Protein 7KQ4 (pdb70)

InterPro domains:
  IPR001150 Glycine radical domain [PF01228] (706-811)
  IPR001150 Glycine radical domain [PS51149] (707-830)
  IPR004184 Pyruvate formate lyase domain [PF02901] (33-689)
  IPR004184 Pyruvate formate lyase domain [PS51554] (31-700)
  IPR019777 Formate C-acetyltransferase glycine radical, conserved site [PS00850] (800-808)
  IPR051215 Glycyl Radical Enzyme [PTHR43641] (20-828)

Solvent-accessible surface area: 52410 Å² total; per-residue (Å²): 160,64,82,1,45,20,9,88,29,8,90,23,64,78,74,62,133,133,24,118,50,45,154,59,11,118,44,2,9,86,9,16,69,130,12,92,84,61,88,0,15,3,3,6,30,0,0,19,44,0,3,73,14,5,48,150,11,92,74,66,61,41,16,22,28,0,0,73,0,0,25,36,0,0,114,66,0,52,27,38,31,37,104,35,12,4,8,2,11,15,0,0,27,51,105,12,31,2,0,2,5,10,0,3,0,6,1,26,5,3,54,33,6,36,160,69,5,40,115,28,101,35,5,30,0,42,30,44,120,109,19,19,115,30,1,56,98,92,0,3,68,32,11,105,62,109,1,0,1,43,32,0,10,171,46,12,48,78,114,6,30,68,2,1,7,68,30,115,88,3,47,82,10,24,27,0,0,3,7,1,1,8,3,8,0,1,10,7,5,2,3,23,2,56,18,0,1,132,88,0,0,65,19,0,53,108,42,0,80,108,58,43,91,85,23,72,118,86,25,100,84,22,47,104,88,58,78,13,4,0,56,0,0,24,45,0,1,47,0,0,42,50,0,1,96,62,0,0,69,24,0,94,163,31,3,140,83,32,99,68,100,102,30,73,65,38,5,57,80,0,0,83,1,4,68,38,1,0,8,47,55,11,137,23,0,13,8,0,0,0,0,1,7,0,0,0,1,0,0,5,0,0,4,5,4,0,3,4,2,0,0,2,14,0,0,42,15,0,56,76,25,10,91,112,6,65,125,66,64,119,14,80,61,113,69,0,10,38,20,0,1,0,0,1,4,8,0,4,12,5,2,8,6,9,10,5,46,14,0,0,6,0,4,1,2,16,1,4,0,2,0,0,0,0,0,0,25,16,48,44,7,122,49,5,30,25,79,0,0,29,13,3,0,76,0,8,42,14,1,38,17,7,9,3,2,0,0,0,0,1,8,17,96,4,42,102,156,1,0,69,20,0,0,64,4,0,34,36,2,18,0,3,0,0,0,0,0,2,18,3,0,13,19,1,5,4,18,19,51,5,73,22,103,35,1,10,56,0,2,0,0,0,2,0,5,1,2,4,29,52,57,0,2,8,6,6,1,7,0,1,0,0,0,0,0,0,1,2,0,0,4,24,30,0,50,0,87,109,26,38,135,55,63,0,8,55,129,21,28,76,0,62,154,22,167,45,38,108,80,0,54,81,1,0,36,73,0,0,52,26,0,0,107,7,0,11,87,1,2,100,29,2,10,88,10,2,20,154,35,2,2,1,0,0,1,0,0,2,1,37,14,0,17,121,41,10,44,10,0,4,62,51,90,7,66,92,16,32,14,3,0,12,0,1,0,2,0,0,0,2,0,0,2,0,0,0,0,0,48,51,4,9,30,96,59,157,113,8,76,6,64,81,0,2,50,0,6,87,32,64,4,138,62,70,96,108,20,26,132,48,3,132,96,9,16,18,0,0,19,67,51,135,45,0,2,88,9,0,52,58,0,4,97,13,0,2,42,21,4,56,120,76,2,157,131,16,36,12,38,1,4,1,17,2,0,0,11,0,0,0,7,10,0,0,101,7,0,9,3,1,0,19,0,17,58,13,97,48,2,0,2,2,2,0,3,11,10,38,35,12,10,138,102,25,3,54,8,3,0,43,0,1,35,53,0,7,11,20,12,49,99,6,17,7,0,11,0,2,12,4,11,0,20,3,100,8,2,91,40,101,67,2,1,98,110,0,2,98,8,0,61,36,0,5,42,5,40,3,9,0,0,0,1,6,1,4,13,61,65,11,2,102,92,0,68,187,56,56,126,105,24,141,61,0,5,1,0,0,0,0,2,1,0,42,0,44,47,9,16,97,33,0,17,56,0,1,54,40,19,40,37,13,69,146,72,202,42,74,2,42,22,6,84,34,10,87,38,66,64,67,67,134,103,35,114,49,55,122,67,12,106,45,2,10,77,8,20,83,129,16,93,78,58,84,0,17,6,2,5,30,0,0,19,43,0,3,75,14,4,48,146,11,85,77,66,62,42,17,21,29,1,0,72,0,0,25,36,0,0,113,70,0,50,28,38,33,41,103,32,6,11,8,3,11,11,0,0,27,49,109,12,33,0,0,3,5,10,0,3,0,7,6,43,6,2,63,36,5,32,163,71,4,41,117,29,98,34,6,30,0,40,28,40,118,124,13,16,120,33,1,62,98,91,0,8,59,32,11,145,65,107,1,0,1,49,33,0,10,171,45,12,56,82,122,6,32,63,2,1,8,65,32,115,83,3,47,81,10,24,27,0,0,2,6,0,0,7,3,11,0,2,7,5,6,2,3,22,3,60,18,1,1,132,88,0,1,66,22,0,51,91,43,0,70,104,55,42,92,85,21,71,116,90,25,98,82,20,50,107,87,64,74,10,5,0,52,0,0,22,44,0,1,49,0,0,43,56,0,1,96,65,0,0,66,22,0,93,155,34,1,154,93,28,103,73,99,101,33,72,63,40,7,56,79,0,0,79,0,5,66,38,1,1,10,45,52,11,140,24,0,15,6,0,0,0,0,2,7,0,0,0,2,0,0,5,0,0,2,5,4,0,4,4,3,0,0,3,14,0,0,40,16,0,56,67,23,9,94,121,7,68,126,66,64,110,13,66,61,124,79,0,12,48,18,0,1,0,0,1,2,4,0,3,5,5,3,9,7,10,10,4,47,14,0,0,8,0,3,1,2,18,1,5,0,1,0,0,0,0,0,1,25,15,47,50,4,116,50,5,30,25,76,0,0,32,11,3,0,79,0,6,42,13,2,36,16,13,11,3,2,1,0,0,0,1,10,19,91,2,44,120,161,1,0,74,29,0,0,62,3,0,34,33,2,17,0,4,0,0,0,0,0,1,19,4,0,14,22,2,7,3,18,20,49,4,72,17,99,36,0,9,52,0,2,0,0,0,2,0,4,0,1,3,30,54,56,1,2,9,5,6,2,8,0,4,0,0,0,0,0,0,1,3,0,0,2,26,32,0,47,1,88,110,28,42,135,58,56,2,8,57,131,21,29,66,0,61,157,19,190,45,46,106,65,0,54,77,2,0,36,68,0,0,52,28,0,0,105,7,0,11,87,1,2,101,28,3,12,84,7,1,19,150,36,2,2,1,0,0,1,0,0,2,0,37,12,0,18,122,45,12,45,10,0,4,63,48,94,7,69,86,17,30,11,3,0,14,0,1,1,3,0,0,0,2,0,0,2,0,0,0,0,0,51,40,4,10,33,94,64,164,115,5,76,6,65,81,0,2,55,0,5,87,33,49,5,121,65,76,100,109,24,23,116,47,3,115,98,8,20,16,0,0,18,70,47,135,46,0,3,102,10,0,66,55,0,2,95,16,0,2,39,19,4,53,120,76,2,151,130,18,35,12,39,1,6,0,14,2,0,0,12,0,0,0,5,9,0,0,96,6,0,8,2,1,0,21,0,17,57,15,96,45,0,0,1,2,2,0,2,12,8,40,34,11,10,136,99,22,5,53,7,3,0,44,0,1,39,53,0,4,14,25,17,54,109,5,17,6,0,10,0,1,10,5,13,0,20,6,115,7,1,94,39,103,67,0,1,101,105,0,3,104,8,0,63,35,0,5,42,4,42,2,6,0,0,0,1,6,1,5,33,57,90,5,2,108,85,1,68,186,57,67,129,95,27,100,42,0,6,1,0,0,0,0,2,1,0,46,0,43,44,8,15,94,35,0,19,53,0,2,48,38,20,40,34,12,71,142,63

B-factor: mean 26.76, std 6.44, range [15.59, 76.17]

Structure (mmCIF, N/CA/C/O backbone):
data_7KQ4
#
_entry.id   7KQ4
#
_cell.length_a   120.064
_cell.length_b   132.962
_cell.length_c   107.934
_cell.angle_alpha   90.000
_cell.angle_beta   90.000
_cell.angle_gamma   90.000
#
_symmetry.space_group_name_H-M   'P 21 21 2'
#
loop_
_entity.id
_entity.type
_entity.pdbx_description
1 polymer 'Isethionate sulfite-lyase'
2 non-polymer GLYCEROL
3 water water
#
loop_
_atom_site.group_PDB
_atom_site.id
_atom_site.type_symbol
_atom_site.label_atom_id
_atom_site.label_alt_id
_atom_site.label_comp_id
_atom_site.label_asym_id
_atom_site.label_entity_id
_atom_site.label_seq_id
_atom_site.pdbx_PDB_ins_code
_atom_site.Cartn_x
_atom_site.Cartn_y
_atom_site.Cartn_z
_atom_site.occupancy
_atom_site.B_iso_or_equiv
_atom_site.auth_seq_id
_atom_site.auth_comp_id
_atom_site.auth_asym_id
_atom_site.auth_atom_id
_atom_site.pdbx_PDB_model_num
ATOM 1 N N . GLU A 1 6 ? -44.923 44.621 -40.076 1.00 47.51 6 GLU A N 1
ATOM 2 C CA . GLU A 1 6 ? -44.347 43.309 -39.791 1.00 47.29 6 GLU A CA 1
ATOM 3 C C . GLU A 1 6 ? -45.421 42.231 -39.674 1.00 44.27 6 GLU A C 1
ATOM 4 O O . GLU A 1 6 ? -46.281 42.284 -38.789 1.00 46.96 6 GLU A O 1
ATOM 10 N N . ILE A 1 7 ? -45.370 41.255 -40.574 1.00 40.17 7 ILE A N 1
ATOM 11 C CA . ILE A 1 7 ? -46.199 40.071 -40.470 1.00 36.67 7 ILE A CA 1
ATOM 12 C C . ILE A 1 7 ? -45.354 38.955 -39.869 1.00 37.14 7 ILE A C 1
ATOM 13 O O . ILE A 1 7 ? -44.119 38.998 -39.869 1.00 34.21 7 ILE A O 1
ATOM 18 N N . LYS A 1 8 ? -46.027 37.946 -39.327 1.00 35.47 8 LYS A N 1
ATOM 19 C CA . LYS A 1 8 ? -45.371 36.851 -38.627 1.00 32.00 8 LYS A CA 1
ATOM 20 C C . LYS A 1 8 ? -45.376 35.594 -39.486 1.00 31.69 8 LYS A C 1
ATOM 21 O O . LYS A 1 8 ? -46.367 35.292 -40.159 1.00 29.37 8 LYS A O 1
ATOM 27 N N . SER A 1 9 ? -44.267 34.858 -39.449 1.00 27.20 9 SER A N 1
ATOM 28 C CA . SER A 1 9 ? -44.227 33.551 -40.081 1.00 28.91 9 SER A CA 1
ATOM 29 C C . SER A 1 9 ? -45.134 32.582 -39.326 1.00 26.64 9 SER A C 1
ATOM 30 O O . SER A 1 9 ? -45.464 32.809 -38.159 1.00 26.50 9 SER A O 1
ATOM 33 N N . PRO A 1 10 ? -45.567 31.502 -39.980 1.00 27.67 10 PRO A N 1
ATOM 34 C CA . PRO A 1 10 ? -46.296 30.448 -39.249 1.00 27.74 10 PRO A CA 1
ATOM 35 C C . PRO A 1 10 ? -45.589 29.979 -37.986 1.00 29.32 10 PRO A C 1
ATOM 36 O O . PRO A 1 10 ? -46.246 29.753 -36.962 1.00 29.12 10 PRO A O 1
ATOM 40 N N . HIS A 1 11 ? -44.261 29.843 -38.025 1.00 24.39 11 HIS A N 1
ATOM 41 C CA . HIS A 1 11 ? -43.528 29.454 -36.827 1.00 27.52 11 HIS A CA 1
ATOM 42 C C . HIS A 1 11 ? -43.677 30.491 -35.718 1.00 29.54 11 HIS A C 1
ATOM 43 O O . HIS A 1 11 ? -43.885 30.135 -34.551 1.00 29.03 11 HIS A O 1
ATOM 50 N N . GLU A 1 12 ? -43.556 31.780 -36.056 1.00 26.03 12 GLU A N 1
ATOM 51 C CA . GLU A 1 12 ? -43.733 32.817 -35.045 1.00 27.81 12 GLU A CA 1
ATOM 52 C C . GLU A 1 12 ? -45.157 32.832 -34.504 1.00 27.60 12 GLU A C 1
ATOM 53 O O . GLU A 1 12 ? -45.367 33.133 -33.324 1.00 28.07 12 GLU A O 1
ATOM 59 N N . GLN A 1 13 ? -46.144 32.507 -35.342 1.00 27.58 13 GLN A N 1
ATOM 60 C CA . GLN A 1 13 ? -47.519 32.445 -34.861 1.00 30.07 13 GLN A CA 1
ATOM 61 C C . GLN A 1 13 ? -47.716 31.257 -33.932 1.00 30.27 13 GLN A C 1
ATOM 62 O O . GLN A 1 13 ? -48.423 31.364 -32.924 1.00 31.07 13 GLN A O 1
ATOM 68 N N . ARG A 1 14 ? -47.096 30.117 -34.253 1.00 29.59 14 ARG A N 1
ATOM 69 C CA . ARG A 1 14 ? -47.160 28.963 -33.362 1.00 30.43 14 ARG A CA 1
ATOM 70 C C . ARG A 1 14 ? -46.509 29.265 -32.018 1.00 30.36 14 ARG A C 1
ATOM 71 O O . ARG A 1 14 ? -46.974 28.781 -30.979 1.00 29.20 14 ARG A O 1
ATOM 79 N N . LEU A 1 15 ? -45.436 30.060 -32.017 1.00 28.69 15 LEU A N 1
ATOM 80 C CA . LEU A 1 15 ? -44.832 30.476 -30.756 1.00 29.98 15 LEU A CA 1
ATOM 81 C C . LEU A 1 15 ? -45.798 31.321 -29.938 1.00 29.04 15 LEU A C 1
ATOM 82 O O . LEU A 1 15 ? -45.912 31.141 -28.720 1.00 29.03 15 LEU A O 1
ATOM 87 N N . GLU A 1 16 ? -46.499 32.254 -30.590 1.00 27.92 16 GLU A N 1
ATOM 88 C CA . GLU A 1 16 ? -47.498 33.048 -29.884 1.00 30.66 16 GLU A CA 1
ATOM 89 C C . GLU A 1 16 ? -48.577 32.154 -29.283 1.00 30.43 16 GLU A C 1
ATOM 90 O O . GLU A 1 16 ? -48.977 32.344 -28.129 1.00 28.78 16 GLU A O 1
ATOM 96 N N . ASP A 1 17 ? -49.040 31.157 -30.045 1.00 30.26 17 ASP A N 1
ATOM 97 C CA . ASP A 1 17 ? -50.019 30.206 -29.523 1.00 31.17 17 ASP A CA 1
ATOM 98 C C . ASP A 1 17 ? -49.462 29.429 -28.335 1.00 28.60 17 ASP A C 1
ATOM 99 O O . ASP A 1 17 ? -50.193 29.141 -27.380 1.00 29.48 17 ASP A O 1
ATOM 104 N N . ASN A 1 18 ? -48.174 29.070 -28.380 1.00 29.12 18 ASN A N 1
ATOM 105 C CA . ASN A 1 18 ? -47.532 28.441 -27.228 1.00 30.99 18 ASN A CA 1
ATOM 106 C C . ASN A 1 18 ? -47.631 29.329 -25.997 1.00 28.33 18 ASN A C 1
ATOM 107 O O . ASN A 1 18 ? -47.990 28.866 -24.910 1.00 29.18 18 ASN A O 1
ATOM 112 N N . ILE A 1 19 ? -47.299 30.614 -26.154 1.00 29.07 19 ILE A N 1
ATOM 113 C CA . ILE A 1 19 ? -47.295 31.541 -25.026 1.00 29.29 19 ILE A CA 1
ATOM 114 C C . ILE A 1 19 ? -48.707 31.733 -24.485 1.00 27.76 19 ILE A C 1
ATOM 115 O O . ILE A 1 19 ? -48.914 31.834 -23.268 1.00 24.79 19 ILE A O 1
ATOM 120 N N . ALA A 1 20 ? -49.700 31.783 -25.376 1.00 26.84 20 ALA A N 1
ATOM 121 C CA . ALA A 1 20 ? -51.088 31.901 -24.941 1.00 26.49 20 ALA A CA 1
ATOM 122 C C . ALA A 1 20 ? -51.596 30.638 -24.257 1.00 27.12 20 ALA A C 1
ATOM 123 O O . ALA A 1 20 ? -52.541 30.716 -23.465 1.00 23.96 20 ALA A O 1
ATOM 125 N N . GLY A 1 21 ? -50.996 29.484 -24.542 1.00 29.14 21 GLY A N 1
ATOM 126 C CA . GLY A 1 21 ? -51.508 28.219 -24.064 1.00 25.80 21 GLY A CA 1
ATOM 127 C C . GLY A 1 21 ? -52.451 27.508 -25.009 1.00 27.62 21 GLY A C 1
ATOM 128 O O . GLY A 1 21 ? -53.086 26.529 -24.599 1.00 29.52 21 GLY A O 1
ATOM 129 N N . LYS A 1 22 ? -52.578 27.970 -26.252 1.00 26.08 22 LYS A N 1
ATOM 130 C CA . LYS A 1 22 ? -53.380 27.254 -27.235 1.00 28.51 22 LYS A CA 1
ATOM 131 C C . LYS A 1 22 ? -52.724 25.928 -27.594 1.00 31.85 22 LYS A C 1
ATOM 132 O O . LYS A 1 22 ? -51.498 25.832 -27.698 1.00 30.65 22 LYS A O 1
ATOM 138 N N . GLU A 1 23 ? -53.547 24.902 -27.801 1.00 35.51 23 GLU A N 1
ATOM 139 C CA . GLU A 1 23 ? -53.048 23.687 -28.428 1.00 32.86 23 GLU A CA 1
ATOM 140 C C . GLU A 1 23 ? -52.576 23.999 -29.842 1.00 32.88 23 GLU A C 1
ATOM 141 O O . GLU A 1 23 ? -53.195 24.792 -30.558 1.00 32.46 23 GLU A O 1
ATOM 147 N N . ASP A 1 24 ? -51.465 23.380 -30.234 1.00 33.43 24 ASP A N 1
ATOM 148 C CA . ASP A 1 24 ? -50.968 23.503 -31.597 1.00 32.52 24 ASP A CA 1
ATOM 149 C C . ASP A 1 24 ? -52.056 23.118 -32.588 1.00 31.53 24 ASP A C 1
ATOM 150 O O . ASP A 1 24 ? -52.763 22.126 -32.400 1.00 32.72 24 ASP A O 1
ATOM 155 N N . ILE A 1 25 ? -52.184 23.916 -33.653 1.00 30.99 25 ILE A N 1
ATOM 156 C CA . ILE A 1 25 ? -53.276 23.728 -34.605 1.00 32.90 25 ILE A CA 1
ATOM 157 C C . ILE A 1 25 ? -53.167 22.392 -35.331 1.00 32.65 25 ILE A C 1
ATOM 158 O O . ILE A 1 25 ? -54.177 21.847 -35.790 1.00 33.74 25 ILE A O 1
ATOM 163 N N . TYR A 1 26 ? -51.958 21.848 -35.459 1.00 31.55 26 TYR A N 1
ATOM 164 C CA . TYR A 1 26 ? -51.765 20.565 -36.125 1.00 34.04 26 TYR A CA 1
ATOM 165 C C . TYR A 1 26 ? -51.741 19.390 -35.157 1.00 33.10 26 TYR A C 1
ATOM 166 O O . TYR A 1 26 ? -51.570 18.250 -35.599 1.00 31.49 26 TYR A O 1
ATOM 175 N N . ARG A 1 27 ? -51.913 19.637 -33.855 1.00 34.32 27 ARG A N 1
ATOM 176 C CA . ARG A 1 27 ? -51.805 18.557 -32.881 1.00 33.48 27 ARG A CA 1
ATOM 177 C C . ARG A 1 27 ? -52.883 17.504 -33.097 1.00 35.13 27 ARG A C 1
ATOM 178 O O . ARG A 1 27 ? -52.643 16.310 -32.886 1.00 37.90 27 ARG A O 1
ATOM 186 N N . GLU A 1 28 ? -54.078 17.923 -33.522 1.00 36.25 28 GLU A N 1
ATOM 187 C CA . GLU A 1 28 ? -55.188 16.981 -33.596 1.00 37.27 28 GLU A CA 1
ATOM 188 C C . GLU A 1 28 ? -55.018 16.000 -34.751 1.00 37.28 28 GLU A C 1
ATOM 189 O O . GLU A 1 28 ? -55.548 14.884 -34.700 1.00 41.20 28 GLU A O 1
ATOM 195 N N . SER A 1 29 ? -54.288 16.386 -35.798 1.00 34.67 29 SER A N 1
ATOM 196 C CA . SER A 1 29 ? -54.033 15.492 -36.919 1.00 33.76 29 SER A CA 1
ATOM 197 C C . SER A 1 29 ? -52.716 14.733 -36.784 1.00 32.40 29 SER A C 1
ATOM 198 O O . SER A 1 29 ? -52.423 13.875 -37.621 1.00 32.99 29 SER A O 1
ATOM 201 N N . HIS A 1 30 ? -51.925 15.025 -35.753 1.00 32.30 30 HIS A N 1
ATOM 202 C CA . HIS A 1 30 ? -50.686 14.318 -35.433 1.00 31.17 30 HIS A CA 1
ATOM 203 C C . HIS A 1 30 ? -50.670 13.951 -33.954 1.00 30.48 30 HIS A C 1
ATOM 204 O O . HIS A 1 30 ? -49.709 14.218 -33.229 1.00 30.53 30 HIS A O 1
ATOM 211 N N . LYS A 1 31 ? -51.750 13.320 -33.487 1.00 31.35 31 LYS A N 1
ATOM 212 C CA . LYS A 1 31 ? -51.982 13.224 -32.049 1.00 33.05 31 LYS A CA 1
ATOM 213 C C . LYS A 1 31 ? -50.998 12.270 -31.380 1.00 31.17 31 LYS A C 1
ATOM 214 O O . LYS A 1 31 ? -50.428 12.594 -30.332 1.00 32.64 31 LYS A O 1
ATOM 220 N N . ARG A 1 32 ? -50.789 11.088 -31.965 1.00 29.71 32 ARG A N 1
ATOM 221 C CA . ARG A 1 32 ? -49.869 10.124 -31.367 1.00 28.74 32 ARG A CA 1
ATOM 222 C C . ARG A 1 32 ? -48.478 10.722 -31.199 1.00 28.33 32 ARG A C 1
ATOM 223 O O . ARG A 1 32 ? -47.901 10.680 -30.105 1.00 27.97 32 ARG A O 1
ATOM 231 N N . VAL A 1 33 ? -47.923 11.296 -32.271 1.00 27.37 33 VAL A N 1
ATOM 232 C CA . VAL A 1 33 ? -46.558 11.802 -32.191 1.00 27.60 33 VAL A CA 1
ATOM 233 C C . VAL A 1 33 ? -46.473 13.075 -31.359 1.00 28.03 33 VAL A C 1
ATOM 234 O O . VAL A 1 33 ? -45.406 13.378 -30.818 1.00 28.56 33 VAL A O 1
ATOM 238 N N . PHE A 1 34 ? -47.563 13.836 -31.242 1.00 28.68 34 PHE A N 1
ATOM 239 C CA . PHE A 1 34 ? -47.555 14.969 -30.319 1.00 33.19 34 PHE A CA 1
ATOM 240 C C . PHE A 1 34 ? -47.510 14.491 -28.872 1.00 33.17 34 PHE A C 1
ATOM 241 O O . PHE A 1 34 ? -46.763 15.040 -28.055 1.00 34.10 34 PHE A O 1
ATOM 249 N N . LYS A 1 35 ? -48.293 13.462 -28.537 1.00 30.67 35 LYS A N 1
ATOM 250 C CA . LYS A 1 35 ? -48.175 12.861 -27.212 1.00 33.95 35 LYS A CA 1
ATOM 251 C C . LYS A 1 35 ? -46.763 12.341 -26.971 1.00 33.51 35 LYS A C 1
ATOM 252 O O . LYS A 1 35 ? -46.222 12.481 -25.869 1.00 34.52 35 LYS A O 1
ATOM 258 N N . LEU A 1 36 ? -46.139 11.763 -28.002 1.00 32.92 36 LEU A N 1
ATOM 259 C CA . LEU A 1 36 ? -44.784 11.241 -27.856 1.00 30.90 36 LEU A CA 1
ATOM 260 C C . LEU A 1 36 ? -43.792 12.355 -27.540 1.00 34.55 36 LEU A C 1
ATOM 261 O O . LEU A 1 36 ? -43.012 12.255 -26.585 1.00 33.98 36 LEU A O 1
ATOM 266 N N . LEU A 1 37 ? -43.806 13.428 -28.336 1.00 34.25 37 LEU A N 1
ATOM 267 C CA . LEU A 1 37 ? -42.773 14.449 -28.195 1.00 36.27 37 LEU A CA 1
ATOM 268 C C . LEU A 1 37 ? -42.987 15.304 -26.950 1.00 38.10 37 LEU A C 1
ATOM 269 O O . LEU A 1 37 ? -42.021 15.856 -26.410 1.00 41.31 37 LEU A O 1
ATOM 274 N N . GLU A 1 38 ? -44.227 15.408 -26.467 1.00 38.13 38 GLU A N 1
ATOM 275 C CA . GLU A 1 38 ? -44.502 16.150 -25.242 1.00 41.31 38 GLU A CA 1
ATOM 276 C C . GLU A 1 38 ? -43.892 15.505 -24.003 1.00 42.96 38 GLU A C 1
ATOM 277 O O . GLU A 1 38 ? -43.860 16.144 -22.948 1.00 42.86 38 GLU A O 1
ATOM 283 N N . ARG A 1 39 ? -43.404 14.269 -24.101 1.00 39.94 39 ARG A N 1
ATOM 284 C CA . ARG A 1 39 ? -42.863 13.605 -22.921 1.00 41.52 39 ARG A CA 1
ATOM 285 C C . ARG A 1 39 ? -41.418 13.995 -22.642 1.00 42.27 39 ARG A C 1
ATOM 286 O O . ARG A 1 39 ? -40.992 13.964 -21.483 1.00 46.43 39 ARG A O 1
ATOM 294 N N . PHE A 1 40 ? -40.648 14.367 -23.665 1.00 42.34 40 PHE A N 1
ATOM 295 C CA . PHE A 1 40 ? -39.248 14.722 -23.465 1.00 47.92 40 PHE A CA 1
ATOM 296 C C . PHE A 1 40 ? -38.965 16.187 -23.777 1.00 49.09 40 PHE A C 1
ATOM 297 O O . PHE A 1 40 ? -37.806 16.559 -23.994 1.00 49.37 40 PHE A O 1
ATOM 305 N N . ASP A 1 41 ? -39.993 17.029 -23.797 1.00 47.93 41 ASP A N 1
ATOM 306 C CA . ASP A 1 41 ? -39.780 18.429 -24.134 1.00 52.56 41 ASP A CA 1
ATOM 307 C C . ASP A 1 41 ? -39.087 19.151 -22.984 1.00 54.13 41 ASP A C 1
ATOM 308 O O . ASP A 1 41 ? -39.520 19.074 -21.829 1.00 55.92 41 ASP A O 1
ATOM 313 N N . GLY A 1 42 ? -37.981 19.826 -23.301 1.00 50.45 42 GLY A N 1
ATOM 314 C CA . GLY A 1 42 ? -37.324 20.720 -22.370 1.00 49.93 42 GLY A CA 1
ATOM 315 C C . GLY A 1 42 ? -36.280 20.099 -21.465 1.00 52.81 42 GLY A C 1
ATOM 316 O O . GLY A 1 42 ? -35.720 20.810 -20.619 1.00 60.24 42 GLY A O 1
ATOM 317 N N . GLN A 1 43 ? -35.989 18.811 -21.612 1.00 49.20 43 GLN A N 1
ATOM 318 C CA . GLN A 1 43 ? -35.046 18.130 -20.736 1.00 47.70 43 GLN A CA 1
ATOM 319 C C . GLN A 1 43 ? -33.652 18.092 -21.357 1.00 41.81 43 GLN A C 1
ATOM 320 O O . GLN A 1 43 ? -33.493 17.834 -22.555 1.00 40.93 43 GLN A O 1
ATOM 326 N N . LYS A 1 44 ? -32.648 18.351 -20.531 1.00 38.72 44 LYS A N 1
ATOM 327 C CA . LYS A 1 44 ? -31.266 18.200 -20.962 1.00 36.83 44 LYS A CA 1
ATOM 328 C C . LYS A 1 44 ? -30.949 16.721 -21.160 1.00 33.50 44 LYS A C 1
ATOM 329 O O . LYS A 1 44 ? -31.304 15.899 -20.310 1.00 33.86 44 LYS A O 1
ATOM 335 N N . PRO A 1 45 ? -30.299 16.343 -22.257 1.00 32.66 45 PRO A N 1
ATOM 336 C CA . PRO A 1 45 ? -30.073 14.919 -22.526 1.00 30.44 45 PRO A CA 1
ATOM 337 C C . PRO A 1 45 ? -29.122 14.288 -21.521 1.00 30.88 45 PRO A C 1
ATOM 338 O O . PRO A 1 45 ? -28.287 14.952 -20.903 1.00 30.49 45 PRO A O 1
ATOM 342 N N . ALA A 1 46 ? -29.265 12.974 -21.371 1.00 29.58 46 ALA A N 1
ATOM 343 C CA . ALA A 1 46 ? -28.469 12.183 -20.447 1.00 29.32 46 ALA A CA 1
ATOM 344 C C . ALA A 1 46 ? -27.463 11.328 -21.206 1.00 29.82 46 ALA A C 1
ATOM 345 O O . ALA A 1 46 ? -27.737 10.848 -22.310 1.00 27.72 46 ALA A O 1
ATOM 347 N N . ILE A 1 47 ? -26.292 11.140 -20.603 1.00 27.57 47 ILE A N 1
ATOM 348 C CA . ILE A 1 47 ? -25.278 10.257 -21.167 1.00 26.17 47 ILE A CA 1
ATOM 349 C C . ILE A 1 47 ? -25.600 8.820 -20.782 1.00 27.15 47 ILE A C 1
ATOM 350 O O . ILE A 1 47 ? -25.786 8.506 -19.600 1.00 28.64 47 ILE A O 1
ATOM 355 N N . ASP A 1 48 ? -25.662 7.945 -21.781 1.00 26.47 48 ASP A N 1
ATOM 356 C CA . ASP A 1 48 ? -25.868 6.519 -21.588 1.00 24.96 48 ASP A CA 1
ATOM 357 C C . ASP A 1 48 ? -24.562 5.781 -21.862 1.00 25.21 48 ASP A C 1
ATOM 358 O O . ASP A 1 48 ? -23.868 6.073 -22.842 1.00 24.07 48 ASP A O 1
ATOM 363 N N . VAL A 1 49 ? -24.228 4.819 -21.002 1.00 25.18 49 VAL A N 1
ATOM 364 C CA . VAL A 1 49 ? -22.923 4.164 -21.041 1.00 24.13 49 VAL A CA 1
ATOM 365 C C . VAL A 1 49 ? -22.989 2.747 -21.576 1.00 23.44 49 VAL A C 1
ATOM 366 O O . VAL A 1 49 ? -21.942 2.092 -21.686 1.00 25.64 49 VAL A O 1
ATOM 370 N N . GLU A 1 50 ? -24.177 2.250 -21.928 1.00 24.22 50 GLU A N 1
ATOM 371 C CA . GLU A 1 50 ? -24.328 0.822 -22.200 1.00 24.25 50 GLU A CA 1
ATOM 372 C C . GLU A 1 50 ? -23.569 0.402 -23.455 1.00 23.26 50 GLU A C 1
ATOM 373 O O . GLU A 1 50 ? -22.831 -0.590 -23.436 1.00 24.49 50 GLU A O 1
ATOM 379 N N . ARG A 1 51 ? -23.733 1.140 -24.557 1.00 24.22 51 ARG A N 1
ATOM 380 C CA . ARG A 1 51 ? -22.996 0.809 -25.776 1.00 23.55 51 ARG A CA 1
ATOM 381 C C . ARG A 1 51 ? -21.493 0.816 -25.524 1.00 23.60 51 ARG A C 1
ATOM 382 O O . ARG A 1 51 ? -20.776 -0.090 -25.960 1.00 24.18 51 ARG A O 1
ATOM 390 N N . ALA A 1 52 ? -20.996 1.837 -24.823 1.00 22.05 52 ALA A N 1
ATOM 391 C CA . ALA A 1 52 ? -19.563 1.918 -24.556 1.00 24.15 52 ALA A CA 1
ATOM 392 C C . ALA A 1 52 ? -19.094 0.762 -23.677 1.00 24.55 52 ALA A C 1
ATOM 393 O O . ALA A 1 52 ? -18.027 0.183 -23.915 1.00 22.74 52 ALA A O 1
ATOM 395 N N . LEU A 1 53 ? -19.887 0.407 -22.664 1.00 23.73 53 LEU A N 1
ATOM 396 C CA . LEU A 1 53 ? -19.495 -0.651 -21.739 1.00 23.77 53 LEU A CA 1
ATOM 397 C C . LEU A 1 53 ? -19.307 -1.981 -22.463 1.00 24.29 53 LEU A C 1
ATOM 398 O O . LEU A 1 53 ? -18.243 -2.603 -22.384 1.00 24.61 53 LEU A O 1
ATOM 403 N N . TYR A 1 54 ? -20.337 -2.437 -23.179 1.00 23.62 54 TYR A N 1
ATOM 404 C CA . TYR A 1 54 ? -20.259 -3.753 -23.804 1.00 23.76 54 TYR A CA 1
ATOM 405 C C . TYR A 1 54 ? -19.361 -3.757 -25.032 1.00 23.40 54 TYR A C 1
ATOM 406 O O . TYR A 1 54 ? -18.840 -4.816 -25.395 1.00 24.51 54 TYR A O 1
ATOM 415 N N . PHE A 1 55 ? -19.170 -2.604 -25.678 1.00 21.91 55 PHE A N 1
ATOM 416 C CA . PHE A 1 55 ? -18.157 -2.490 -26.722 1.00 22.16 55 PHE A CA 1
ATOM 417 C C . PHE A 1 55 ? -16.764 -2.700 -26.140 1.00 23.73 55 PHE A C 1
ATOM 418 O O . PHE A 1 55 ? -15.983 -3.516 -26.645 1.00 22.70 55 PHE A O 1
ATOM 426 N N . THR A 1 56 ? -16.450 -1.988 -25.051 1.00 24.38 56 THR A N 1
ATOM 427 C CA . THR A 1 56 ? -15.136 -2.093 -24.422 1.00 24.09 56 THR A CA 1
ATOM 428 C C . THR A 1 56 ? -14.870 -3.502 -23.907 1.00 27.00 56 THR A C 1
ATOM 429 O O . THR A 1 56 ? -13.767 -4.037 -24.080 1.00 27.12 56 THR A O 1
ATOM 433 N N . GLN A 1 57 ? -15.868 -4.119 -23.267 1.00 23.63 57 GLN A N 1
ATOM 434 C CA . GLN A 1 57 ? -15.665 -5.437 -22.675 1.00 25.96 57 GLN A CA 1
ATOM 435 C C . GLN A 1 57 ? -15.263 -6.469 -23.722 1.00 27.91 57 GLN A C 1
ATOM 436 O O . GLN A 1 57 ? -14.450 -7.356 -23.440 1.00 28.46 57 GLN A O 1
ATOM 442 N N . SER A 1 58 ? -15.807 -6.365 -24.934 1.00 27.88 58 SER A N 1
ATOM 443 C CA . SER A 1 58 ? -15.425 -7.294 -25.991 1.00 26.80 58 SER A CA 1
ATOM 444 C C . SER A 1 58 ? -14.074 -6.933 -26.599 1.00 26.38 58 SER A C 1
ATOM 445 O O . SER A 1 58 ? -13.246 -7.819 -26.838 1.00 26.57 58 SER A O 1
ATOM 448 N N . MET A 1 59 ? -13.839 -5.642 -26.858 1.00 25.03 59 MET A N 1
ATOM 449 C CA . MET A 1 59 ? -12.569 -5.216 -27.438 1.00 26.61 59 MET A CA 1
ATOM 450 C C . MET A 1 59 ? -11.395 -5.560 -26.528 1.00 27.99 59 MET A C 1
ATOM 451 O O . MET A 1 59 ? -10.294 -5.847 -27.015 1.00 26.87 59 MET A O 1
ATOM 456 N N . ALA A 1 60 ? -11.611 -5.540 -25.209 1.00 28.04 60 ALA A N 1
ATOM 457 C CA . ALA A 1 60 ? -10.539 -5.853 -24.269 1.00 28.89 60 ALA A CA 1
ATOM 458 C C . ALA A 1 60 ? -10.117 -7.312 -24.362 1.00 28.68 60 ALA A C 1
ATOM 459 O O . ALA A 1 60 ? -8.982 -7.648 -24.010 1.00 29.54 60 ALA A O 1
ATOM 461 N N . GLU A 1 61 ? -11.005 -8.184 -24.837 1.00 29.90 61 GLU A N 1
ATOM 462 C CA . GLU A 1 61 ? -10.710 -9.604 -24.951 1.00 28.94 61 GLU A CA 1
ATOM 463 C C . GLU A 1 61 ? -10.148 -9.999 -26.310 1.00 28.32 61 GLU A C 1
ATOM 464 O O . GLU A 1 61 ? -9.709 -11.142 -26.466 1.00 30.24 61 GLU A O 1
ATOM 470 N N . THR A 1 62 ? -10.145 -9.099 -27.297 1.00 26.85 62 THR A N 1
ATOM 471 C CA . THR A 1 62 ? -9.837 -9.485 -28.671 1.00 27.75 62 THR A CA 1
ATOM 472 C C . THR A 1 62 ? -8.619 -8.759 -29.234 1.00 27.96 62 THR A C 1
ATOM 473 O O . THR A 1 62 ? -8.445 -8.721 -30.458 1.00 25.26 62 THR A O 1
ATOM 477 N N . VAL A 1 63 ? -7.765 -8.193 -28.373 1.00 29.37 63 VAL A N 1
ATOM 478 C CA . VAL A 1 63 ? -6.576 -7.489 -28.852 1.00 29.22 63 VAL A CA 1
ATOM 479 C C . VAL A 1 63 ? -5.708 -8.439 -29.663 1.00 29.00 63 VAL A C 1
ATOM 480 O O . VAL A 1 63 ? -5.432 -9.571 -29.245 1.00 32.67 63 VAL A O 1
ATOM 484 N N . GLY A 1 64 ? -5.277 -7.980 -30.839 1.00 27.84 64 GLY A N 1
ATOM 485 C CA . GLY A 1 64 ? -4.485 -8.764 -31.761 1.00 26.59 64 GLY A CA 1
ATOM 486 C C . GLY A 1 64 ? -5.259 -9.222 -32.982 1.00 28.35 64 GLY A C 1
ATOM 487 O O . GLY A 1 64 ? -4.668 -9.377 -34.058 1.00 29.42 64 GLY A O 1
ATOM 488 N N . GLN A 1 65 ? -6.564 -9.438 -32.838 1.00 26.41 65 GLN A N 1
ATOM 489 C CA . GLN A 1 65 ? -7.379 -9.902 -33.941 1.00 25.97 65 GLN A CA 1
ATOM 490 C C . GLN A 1 65 ? -7.618 -8.766 -34.933 1.00 25.17 65 GLN A C 1
ATOM 491 O O . GLN A 1 65 ? -7.478 -7.591 -34.586 1.00 25.01 65 GLN A O 1
ATOM 497 N N . PRO A 1 66 ? -7.961 -9.092 -36.182 1.00 24.77 66 PRO A N 1
ATOM 498 C CA . PRO A 1 66 ? -8.227 -8.036 -37.167 1.00 22.29 66 PRO A CA 1
ATOM 499 C C . PRO A 1 66 ? -9.334 -7.106 -36.695 1.00 23.94 66 PRO A C 1
ATOM 500 O O . PRO A 1 66 ? -10.350 -7.544 -36.152 1.00 25.11 66 PRO A O 1
ATOM 504 N N . LEU A 1 67 ? -9.120 -5.805 -36.913 1.00 23.81 67 LEU A N 1
ATOM 505 C CA . LEU A 1 67 ? -9.963 -4.792 -36.285 1.00 24.31 67 LEU A CA 1
ATOM 506 C C . LEU A 1 67 ? -11.416 -4.912 -36.726 1.00 22.16 67 LEU A C 1
ATOM 507 O O . LEU A 1 67 ? -12.331 -4.752 -35.911 1.00 20.70 67 LEU A O 1
ATOM 512 N N . VAL A 1 68 ? -11.653 -5.196 -38.009 1.00 22.08 68 VAL A N 1
ATOM 513 C CA . VAL A 1 68 ? -13.031 -5.290 -38.487 1.00 23.64 68 VAL A CA 1
ATOM 514 C C . VAL A 1 68 ? -13.756 -6.445 -37.809 1.00 22.96 68 VAL A C 1
ATOM 515 O O . VAL A 1 68 ? -14.951 -6.344 -37.510 1.00 21.62 68 VAL A O 1
ATOM 519 N N . LEU A 1 69 ? -13.045 -7.540 -37.520 1.00 22.47 69 LEU A N 1
ATOM 520 C CA . LEU A 1 69 ? -13.657 -8.671 -36.834 1.00 21.90 69 LEU A CA 1
ATOM 521 C C . LEU A 1 69 ? -13.833 -8.395 -35.343 1.00 24.60 69 LEU A C 1
ATOM 522 O O . LEU A 1 69 ? -14.832 -8.814 -34.748 1.00 22.93 69 LEU A O 1
ATOM 527 N N . ARG A 1 70 ? -12.877 -7.699 -34.723 1.00 23.67 70 ARG A N 1
ATOM 528 C CA . ARG A 1 70 ? -13.075 -7.255 -33.346 1.00 24.64 70 ARG A CA 1
ATOM 529 C C . ARG A 1 70 ? -14.317 -6.381 -33.234 1.00 22.60 70 ARG A C 1
ATOM 530 O O . ARG A 1 70 ? -15.067 -6.471 -32.256 1.00 22.99 70 ARG A O 1
ATOM 538 N N . TRP A 1 71 ? -14.548 -5.531 -34.235 1.00 21.96 71 TRP A N 1
ATOM 539 C CA . TRP A 1 71 ? -15.694 -4.630 -34.207 1.00 23.24 71 TRP A CA 1
ATOM 540 C C . TRP A 1 71 ? -17.003 -5.407 -34.259 1.00 22.45 71 TRP A C 1
ATOM 541 O O . TRP A 1 71 ? -17.924 -5.151 -33.474 1.00 22.32 71 TRP A O 1
ATOM 552 N N . ALA A 1 72 ? -17.103 -6.359 -35.189 1.00 21.13 72 ALA A N 1
ATOM 553 C CA . ALA A 1 72 ? -18.317 -7.159 -35.301 1.00 22.91 72 ALA A CA 1
ATOM 554 C C . ALA A 1 72 ? -18.571 -7.970 -34.036 1.00 23.19 72 ALA A C 1
ATOM 555 O O . ALA A 1 72 ? -19.729 -8.148 -33.635 1.00 21.39 72 ALA A O 1
ATOM 557 N N . LYS A 1 73 ? -17.508 -8.462 -33.393 1.00 21.22 73 LYS A N 1
ATOM 558 C CA . LYS A 1 73 ? -17.673 -9.177 -32.132 1.00 23.48 73 LYS A CA 1
ATOM 559 C C . LYS A 1 73 ? -18.147 -8.243 -31.029 1.00 23.11 73 LYS A C 1
ATOM 560 O O . LYS A 1 73 ? -18.958 -8.634 -30.181 1.00 24.36 73 LYS A O 1
ATOM 566 N N . ALA A 1 74 ? -17.652 -7.004 -31.023 1.00 22.90 74 ALA A N 1
ATOM 567 C CA . ALA A 1 74 ? -18.089 -6.042 -30.019 1.00 23.94 74 ALA A CA 1
ATOM 568 C C . ALA A 1 74 ? -19.545 -5.645 -30.232 1.00 22.06 74 ALA A C 1
ATOM 569 O O . ALA A 1 74 ? -20.281 -5.434 -29.262 1.00 22.83 74 ALA A O 1
ATOM 571 N N . LEU A 1 75 ? -19.977 -5.540 -31.491 1.00 19.94 75 LEU A N 1
ATOM 572 C CA . LEU A 1 75 ? -21.372 -5.207 -31.759 1.00 22.14 75 LEU A CA 1
ATOM 573 C C . LEU A 1 75 ? -22.302 -6.361 -31.403 1.00 24.04 75 LEU A C 1
ATOM 574 O O . LEU A 1 75 ? -23.439 -6.127 -30.974 1.00 21.91 75 LEU A O 1
ATOM 579 N N . MET A 1 76 ? -21.844 -7.607 -31.558 1.00 22.49 76 MET A N 1
ATOM 580 C CA . MET A 1 76 ? -22.638 -8.734 -31.079 1.00 24.14 76 MET A CA 1
ATOM 581 C C . MET A 1 76 ? -22.784 -8.691 -29.562 1.00 23.70 76 MET A C 1
ATOM 582 O O . MET A 1 76 ? -23.851 -9.011 -29.023 1.00 24.72 76 MET A O 1
ATOM 587 N N . ASN A 1 77 ? -21.726 -8.285 -28.855 1.00 26.01 77 ASN A N 1
ATOM 588 C CA . ASN A 1 77 ? -21.813 -8.178 -27.402 1.00 25.15 77 ASN A CA 1
ATOM 589 C C . ASN A 1 77 ? -22.759 -7.058 -26.989 1.00 23.74 77 ASN A C 1
ATOM 590 O O . ASN A 1 77 ? -23.468 -7.183 -25.982 1.00 24.20 77 ASN A O 1
ATOM 595 N N . VAL A 1 78 ? -22.782 -5.960 -27.748 1.00 23.71 78 VAL A N 1
ATOM 596 C CA . VAL A 1 78 ? -23.762 -4.905 -27.508 1.00 22.58 78 VAL A CA 1
ATOM 597 C C . VAL A 1 78 ? -25.171 -5.427 -27.764 1.00 22.92 78 VAL A C 1
ATOM 598 O O . VAL A 1 78 ? -26.076 -5.252 -26.938 1.00 23.11 78 VAL A O 1
ATOM 602 N N . ALA A 1 79 ? -25.370 -6.093 -28.907 1.00 20.73 79 ALA A N 1
ATOM 603 C CA . ALA A 1 79 ? -26.698 -6.577 -29.270 1.00 21.56 79 ALA A CA 1
ATOM 604 C C . ALA A 1 79 ? -27.260 -7.518 -28.212 1.00 22.28 79 ALA A C 1
ATOM 605 O O . ALA A 1 79 ? -28.463 -7.500 -27.936 1.00 24.61 79 ALA A O 1
ATOM 607 N N . LYS A 1 80 ? -26.401 -8.337 -27.598 1.00 22.89 80 LYS A N 1
ATOM 608 C CA . LYS A 1 80 ? -26.854 -9.327 -26.625 1.00 24.67 80 LYS A CA 1
ATOM 609 C C . LYS A 1 80 ? -27.156 -8.720 -25.264 1.00 23.22 80 LYS A C 1
ATOM 610 O O . LYS A 1 80 ? -27.953 -9.284 -24.508 1.00 24.58 80 LYS A O 1
ATOM 616 N N . ASN A 1 81 ? -26.524 -7.599 -24.917 1.00 23.03 81 ASN A N 1
ATOM 617 C CA . ASN A 1 81 ? -26.564 -7.105 -23.549 1.00 23.65 81 ASN A CA 1
ATOM 618 C C . ASN A 1 81 ? -27.177 -5.728 -23.380 1.00 23.01 81 ASN A C 1
ATOM 619 O O . ASN A 1 81 ? -27.532 -5.375 -22.252 1.00 24.24 81 ASN A O 1
ATOM 624 N N . ILE A 1 82 ? -27.305 -4.940 -24.445 1.00 22.91 82 ILE A N 1
ATOM 625 C CA . ILE A 1 82 ? -27.841 -3.596 -24.292 1.00 23.32 82 ILE A CA 1
ATOM 626 C C . ILE A 1 82 ? -29.306 -3.670 -23.871 1.00 24.73 82 ILE A C 1
ATOM 627 O O . ILE A 1 82 ? -30.040 -4.604 -24.227 1.00 24.36 82 ILE A O 1
ATOM 632 N N . THR A 1 83 ? -29.728 -2.691 -23.076 1.00 23.14 83 THR A N 1
ATOM 633 C CA . THR A 1 83 ? -31.123 -2.602 -22.674 1.00 24.71 83 THR A CA 1
ATOM 634 C C . THR A 1 83 ? -32.020 -2.467 -23.896 1.00 25.14 83 THR A C 1
ATOM 635 O O . THR A 1 83 ? -31.736 -1.690 -24.812 1.00 24.63 83 THR A O 1
ATOM 639 N N . VAL A 1 84 ? -33.099 -3.241 -23.910 1.00 25.01 84 VAL A N 1
ATOM 640 C CA . VAL A 1 84 ? -34.120 -3.176 -24.946 1.00 25.42 84 VAL A CA 1
ATOM 641 C C . VAL A 1 84 ? -35.436 -2.796 -24.281 1.00 26.44 84 VAL A C 1
ATOM 642 O O . VAL A 1 84 ? -35.768 -3.317 -23.211 1.00 27.23 84 VAL A O 1
ATOM 646 N N . MET A 1 85 ? -36.174 -1.874 -24.900 1.00 26.85 85 MET A N 1
ATOM 647 C CA . MET A 1 85 ? -37.410 -1.381 -24.308 1.00 29.89 85 MET A CA 1
ATOM 648 C C . MET A 1 85 ? -38.416 -1.042 -25.401 1.00 29.24 85 MET A C 1
ATOM 649 O O . MET A 1 85 ? -38.072 -0.919 -26.581 1.00 29.27 85 MET A O 1
ATOM 654 N N . VAL A 1 86 ? -39.671 -0.894 -24.985 1.00 26.54 86 VAL A N 1
ATOM 655 C CA . VAL A 1 86 ? -40.757 -0.432 -25.842 1.00 29.91 86 VAL A CA 1
ATOM 656 C C . VAL A 1 86 ? -41.302 0.857 -25.242 1.00 28.77 86 VAL A C 1
ATOM 657 O O . VAL A 1 86 ? -41.710 0.876 -24.075 1.00 26.12 86 VAL A O 1
ATOM 661 N N . GLN A 1 87 ? -41.313 1.926 -26.035 1.00 28.23 87 GLN A N 1
ATOM 662 C CA . GLN A 1 87 ? -41.794 3.220 -25.569 1.00 30.13 87 GLN A CA 1
ATOM 663 C C . GLN A 1 87 ? -43.310 3.304 -25.682 1.00 30.34 87 GLN A C 1
ATOM 664 O O . GLN A 1 87 ? -43.892 2.895 -26.691 1.00 31.11 87 GLN A O 1
ATOM 670 N N . ASP A 1 88 ? -43.950 3.842 -24.643 1.00 31.83 88 ASP A N 1
ATOM 671 C CA . ASP A 1 88 ? -45.398 4.024 -24.659 1.00 30.38 88 ASP A CA 1
ATOM 672 C C . ASP A 1 88 ? -45.829 4.780 -25.907 1.00 31.69 88 ASP A C 1
ATOM 673 O O . ASP A 1 88 ? -45.220 5.787 -26.276 1.00 30.31 88 ASP A O 1
ATOM 678 N N . ASP A 1 89 ? -46.867 4.267 -26.569 1.00 28.77 89 ASP A N 1
ATOM 679 C CA . ASP A 1 89 ? -47.515 4.844 -27.747 1.00 29.22 89 ASP A CA 1
ATOM 680 C C . ASP A 1 89 ? -46.649 4.830 -29.000 1.00 27.27 89 ASP A C 1
ATOM 681 O O . ASP A 1 89 ? -47.129 5.238 -30.066 1.00 27.73 89 ASP A O 1
ATOM 686 N N . GLN A 1 90 ? -45.396 4.397 -28.916 1.00 25.26 90 GLN A N 1
ATOM 687 C CA . GLN A 1 90 ? -44.583 4.291 -30.116 1.00 25.43 90 GLN A CA 1
ATOM 688 C C . GLN A 1 90 ? -45.122 3.188 -31.015 1.00 25.50 90 GLN A C 1
ATOM 689 O O . GLN A 1 90 ? -45.698 2.200 -30.551 1.00 23.13 90 GLN A O 1
ATOM 695 N N . LEU A 1 91 ? -44.953 3.384 -32.319 1.00 24.62 91 LEU A N 1
ATOM 696 C CA . LEU A 1 91 ? -45.204 2.350 -33.309 1.00 22.96 91 LEU A CA 1
ATOM 697 C C . LEU A 1 91 ? -43.919 1.710 -33.815 1.00 23.40 91 LEU A C 1
ATOM 698 O O . LEU A 1 91 ? -43.981 0.761 -34.602 1.00 21.74 91 LEU A O 1
ATOM 703 N N . LEU A 1 92 ? -42.762 2.198 -33.377 1.00 23.64 92 LEU A N 1
ATOM 704 C CA . LEU A 1 92 ? -41.475 1.716 -33.849 1.00 23.69 92 LEU A CA 1
ATOM 705 C C . LEU A 1 92 ? -40.634 1.220 -32.681 1.00 23.10 92 LEU A C 1
ATOM 706 O O . LEU A 1 92 ? -40.794 1.665 -31.538 1.00 23.15 92 LEU A O 1
ATOM 711 N N . LEU A 1 93 ? -39.741 0.285 -32.985 1.00 22.77 93 LEU A N 1
ATOM 712 C CA . LEU A 1 93 ? -38.824 -0.298 -32.020 1.00 22.13 93 LEU A CA 1
ATOM 713 C C . LEU A 1 93 ? -37.396 0.074 -32.389 1.00 21.44 93 LEU A C 1
ATOM 714 O O . LEU A 1 93 ? -37.062 0.220 -33.567 1.00 20.74 93 LEU A O 1
ATOM 719 N N . GLY A 1 94 ? -36.550 0.230 -31.374 1.00 23.09 94 GLY A N 1
ATOM 720 C CA . GLY A 1 94 ? -35.149 0.484 -31.637 1.00 22.88 94 GLY A CA 1
ATOM 721 C C . GLY A 1 94 ? -34.600 1.708 -30.939 1.00 25.81 94 GLY A C 1
ATOM 722 O O . GLY A 1 94 ? -35.058 2.830 -31.170 1.00 27.93 94 GLY A O 1
ATOM 723 N N . ARG A 1 95 ? -33.593 1.495 -30.096 1.00 25.25 95 ARG A N 1
ATOM 724 C CA . ARG A 1 95 ? -33.030 2.542 -29.264 1.00 26.90 95 ARG A CA 1
ATOM 725 C C . ARG A 1 95 ? -31.596 2.155 -28.930 1.00 26.16 95 ARG A C 1
ATOM 726 O O . ARG A 1 95 ? -31.252 0.969 -28.898 1.00 24.82 95 ARG A O 1
ATOM 734 N N . CYS A 1 96 ? -30.756 3.163 -28.688 1.00 24.20 96 CYS A N 1
ATOM 735 C CA . CYS A 1 96 ? -29.330 2.947 -28.484 1.00 22.87 96 CYS A CA 1
ATOM 736 C C . CYS A 1 96 ? -28.914 3.122 -27.029 1.00 26.61 96 CYS A C 1
ATOM 737 O O . CYS A 1 96 ? -27.735 3.354 -26.747 1.00 26.70 96 CYS A O 1
ATOM 740 N N . GLY A 1 97 ? -29.854 3.013 -26.099 1.00 27.62 97 GLY A N 1
ATOM 741 C CA . GLY A 1 97 ? -29.502 3.141 -24.699 1.00 29.11 97 GLY A CA 1
ATOM 742 C C . GLY A 1 97 ? -30.634 2.651 -23.827 1.00 32.05 97 GLY A C 1
ATOM 743 O O . GLY A 1 97 ? -31.697 2.251 -24.310 1.00 31.10 97 GLY A O 1
ATOM 744 N N . GLY A 1 98 ? -30.383 2.683 -22.522 1.00 31.35 98 GLY A N 1
ATOM 745 C CA . GLY A 1 98 ? -31.375 2.338 -21.531 1.00 29.74 98 GLY A CA 1
ATOM 746 C C . GLY A 1 98 ? -32.116 3.514 -20.946 1.00 32.16 98 GLY A C 1
ATOM 747 O O . GLY A 1 98 ? -32.977 3.321 -20.083 1.00 35.77 98 GLY A O 1
ATOM 748 N N . HIS A 1 99 ? -31.820 4.728 -21.392 1.00 32.77 99 HIS A N 1
ATOM 749 C CA . HIS A 1 99 ? -32.421 5.923 -20.822 1.00 31.90 99 HIS A CA 1
ATOM 750 C C . HIS A 1 99 ? -33.738 6.247 -21.510 1.00 37.42 99 HIS A C 1
ATOM 751 O O . HIS A 1 99 ? -33.885 6.066 -22.723 1.00 36.49 99 HIS A O 1
ATOM 758 N N . ASP A 1 100 ? -34.698 6.715 -20.717 1.00 40.07 100 ASP A N 1
ATOM 759 C CA . ASP A 1 100 ? -35.897 7.343 -21.244 1.00 39.41 100 ASP A CA 1
ATOM 760 C C . ASP A 1 100 ? -35.587 8.768 -21.674 1.00 36.65 100 ASP A C 1
ATOM 761 O O . ASP A 1 100 ? -34.653 9.400 -21.173 1.00 37.69 100 ASP A O 1
ATOM 766 N N . GLY A 1 101 ? -36.390 9.276 -22.604 1.00 34.05 101 GLY A N 1
ATOM 767 C CA . GLY A 1 101 ? -36.154 10.616 -23.092 1.00 34.81 101 GLY A CA 1
ATOM 768 C C . GLY A 1 101 ? -34.872 10.738 -23.907 1.00 32.46 101 GLY A C 1
ATOM 769 O O . GLY A 1 101 ? -34.363 9.775 -24.490 1.00 31.89 101 GLY A O 1
ATOM 770 N N . ARG A 1 102 ? -34.349 11.961 -23.933 1.00 30.94 102 ARG A N 1
ATOM 771 C CA . ARG A 1 102 ? -33.198 12.282 -24.763 1.00 30.43 102 ARG A CA 1
ATOM 772 C C . ARG A 1 102 ? -31.919 11.753 -24.135 1.00 29.14 102 ARG A C 1
ATOM 773 O O . ARG A 1 102 ? -31.714 11.855 -22.922 1.00 28.23 102 ARG A O 1
ATOM 781 N N . TYR A 1 103 ? -31.050 11.195 -24.977 1.00 26.86 103 TYR A N 1
ATOM 782 C CA . TYR A 1 103 ? -29.850 10.519 -24.508 1.00 28.22 103 TYR A CA 1
ATOM 783 C C . TYR A 1 103 ? -28.792 10.544 -25.598 1.00 25.24 103 TYR A C 1
ATOM 784 O O . TYR A 1 103 ? -29.106 10.589 -26.789 1.00 25.82 103 TYR A O 1
ATOM 793 N N . GLY A 1 104 ? -27.532 10.496 -25.171 1.00 23.89 104 GLY A N 1
ATOM 794 C CA . GLY A 1 104 ? -26.432 10.273 -26.077 1.00 23.47 104 GLY A CA 1
ATOM 795 C C . GLY A 1 104 ? -25.619 9.085 -25.603 1.00 25.49 104 GLY A C 1
ATOM 796 O O . GLY A 1 104 ? -25.743 8.635 -24.462 1.00 24.69 104 GLY A O 1
ATOM 797 N N . ILE A 1 105 ? -24.781 8.572 -26.503 1.00 23.51 105 ILE A N 1
ATOM 798 C CA . ILE A 1 105 ? -23.947 7.424 -26.163 1.00 22.02 105 ILE A CA 1
ATOM 799 C C . ILE A 1 105 ? -22.476 7.785 -26.328 1.00 25.44 105 ILE A C 1
ATOM 800 O O . ILE A 1 105 ? -22.140 8.899 -26.749 1.00 23.44 105 ILE A O 1
ATOM 805 N N . LEU A 1 106 ? -21.591 6.847 -25.992 1.00 23.86 106 LEU A N 1
ATOM 806 C CA . LEU A 1 106 ? -20.167 7.120 -25.870 1.00 23.85 106 LEU A CA 1
ATOM 807 C C . LEU A 1 106 ? -19.364 6.218 -26.796 1.00 23.52 106 LEU A C 1
ATOM 808 O O . LEU A 1 106 ? -19.720 5.057 -27.032 1.00 21.09 106 LEU A O 1
ATOM 813 N N . TYR A 1 107 ? -18.256 6.762 -27.298 1.00 22.45 107 TYR A N 1
ATOM 814 C CA . TYR A 1 107 ? -17.395 6.086 -28.268 1.00 21.39 107 TYR A CA 1
ATOM 815 C C . TYR A 1 107 ? -15.955 6.169 -27.780 1.00 24.30 107 TYR A C 1
ATOM 816 O O . TYR A 1 107 ? -15.153 6.962 -28.298 1.00 23.21 107 TYR A O 1
ATOM 825 N N . PRO A 1 108 ? -15.587 5.349 -26.793 1.00 22.00 108 PRO A N 1
ATOM 826 C CA . PRO A 1 108 ? -14.230 5.439 -26.229 1.00 22.33 108 PRO A CA 1
ATOM 827 C C . PRO A 1 108 ? -13.130 5.146 -27.230 1.00 23.44 108 PRO A C 1
ATOM 828 O O . PRO A 1 108 ? -11.996 5.596 -27.027 1.00 24.18 108 PRO A O 1
ATOM 832 N N . GLU A 1 109 ? -13.417 4.395 -28.295 1.00 22.51 109 GLU A N 1
ATOM 833 C CA . GLU A 1 109 ? -12.409 4.145 -29.315 1.00 23.30 109 GLU A CA 1
ATOM 834 C C . GLU A 1 109 ? -11.990 5.426 -30.024 1.00 23.98 109 GLU A C 1
ATOM 835 O O . GLU A 1 109 ? -10.884 5.487 -30.574 1.00 23.95 109 GLU A O 1
ATOM 841 N N . LEU A 1 110 ? -12.845 6.445 -30.009 1.00 22.54 110 LEU A N 1
ATOM 842 C CA . LEU A 1 110 ? -12.577 7.715 -30.672 1.00 22.42 110 LEU A CA 1
ATOM 843 C C . LEU A 1 110 ? -11.883 8.702 -29.736 1.00 24.59 110 LEU A C 1
ATOM 844 O O . LEU A 1 110 ? -10.787 9.186 -30.037 1.00 23.54 110 LEU A O 1
ATOM 849 N N . ASP A 1 111 ? -12.508 8.996 -28.594 1.00 25.08 111 ASP A N 1
ATOM 850 C CA . ASP A 1 111 ? -12.058 10.058 -27.698 1.00 25.48 111 ASP A CA 1
ATOM 851 C C . ASP A 1 111 ? -12.151 9.616 -26.240 1.00 26.56 111 ASP A C 1
ATOM 852 O O . ASP A 1 111 ? -12.528 10.397 -25.359 1.00 24.95 111 ASP A O 1
ATOM 857 N N . GLY A 1 112 ? -11.801 8.356 -25.965 1.00 25.85 112 GLY A N 1
ATOM 858 C CA . GLY A 1 112 ? -11.849 7.851 -24.603 1.00 26.49 112 GLY A CA 1
ATOM 859 C C . GLY A 1 112 ? -10.949 8.595 -23.632 1.00 29.54 112 GLY A C 1
ATOM 860 O O . GLY A 1 112 ? -11.171 8.526 -22.418 1.00 29.39 112 GLY A O 1
ATOM 861 N N . ASP A 1 113 ? -9.937 9.305 -24.134 1.00 26.98 113 ASP A N 1
ATOM 862 C CA . ASP A 1 113 ? -9.083 10.093 -23.256 1.00 29.35 113 ASP A CA 1
ATOM 863 C C . ASP A 1 113 ? -9.763 11.362 -22.759 1.00 28.44 113 ASP A C 1
ATOM 864 O O . ASP A 1 113 ? -9.181 12.071 -21.934 1.00 28.93 113 ASP A O 1
ATOM 869 N N . PHE A 1 114 ? -10.973 11.661 -23.230 1.00 27.87 114 PHE A N 1
ATOM 870 C CA . PHE A 1 114 ? -11.748 12.793 -22.740 1.00 28.94 114 PHE A CA 1
ATOM 871 C C . PHE A 1 114 ? -12.787 12.396 -21.697 1.00 29.30 114 PHE A C 1
ATOM 872 O O . PHE A 1 114 ? -13.538 13.261 -21.235 1.00 29.49 114 PHE A O 1
ATOM 880 N N . LEU A 1 115 ? -12.846 11.117 -21.311 1.00 27.53 115 LEU A N 1
ATOM 881 C CA . LEU A 1 115 ? -13.948 10.647 -20.476 1.00 28.43 115 LEU A CA 1
ATOM 882 C C . LEU A 1 115 ? -13.918 11.254 -19.077 1.00 32.17 115 LEU A C 1
ATOM 883 O O . LEU A 1 115 ? -14.980 11.495 -18.492 1.00 31.88 115 LEU A O 1
ATOM 888 N N . ASP A 1 116 ? -12.728 11.504 -18.522 1.00 34.01 116 ASP A N 1
ATOM 889 C CA . ASP A 1 116 ? -12.651 12.141 -17.210 1.00 35.63 116 ASP A CA 1
ATOM 890 C C . ASP A 1 116 ? -13.082 13.598 -17.279 1.00 37.12 116 ASP A C 1
ATOM 891 O O . ASP A 1 116 ? -13.808 14.078 -16.401 1.00 40.43 116 ASP A O 1
ATOM 896 N N . ILE A 1 117 ? -12.643 14.317 -18.314 1.00 33.84 117 ILE A N 1
ATOM 897 C CA . ILE A 1 117 ? -13.118 15.681 -18.524 1.00 34.94 117 ILE A CA 1
ATOM 898 C C . ILE A 1 117 ? -14.632 15.690 -18.673 1.00 34.52 117 ILE A C 1
ATOM 899 O O . ILE A 1 117 ? -15.330 16.499 -18.053 1.00 37.25 117 ILE A O 1
ATOM 904 N N . ALA A 1 118 ? -15.160 14.784 -19.501 1.00 32.90 118 ALA A N 1
ATOM 905 C CA . ALA A 1 118 ? -16.592 14.770 -19.780 1.00 32.99 118 ALA A CA 1
ATOM 906 C C . ALA A 1 118 ? -17.399 14.489 -18.521 1.00 35.84 118 ALA A C 1
ATOM 907 O O . ALA A 1 118 ? -18.440 15.114 -18.290 1.00 34.77 118 ALA A O 1
ATOM 909 N N . VAL A 1 119 ? -16.930 13.552 -17.693 1.00 33.25 119 VAL A N 1
ATOM 910 C CA . VAL A 1 119 ? -17.631 13.211 -16.460 1.00 34.53 119 VAL A CA 1
ATOM 911 C C . VAL A 1 119 ? -17.747 14.425 -15.543 1.00 36.91 119 VAL A C 1
ATOM 912 O O . VAL A 1 119 ? -18.758 14.594 -14.850 1.00 37.99 119 VAL A O 1
ATOM 916 N N . ARG A 1 120 ? -16.740 15.302 -15.542 1.00 33.91 120 ARG A N 1
ATOM 917 C CA . ARG A 1 120 ? -16.764 16.496 -14.703 1.00 37.84 120 ARG A CA 1
ATOM 918 C C . ARG A 1 120 ? -17.448 17.684 -15.373 1.00 36.87 120 ARG A C 1
ATOM 919 O O . ARG A 1 120 ? -18.229 18.389 -14.725 1.00 38.44 120 ARG A O 1
ATOM 927 N N . ASP A 1 121 ? -17.175 17.926 -16.657 1.00 33.58 121 ASP A N 1
ATOM 928 C CA . ASP A 1 121 ? -17.472 19.218 -17.262 1.00 33.59 121 ASP A CA 1
ATOM 929 C C . ASP A 1 121 ? -18.693 19.227 -18.177 1.00 33.97 121 ASP A C 1
ATOM 930 O O . ASP A 1 121 ? -19.217 20.311 -18.462 1.00 32.53 121 ASP A O 1
ATOM 935 N N . LEU A 1 122 ? -19.166 18.069 -18.637 1.00 32.69 122 LEU A N 1
ATOM 936 C CA . LEU A 1 122 ? -20.281 18.057 -19.585 1.00 30.84 122 LEU A CA 1
ATOM 937 C C . LEU A 1 122 ? -21.560 18.686 -19.044 1.00 30.15 122 LEU A C 1
ATOM 938 O O . LEU A 1 122 ? -22.195 19.456 -19.785 1.00 31.42 122 LEU A O 1
ATOM 943 N N . PRO A 1 123 ? -22.015 18.405 -17.816 1.00 32.86 123 PRO A N 1
ATOM 944 C CA . PRO A 1 123 ? -23.323 18.948 -17.396 1.00 30.71 123 PRO A CA 1
ATOM 945 C C . PRO A 1 123 ? -23.378 20.465 -17.312 1.00 31.94 123 PRO A C 1
ATOM 946 O O . PRO A 1 123 ? -24.481 21.026 -17.334 1.00 31.57 123 PRO A O 1
ATOM 950 N N . THR A 1 124 ? -22.237 21.152 -17.238 1.00 30.52 124 THR A N 1
ATOM 951 C CA . THR A 1 124 ? -22.216 22.608 -17.167 1.00 30.69 124 THR A CA 1
ATOM 952 C C . THR A 1 124 ? -21.550 23.249 -18.378 1.00 30.23 124 THR A C 1
ATOM 953 O O . THR A 1 124 ? -21.262 24.451 -18.344 1.00 31.71 124 THR A O 1
ATOM 957 N N . ARG A 1 125 ? -21.289 22.491 -19.436 1.00 29.86 125 ARG A N 1
ATOM 958 C CA . ARG A 1 125 ? -20.624 23.059 -20.600 1.00 28.86 125 ARG A CA 1
ATOM 959 C C . ARG A 1 125 ? -21.527 24.102 -21.260 1.00 26.81 125 ARG A C 1
ATOM 960 O O . ARG A 1 125 ? -22.742 23.902 -21.353 1.00 27.40 125 ARG A O 1
ATOM 968 N N . PRO A 1 126 ? -20.972 25.235 -21.701 1.00 26.09 126 PRO A N 1
ATOM 969 C CA . PRO A 1 126 ? -21.813 26.222 -22.403 1.00 27.89 126 PRO A CA 1
ATOM 970 C C . PRO A 1 126 ? -22.471 25.673 -23.659 1.00 27.39 126 PRO A C 1
ATOM 971 O O . PRO A 1 126 ? -23.630 26.000 -23.931 1.00 25.46 126 PRO A O 1
ATOM 975 N N . GLN A 1 127 ? -21.776 24.846 -24.436 1.00 27.08 127 GLN A N 1
ATOM 976 C CA . GLN A 1 127 ? -22.356 24.261 -25.638 1.00 28.28 127 GLN A CA 1
ATOM 977 C C . GLN A 1 127 ? -22.861 22.856 -25.339 1.00 28.18 127 GLN A C 1
ATOM 978 O O . GLN A 1 127 ? -22.109 22.017 -24.829 1.00 28.59 127 GLN A O 1
ATOM 984 N N . SER A 1 128 ? -24.130 22.619 -25.654 1.00 26.32 128 SER A N 1
ATOM 985 C CA . SER A 1 128 ? -24.726 21.285 -25.661 1.00 25.83 128 SER A CA 1
ATOM 986 C C . SER A 1 128 ? -24.383 20.444 -24.420 1.00 27.86 128 SER A C 1
ATOM 987 O O . SER A 1 128 ? -23.780 19.384 -24.539 1.00 26.39 128 SER A O 1
ATOM 990 N N . PRO A 1 129 ? -24.778 20.893 -23.229 1.00 29.22 129 PRO A N 1
ATOM 991 C CA . PRO A 1 129 ? -24.466 20.121 -22.021 1.00 27.40 129 PRO A CA 1
ATOM 992 C C . PRO A 1 129 ? -25.282 18.839 -21.948 1.00 29.00 129 PRO A C 1
ATOM 993 O O . PRO A 1 129 ? -26.302 18.671 -22.620 1.00 29.69 129 PRO A O 1
ATOM 997 N N . ALA A 1 130 ? -24.813 17.921 -21.106 1.00 31.00 130 ALA A N 1
ATOM 998 C CA . ALA A 1 130 ? -25.506 16.660 -20.891 1.00 30.20 130 ALA A CA 1
ATOM 999 C C . ALA A 1 130 ? -25.266 16.193 -19.466 1.00 30.03 130 ALA A C 1
ATOM 1000 O O . ALA A 1 130 ? -24.205 16.437 -18.887 1.00 29.34 130 ALA A O 1
ATOM 1002 N N . SER A 1 131 ? -26.259 15.514 -18.909 1.00 27.80 131 SER A N 1
ATOM 1003 C CA . SER A 1 131 ? -26.140 14.969 -17.569 1.00 29.14 131 SER A CA 1
ATOM 1004 C C . SER A 1 131 ? -25.628 13.535 -17.618 1.00 31.20 131 SER A C 1
ATOM 1005 O O . SER A 1 131 ? -25.753 12.834 -18.625 1.00 30.66 131 SER A O 1
ATOM 1008 N N . ILE A 1 132 ? -25.041 13.104 -16.508 1.00 29.96 132 ILE A N 1
ATOM 1009 C CA . ILE A 1 132 ? -24.652 11.713 -16.324 1.00 29.55 132 ILE A CA 1
ATOM 1010 C C . ILE A 1 132 ? -24.862 11.368 -14.857 1.00 31.38 132 ILE A C 1
ATOM 1011 O O . ILE A 1 132 ? -24.460 12.129 -13.971 1.00 33.59 132 ILE A O 1
ATOM 1016 N N . SER A 1 133 ? -25.530 10.248 -14.602 1.00 31.37 133 SER A N 1
ATOM 1017 C CA . SER A 1 133 ? -25.821 9.854 -13.236 1.00 32.40 133 SER A CA 1
ATOM 1018 C C . SER A 1 133 ? -24.528 9.497 -12.506 1.00 32.57 133 SER A C 1
ATOM 1019 O O . SER A 1 133 ? -23.516 9.180 -13.136 1.00 31.72 133 SER A O 1
ATOM 1022 N N . PRO A 1 134 ? -24.531 9.561 -11.171 1.00 34.20 134 PRO A N 1
ATOM 1023 C CA . PRO A 1 134 ? -23.334 9.125 -10.432 1.00 34.88 134 PRO A CA 1
ATOM 1024 C C . PRO A 1 134 ? -22.976 7.666 -10.678 1.00 33.43 134 PRO A C 1
ATOM 1025 O O . PRO A 1 134 ? -21.787 7.328 -10.738 1.00 32.94 134 PRO A O 1
ATOM 1029 N N . GLU A 1 135 ? -23.972 6.792 -10.844 1.00 33.50 135 GLU A N 1
ATOM 1030 C CA . GLU A 1 135 ? -23.681 5.388 -11.126 1.00 34.54 135 GLU A CA 1
ATOM 1031 C C . GLU A 1 135 ? -23.051 5.217 -12.503 1.00 34.49 135 GLU A C 1
ATOM 1032 O O . GLU A 1 135 ? -22.119 4.421 -12.670 1.00 34.51 135 GLU A O 1
ATOM 1038 N N . ASP A 1 136 ? -23.539 5.957 -13.501 1.00 31.02 136 ASP A N 1
ATOM 1039 C CA . ASP A 1 136 ? -22.952 5.858 -14.833 1.00 31.15 136 ASP A CA 1
ATOM 1040 C C . ASP A 1 136 ? -21.559 6.474 -14.872 1.00 30.00 136 ASP A C 1
ATOM 1041 O O . ASP A 1 136 ? -20.671 5.969 -15.570 1.00 29.14 136 ASP A O 1
ATOM 1046 N N . ALA A 1 137 ? -21.346 7.558 -14.123 1.00 30.70 137 ALA A N 1
ATOM 1047 C CA . ALA A 1 137 ? -20.010 8.137 -14.022 1.00 31.64 137 ALA A CA 1
ATOM 1048 C C . ALA A 1 137 ? -19.019 7.133 -13.451 1.00 30.67 137 ALA A C 1
ATOM 1049 O O . ALA A 1 137 ? -17.869 7.059 -13.898 1.00 30.17 137 ALA A O 1
ATOM 1051 N N . LYS A 1 138 ? -19.453 6.342 -12.467 1.00 32.26 138 LYS A N 1
ATOM 1052 C CA . LYS A 1 138 ? -18.580 5.323 -11.894 1.00 31.84 138 LYS A CA 1
ATOM 1053 C C . LYS A 1 138 ? -18.211 4.270 -12.932 1.00 32.60 138 LYS A C 1
ATOM 1054 O O . LYS A 1 138 ? -17.057 3.831 -13.002 1.00 34.21 138 LYS A O 1
ATOM 1060 N N . ILE A 1 139 ? -19.180 3.856 -13.750 1.00 30.07 139 ILE A N 1
ATOM 1061 C CA . ILE A 1 139 ? -18.912 2.864 -14.788 1.00 30.93 139 ILE A CA 1
ATOM 1062 C C . ILE A 1 139 ? -17.940 3.422 -15.820 1.00 27.88 139 ILE A C 1
ATOM 1063 O O . ILE A 1 139 ? -17.069 2.705 -16.325 1.00 27.31 139 ILE A O 1
ATOM 1068 N N . VAL A 1 140 ? -18.072 4.708 -16.146 1.00 28.91 140 VAL A N 1
ATOM 1069 C CA . VAL A 1 140 ? -17.177 5.334 -17.117 1.00 28.62 140 VAL A CA 1
ATOM 1070 C C . VAL A 1 140 ? -15.733 5.267 -16.630 1.00 30.37 140 VAL A C 1
ATOM 1071 O O . VAL A 1 140 ? -14.852 4.727 -17.310 1.00 28.15 140 VAL A O 1
ATOM 1075 N N . VAL A 1 141 ? -15.474 5.798 -15.432 1.00 30.15 141 VAL A N 1
ATOM 1076 C CA . VAL A 1 141 ? -14.091 5.940 -14.984 1.00 31.65 141 VAL A CA 1
ATOM 1077 C C . VAL A 1 141 ? -13.491 4.636 -14.468 1.00 30.06 141 VAL A C 1
ATOM 1078 O O . VAL A 1 141 ? -12.263 4.531 -14.374 1.00 34.08 141 VAL A O 1
ATOM 1082 N N . GLU A 1 142 ? -14.306 3.630 -14.145 1.00 31.48 142 GLU A N 1
ATOM 1083 C CA . GLU A 1 142 ? -13.785 2.383 -13.593 1.00 32.47 142 GLU A CA 1
ATOM 1084 C C . GLU A 1 142 ? -13.818 1.207 -14.556 1.00 31.19 142 GLU A C 1
ATOM 1085 O O . GLU A 1 142 ? -12.966 0.324 -14.451 1.00 31.61 142 GLU A O 1
ATOM 1091 N N . GLN A 1 143 ? -14.767 1.162 -15.490 1.00 30.52 143 GLN A N 1
ATOM 1092 C CA . GLN A 1 143 ? -14.886 0.023 -16.389 1.00 28.78 143 GLN A CA 1
ATOM 1093 C C . GLN A 1 143 ? -14.662 0.347 -17.859 1.00 29.37 143 GLN A C 1
ATOM 1094 O O . GLN A 1 143 ? -14.297 -0.560 -18.616 1.00 29.90 143 GLN A O 1
ATOM 1100 N N . ILE A 1 144 ? -14.854 1.595 -18.287 1.00 26.87 144 ILE A N 1
ATOM 1101 C CA . ILE A 1 144 ? -14.706 1.936 -19.699 1.00 28.34 144 ILE A CA 1
ATOM 1102 C C . ILE A 1 144 ? -13.358 2.603 -19.953 1.00 27.81 144 ILE A C 1
ATOM 1103 O O . ILE A 1 144 ? -12.565 2.126 -20.772 1.00 28.36 144 ILE A O 1
ATOM 1108 N N . ALA A 1 145 ? -13.088 3.700 -19.245 1.00 26.85 145 ALA A N 1
ATOM 1109 C CA . ALA A 1 145 ? -11.880 4.481 -19.508 1.00 29.08 145 ALA A CA 1
ATOM 1110 C C . ALA A 1 145 ? -10.565 3.732 -19.295 1.00 28.87 145 ALA A C 1
ATOM 1111 O O . ALA A 1 145 ? -9.638 3.950 -20.095 1.00 27.89 145 ALA A O 1
ATOM 1113 N N . PRO A 1 146 ? -10.390 2.892 -18.264 1.00 27.85 146 PRO A N 1
ATOM 1114 C CA . PRO A 1 146 ? -9.056 2.288 -18.053 1.00 29.28 146 PRO A CA 1
ATOM 1115 C C . PRO A 1 146 ? -8.510 1.523 -19.251 1.00 30.19 146 PRO A C 1
ATOM 1116 O O . PRO A 1 146 ? -7.335 1.697 -19.602 1.00 27.84 146 PRO A O 1
ATOM 1120 N N . PHE A 1 147 ? -9.323 0.680 -19.895 1.00 30.74 147 PHE A N 1
ATOM 1121 C CA . PHE A 1 147 ? -8.808 -0.114 -21.009 1.00 27.43 147 PHE A CA 1
ATOM 1122 C C . PHE A 1 147 ? -8.327 0.771 -22.151 1.00 28.91 147 PHE A C 1
ATOM 1123 O O . PHE A 1 147 ? -7.350 0.439 -22.835 1.00 27.73 147 PHE A O 1
ATOM 1131 N N . TRP A 1 148 ? -8.997 1.899 -22.375 1.00 27.43 148 TRP A N 1
ATOM 1132 C CA . TRP A 1 148 ? -8.695 2.725 -23.534 1.00 28.22 148 TRP A CA 1
ATOM 1133 C C . TRP A 1 148 ? -7.528 3.677 -23.311 1.00 28.53 148 TRP A C 1
ATOM 1134 O O . TRP A 1 148 ? -7.155 4.386 -24.251 1.00 29.13 148 TRP A O 1
ATOM 1145 N N . LYS A 1 149 ? -6.938 3.699 -22.115 1.00 27.58 149 LYS A N 1
ATOM 1146 C CA . LYS A 1 149 ? -5.743 4.502 -21.881 1.00 30.01 149 LYS A CA 1
ATOM 1147 C C . LYS A 1 149 ? -4.644 4.096 -22.855 1.00 28.26 149 LYS A C 1
ATOM 1148 O O . LYS A 1 149 ? -4.211 2.940 -22.870 1.00 26.61 149 LYS A O 1
ATOM 1154 N N . GLY A 1 150 ? -4.211 5.043 -23.683 1.00 27.74 150 GLY A N 1
ATOM 1155 C CA . GLY A 1 150 ? -3.196 4.767 -24.676 1.00 26.46 150 GLY A CA 1
ATOM 1156 C C . GLY A 1 150 ? -3.673 4.005 -25.893 1.00 28.39 150 GLY A C 1
ATOM 1157 O O . GLY A 1 150 ? -2.840 3.502 -26.656 1.00 28.20 150 GLY A O 1
ATOM 1158 N N . ARG A 1 151 ? -4.983 3.904 -26.103 1.00 27.22 151 ARG A N 1
ATOM 1159 C CA . ARG A 1 151 ? -5.524 3.168 -27.235 1.00 27.20 151 ARG A CA 1
ATOM 1160 C C . ARG A 1 151 ? -6.520 3.970 -28.061 1.00 24.86 151 ARG A C 1
ATOM 1161 O O . ARG A 1 151 ? -6.978 3.476 -29.095 1.00 26.52 151 ARG A O 1
ATOM 1169 N N . THR A 1 152 ? -6.876 5.175 -27.641 1.00 24.20 152 THR A N 1
ATOM 1170 C CA . THR A 1 152 ? -7.869 5.934 -28.380 1.00 26.54 152 THR A CA 1
ATOM 1171 C C . THR A 1 152 ? -7.256 6.531 -29.644 1.00 24.57 152 THR A C 1
ATOM 1172 O O . THR A 1 152 ? -6.043 6.735 -29.743 1.00 24.00 152 THR A O 1
ATOM 1176 N N . TYR A 1 153 ? -8.119 6.799 -30.628 1.00 25.07 153 TYR A N 1
ATOM 1177 C CA . TYR A 1 153 ? -7.653 7.446 -31.849 1.00 22.80 153 TYR A CA 1
ATOM 1178 C C . TYR A 1 153 ? -7.045 8.810 -31.551 1.00 21.14 153 TYR A C 1
ATOM 1179 O O . TYR A 1 153 ? -6.021 9.181 -32.136 1.00 22.71 153 TYR A O 1
ATOM 1188 N N . HIS A 1 154 ? -7.668 9.576 -30.649 1.00 21.37 154 HIS A N 1
ATOM 1189 C CA . HIS A 1 154 ? -7.193 10.929 -30.375 1.00 21.95 154 HIS A CA 1
ATOM 1190 C C . HIS A 1 154 ? -5.783 10.915 -29.801 1.00 23.00 154 HIS A C 1
ATOM 1191 O O . HIS A 1 154 ? -4.947 11.746 -30.176 1.00 21.75 154 HIS A O 1
ATOM 1198 N N . GLU A 1 155 ? -5.506 9.983 -28.881 1.00 23.00 155 GLU A N 1
ATOM 1199 C CA . GLU A 1 155 ? -4.153 9.828 -28.354 1.00 23.05 155 GLU A CA 1
ATOM 1200 C C . GLU A 1 155 ? -3.159 9.540 -29.470 1.00 23.56 155 GLU A C 1
ATOM 1201 O O . GLU A 1 155 ? -2.055 10.099 -29.491 1.00 25.55 155 GLU A O 1
ATOM 1207 N N . ALA A 1 156 ? -3.534 8.674 -30.414 1.00 24.78 156 ALA A N 1
ATOM 1208 C CA . ALA A 1 156 ? -2.617 8.324 -31.491 1.00 23.82 156 ALA A CA 1
ATOM 1209 C C . ALA A 1 156 ? -2.395 9.500 -32.432 1.00 22.91 156 ALA A C 1
ATOM 1210 O O . ALA A 1 156 ? -1.272 9.719 -32.902 1.00 25.48 156 ALA A O 1
ATOM 1212 N N . LEU A 1 157 ? -3.450 10.264 -32.725 1.00 22.51 157 LEU A N 1
ATOM 1213 C CA . LEU A 1 157 ? -3.300 11.430 -33.591 1.00 22.70 157 LEU A CA 1
ATOM 1214 C C . LEU A 1 157 ? -2.446 12.497 -32.919 1.00 23.75 157 LEU A C 1
ATOM 1215 O O . LEU A 1 157 ? -1.530 13.055 -33.536 1.00 23.59 157 LEU A O 1
ATOM 1220 N N . ASN A 1 158 ? -2.733 12.787 -31.646 1.00 21.93 158 ASN A N 1
ATOM 1221 C CA . ASN A 1 158 ? -1.979 13.805 -30.919 1.00 24.25 158 ASN A CA 1
ATOM 1222 C C . ASN A 1 158 ? -0.481 13.507 -30.928 1.00 23.32 158 ASN A C 1
ATOM 1223 O O . ASN A 1 158 ? 0.333 14.412 -31.137 1.00 26.73 158 ASN A O 1
ATOM 1228 N N . LYS A 1 159 ? -0.099 12.241 -30.728 1.00 22.47 159 LYS A N 1
ATOM 1229 C CA . LYS A 1 159 ? 1.308 11.856 -30.761 1.00 25.10 159 LYS A CA 1
ATOM 1230 C C . LYS A 1 159 ? 1.890 11.794 -32.171 1.00 24.81 159 LYS A C 1
ATOM 1231 O O . LYS A 1 159 ? 3.109 11.920 -32.319 1.00 26.37 159 LYS A O 1
ATOM 1237 N N . ALA A 1 160 ? 1.062 11.591 -33.202 1.00 25.48 160 ALA A N 1
ATOM 1238 C CA . ALA A 1 160 ? 1.567 11.424 -34.563 1.00 24.07 160 ALA A CA 1
ATOM 1239 C C . ALA A 1 160 ? 1.864 12.742 -35.269 1.00 24.95 160 ALA A C 1
ATOM 1240 O O . ALA A 1 160 ? 2.570 12.736 -36.281 1.00 25.40 160 ALA A O 1
ATOM 1242 N N . LEU A 1 161 ? 1.342 13.857 -34.773 1.00 23.49 161 LEU A N 1
ATOM 1243 C CA . LEU A 1 161 ? 1.529 15.135 -35.449 1.00 25.90 161 LEU A CA 1
ATOM 1244 C C . LEU A 1 161 ? 2.915 15.694 -35.145 1.00 26.92 161 LEU A C 1
ATOM 1245 O O . LEU A 1 161 ? 3.283 15.819 -33.973 1.00 27.57 161 LEU A O 1
ATOM 1250 N N . PRO A 1 162 ? 3.702 16.041 -36.160 1.00 28.57 162 PRO A N 1
ATOM 1251 C CA . PRO A 1 162 ? 4.984 16.701 -35.902 1.00 29.05 162 PRO A CA 1
ATOM 1252 C C . PRO A 1 162 ? 4.765 18.059 -35.251 1.00 28.45 162 PRO A C 1
ATOM 1253 O O . PRO A 1 162 ? 3.686 18.651 -35.337 1.00 26.21 162 PRO A O 1
ATOM 1257 N N . ALA A 1 163 ? 5.817 18.548 -34.589 1.00 29.26 163 ALA A N 1
ATOM 1258 C CA . ALA A 1 163 ? 5.681 19.717 -33.724 1.00 26.64 163 ALA A CA 1
ATOM 1259 C C . ALA A 1 163 ? 5.147 20.925 -34.482 1.00 28.97 163 ALA A C 1
ATOM 1260 O O . ALA A 1 163 ? 4.313 21.675 -33.958 1.00 27.46 163 ALA A O 1
ATOM 1262 N N . GLU A 1 164 ? 5.611 21.130 -35.719 1.00 28.63 164 GLU A N 1
ATOM 1263 C CA . GLU A 1 164 ? 5.204 22.308 -36.483 1.00 28.97 164 GLU A CA 1
ATOM 1264 C C . GLU A 1 164 ? 3.718 22.263 -36.822 1.00 25.94 164 GLU A C 1
ATOM 1265 O O . GLU A 1 164 ? 3.051 23.302 -36.856 1.00 26.33 164 GLU A O 1
ATOM 1271 N N . VAL A 1 165 ? 3.184 21.071 -37.081 1.00 24.46 165 VAL A N 1
ATOM 1272 C CA . VAL A 1 165 ? 1.747 20.928 -37.294 1.00 24.00 165 VAL A CA 1
ATOM 1273 C C . VAL A 1 165 ? 0.997 21.007 -35.972 1.00 25.34 165 VAL A C 1
ATOM 1274 O O . VAL A 1 165 ? -0.038 21.679 -35.871 1.00 24.33 165 VAL A O 1
ATOM 1278 N N . HIS A 1 166 ? 1.515 20.327 -34.946 1.00 23.65 166 HIS A N 1
ATOM 1279 C CA . HIS A 1 166 ? 0.840 20.262 -33.654 1.00 23.73 166 HIS A CA 1
ATOM 1280 C C . HIS A 1 166 ? 0.569 21.653 -33.092 1.00 24.05 166 HIS A C 1
ATOM 1281 O O . HIS A 1 166 ? -0.496 21.895 -32.511 1.00 24.04 166 HIS A O 1
ATOM 1288 N N . LYS A 1 167 ? 1.505 22.591 -33.276 1.00 22.88 167 LYS A N 1
ATOM 1289 C CA . LYS A 1 167 ? 1.321 23.916 -32.696 1.00 25.18 167 LYS A CA 1
ATOM 1290 C C . LYS A 1 167 ? 0.223 24.711 -33.395 1.00 23.55 167 LYS A C 1
ATOM 1291 O O . LYS A 1 167 ? -0.312 25.655 -32.805 1.00 23.63 167 LYS A O 1
ATOM 1297 N N . LEU A 1 168 ? -0.145 24.346 -34.616 1.00 23.28 168 LEU A N 1
ATOM 1298 C CA . LEU A 1 168 ? -1.297 24.966 -35.251 1.00 24.72 168 LEU A CA 1
ATOM 1299 C C . LEU A 1 168 ? -2.580 24.167 -35.042 1.00 24.83 168 LEU A C 1
ATOM 1300 O O . LEU A 1 168 ? -3.644 24.601 -35.497 1.00 22.96 168 LEU A O 1
ATOM 1305 N N . THR A 1 169 ? -2.504 23.025 -34.354 1.00 25.16 169 THR A N 1
ATOM 1306 C CA . THR A 1 169 ? -3.642 22.149 -34.102 1.00 21.63 169 THR A CA 1
ATOM 1307 C C . THR A 1 169 ? -4.144 22.232 -32.668 1.00 24.23 169 THR A C 1
ATOM 1308 O O . THR A 1 169 ? -5.351 22.364 -32.438 1.00 24.74 169 THR A O 1
ATOM 1312 N N . TYR A 1 170 ? -3.247 22.147 -31.689 1.00 23.89 170 TYR A N 1
ATOM 1313 C CA . TYR A 1 170 ? -3.625 22.090 -30.287 1.00 22.65 170 TYR A CA 1
ATOM 1314 C C . TYR A 1 170 ? -2.867 23.146 -29.495 1.00 26.93 170 TYR A C 1
ATOM 1315 O O . TYR A 1 170 ? -1.806 23.627 -29.907 1.00 25.62 170 TYR A O 1
ATOM 1324 N N . ASP A 1 171 ? -3.428 23.493 -28.333 1.00 26.86 171 ASP A N 1
ATOM 1325 C CA . ASP A 1 171 ? -2.800 24.430 -27.409 1.00 28.70 171 ASP A CA 1
ATOM 1326 C C . ASP A 1 171 ? -2.006 23.743 -26.307 1.00 29.91 171 ASP A C 1
ATOM 1327 O O . ASP A 1 171 ? -1.142 24.384 -25.698 1.00 31.89 171 ASP A O 1
ATOM 1332 N N . ASP A 1 172 ? -2.264 22.466 -26.049 1.00 31.19 172 ASP A N 1
ATOM 1333 C CA . ASP A 1 172 ? -1.659 21.706 -24.969 1.00 28.89 172 ASP A CA 1
ATOM 1334 C C . ASP A 1 172 ? -0.994 20.444 -25.508 1.00 30.55 172 ASP A C 1
ATOM 1335 O O . ASP A 1 172 ? -1.372 19.941 -26.573 1.00 29.18 172 ASP A O 1
ATOM 1340 N N . PRO A 1 173 ? -0.009 19.896 -24.787 1.00 30.43 173 PRO A N 1
ATOM 1341 C CA . PRO A 1 173 ? 0.683 18.689 -25.276 1.00 28.53 173 PRO A CA 1
ATOM 1342 C C . PRO A 1 173 ? -0.215 17.473 -25.451 1.00 28.73 173 PRO A C 1
ATOM 1343 O O . PRO A 1 173 ? 0.139 16.576 -26.225 1.00 27.97 173 PRO A O 1
ATOM 1347 N N . ASP A 1 174 ? -1.347 17.398 -24.756 1.00 30.09 174 ASP A N 1
ATOM 1348 C CA . ASP A 1 174 ? -2.212 16.227 -24.829 1.00 29.36 174 ASP A CA 1
ATOM 1349 C C . ASP A 1 174 ? -3.278 16.328 -25.911 1.00 29.64 174 ASP A C 1
ATOM 1350 O O . ASP A 1 174 ? -3.999 15.351 -26.139 1.00 28.79 174 ASP A O 1
ATOM 1355 N N . GLY A 1 175 ? -3.402 17.474 -26.575 1.00 26.67 175 GLY A N 1
ATOM 1356 C CA . GLY A 1 175 ? -4.417 17.635 -27.594 1.00 26.90 175 GLY A CA 1
ATOM 1357 C C . GLY A 1 175 ? -5.827 17.796 -27.077 1.00 26.98 175 GLY A C 1
ATOM 1358 O O . GLY A 1 175 ? -6.779 17.600 -27.838 1.00 26.52 175 GLY A O 1
ATOM 1359 N N . LEU A 1 176 ? -5.995 18.148 -25.801 1.00 28.52 176 LEU A N 1
ATOM 1360 C CA . LEU A 1 176 ? -7.324 18.305 -25.222 1.00 27.91 176 LEU A CA 1
ATOM 1361 C C . LEU A 1 176 ? -7.975 19.632 -25.586 1.00 28.32 176 LEU A C 1
ATOM 1362 O O . LEU A 1 176 ? -9.199 19.752 -25.486 1.00 29.75 176 LEU A O 1
ATOM 1367 N N . ILE A 1 177 ? -7.187 20.622 -25.998 1.00 28.51 177 ILE A N 1
ATOM 1368 C CA . ILE A 1 177 ? -7.672 21.956 -26.326 1.00 27.71 177 ILE A CA 1
ATOM 1369 C C . ILE A 1 177 ? -7.165 22.317 -27.714 1.00 26.78 177 ILE A C 1
ATOM 1370 O O . ILE A 1 177 ? -5.959 22.251 -27.974 1.00 25.56 177 ILE A O 1
ATOM 1375 N N . SER A 1 178 ? -8.079 22.697 -28.599 1.00 24.42 178 SER A N 1
ATOM 1376 C CA . SER A 1 178 ? -7.717 23.124 -29.941 1.00 25.10 178 SER A CA 1
ATOM 1377 C C . SER A 1 178 ? -7.329 24.597 -29.946 1.00 25.69 178 SER A C 1
ATOM 1378 O O . SER A 1 178 ? -7.766 25.378 -29.096 1.00 22.90 178 SER A O 1
ATOM 1381 N N . ARG A 1 179 ? -6.491 24.971 -30.912 1.00 24.03 179 ARG A N 1
ATOM 1382 C CA . ARG A 1 179 ? -6.177 26.374 -31.134 1.00 24.08 179 ARG A CA 1
ATOM 1383 C C . ARG A 1 179 ? -7.108 27.030 -32.140 1.00 24.31 179 ARG A C 1
ATOM 1384 O O . ARG A 1 179 ? -7.097 28.262 -32.258 1.00 25.60 179 ARG A O 1
ATOM 1392 N N . PHE A 1 180 ? -7.910 26.240 -32.857 1.00 23.80 180 PHE A N 1
ATOM 1393 C CA . PHE A 1 180 ? -8.865 26.752 -33.841 1.00 23.84 180 PHE A CA 1
ATOM 1394 C C . PHE A 1 180 ? -8.160 27.549 -34.940 1.00 24.11 180 PHE A C 1
ATOM 1395 O O . PHE A 1 180 ? -8.638 28.596 -35.382 1.00 23.44 180 PHE A O 1
ATOM 1403 N N . ILE A 1 181 ? -7.009 27.039 -35.380 1.00 20.76 181 ILE A N 1
ATOM 1404 C CA . ILE A 1 181 ? -6.279 27.581 -36.521 1.00 24.52 181 ILE A CA 1
ATOM 1405 C C . ILE A 1 181 ? -6.370 26.572 -37.664 1.00 23.17 181 ILE A C 1
ATOM 1406 O O . ILE A 1 181 ? -7.125 26.771 -38.623 1.00 21.89 181 ILE A O 1
ATOM 1411 N N . VAL A 1 182 ? -5.602 25.483 -37.571 1.00 21.74 182 VAL A N 1
ATOM 1412 C CA . VAL A 1 182 ? -5.788 24.325 -38.441 1.00 19.48 182 VAL A CA 1
ATOM 1413 C C . VAL A 1 182 ? -6.398 23.214 -37.597 1.00 21.61 182 VAL A C 1
ATOM 1414 O O . VAL A 1 182 ? -5.680 22.430 -36.963 1.00 21.47 182 VAL A O 1
ATOM 1418 N N . ASN A 1 183 ? -7.727 23.148 -37.580 1.00 21.67 183 ASN A N 1
ATOM 1419 C CA . ASN A 1 183 ? -8.465 22.324 -36.628 1.00 22.59 183 ASN A CA 1
ATOM 1420 C C . ASN A 1 183 ? -8.738 20.960 -37.255 1.00 23.46 183 ASN A C 1
ATOM 1421 O O . ASN A 1 183 ? -9.508 20.854 -38.216 1.00 21.89 183 ASN A O 1
ATOM 1426 N N . GLU A 1 184 ? -8.109 19.918 -36.715 1.00 22.07 184 GLU A N 1
ATOM 1427 C CA . GLU A 1 184 ? -8.479 18.566 -37.107 1.00 23.52 184 GLU A CA 1
ATOM 1428 C C . GLU A 1 184 ? -9.871 18.247 -36.576 1.00 24.23 184 GLU A C 1
ATOM 1429 O O . GLU A 1 184 ? -10.253 18.686 -35.487 1.00 23.34 184 GLU A O 1
ATOM 1435 N N . THR A 1 185 ? -10.638 17.484 -37.353 1.00 22.58 185 THR A N 1
ATOM 1436 C CA . THR A 1 185 ? -11.981 17.096 -36.948 1.00 23.04 185 THR A CA 1
ATOM 1437 C C . THR A 1 185 ? -12.174 15.588 -36.892 1.00 22.49 185 THR A C 1
ATOM 1438 O O . THR A 1 185 ? -13.268 15.132 -36.541 1.00 23.23 185 THR A O 1
ATOM 1442 N N . SER A 1 186 ? -11.152 14.798 -37.216 1.00 21.46 186 SER A N 1
ATOM 1443 C CA . SER A 1 186 ? -11.279 13.353 -37.098 1.00 21.33 186 SER A CA 1
ATOM 1444 C C . SER A 1 186 ? -11.338 12.879 -35.652 1.00 20.78 186 SER A C 1
ATOM 1445 O O . SER A 1 186 ? -11.697 11.722 -35.415 1.00 20.77 186 SER A O 1
ATOM 1448 N N . SER A 1 187 ? -11.014 13.730 -34.682 1.00 21.68 187 SER A N 1
ATOM 1449 C CA . SER A 1 187 ? -10.939 13.272 -33.303 1.00 22.77 187 SER A CA 1
ATOM 1450 C C . SER A 1 187 ? -12.256 13.389 -32.546 1.00 22.70 187 SER A C 1
ATOM 1451 O O . SER A 1 187 ? -12.364 12.822 -31.454 1.00 25.24 187 SER A O 1
ATOM 1454 N N . PHE A 1 188 ? -13.260 14.096 -33.072 1.00 21.35 188 PHE A N 1
ATOM 1455 C CA . PHE A 1 188 ? -14.545 14.156 -32.378 1.00 23.66 188 PHE A CA 1
ATOM 1456 C C . PHE A 1 188 ? -15.694 13.588 -33.210 1.00 22.89 188 PHE A C 1
ATOM 1457 O O . PHE A 1 188 ? -16.861 13.884 -32.935 1.00 24.60 188 PHE A O 1
ATOM 1465 N N . ARG A 1 189 ? -15.388 12.754 -34.202 1.00 22.14 189 ARG A N 1
ATOM 1466 C CA . ARG A 1 189 ? -16.375 11.881 -34.825 1.00 21.14 189 ARG A CA 1
ATOM 1467 C C . ARG A 1 189 ? -15.623 10.724 -35.465 1.00 22.37 189 ARG A C 1
ATOM 1468 O O . ARG A 1 189 ? -14.460 10.866 -35.847 1.00 20.99 189 ARG A O 1
ATOM 1476 N N . SER A 1 190 ? -16.290 9.567 -35.551 1.00 22.67 190 SER A N 1
ATOM 1477 C CA . SER A 1 190 ? -15.629 8.374 -36.076 1.00 22.54 190 SER A CA 1
ATOM 1478 C C . SER A 1 190 ? -15.263 8.534 -37.544 1.00 23.35 190 SER A C 1
ATOM 1479 O O . SER A 1 190 ? -14.246 7.992 -37.996 1.00 20.50 190 SER A O 1
ATOM 1482 N N . SER A 1 191 ? -16.070 9.280 -38.288 1.00 22.94 191 SER A N 1
ATOM 1483 C CA . SER A 1 191 ? -15.901 9.473 -39.720 1.00 21.26 191 SER A CA 1
ATOM 1484 C C . SER A 1 191 ? -16.655 10.740 -40.094 1.00 21.97 191 SER A C 1
ATOM 1485 O O . SER A 1 191 ? -17.348 11.332 -39.263 1.00 22.30 191 SER A O 1
ATOM 1488 N N . ILE A 1 192 ? -16.532 11.144 -41.358 1.00 20.18 192 ILE A N 1
ATOM 1489 C CA . ILE A 1 192 ? -17.376 12.205 -41.902 1.00 21.18 192 ILE A CA 1
ATOM 1490 C C . ILE A 1 192 ? -18.773 11.645 -42.139 1.00 20.50 192 ILE A C 1
ATOM 1491 O O . ILE A 1 192 ? -19.036 10.475 -41.842 1.00 20.12 192 ILE A O 1
ATOM 1496 N N . GLN A 1 193 ? -19.671 12.470 -42.684 1.00 22.42 193 GLN A N 1
ATOM 1497 C CA . GLN A 1 193 ? -21.037 12.040 -42.959 1.00 19.84 193 GLN A CA 1
ATOM 1498 C C . GLN A 1 193 ? -21.053 10.791 -43.839 1.00 20.90 193 GLN A C 1
ATOM 1499 O O . GLN A 1 193 ? -20.065 10.439 -44.491 1.00 22.83 193 GLN A O 1
ATOM 1505 N N . TRP A 1 194 ? -22.200 10.116 -43.852 1.00 19.58 194 TRP A N 1
ATOM 1506 C CA . TRP A 1 194 ? -22.324 8.849 -44.559 1.00 19.51 194 TRP A CA 1
ATOM 1507 C C . TRP A 1 194 ? -23.795 8.529 -44.783 1.00 20.21 194 TRP A C 1
ATOM 1508 O O . TRP A 1 194 ? -24.653 8.888 -43.970 1.00 19.09 194 TRP A O 1
ATOM 1519 N N . VAL A 1 195 ? -24.068 7.834 -45.887 1.00 18.69 195 VAL A N 1
ATOM 1520 C CA . VAL A 1 195 ? -25.402 7.345 -46.224 1.00 18.79 195 VAL A CA 1
ATOM 1521 C C . VAL A 1 195 ? -25.297 5.857 -46.532 1.00 20.82 195 VAL A C 1
ATOM 1522 O O . VAL A 1 195 ? -24.590 5.466 -47.468 1.00 18.74 195 VAL A O 1
ATOM 1526 N N . HIS A 1 196 ? -25.998 5.030 -45.753 1.00 19.34 196 HIS A N 1
ATOM 1527 C CA . HIS A 1 196 ? -26.068 3.613 -46.076 1.00 20.93 196 HIS A CA 1
ATOM 1528 C C . HIS A 1 196 ? -26.950 3.390 -47.300 1.00 20.37 196 HIS A C 1
ATOM 1529 O O . HIS A 1 196 ? -27.807 4.208 -47.644 1.00 19.55 196 HIS A O 1
ATOM 1536 N N . ASP A 1 197 ? -26.732 2.255 -47.960 1.00 21.45 197 ASP A N 1
ATOM 1537 C CA . ASP A 1 197 ? -27.645 1.781 -48.999 1.00 19.59 197 ASP A CA 1
ATOM 1538 C C . ASP A 1 197 ? -28.792 1.061 -48.293 1.00 21.94 197 ASP A C 1
ATOM 1539 O O . ASP A 1 197 ? -28.810 -0.163 -48.146 1.00 22.10 197 ASP A O 1
ATOM 1544 N N . TYR A 1 198 ? -29.770 1.848 -47.830 1.00 20.05 198 TYR A N 1
ATOM 1545 C CA . TYR A 1 198 ? -30.871 1.263 -47.072 1.00 20.05 198 TYR A CA 1
ATOM 1546 C C . TYR A 1 198 ? -31.762 0.396 -47.951 1.00 20.08 198 TYR A C 1
ATOM 1547 O O . TYR A 1 198 ? -32.410 -0.531 -47.449 1.00 20.49 198 TYR A O 1
ATOM 1556 N N . GLU A 1 199 ? -31.809 0.674 -49.257 1.00 20.21 199 GLU A N 1
ATOM 1557 C CA . GLU A 1 199 ? -32.708 -0.067 -50.135 1.00 21.72 199 GLU A CA 1
ATOM 1558 C C . GLU A 1 199 ? -32.314 -1.535 -50.244 1.00 20.76 199 GLU A C 1
ATOM 1559 O O . GLU A 1 199 ? -33.190 -2.403 -50.341 1.00 20.09 199 GLU A O 1
ATOM 1565 N N . VAL A 1 200 ? -31.012 -1.836 -50.217 1.00 20.07 200 VAL A N 1
ATOM 1566 C CA . VAL A 1 200 ? -30.596 -3.230 -50.322 1.00 19.97 200 VAL A CA 1
ATOM 1567 C C . VAL A 1 200 ? -31.056 -4.013 -49.099 1.00 21.46 200 VAL A C 1
ATOM 1568 O O . VAL A 1 200 ? -31.336 -5.214 -49.195 1.00 20.80 200 VAL A O 1
ATOM 1572 N N . VAL A 1 201 ? -31.173 -3.352 -47.941 1.00 20.86 201 VAL A N 1
ATOM 1573 C CA . VAL A 1 201 ? -31.763 -4.009 -46.779 1.00 21.62 201 VAL A CA 1
ATOM 1574 C C . VAL A 1 201 ? -33.251 -4.251 -47.006 1.00 21.06 201 VAL A C 1
ATOM 1575 O O . VAL A 1 201 ? -33.778 -5.323 -46.685 1.00 20.04 201 VAL A O 1
ATOM 1579 N N . LEU A 1 202 ? -33.952 -3.264 -47.566 1.00 21.33 202 LEU A N 1
ATOM 1580 C CA . LEU A 1 202 ? -35.384 -3.418 -47.794 1.00 22.68 202 LEU A CA 1
ATOM 1581 C C . LEU A 1 202 ? -35.677 -4.495 -48.830 1.00 23.13 202 LEU A C 1
ATOM 1582 O O . LEU A 1 202 ? -36.709 -5.172 -48.742 1.00 23.75 202 LEU A O 1
ATOM 1587 N N . LYS A 1 203 ? -34.784 -4.683 -49.802 1.00 22.07 203 LYS A N 1
ATOM 1588 C CA . LYS A 1 203 ? -35.041 -5.621 -50.889 1.00 23.50 203 LYS A CA 1
ATOM 1589 C C . LYS A 1 203 ? -34.507 -7.018 -50.622 1.00 23.90 203 LYS A C 1
ATOM 1590 O O . LYS A 1 203 ? -35.057 -7.992 -51.148 1.00 24.21 203 LYS A O 1
ATOM 1596 N N . ARG A 1 204 ? -33.448 -7.147 -49.828 1.00 22.44 204 ARG A N 1
ATOM 1597 C CA . ARG A 1 204 ? -32.836 -8.444 -49.585 1.00 22.72 204 ARG A CA 1
ATOM 1598 C C . ARG A 1 204 ? -32.725 -8.812 -48.118 1.00 23.25 204 ARG A C 1
ATOM 1599 O O . ARG A 1 204 ? -32.537 -9.995 -47.817 1.00 22.69 204 ARG A O 1
ATOM 1607 N N . GLY A 1 205 ? -32.831 -7.856 -47.199 1.00 23.52 205 GLY A N 1
ATOM 1608 C CA . GLY A 1 205 ? -32.638 -8.141 -45.793 1.00 20.28 205 GLY A CA 1
ATOM 1609 C C . GLY A 1 205 ? -31.198 -8.476 -45.468 1.00 22.02 205 GLY A C 1
ATOM 1610 O O . GLY A 1 205 ? -30.383 -8.716 -46.366 1.00 19.73 205 GLY A O 1
ATOM 1611 N N . PHE A 1 206 ? -30.864 -8.493 -44.180 1.00 22.42 206 PHE A N 1
ATOM 1612 C CA . PHE A 1 206 ? -29.521 -8.895 -43.800 1.00 21.26 206 PHE A CA 1
ATOM 1613 C C . PHE A 1 206 ? -29.290 -10.387 -43.998 1.00 23.55 206 PHE A C 1
ATOM 1614 O O . PHE A 1 206 ? -28.133 -10.805 -44.120 1.00 24.49 206 PHE A O 1
ATOM 1622 N N . ASN A 1 207 ? -30.356 -11.196 -44.049 1.00 21.82 207 ASN A N 1
ATOM 1623 C CA . ASN A 1 207 ? -30.189 -12.605 -44.398 1.00 22.36 207 ASN A CA 1
ATOM 1624 C C . ASN A 1 207 ? -29.665 -12.753 -45.820 1.00 22.04 207 ASN A C 1
ATOM 1625 O O . ASN A 1 207 ? -28.767 -13.562 -46.077 1.00 24.56 207 ASN A O 1
ATOM 1630 N N . GLY A 1 208 ? -30.222 -11.986 -46.759 1.00 21.54 208 GLY A N 1
ATOM 1631 C CA . GLY A 1 208 ? -29.718 -12.023 -48.121 1.00 23.47 208 GLY A CA 1
ATOM 1632 C C . GLY A 1 208 ? -28.264 -11.599 -48.214 1.00 24.58 208 GLY A C 1
ATOM 1633 O O . GLY A 1 208 ? -27.466 -12.229 -48.909 1.00 24.43 208 GLY A O 1
ATOM 1634 N N . LEU A 1 209 ? -27.899 -10.530 -47.504 1.00 23.98 209 LEU A N 1
ATOM 1635 C CA . LEU A 1 209 ? -26.508 -10.089 -47.485 1.00 24.02 209 LEU A CA 1
ATOM 1636 C C . LEU A 1 209 ? -25.612 -11.137 -46.835 1.00 24.71 209 LEU A C 1
ATOM 1637 O O . LEU A 1 209 ? -24.538 -11.459 -47.355 1.00 23.52 209 LEU A O 1
ATOM 1642 N N . LYS A 1 210 ? -26.047 -11.688 -45.699 1.00 23.53 210 LYS A N 1
ATOM 1643 C CA . LYS A 1 210 ? -25.280 -12.743 -45.043 1.00 24.80 210 LYS A CA 1
ATOM 1644 C C . LYS A 1 210 ? -25.044 -13.920 -45.984 1.00 26.73 210 LYS A C 1
ATOM 1645 O O . LYS A 1 210 ? -23.927 -14.445 -46.064 1.00 24.43 210 LYS A O 1
ATOM 1651 N N . GLN A 1 211 ? -26.081 -14.332 -46.723 1.00 26.39 211 GLN A N 1
ATOM 1652 C CA . GLN A 1 211 ? -25.929 -15.423 -47.682 1.00 26.75 211 GLN A CA 1
ATOM 1653 C C . GLN A 1 211 ? -24.912 -15.078 -48.765 1.00 27.63 211 GLN A C 1
ATOM 1654 O O . GLN A 1 211 ? -24.112 -15.931 -49.169 1.00 27.49 211 GLN A O 1
ATOM 1660 N N . GLU A 1 212 ? -24.932 -13.837 -49.258 1.00 25.85 212 GLU A N 1
ATOM 1661 C CA . GLU A 1 212 ? -23.935 -13.422 -50.241 1.00 26.68 212 GLU A CA 1
ATOM 1662 C C . GLU A 1 212 ? -22.524 -13.523 -49.671 1.00 25.63 212 GLU A C 1
ATOM 1663 O O . GLU A 1 212 ? -21.608 -14.012 -50.343 1.00 27.77 212 GLU A O 1
ATOM 1669 N N . MET A 1 213 ? -22.331 -13.085 -48.424 1.00 22.51 213 MET A N 1
ATOM 1670 C CA . MET A 1 213 ? -21.000 -13.133 -47.825 1.00 24.58 213 MET A CA 1
ATOM 1671 C C . MET A 1 213 ? -20.577 -14.562 -47.495 1.00 26.39 213 MET A C 1
ATOM 1672 O O . MET A 1 213 ? -19.385 -14.887 -47.579 1.00 25.46 213 MET A O 1
ATOM 1677 N N . GLU A 1 214 ? -21.528 -15.428 -47.131 1.00 24.38 214 GLU A N 1
ATOM 1678 C CA . GLU A 1 214 ? -21.193 -16.832 -46.913 1.00 27.86 214 GLU A CA 1
ATOM 1679 C C . GLU A 1 214 ? -20.732 -17.505 -48.201 1.00 26.20 214 GLU A C 1
ATOM 1680 O O . GLU A 1 214 ? -19.901 -18.419 -48.155 1.00 26.15 214 GLU A O 1
ATOM 1686 N N . GLU A 1 215 ? -21.245 -17.063 -49.354 1.00 25.71 215 GLU A N 1
ATOM 1687 C CA . GLU A 1 215 ? -20.772 -17.601 -50.626 1.00 29.44 215 GLU A CA 1
ATOM 1688 C C . GLU A 1 215 ? -19.361 -17.125 -50.949 1.00 27.17 215 GLU A C 1
ATOM 1689 O O . GLU A 1 215 ? -18.581 -17.871 -51.554 1.00 28.73 215 GLU A O 1
ATOM 1695 N N . LYS A 1 216 ? -19.013 -15.896 -50.565 1.00 25.05 216 LYS A N 1
ATOM 1696 C CA . LYS A 1 216 ? -17.645 -15.431 -50.771 1.00 27.03 216 LYS A CA 1
ATOM 1697 C C . LYS A 1 216 ? -16.676 -16.158 -49.848 1.00 25.32 216 LYS A C 1
ATOM 1698 O O . LYS A 1 216 ? -15.545 -16.465 -50.243 1.00 25.53 216 LYS A O 1
ATOM 1704 N N . LEU A 1 217 ? -17.106 -16.451 -48.618 1.00 24.59 217 LEU A N 1
ATOM 1705 C CA . LEU A 1 217 ? -16.267 -17.215 -47.703 1.00 25.64 217 LEU A CA 1
ATOM 1706 C C . LEU A 1 217 ? -15.950 -18.593 -48.267 1.00 29.59 217 LEU A C 1
ATOM 1707 O O . LEU A 1 217 ? -14.824 -19.085 -48.130 1.00 29.20 217 LEU A O 1
ATOM 1712 N N . ALA A 1 218 ? -16.934 -19.232 -48.907 1.00 28.68 218 ALA A N 1
ATOM 1713 C CA . ALA A 1 218 ? -16.744 -20.569 -49.452 1.00 27.73 218 ALA A CA 1
ATOM 1714 C C . ALA A 1 218 ? -15.944 -20.570 -50.745 1.00 26.87 218 ALA A C 1
ATOM 1715 O O . ALA A 1 218 ? -15.477 -21.631 -51.168 1.00 29.62 218 ALA A O 1
ATOM 1717 N N . ALA A 1 219 ? -15.786 -19.416 -51.386 1.00 27.09 219 ALA A N 1
ATOM 1718 C CA . ALA A 1 219 ? -15.013 -19.317 -52.615 1.00 25.39 219 ALA A CA 1
ATOM 1719 C C . ALA A 1 219 ? -13.560 -18.931 -52.378 1.00 26.29 219 ALA A C 1
ATOM 1720 O O . ALA A 1 219 ? -12.784 -18.895 -53.339 1.00 27.63 219 ALA A O 1
ATOM 1722 N N . LEU A 1 220 ? -13.176 -18.623 -51.139 1.00 24.55 220 LEU A N 1
ATOM 1723 C CA . LEU A 1 220 ? -11.796 -18.249 -50.863 1.00 25.74 220 LEU A CA 1
ATOM 1724 C C . LEU A 1 220 ? -10.864 -19.420 -51.141 1.00 23.90 220 LEU A C 1
ATOM 1725 O O . LEU A 1 220 ? -11.202 -20.578 -50.886 1.00 25.98 220 LEU A O 1
ATOM 1730 N N . ASP A 1 221 ? -9.693 -19.113 -51.671 1.00 23.15 221 ASP A N 1
ATOM 1731 C CA . ASP A 1 221 ? -8.633 -20.102 -51.800 1.00 23.16 221 ASP A CA 1
ATOM 1732 C C . ASP A 1 221 ? -8.032 -20.357 -50.422 1.00 24.81 221 ASP A C 1
ATOM 1733 O O . ASP A 1 221 ? -7.433 -19.439 -49.845 1.00 26.13 221 ASP A O 1
ATOM 1738 N N . PRO A 1 222 ? -8.162 -21.561 -49.856 1.00 25.71 222 PRO A N 1
ATOM 1739 C CA . PRO A 1 222 ? -7.615 -21.793 -48.507 1.00 24.17 222 PRO A CA 1
ATOM 1740 C C . PRO A 1 222 ? -6.100 -21.680 -48.430 1.00 25.13 222 PRO A C 1
ATOM 1741 O O . PRO A 1 222 ? -5.563 -21.550 -47.323 1.00 24.02 222 PRO A O 1
ATOM 1745 N N . ALA A 1 223 ? -5.394 -21.712 -49.560 1.00 24.98 223 ALA A N 1
ATOM 1746 C CA . ALA A 1 223 ? -3.943 -21.582 -49.571 1.00 23.75 223 ALA A CA 1
ATOM 1747 C C . ALA A 1 223 ? -3.471 -20.162 -49.846 1.00 24.79 223 ALA A C 1
ATOM 1748 O O . ALA A 1 223 ? -2.270 -19.893 -49.733 1.00 23.82 223 ALA A O 1
ATOM 1750 N N . SER A 1 224 ? -4.377 -19.258 -50.204 1.00 24.24 224 SER A N 1
ATOM 1751 C CA . SER A 1 224 ? -3.999 -17.895 -50.556 1.00 24.83 224 SER A CA 1
ATOM 1752 C C . SER A 1 224 ? -3.810 -17.062 -49.296 1.00 24.93 224 SER A C 1
ATOM 1753 O O . SER A 1 224 ? -4.776 -16.855 -48.553 1.00 22.22 224 SER A O 1
ATOM 1756 N N . PRO A 1 225 ? -2.602 -16.566 -49.019 1.00 27.27 225 PRO A N 1
ATOM 1757 C CA . PRO A 1 225 ? -2.424 -15.720 -47.830 1.00 24.55 225 PRO A CA 1
ATOM 1758 C C . PRO A 1 225 ? -3.237 -14.437 -47.878 1.00 24.95 225 PRO A C 1
ATOM 1759 O O . PRO A 1 225 ? -3.671 -13.957 -46.824 1.00 24.01 225 PRO A O 1
ATOM 1763 N N . VAL A 1 226 ? -3.473 -13.869 -49.064 1.00 23.47 226 VAL A N 1
ATOM 1764 C CA . VAL A 1 226 ? -4.326 -12.686 -49.135 1.00 24.33 226 VAL A CA 1
ATOM 1765 C C . VAL A 1 226 ? -5.769 -13.044 -48.792 1.00 25.19 226 VAL A C 1
ATOM 1766 O O . VAL A 1 226 ? -6.441 -12.317 -48.049 1.00 26.01 226 VAL A O 1
ATOM 1770 N N . ASP A 1 227 ? -6.269 -14.170 -49.314 1.00 23.18 227 ASP A N 1
ATOM 1771 C CA . ASP A 1 227 ? -7.642 -14.563 -49.010 1.00 23.34 227 ASP A CA 1
ATOM 1772 C C . ASP A 1 227 ? -7.823 -14.837 -47.523 1.00 24.55 227 ASP A C 1
ATOM 1773 O O . ASP A 1 227 ? -8.836 -14.444 -46.930 1.00 24.74 227 ASP A O 1
ATOM 1778 N N . GLN A 1 228 ? -6.846 -15.494 -46.898 1.00 22.29 228 GLN A N 1
ATOM 1779 C CA . GLN A 1 228 ? -7.020 -15.924 -45.519 1.00 23.83 228 GLN A CA 1
ATOM 1780 C C . GLN A 1 228 ? -6.707 -14.816 -44.516 1.00 23.31 228 GLN A C 1
ATOM 1781 O O . GLN A 1 228 ? -7.340 -14.756 -43.456 1.00 23.43 228 GLN A O 1
ATOM 1787 N N . VAL A 1 229 ? -5.756 -13.933 -44.811 1.00 24.31 229 VAL A N 1
ATOM 1788 C CA . VAL A 1 229 ? -5.363 -12.944 -43.813 1.00 24.61 229 VAL A CA 1
ATOM 1789 C C . VAL A 1 229 ? -6.113 -11.633 -44.004 1.00 25.60 229 VAL A C 1
ATOM 1790 O O . VAL A 1 229 ? -6.499 -10.988 -43.027 1.00 27.61 229 VAL A O 1
ATOM 1794 N N . ASP A 1 230 ? -6.356 -11.234 -45.254 1.00 26.56 230 ASP A N 1
ATOM 1795 C CA . ASP A 1 230 ? -7.028 -9.977 -45.568 1.00 26.65 230 ASP A CA 1
ATOM 1796 C C . ASP A 1 230 ? -8.529 -10.139 -45.785 1.00 28.47 230 ASP A C 1
ATOM 1797 O O . ASP A 1 230 ? -9.316 -9.402 -45.190 1.00 28.90 230 ASP A O 1
ATOM 1802 N N . LYS A 1 231 ? -8.947 -11.095 -46.615 1.00 24.80 231 LYS A N 1
ATOM 1803 C CA . LYS A 1 231 ? -10.360 -11.164 -46.973 1.00 25.07 231 LYS A CA 1
ATOM 1804 C C . LYS A 1 231 ? -11.189 -11.903 -45.930 1.00 24.85 231 LYS A C 1
ATOM 1805 O O . LYS A 1 231 ? -12.289 -11.452 -45.590 1.00 24.82 231 LYS A O 1
ATOM 1811 N N . ARG A 1 232 ? -10.695 -13.037 -45.417 1.00 23.30 232 ARG A N 1
ATOM 1812 C CA . ARG A 1 232 ? -11.513 -13.850 -44.517 1.00 23.35 232 ARG A CA 1
ATOM 1813 C C . ARG A 1 232 ? -11.980 -13.090 -43.281 1.00 24.28 232 ARG A C 1
ATOM 1814 O O . ARG A 1 232 ? -13.182 -13.156 -42.968 1.00 23.30 232 ARG A O 1
ATOM 1822 N N . PRO A 1 233 ? -11.128 -12.367 -42.539 1.00 24.20 233 PRO A N 1
ATOM 1823 C CA . PRO A 1 233 ? -11.652 -11.660 -41.357 1.00 22.42 233 PRO A CA 1
ATOM 1824 C C . PRO A 1 233 ? -12.670 -10.588 -41.697 1.00 23.80 233 PRO A C 1
ATOM 1825 O O . PRO A 1 233 ? -13.595 -10.364 -40.904 1.00 22.64 233 PRO A O 1
ATOM 1829 N N . PHE A 1 234 ? -12.542 -9.924 -42.850 1.00 23.23 234 PHE A N 1
ATOM 1830 C CA . PHE A 1 234 ? -13.597 -9.007 -43.272 1.00 22.95 234 PHE A CA 1
ATOM 1831 C C . PHE A 1 234 ? -14.899 -9.758 -43.509 1.00 22.16 234 PHE A C 1
ATOM 1832 O O . PHE A 1 234 ? -15.962 -9.345 -43.032 1.00 20.83 234 PHE A O 1
ATOM 1840 N N . ILE A 1 235 ? -14.833 -10.862 -44.259 1.00 23.66 235 ILE A N 1
ATOM 1841 C CA . ILE A 1 235 ? -16.037 -11.626 -44.576 1.00 22.23 235 ILE A CA 1
ATOM 1842 C C . ILE A 1 235 ? -16.686 -12.152 -43.304 1.00 21.91 235 ILE A C 1
ATOM 1843 O O . ILE A 1 235 ? -17.906 -12.062 -43.131 1.00 23.43 235 ILE A O 1
ATOM 1848 N N . GLU A 1 236 ? -15.883 -12.707 -42.394 1.00 22.05 236 GLU A N 1
ATOM 1849 C CA . GLU A 1 236 ? -16.436 -13.215 -41.143 1.00 22.84 236 GLU A CA 1
ATOM 1850 C C . GLU A 1 236 ? -17.027 -12.093 -40.303 1.00 21.97 236 GLU A C 1
ATOM 1851 O O . GLU A 1 236 ? -18.005 -12.307 -39.577 1.00 22.12 236 GLU A O 1
ATOM 1857 N N . ALA A 1 237 ? -16.456 -10.891 -40.397 1.00 21.44 237 ALA A N 1
ATOM 1858 C CA . ALA A 1 237 ? -16.996 -9.753 -39.665 1.00 21.49 237 ALA A CA 1
ATOM 1859 C C . ALA A 1 237 ? -18.383 -9.372 -40.170 1.00 22.14 237 ALA A C 1
ATOM 1860 O O . ALA A 1 237 ? -19.285 -9.101 -39.368 1.00 21.24 237 ALA A O 1
ATOM 1862 N N . THR A 1 238 ? -18.580 -9.351 -41.492 1.00 21.20 238 THR A N 1
ATOM 1863 C CA . THR A 1 238 ? -19.875 -8.934 -42.022 1.00 21.97 238 THR A CA 1
ATOM 1864 C C . THR A 1 238 ? -20.950 -9.980 -41.748 1.00 23.42 238 THR A C 1
ATOM 1865 O O . THR A 1 238 ? -22.102 -9.628 -41.469 1.00 23.85 238 THR A O 1
ATOM 1869 N N . ILE A 1 239 ? -20.596 -11.267 -41.828 1.00 22.36 239 ILE A N 1
ATOM 1870 C CA . ILE A 1 239 ? -21.547 -12.325 -41.487 1.00 23.03 239 ILE A CA 1
ATOM 1871 C C . ILE A 1 239 ? -21.998 -12.184 -40.037 1.00 23.74 239 ILE A C 1
ATOM 1872 O O . ILE A 1 239 ? -23.194 -12.259 -39.726 1.00 23.52 239 ILE A O 1
ATOM 1877 N N . LEU A 1 240 ? -21.045 -11.963 -39.132 1.00 23.95 240 LEU A N 1
ATOM 1878 C CA . LEU A 1 240 ? -21.377 -11.838 -37.717 1.00 22.19 240 LEU A CA 1
ATOM 1879 C C . LEU A 1 240 ? -22.206 -10.587 -37.442 1.00 23.48 240 LEU A C 1
ATOM 1880 O O . LEU A 1 240 ? -23.099 -10.604 -36.587 1.00 23.56 240 LEU A O 1
ATOM 1885 N N . VAL A 1 241 ? -21.931 -9.490 -38.154 1.00 24.03 241 VAL A N 1
ATOM 1886 C CA . VAL A 1 241 ? -22.683 -8.267 -37.897 1.00 22.95 241 VAL A CA 1
ATOM 1887 C C . VAL A 1 241 ? -24.106 -8.395 -38.426 1.00 23.05 241 VAL A C 1
ATOM 1888 O O . VAL A 1 241 ? -25.031 -7.777 -37.883 1.00 22.52 241 VAL A O 1
ATOM 1892 N N . CYS A 1 242 ? -24.312 -9.200 -39.477 1.00 22.08 242 CYS A N 1
ATOM 1893 C CA . CYS A 1 242 ? -25.667 -9.516 -39.917 1.00 21.99 242 CYS A CA 1
ATOM 1894 C C . CYS A 1 242 ? -26.440 -10.224 -38.814 1.00 22.79 242 CYS A C 1
ATOM 1895 O O . CYS A 1 242 ? -27.600 -9.896 -38.542 1.00 21.49 242 CYS A O 1
ATOM 1898 N N . ASP A 1 243 ? -25.807 -11.207 -38.169 1.00 22.25 243 ASP A N 1
ATOM 1899 C CA . ASP A 1 243 ? -26.449 -11.894 -37.053 1.00 23.78 243 ASP A CA 1
ATOM 1900 C C . ASP A 1 243 ? -26.719 -10.934 -35.900 1.00 23.93 243 ASP A C 1
ATOM 1901 O O . ASP A 1 243 ? -27.737 -11.052 -35.208 1.00 25.73 243 ASP A O 1
ATOM 1906 N N . ALA A 1 244 ? -25.816 -9.973 -35.682 1.00 22.78 244 ALA A N 1
ATOM 1907 C CA . ALA A 1 244 ? -25.921 -9.092 -34.521 1.00 21.91 244 ALA A CA 1
ATOM 1908 C C . ALA A 1 244 ? -27.128 -8.167 -34.616 1.00 21.89 244 ALA A C 1
ATOM 1909 O O . ALA A 1 244 ? -27.836 -7.965 -33.624 1.00 21.11 244 ALA A O 1
ATOM 1911 N N . ILE A 1 245 ? -27.375 -7.579 -35.789 1.00 22.54 245 ILE A N 1
ATOM 1912 C CA . ILE A 1 245 ? -28.508 -6.666 -35.892 1.00 20.56 245 ILE A CA 1
ATOM 1913 C C . ILE A 1 245 ? -29.819 -7.443 -35.881 1.00 21.87 245 ILE A C 1
ATOM 1914 O O . ILE A 1 245 ? -30.827 -6.962 -35.344 1.00 21.37 245 ILE A O 1
ATOM 1919 N N . VAL A 1 246 ? -29.825 -8.665 -36.424 1.00 20.43 246 VAL A N 1
ATOM 1920 C CA . VAL A 1 246 ? -31.038 -9.481 -36.411 1.00 21.09 246 VAL A CA 1
ATOM 1921 C C . VAL A 1 246 ? -31.383 -9.904 -34.988 1.00 21.57 246 VAL A C 1
ATOM 1922 O O . VAL A 1 246 ? -32.541 -9.820 -34.563 1.00 22.64 246 VAL A O 1
ATOM 1926 N N . LEU A 1 247 ? -30.386 -10.377 -34.233 1.00 21.28 247 LEU A N 1
ATOM 1927 C CA . LEU A 1 247 ? -30.623 -10.714 -32.832 1.00 21.57 247 LEU A CA 1
ATOM 1928 C C . LEU A 1 247 ? -31.128 -9.501 -32.063 1.00 22.24 247 LEU A C 1
ATOM 1929 O O . LEU A 1 247 ? -32.053 -9.611 -31.250 1.00 21.62 247 LEU A O 1
ATOM 1934 N N . TRP A 1 248 ? -30.523 -8.337 -32.310 1.00 21.99 248 TRP A N 1
ATOM 1935 C CA . TRP A 1 248 ? -30.933 -7.108 -31.638 1.00 21.15 248 TRP A CA 1
ATOM 1936 C C . TRP A 1 248 ? -32.390 -6.779 -31.938 1.00 20.92 248 TRP A C 1
ATOM 1937 O O . TRP A 1 248 ? -33.151 -6.413 -31.035 1.00 19.92 248 TRP A O 1
ATOM 1948 N N . ALA A 1 249 ? -32.798 -6.920 -33.203 1.00 21.41 249 ALA A N 1
ATOM 1949 C CA . ALA A 1 249 ? -34.202 -6.741 -33.560 1.00 23.31 249 ALA A CA 1
ATOM 1950 C C . ALA A 1 249 ? -35.086 -7.773 -32.866 1.00 21.51 249 ALA A C 1
ATOM 1951 O O . ALA A 1 249 ? -36.170 -7.440 -32.374 1.00 20.50 249 ALA A O 1
ATOM 1953 N N . LYS A 1 250 ? -34.633 -9.031 -32.814 1.00 21.89 250 LYS A N 1
ATOM 1954 C CA . LYS A 1 250 ? -35.421 -10.092 -32.191 1.00 22.66 250 LYS A CA 1
ATOM 1955 C C . LYS A 1 250 ? -35.633 -9.829 -30.707 1.00 23.29 250 LYS A C 1
ATOM 1956 O O . LYS A 1 250 ? -36.712 -10.107 -30.170 1.00 25.42 250 LYS A O 1
ATOM 1962 N N . ARG A 1 251 ? -34.614 -9.301 -30.021 1.00 22.80 251 ARG A N 1
ATOM 1963 C CA . ARG A 1 251 ? -34.799 -8.925 -28.623 1.00 24.23 251 ARG A CA 1
ATOM 1964 C C . ARG A 1 251 ? -35.866 -7.844 -28.476 1.00 24.06 251 ARG A C 1
ATOM 1965 O O . ARG A 1 251 ? -36.616 -7.840 -27.492 1.00 24.51 251 ARG A O 1
ATOM 1973 N N . HIS A 1 252 ? -35.958 -6.930 -29.444 1.00 22.15 252 HIS A N 1
ATOM 1974 C CA . HIS A 1 252 ? -37.021 -5.930 -29.407 1.00 23.97 252 HIS A CA 1
ATOM 1975 C C . HIS A 1 252 ? -38.389 -6.573 -29.617 1.00 24.23 252 HIS A C 1
ATOM 1976 O O . HIS A 1 252 ? -39.377 -6.152 -29.006 1.00 22.05 252 HIS A O 1
ATOM 1983 N N . ALA A 1 253 ? -38.462 -7.600 -30.471 1.00 22.19 253 ALA A N 1
ATOM 1984 C CA . ALA A 1 253 ? -39.710 -8.340 -30.638 1.00 24.18 253 ALA A CA 1
ATOM 1985 C C . ALA A 1 253 ? -40.168 -8.966 -29.324 1.00 24.81 253 ALA A C 1
ATOM 1986 O O . ALA A 1 253 ? -41.352 -8.887 -28.973 1.00 23.52 253 ALA A O 1
ATOM 1988 N N . ASP A 1 254 ? -39.244 -9.586 -28.578 1.00 23.08 254 ASP A N 1
ATOM 1989 C CA . ASP A 1 254 ? -39.607 -10.173 -27.289 1.00 23.51 254 ASP A CA 1
ATOM 1990 C C . ASP A 1 254 ? -40.121 -9.114 -26.322 1.00 24.12 254 ASP A C 1
ATOM 1991 O O . ASP A 1 254 ? -41.091 -9.348 -25.591 1.00 23.88 254 ASP A O 1
ATOM 1996 N N . ALA A 1 255 ? -39.482 -7.942 -26.303 1.00 24.23 255 ALA A N 1
ATOM 1997 C CA . ALA A 1 255 ? -39.912 -6.885 -25.397 1.00 24.23 255 ALA A CA 1
ATOM 1998 C C . ALA A 1 255 ? -41.313 -6.397 -25.749 1.00 24.62 255 ALA A C 1
ATOM 1999 O O . ALA A 1 255 ? -42.110 -6.077 -24.859 1.00 24.72 255 ALA A O 1
ATOM 2001 N N . ALA A 1 256 ? -41.634 -6.340 -27.044 1.00 23.31 256 ALA A N 1
ATOM 2002 C CA . ALA A 1 256 ? -42.969 -5.915 -27.451 1.00 22.45 256 ALA A CA 1
ATOM 2003 C C . ALA A 1 256 ? -44.019 -6.946 -27.056 1.00 24.78 256 ALA A C 1
ATOM 2004 O O . ALA A 1 256 ? -45.111 -6.582 -26.602 1.00 23.90 256 ALA A O 1
ATOM 2006 N N . ARG A 1 257 ? -43.707 -8.238 -27.213 1.00 22.91 257 ARG A N 1
ATOM 2007 C CA . ARG A 1 257 ? -44.647 -9.276 -26.798 1.00 23.53 257 ARG A CA 1
ATOM 2008 C C . ARG A 1 257 ? -44.898 -9.220 -25.299 1.00 23.69 257 ARG A C 1
ATOM 2009 O O . ARG A 1 257 ? -46.040 -9.371 -24.848 1.00 23.94 257 ARG A O 1
ATOM 2017 N N . LYS A 1 258 ? -43.844 -8.990 -24.513 1.00 21.19 258 LYS A N 1
ATOM 2018 C CA . LYS A 1 258 ? -44.012 -8.858 -23.070 1.00 23.95 258 LYS A CA 1
ATOM 2019 C C . LYS A 1 258 ? -44.855 -7.636 -22.721 1.00 24.70 258 LYS A C 1
ATOM 2020 O O . LYS A 1 258 ? -45.681 -7.684 -21.801 1.00 24.98 258 LYS A O 1
ATOM 2026 N N . ALA A 1 259 ? -44.668 -6.530 -23.447 1.00 22.69 259 ALA A N 1
ATOM 2027 C CA . ALA A 1 259 ? -45.491 -5.348 -23.211 1.00 23.29 259 ALA A CA 1
ATOM 2028 C C . ALA A 1 259 ? -46.938 -5.570 -23.641 1.00 23.57 259 ALA A C 1
ATOM 2029 O O . ALA A 1 259 ? -47.855 -5.008 -23.031 1.00 23.08 259 ALA A O 1
ATOM 2031 N N . ALA A 1 260 ? -47.160 -6.368 -24.688 1.00 22.50 260 ALA A N 1
ATOM 2032 C CA . ALA A 1 260 ? -48.521 -6.652 -25.132 1.00 23.22 260 ALA A CA 1
ATOM 2033 C C . ALA A 1 260 ? -49.304 -7.387 -24.052 1.00 24.85 260 ALA A C 1
ATOM 2034 O O . ALA A 1 260 ? -50.447 -7.029 -23.746 1.00 23.05 260 ALA A O 1
ATOM 2036 N N . GLU A 1 261 ? -48.694 -8.417 -23.459 1.00 24.31 261 GLU A N 1
ATOM 2037 C CA . GLU A 1 261 ? -49.371 -9.189 -22.423 1.00 24.08 261 GLU A CA 1
ATOM 2038 C C . GLU A 1 261 ? -49.678 -8.324 -21.207 1.00 26.29 261 GLU A C 1
ATOM 2039 O O . GLU A 1 261 ? -50.730 -8.479 -20.576 1.00 27.41 261 GLU A O 1
ATOM 2045 N N . ALA A 1 262 ? -48.772 -7.406 -20.864 1.00 25.81 262 ALA A N 1
ATOM 2046 C CA . ALA A 1 262 ? -48.960 -6.556 -19.696 1.00 26.61 262 ALA A CA 1
ATOM 2047 C C . ALA A 1 262 ? -49.993 -5.462 -19.915 1.00 25.25 262 ALA A C 1
ATOM 2048 O O . ALA A 1 262 ? -50.375 -4.800 -18.946 1.00 29.25 262 ALA A O 1
ATOM 2050 N N . CYS A 1 263 ? -50.458 -5.262 -21.143 1.00 23.95 263 CYS A N 1
ATOM 2051 C CA . CYS A 1 263 ? -51.314 -4.136 -21.491 1.00 28.03 263 CYS A CA 1
ATOM 2052 C C . CYS A 1 263 ? -52.749 -4.612 -21.672 1.00 28.27 263 CYS A C 1
ATOM 2053 O O . CYS A 1 263 ? -53.013 -5.511 -22.477 1.00 26.83 263 CYS A O 1
ATOM 2056 N N . ALA A 1 264 ? -53.675 -3.995 -20.933 1.00 28.30 264 ALA A N 1
ATOM 2057 C CA . ALA A 1 264 ? -55.075 -4.408 -20.990 1.00 32.04 264 ALA A CA 1
ATOM 2058 C C . ALA A 1 264 ? -55.817 -3.810 -22.182 1.00 30.06 264 ALA A C 1
ATOM 2059 O O . ALA A 1 264 ? -56.799 -4.400 -22.646 1.00 31.95 264 ALA A O 1
ATOM 2061 N N . ASP A 1 265 ? -55.378 -2.660 -22.685 1.00 30.07 265 ASP A N 1
ATOM 2062 C CA . ASP A 1 265 ? -56.037 -2.027 -23.826 1.00 30.80 265 ASP A CA 1
ATOM 2063 C C . ASP A 1 265 ? -55.953 -2.943 -25.042 1.00 28.87 265 ASP A C 1
ATOM 2064 O O . ASP A 1 265 ? -54.845 -3.219 -25.521 1.00 28.42 265 ASP A O 1
ATOM 2069 N N . PRO A 1 266 ? -57.080 -3.420 -25.576 1.00 30.43 266 PRO A N 1
ATOM 2070 C CA . PRO A 1 266 ? -57.007 -4.330 -26.731 1.00 27.80 266 PRO A CA 1
ATOM 2071 C C . PRO A 1 266 ? -56.420 -3.688 -27.972 1.00 25.30 266 PRO A C 1
ATOM 2072 O O . PRO A 1 266 ? -55.746 -4.372 -28.751 1.00 26.26 266 PRO A O 1
ATOM 2076 N N . VAL A 1 267 ? -56.649 -2.392 -28.181 1.00 27.58 267 VAL A N 1
ATOM 2077 C CA . VAL A 1 267 ? -56.110 -1.729 -29.364 1.00 25.29 267 VAL A CA 1
ATOM 2078 C C . VAL A 1 267 ? -54.592 -1.648 -29.280 1.00 27.39 267 VAL A C 1
ATOM 2079 O O . VAL A 1 267 ? -53.879 -2.047 -30.209 1.00 27.69 267 VAL A O 1
ATOM 2083 N N . ARG A 1 268 ? -54.077 -1.128 -28.163 1.00 26.85 268 ARG A N 1
ATOM 2084 C CA . ARG A 1 268 ? -52.634 -1.051 -27.978 1.00 27.51 268 ARG A CA 1
ATOM 2085 C C . ARG A 1 268 ? -52.012 -2.437 -27.885 1.00 25.47 268 ARG A C 1
ATOM 2086 O O . ARG A 1 268 ? -50.866 -2.628 -28.309 1.00 26.08 268 ARG A O 1
ATOM 2094 N N . LYS A 1 269 ? -52.751 -3.414 -27.350 1.00 23.97 269 LYS A N 1
ATOM 2095 C CA . LYS A 1 269 ? -52.251 -4.784 -27.324 1.00 23.82 269 LYS A CA 1
ATOM 2096 C C . LYS A 1 269 ? -52.010 -5.304 -28.737 1.00 23.54 269 LYS A C 1
ATOM 2097 O O . LYS A 1 269 ? -50.987 -5.946 -29.004 1.00 22.81 269 LYS A O 1
ATOM 2103 N N . ALA A 1 270 ? -52.930 -5.012 -29.664 1.00 23.58 270 ALA A N 1
ATOM 2104 C CA . ALA A 1 270 ? -52.770 -5.471 -31.041 1.00 24.10 270 ALA A CA 1
ATOM 2105 C C . ALA A 1 270 ? -51.621 -4.752 -31.739 1.00 24.98 270 ALA A C 1
ATOM 2106 O O . ALA A 1 270 ? -50.907 -5.354 -32.552 1.00 22.10 270 ALA A O 1
ATOM 2108 N N . GLU A 1 271 ? -51.433 -3.462 -31.443 1.00 21.98 271 GLU A N 1
ATOM 2109 C CA . GLU A 1 271 ? -50.305 -2.728 -32.010 1.00 23.87 271 GLU A CA 1
ATOM 2110 C C . GLU A 1 271 ? -48.979 -3.327 -31.566 1.00 23.09 271 GLU A C 1
ATOM 2111 O O . GLU A 1 271 ? -48.048 -3.452 -32.367 1.00 21.74 271 GLU A O 1
ATOM 2117 N N . LEU A 1 272 ? -48.873 -3.694 -30.289 1.00 24.18 272 LEU A N 1
ATOM 2118 C CA . LEU A 1 272 ? -47.629 -4.264 -29.788 1.00 23.31 272 LEU A CA 1
ATOM 2119 C C . LEU A 1 272 ? -47.319 -5.594 -30.463 1.00 22.74 272 LEU A C 1
ATOM 2120 O O . LEU A 1 272 ? -46.155 -5.883 -30.771 1.00 21.99 272 LEU A O 1
ATOM 2125 N N . ILE A 1 273 ? -48.344 -6.411 -30.718 1.00 22.68 273 ILE A N 1
ATOM 2126 C CA . ILE A 1 273 ? -48.109 -7.675 -31.409 1.00 22.91 273 ILE A CA 1
ATOM 2127 C C . ILE A 1 273 ? -47.650 -7.422 -32.838 1.00 23.10 273 ILE A C 1
ATOM 2128 O O . ILE A 1 273 ? -46.702 -8.056 -33.319 1.00 23.55 273 ILE A O 1
ATOM 2133 N N . ARG A 1 274 ? -48.307 -6.491 -33.537 1.00 22.28 274 ARG A N 1
ATOM 2134 C CA . ARG A 1 274 ? -47.861 -6.122 -34.877 1.00 22.43 274 ARG A CA 1
ATOM 2135 C C . ARG A 1 274 ? -46.405 -5.673 -34.864 1.00 21.85 274 ARG A C 1
ATOM 2136 O O . ARG A 1 274 ? -45.620 -6.071 -35.732 1.00 22.60 274 ARG A O 1
ATOM 2144 N N . MET A 1 275 ? -46.025 -4.855 -33.878 1.00 21.00 275 MET A N 1
ATOM 2145 C CA . MET A 1 275 ? -44.639 -4.405 -33.768 1.00 22.53 275 MET A CA 1
ATOM 2146 C C . MET A 1 275 ? -43.698 -5.577 -33.528 1.00 21.30 275 MET A C 1
ATOM 2147 O O . MET A 1 275 ? -42.620 -5.650 -34.128 1.00 19.53 275 MET A O 1
ATOM 2152 N N . ALA A 1 276 ? -44.094 -6.506 -32.653 1.00 22.75 276 ALA A N 1
ATOM 2153 C CA . ALA A 1 276 ? -43.300 -7.710 -32.439 1.00 22.42 276 ALA A CA 1
ATOM 2154 C C . ALA A 1 276 ? -43.124 -8.491 -33.734 1.00 23.00 276 ALA A C 1
ATOM 2155 O O . ALA A 1 276 ? -42.045 -9.032 -34.001 1.00 23.64 276 ALA A O 1
ATOM 2157 N N . GLU A 1 277 ? -44.171 -8.546 -34.561 1.00 24.07 277 GLU A N 1
ATOM 2158 C CA . GLU A 1 277 ? -44.066 -9.266 -35.825 1.00 24.53 277 GLU A CA 1
ATOM 2159 C C . GLU A 1 277 ? -43.186 -8.517 -36.820 1.00 23.53 277 GLU A C 1
ATOM 2160 O O . GLU A 1 277 ? -42.454 -9.141 -37.596 1.00 23.43 277 GLU A O 1
ATOM 2166 N N . ASN A 1 278 ? -43.242 -7.181 -36.817 1.00 21.14 278 ASN A N 1
ATOM 2167 C CA . ASN A 1 278 ? -42.319 -6.402 -37.638 1.00 22.76 278 ASN A CA 1
ATOM 2168 C C . ASN A 1 278 ? -40.874 -6.734 -37.295 1.00 21.61 278 ASN A C 1
ATOM 2169 O O . ASN A 1 278 ? -40.065 -7.039 -38.179 1.00 20.33 278 ASN A O 1
ATOM 2174 N N . ALA A 1 279 ? -40.533 -6.680 -36.005 1.00 20.95 279 ALA A N 1
ATOM 2175 C CA . ALA A 1 279 ? -39.155 -6.892 -35.585 1.00 20.89 279 ALA A CA 1
ATOM 2176 C C . ALA A 1 279 ? -38.699 -8.324 -35.835 1.00 24.58 279 ALA A C 1
ATOM 2177 O O . ALA A 1 279 ? -37.497 -8.570 -35.987 1.00 24.85 279 ALA A O 1
ATOM 2179 N N . GLU A 1 280 ? -39.630 -9.279 -35.878 1.00 24.09 280 GLU A N 1
ATOM 2180 C CA . GLU A 1 280 ? -39.261 -10.658 -36.163 1.00 25.91 280 GLU A CA 1
ATOM 2181 C C . GLU A 1 280 ? -38.982 -10.886 -37.640 1.00 26.11 280 GLU A C 1
ATOM 2182 O O . GLU A 1 280 ? -38.283 -11.845 -37.982 1.00 29.03 280 GLU A O 1
ATOM 2188 N N . HIS A 1 281 ? -39.483 -10.018 -38.518 1.00 23.68 281 HIS A N 1
ATOM 2189 C CA . HIS A 1 281 ? -39.259 -10.159 -39.951 1.00 24.22 281 HIS A CA 1
ATOM 2190 C C . HIS A 1 281 ? -38.116 -9.290 -40.466 1.00 23.52 281 HIS A C 1
ATOM 2191 O O . HIS A 1 281 ? -37.267 -9.776 -41.220 1.00 22.75 281 HIS A O 1
ATOM 2198 N N . VAL A 1 282 ? -38.084 -8.014 -40.091 1.00 21.72 282 VAL A N 1
ATOM 2199 C CA . VAL A 1 282 ? -37.108 -7.066 -40.630 1.00 21.72 282 VAL A CA 1
ATOM 2200 C C . VAL A 1 282 ? -36.175 -6.626 -39.507 1.00 22.41 282 VAL A C 1
ATOM 2201 O O . VAL A 1 282 ? -36.589 -6.611 -38.338 1.00 22.40 282 VAL A O 1
ATOM 2205 N N . PRO A 1 283 ? -34.913 -6.258 -39.798 1.00 21.64 283 PRO A N 1
ATOM 2206 C CA . PRO A 1 283 ? -34.274 -6.157 -41.117 1.00 20.66 283 PRO A CA 1
ATOM 2207 C C . PRO A 1 283 ? -33.653 -7.464 -41.628 1.00 22.17 283 PRO A C 1
ATOM 2208 O O . PRO A 1 283 ? -32.871 -7.439 -42.582 1.00 21.79 283 PRO A O 1
ATOM 2212 N N . ALA A 1 284 ? -34.001 -8.593 -41.009 1.00 22.50 284 ALA A N 1
ATOM 2213 C CA . ALA A 1 284 ? -33.477 -9.872 -41.478 1.00 22.32 284 ALA A CA 1
ATOM 2214 C C . ALA A 1 284 ? -33.974 -10.197 -42.882 1.00 21.86 284 ALA A C 1
ATOM 2215 O O . ALA A 1 284 ? -33.207 -10.680 -43.723 1.00 20.50 284 ALA A O 1
ATOM 2217 N N . ASN A 1 285 ? -35.245 -9.938 -43.154 1.00 21.09 285 ASN A N 1
ATOM 2218 C CA . ASN A 1 285 ? -35.900 -10.339 -44.385 1.00 22.68 285 ASN A CA 1
ATOM 2219 C C . ASN A 1 285 ? -36.381 -9.118 -45.151 1.00 22.88 285 ASN A C 1
ATOM 2220 O O . ASN A 1 285 ? -36.572 -8.045 -44.568 1.00 21.56 285 ASN A O 1
ATOM 2225 N N . PRO A 1 286 ? -36.582 -9.245 -46.463 1.00 23.84 286 PRO A N 1
ATOM 2226 C CA . PRO A 1 286 ? -37.121 -8.124 -47.238 1.00 22.11 286 PRO A CA 1
ATOM 2227 C C . PRO A 1 286 ? -38.427 -7.615 -46.644 1.00 23.31 286 PRO A C 1
ATOM 2228 O O . PRO A 1 286 ? -39.256 -8.386 -46.153 1.00 24.23 286 PRO A O 1
ATOM 2232 N N . ALA A 1 287 ? -38.596 -6.298 -46.676 1.00 22.03 287 ALA A N 1
ATOM 2233 C CA . ALA A 1 287 ? -39.815 -5.695 -46.162 1.00 23.59 287 ALA A CA 1
ATOM 2234 C C . ALA A 1 287 ? -40.980 -6.011 -47.091 1.00 25.65 287 ALA A C 1
ATOM 2235 O O . ALA A 1 287 ? -40.821 -6.074 -48.313 1.00 24.70 287 ALA A O 1
ATOM 2237 N N . ARG A 1 288 ? -42.157 -6.219 -46.501 1.00 22.02 288 ARG A N 1
ATOM 2238 C CA . ARG A 1 288 ? -43.332 -6.621 -47.257 1.00 25.01 288 ARG A CA 1
ATOM 2239 C C . ARG A 1 288 ? -44.407 -5.546 -47.339 1.00 26.81 288 ARG A C 1
ATOM 2240 O O . ARG A 1 288 ? -45.354 -5.706 -48.117 1.00 29.43 288 ARG A O 1
ATOM 2248 N N . ASP A 1 289 ? -44.296 -4.465 -46.572 1.00 22.42 289 ASP A N 1
ATOM 2249 C CA . ASP A 1 289 ? -45.224 -3.348 -46.710 1.00 24.28 289 ASP A CA 1
ATOM 2250 C C . ASP A 1 289 ? -44.523 -2.077 -46.236 1.00 22.34 289 ASP A C 1
ATOM 2251 O O . ASP A 1 289 ? -43.328 -2.083 -45.925 1.00 22.28 289 ASP A O 1
ATOM 2256 N N . PHE A 1 290 ? -45.272 -0.976 -46.195 1.00 22.07 290 PHE A N 1
ATOM 2257 C CA . PHE A 1 290 ? -44.669 0.303 -45.837 1.00 21.73 290 PHE A CA 1
ATOM 2258 C C . PHE A 1 290 ? -44.265 0.329 -44.367 1.00 21.03 290 PHE A C 1
ATOM 2259 O O . PHE A 1 290 ? -43.186 0.827 -44.023 1.00 22.09 290 PHE A O 1
ATOM 2267 N N . TYR A 1 291 ? -45.113 -0.213 -43.490 1.00 19.81 291 TYR A N 1
ATOM 2268 C CA . TYR A 1 291 ? -44.793 -0.266 -42.066 1.00 21.48 291 TYR A CA 1
ATOM 2269 C C . TYR A 1 291 ? -43.520 -1.068 -41.815 1.00 21.90 291 TYR A C 1
ATOM 2270 O O . TYR A 1 291 ? -42.648 -0.640 -41.048 1.00 21.30 291 TYR A O 1
ATOM 2279 N N . GLU A 1 292 ? -43.389 -2.231 -42.458 1.00 20.52 292 GLU A N 1
ATOM 2280 C CA . GLU A 1 292 ? -42.162 -3.009 -42.320 1.00 22.06 292 GLU A CA 1
ATOM 2281 C C . GLU A 1 292 ? -40.968 -2.268 -42.911 1.00 21.73 292 GLU A C 1
ATOM 2282 O O . GLU A 1 292 ? -39.866 -2.315 -42.352 1.00 20.18 292 GLU A O 1
ATOM 2288 N N . ALA A 1 293 ? -41.165 -1.578 -44.040 1.00 21.22 293 ALA A N 1
ATOM 2289 C CA . ALA A 1 293 ? -40.061 -0.856 -44.666 1.00 21.33 293 ALA A CA 1
ATOM 2290 C C . ALA A 1 293 ? -39.517 0.236 -43.749 1.00 20.68 293 ALA A C 1
ATOM 2291 O O . ALA A 1 293 ? -38.299 0.421 -43.650 1.00 19.46 293 ALA A O 1
ATOM 2293 N N . VAL A 1 294 ? -40.404 0.965 -43.066 1.00 19.38 294 VAL A N 1
ATOM 2294 C CA . VAL A 1 294 ? -39.958 2.003 -42.139 1.00 19.31 294 VAL A CA 1
ATOM 2295 C C . VAL A 1 294 ? -39.223 1.383 -40.956 1.00 20.64 294 VAL A C 1
ATOM 2296 O O . VAL A 1 294 ? -38.151 1.852 -40.555 1.00 19.74 294 VAL A O 1
ATOM 2300 N N . GLN A 1 295 ? -39.788 0.321 -40.379 1.00 19.62 295 GLN A N 1
ATOM 2301 C CA . GLN A 1 295 ? -39.138 -0.329 -39.247 1.00 18.81 295 GLN A CA 1
ATOM 2302 C C . GLN A 1 295 ? -37.794 -0.924 -39.651 1.00 19.38 295 GLN A C 1
ATOM 2303 O O . GLN A 1 295 ? -36.829 -0.874 -38.881 1.00 18.54 295 GLN A O 1
ATOM 2309 N N . SER A 1 296 ? -37.708 -1.485 -40.860 1.00 19.89 296 SER A N 1
ATOM 2310 C CA . SER A 1 296 ? -36.440 -2.038 -41.327 1.00 19.89 296 SER A CA 1
ATOM 2311 C C . SER A 1 296 ? -35.386 -0.946 -41.468 1.00 18.79 296 SER A C 1
ATOM 2312 O O . SER A 1 296 ? -34.254 -1.094 -40.991 1.00 19.14 296 SER A O 1
ATOM 2315 N N . GLN A 1 297 ? -35.740 0.163 -42.120 1.00 18.31 297 GLN A N 1
ATOM 2316 C CA . GLN A 1 297 ? -34.790 1.260 -42.255 1.00 19.98 297 GLN A CA 1
ATOM 2317 C C . GLN A 1 297 ? -34.407 1.808 -40.890 1.00 19.97 297 GLN A C 1
ATOM 2318 O O . GLN A 1 297 ? -33.242 2.151 -40.654 1.00 19.58 297 GLN A O 1
ATOM 2324 N N . TYR A 1 298 ? -35.376 1.880 -39.974 1.00 18.30 298 TYR A N 1
ATOM 2325 C CA . TYR A 1 298 ? -35.130 2.451 -38.654 1.00 19.16 298 TYR A CA 1
ATOM 2326 C C . TYR A 1 298 ? -34.181 1.578 -37.837 1.00 20.46 298 TYR A C 1
ATOM 2327 O O . TYR A 1 298 ? -33.277 2.095 -37.167 1.00 19.63 298 TYR A O 1
ATOM 2336 N N . PHE A 1 299 ? -34.371 0.255 -37.875 1.00 20.35 299 PHE A N 1
ATOM 2337 C CA . PHE A 1 299 ? -33.424 -0.650 -37.229 1.00 19.14 299 PHE A CA 1
ATOM 2338 C C . PHE A 1 299 ? -32.013 -0.452 -37.773 1.00 20.18 299 PHE A C 1
ATOM 2339 O O . PHE A 1 299 ? -31.037 -0.488 -37.017 1.00 21.05 299 PHE A O 1
ATOM 2347 N N . THR A 1 300 ? -31.885 -0.244 -39.085 1.00 19.13 300 THR A N 1
ATOM 2348 C CA . THR A 1 300 ? -30.560 -0.159 -39.692 1.00 20.80 300 THR A CA 1
ATOM 2349 C C . THR A 1 300 ? -29.834 1.110 -39.263 1.00 20.33 300 THR A C 1
ATOM 2350 O O . THR A 1 300 ? -28.671 1.057 -38.847 1.00 20.08 300 THR A O 1
ATOM 2354 N N . GLN A 1 301 ? -30.509 2.264 -39.353 1.00 18.62 301 GLN A N 1
ATOM 2355 C CA . GLN A 1 301 ? -29.867 3.520 -38.972 1.00 19.46 301 GLN A CA 1
ATOM 2356 C C . GLN A 1 301 ? -29.597 3.588 -37.476 1.00 19.16 301 GLN A C 1
ATOM 2357 O O . GLN A 1 301 ? -28.592 4.172 -37.059 1.00 20.35 301 GLN A O 1
ATOM 2363 N N . MET A 1 302 ? -30.465 2.998 -36.652 1.00 19.81 302 MET A N 1
ATOM 2364 C CA . MET A 1 302 ? -30.233 3.028 -35.211 1.00 20.27 302 MET A CA 1
ATOM 2365 C C . MET A 1 302 ? -29.067 2.123 -34.827 1.00 21.53 302 MET A C 1
ATOM 2366 O O . MET A 1 302 ? -28.194 2.519 -34.044 1.00 21.92 302 MET A O 1
ATOM 2371 N N . PHE A 1 303 ? -29.031 0.904 -35.373 1.00 20.43 303 PHE A N 1
ATOM 2372 C CA . PHE A 1 303 ? -27.885 0.032 -35.146 1.00 20.63 303 PHE A CA 1
ATOM 2373 C C . PHE A 1 303 ? -26.601 0.669 -35.661 1.00 22.04 303 PHE A C 1
ATOM 2374 O O . PHE A 1 303 ? -25.522 0.418 -35.114 1.00 20.96 303 PHE A O 1
ATOM 2382 N N . SER A 1 304 ? -26.702 1.507 -36.699 1.00 22.40 304 SER A N 1
ATOM 2383 C CA . SER A 1 304 ? -25.532 2.229 -37.194 1.00 20.06 304 SER A CA 1
ATOM 2384 C C . SER A 1 304 ? -24.952 3.149 -36.124 1.00 22.27 304 SER A C 1
ATOM 2385 O O . SER A 1 304 ? -23.727 3.251 -35.981 1.00 22.99 304 SER A O 1
ATOM 2388 N N . ARG A 1 305 ? -25.816 3.834 -35.368 1.00 19.96 305 ARG A N 1
ATOM 2389 C CA . ARG A 1 305 ? -25.333 4.681 -34.281 1.00 20.36 305 ARG A CA 1
ATOM 2390 C C . ARG A 1 305 ? -24.529 3.870 -33.272 1.00 21.37 305 ARG A C 1
ATOM 2391 O O . ARG A 1 305 ? -23.516 4.345 -32.746 1.00 20.09 305 ARG A O 1
ATOM 2399 N N . LEU A 1 306 ? -24.966 2.640 -32.992 1.00 22.51 306 LEU A N 1
ATOM 2400 C CA . LEU A 1 306 ? -24.197 1.762 -32.119 1.00 21.44 306 LEU A CA 1
ATOM 2401 C C . LEU A 1 306 ? -22.851 1.405 -32.735 1.00 21.85 306 LEU A C 1
ATOM 2402 O O . LEU A 1 306 ? -21.857 1.268 -32.013 1.00 21.24 306 LEU A O 1
ATOM 2407 N N . GLU A 1 307 ? -22.799 1.264 -34.060 1.00 22.22 307 GLU A N 1
ATOM 2408 C CA . GLU A 1 307 ? -21.567 0.844 -34.719 1.00 23.38 307 GLU A CA 1
ATOM 2409 C C . GLU A 1 307 ? -20.496 1.928 -34.649 1.00 22.45 307 GLU A C 1
ATOM 2410 O O . GLU A 1 307 ? -19.340 1.645 -34.314 1.00 22.60 307 GLU A O 1
ATOM 2416 N N . GLN A 1 308 ? -20.854 3.173 -34.961 1.00 21.85 308 GLN A N 1
ATOM 2417 C CA . GLN A 1 308 ? -19.866 4.246 -34.954 1.00 22.83 308 GLN A CA 1
ATOM 2418 C C . GLN A 1 308 ? -20.565 5.592 -34.847 1.00 22.09 308 GLN A C 1
ATOM 2419 O O . GLN A 1 308 ? -21.766 5.715 -35.097 1.00 23.90 308 GLN A O 1
ATOM 2425 N N . LYS A 1 309 ? -19.784 6.605 -34.474 1.00 21.98 309 LYS A N 1
ATOM 2426 C CA . LYS A 1 309 ? -20.264 7.985 -34.426 1.00 22.00 309 LYS A CA 1
ATOM 2427 C C . LYS A 1 309 ? -20.008 8.618 -35.790 1.00 22.93 309 LYS A C 1
ATOM 2428 O O . LYS A 1 309 ? -19.012 9.307 -36.023 1.00 22.57 309 LYS A O 1
ATOM 2434 N N . THR A 1 310 ? -20.925 8.353 -36.717 1.00 23.16 310 THR A N 1
ATOM 2435 C CA . THR A 1 310 ? -20.833 8.961 -38.035 1.00 22.10 310 THR A CA 1
ATOM 2436 C C . THR A 1 310 ? -20.959 10.474 -37.913 1.00 21.13 310 THR A C 1
ATOM 2437 O O . THR A 1 310 ? -21.791 10.983 -37.159 1.00 21.35 310 THR A O 1
ATOM 2441 N N . GLY A 1 311 ? -20.104 11.191 -38.640 1.00 23.48 311 GLY A N 1
ATOM 2442 C CA . GLY A 1 311 ? -20.175 12.639 -38.664 1.00 22.91 311 GLY A CA 1
ATOM 2443 C C . GLY A 1 311 ? -21.578 13.129 -38.952 1.00 22.79 311 GLY A C 1
ATOM 2444 O O . GLY A 1 311 ? -22.228 12.632 -39.877 1.00 20.78 311 GLY A O 1
ATOM 2445 N N . THR A 1 312 ? -22.060 14.080 -38.143 1.00 23.01 312 THR A N 1
ATOM 2446 C CA . THR A 1 312 ? -23.378 14.711 -38.237 1.00 21.50 312 THR A CA 1
ATOM 2447 C C . THR A 1 312 ? -24.526 13.764 -37.914 1.00 22.42 312 THR A C 1
ATOM 2448 O O . THR A 1 312 ? -25.692 14.160 -38.075 1.00 24.45 312 THR A O 1
ATOM 2452 N N . THR A 1 313 ? -24.229 12.540 -37.452 1.00 20.79 313 THR A N 1
ATOM 2453 C CA . THR A 1 313 ? -25.165 11.422 -37.303 1.00 21.67 313 THR A CA 1
ATOM 2454 C C . THR A 1 313 ? -25.502 10.816 -38.663 1.00 21.10 313 THR A C 1
ATOM 2455 O O . THR A 1 313 ? -25.639 11.540 -39.656 1.00 20.22 313 THR A O 1
ATOM 2459 N N . ILE A 1 314 ? -25.650 9.486 -38.702 1.00 20.81 314 ILE A N 1
ATOM 2460 C CA . ILE A 1 314 ? -25.814 8.762 -39.958 1.00 18.28 314 ILE A CA 1
ATOM 2461 C C . ILE A 1 314 ? -27.005 9.314 -40.732 1.00 19.21 314 ILE A C 1
ATOM 2462 O O . ILE A 1 314 ? -28.103 9.491 -40.188 1.00 18.41 314 ILE A O 1
ATOM 2467 N N . SER A 1 315 ? -26.779 9.618 -42.005 1.00 17.38 315 SER A N 1
ATOM 2468 C CA . SER A 1 315 ? -27.809 10.190 -42.858 1.00 19.95 315 SER A CA 1
ATOM 2469 C C . SER A 1 315 ? -28.682 9.089 -43.454 1.00 18.71 315 SER A C 1
ATOM 2470 O O . SER A 1 315 ? -28.367 7.901 -43.389 1.00 18.98 315 SER A O 1
ATOM 2473 N N . ASN A 1 316 ? -29.792 9.500 -44.057 1.00 20.69 316 ASN A N 1
ATOM 2474 C CA . ASN A 1 316 ? -30.881 8.576 -44.326 1.00 20.73 316 ASN A CA 1
ATOM 2475 C C . ASN A 1 316 ? -31.161 8.326 -45.800 1.00 20.05 316 ASN A C 1
ATOM 2476 O O . ASN A 1 316 ? -31.975 7.449 -46.109 1.00 22.07 316 ASN A O 1
ATOM 2481 N N . GLY A 1 317 ? -30.522 9.054 -46.712 1.00 20.02 317 GLY A N 1
ATOM 2482 C CA . GLY A 1 317 ? -30.691 8.789 -48.127 1.00 20.94 317 GLY A CA 1
ATOM 2483 C C . GLY A 1 317 ? -32.014 9.289 -48.684 1.00 21.82 317 GLY A C 1
ATOM 2484 O O . GLY A 1 317 ? -32.776 10.016 -48.039 1.00 21.43 317 GLY A O 1
ATOM 2485 N N . ARG A 1 318 ? -32.286 8.867 -49.920 1.00 21.22 318 ARG A N 1
ATOM 2486 C CA . ARG A 1 318 ? -33.437 9.343 -50.692 1.00 21.42 318 ARG A CA 1
ATOM 2487 C C . ARG A 1 318 ? -34.688 8.577 -50.266 1.00 21.29 318 ARG A C 1
ATOM 2488 O O . ARG A 1 318 ? -35.200 7.703 -50.972 1.00 21.43 318 ARG A O 1
ATOM 2496 N N . MET A 1 319 ? -35.206 8.940 -49.089 1.00 21.59 319 MET A N 1
ATOM 2497 C CA . MET A 1 319 ? -36.335 8.210 -48.515 1.00 20.86 319 MET A CA 1
ATOM 2498 C C . MET A 1 319 ? -37.581 8.276 -49.391 1.00 21.87 319 MET A C 1
ATOM 2499 O O . MET A 1 319 ? -38.351 7.310 -49.437 1.00 20.92 319 MET A O 1
ATOM 2504 N N . ASP A 1 320 ? -37.810 9.393 -50.088 1.00 21.69 320 ASP A N 1
ATOM 2505 C CA . ASP A 1 320 ? -39.002 9.480 -50.923 1.00 21.31 320 ASP A CA 1
ATOM 2506 C C . ASP A 1 320 ? -38.905 8.614 -52.173 1.00 22.26 320 ASP A C 1
ATOM 2507 O O . ASP A 1 320 ? -39.926 8.408 -52.839 1.00 22.94 320 ASP A O 1
ATOM 2512 N N . GLN A 1 321 ? -37.720 8.096 -52.499 1.00 21.82 321 GLN A N 1
ATOM 2513 C CA . GLN A 1 321 ? -37.549 7.169 -53.613 1.00 21.44 321 GLN A CA 1
ATOM 2514 C C . GLN A 1 321 ? -37.598 5.709 -53.171 1.00 22.43 321 GLN A C 1
ATOM 2515 O O . GLN A 1 321 ? -38.387 4.929 -53.712 1.00 21.79 321 GLN A O 1
ATOM 2521 N N . TYR A 1 322 ? -36.779 5.306 -52.194 1.00 20.18 322 TYR A N 1
ATOM 2522 C CA . TYR A 1 322 ? -36.764 3.888 -51.863 1.00 21.86 322 TYR A CA 1
ATOM 2523 C C . TYR A 1 322 ? -37.963 3.453 -51.021 1.00 20.61 322 TYR A C 1
ATOM 2524 O O . TYR A 1 322 ? -38.250 2.254 -50.965 1.00 19.92 322 TYR A O 1
ATOM 2533 N N . PHE A 1 323 ? -38.683 4.383 -50.391 1.00 21.31 323 PHE A N 1
ATOM 2534 C CA . PHE A 1 323 ? -39.947 4.043 -49.740 1.00 20.58 323 PHE A CA 1
ATOM 2535 C C . PHE A 1 323 ? -41.135 4.058 -50.696 1.00 22.22 323 PHE A C 1
ATOM 2536 O O . PHE A 1 323 ? -42.195 3.526 -50.345 1.00 21.08 323 PHE A O 1
ATOM 2544 N N . TYR A 1 324 ? -40.991 4.652 -51.883 1.00 21.67 324 TYR A N 1
ATOM 2545 C CA . TYR A 1 324 ? -42.151 4.849 -52.750 1.00 21.98 324 TYR A CA 1
ATOM 2546 C C . TYR A 1 324 ? -42.809 3.558 -53.230 1.00 23.11 324 TYR A C 1
ATOM 2547 O O . TYR A 1 324 ? -44.051 3.508 -53.241 1.00 21.90 324 TYR A O 1
ATOM 2556 N N . PRO A 1 325 ? -42.084 2.515 -53.659 1.00 23.56 325 PRO A N 1
ATOM 2557 C CA . PRO A 1 325 ? -42.786 1.292 -54.091 1.00 22.97 325 PRO A CA 1
ATOM 2558 C C . PRO A 1 325 ? -43.624 0.668 -52.990 1.00 22.52 325 PRO A C 1
ATOM 2559 O O . PRO A 1 325 ? -44.681 0.091 -53.276 1.00 21.73 325 PRO A O 1
ATOM 2563 N N . PHE A 1 326 ? -43.185 0.773 -51.735 1.00 20.95 326 PHE A N 1
ATOM 2564 C CA . PHE A 1 326 ? -43.971 0.243 -50.626 1.00 22.88 326 PHE A CA 1
ATOM 2565 C C . PHE A 1 326 ? -45.200 1.101 -50.375 1.00 22.38 326 PHE A C 1
ATOM 2566 O O . PHE A 1 326 ? -46.302 0.577 -50.172 1.00 24.92 326 PHE A O 1
ATOM 2574 N N . TYR A 1 327 ? -45.021 2.423 -50.383 1.00 20.36 327 TYR A N 1
ATOM 2575 C CA . TYR A 1 327 ? -46.140 3.342 -50.219 1.00 22.41 327 TYR A CA 1
ATOM 2576 C C . TYR A 1 327 ? -47.172 3.154 -51.327 1.00 24.53 327 TYR A C 1
ATOM 2577 O O . TYR A 1 327 ? -48.375 3.074 -51.060 1.00 26.13 327 TYR A O 1
ATOM 2586 N N . LYS A 1 328 ? -46.715 3.067 -52.581 1.00 23.83 328 LYS A N 1
ATOM 2587 C CA . LYS A 1 328 ? -47.645 2.981 -53.705 1.00 27.10 328 LYS A CA 1
ATOM 2588 C C . LYS A 1 328 ? -48.446 1.686 -53.668 1.00 27.65 328 LYS A C 1
ATOM 2589 O O . LYS A 1 328 ? -49.657 1.696 -53.919 1.00 30.76 328 LYS A O 1
ATOM 2595 N N . LYS A 1 329 ? -47.795 0.563 -53.360 1.00 26.79 329 LYS A N 1
ATOM 2596 C CA . LYS A 1 329 ? -48.518 -0.705 -53.318 1.00 29.03 329 LYS A CA 1
ATOM 2597 C C . LYS A 1 329 ? -49.525 -0.730 -52.173 1.00 27.94 329 LYS A C 1
ATOM 2598 O O . LYS A 1 329 ? -50.649 -1.217 -52.340 1.00 26.76 329 LYS A O 1
ATOM 2604 N N . ASP A 1 330 ? -49.144 -0.209 -51.004 1.00 28.68 330 ASP A N 1
ATOM 2605 C CA . ASP A 1 330 ? -50.058 -0.218 -49.865 1.00 27.37 330 ASP A CA 1
ATOM 2606 C C . ASP A 1 330 ? -51.231 0.733 -50.083 1.00 28.24 330 ASP A C 1
ATOM 2607 O O . ASP A 1 330 ? -52.357 0.444 -49.661 1.00 29.25 330 ASP A O 1
ATOM 2612 N N . MET A 1 331 ? -50.993 1.869 -50.744 1.00 26.65 331 MET A N 1
ATOM 2613 C CA . MET A 1 331 ? -52.094 2.775 -51.063 1.00 30.06 331 MET A CA 1
ATOM 2614 C C . MET A 1 331 ? -53.069 2.126 -52.039 1.00 31.68 331 MET A C 1
ATOM 2615 O O . MET A 1 331 ? -54.288 2.157 -51.830 1.00 28.71 331 MET A O 1
ATOM 2620 N N . GLU A 1 332 ? -52.548 1.523 -53.112 1.00 29.26 332 GLU A N 1
ATOM 2621 C CA . GLU A 1 332 ? -53.423 0.921 -54.113 1.00 31.54 332 GLU A CA 1
ATOM 2622 C C . GLU A 1 332 ? -54.154 -0.301 -53.571 1.00 32.67 332 GLU A C 1
ATOM 2623 O O . GLU A 1 332 ? -55.235 -0.642 -54.065 1.00 34.93 332 GLU A O 1
ATOM 2629 N N . ALA A 1 333 ? -53.586 -0.974 -52.569 1.00 28.86 333 ALA A N 1
ATOM 2630 C CA . ALA A 1 333 ? -54.245 -2.124 -51.965 1.00 29.12 333 ALA A CA 1
ATOM 2631 C C . ALA A 1 333 ? -55.252 -1.734 -50.890 1.00 32.84 333 ALA A C 1
ATOM 2632 O O . ALA A 1 333 ? -55.959 -2.612 -50.382 1.00 33.54 333 ALA A O 1
ATOM 2634 N N . GLY A 1 334 ? -55.325 -0.455 -50.528 1.00 32.28 334 GLY A N 1
ATOM 2635 C CA . GLY A 1 334 ? -56.285 0.000 -49.545 1.00 26.73 334 GLY A CA 1
ATOM 2636 C C . GLY A 1 334 ? -55.912 -0.253 -48.104 1.00 32.96 334 GLY A C 1
ATOM 2637 O O . GLY A 1 334 ? -56.776 -0.146 -47.229 1.00 37.48 334 GLY A O 1
ATOM 2638 N N . ILE A 1 335 ? -54.652 -0.576 -47.818 1.00 32.08 335 ILE A N 1
ATOM 2639 C CA . ILE A 1 335 ? -54.210 -0.853 -46.457 1.00 27.88 335 ILE A CA 1
ATOM 2640 C C . ILE A 1 335 ? -53.381 0.288 -45.885 1.00 29.02 335 ILE A C 1
ATOM 2641 O O . ILE A 1 335 ? -52.816 0.151 -44.796 1.00 30.13 335 ILE A O 1
ATOM 2646 N N . LEU A 1 336 ? -53.289 1.415 -46.590 1.00 30.64 336 LEU A N 1
ATOM 2647 C CA . LEU A 1 336 ? -52.526 2.561 -46.117 1.00 27.84 336 LEU A CA 1
ATOM 2648 C C . LEU A 1 336 ? -53.258 3.842 -46.492 1.00 26.75 336 LEU A C 1
ATOM 2649 O O . LEU A 1 336 ? -53.980 3.891 -47.490 1.00 28.55 336 LEU A O 1
ATOM 2654 N N . THR A 1 337 ? -53.086 4.871 -45.665 1.00 24.19 337 THR A N 1
ATOM 2655 C CA . THR A 1 337 ? -53.590 6.206 -45.951 1.00 26.29 337 THR A CA 1
ATOM 2656 C C . THR A 1 337 ? -52.448 7.203 -45.809 1.00 26.73 337 THR A C 1
ATOM 2657 O O . THR A 1 337 ? -51.414 6.908 -45.203 1.00 26.30 337 THR A O 1
ATOM 2661 N N . ASP A 1 338 ? -52.650 8.397 -46.371 1.00 25.20 338 ASP A N 1
ATOM 2662 C CA . ASP A 1 338 ? -51.661 9.457 -46.217 1.00 25.59 338 ASP A CA 1
ATOM 2663 C C . ASP A 1 338 ? -51.462 9.833 -44.754 1.00 26.95 338 ASP A C 1
ATOM 2664 O O . ASP A 1 338 ? -50.343 10.165 -44.349 1.00 26.01 338 ASP A O 1
ATOM 2669 N N . GLU A 1 339 ? -52.522 9.779 -43.943 1.00 30.07 339 GLU A N 1
ATOM 2670 C CA . GLU A 1 339 ? -52.369 10.115 -42.531 1.00 30.61 339 GLU A CA 1
ATOM 2671 C C . GLU A 1 339 ? -51.589 9.036 -41.787 1.00 26.13 339 GLU A C 1
ATOM 2672 O O . GLU A 1 339 ? -50.753 9.347 -40.931 1.00 26.68 339 GLU A O 1
ATOM 2678 N N . LYS A 1 340 ? -51.849 7.762 -42.098 1.00 26.35 340 LYS A N 1
ATOM 2679 C CA . LYS A 1 340 ? -51.086 6.679 -41.483 1.00 25.47 340 LYS A CA 1
ATOM 2680 C C . LYS A 1 340 ? -49.629 6.712 -41.936 1.00 25.32 340 LYS A C 1
ATOM 2681 O O . LYS A 1 340 ? -48.717 6.440 -41.144 1.00 22.64 340 LYS A O 1
ATOM 2687 N N . THR A 1 341 ? -49.395 7.055 -43.204 1.00 23.66 341 THR A N 1
ATOM 2688 C CA . THR A 1 341 ? -48.033 7.251 -43.687 1.00 24.74 341 THR A CA 1
ATOM 2689 C C . THR A 1 341 ? -47.295 8.290 -42.852 1.00 25.81 341 THR A C 1
ATOM 2690 O O . THR A 1 341 ? -46.161 8.057 -42.414 1.00 24.66 341 THR A O 1
ATOM 2694 N N . LEU A 1 342 ? -47.931 9.445 -42.613 1.00 23.94 342 LEU A N 1
ATOM 2695 C CA . LEU A 1 342 ? -47.296 10.480 -41.802 1.00 26.22 342 LEU A CA 1
ATOM 2696 C C . LEU A 1 342 ? -47.054 9.994 -40.378 1.00 25.53 342 LEU A C 1
ATOM 2697 O O . LEU A 1 342 ? -46.032 10.330 -39.766 1.00 23.77 342 LEU A O 1
ATOM 2702 N N . GLU A 1 343 ? -47.975 9.185 -39.842 1.00 23.66 343 GLU A N 1
ATOM 2703 C CA . GLU A 1 343 ? -47.822 8.691 -38.477 1.00 23.92 343 GLU A CA 1
ATOM 2704 C C . GLU A 1 343 ? -46.608 7.772 -38.353 1.00 24.28 343 GLU A C 1
ATOM 2705 O O . GLU A 1 343 ? -45.847 7.867 -37.381 1.00 22.01 343 GLU A O 1
ATOM 2711 N N . TYR A 1 344 ? -46.405 6.884 -39.331 1.00 22.76 344 TYR A N 1
ATOM 2712 C CA . TYR A 1 344 ? -45.220 6.029 -39.324 1.00 21.71 344 TYR A CA 1
ATOM 2713 C C . TYR A 1 344 ? -43.944 6.856 -39.418 1.00 22.71 344 TYR A C 1
ATOM 2714 O O . TYR A 1 344 ? -42.987 6.632 -38.666 1.00 22.27 344 TYR A O 1
ATOM 2723 N N . LEU A 1 345 ? -43.912 7.819 -40.347 1.00 21.70 345 LEU A N 1
ATOM 2724 C CA . LEU A 1 345 ? -42.712 8.625 -40.539 1.00 23.37 345 LEU A CA 1
ATOM 2725 C C . LEU A 1 345 ? -42.398 9.454 -39.301 1.00 22.25 345 LEU A C 1
ATOM 2726 O O . LEU A 1 345 ? -41.235 9.563 -38.896 1.00 23.35 345 LEU A O 1
ATOM 2731 N N . GLU A 1 346 ? -43.419 10.039 -38.680 1.00 22.73 346 GLU A N 1
ATOM 2732 C CA . GLU A 1 346 ? -43.171 10.955 -37.576 1.00 22.87 346 GLU A CA 1
ATOM 2733 C C . GLU A 1 346 ? -42.833 10.226 -36.284 1.00 21.55 346 GLU A C 1
ATOM 2734 O O . GLU A 1 346 ? -42.138 10.797 -35.437 1.00 23.57 346 GLU A O 1
ATOM 2740 N N . CYS A 1 347 ? -43.266 8.968 -36.132 1.00 21.53 347 CYS A N 1
ATOM 2741 C CA . CYS A 1 347 ? -42.728 8.135 -35.060 1.00 22.49 347 CYS A CA 1
ATOM 2742 C C . CYS A 1 347 ? -41.229 7.944 -35.235 1.00 21.78 347 CYS A C 1
ATOM 2743 O O . CYS A 1 347 ? -40.479 7.914 -34.250 1.00 21.95 347 CYS A O 1
ATOM 2746 N N . MET A 1 348 ? -40.772 7.835 -36.486 1.00 22.82 348 MET A N 1
ATOM 2747 C CA . MET A 1 348 ? -39.342 7.736 -36.751 1.00 22.17 348 MET A CA 1
ATOM 2748 C C . MET A 1 348 ? -38.628 9.038 -36.399 1.00 22.78 348 MET A C 1
ATOM 2749 O O . MET A 1 348 ? -37.532 9.013 -35.830 1.00 23.10 348 MET A O 1
ATOM 2754 N N . TRP A 1 349 ? -39.248 10.187 -36.697 1.00 23.24 349 TRP A N 1
ATOM 2755 C CA . TRP A 1 349 ? -38.634 11.465 -36.340 1.00 22.36 349 TRP A CA 1
ATOM 2756 C C . TRP A 1 349 ? -38.490 11.604 -34.828 1.00 23.37 349 TRP A C 1
ATOM 2757 O O . TRP A 1 349 ? -37.461 12.082 -34.332 1.00 22.28 349 TRP A O 1
ATOM 2768 N N . VAL A 1 350 ? -39.518 11.194 -34.078 1.00 23.52 350 VAL A N 1
ATOM 2769 C CA . VAL A 1 350 ? -39.474 11.296 -32.623 1.00 22.64 350 VAL A CA 1
ATOM 2770 C C . VAL A 1 350 ? -38.335 10.455 -32.063 1.00 22.83 350 VAL A C 1
ATOM 2771 O O . VAL A 1 350 ? -37.589 10.901 -31.181 1.00 23.02 350 VAL A O 1
ATOM 2775 N N . GLY A 1 351 ? -38.187 9.224 -32.556 1.00 21.25 351 GLY A N 1
ATOM 2776 C CA . GLY A 1 351 ? -37.098 8.384 -32.088 1.00 21.66 351 GLY A CA 1
ATOM 2777 C C . GLY A 1 351 ? -35.738 8.980 -32.395 1.00 24.09 351 GLY A C 1
ATOM 2778 O O . GLY A 1 351 ? -34.826 8.937 -31.565 1.00 23.77 351 GLY A O 1
ATOM 2779 N N . MET A 1 352 ? -35.586 9.557 -33.588 1.00 23.17 352 MET A N 1
ATOM 2780 C CA . MET A 1 352 ? -34.335 10.223 -33.930 1.00 22.95 352 MET A CA 1
ATOM 2781 C C . MET A 1 352 ? -34.115 11.471 -33.084 1.00 22.97 352 MET A C 1
ATOM 2782 O O . MET A 1 352 ? -32.968 11.805 -32.765 1.00 22.77 352 MET A O 1
ATOM 2787 N N . ALA A 1 353 ? -35.193 12.165 -32.706 1.00 22.98 353 ALA A N 1
ATOM 2788 C CA . ALA A 1 353 ? -35.056 13.359 -31.876 1.00 23.49 353 ALA A CA 1
ATOM 2789 C C . ALA A 1 353 ? -34.618 13.017 -30.456 1.00 24.84 353 ALA A C 1
ATOM 2790 O O . ALA A 1 353 ? -33.995 13.845 -29.785 1.00 25.58 353 ALA A O 1
ATOM 2792 N N . GLU A 1 354 ? -34.931 11.812 -29.980 1.00 25.47 354 GLU A N 1
ATOM 2793 C CA . GLU A 1 354 ? -34.495 11.395 -28.656 1.00 27.09 354 GLU A CA 1
ATOM 2794 C C . GLU A 1 354 ? -33.031 10.985 -28.623 1.00 27.27 354 GLU A C 1
ATOM 2795 O O . GLU A 1 354 ? -32.428 10.988 -27.546 1.00 27.19 354 GLU A O 1
ATOM 2801 N N . PHE A 1 355 ? -32.448 10.620 -29.763 1.00 26.03 355 PHE A N 1
ATOM 2802 C CA . PHE A 1 355 ? -31.024 10.322 -29.825 1.00 24.34 355 PHE A CA 1
ATOM 2803 C C . PHE A 1 355 ? -30.268 11.614 -30.095 1.00 25.38 355 PHE A C 1
ATOM 2804 O O . PHE A 1 355 ? -30.442 12.236 -31.149 1.00 23.89 355 PHE A O 1
ATOM 2812 N N . ILE A 1 356 ? -29.434 12.017 -29.146 1.00 25.68 356 ILE A N 1
ATOM 2813 C CA . ILE A 1 356 ? -28.595 13.195 -29.299 1.00 25.43 356 ILE A CA 1
ATOM 2814 C C . ILE A 1 356 ? -27.183 12.733 -29.620 1.00 26.89 356 ILE A C 1
ATOM 2815 O O . ILE A 1 356 ? -26.629 11.868 -28.929 1.00 26.56 356 ILE A O 1
ATOM 2820 N N . ASP A 1 357 ? -26.612 13.289 -30.686 1.00 27.95 357 ASP A N 1
ATOM 2821 C CA . ASP A 1 357 ? -25.245 12.980 -31.098 1.00 25.96 357 ASP A CA 1
ATOM 2822 C C . ASP A 1 357 ? -24.297 13.796 -30.226 1.00 27.37 357 ASP A C 1
ATOM 2823 O O . ASP A 1 357 ? -24.041 14.972 -30.492 1.00 29.59 357 ASP A O 1
ATOM 2828 N N . MET A 1 358 ? -23.777 13.170 -29.175 1.00 27.09 358 MET A N 1
ATOM 2829 C CA . MET A 1 358 ? -23.017 13.865 -28.146 1.00 25.71 358 MET A CA 1
ATOM 2830 C C . MET A 1 358 ? -21.543 13.963 -28.518 1.00 26.56 358 MET A C 1
ATOM 2831 O O . MET A 1 358 ? -20.918 12.965 -28.892 1.00 25.82 358 MET A O 1
ATOM 2836 N N . TYR A 1 359 ? -20.997 15.171 -28.407 1.00 24.31 359 TYR A N 1
ATOM 2837 C CA . TYR A 1 359 ? -19.572 15.438 -28.573 1.00 25.93 359 TYR A CA 1
ATOM 2838 C C . TYR A 1 359 ? -19.017 15.757 -27.194 1.00 26.10 359 TYR A C 1
ATOM 2839 O O . TYR A 1 359 ? -19.376 16.782 -26.605 1.00 25.23 359 TYR A O 1
ATOM 2848 N N . ILE A 1 360 ? -18.148 14.885 -26.674 1.00 24.28 360 ILE A N 1
ATOM 2849 C CA . ILE A 1 360 ? -17.704 15.037 -25.292 1.00 26.18 360 ILE A CA 1
ATOM 2850 C C . ILE A 1 360 ? -16.472 15.925 -25.151 1.00 26.41 360 ILE A C 1
ATOM 2851 O O . ILE A 1 360 ? -16.172 16.372 -24.035 1.00 26.62 360 ILE A O 1
ATOM 2856 N N . SER A 1 361 ? -15.753 16.201 -26.242 1.00 24.40 361 SER A N 1
ATOM 2857 C CA . SER A 1 361 ? -14.585 17.063 -26.136 1.00 25.68 361 SER A CA 1
ATOM 2858 C C . SER A 1 361 ? -14.981 18.526 -26.295 1.00 26.46 361 SER A C 1
ATOM 2859 O O . SER A 1 361 ? -16.049 18.840 -26.835 1.00 24.87 361 SER A O 1
ATOM 2862 N N . PRO A 1 362 ? -14.148 19.454 -25.811 1.00 28.48 362 PRO A N 1
ATOM 2863 C CA . PRO A 1 362 ? -14.507 20.878 -25.944 1.00 24.48 362 PRO A CA 1
ATOM 2864 C C . PRO A 1 362 ? -14.611 21.345 -27.389 1.00 25.87 362 PRO A C 1
ATOM 2865 O O . PRO A 1 362 ? -15.576 22.036 -27.744 1.00 24.39 362 PRO A O 1
ATOM 2869 N N . ALA A 1 363 ? -13.642 20.998 -28.238 1.00 26.25 363 ALA A N 1
ATOM 2870 C CA . ALA A 1 363 ? -13.732 21.395 -29.640 1.00 24.09 363 ALA A CA 1
ATOM 2871 C C . ALA A 1 363 ? -14.957 20.778 -30.304 1.00 24.76 363 ALA A C 1
ATOM 2872 O O . ALA A 1 363 ? -15.631 21.434 -31.105 1.00 25.33 363 ALA A O 1
ATOM 2874 N N . GLY A 1 364 ? -15.267 19.522 -29.969 1.00 24.14 364 GLY A N 1
ATOM 2875 C CA . GLY A 1 364 ? -16.466 18.895 -30.503 1.00 24.22 364 GLY A CA 1
ATOM 2876 C C . GLY A 1 364 ? -17.731 19.642 -30.125 1.00 24.97 364 GLY A C 1
ATOM 2877 O O . GLY A 1 364 ? -18.593 19.898 -30.970 1.00 22.81 364 GLY A O 1
ATOM 2878 N N . GLY A 1 365 ? -17.853 20.013 -28.848 1.00 26.03 365 GLY A N 1
ATOM 2879 C CA . GLY A 1 365 ? -19.004 20.794 -28.421 1.00 23.50 365 GLY A CA 1
ATOM 2880 C C . GLY A 1 365 ? -19.097 22.144 -29.113 1.00 26.07 365 GLY A C 1
ATOM 2881 O O . GLY A 1 365 ? -20.186 22.576 -29.506 1.00 24.20 365 GLY A O 1
ATOM 2882 N N . ALA A 1 366 ? -17.959 22.828 -29.278 1.00 21.40 366 ALA A N 1
ATOM 2883 C CA . ALA A 1 366 ? -17.987 24.159 -29.881 1.00 24.64 366 ALA A CA 1
ATOM 2884 C C . ALA A 1 366 ? -18.357 24.105 -31.360 1.00 25.62 366 ALA A C 1
ATOM 2885 O O . ALA A 1 366 ? -18.937 25.062 -31.886 1.00 24.81 366 ALA A O 1
ATOM 2887 N N . PHE A 1 367 ? -18.036 23.004 -32.043 1.00 23.42 367 PHE A N 1
ATOM 2888 C CA . PHE A 1 367 ? -18.409 22.826 -33.441 1.00 23.90 367 PHE A CA 1
ATOM 2889 C C . PHE A 1 367 ? -19.880 22.472 -33.630 1.00 22.98 367 PHE A C 1
ATOM 2890 O O . PHE A 1 367 ? -20.355 22.472 -34.771 1.00 23.44 367 PHE A O 1
ATOM 2898 N N . ASN A 1 368 ? -20.615 22.176 -32.557 1.00 22.46 368 ASN A N 1
ATOM 2899 C CA . ASN A 1 368 ? -21.929 21.553 -32.679 1.00 23.25 368 ASN A CA 1
ATOM 2900 C C . ASN A 1 368 ? -22.916 22.115 -31.651 1.00 23.64 368 ASN A C 1
ATOM 2901 O O . ASN A 1 368 ? -23.537 21.388 -30.877 1.00 21.67 368 ASN A O 1
ATOM 2906 N N . GLU A 1 369 ? -23.089 23.436 -31.667 1.00 18.89 369 GLU A N 1
ATOM 2907 C CA . GLU A 1 369 ? -23.976 24.089 -30.714 1.00 22.34 369 GLU A CA 1
ATOM 2908 C C . GLU A 1 369 ? -25.419 23.627 -30.888 1.00 21.47 369 GLU A C 1
ATOM 2909 O O . GLU A 1 369 ? -25.840 23.211 -31.971 1.00 21.84 369 GLU A O 1
ATOM 2915 N N . GLY A 1 370 ? -26.181 23.717 -29.799 1.00 22.63 370 GLY A N 1
ATOM 2916 C CA . GLY A 1 370 ? -27.603 23.412 -29.839 1.00 21.71 370 GLY A CA 1
ATOM 2917 C C . GLY A 1 370 ? -27.933 21.972 -30.158 1.00 23.38 370 GLY A C 1
ATOM 2918 O O . GLY A 1 370 ? -28.969 21.706 -30.777 1.00 23.24 370 GLY A O 1
ATOM 2919 N N . TYR A 1 371 ? -27.079 21.031 -29.745 1.00 24.32 371 TYR A N 1
ATOM 2920 C CA . TYR A 1 371 ? -27.261 19.606 -30.036 1.00 24.93 371 TYR A CA 1
ATOM 2921 C C . TYR A 1 371 ? -27.364 19.370 -31.544 1.00 25.03 371 TYR A C 1
ATOM 2922 O O . TYR A 1 371 ? -28.246 18.657 -32.033 1.00 22.42 371 TYR A O 1
ATOM 2931 N N . ALA A 1 372 ? -26.423 19.976 -32.272 1.00 21.88 372 ALA A N 1
ATOM 2932 C CA . ALA A 1 372 ? -26.432 19.979 -33.728 1.00 21.39 372 ALA A CA 1
ATOM 2933 C C . ALA A 1 372 ? -26.471 18.568 -34.304 1.00 23.03 372 ALA A C 1
ATOM 2934 O O . ALA A 1 372 ? -25.803 17.653 -33.816 1.00 23.63 372 ALA A O 1
ATOM 2936 N N . HIS A 1 373 ? -27.253 18.408 -35.367 1.00 23.19 373 HIS A N 1
ATOM 2937 C CA . HIS A 1 373 ? -27.496 17.121 -35.998 1.00 21.91 373 HIS A CA 1
ATOM 2938 C C . HIS A 1 373 ? -27.791 17.376 -37.471 1.00 22.70 373 HIS A C 1
ATOM 2939 O O . HIS A 1 373 ? -28.431 18.375 -37.810 1.00 21.65 373 HIS A O 1
ATOM 2946 N N . TRP A 1 374 ? -27.329 16.479 -38.343 1.00 21.75 374 TRP A N 1
ATOM 2947 C CA . TRP A 1 374 ? -27.612 16.586 -39.772 1.00 23.34 374 TRP A CA 1
ATOM 2948 C C . TRP A 1 374 ? -27.897 15.205 -40.380 1.00 24.32 374 TRP A C 1
ATOM 2949 O O . TRP A 1 374 ? -27.222 14.759 -41.305 1.00 22.18 374 TRP A O 1
ATOM 2960 N N . GLU A 1 375 ? -28.918 14.504 -39.874 1.00 24.02 375 GLU A N 1
ATOM 2961 C CA . GLU A 1 375 ? -29.304 13.203 -40.435 1.00 23.06 375 GLU A CA 1
ATOM 2962 C C . GLU A 1 375 ? -30.088 13.445 -41.721 1.00 23.04 375 GLU A C 1
ATOM 2963 O O . GLU A 1 375 ? -31.311 13.303 -41.772 1.00 23.26 375 GLU A O 1
ATOM 2969 N N . ALA A 1 376 ? -29.357 13.799 -42.781 1.00 23.93 376 ALA A N 1
ATOM 2970 C CA . ALA A 1 376 ? -29.978 14.303 -44.001 1.00 21.72 376 ALA A CA 1
ATOM 2971 C C . ALA A 1 376 ? -30.979 13.308 -44.578 1.00 22.69 376 ALA A C 1
ATOM 2972 O O . ALA A 1 376 ? -30.666 12.130 -44.780 1.00 19.77 376 ALA A O 1
ATOM 2974 N N . VAL A 1 377 ? -32.196 13.793 -44.817 1.00 21.04 377 VAL A N 1
ATOM 2975 C CA . VAL A 1 377 ? -33.237 13.067 -45.534 1.00 20.15 377 VAL A CA 1
ATOM 2976 C C . VAL A 1 377 ? -33.426 13.769 -46.869 1.00 21.27 377 VAL A C 1
ATOM 2977 O O . VAL A 1 377 ? -33.740 14.965 -46.905 1.00 21.41 377 VAL A O 1
ATOM 2981 N N . THR A 1 378 ? -33.222 13.038 -47.962 1.00 18.77 378 THR A N 1
ATOM 2982 C CA . THR A 1 378 ? -33.230 13.618 -49.299 1.00 21.13 378 THR A CA 1
ATOM 2983 C C . THR A 1 378 ? -34.569 13.365 -49.981 1.00 20.36 378 THR A C 1
ATOM 2984 O O . THR A 1 378 ? -35.066 12.235 -49.982 1.00 20.29 378 THR A O 1
ATOM 2988 N N . ILE A 1 379 ? -35.141 14.418 -50.569 1.00 21.06 379 ILE A N 1
ATOM 2989 C CA . ILE A 1 379 ? -36.348 14.313 -51.376 1.00 20.61 379 ILE A CA 1
ATOM 2990 C C . ILE A 1 379 ? -36.117 15.026 -52.704 1.00 19.97 379 ILE A C 1
ATOM 2991 O O . ILE A 1 379 ? -35.221 15.861 -52.842 1.00 19.42 379 ILE A O 1
ATOM 2996 N N . GLY A 1 380 ? -36.942 14.676 -53.695 1.00 21.39 380 GLY A N 1
ATOM 2997 C CA . GLY A 1 380 ? -36.868 15.302 -55.004 1.00 21.79 380 GLY A CA 1
ATOM 2998 C C . GLY A 1 380 ? -35.596 14.949 -55.767 1.00 23.34 380 GLY A C 1
ATOM 2999 O O . GLY A 1 380 ? -34.839 14.045 -55.411 1.00 24.19 380 GLY A O 1
ATOM 3000 N N . GLY A 1 381 ? -35.376 15.690 -56.850 1.00 22.47 381 GLY A N 1
ATOM 3001 C CA . GLY A 1 381 ? -34.196 15.481 -57.668 1.00 22.40 381 GLY A CA 1
ATOM 3002 C C . GLY A 1 381 ? -34.475 14.754 -58.966 1.00 22.51 381 GLY A C 1
ATOM 3003 O O . GLY A 1 381 ? -35.496 15.000 -59.615 1.00 22.91 381 GLY A O 1
ATOM 3004 N N . GLN A 1 382 ? -33.581 13.849 -59.356 1.00 22.39 382 GLN A N 1
ATOM 3005 C CA . GLN A 1 382 ? -33.698 13.139 -60.620 1.00 22.23 382 GLN A CA 1
ATOM 3006 C C . GLN A 1 382 ? -33.524 11.645 -60.397 1.00 24.19 382 GLN A C 1
ATOM 3007 O O . GLN A 1 382 ? -32.874 11.214 -59.440 1.00 23.06 382 GLN A O 1
ATOM 3013 N N . THR A 1 383 ? -34.128 10.856 -61.289 1.00 23.67 383 THR A N 1
ATOM 3014 C CA . THR A 1 383 ? -33.982 9.410 -61.254 1.00 26.75 383 THR A CA 1
ATOM 3015 C C . THR A 1 383 ? -32.645 9.004 -61.874 1.00 25.48 383 THR A C 1
ATOM 3016 O O . THR A 1 383 ? -32.028 9.786 -62.603 1.00 22.82 383 THR A O 1
ATOM 3020 N N . PRO A 1 384 ? -32.174 7.783 -61.602 1.00 24.72 384 PRO A N 1
ATOM 3021 C CA . PRO A 1 384 ? -30.911 7.339 -62.217 1.00 26.67 384 PRO A CA 1
ATOM 3022 C C . PRO A 1 384 ? -30.936 7.315 -63.739 1.00 28.02 384 PRO A C 1
ATOM 3023 O O . PRO A 1 384 ? -29.865 7.246 -64.352 1.00 25.39 384 PRO A O 1
ATOM 3027 N N . ASP A 1 385 ? -32.109 7.367 -64.373 1.00 28.83 385 ASP A N 1
ATOM 3028 C CA . ASP A 1 385 ? -32.177 7.417 -65.827 1.00 29.55 385 ASP A CA 1
ATOM 3029 C C . ASP A 1 385 ? -32.554 8.800 -66.345 1.00 28.91 385 ASP A C 1
ATOM 3030 O O . ASP A 1 385 ? -32.974 8.932 -67.498 1.00 34.18 385 ASP A O 1
ATOM 3035 N N . GLY A 1 386 ? -32.415 9.833 -65.524 1.00 27.87 386 GLY A N 1
ATOM 3036 C CA . GLY A 1 386 ? -32.480 11.199 -66.013 1.00 27.84 386 GLY A CA 1
ATOM 3037 C C . GLY A 1 386 ? -33.838 11.865 -66.004 1.00 29.81 386 GLY A C 1
ATOM 3038 O O . GLY A 1 386 ? -33.981 12.933 -66.610 1.00 32.22 386 GLY A O 1
ATOM 3039 N N . ARG A 1 387 ? -34.833 11.290 -65.338 1.00 28.22 387 ARG A N 1
ATOM 3040 C CA . ARG A 1 387 ? -36.160 11.880 -65.246 1.00 27.22 387 ARG A CA 1
ATOM 3041 C C . ARG A 1 387 ? -36.344 12.541 -63.884 1.00 25.80 387 ARG A C 1
ATOM 3042 O O . ARG A 1 387 ? -35.623 12.248 -62.927 1.00 25.50 387 ARG A O 1
ATOM 3050 N N . ASP A 1 388 ? -37.329 13.433 -63.798 1.00 25.49 388 ASP A N 1
ATOM 3051 C CA . ASP A 1 388 ? -37.639 14.046 -62.511 1.00 25.48 388 ASP A CA 1
ATOM 3052 C C . ASP A 1 388 ? -38.205 13.005 -61.552 1.00 22.55 388 ASP A C 1
ATOM 3053 O O . ASP A 1 388 ? -38.941 12.103 -61.953 1.00 24.00 388 ASP A O 1
ATOM 3058 N N . ALA A 1 389 ? -37.861 13.137 -60.274 1.00 24.54 389 ALA A N 1
ATOM 3059 C CA . ALA A 1 389 ? -38.163 12.112 -59.284 1.00 23.43 389 ALA A CA 1
ATOM 3060 C C . ALA A 1 389 ? -39.222 12.539 -58.271 1.00 21.33 389 ALA A C 1
ATOM 3061 O O . ALA A 1 389 ? -39.464 11.808 -57.305 1.00 24.49 389 ALA A O 1
ATOM 3063 N N . THR A 1 390 ? -39.864 13.690 -58.463 1.00 20.76 390 THR A N 1
ATOM 3064 C CA . THR A 1 390 ? -40.928 14.106 -57.552 1.00 23.65 390 THR A CA 1
ATOM 3065 C C . THR A 1 390 ? -42.097 13.123 -57.612 1.00 21.88 390 THR A C 1
ATOM 3066 O O . THR A 1 390 ? -42.568 12.769 -58.696 1.00 22.68 390 THR A O 1
ATOM 3070 N N . ASN A 1 391 ? -42.559 12.670 -56.447 1.00 21.66 391 ASN A N 1
ATOM 3071 C CA . ASN A 1 391 ? -43.708 11.771 -56.370 1.00 22.64 391 ASN A CA 1
ATOM 3072 C C . ASN A 1 391 ? -44.580 12.196 -55.188 1.00 24.90 391 ASN A C 1
ATOM 3073 O O . ASN A 1 391 ? -44.331 13.219 -54.541 1.00 24.60 391 ASN A O 1
ATOM 3078 N N . ASP A 1 392 ? -45.618 11.400 -54.905 1.00 25.53 392 ASP A N 1
ATOM 3079 C CA . ASP A 1 392 ? -46.531 11.729 -53.811 1.00 25.76 392 ASP A CA 1
ATOM 3080 C C . ASP A 1 392 ? -45.809 11.772 -52.470 1.00 24.72 392 ASP A C 1
ATOM 3081 O O . ASP A 1 392 ? -46.122 12.610 -51.617 1.00 25.98 392 ASP A O 1
ATOM 3086 N N . LEU A 1 393 ? -44.844 10.873 -52.258 1.00 23.69 393 LEU A N 1
ATOM 3087 C CA . LEU A 1 393 ? -44.089 10.895 -51.007 1.00 24.83 393 LEU A CA 1
ATOM 3088 C C . LEU A 1 393 ? -43.311 12.189 -50.843 1.00 24.34 393 LEU A C 1
ATOM 3089 O O . LEU A 1 393 ? -43.148 12.674 -49.717 1.00 24.21 393 LEU A O 1
ATOM 3094 N N . THR A 1 394 ? -42.814 12.754 -51.948 1.00 24.19 394 THR A N 1
ATOM 3095 C CA . THR A 1 394 ? -42.067 14.006 -51.872 1.00 22.17 394 THR A CA 1
ATOM 3096 C C . THR A 1 394 ? -42.880 15.080 -51.167 1.00 23.48 394 THR A C 1
ATOM 3097 O O . THR A 1 394 ? -42.364 15.800 -50.303 1.00 25.31 394 THR A O 1
ATOM 3101 N N . TYR A 1 395 ? -44.163 15.186 -51.507 1.00 23.52 395 TYR A N 1
ATOM 3102 C CA . TYR A 1 395 ? -45.012 16.206 -50.908 1.00 24.24 395 TYR A CA 1
ATOM 3103 C C . TYR A 1 395 ? -45.389 15.868 -49.473 1.00 22.81 395 TYR A C 1
ATOM 3104 O O . TYR A 1 395 ? -45.573 16.779 -48.660 1.00 23.23 395 TYR A O 1
ATOM 3113 N N . LEU A 1 396 ? -45.491 14.579 -49.140 1.00 21.46 396 LEU A N 1
ATOM 3114 C CA . LEU A 1 396 ? -45.789 14.197 -47.762 1.00 21.87 396 LEU A CA 1
ATOM 3115 C C . LEU A 1 396 ? -44.642 14.547 -46.822 1.00 23.36 396 LEU A C 1
ATOM 3116 O O . LEU A 1 396 ? -44.875 14.946 -45.675 1.00 23.54 396 LEU A O 1
ATOM 3121 N N . PHE A 1 397 ? -43.395 14.393 -47.281 1.00 24.21 397 PHE A N 1
ATOM 3122 C CA . PHE A 1 397 ? -42.255 14.779 -46.454 1.00 23.92 397 PHE A CA 1
ATOM 3123 C C . PHE A 1 397 ? -42.251 16.279 -46.186 1.00 23.07 397 PHE A C 1
ATOM 3124 O O . PHE A 1 397 ? -41.974 16.716 -45.062 1.00 23.00 397 PHE A O 1
ATOM 3132 N N . LEU A 1 398 ? -42.569 17.084 -47.202 1.00 23.08 398 LEU A N 1
ATOM 3133 C CA . LEU A 1 398 ? -42.664 18.526 -46.994 1.00 23.70 398 LEU A CA 1
ATOM 3134 C C . LEU A 1 398 ? -43.797 18.867 -46.036 1.00 24.06 398 LEU A C 1
ATOM 3135 O O . LEU A 1 398 ? -43.629 19.702 -45.138 1.00 23.40 398 LEU A O 1
ATOM 3140 N N . LYS A 1 399 ? -44.956 18.224 -46.209 1.00 24.10 399 LYS A N 1
ATOM 3141 C CA . LYS A 1 399 ? -46.078 18.442 -45.301 1.00 24.55 399 LYS A CA 1
ATOM 3142 C C . LYS A 1 399 ? -45.699 18.098 -43.867 1.00 24.72 399 LYS A C 1
ATOM 3143 O O . LYS A 1 399 ? -46.013 18.848 -42.936 1.00 25.29 399 LYS A O 1
ATOM 3149 N N . SER A 1 400 ? -45.011 16.971 -43.674 1.00 25.25 400 SER A N 1
ATOM 3150 C CA . SER A 1 400 ? -44.592 16.576 -42.334 1.00 23.81 400 SER A CA 1
ATOM 3151 C C . SER A 1 400 ? -43.670 17.616 -41.711 1.00 25.11 400 SER A C 1
ATOM 3152 O O . SER A 1 400 ? -43.825 17.969 -40.537 1.00 26.29 400 SER A O 1
ATOM 3155 N N . LYS A 1 401 ? -42.709 18.133 -42.481 1.00 25.13 401 LYS A N 1
ATOM 3156 C CA . LYS A 1 401 ? -41.784 19.102 -41.904 1.00 24.94 401 LYS A CA 1
ATOM 3157 C C . LYS A 1 401 ? -42.487 20.404 -41.529 1.00 24.17 401 LYS A C 1
ATOM 3158 O O . LYS A 1 401 ? -42.083 21.062 -40.565 1.00 23.92 401 LYS A O 1
ATOM 3164 N N . ARG A 1 402 ? -43.533 20.787 -42.267 1.00 22.86 402 ARG A N 1
ATOM 3165 C CA . ARG A 1 402 ? -44.293 21.981 -41.905 1.00 26.12 402 ARG A CA 1
ATOM 3166 C C . ARG A 1 402 ? -45.031 21.794 -40.583 1.00 26.68 402 ARG A C 1
ATOM 3167 O O . ARG A 1 402 ? -45.056 22.706 -39.749 1.00 28.09 402 ARG A O 1
ATOM 3175 N N . GLU A 1 403 ? -45.627 20.619 -40.372 1.00 26.92 403 GLU A N 1
ATOM 3176 C CA . GLU A 1 403 ? -46.578 20.407 -39.286 1.00 27.57 403 GLU A CA 1
ATOM 3177 C C . GLU A 1 403 ? -45.975 19.717 -38.068 1.00 28.73 403 GLU A C 1
ATOM 3178 O O . GLU A 1 403 ? -46.367 20.028 -36.939 1.00 28.82 403 GLU A O 1
ATOM 3184 N N . PHE A 1 404 ? -45.037 18.801 -38.261 1.00 26.68 404 PHE A N 1
ATOM 3185 C CA . PHE A 1 404 ? -44.307 18.217 -37.141 1.00 26.43 404 PHE A CA 1
ATOM 3186 C C . PHE A 1 404 ? -43.420 19.287 -36.514 1.00 28.19 404 PHE A C 1
ATOM 3187 O O . PHE A 1 404 ? -42.567 19.855 -37.208 1.00 27.82 404 PHE A O 1
ATOM 3195 N N . PRO A 1 405 ? -43.578 19.599 -35.223 1.00 27.64 405 PRO A N 1
ATOM 3196 C CA . PRO A 1 405 ? -42.960 20.817 -34.671 1.00 27.77 405 PRO A CA 1
ATOM 3197 C C . PRO A 1 405 ? -41.485 20.713 -34.312 1.00 29.97 405 PRO A C 1
ATOM 3198 O O . PRO A 1 405 ? -40.881 21.748 -34.002 1.00 31.82 405 PRO A O 1
ATOM 3202 N N . LEU A 1 406 ? -40.875 19.533 -34.332 1.00 28.93 406 LEU A N 1
ATOM 3203 C CA . LEU A 1 406 ? -39.455 19.466 -34.025 1.00 27.19 406 LEU A CA 1
ATOM 3204 C C . LEU A 1 406 ? -38.628 19.816 -35.260 1.00 28.49 406 LEU A C 1
ATOM 3205 O O . LEU A 1 406 ? -39.098 19.732 -36.398 1.00 27.47 406 LEU A O 1
ATOM 3210 N N . HIS A 1 407 ? -37.371 20.213 -35.028 1.00 28.06 407 HIS A N 1
ATOM 3211 C CA . HIS A 1 407 ? -36.453 20.434 -36.147 1.00 25.82 407 HIS A CA 1
ATOM 3212 C C . HIS A 1 407 ? -35.829 19.132 -36.635 1.00 25.47 407 HIS A C 1
ATOM 3213 O O . HIS A 1 407 ? -34.623 19.045 -36.881 1.00 23.85 407 HIS A O 1
ATOM 3220 N N . TYR A 1 408 ? -36.666 18.104 -36.766 1.00 25.64 408 TYR A N 1
ATOM 3221 C CA . TYR A 1 408 ? -36.378 16.801 -37.330 1.00 24.64 408 TYR A CA 1
ATOM 3222 C C . TYR A 1 408 ? -37.451 16.479 -38.362 1.00 25.10 408 TYR A C 1
ATOM 3223 O O . TYR A 1 408 ? -38.619 16.839 -38.175 1.00 25.13 408 TYR A O 1
ATOM 3232 N N . PRO A 1 409 ? -37.093 15.812 -39.467 1.00 25.88 409 PRO A N 1
ATOM 3233 C CA . PRO A 1 409 ? -35.722 15.415 -39.777 1.00 23.18 409 PRO A CA 1
ATOM 3234 C C . PRO A 1 409 ? -34.972 16.522 -40.500 1.00 24.40 409 PRO A C 1
ATOM 3235 O O . PRO A 1 409 ? -35.556 17.556 -40.830 1.00 22.72 409 PRO A O 1
ATOM 3239 N N . ASP A 1 410 ? -33.685 16.289 -40.747 1.00 22.94 410 ASP A N 1
ATOM 3240 C CA . ASP A 1 410 ? -32.845 17.212 -41.506 1.00 22.74 410 ASP A CA 1
ATOM 3241 C C . ASP A 1 410 ? -33.221 17.117 -42.985 1.00 23.08 410 ASP A C 1
ATOM 3242 O O . ASP A 1 410 ? -32.545 16.483 -43.800 1.00 22.93 410 ASP A O 1
ATOM 3247 N N . LEU A 1 411 ? -34.322 17.781 -43.338 1.00 21.62 411 LEU A N 1
ATOM 3248 C CA . LEU A 1 411 ? -34.898 17.653 -44.669 1.00 20.77 411 LEU A CA 1
ATOM 3249 C C . LEU A 1 411 ? -34.091 18.451 -45.686 1.00 21.92 411 LEU A C 1
ATOM 3250 O O . LEU A 1 411 ? -33.833 19.643 -45.495 1.00 22.31 411 LEU A O 1
ATOM 3255 N N . ALA A 1 412 ? -33.702 17.789 -46.773 1.00 20.88 412 ALA A N 1
ATOM 3256 C CA . ALA A 1 412 ? -32.935 18.407 -47.848 1.00 20.26 412 ALA A CA 1
ATOM 3257 C C . ALA A 1 412 ? -33.625 18.119 -49.171 1.00 19.72 412 ALA A C 1
ATOM 3258 O O . ALA A 1 412 ? -33.932 16.962 -49.476 1.00 21.09 412 ALA A O 1
ATOM 3260 N N . ALA A 1 413 ? -33.871 19.168 -49.949 1.00 20.83 413 ALA A N 1
ATOM 3261 C CA . ALA A 1 413 ? -34.571 19.061 -51.222 1.00 20.07 413 ALA A CA 1
ATOM 3262 C C . ALA A 1 413 ? -33.588 19.258 -52.365 1.00 21.84 413 ALA A C 1
ATOM 3263 O O . ALA A 1 413 ? -32.861 20.259 -52.401 1.00 22.58 413 ALA A O 1
ATOM 3265 N N . ARG A 1 414 ? -33.570 18.306 -53.293 1.00 23.10 414 ARG A N 1
ATOM 3266 C CA . ARG A 1 414 ? -32.736 18.420 -54.479 1.00 20.82 414 ARG A CA 1
ATOM 3267 C C . ARG A 1 414 ? -33.427 19.291 -55.521 1.00 24.14 414 ARG A C 1
ATOM 3268 O O . ARG A 1 414 ? -34.640 19.191 -55.731 1.00 22.56 414 ARG A O 1
ATOM 3276 N N . ILE A 1 415 ? -32.648 20.166 -56.153 1.00 23.87 415 ILE A N 1
ATOM 3277 C CA . ILE A 1 415 ? -33.136 21.090 -57.169 1.00 22.92 415 ILE A CA 1
ATOM 3278 C C . ILE A 1 415 ? -32.360 20.829 -58.452 1.00 23.97 415 ILE A C 1
ATOM 3279 O O . ILE A 1 415 ? -31.130 20.707 -58.422 1.00 24.52 415 ILE A O 1
ATOM 3284 N N . HIS A 1 416 ? -33.073 20.745 -59.573 1.00 24.12 416 HIS A N 1
ATOM 3285 C CA . HIS A 1 416 ? -32.436 20.703 -60.881 1.00 24.11 416 HIS A CA 1
ATOM 3286 C C . HIS A 1 416 ? -33.201 21.625 -61.821 1.00 24.97 416 HIS A C 1
ATOM 3287 O O . HIS A 1 416 ? -34.279 22.127 -61.491 1.00 23.73 416 HIS A O 1
ATOM 3294 N N . SER A 1 417 ? -32.629 21.844 -63.010 1.00 23.13 417 SER A N 1
ATOM 3295 C CA . SER A 1 417 ? -33.129 22.871 -63.919 1.00 27.54 417 SER A CA 1
ATOM 3296 C C . SER A 1 417 ? -34.525 22.577 -64.456 1.00 27.28 417 SER A C 1
ATOM 3297 O O . SER A 1 417 ? -35.175 23.495 -64.965 1.00 28.25 417 SER A O 1
ATOM 3300 N N . ARG A 1 418 ? -35.007 21.337 -64.352 1.00 24.50 418 ARG A N 1
ATOM 3301 C CA . ARG A 1 418 ? -36.362 20.997 -64.772 1.00 24.91 418 ARG A CA 1
ATOM 3302 C C . ARG A 1 418 ? -37.238 20.555 -63.605 1.00 24.30 418 ARG A C 1
ATOM 3303 O O . ARG A 1 418 ? -38.203 19.817 -63.814 1.00 24.67 418 ARG A O 1
ATOM 3311 N N . ALA A 1 419 ? -36.919 20.982 -62.386 1.00 25.95 419 ALA A N 1
ATOM 3312 C CA . ALA A 1 419 ? -37.753 20.643 -61.242 1.00 26.12 419 ALA A CA 1
ATOM 3313 C C . ALA A 1 419 ? -39.169 21.169 -61.464 1.00 25.64 419 ALA A C 1
ATOM 3314 O O . ALA A 1 419 ? -39.340 22.298 -61.936 1.00 26.97 419 ALA A O 1
ATOM 3316 N N . PRO A 1 420 ? -40.198 20.385 -61.146 1.00 24.39 420 PRO A N 1
ATOM 3317 C CA . PRO A 1 420 ? -41.568 20.811 -61.450 1.00 26.23 420 PRO A CA 1
ATOM 3318 C C . PRO A 1 420 ? -41.948 22.081 -60.703 1.00 27.40 420 PRO A C 1
ATOM 3319 O O . PRO A 1 420 ? -41.499 22.334 -59.582 1.00 25.09 420 PRO A O 1
ATOM 3323 N N . GLU A 1 421 ? -42.788 22.886 -61.354 1.00 30.60 421 GLU A N 1
ATOM 3324 C CA . GLU A 1 421 ? -43.278 24.114 -60.738 1.00 30.62 421 GLU A CA 1
ATOM 3325 C C . GLU A 1 421 ? -44.016 23.824 -59.434 1.00 28.46 421 GLU A C 1
ATOM 3326 O O . GLU A 1 421 ? -43.808 24.513 -58.429 1.00 26.63 421 GLU A O 1
ATOM 3332 N N . ARG A 1 422 ? -44.870 22.797 -59.427 1.00 28.51 422 ARG A N 1
ATOM 3333 C CA . ARG A 1 422 ? -45.604 22.454 -58.213 1.00 30.13 422 ARG A CA 1
ATOM 3334 C C . ARG A 1 422 ? -44.654 22.090 -57.075 1.00 29.56 422 ARG A C 1
ATOM 3335 O O . ARG A 1 422 ? -44.904 22.423 -55.911 1.00 26.01 422 ARG A O 1
ATOM 3343 N N . TYR A 1 423 ? -43.560 21.403 -57.397 1.00 27.37 423 TYR A N 1
ATOM 3344 C CA . TYR A 1 423 ? -42.586 21.020 -56.381 1.00 23.83 423 TYR A CA 1
ATOM 3345 C C . TYR A 1 423 ? -41.868 22.243 -55.822 1.00 25.68 423 TYR A C 1
ATOM 3346 O O . TYR A 1 423 ? -41.781 22.420 -54.600 1.00 22.97 423 TYR A O 1
ATOM 3355 N N . LEU A 1 424 ? -41.364 23.113 -56.704 1.00 23.30 424 LEU A N 1
ATOM 3356 C CA . LEU A 1 424 ? -40.694 24.324 -56.243 1.00 23.57 424 LEU A CA 1
ATOM 3357 C C . LEU A 1 424 ? -41.631 25.218 -55.441 1.00 24.45 424 LEU A C 1
ATOM 3358 O O . LEU A 1 424 ? -41.192 25.889 -54.500 1.00 23.43 424 LEU A O 1
ATOM 3363 N N . TRP A 1 425 ? -42.919 25.241 -55.793 1.00 23.19 425 TRP A N 1
ATOM 3364 C CA . TRP A 1 425 ? -43.871 26.059 -55.050 1.00 25.98 425 TRP A CA 1
ATOM 3365 C C . TRP A 1 425 ? -44.064 25.531 -53.632 1.00 25.62 425 TRP A C 1
ATOM 3366 O O . TRP A 1 425 ? -44.116 26.312 -52.673 1.00 25.76 425 TRP A O 1
ATOM 3377 N N . ASP A 1 426 ? -44.165 24.207 -53.481 1.00 24.28 426 ASP A N 1
ATOM 3378 C CA . ASP A 1 426 ? -44.322 23.616 -52.156 1.00 24.58 426 ASP A CA 1
ATOM 3379 C C . ASP A 1 426 ? -43.051 23.772 -51.328 1.00 24.15 426 ASP A C 1
ATOM 3380 O O . ASP A 1 426 ? -43.117 23.953 -50.108 1.00 24.18 426 ASP A O 1
ATOM 3385 N N . VAL A 1 427 ? -41.885 23.706 -51.976 1.00 23.54 427 VAL A N 1
ATOM 3386 C CA . VAL A 1 427 ? -40.625 23.940 -51.276 1.00 22.01 427 VAL A CA 1
ATOM 3387 C C . VAL A 1 427 ? -40.560 25.374 -50.768 1.00 23.13 427 VAL A C 1
ATOM 3388 O O . VAL A 1 427 ? -40.158 25.627 -49.628 1.00 23.99 427 VAL A O 1
ATOM 3392 N N . ALA A 1 428 ? -40.953 26.335 -51.604 1.00 23.29 428 ALA A N 1
ATOM 3393 C CA . ALA A 1 428 ? -40.912 27.731 -51.185 1.00 23.40 428 ALA A CA 1
ATOM 3394 C C . ALA A 1 428 ? -41.878 27.992 -50.032 1.00 25.69 428 ALA A C 1
ATOM 3395 O O . ALA A 1 428 ? -41.548 28.724 -49.092 1.00 25.11 428 ALA A O 1
ATOM 3397 N N . GLU A 1 429 ? -43.077 27.399 -50.082 1.00 26.42 429 GLU A N 1
ATOM 3398 C CA . GLU A 1 429 ? -44.025 27.562 -48.982 1.00 26.09 429 GLU A CA 1
ATOM 3399 C C . GLU A 1 429 ? -43.526 26.907 -47.699 1.00 25.56 429 GLU A C 1
ATOM 3400 O O . GLU A 1 429 ? -43.777 27.423 -46.603 1.00 23.85 429 GLU A O 1
ATOM 3406 N N . THR A 1 430 ? -42.817 25.782 -47.809 1.00 23.74 430 THR A N 1
ATOM 3407 C CA . THR A 1 430 ? -42.257 25.153 -46.619 1.00 22.23 430 THR A CA 1
ATOM 3408 C C . THR A 1 430 ? -41.178 26.028 -45.994 1.00 24.22 430 THR A C 1
ATOM 3409 O O . THR A 1 430 ? -41.109 26.156 -44.764 1.00 23.43 430 THR A O 1
ATOM 3413 N N . ILE A 1 431 ? -40.332 26.644 -46.825 1.00 23.04 431 ILE A N 1
ATOM 3414 C CA . ILE A 1 431 ? -39.341 27.593 -46.319 1.00 23.57 431 ILE A CA 1
ATOM 3415 C C . ILE A 1 431 ? -40.030 28.740 -45.592 1.00 24.84 431 ILE A C 1
ATOM 3416 O O . ILE A 1 431 ? -39.542 29.233 -44.567 1.00 24.12 431 ILE A O 1
ATOM 3421 N N . LYS A 1 432 ? -41.188 29.169 -46.097 1.00 25.12 432 LYS A N 1
ATOM 3422 C CA . LYS A 1 432 ? -41.888 30.308 -45.516 1.00 28.25 432 LYS A CA 1
ATOM 3423 C C . LYS A 1 432 ? -42.528 29.994 -44.169 1.00 28.04 432 LYS A C 1
ATOM 3424 O O . LYS A 1 432 ? -42.985 30.924 -43.495 1.00 26.70 432 LYS A O 1
ATOM 3430 N N . PHE A 1 433 ? -42.565 28.723 -43.755 1.00 24.97 433 PHE A N 1
ATOM 3431 C CA . PHE A 1 433 ? -43.061 28.409 -42.420 1.00 27.94 433 PHE A CA 1
ATOM 3432 C C . PHE A 1 433 ? -42.150 28.970 -41.335 1.00 27.17 433 PHE A C 1
ATOM 3433 O O . PHE A 1 433 ? -42.617 29.264 -40.230 1.00 28.62 433 PHE A O 1
ATOM 3441 N N . GLY A 1 434 ? -40.862 29.121 -41.622 1.00 25.52 434 GLY A N 1
ATOM 3442 C CA . GLY A 1 434 ? -39.975 29.889 -40.777 1.00 25.59 434 GLY A CA 1
ATOM 3443 C C . GLY A 1 434 ? -39.116 29.128 -39.789 1.00 27.12 434 GLY A C 1
ATOM 3444 O O . GLY A 1 434 ? -38.728 29.704 -38.766 1.00 31.84 434 GLY A O 1
ATOM 3445 N N . SER A 1 435 ? -38.799 27.861 -40.054 1.00 24.75 435 SER A N 1
ATOM 3446 C CA . SER A 1 435 ? -37.852 27.130 -39.219 1.00 27.58 435 SER A CA 1
ATOM 3447 C C . SER A 1 435 ? -36.631 26.653 -40.000 1.00 26.49 435 SER A C 1
ATOM 3448 O O . SER A 1 435 ? -35.811 25.912 -39.447 1.00 27.81 435 SER A O 1
ATOM 3451 N N . GLY A 1 436 ? -36.484 27.060 -41.260 1.00 23.52 436 GLY A N 1
ATOM 3452 C CA . GLY A 1 436 ? -35.281 26.797 -42.026 1.00 23.29 436 GLY A CA 1
ATOM 3453 C C . GLY A 1 436 ? -35.334 25.637 -42.998 1.00 24.99 436 GLY A C 1
ATOM 3454 O O . GLY A 1 436 ? -34.300 25.310 -43.595 1.00 23.92 436 GLY A O 1
ATOM 3455 N N . PHE A 1 437 ? -36.508 25.014 -43.198 1.00 21.46 437 PHE A N 1
ATOM 3456 C CA . PHE A 1 437 ? -36.598 23.775 -43.959 1.00 23.06 437 PHE A CA 1
ATOM 3457 C C . PHE A 1 437 ? -37.347 23.976 -45.273 1.00 22.89 437 PHE A C 1
ATOM 3458 O O . PHE A 1 437 ? -38.310 24.747 -45.326 1.00 22.37 437 PHE A O 1
ATOM 3466 N N . PRO A 1 438 ? -36.938 23.293 -46.352 1.00 25.38 438 PRO A N 1
ATOM 3467 C CA . PRO A 1 438 ? -35.721 22.480 -46.407 1.00 23.26 438 PRO A CA 1
ATOM 3468 C C . PRO A 1 438 ? -34.520 23.275 -46.889 1.00 20.40 438 PRO A C 1
ATOM 3469 O O . PRO A 1 438 ? -34.689 24.337 -47.473 1.00 23.03 438 PRO A O 1
ATOM 3473 N N . LYS A 1 439 ? -33.321 22.767 -46.634 1.00 20.58 439 LYS A N 1
ATOM 3474 C CA . LYS A 1 439 ? -32.147 23.257 -47.332 1.00 21.23 439 LYS A CA 1
ATOM 3475 C C . LYS A 1 439 ? -32.138 22.703 -48.753 1.00 20.22 439 LYS A C 1
ATOM 3476 O O . LYS A 1 439 ? -32.732 21.662 -49.043 1.00 20.79 439 LYS A O 1
ATOM 3482 N N . LEU A 1 440 ? -31.462 23.414 -49.647 1.00 21.55 440 LEU A N 1
ATOM 3483 C CA . LEU A 1 440 ? -31.476 23.086 -51.065 1.00 21.50 440 LEU A CA 1
ATOM 3484 C C . LEU A 1 440 ? -30.099 22.625 -51.524 1.00 21.57 440 LEU A C 1
ATOM 3485 O O . LEU A 1 440 ? -29.080 23.213 -51.150 1.00 20.12 440 LEU A O 1
ATOM 3490 N N . CYS A 1 441 ? -30.081 21.567 -52.334 1.00 22.66 441 CYS A N 1
ATOM 3491 C CA . CYS A 1 441 ? -28.872 21.060 -52.970 1.00 22.01 441 CYS A CA 1
ATOM 3492 C C . CYS A 1 441 ? -29.084 21.054 -54.478 1.00 21.95 441 CYS A C 1
ATOM 3493 O O . CYS A 1 441 ? -30.108 20.561 -54.962 1.00 23.68 441 CYS A O 1
ATOM 3496 N N . ASN A 1 442 ? -28.113 21.586 -55.216 1.00 22.78 442 ASN A N 1
ATOM 3497 C CA . ASN A 1 442 ? -28.272 21.898 -56.635 1.00 22.35 442 ASN A CA 1
ATOM 3498 C C . ASN A 1 442 ? -27.655 20.789 -57.485 1.00 23.21 442 ASN A C 1
ATOM 3499 O O . ASN A 1 442 ? -26.428 20.674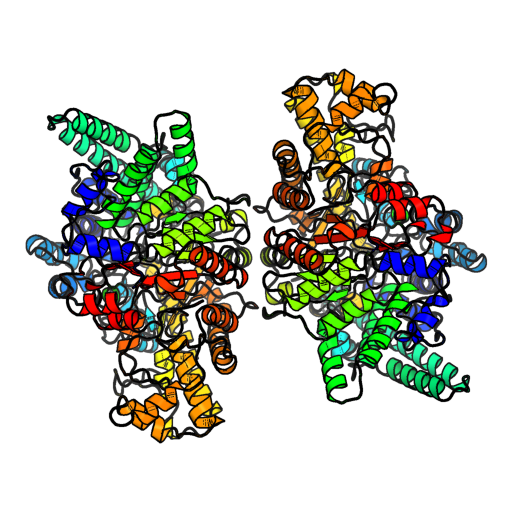 -57.566 1.00 21.65 442 ASN A O 1
ATOM 3504 N N . ASP A 1 443 ? -28.512 19.988 -58.133 1.00 23.27 443 ASP A N 1
ATOM 3505 C CA . ASP A 1 443 ? -28.037 18.962 -59.061 1.00 22.29 443 ASP A CA 1
ATOM 3506 C C . ASP A 1 443 ? -27.095 19.542 -60.102 1.00 23.38 443 ASP A C 1
ATOM 3507 O O . ASP A 1 443 ? -26.138 18.882 -60.523 1.00 24.30 443 ASP A O 1
ATOM 3512 N N . GLU A 1 444 ? -27.366 20.769 -60.549 1.00 21.60 444 GLU A N 1
ATOM 3513 C CA . GLU A 1 444 ? -26.626 21.335 -61.668 1.00 24.68 444 GLU A CA 1
ATOM 3514 C C . GLU A 1 444 ? -25.188 21.669 -61.304 1.00 23.11 444 GLU A C 1
ATOM 3515 O O . GLU A 1 444 ? -24.343 21.759 -62.199 1.00 22.31 444 GLU A O 1
ATOM 3521 N N . GLU A 1 445 ? -24.892 21.848 -60.018 1.00 24.14 445 GLU A N 1
ATOM 3522 C CA . GLU A 1 445 ? -23.526 22.116 -59.593 1.00 22.73 445 GLU A CA 1
ATOM 3523 C C . GLU A 1 445 ? -22.749 20.829 -59.339 1.00 22.63 445 GLU A C 1
ATOM 3524 O O . GLU A 1 445 ? -21.643 20.657 -59.862 1.00 20.27 445 GLU A O 1
ATOM 3530 N N . CYS A 1 446 ? -23.315 19.906 -58.562 1.00 22.22 446 CYS A N 1
ATOM 3531 C CA . CYS A 1 446 ? -22.518 18.791 -58.072 1.00 22.13 446 CYS A CA 1
ATOM 3532 C C . CYS A 1 446 ? -22.430 17.622 -59.046 1.00 20.91 446 CYS A C 1
ATOM 3533 O O . CYS A 1 446 ? -21.440 16.886 -59.009 1.00 21.75 446 CYS A O 1
ATOM 3536 N N . ILE A 1 447 ? -23.407 17.438 -59.927 1.00 22.40 447 ILE A N 1
ATOM 3537 C CA . ILE A 1 447 ? -23.373 16.291 -60.832 1.00 21.37 447 ILE A CA 1
ATOM 3538 C C . ILE A 1 447 ? -22.243 16.419 -61.855 1.00 22.15 447 ILE A C 1
ATOM 3539 O O . ILE A 1 447 ? -21.489 15.451 -62.033 1.00 21.31 447 ILE A O 1
ATOM 3544 N N . PRO A 1 448 ? -22.062 17.555 -62.550 1.00 20.30 448 PRO A N 1
ATOM 3545 C CA . PRO A 1 448 ? -20.900 17.640 -63.456 1.00 19.79 448 PRO A CA 1
ATOM 3546 C C . PRO A 1 448 ? -19.565 17.532 -62.733 1.00 22.70 448 PRO A C 1
ATOM 3547 O O . PRO A 1 448 ? -18.627 16.929 -63.270 1.00 20.99 448 PRO A O 1
ATOM 3551 N N . LEU A 1 449 ? -19.453 18.085 -61.521 1.00 21.32 449 LEU A N 1
ATOM 3552 C CA . LEU A 1 449 ? -18.241 17.881 -60.733 1.00 21.02 449 LEU A CA 1
ATOM 3553 C C . LEU A 1 449 ? -17.994 16.398 -60.475 1.00 21.70 449 LEU A C 1
ATOM 3554 O O . LEU A 1 449 ? -16.854 15.927 -60.551 1.00 18.23 449 LEU A O 1
ATOM 3559 N N . TYR A 1 450 ? -19.054 15.641 -60.185 1.00 20.86 450 TYR A N 1
ATOM 3560 C CA . TYR A 1 450 ? -18.866 14.241 -59.824 1.00 19.97 450 TYR A CA 1
ATOM 3561 C C . TYR A 1 450 ? -18.643 13.346 -61.039 1.00 19.44 450 TYR A C 1
ATOM 3562 O O . TYR A 1 450 ? -17.873 12.385 -60.950 1.00 19.56 450 TYR A O 1
ATOM 3571 N N . VAL A 1 451 ? -19.271 13.637 -62.179 1.00 18.98 451 VAL A N 1
ATOM 3572 C CA . VAL A 1 451 ? -18.955 12.832 -63.356 1.00 21.66 451 VAL A CA 1
ATOM 3573 C C . VAL A 1 451 ? -17.543 13.141 -63.840 1.00 20.52 451 VAL A C 1
ATOM 3574 O O . VAL A 1 451 ? -16.841 12.249 -64.331 1.00 21.56 451 VAL A O 1
ATOM 3578 N N . SER A 1 452 ? -17.090 14.389 -63.681 1.00 20.95 452 SER A N 1
ATOM 3579 C CA . SER A 1 452 ? -15.709 14.732 -64.009 1.00 22.07 452 SER A CA 1
ATOM 3580 C C . SER A 1 452 ? -14.719 13.935 -63.173 1.00 21.87 452 SER A C 1
ATOM 3581 O O . SER A 1 452 ? -13.625 13.605 -63.647 1.00 20.80 452 SER A O 1
ATOM 3584 N N . LYS A 1 453 ? -15.082 13.622 -61.930 1.00 20.36 453 LYS A N 1
ATOM 3585 C CA . LYS A 1 453 ? -14.202 12.935 -61.000 1.00 20.67 453 LYS A CA 1
ATOM 3586 C C . LYS A 1 453 ? -14.438 11.429 -60.973 1.00 21.38 453 LYS A C 1
ATOM 3587 O O . LYS A 1 453 ? -14.009 10.757 -60.029 1.00 20.32 453 LYS A O 1
ATOM 3593 N N . GLY A 1 454 ? -15.117 10.887 -61.986 1.00 20.61 454 GLY A N 1
ATOM 3594 C CA . GLY A 1 454 ? -15.136 9.457 -62.232 1.00 19.48 454 GLY A CA 1
ATOM 3595 C C . GLY A 1 454 ? -16.478 8.787 -62.060 1.00 21.13 454 GLY A C 1
ATOM 3596 O O . GLY A 1 454 ? -16.590 7.588 -62.340 1.00 22.38 454 GLY A O 1
ATOM 3597 N N . ALA A 1 455 ? -17.496 9.505 -61.604 1.00 20.33 455 ALA A N 1
ATOM 3598 C CA . ALA A 1 455 ? -18.800 8.896 -61.399 1.00 21.34 455 ALA A CA 1
ATOM 3599 C C . ALA A 1 455 ? -19.516 8.728 -62.730 1.00 19.43 455 ALA A C 1
ATOM 3600 O O . ALA A 1 455 ? -19.370 9.544 -63.645 1.00 20.81 455 ALA A O 1
ATOM 3602 N N . THR A 1 456 ? -20.291 7.652 -62.837 1.00 20.15 456 THR A N 1
ATOM 3603 C CA . THR A 1 456 ? -21.179 7.545 -63.981 1.00 20.15 456 THR A CA 1
ATOM 3604 C C . THR A 1 456 ? -22.368 8.477 -63.779 1.00 21.49 456 THR A C 1
ATOM 3605 O O . THR A 1 456 ? -22.665 8.915 -62.663 1.00 20.10 456 THR A O 1
ATOM 3609 N N . PHE A 1 457 ? -23.039 8.804 -64.885 1.00 20.81 457 PHE A N 1
ATOM 3610 C CA . PHE A 1 457 ? -24.215 9.660 -64.784 1.00 21.27 457 PHE A CA 1
ATOM 3611 C C . PHE A 1 457 ? -25.306 8.987 -63.965 1.00 21.83 457 PHE A C 1
ATOM 3612 O O . PHE A 1 457 ? -26.005 9.645 -63.187 1.00 23.11 457 PHE A O 1
ATOM 3620 N N . GLU A 1 458 ? -25.444 7.670 -64.107 1.00 22.38 458 GLU A N 1
ATOM 3621 C CA . GLU A 1 458 ? -26.487 6.946 -63.392 1.00 22.80 458 GLU A CA 1
ATOM 3622 C C . GLU A 1 458 ? -26.297 7.056 -61.882 1.00 24.18 458 GLU A C 1
ATOM 3623 O O . GLU A 1 458 ? -27.241 7.369 -61.147 1.00 21.36 458 GLU A O 1
ATOM 3629 N N . GLU A 1 459 ? -25.075 6.819 -61.397 1.00 22.57 459 GLU A N 1
ATOM 3630 C CA . GLU A 1 459 ? -24.853 6.897 -59.958 1.00 23.14 459 GLU A CA 1
ATOM 3631 C C . GLU A 1 459 ? -24.777 8.341 -59.468 1.00 22.39 459 GLU A C 1
ATOM 3632 O O . GLU A 1 459 ? -25.170 8.620 -58.331 1.00 22.42 459 GLU A O 1
ATOM 3638 N N . ALA A 1 460 ? -24.314 9.272 -60.306 1.00 22.04 460 ALA A N 1
ATOM 3639 C CA . ALA A 1 460 ? -24.332 10.679 -59.913 1.00 20.30 460 ALA A CA 1
ATOM 3640 C C . ALA A 1 460 ? -25.760 11.213 -59.845 1.00 21.43 460 ALA A C 1
ATOM 3641 O O . ALA A 1 460 ? -26.113 11.937 -58.906 1.00 18.98 460 ALA A O 1
ATOM 3643 N N . LEU A 1 461 ? -26.595 10.863 -60.828 1.00 20.45 461 LEU A N 1
ATOM 3644 C CA . LEU A 1 461 ? -27.984 11.309 -60.813 1.00 20.35 461 LEU A CA 1
ATOM 3645 C C . LEU A 1 461 ? -28.724 10.802 -59.582 1.00 20.07 461 LEU A C 1
ATOM 3646 O O . LEU A 1 461 ? -29.660 11.455 -59.109 1.00 20.64 461 LEU A O 1
ATOM 3651 N N . ASP A 1 462 ? -28.311 9.651 -59.046 1.00 20.87 462 ASP A N 1
ATOM 3652 C CA . ASP A 1 462 ? -28.952 9.013 -57.901 1.00 20.08 462 ASP A CA 1
ATOM 3653 C C . ASP A 1 462 ? -28.319 9.410 -56.567 1.00 20.63 462 ASP A C 1
ATOM 3654 O O . ASP A 1 462 ? -28.390 8.639 -55.602 1.00 20.00 462 ASP A O 1
ATOM 3659 N N . TYR A 1 463 ? -27.703 10.586 -56.476 1.00 19.21 463 TYR A N 1
ATOM 3660 C CA . TYR A 1 463 ? -26.989 10.921 -55.254 1.00 19.56 463 TYR A CA 1
ATOM 3661 C C . TYR A 1 463 ? -27.954 11.240 -54.119 1.00 19.78 463 TYR A C 1
ATOM 3662 O O . TYR A 1 463 ? -29.060 11.751 -54.329 1.00 19.31 463 TYR A O 1
ATOM 3671 N N . ALA A 1 464 ? -27.513 10.942 -52.902 1.00 19.57 464 ALA A N 1
ATOM 3672 C CA . ALA A 1 464 ? -28.214 11.342 -51.693 1.00 20.35 464 ALA A CA 1
ATOM 3673 C C . ALA A 1 464 ? -27.493 12.512 -51.038 1.00 19.93 464 ALA A C 1
ATOM 3674 O O . ALA A 1 464 ? -26.266 12.617 -51.089 1.00 20.00 464 ALA A O 1
ATOM 3676 N N . VAL A 1 465 ? -28.272 13.404 -50.430 1.00 20.02 465 VAL A N 1
ATOM 3677 C CA . VAL A 1 465 ? -27.677 14.413 -49.570 1.00 19.04 465 VAL A CA 1
ATOM 3678 C C . VAL A 1 465 ? -27.165 13.727 -48.309 1.00 20.49 465 VAL A C 1
ATOM 3679 O O . VAL A 1 465 ? -27.746 12.744 -47.821 1.00 20.70 465 VAL A O 1
ATOM 3683 N N . SER A 1 466 ? -26.048 14.218 -47.792 1.00 18.20 466 SER A N 1
ATOM 3684 C CA . SER A 1 466 ? -25.419 13.591 -46.641 1.00 20.74 466 SER A CA 1
ATOM 3685 C C . SER A 1 466 ? -24.809 14.668 -45.761 1.00 20.77 466 SER A C 1
ATOM 3686 O O . SER A 1 466 ? -24.068 15.525 -46.252 1.00 19.62 466 SER A O 1
ATOM 3689 N N . GLY A 1 467 ? -25.129 14.626 -44.470 1.00 21.55 467 GLY A N 1
ATOM 3690 C CA . GLY A 1 467 ? -24.591 15.623 -43.558 1.00 20.85 467 GLY A CA 1
ATOM 3691 C C . GLY A 1 467 ? -25.127 17.010 -43.864 1.00 21.02 467 GLY A C 1
ATOM 3692 O O . GLY A 1 467 ? -26.304 17.190 -44.202 1.00 18.90 467 GLY A O 1
ATOM 3693 N N . CYS A 1 468 ? -24.244 18.008 -43.754 1.00 21.58 468 CYS A N 1
ATOM 3694 C CA . CYS A 1 468 ? -24.656 19.399 -43.924 1.00 20.70 468 CYS A CA 1
ATOM 3695 C C . CYS A 1 468 ? -25.277 19.625 -45.295 1.00 21.00 468 CYS A C 1
ATOM 3696 O O . CYS A 1 468 ? -26.450 19.993 -45.404 1.00 22.57 468 CYS A O 1
ATOM 3699 N N . ILE A 1 469 ? -24.499 19.418 -46.355 1.00 20.15 469 ILE A N 1
ATOM 3700 C CA . ILE A 1 469 ? -25.027 19.502 -47.712 1.00 21.26 469 ILE A CA 1
ATOM 3701 C C . ILE A 1 469 ? -24.084 18.743 -48.643 1.00 21.37 469 ILE A C 1
ATOM 3702 O O . ILE A 1 469 ? -23.992 19.028 -49.844 1.00 21.81 469 ILE A O 1
ATOM 3707 N N . GLU A 1 470 ? -23.393 17.747 -48.098 1.00 20.28 470 GLU A N 1
ATOM 3708 C CA . GLU A 1 470 ? -22.549 16.896 -48.919 1.00 21.95 470 GLU A CA 1
ATOM 3709 C C . GLU A 1 470 ? -23.421 15.897 -49.672 1.00 21.11 470 GLU A C 1
ATOM 3710 O O . GLU A 1 470 ? -24.599 15.707 -49.359 1.00 20.97 470 GLU A O 1
ATOM 3716 N N . ILE A 1 471 ? -22.838 15.264 -50.685 1.00 20.31 471 ILE A N 1
ATOM 3717 C CA . ILE A 1 471 ? -23.561 14.258 -51.452 1.00 19.52 471 ILE A CA 1
ATOM 3718 C C . ILE A 1 471 ? -22.797 12.942 -51.413 1.00 20.36 471 ILE A C 1
ATOM 3719 O O . ILE A 1 471 ? -21.565 12.910 -51.315 1.00 19.56 471 ILE A O 1
ATOM 3724 N N . ARG A 1 472 ? -23.550 11.844 -51.482 1.00 18.92 472 ARG A N 1
ATOM 3725 C CA . ARG A 1 472 ? -22.991 10.504 -51.418 1.00 19.16 472 ARG A CA 1
ATOM 3726 C C . ARG A 1 472 ? -23.623 9.613 -52.476 1.00 22.06 472 ARG A C 1
ATOM 3727 O O . ARG A 1 472 ? -24.829 9.691 -52.742 1.00 19.79 472 ARG A O 1
ATOM 3735 N N . MET A 1 473 ? -22.792 8.758 -53.062 1.00 20.16 473 MET A N 1
ATOM 3736 C CA . MET A 1 473 ? -23.238 7.648 -53.891 1.00 20.53 473 MET A CA 1
ATOM 3737 C C . MET A 1 473 ? -22.982 6.379 -53.092 1.00 20.21 473 MET A C 1
ATOM 3738 O O . MET A 1 473 ? -21.858 5.856 -53.101 1.00 21.10 473 MET A O 1
ATOM 3743 N N . PRO A 1 474 ? -23.983 5.853 -52.379 1.00 21.31 474 PRO A N 1
ATOM 37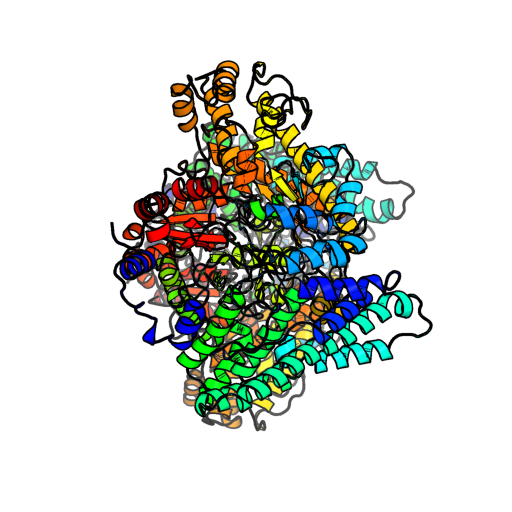44 C CA . PRO A 1 474 ? -23.704 4.871 -51.313 1.00 21.04 474 PRO A CA 1
ATOM 3745 C C . PRO A 1 474 ? -23.104 3.543 -51.780 1.00 22.36 474 PRO A C 1
ATOM 3746 O O . PRO A 1 474 ? -22.743 2.729 -50.920 1.00 21.23 474 PRO A O 1
ATOM 3750 N N . ASN A 1 475 ? -22.966 3.288 -53.083 1.00 20.21 475 ASN A N 1
ATOM 3751 C CA . ASN A 1 475 ? -22.239 2.102 -53.526 1.00 22.24 475 ASN A CA 1
ATOM 3752 C C . ASN A 1 475 ? -21.001 2.466 -54.344 1.00 23.79 475 ASN A C 1
ATOM 3753 O O . ASN A 1 475 ? -20.420 1.603 -55.010 1.00 20.62 475 ASN A O 1
ATOM 3758 N N . ARG A 1 476 ? -20.564 3.726 -54.277 1.00 21.90 476 ARG A N 1
ATOM 3759 C CA . ARG A 1 476 ? -19.371 4.184 -54.984 1.00 23.25 476 ARG A CA 1
ATOM 3760 C C . ARG A 1 476 ? -18.442 5.020 -54.112 1.00 22.61 476 ARG A C 1
ATOM 3761 O O . ARG A 1 476 ? -17.225 4.849 -54.199 1.00 22.53 476 ARG A O 1
ATOM 3769 N N . ASP A 1 477 ? -18.981 5.919 -53.282 1.00 21.71 477 ASP A N 1
ATOM 3770 C CA . ASP A 1 477 ? -18.159 6.658 -52.327 1.00 19.90 477 ASP A CA 1
ATOM 3771 C C . ASP A 1 477 ? -17.451 5.702 -51.374 1.00 22.26 477 ASP A C 1
ATOM 3772 O O . ASP A 1 477 ? -18.042 4.729 -50.897 1.00 19.88 477 ASP A O 1
ATOM 3777 N N . THR A 1 478 ? -16.170 5.988 -51.087 1.00 20.56 478 THR A N 1
ATOM 3778 C CA . THR A 1 478 ? -15.401 5.158 -50.166 1.00 20.70 478 THR A CA 1
ATOM 3779 C C . THR A 1 478 ? -14.552 5.936 -49.165 1.00 19.56 478 THR A C 1
ATOM 3780 O O . THR A 1 478 ? -13.866 5.301 -48.360 1.00 21.35 478 THR A O 1
ATOM 3784 N N . TYR A 1 479 ? -14.574 7.270 -49.178 1.00 20.17 479 TYR A N 1
ATOM 3785 C CA . TYR A 1 479 ? -13.707 8.087 -48.333 1.00 21.61 479 TYR A CA 1
ATOM 3786 C C . TYR A 1 479 ? -14.447 8.519 -47.076 1.00 20.46 479 TYR A C 1
ATOM 3787 O O . TYR A 1 479 ? -15.550 9.066 -47.159 1.00 20.92 479 TYR A O 1
ATOM 3796 N N . THR A 1 480 ? -13.822 8.307 -45.912 1.00 21.82 480 THR A N 1
ATOM 3797 C CA . THR A 1 480 ? -14.512 8.488 -44.641 1.00 20.64 480 THR A CA 1
ATOM 3798 C C . THR A 1 480 ? -13.750 9.333 -43.623 1.00 21.16 480 THR A C 1
ATOM 3799 O O . THR A 1 480 ? -14.197 9.430 -42.475 1.00 22.21 480 THR A O 1
ATOM 3803 N N . SER A 1 481 ? -12.630 9.955 -43.998 1.00 20.14 481 SER A N 1
ATOM 3804 C CA . SER A 1 481 ? -11.757 10.619 -43.033 1.00 20.39 481 SER A CA 1
ATOM 3805 C C . SER A 1 481 ? -12.188 12.063 -42.785 1.00 21.18 481 SER A C 1
ATOM 3806 O O . SER A 1 481 ? -12.378 12.835 -43.730 1.00 20.85 481 SER A O 1
ATOM 3809 N N . GLY A 1 482 ? -12.324 12.422 -41.510 1.00 22.83 482 GLY A N 1
ATOM 3810 C CA . GLY A 1 482 ? -12.631 13.801 -41.162 1.00 21.44 482 GLY A CA 1
ATOM 3811 C C . GLY A 1 482 ? -11.530 14.750 -41.606 1.00 22.02 482 GLY A C 1
ATOM 3812 O O . GLY A 1 482 ? -10.340 14.478 -41.433 1.00 22.13 482 GLY A O 1
ATOM 3813 N N . GLY A 1 483 ? -11.938 15.881 -42.182 1.00 21.44 483 GLY A N 1
ATOM 3814 C CA . GLY A 1 483 ? -11.010 16.820 -42.769 1.00 19.03 483 GLY A CA 1
ATOM 3815 C C . GLY A 1 483 ? -10.623 17.952 -41.827 1.00 23.61 483 GLY A C 1
ATOM 3816 O O . GLY A 1 483 ? -11.168 18.113 -40.737 1.00 21.29 483 GLY A O 1
ATOM 3817 N N . ALA A 1 484 ? -9.654 18.746 -42.281 1.00 20.26 484 ALA A N 1
ATOM 3818 C CA . ALA A 1 484 ? -9.201 19.902 -41.523 1.00 21.45 484 ALA A CA 1
ATOM 3819 C C . ALA A 1 484 ? -10.151 21.079 -41.705 1.00 22.78 484 ALA A C 1
ATOM 3820 O O . ALA A 1 484 ? -10.703 21.291 -42.789 1.00 21.09 484 ALA A O 1
ATOM 3822 N N . TYR A 1 485 ? -10.337 21.845 -40.633 1.00 22.95 485 TYR A N 1
ATOM 3823 C CA . TYR A 1 485 ? -11.041 23.122 -40.670 1.00 22.14 485 TYR A CA 1
ATOM 3824 C C . TYR A 1 485 ? -10.024 24.225 -40.422 1.00 23.15 485 TYR A C 1
ATOM 3825 O O . TYR A 1 485 ? -9.434 24.295 -39.337 1.00 22.39 485 TYR A O 1
ATOM 3834 N N . THR A 1 486 ? -9.824 25.076 -41.425 1.00 22.88 486 THR A N 1
ATOM 3835 C CA . THR A 1 486 ? -8.675 25.969 -41.495 1.00 22.72 486 THR A CA 1
ATOM 3836 C C . THR A 1 486 ? -9.119 27.422 -41.393 1.00 24.41 486 THR A C 1
ATOM 3837 O O . THR A 1 486 ? -9.971 27.875 -42.165 1.00 23.15 486 THR A O 1
ATOM 3841 N N . ASN A 1 487 ? -8.505 28.153 -40.464 1.00 22.39 487 ASN A N 1
ATOM 3842 C CA . ASN A 1 487 ? -8.918 29.507 -40.104 1.00 23.49 487 ASN A CA 1
ATOM 3843 C C . ASN A 1 487 ? -8.108 30.507 -40.922 1.00 24.10 487 ASN A C 1
ATOM 3844 O O . ASN A 1 487 ? -7.040 30.959 -40.510 1.00 22.77 487 ASN A O 1
ATOM 3849 N N . PHE A 1 488 ? -8.632 30.883 -42.088 1.00 22.83 488 PHE A N 1
ATOM 3850 C CA . PHE A 1 488 ? -7.919 31.841 -42.921 1.00 24.54 488 PHE A CA 1
ATOM 3851 C C . PHE A 1 488 ? -8.025 33.271 -42.406 1.00 25.08 488 PHE A C 1
ATOM 3852 O O . PHE A 1 488 ? -7.264 34.132 -42.862 1.00 24.52 488 PHE A O 1
ATOM 3860 N N . ALA A 1 489 ? -8.931 33.544 -41.464 1.00 25.16 489 ALA A N 1
ATOM 3861 C CA . ALA A 1 489 ? -8.899 34.825 -40.767 1.00 24.40 489 ALA A CA 1
ATOM 3862 C C . ALA A 1 489 ? -7.647 34.945 -39.906 1.00 24.68 489 ALA A C 1
ATOM 3863 O O . ALA A 1 489 ? -7.082 36.036 -39.773 1.00 26.95 489 ALA A O 1
ATOM 3865 N N . SER A 1 490 ? -7.188 33.832 -39.325 1.00 24.57 490 SER A N 1
ATOM 3866 C CA . SER A 1 490 ? -5.935 33.859 -38.575 1.00 24.83 490 SER A CA 1
ATOM 3867 C C . SER A 1 490 ? -4.754 34.200 -39.472 1.00 26.14 490 SER A C 1
ATOM 3868 O O . SER A 1 490 ? -3.750 34.741 -38.995 1.00 24.12 490 SER A O 1
ATOM 3871 N N . ALA A 1 491 ? -4.853 33.900 -40.772 1.00 26.11 491 ALA A N 1
ATOM 3872 C CA . ALA A 1 491 ? -3.796 34.292 -41.700 1.00 26.31 491 ALA A CA 1
ATOM 3873 C C . ALA A 1 491 ? -3.745 35.805 -41.885 1.00 29.23 491 ALA A C 1
ATOM 3874 O O . ALA A 1 491 ? -2.661 36.371 -42.071 1.00 27.18 491 ALA A O 1
ATOM 3876 N N . VAL A 1 492 ? -4.903 36.470 -41.851 1.00 26.39 492 VAL A N 1
ATOM 3877 C CA . VAL A 1 492 ? -4.925 37.928 -41.875 1.00 25.43 492 VAL A CA 1
ATOM 3878 C C . VAL A 1 492 ? -4.228 38.482 -40.640 1.00 27.52 492 VAL A C 1
ATOM 3879 O O . VAL A 1 492 ? -3.390 39.387 -40.730 1.00 27.40 492 VAL A O 1
ATOM 3883 N N . GLU A 1 493 ? -4.561 37.936 -39.466 1.00 26.82 493 GLU A N 1
ATOM 3884 C CA . GLU A 1 493 ? -3.949 38.407 -38.229 1.00 26.45 493 GLU A CA 1
ATOM 3885 C C . GLU A 1 493 ? -2.451 38.122 -38.207 1.00 27.32 493 GLU A C 1
ATOM 3886 O O . GLU A 1 493 ? -1.657 38.979 -37.804 1.00 26.25 493 GLU A O 1
ATOM 3892 N N . MET A 1 494 ? -2.043 36.926 -38.643 1.00 26.80 494 MET A N 1
ATOM 3893 C CA . MET A 1 494 ? -0.617 36.612 -38.687 1.00 26.33 494 MET A CA 1
ATOM 3894 C C . MET A 1 494 ? 0.126 37.511 -39.666 1.00 27.34 494 MET A C 1
ATOM 3895 O O . MET A 1 494 ? 1.309 37.806 -39.462 1.00 29.55 494 MET A O 1
ATOM 3900 N N . ALA A 1 495 ? -0.546 37.964 -40.728 1.00 28.19 495 ALA A N 1
ATOM 3901 C CA . ALA A 1 495 ? 0.076 38.912 -41.643 1.00 28.28 495 ALA A CA 1
ATOM 3902 C C . ALA A 1 495 ? 0.193 40.305 -41.033 1.00 29.34 495 ALA A C 1
ATOM 3903 O O . ALA A 1 495 ? 1.059 41.081 -41.451 1.00 29.94 495 ALA A O 1
ATOM 3905 N N . LEU A 1 496 ? -0.656 40.636 -40.055 1.00 27.81 496 LEU A N 1
ATOM 3906 C CA . LEU A 1 496 ? -0.541 41.913 -39.360 1.00 28.38 496 LEU A CA 1
ATOM 3907 C C . LEU A 1 496 ? 0.524 41.890 -38.270 1.00 29.66 496 LEU A C 1
ATOM 3908 O O . LEU A 1 496 ? 1.182 42.910 -38.036 1.00 29.16 496 LEU A O 1
ATOM 3913 N N . TYR A 1 497 ? 0.716 40.755 -37.598 1.00 27.06 497 TYR A N 1
ATOM 3914 C CA . TYR A 1 497 ? 1.534 40.697 -36.392 1.00 29.02 497 TYR A CA 1
ATOM 3915 C C . TYR A 1 497 ? 2.675 39.691 -36.514 1.00 27.90 497 TYR A C 1
ATOM 3916 O O . TYR A 1 497 ? 2.985 38.963 -35.567 1.00 28.29 497 TYR A O 1
ATOM 3925 N N . ASP A 1 498 ? 3.316 39.642 -37.684 1.00 27.77 498 ASP A N 1
ATOM 3926 C CA . ASP A 1 498 ? 4.567 38.901 -37.865 1.00 30.20 498 ASP A CA 1
ATOM 3927 C C . ASP A 1 498 ? 4.400 37.422 -37.509 1.00 29.25 498 ASP A C 1
ATOM 3928 O O . ASP A 1 498 ? 5.273 36.804 -36.898 1.00 28.30 498 ASP A O 1
ATOM 3933 N N . GLY A 1 499 ? 3.259 36.847 -37.888 1.00 29.27 499 GLY A N 1
ATOM 3934 C CA . GLY A 1 499 ? 3.018 35.440 -37.648 1.00 27.68 499 GLY A CA 1
ATOM 3935 C C . GLY A 1 499 ? 2.599 35.085 -36.241 1.00 28.98 499 GLY A C 1
ATOM 3936 O O . GLY A 1 499 ? 2.602 33.900 -35.891 1.00 30.35 499 GLY A O 1
ATOM 3937 N N . LYS A 1 500 ? 2.249 36.064 -35.420 1.00 28.31 500 LYS A N 1
ATOM 3938 C CA . LYS A 1 500 ? 1.702 35.808 -34.099 1.00 29.92 500 LYS A CA 1
ATOM 3939 C C . LYS A 1 500 ? 0.224 36.175 -34.075 1.00 29.10 500 LYS A C 1
ATOM 3940 O O . LYS A 1 500 ? -0.305 36.810 -34.993 1.00 28.15 500 LYS A O 1
ATOM 3946 N N . MET A 1 501 ? -0.445 35.749 -33.012 1.00 26.41 501 MET A N 1
ATOM 3947 C CA . MET A 1 501 ? -1.840 36.080 -32.773 1.00 27.30 501 MET A CA 1
ATOM 3948 C C . MET A 1 501 ? -1.978 36.587 -31.348 1.00 27.41 501 MET A C 1
ATOM 3949 O O . MET A 1 501 ? -1.355 36.048 -30.426 1.00 27.64 501 MET A O 1
ATOM 3954 N N . LYS A 1 502 ? -2.791 37.631 -31.176 1.00 25.18 502 LYS A N 1
ATOM 3955 C CA . LYS A 1 502 ? -2.984 38.207 -29.849 1.00 25.80 502 LYS A CA 1
ATOM 3956 C C . LYS A 1 502 ? -3.492 37.164 -28.864 1.00 28.05 502 LYS A C 1
ATOM 3957 O O . LYS A 1 502 ? -3.111 37.173 -27.687 1.00 28.41 502 LYS A O 1
ATOM 3963 N N . LYS A 1 503 ? -4.342 36.246 -29.333 1.00 28.68 503 LYS A N 1
ATOM 3964 C CA . LYS A 1 503 ? -4.880 35.207 -28.462 1.00 27.85 503 LYS A CA 1
ATOM 3965 C C . LYS A 1 503 ? -3.768 34.377 -27.833 1.00 27.00 503 LYS A C 1
ATOM 3966 O O . LYS A 1 503 ? -3.834 34.034 -26.648 1.00 28.40 503 LYS A O 1
ATOM 3972 N N . TYR A 1 504 ? -2.733 34.053 -28.605 1.00 26.23 504 TYR A N 1
ATOM 3973 C CA . TYR A 1 504 ? -1.662 33.182 -28.142 1.00 26.48 504 TYR A CA 1
ATOM 3974 C C . TYR A 1 504 ? -0.373 33.943 -27.868 1.00 29.11 504 TYR A C 1
ATOM 3975 O O . TYR A 1 504 ? 0.682 33.322 -27.700 1.00 29.91 504 TYR A O 1
ATOM 3984 N N . GLY A 1 505 ? -0.440 35.270 -27.810 1.00 29.51 505 GLY A N 1
ATOM 3985 C CA . GLY A 1 505 ? 0.690 36.086 -27.422 1.00 30.44 505 GLY A CA 1
ATOM 3986 C C . GLY A 1 505 ? 1.910 35.921 -28.298 1.00 34.57 505 GLY A C 1
ATOM 3987 O O . GLY A 1 505 ? 1.889 36.240 -29.490 1.00 32.54 505 GLY A O 1
ATOM 3988 N N . ASP A 1 506 ? 2.985 35.403 -27.713 1.00 35.81 506 ASP A N 1
ATOM 3989 C CA . ASP A 1 506 ? 4.285 35.379 -28.362 1.00 36.42 506 ASP A CA 1
ATOM 3990 C C . ASP A 1 506 ? 4.626 34.024 -28.968 1.00 33.99 506 ASP A C 1
ATOM 3991 O O . ASP A 1 506 ? 5.762 33.828 -29.406 1.00 33.19 506 ASP A O 1
ATOM 3996 N N . VAL A 1 507 ? 3.676 33.088 -29.007 1.00 31.84 507 VAL A N 1
ATOM 3997 C CA . VAL A 1 507 ? 3.910 31.839 -29.720 1.00 29.69 507 VAL A CA 1
ATOM 3998 C C . VAL A 1 507 ? 4.088 32.147 -31.200 1.00 31.66 507 VAL A C 1
ATOM 3999 O O . VAL A 1 507 ? 3.246 32.811 -31.819 1.00 32.26 507 VAL A O 1
ATOM 4003 N N . GLN A 1 508 ? 5.194 31.680 -31.772 1.00 31.47 508 GLN A N 1
ATOM 4004 C CA . GLN A 1 508 ? 5.459 31.870 -33.195 1.00 30.21 508 GLN A CA 1
ATOM 4005 C C . GLN A 1 508 ? 4.604 30.870 -33.958 1.00 30.87 508 GLN A C 1
ATOM 4006 O O . GLN A 1 508 ? 4.984 29.716 -34.156 1.00 32.72 508 GLN A O 1
ATOM 4012 N N . LEU A 1 509 ? 3.420 31.313 -34.378 1.00 31.25 509 LEU A N 1
ATOM 4013 C CA . LEU A 1 509 ? 2.486 30.405 -35.032 1.00 29.36 509 LEU A CA 1
ATOM 4014 C C . LEU A 1 509 ? 2.759 30.319 -36.527 1.00 31.57 509 LEU A C 1
ATOM 4015 O O . LEU A 1 509 ? 2.900 29.222 -37.082 1.00 28.89 509 LEU A O 1
ATOM 4020 N N . GLY A 1 510 ? 2.831 31.471 -37.195 1.00 28.52 510 GLY A N 1
ATOM 4021 C CA . GLY A 1 510 ? 2.962 31.535 -38.620 1.00 27.95 510 GLY A CA 1
ATOM 4022 C C . GLY A 1 510 ? 4.327 32.012 -39.065 1.00 29.95 510 GLY A C 1
ATOM 4023 O O . GLY A 1 510 ? 5.297 32.037 -38.295 1.00 29.91 510 GLY A O 1
ATOM 4024 N N . ILE A 1 511 ? 4.407 32.387 -40.340 1.00 28.79 511 ILE A N 1
ATOM 4025 C CA . ILE A 1 511 ? 5.651 32.890 -40.900 1.00 30.80 511 ILE A CA 1
ATOM 4026 C C . ILE A 1 511 ? 5.959 34.255 -40.303 1.00 29.89 511 ILE A C 1
ATOM 4027 O O . ILE A 1 511 ? 5.054 35.057 -40.037 1.00 28.93 511 ILE A O 1
ATOM 4032 N N . GLN A 1 512 ? 7.242 34.525 -40.078 1.00 30.11 512 GLN A N 1
ATOM 4033 C CA . GLN A 1 512 ? 7.691 35.848 -39.650 1.00 31.40 512 GLN A CA 1
ATOM 4034 C C . GLN A 1 512 ? 7.737 36.741 -40.880 1.00 30.18 512 GLN A C 1
ATOM 4035 O O . GLN A 1 512 ? 8.745 36.822 -41.580 1.00 32.45 512 GLN A O 1
ATOM 4041 N N . THR A 1 513 ? 6.623 37.422 -41.147 1.00 31.79 513 THR A N 1
ATOM 4042 C CA . THR A 1 513 ? 6.460 38.220 -42.355 1.00 30.96 513 THR A CA 1
ATOM 4043 C C . THR A 1 513 ? 6.803 39.690 -42.157 1.00 30.67 513 THR A C 1
ATOM 4044 O O . THR A 1 513 ? 6.720 40.462 -43.116 1.00 31.95 513 THR A O 1
ATOM 4048 N N . GLY A 1 514 ? 7.178 40.093 -40.952 1.00 31.36 514 GLY A N 1
ATOM 4049 C CA . GLY A 1 514 ? 7.647 41.438 -40.690 1.00 31.17 514 GLY A CA 1
ATOM 4050 C C . GLY A 1 514 ? 6.614 42.273 -39.954 1.00 35.15 514 GLY A C 1
ATOM 4051 O O . GLY A 1 514 ? 5.465 41.876 -39.752 1.00 34.88 514 GLY A O 1
ATOM 4052 N N . ASP A 1 515 ? 7.059 43.461 -39.546 1.00 35.34 515 ASP A N 1
ATOM 4053 C CA . ASP A 1 515 ? 6.171 44.435 -38.920 1.00 38.80 515 ASP A CA 1
ATOM 4054 C C . ASP A 1 515 ? 5.285 45.054 -39.994 1.00 37.71 515 ASP A C 1
ATOM 4055 O O . ASP A 1 515 ? 5.771 45.785 -40.863 1.00 38.10 515 ASP A O 1
ATOM 4060 N N . ALA A 1 516 ? 3.984 44.769 -39.934 1.00 35.94 516 ALA A N 1
ATOM 4061 C CA . ALA A 1 516 ? 3.049 45.328 -40.903 1.00 34.60 516 ALA A CA 1
ATOM 4062 C C . ALA A 1 516 ? 2.907 46.842 -40.785 1.00 35.47 516 ALA A C 1
ATOM 4063 O O . ALA A 1 516 ? 2.348 47.464 -41.695 1.00 34.46 516 ALA A O 1
ATOM 4065 N N . ARG A 1 517 ? 3.392 47.452 -39.701 1.00 39.10 517 ARG A N 1
ATOM 4066 C CA . ARG A 1 517 ? 3.410 48.909 -39.642 1.00 37.45 517 ARG A CA 1
ATOM 4067 C C . ARG A 1 517 ? 4.389 49.492 -40.652 1.00 35.78 517 ARG A C 1
ATOM 4068 O O . ARG A 1 517 ? 4.190 50.615 -41.127 1.00 38.98 517 ARG A O 1
ATOM 4076 N N . LYS A 1 518 ? 5.431 48.744 -41.009 1.00 37.66 518 LYS A N 1
ATOM 4077 C CA . LYS A 1 518 ? 6.451 49.229 -41.930 1.00 38.96 518 LYS A CA 1
ATOM 4078 C C . LYS A 1 518 ? 6.151 48.919 -43.391 1.00 38.94 518 LYS A C 1
ATOM 4079 O O . LYS A 1 518 ? 6.889 49.385 -44.265 1.00 40.94 518 LYS A O 1
ATOM 4085 N N . PHE A 1 519 ? 5.106 48.141 -43.678 1.00 39.66 519 PHE A N 1
ATOM 4086 C CA . PHE A 1 519 ? 4.765 47.818 -45.058 1.00 38.08 519 PHE A CA 1
ATOM 4087 C C . PHE A 1 519 ? 4.443 49.088 -45.837 1.00 40.48 519 PHE A C 1
ATOM 4088 O O . PHE A 1 519 ? 3.740 49.976 -45.346 1.00 39.23 519 PHE A O 1
ATOM 4096 N N . LYS A 1 520 ? 4.948 49.167 -47.070 1.00 39.84 520 LYS A N 1
ATOM 4097 C CA . LYS A 1 520 ? 4.846 50.390 -47.853 1.00 40.97 520 LYS A CA 1
ATOM 4098 C C . LYS A 1 520 ? 3.959 50.276 -49.086 1.00 38.81 520 LYS A C 1
ATOM 4099 O O . LYS A 1 520 ? 3.633 51.307 -49.684 1.00 39.96 520 LYS A O 1
ATOM 4105 N N . SER A 1 521 ? 3.555 49.072 -49.481 1.00 35.32 521 SER A N 1
ATOM 4106 C CA . SER A 1 521 ? 2.676 48.908 -50.628 1.00 35.13 521 SER A CA 1
ATOM 4107 C C . SER A 1 521 ? 1.667 47.807 -50.345 1.00 35.43 521 SER A C 1
ATOM 4108 O O . SER A 1 521 ? 1.881 46.942 -49.491 1.00 35.07 521 SER A O 1
ATOM 4111 N N . TRP A 1 522 ? 0.557 47.851 -51.085 1.00 34.52 522 TRP A N 1
ATOM 4112 C CA . TRP A 1 522 ? -0.397 46.749 -51.047 1.00 32.99 522 TRP A CA 1
ATOM 4113 C C . TRP A 1 522 ? 0.266 45.436 -51.446 1.00 34.91 522 TRP A C 1
ATOM 4114 O O . TRP A 1 522 ? -0.035 44.382 -50.874 1.00 32.72 522 TRP A O 1
ATOM 4125 N N . ASP A 1 523 ? 1.177 45.482 -52.427 1.00 32.78 523 ASP A N 1
ATOM 4126 C CA . ASP A 1 523 ? 1.911 44.281 -52.812 1.00 35.08 523 ASP A CA 1
ATOM 4127 C C . ASP A 1 523 ? 2.642 43.665 -51.628 1.00 33.22 523 ASP A C 1
ATOM 4128 O O . ASP A 1 523 ? 2.767 42.439 -51.549 1.00 33.31 523 ASP A O 1
ATOM 4133 N N . GLU A 1 524 ? 3.120 44.492 -50.695 1.00 33.78 524 GLU A N 1
ATOM 4134 C CA . GLU A 1 524 ? 3.867 43.971 -49.555 1.00 33.56 524 GLU A CA 1
ATOM 4135 C C . GLU A 1 524 ? 2.947 43.281 -48.555 1.00 31.36 524 GLU A C 1
ATOM 4136 O O . GLU A 1 524 ? 3.249 42.179 -48.080 1.00 30.88 524 GLU A O 1
ATOM 4142 N N . PHE A 1 525 ? 1.819 43.910 -48.214 1.00 30.75 525 PHE A N 1
ATOM 4143 C CA . PHE A 1 525 ? 0.893 43.249 -47.302 1.00 30.74 525 PHE A CA 1
ATOM 4144 C C . PHE A 1 525 ? 0.247 42.037 -47.958 1.00 31.17 525 PHE A C 1
ATOM 4145 O O . PHE A 1 525 ? 0.056 41.004 -47.305 1.00 30.03 525 PHE A O 1
ATOM 4153 N N . TRP A 1 526 ? -0.111 42.146 -49.242 1.00 29.07 526 TRP A N 1
ATOM 4154 C CA . TRP A 1 526 ? -0.676 40.996 -49.938 1.00 30.32 526 TRP A CA 1
ATOM 4155 C C . TRP A 1 526 ? 0.296 39.825 -49.934 1.00 30.76 526 TRP A C 1
ATOM 4156 O O . TRP A 1 526 ? -0.105 38.680 -49.695 1.00 28.53 526 TRP A O 1
ATOM 4167 N N . ASN A 1 527 ? 1.581 40.096 -50.179 1.00 30.62 527 ASN A N 1
ATOM 4168 C CA . ASN A 1 527 ? 2.580 39.035 -50.137 1.00 30.08 527 ASN A CA 1
ATOM 4169 C C . ASN A 1 527 ? 2.678 38.430 -48.744 1.00 29.90 527 ASN A C 1
ATOM 4170 O O . ASN A 1 527 ? 2.894 37.221 -48.596 1.00 30.88 527 ASN A O 1
ATOM 4175 N N . ALA A 1 528 ? 2.519 39.255 -47.708 1.00 30.16 528 ALA A N 1
ATOM 4176 C CA . ALA A 1 528 ? 2.549 38.737 -46.346 1.00 27.79 528 ALA A CA 1
ATOM 4177 C C . ALA A 1 528 ? 1.357 37.825 -46.080 1.00 27.02 528 ALA A C 1
ATOM 4178 O O . ALA A 1 528 ? 1.507 36.769 -45.455 1.00 27.28 528 ALA A O 1
ATOM 4180 N N . TYR A 1 529 ? 0.165 38.204 -46.552 1.00 27.47 529 TYR A N 1
ATOM 4181 C CA . TYR A 1 529 ? -0.994 37.341 -46.350 1.00 27.41 529 TYR A CA 1
ATOM 4182 C C . TYR A 1 529 ? -0.838 36.018 -47.093 1.00 27.18 529 TYR A C 1
ATOM 4183 O O . TYR A 1 529 ? -1.188 34.958 -46.561 1.00 27.25 529 TYR A O 1
ATOM 4192 N N . VAL A 1 530 ? -0.341 36.063 -48.331 1.00 27.90 530 VAL A N 1
ATOM 4193 C CA . VAL A 1 530 ? -0.216 34.843 -49.125 1.00 29.21 530 VAL A CA 1
ATOM 4194 C C . VAL A 1 530 ? 0.698 33.841 -48.431 1.00 27.22 530 VAL A C 1
ATOM 4195 O O . VAL A 1 530 ? 0.437 32.633 -48.440 1.00 27.59 530 VAL A O 1
ATOM 4199 N N . GLN A 1 531 ? 1.767 34.325 -47.797 1.00 26.49 531 GLN A N 1
ATOM 4200 C CA . GLN A 1 531 ? 2.692 33.415 -47.125 1.00 27.29 531 GLN A CA 1
ATOM 4201 C C . GLN A 1 531 ? 2.019 32.698 -45.962 1.00 27.09 531 GLN A C 1
ATOM 4202 O O . GLN A 1 531 ? 2.300 31.520 -45.706 1.00 27.32 531 GLN A O 1
ATOM 4208 N N . GLN A 1 532 ? 1.130 33.388 -45.242 1.00 26.40 532 GLN A N 1
ATOM 4209 C CA . GLN A 1 532 ? 0.392 32.722 -44.175 1.00 27.37 532 GLN A CA 1
ATOM 4210 C C . GLN A 1 532 ? -0.706 31.833 -44.746 1.00 26.00 532 GLN A C 1
ATOM 4211 O O . GLN A 1 532 ? -0.955 30.738 -44.233 1.00 23.73 532 GLN A O 1
ATOM 4217 N N . HIS A 1 533 ? -1.364 32.300 -45.809 1.00 26.93 533 HIS A N 1
ATOM 4218 C CA . HIS A 1 533 ? -2.394 31.516 -46.481 1.00 23.52 533 HIS A CA 1
ATOM 4219 C C . HIS A 1 533 ? -1.843 30.175 -46.957 1.00 25.71 533 HIS A C 1
ATOM 4220 O O . HIS A 1 533 ? -2.452 29.122 -46.729 1.00 25.37 533 HIS A O 1
ATOM 4227 N N . MET A 1 534 ? -0.680 30.193 -47.617 1.00 25.57 534 MET A N 1
ATOM 4228 C CA . MET A 1 534 ? -0.094 28.956 -48.127 1.00 24.14 534 MET A CA 1
ATOM 4229 C C . MET A 1 534 ? 0.461 28.087 -47.004 1.00 24.32 534 MET A C 1
ATOM 4230 O O . MET A 1 534 ? 0.437 26.855 -47.106 1.00 24.45 534 MET A O 1
ATOM 4235 N N . LEU A 1 535 ? 0.978 28.702 -45.940 1.00 24.28 535 LEU A N 1
ATOM 4236 C CA . LEU A 1 535 ? 1.383 27.928 -44.772 1.00 23.99 535 LEU A CA 1
ATOM 4237 C C . LEU A 1 535 ? 0.204 27.144 -44.205 1.00 24.40 535 LEU A C 1
ATOM 4238 O O . LEU A 1 535 ? 0.331 25.957 -43.881 1.00 23.47 535 LEU A O 1
ATOM 4243 N N . LEU A 1 536 ? -0.960 27.792 -44.083 1.00 22.30 536 LEU A N 1
ATOM 4244 C CA . LEU A 1 536 ? -2.144 27.079 -43.615 1.00 23.86 536 LEU A CA 1
ATOM 4245 C C . LEU A 1 536 ? -2.519 25.941 -44.558 1.00 22.09 536 LEU A C 1
ATOM 4246 O O . LEU A 1 536 ? -2.996 24.896 -44.103 1.00 20.85 536 LEU A O 1
ATOM 4251 N N . LEU A 1 537 ? -2.296 26.112 -45.864 1.00 22.64 537 LEU A N 1
ATOM 4252 C CA . LEU A 1 537 ? -2.610 25.045 -46.811 1.00 20.54 537 LEU A CA 1
ATOM 4253 C C . LEU A 1 537 ? -1.626 23.886 -46.688 1.00 22.97 537 LEU A C 1
ATOM 4254 O O . LEU A 1 537 ? -2.034 22.717 -46.704 1.00 21.93 537 LEU A O 1
ATOM 4259 N N . ARG A 1 538 ? -0.328 24.186 -46.576 1.00 22.37 538 ARG A N 1
ATOM 4260 C CA . ARG A 1 538 ? 0.656 23.126 -46.365 1.00 24.29 538 ARG A CA 1
ATOM 4261 C C . ARG A 1 538 ? 0.357 22.364 -45.083 1.00 22.95 538 ARG A C 1
ATOM 4262 O O . ARG A 1 538 ? 0.369 21.129 -45.059 1.00 22.33 538 ARG A O 1
ATOM 4270 N N . THR A 1 539 ? 0.085 23.094 -44.001 1.00 22.58 539 THR A N 1
ATOM 4271 C CA . THR A 1 539 ? -0.240 22.448 -42.737 1.00 21.53 539 THR A CA 1
ATOM 4272 C C . THR A 1 539 ? -1.507 21.615 -42.861 1.00 22.48 539 THR A C 1
ATOM 4273 O O . THR A 1 539 ? -1.590 20.510 -42.312 1.00 22.47 539 THR A O 1
ATOM 4277 N N . THR A 1 540 ? -2.501 22.130 -43.590 1.00 22.04 540 THR A N 1
ATOM 4278 C CA . THR A 1 540 ? -3.768 21.420 -43.737 1.00 22.09 540 THR A CA 1
ATOM 4279 C C . THR A 1 540 ? -3.564 20.050 -44.368 1.00 21.99 540 THR A C 1
ATOM 4280 O O . THR A 1 540 ? -4.005 19.031 -43.824 1.00 22.63 540 THR A O 1
ATOM 4284 N N . PHE A 1 541 ? -2.884 20.002 -45.519 1.00 23.28 541 PHE A N 1
ATOM 4285 C CA . PHE A 1 541 ? -2.771 18.739 -46.243 1.00 21.83 541 PHE A CA 1
ATOM 4286 C C . PHE A 1 541 ? -1.831 17.766 -45.545 1.00 23.06 541 PHE A C 1
ATOM 4287 O O . PHE A 1 541 ? -2.066 16.552 -45.578 1.00 22.25 541 PHE A O 1
ATOM 4295 N N . ILE A 1 542 ? -0.778 18.273 -44.903 1.00 22.72 542 ILE A N 1
ATOM 4296 C CA . ILE A 1 542 ? 0.107 17.408 -44.128 1.00 23.26 542 ILE A CA 1
ATOM 4297 C C . ILE A 1 542 ? -0.663 16.757 -42.986 1.00 22.65 542 ILE A C 1
ATOM 4298 O O . ILE A 1 542 ? -0.550 15.549 -42.741 1.00 20.60 542 ILE A O 1
ATOM 4303 N N . GLN A 1 543 ? -1.463 17.556 -42.275 1.00 23.25 543 GLN A N 1
ATOM 4304 C CA . GLN A 1 543 ? -2.301 17.028 -41.203 1.00 22.87 543 GLN A CA 1
ATOM 4305 C C . GLN A 1 543 ? -3.247 15.951 -41.725 1.00 21.74 543 GLN A C 1
ATOM 4306 O O . GLN A 1 543 ? -3.378 14.881 -41.117 1.00 21.45 543 GLN A O 1
ATOM 4312 N N . GLN A 1 544 ? -3.897 16.208 -42.863 1.00 21.95 544 GLN A N 1
ATOM 4313 C CA . GLN A 1 544 ? -4.850 15.247 -43.412 1.00 21.87 544 GLN A CA 1
ATOM 4314 C C . GLN A 1 544 ? -4.178 13.928 -43.771 1.00 22.02 544 GLN A C 1
ATOM 4315 O O . GLN A 1 544 ? -4.722 12.850 -43.502 1.00 21.48 544 GLN A O 1
ATOM 4321 N N . TYR A 1 545 ? -3.005 13.994 -44.403 1.00 23.04 545 TYR A N 1
ATOM 4322 C CA . TYR A 1 545 ? -2.292 12.774 -44.770 1.00 23.47 545 TYR A CA 1
ATOM 4323 C C . TYR A 1 545 ? -2.018 11.907 -43.543 1.00 22.48 545 TYR A C 1
ATOM 4324 O O . TYR A 1 545 ? -2.177 10.682 -43.591 1.00 22.13 545 TYR A O 1
ATOM 4333 N N . ILE A 1 546 ? -1.636 12.530 -42.426 1.00 20.44 546 ILE A N 1
ATOM 4334 C CA . ILE A 1 546 ? -1.431 11.783 -41.189 1.00 21.38 546 ILE A CA 1
ATOM 4335 C C . ILE A 1 546 ? -2.750 11.220 -40.673 1.00 21.46 546 ILE A C 1
ATOM 4336 O O . ILE A 1 546 ? -2.810 10.077 -40.201 1.00 21.29 546 ILE A O 1
ATOM 4341 N N . VAL A 1 547 ? -3.826 12.005 -40.762 1.00 20.38 547 VAL A N 1
ATOM 4342 C CA . VAL A 1 547 ? -5.137 11.537 -40.314 1.00 21.56 547 VAL A CA 1
ATOM 4343 C C . VAL A 1 547 ? -5.553 10.290 -41.089 1.00 20.87 547 VAL A C 1
ATOM 4344 O O . VAL A 1 547 ? -6.014 9.301 -40.505 1.00 19.54 547 VAL A O 1
ATOM 4348 N N . ILE A 1 548 ? -5.385 10.316 -42.413 1.00 20.81 548 ILE A N 1
ATOM 4349 C CA . ILE A 1 548 ? -5.784 9.178 -43.239 1.00 20.55 548 ILE A CA 1
ATOM 4350 C C . ILE A 1 548 ? -5.053 7.914 -42.805 1.00 21.93 548 ILE A C 1
ATOM 4351 O O . ILE A 1 548 ? -5.660 6.846 -42.664 1.00 23.77 548 ILE A O 1
ATOM 4356 N N . GLN A 1 549 ? -3.741 8.015 -42.579 1.00 22.15 549 GLN A N 1
ATOM 4357 C CA . GLN A 1 549 ? -2.970 6.848 -42.167 1.00 22.36 549 GLN A CA 1
ATOM 4358 C C . GLN A 1 549 ? -3.364 6.386 -40.768 1.00 22.49 549 GLN A C 1
ATOM 4359 O O . GLN A 1 549 ? -3.424 5.180 -40.502 1.00 25.82 549 GLN A O 1
ATOM 4365 N N . THR A 1 550 ? -3.635 7.325 -39.859 1.00 21.94 550 THR A N 1
ATOM 4366 C CA . THR A 1 550 ? -3.889 6.948 -38.473 1.00 21.23 550 THR A CA 1
ATOM 4367 C C . THR A 1 550 ? -5.280 6.349 -38.306 1.00 21.79 550 THR A C 1
ATOM 4368 O O . THR A 1 550 ? -5.462 5.400 -37.533 1.00 22.29 550 THR A O 1
ATOM 4372 N N . ARG A 1 551 ? -6.277 6.889 -39.018 1.00 20.62 551 ARG A N 1
ATOM 4373 C CA . ARG A 1 551 ? -7.636 6.368 -38.901 1.00 20.09 551 ARG A CA 1
ATOM 4374 C C . ARG A 1 551 ? -7.720 4.914 -39.346 1.00 21.91 551 ARG A C 1
ATOM 4375 O O . ARG A 1 551 ? -8.512 4.143 -38.794 1.00 22.79 551 ARG A O 1
ATOM 4383 N N . ALA A 1 552 ? -6.905 4.522 -40.330 1.00 22.21 552 ALA A N 1
ATOM 4384 C CA . ALA A 1 552 ? -6.940 3.160 -40.850 1.00 22.49 552 ALA A CA 1
ATOM 4385 C C . ALA A 1 552 ? -6.547 2.125 -39.805 1.00 22.96 552 ALA A C 1
ATOM 4386 O O . ALA A 1 552 ? -6.815 0.934 -39.998 1.00 22.25 552 ALA A O 1
ATOM 4388 N N . LYS A 1 553 ? -5.912 2.544 -38.710 1.00 22.60 553 LYS A N 1
ATOM 4389 C CA . LYS A 1 553 ? -5.520 1.629 -37.647 1.00 21.77 553 LYS A CA 1
ATOM 4390 C C . LYS A 1 553 ? -6.495 1.615 -36.477 1.00 22.07 553 LYS A C 1
ATOM 4391 O O . LYS A 1 553 ? -6.314 0.811 -35.555 1.00 23.28 553 LYS A O 1
ATOM 4397 N N . HIS A 1 554 ? -7.509 2.481 -36.480 1.00 22.47 554 HIS A N 1
ATOM 4398 C CA . HIS A 1 554 ? -8.347 2.680 -35.303 1.00 21.74 554 HIS A CA 1
ATOM 4399 C C . HIS A 1 554 ? -9.839 2.493 -35.531 1.00 21.90 554 HIS A C 1
ATOM 4400 O O . HIS A 1 554 ? -10.568 2.336 -34.546 1.00 23.98 554 HIS A O 1
ATOM 4407 N N . PHE A 1 555 ? -10.322 2.498 -36.771 1.00 22.48 555 PHE A N 1
ATOM 4408 C CA . PHE A 1 555 ? -11.753 2.463 -37.028 1.00 21.69 555 PHE A CA 1
ATOM 4409 C C . PHE A 1 555 ? -12.097 1.359 -38.016 1.00 22.56 555 PHE A C 1
ATOM 4410 O O . PHE A 1 555 ? -11.351 1.097 -38.964 1.00 19.87 555 PHE A O 1
ATOM 4418 N N . ALA A 1 556 ? -13.230 0.707 -37.770 1.00 21.06 556 ALA A N 1
ATOM 4419 C CA . ALA A 1 556 ? -13.799 -0.267 -38.687 1.00 22.68 556 ALA A CA 1
ATOM 4420 C C . ALA A 1 556 ? -15.314 -0.110 -38.668 1.00 23.4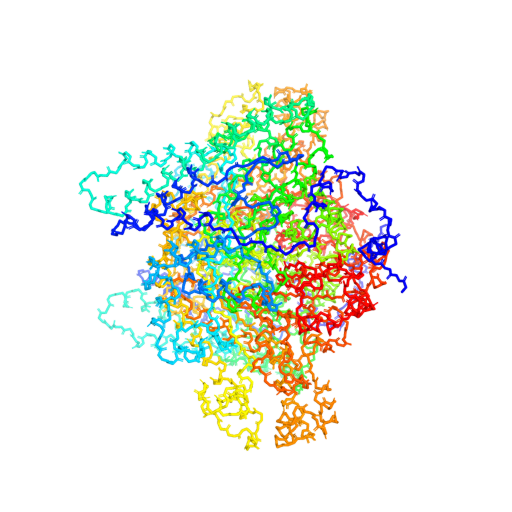0 556 ALA A C 1
ATOM 4421 O O . ALA A 1 556 ? -15.891 0.442 -37.725 1.00 22.18 556 ALA A O 1
ATOM 4423 N N . GLN A 1 557 ? -15.961 -0.597 -39.727 1.00 21.90 557 GLN A N 1
ATOM 4424 C CA . GLN A 1 557 ? -17.389 -0.357 -39.937 1.00 21.13 557 GLN A CA 1
ATOM 4425 C C . GLN A 1 557 ? -17.999 -1.557 -40.647 1.00 21.91 557 GLN A C 1
ATOM 4426 O O . GLN A 1 557 ? -18.406 -1.476 -41.813 1.00 20.70 557 GLN A O 1
ATOM 4432 N N . PRO A 1 558 ? -18.095 -2.700 -39.955 1.00 23.24 558 PRO A N 1
ATOM 4433 C CA . PRO A 1 558 ? -18.535 -3.926 -40.646 1.00 22.76 558 PRO A CA 1
ATOM 4434 C C . PRO A 1 558 ? -19.945 -3.848 -41.209 1.00 22.41 558 PRO A C 1
ATOM 4435 O O . PRO A 1 558 ? -20.177 -4.351 -42.314 1.00 21.11 558 PRO A O 1
ATOM 4439 N N . MET A 1 559 ? -20.899 -3.231 -40.501 1.00 22.26 559 MET A N 1
ATOM 4440 C CA . MET A 1 559 ? -22.250 -3.159 -41.057 1.00 23.53 559 MET A CA 1
ATOM 4441 C C . MET A 1 559 ? -22.310 -2.195 -42.234 1.00 22.20 559 MET A C 1
ATOM 4442 O O . MET A 1 559 ? -22.921 -2.503 -43.263 1.00 21.30 559 MET A O 1
ATOM 4447 N N . GLY A 1 560 ? -21.701 -1.015 -42.095 1.00 20.05 560 GLY A N 1
ATOM 4448 C CA . GLY A 1 560 ? -21.664 -0.085 -43.209 1.00 21.60 560 GLY A CA 1
ATOM 4449 C C . GLY A 1 560 ? -20.958 -0.655 -44.421 1.00 21.10 560 GLY A C 1
ATOM 4450 O O . GLY A 1 560 ? -21.332 -0.365 -45.560 1.00 22.37 560 GLY A O 1
ATOM 4451 N N . SER A 1 561 ? -19.940 -1.486 -44.197 1.00 20.74 561 SER A N 1
ATOM 4452 C CA . SER A 1 561 ? -19.229 -2.094 -45.315 1.00 21.50 561 SER A CA 1
ATOM 4453 C C . SER A 1 561 ? -20.079 -3.155 -46.005 1.00 21.09 561 SER A C 1
ATOM 4454 O O . SER A 1 561 ? -20.103 -3.224 -47.238 1.00 21.28 561 SER A O 1
ATOM 4457 N N . VAL A 1 562 ? -20.794 -3.983 -45.236 1.00 19.12 562 VAL A N 1
ATOM 4458 C CA . VAL A 1 562 ? -21.637 -4.999 -45.859 1.00 21.38 562 VAL A CA 1
ATOM 4459 C C . VAL A 1 562 ? -22.777 -4.370 -46.653 1.00 19.91 562 VAL A C 1
ATOM 4460 O O . VAL A 1 562 ? -23.306 -5.002 -47.574 1.00 20.81 562 VAL A O 1
ATOM 4464 N N . LEU A 1 563 ? -23.161 -3.134 -46.335 1.00 20.05 563 LEU A N 1
ATOM 4465 C CA . LEU A 1 563 ? -24.142 -2.402 -47.128 1.00 21.03 563 LEU A CA 1
ATOM 4466 C C . LEU A 1 563 ? -23.517 -1.686 -48.315 1.00 21.36 563 LEU A C 1
ATOM 4467 O O . LEU A 1 563 ? -24.196 -0.880 -48.958 1.00 21.98 563 LEU A O 1
ATOM 4472 N N . HIS A 1 564 ? -22.247 -1.955 -48.613 1.00 21.40 564 HIS A N 1
ATOM 4473 C CA . HIS A 1 564 ? -21.525 -1.284 -49.688 1.00 21.24 564 HIS A CA 1
ATOM 4474 C C . HIS A 1 564 ? -21.085 -2.324 -50.709 1.00 22.07 564 HIS A C 1
ATOM 4475 O O . HIS A 1 564 ? -20.346 -3.256 -50.370 1.00 22.00 564 HIS A O 1
ATOM 4482 N N . ALA A 1 565 ? -21.522 -2.148 -51.959 1.00 22.05 565 ALA A N 1
ATOM 4483 C CA . ALA A 1 565 ? -21.283 -3.163 -52.982 1.00 21.86 565 ALA A CA 1
ATOM 4484 C C . ALA A 1 565 ? -19.793 -3.364 -53.242 1.00 23.09 565 ALA A C 1
ATOM 4485 O O . ALA A 1 565 ? -19.348 -4.493 -53.486 1.00 23.59 565 ALA A O 1
ATOM 4487 N N . LEU A 1 566 ? -19.004 -2.286 -53.202 1.00 19.97 566 LEU A N 1
ATOM 4488 C CA . LEU A 1 566 ? -17.575 -2.424 -53.471 1.00 20.93 566 LEU A CA 1
ATOM 4489 C C . LEU A 1 566 ? -16.858 -3.093 -52.305 1.00 22.32 566 LEU A C 1
ATOM 4490 O O . LEU A 1 566 ? -15.920 -3.873 -52.509 1.00 23.53 566 LEU A O 1
ATOM 4495 N N . CYS A 1 567 ? -17.287 -2.806 -51.075 1.00 22.50 567 CYS A N 1
ATOM 4496 C CA . CYS A 1 567 ? -16.719 -3.499 -49.925 1.00 23.10 567 CYS A CA 1
ATOM 4497 C C . CYS A 1 567 ? -17.071 -4.981 -49.950 1.00 21.88 567 CYS A C 1
ATOM 4498 O O . CYS A 1 567 ? -16.256 -5.821 -49.559 1.00 21.72 567 CYS A O 1
ATOM 4501 N N . ARG A 1 568 ? -18.278 -5.322 -50.405 1.00 21.93 568 ARG A N 1
ATOM 4502 C CA . ARG A 1 568 ? -18.633 -6.732 -50.543 1.00 22.77 568 ARG A CA 1
ATOM 4503 C C . ARG A 1 568 ? -17.823 -7.394 -51.651 1.00 24.15 568 ARG A C 1
ATOM 4504 O O . ARG A 1 568 ? -17.419 -8.555 -51.524 1.00 23.31 568 ARG A O 1
ATOM 4512 N N . LYS A 1 569 ? -17.570 -6.668 -52.743 1.00 23.66 569 LYS A N 1
ATOM 4513 C CA . LYS A 1 569 ? -16.875 -7.259 -53.881 1.00 23.92 569 LYS A CA 1
ATOM 4514 C C . LYS A 1 569 ? -15.407 -7.517 -53.564 1.00 24.71 569 LYS A C 1
ATOM 4515 O O . LYS A 1 569 ? -14.890 -8.608 -53.828 1.00 23.67 569 LYS A O 1
ATOM 4521 N N . HIS A 1 570 ? -14.720 -6.521 -53.007 1.00 23.57 570 HIS A N 1
ATOM 4522 C CA . HIS A 1 570 ? -13.285 -6.597 -52.768 1.00 23.95 570 HIS A CA 1
ATOM 4523 C C . HIS A 1 570 ? -12.940 -6.980 -51.337 1.00 24.19 570 HIS A C 1
ATOM 4524 O O . HIS A 1 570 ? -11.759 -7.168 -51.031 1.00 22.94 570 HIS A O 1
ATOM 4531 N N . CYS A 1 571 ? -13.939 -7.093 -50.460 1.00 23.06 571 CYS A N 1
ATOM 4532 C CA . CYS A 1 571 ? -13.772 -7.612 -49.102 1.00 22.34 571 CYS A CA 1
ATOM 4533 C C . CYS A 1 571 ? -12.794 -6.763 -48.289 1.00 24.22 571 CYS A C 1
ATOM 4534 O O . CYS A 1 571 ? -11.808 -7.258 -47.740 1.00 22.15 571 CYS A O 1
ATOM 4537 N N . ILE A 1 572 ? -13.102 -5.469 -48.196 1.00 22.25 572 ILE A N 1
ATOM 4538 C CA . ILE A 1 572 ? -12.264 -4.516 -47.478 1.00 21.67 572 ILE A CA 1
ATOM 4539 C C . ILE A 1 572 ? -13.158 -3.508 -46.761 1.00 23.70 572 ILE A C 1
ATOM 4540 O O . ILE A 1 572 ? -14.203 -3.103 -47.282 1.00 22.89 572 ILE A O 1
ATOM 4545 N N . ASP A 1 573 ? -12.750 -3.117 -45.554 1.00 21.01 573 ASP A N 1
ATOM 4546 C CA . ASP A 1 573 ? -13.544 -2.225 -44.719 1.00 21.17 573 ASP A CA 1
ATOM 4547 C C . ASP A 1 573 ? -13.450 -0.783 -45.208 1.00 21.14 573 ASP A C 1
ATOM 4548 O O . ASP A 1 573 ? -12.419 -0.345 -45.728 1.00 21.90 573 ASP A O 1
ATOM 4553 N N . LEU A 1 574 ? -14.542 -0.039 -44.999 1.00 20.93 574 LEU A N 1
ATOM 4554 C CA . LEU A 1 574 ? -14.680 1.308 -45.555 1.00 21.16 574 LEU A CA 1
ATOM 4555 C C . LEU A 1 574 ? -13.581 2.257 -45.094 1.00 21.86 574 LEU A C 1
ATOM 4556 O O . LEU A 1 574 ? -13.167 3.139 -45.857 1.00 23.96 574 LEU A O 1
ATOM 4561 N N . HIS A 1 575 ? -13.112 2.117 -43.856 1.00 20.36 575 HIS A N 1
ATOM 4562 C CA . HIS A 1 575 ? -12.196 3.106 -43.301 1.00 21.06 575 HIS A CA 1
ATOM 4563 C C . HIS A 1 575 ? -10.745 2.880 -43.713 1.00 24.65 575 HIS A C 1
ATOM 4564 O O . HIS A 1 575 ? -9.863 3.612 -43.244 1.00 21.94 575 HIS A O 1
ATOM 4571 N N . GLN A 1 576 ? -10.477 1.900 -44.573 1.00 22.43 576 GLN A N 1
ATOM 4572 C CA . GLN A 1 576 ? -9.154 1.781 -45.160 1.00 23.55 576 GLN A CA 1
ATOM 4573 C C . GLN A 1 576 ? -8.970 2.865 -46.222 1.00 23.14 576 GLN A C 1
ATOM 4574 O O . GLN A 1 576 ? -9.940 3.308 -46.842 1.00 24.71 576 GLN A O 1
ATOM 4580 N N . PRO A 1 577 ? -7.736 3.326 -46.437 1.00 24.12 577 PRO A N 1
ATOM 4581 C CA . PRO A 1 577 ? -7.549 4.508 -47.295 1.00 25.32 577 PRO A CA 1
ATOM 4582 C C . PRO A 1 577 ? -7.898 4.286 -48.761 1.00 25.99 577 PRO A C 1
ATOM 4583 O O . PRO A 1 577 ? -8.312 5.244 -49.427 1.00 24.47 577 PRO A O 1
ATOM 4587 N N . GLN A 1 578 ? -7.746 3.072 -49.291 1.00 23.05 578 GLN A N 1
ATOM 4588 C CA . GLN A 1 578 ? -7.963 2.835 -50.715 1.00 25.22 578 GLN A CA 1
ATOM 4589 C C . GLN A 1 578 ? -8.776 1.564 -50.909 1.00 28.12 578 GLN A C 1
ATOM 4590 O O . GLN A 1 578 ? -8.369 0.484 -50.469 1.00 29.89 578 GLN A O 1
ATOM 4596 N N . ILE A 1 579 ? -9.916 1.698 -51.577 1.00 24.63 579 ILE A N 1
ATOM 4597 C CA . ILE A 1 579 ? -10.792 0.582 -51.902 1.00 25.06 579 ILE A CA 1
ATOM 4598 C C . ILE A 1 579 ? -10.886 0.503 -53.419 1.00 24.70 579 ILE A C 1
ATOM 4599 O O . ILE A 1 579 ? -11.125 1.526 -54.065 1.00 25.72 579 ILE A O 1
ATOM 4604 N N . PRO A 1 580 ? -10.667 -0.663 -54.031 1.00 22.74 580 PRO A N 1
ATOM 4605 C CA . PRO A 1 580 ? -10.671 -0.734 -55.499 1.00 22.45 580 PRO A CA 1
ATOM 4606 C C . PRO A 1 580 ? -12.003 -0.283 -56.080 1.00 23.97 580 PRO A C 1
ATOM 4607 O O . PRO A 1 580 ? -13.071 -0.601 -55.552 1.00 21.84 580 PRO A O 1
ATOM 4611 N N . GLU A 1 581 ? -11.919 0.477 -57.174 1.00 19.26 581 GLU A N 1
ATOM 4612 C CA . GLU A 1 581 ? -13.033 1.035 -57.936 1.00 22.54 581 GLU A CA 1
ATOM 4613 C C . GLU A 1 581 ? -13.784 2.119 -57.174 1.00 22.48 581 GLU A C 1
ATOM 4614 O O . GLU A 1 581 ? -14.735 2.690 -57.718 1.00 22.05 581 GLU A O 1
ATOM 4620 N N . GLY A 1 582 ? -13.390 2.433 -55.940 1.00 22.38 582 GLY A N 1
ATOM 4621 C CA . GLY A 1 582 ? -14.070 3.470 -55.199 1.00 22.31 582 GLY A CA 1
ATOM 4622 C C . GLY A 1 582 ? -13.637 4.864 -55.609 1.00 23.53 582 GLY A C 1
ATOM 4623 O O . GLY A 1 582 ? -12.547 5.081 -56.135 1.00 24.43 582 GLY A O 1
ATOM 4624 N N . LEU A 1 583 ? -14.525 5.826 -55.372 1.00 23.62 583 LEU A N 1
ATOM 4625 C CA . LEU A 1 583 ? -14.226 7.239 -55.552 1.00 20.30 583 LEU A CA 1
ATOM 4626 C C . LEU A 1 583 ? -14.132 7.914 -54.190 1.00 21.43 583 LEU A C 1
ATOM 4627 O O . LEU A 1 583 ? -14.959 7.665 -53.307 1.00 21.56 583 LEU A O 1
ATOM 4632 N N . ASN A 1 584 ? -13.126 8.773 -54.020 1.00 22.58 584 ASN A N 1
ATOM 4633 C CA . ASN A 1 584 ? -12.798 9.342 -52.715 1.00 21.40 584 ASN A CA 1
ATOM 4634 C C . ASN A 1 584 ? -12.953 10.855 -52.749 1.00 21.84 584 ASN A C 1
ATOM 4635 O O . ASN A 1 584 ? -12.139 11.555 -53.364 1.00 21.20 584 ASN A O 1
ATOM 4640 N N . PHE A 1 585 ? -13.977 11.356 -52.058 1.00 20.08 585 PHE A N 1
ATOM 4641 C CA . PHE A 1 585 ? -14.287 12.782 -51.998 1.00 20.30 585 PHE A CA 1
ATOM 4642 C C . PHE A 1 585 ? -14.054 13.273 -50.573 1.00 23.04 585 PHE A C 1
ATOM 4643 O O . PHE A 1 585 ? -14.898 13.077 -49.692 1.00 23.06 585 PHE A O 1
ATOM 4651 N N . GLY A 1 586 ? -12.905 13.911 -50.351 1.00 21.37 586 GLY A N 1
ATOM 4652 C CA . GLY A 1 586 ? -12.575 14.507 -49.079 1.00 22.04 586 GLY A CA 1
ATOM 4653 C C . GLY A 1 586 ? -12.570 16.025 -49.154 1.00 22.21 586 GLY A C 1
ATOM 4654 O O . GLY A 1 586 ? -12.735 16.627 -50.212 1.00 21.13 586 GLY A O 1
ATOM 4655 N N . TYR A 1 587 ? -12.371 16.640 -47.989 1.00 19.61 587 TYR A N 1
ATOM 4656 C CA . TYR A 1 587 ? -12.522 18.084 -47.885 1.00 22.18 587 TYR A CA 1
ATOM 4657 C C . TYR A 1 587 ? -11.528 18.665 -46.890 1.00 21.82 587 TYR A C 1
ATOM 4658 O O . TYR A 1 587 ? -11.073 17.987 -45.965 1.00 20.93 587 TYR A O 1
ATOM 4667 N N . PHE A 1 588 ? -11.190 19.932 -47.110 1.00 21.11 588 PHE A N 1
ATOM 4668 C CA . PHE A 1 588 ? -10.699 20.819 -46.068 1.00 20.85 588 PHE A CA 1
ATOM 4669 C C . PHE A 1 588 ? -11.551 22.078 -46.112 1.00 19.17 588 PHE A C 1
ATOM 4670 O O . PHE A 1 588 ? -12.099 22.431 -47.159 1.00 19.31 588 PHE A O 1
ATOM 4678 N N . GLU A 1 589 ? -11.670 22.751 -44.974 1.00 21.43 589 GLU A N 1
ATOM 4679 C CA . GLU A 1 589 ? -12.606 23.858 -44.843 1.00 21.55 589 GLU A CA 1
ATOM 4680 C C . GLU A 1 589 ? -11.883 25.200 -44.896 1.00 22.32 589 GLU A C 1
ATOM 4681 O O . GLU A 1 589 ? -10.937 25.442 -44.136 1.00 23.05 589 GLU A O 1
ATOM 4687 N N . PHE A 1 590 ? -12.331 26.062 -45.802 1.00 20.44 590 PHE A N 1
ATOM 4688 C CA . PHE A 1 590 ? -11.933 27.465 -45.846 1.00 22.87 590 PHE A CA 1
ATOM 4689 C C . PHE A 1 590 ? -12.910 28.210 -44.945 1.00 23.25 590 PHE A C 1
ATOM 4690 O O . PHE A 1 590 ? -14.059 28.447 -45.319 1.00 21.92 590 PHE A O 1
ATOM 4698 N N . MET A 1 591 ? -12.454 28.588 -43.756 1.00 22.31 591 MET A N 1
ATOM 4699 C CA . MET A 1 591 ? -13.296 29.261 -42.778 1.00 23.37 591 MET A CA 1
ATOM 4700 C C . MET A 1 591 ? -13.021 30.758 -42.787 1.00 23.70 591 MET A C 1
ATOM 4701 O O . MET A 1 591 ? -11.861 31.180 -42.784 1.00 22.55 591 MET A O 1
ATOM 4706 N N . GLY A 1 592 ? -14.091 31.549 -42.805 1.00 23.73 592 GLY A N 1
ATOM 4707 C CA . GLY A 1 592 ? -13.976 32.982 -42.643 1.00 22.59 592 GLY A CA 1
ATOM 4708 C C . GLY A 1 592 ? -13.852 33.778 -43.920 1.00 22.47 592 GLY A C 1
ATOM 4709 O O . GLY A 1 592 ? -13.320 34.893 -43.885 1.00 24.25 592 GLY A O 1
ATOM 4710 N N . LEU A 1 593 ? -14.342 33.248 -45.046 1.00 22.87 593 LEU A N 1
ATOM 4711 C CA . LEU A 1 593 ? -14.161 33.906 -46.339 1.00 23.32 593 LEU A CA 1
ATOM 4712 C C . LEU A 1 593 ? -14.595 35.367 -46.300 1.00 23.01 593 LEU A C 1
ATOM 4713 O O . LEU A 1 593 ? -13.840 36.260 -46.695 1.00 23.01 593 LEU A O 1
ATOM 4718 N N . GLY A 1 594 ? -15.814 35.628 -45.821 1.00 22.71 594 GLY A N 1
ATOM 4719 C CA . GLY A 1 594 ? -16.292 37.000 -45.747 1.00 23.72 594 GLY A CA 1
ATOM 4720 C C . GLY A 1 594 ? -15.401 37.893 -44.904 1.00 25.33 594 GLY A C 1
ATOM 4721 O O . GLY A 1 594 ? -15.150 39.048 -45.260 1.00 23.88 594 GLY A O 1
ATOM 4722 N N . THR A 1 595 ? -14.901 37.370 -43.778 1.00 23.41 595 THR A N 1
ATOM 4723 C CA . THR A 1 595 ? -14.018 38.163 -42.926 1.00 24.58 595 THR A CA 1
ATOM 4724 C C . THR A 1 595 ? -12.706 38.475 -43.633 1.00 23.57 595 THR A C 1
ATOM 4725 O O . THR A 1 595 ? -12.181 39.589 -43.516 1.00 22.29 595 THR A O 1
ATOM 4729 N N . VAL A 1 596 ? -12.169 37.505 -44.376 1.00 24.11 596 VAL A N 1
ATOM 4730 C CA . VAL A 1 596 ? -10.874 37.685 -45.027 1.00 24.75 596 VAL A CA 1
ATOM 4731 C C . VAL A 1 596 ? -10.989 38.670 -46.186 1.00 24.95 596 VAL A C 1
ATOM 4732 O O . VAL A 1 596 ? -10.157 39.572 -46.339 1.00 27.20 596 VAL A O 1
ATOM 4736 N N . ILE A 1 597 ? -12.025 38.518 -47.014 1.00 24.21 597 ILE A N 1
ATOM 4737 C CA . ILE A 1 597 ? -12.210 39.418 -48.151 1.00 25.11 597 ILE A CA 1
ATOM 4738 C C . ILE A 1 597 ? -12.353 40.856 -47.673 1.00 25.38 597 ILE A C 1
ATOM 4739 O O . ILE A 1 597 ? -11.683 41.766 -48.175 1.00 26.82 597 ILE A O 1
ATOM 4744 N N . ASP A 1 598 ? -13.245 41.082 -46.706 1.00 24.60 598 ASP A N 1
ATOM 4745 C CA . ASP A 1 598 ? -13.527 42.443 -46.267 1.00 26.06 598 ASP A CA 1
ATOM 4746 C C . ASP A 1 598 ? -12.316 43.067 -45.580 1.00 28.65 598 ASP A C 1
ATOM 4747 O O . ASP A 1 598 ? -12.068 44.271 -45.726 1.00 27.14 598 ASP A O 1
ATOM 4752 N N . SER A 1 599 ? -11.549 42.266 -44.833 1.00 26.03 599 SER A N 1
ATOM 4753 C CA . SER A 1 599 ? -10.332 42.779 -44.209 1.00 25.12 599 SER A CA 1
ATOM 4754 C C . SER A 1 599 ? -9.326 43.220 -45.265 1.00 27.41 599 SER A C 1
ATOM 4755 O O . SER A 1 599 ? -8.817 44.346 -45.224 1.00 27.04 599 SER A O 1
ATOM 4758 N N . LEU A 1 600 ? -9.033 42.340 -46.226 1.00 25.17 600 LEU A N 1
ATOM 4759 C CA . LEU A 1 600 ? -8.037 42.654 -47.243 1.00 24.97 600 LEU A CA 1
ATOM 4760 C C . LEU A 1 600 ? -8.491 43.805 -48.133 1.00 27.22 600 LEU A C 1
ATOM 4761 O O . LEU A 1 600 ? -7.674 44.637 -48.544 1.00 28.33 600 LEU A O 1
ATOM 4766 N N . ALA A 1 601 ? -9.789 43.871 -48.440 1.00 25.31 601 ALA A N 1
ATOM 4767 C CA . ALA A 1 601 ? -10.300 44.954 -49.272 1.00 25.51 601 ALA A CA 1
ATOM 4768 C C . ALA A 1 601 ? -10.248 46.291 -48.548 1.00 28.86 601 ALA A C 1
ATOM 4769 O O . ALA A 1 601 ? -10.025 47.329 -49.183 1.00 26.74 601 ALA A O 1
ATOM 4771 N N . ALA A 1 602 ? -10.461 46.288 -47.229 1.00 27.86 602 ALA A N 1
ATOM 4772 C CA . ALA A 1 602 ? -10.338 47.521 -46.461 1.00 28.02 602 ALA A CA 1
ATOM 4773 C C . ALA A 1 602 ? -8.905 48.035 -46.474 1.00 30.29 602 ALA A C 1
ATOM 4774 O O . ALA A 1 602 ? -8.676 49.245 -46.572 1.00 31.09 602 ALA A O 1
ATOM 4776 N N . ILE A 1 603 ? -7.930 47.129 -46.392 1.00 26.71 603 ILE A N 1
ATOM 4777 C CA . ILE A 1 603 ? -6.528 47.539 -46.394 1.00 27.42 603 ILE A CA 1
ATOM 4778 C C . ILE A 1 603 ? -6.121 48.037 -47.775 1.00 30.73 603 ILE A C 1
ATOM 4779 O O . ILE A 1 603 ? -5.509 49.103 -47.914 1.00 31.14 603 ILE A O 1
ATOM 4784 N N . LYS A 1 604 ? -6.444 47.266 -48.816 1.00 28.77 604 LYS A N 1
ATOM 4785 C CA . LYS A 1 604 ? -6.090 47.668 -50.173 1.00 30.64 604 LYS A CA 1
ATOM 4786 C C . LYS A 1 604 ? -6.701 49.021 -50.521 1.00 32.85 604 LYS A C 1
ATOM 4787 O O . LYS A 1 604 ? -6.017 49.908 -51.045 1.00 32.99 604 LYS A O 1
ATOM 4793 N N . LYS A 1 605 ? -7.986 49.205 -50.213 1.00 30.73 605 LYS A N 1
ATOM 4794 C CA . LYS A 1 605 ? -8.675 50.422 -50.621 1.00 31.78 605 LYS A CA 1
ATOM 4795 C C . LYS A 1 605 ? -8.304 51.606 -49.735 1.00 33.98 605 LYS A C 1
ATOM 4796 O O . LYS A 1 605 ? -7.938 52.674 -50.238 1.00 34.25 605 LYS A O 1
ATOM 4802 N N . LEU A 1 606 ? -8.396 51.442 -48.413 1.00 31.03 606 LEU A N 1
ATOM 4803 C CA . LEU A 1 606 ? -8.317 52.603 -47.534 1.00 33.08 606 LEU A CA 1
ATOM 4804 C C . LEU A 1 606 ? -6.883 52.963 -47.170 1.00 34.39 606 LEU A C 1
ATOM 4805 O O . LEU A 1 606 ? -6.585 54.144 -46.957 1.00 35.39 606 LEU A O 1
ATOM 4810 N N . VAL A 1 607 ? -5.988 51.984 -47.092 1.00 31.85 607 VAL A N 1
ATOM 4811 C CA . VAL A 1 607 ? -4.614 52.268 -46.697 1.00 33.39 607 VAL A CA 1
ATOM 4812 C C . VAL A 1 607 ? -3.760 52.658 -47.896 1.00 34.22 607 VAL A C 1
ATOM 4813 O O . VAL A 1 607 ? -3.075 53.683 -47.874 1.00 36.15 607 VAL A O 1
ATOM 4817 N N . PHE A 1 608 ? -3.798 51.875 -48.971 1.00 32.36 608 PHE A N 1
ATOM 4818 C CA . PHE A 1 608 ? -2.829 52.045 -50.048 1.00 37.34 608 PHE A CA 1
ATOM 4819 C C . PHE A 1 608 ? -3.392 52.732 -51.285 1.00 36.45 608 PHE A C 1
ATOM 4820 O O . PHE A 1 608 ? -2.690 53.533 -51.907 1.00 39.61 608 PHE A O 1
ATOM 4828 N N . GLU A 1 609 ? -4.639 52.456 -51.662 1.00 34.99 609 GLU A N 1
ATOM 4829 C CA . GLU A 1 609 ? -5.190 53.104 -52.847 1.00 39.28 609 GLU A CA 1
ATOM 4830 C C . GLU A 1 609 ? -5.641 54.531 -52.542 1.00 40.71 609 GLU A C 1
ATOM 4831 O O . GLU A 1 609 ? -5.206 55.486 -53.195 1.00 41.24 609 GLU A O 1
ATOM 4837 N N . ASP A 1 610 ? -6.518 54.694 -51.554 1.00 35.60 610 ASP A N 1
ATOM 4838 C CA . ASP A 1 610 ? -7.044 56.011 -51.226 1.00 37.89 610 ASP A CA 1
ATOM 4839 C C . ASP A 1 610 ? -6.223 56.741 -50.171 1.00 37.78 610 ASP A C 1
ATOM 4840 O O . ASP A 1 610 ? -6.341 57.966 -50.059 1.00 39.96 610 ASP A O 1
ATOM 4845 N N . LYS A 1 611 ? -5.409 56.020 -49.399 1.00 37.22 611 LYS A N 1
ATOM 4846 C CA . LYS A 1 611 ? -4.516 56.618 -48.402 1.00 37.77 611 LYS A CA 1
ATOM 4847 C C . LYS A 1 611 ? -5.281 57.459 -47.381 1.00 39.90 611 LYS A C 1
ATOM 4848 O O . LYS A 1 611 ? -4.850 58.550 -47.002 1.00 38.65 611 LYS A O 1
ATOM 4854 N N . LYS A 1 612 ? -6.427 56.952 -46.924 1.00 36.25 612 LYS A N 1
ATOM 4855 C CA . LYS A 1 612 ? -7.163 57.638 -45.872 1.00 35.00 612 LYS A CA 1
ATOM 4856 C C . LYS A 1 612 ? -6.603 57.359 -44.483 1.00 36.75 612 LYS A C 1
ATOM 4857 O O . LYS A 1 612 ? -6.948 58.077 -43.539 1.00 38.85 612 LYS A O 1
ATOM 4863 N N . LEU A 1 613 ? -5.752 56.345 -44.338 1.00 35.95 613 LEU A N 1
ATOM 4864 C CA . LEU A 1 613 ? -5.083 56.058 -43.076 1.00 35.50 613 LEU A CA 1
ATOM 4865 C C . LEU A 1 613 ? -3.861 55.206 -43.380 1.00 35.55 613 LEU A C 1
ATOM 4866 O O . LEU A 1 613 ? -3.757 54.608 -44.453 1.00 38.99 613 LEU A O 1
ATOM 4871 N N . THR A 1 614 ? -2.927 55.173 -42.435 1.00 33.17 614 THR A N 1
ATOM 4872 C CA . THR A 1 614 ? -1.695 54.411 -42.592 1.00 35.10 614 THR A CA 1
ATOM 4873 C C . THR A 1 614 ? -1.813 53.048 -41.915 1.00 32.05 614 THR A C 1
ATOM 4874 O O . THR A 1 614 ? -2.728 52.789 -41.132 1.00 32.75 614 THR A O 1
ATOM 4878 N N . MET A 1 615 ? -0.855 52.169 -42.220 1.00 34.40 615 MET A N 1
ATOM 4879 C CA . MET A 1 615 ? -0.796 50.890 -41.519 1.00 36.02 615 MET A CA 1
ATOM 4880 C C . MET A 1 615 ? -0.641 51.093 -40.020 1.00 36.49 615 MET A C 1
ATOM 4881 O O . MET A 1 615 ? -1.155 50.298 -39.225 1.00 35.76 615 MET A O 1
ATOM 4886 N N . ASP A 1 616 ? 0.051 52.162 -39.621 1.00 36.89 616 ASP A N 1
ATOM 4887 C CA . ASP A 1 616 ? 0.242 52.451 -38.204 1.00 38.05 616 ASP A CA 1
ATOM 4888 C C . ASP A 1 616 ? -1.068 52.844 -37.534 1.00 35.57 616 ASP A C 1
ATOM 4889 O O . ASP A 1 616 ? -1.359 52.395 -36.419 1.00 34.56 616 ASP A O 1
ATOM 4894 N N . GLN A 1 617 ? -1.868 53.687 -38.192 1.00 35.00 617 GLN A N 1
ATOM 4895 C CA . GLN A 1 617 ? -3.163 54.059 -37.630 1.00 35.14 617 GLN A CA 1
ATOM 4896 C C . GLN A 1 617 ? -4.108 52.863 -37.582 1.00 34.12 617 GLN A C 1
ATOM 4897 O O . GLN A 1 617 ? -4.881 52.712 -36.628 1.00 33.22 617 GLN A O 1
ATOM 4903 N N . LEU A 1 618 ? -4.056 52.005 -38.604 1.00 34.83 618 LEU A N 1
ATOM 4904 C CA . LEU A 1 618 ? -4.915 50.824 -38.640 1.00 35.26 618 LEU A CA 1
ATOM 4905 C C . LEU A 1 618 ? -4.593 49.873 -37.494 1.00 33.21 618 LEU A C 1
ATOM 4906 O O . LEU A 1 618 ? -5.486 49.457 -36.748 1.00 31.45 618 LEU A O 1
ATOM 4911 N N . ILE A 1 619 ? -3.314 49.530 -37.331 1.00 32.38 619 ILE A N 1
ATOM 4912 C CA . ILE A 1 619 ? -2.935 48.554 -36.316 1.00 33.66 619 ILE A CA 1
ATOM 4913 C C . ILE A 1 619 ? -3.082 49.133 -34.911 1.00 35.66 619 ILE A C 1
ATOM 4914 O O . ILE A 1 619 ? -3.328 48.390 -33.952 1.00 36.08 619 ILE A O 1
ATOM 4919 N N . ASP A 1 620 ? -2.951 50.457 -34.759 1.00 34.69 620 ASP A N 1
ATOM 4920 C CA . ASP A 1 620 ? -3.305 51.087 -33.488 1.00 35.85 620 ASP A CA 1
ATOM 4921 C C . ASP A 1 620 ? -4.767 50.841 -33.146 1.00 33.70 620 ASP A C 1
ATOM 4922 O O . ASP A 1 620 ? -5.102 50.514 -32.001 1.00 35.13 620 ASP A O 1
ATOM 4927 N N . ALA A 1 621 ? -5.654 51.003 -34.129 1.00 32.48 621 ALA A N 1
ATOM 4928 C CA . ALA A 1 621 ? -7.074 50.775 -33.895 1.00 34.04 621 ALA A CA 1
ATOM 4929 C C . ALA A 1 621 ? -7.356 49.313 -33.569 1.00 30.70 621 ALA A C 1
ATOM 4930 O O . ALA A 1 621 ? -8.164 49.015 -32.681 1.00 30.14 621 ALA A O 1
ATOM 4932 N N . LEU A 1 622 ? -6.698 48.387 -34.271 1.00 33.09 622 LEU A N 1
ATOM 4933 C CA . LEU A 1 622 ? -6.936 46.965 -34.033 1.00 33.16 622 LEU A CA 1
ATOM 4934 C C . LEU A 1 622 ? -6.479 46.558 -32.637 1.00 32.20 622 LEU A C 1
ATOM 4935 O O . LEU A 1 622 ? -7.235 45.937 -31.882 1.00 30.68 622 LEU A O 1
ATOM 4940 N N . GLU A 1 623 ? -5.246 46.919 -32.269 1.00 31.71 623 GLU A N 1
ATOM 4941 C CA . GLU A 1 623 ? -4.721 46.533 -30.963 1.00 31.78 623 GLU A CA 1
ATOM 4942 C C . GLU A 1 623 ? -5.516 47.161 -29.826 1.00 32.31 623 GLU A C 1
ATOM 4943 O O . GLU A 1 623 ? -5.568 46.603 -28.725 1.00 33.51 623 GLU A O 1
ATOM 4949 N N . ALA A 1 624 ? -6.156 48.300 -30.071 1.00 33.77 624 ALA A N 1
ATOM 4950 C CA . ALA A 1 624 ? -7.056 48.889 -29.087 1.00 31.98 624 ALA A CA 1
ATOM 4951 C C . ALA A 1 624 ? -8.457 48.294 -29.140 1.00 33.89 624 ALA A C 1
ATOM 4952 O O . ALA A 1 624 ? -9.323 48.738 -28.380 1.00 34.12 624 ALA A O 1
ATOM 4954 N N . ASN A 1 625 ? -8.690 47.300 -30.004 1.00 33.44 625 ASN A N 1
ATOM 4955 C CA . ASN A 1 625 ? -10.025 46.746 -30.244 1.00 32.21 625 ASN A CA 1
ATOM 4956 C C . ASN A 1 625 ? -11.015 47.856 -30.591 1.00 31.54 625 ASN A C 1
ATOM 4957 O O . ASN A 1 625 ? -12.168 47.851 -30.154 1.00 30.43 625 ASN A O 1
ATOM 4962 N N . PHE A 1 626 ? -10.545 48.826 -31.378 1.00 31.27 626 PHE A N 1
ATOM 4963 C CA . PHE A 1 626 ? -11.299 49.996 -31.826 1.00 34.58 626 PHE A CA 1
ATOM 4964 C C . PHE A 1 626 ? -11.727 50.905 -30.679 1.00 36.05 626 PHE A C 1
ATOM 4965 O O . PHE A 1 626 ? -12.541 51.814 -30.886 1.00 36.11 626 PHE A O 1
ATOM 4973 N N . GLU A 1 627 ? -11.198 50.692 -29.476 1.00 37.34 627 GLU A N 1
ATOM 4974 C CA . GLU A 1 627 ? -11.530 51.531 -28.328 1.00 39.79 627 GLU A CA 1
ATOM 4975 C C . GLU A 1 627 ? -10.654 52.778 -28.377 1.00 38.99 627 GLU A C 1
ATOM 4976 O O . GLU A 1 627 ? -9.431 52.694 -28.213 1.00 36.10 627 GLU A O 1
ATOM 4982 N N . GLY A 1 628 ? -11.277 53.934 -28.607 1.00 37.60 628 GLY A N 1
ATOM 4983 C CA . GLY A 1 628 ? -10.553 55.151 -28.898 1.00 38.26 628 GLY A CA 1
ATOM 4984 C C . GLY A 1 628 ? -10.261 55.371 -30.365 1.00 40.12 628 GLY A C 1
ATOM 4985 O O . GLY A 1 628 ? -9.551 56.328 -30.706 1.00 37.23 628 GLY A O 1
ATOM 4986 N N . TYR A 1 629 ? -10.769 54.507 -31.240 1.00 39.45 629 TYR A N 1
ATOM 4987 C CA . TYR A 1 629 ? -10.567 54.604 -32.679 1.00 37.35 629 TYR A CA 1
ATOM 4988 C C . TYR A 1 629 ? -11.869 54.288 -33.394 1.00 38.32 629 TYR A C 1
ATOM 4989 O O . TYR A 1 629 ? -11.884 53.671 -34.465 1.00 38.12 629 TYR A O 1
ATOM 4998 N N . GLU A 1 630 ? -12.983 54.706 -32.794 1.00 35.70 630 GLU A N 1
ATOM 4999 C CA . GLU A 1 630 ? -14.295 54.361 -33.323 1.00 35.61 630 GLU A CA 1
ATOM 5000 C C . GLU A 1 630 ? -14.565 55.040 -34.660 1.00 38.31 630 GLU A C 1
ATOM 5001 O O . GLU A 1 630 ? -15.328 54.511 -35.478 1.00 36.93 630 GLU A O 1
ATOM 5007 N N . ASP A 1 631 ? -13.955 56.201 -34.905 1.00 39.98 631 ASP A N 1
ATOM 5008 C CA . ASP A 1 631 ? -14.088 56.825 -36.218 1.00 37.85 631 ASP A CA 1
ATOM 5009 C C . ASP A 1 631 ? -13.389 55.992 -37.283 1.00 37.21 631 ASP A C 1
ATOM 5010 O O . ASP A 1 631 ? -13.861 55.903 -38.423 1.00 35.51 631 ASP A O 1
ATOM 5015 N N . ILE A 1 632 ? -12.272 55.358 -36.920 1.00 35.12 632 ILE A N 1
ATOM 5016 C CA . ILE A 1 632 ? -11.580 54.466 -37.842 1.00 36.06 632 ILE A CA 1
ATOM 5017 C C . ILE A 1 632 ? -12.419 53.221 -38.113 1.00 34.11 632 ILE A C 1
ATOM 5018 O O . ILE A 1 632 ? -12.528 52.770 -39.261 1.00 32.19 632 ILE A O 1
ATOM 5023 N N . GLN A 1 633 ? -13.035 52.656 -37.068 1.00 33.99 633 GLN A N 1
ATOM 5024 C CA . GLN A 1 633 ? -13.900 51.494 -37.254 1.00 33.82 633 GLN A CA 1
ATOM 5025 C C . GLN A 1 633 ? -15.021 51.795 -38.236 1.00 34.26 633 GLN A C 1
ATOM 5026 O O . GLN A 1 633 ? -15.336 50.972 -39.104 1.00 33.65 633 GLN A O 1
ATOM 5032 N N . GLN A 1 634 ? -15.633 52.976 -38.118 1.00 35.49 634 GLN A N 1
ATOM 5033 C CA . GLN A 1 634 ? -16.686 53.359 -39.049 1.00 34.52 634 GLN A CA 1
ATOM 5034 C C . GLN A 1 634 ? -16.135 53.526 -40.461 1.00 35.18 634 GLN A C 1
ATOM 5035 O O . GLN A 1 634 ? -16.796 53.160 -41.442 1.00 33.32 634 GLN A O 1
ATOM 5041 N N . LEU A 1 635 ? -14.919 54.067 -40.583 1.00 33.04 635 LEU A N 1
ATOM 5042 C CA . LEU A 1 635 ? -14.312 54.245 -41.899 1.00 33.91 635 LEU A CA 1
ATOM 5043 C C . LEU A 1 635 ? -14.007 52.903 -42.555 1.00 32.84 635 LEU A C 1
ATOM 5044 O O . LEU A 1 635 ? -14.238 52.727 -43.757 1.00 33.39 635 LEU A O 1
ATOM 5049 N N . LEU A 1 636 ? -13.487 51.944 -41.781 1.00 31.99 636 LEU A N 1
ATOM 5050 C CA . LEU A 1 636 ? -13.178 50.632 -42.338 1.00 30.99 636 LEU A CA 1
ATOM 5051 C C . LEU A 1 636 ? -14.416 49.961 -42.921 1.00 30.81 636 LEU A C 1
ATOM 5052 O O . LEU A 1 636 ? -14.315 49.222 -43.906 1.00 30.71 636 LEU A O 1
ATOM 5057 N N . ARG A 1 637 ? -15.590 50.229 -42.354 1.00 30.65 637 ARG A N 1
ATOM 5058 C CA . ARG A 1 637 ? -16.833 49.627 -42.822 1.00 31.83 637 ARG A CA 1
ATOM 5059 C C . ARG A 1 637 ? -17.368 50.252 -44.107 1.00 31.34 637 ARG A C 1
ATOM 5060 O O . ARG A 1 637 ? -18.393 49.790 -44.617 1.00 32.37 637 ARG A O 1
ATOM 5068 N N . THR A 1 638 ? -16.699 51.265 -44.654 1.00 30.66 638 THR A N 1
ATOM 5069 C CA . THR A 1 638 ? -17.095 51.844 -45.928 1.00 30.62 638 THR A CA 1
ATOM 5070 C C . THR A 1 638 ? -16.387 51.204 -47.121 1.00 31.17 638 THR A C 1
ATOM 5071 O O . THR A 1 638 ? -16.810 51.419 -48.262 1.00 28.86 638 THR A O 1
ATOM 5075 N N . ALA A 1 639 ? -15.337 50.414 -46.894 1.00 30.18 639 ALA A N 1
ATOM 5076 C CA . ALA A 1 639 ? -14.629 49.787 -47.993 1.00 28.41 639 ALA A CA 1
ATOM 5077 C C . ALA A 1 639 ? -15.517 48.753 -48.692 1.00 28.45 639 ALA A C 1
ATOM 5078 O O . ALA A 1 639 ? -16.564 48.358 -48.171 1.00 29.89 639 ALA A O 1
ATOM 5080 N N . PRO A 1 640 ? -15.122 48.320 -49.892 1.00 27.36 640 PRO A N 1
ATOM 5081 C CA . PRO A 1 640 ? -15.886 47.285 -50.599 1.00 28.56 640 PRO A CA 1
ATOM 5082 C C . PRO A 1 640 ? -15.922 45.978 -49.820 1.00 28.99 640 PRO A C 1
ATOM 5083 O O . PRO A 1 640 ? -14.931 45.565 -49.213 1.00 28.56 640 PRO A O 1
ATOM 5087 N N . CYS A 1 641 ? -17.079 45.324 -49.851 1.00 28.18 641 CYS A N 1
ATOM 5088 C CA . CYS A 1 641 ? -17.319 44.125 -49.066 1.00 27.52 641 CYS A CA 1
ATOM 5089 C C . CYS A 1 641 ? -17.919 43.027 -49.932 1.00 27.55 641 CYS A C 1
ATOM 5090 O O . CYS A 1 641 ? -18.676 43.288 -50.871 1.00 24.23 641 CYS A O 1
ATOM 5093 N N . TYR A 1 642 ? -17.555 41.794 -49.592 1.00 26.51 642 TYR A N 1
ATOM 5094 C CA . TYR A 1 642 ? -18.127 40.604 -50.205 1.00 25.46 642 TYR A CA 1
ATOM 5095 C C . TYR A 1 642 ? -19.624 40.524 -49.920 1.00 23.92 642 TYR A C 1
ATOM 5096 O O . TYR A 1 642 ? -20.099 40.910 -48.847 1.00 25.61 642 TYR A O 1
ATOM 5105 N N . GLY A 1 643 ? -20.373 40.015 -50.896 1.00 23.30 643 GLY A N 1
ATOM 5106 C CA . GLY A 1 643 ? -21.818 39.908 -50.778 1.00 23.39 643 GLY A CA 1
ATOM 5107 C C . GLY A 1 643 ? -22.591 41.084 -51.329 1.00 27.08 643 GLY A C 1
ATOM 5108 O O . GLY A 1 643 ? -23.777 41.230 -51.009 1.00 25.65 643 GLY A O 1
ATOM 5109 N N . ASN A 1 644 ? -21.956 41.934 -52.142 1.00 25.29 644 ASN A N 1
ATOM 5110 C CA . ASN A 1 644 ? -22.603 43.108 -52.708 1.00 27.81 644 ASN A CA 1
ATOM 5111 C C . ASN A 1 644 ? -22.465 43.179 -54.223 1.00 29.40 644 ASN A C 1
ATOM 5112 O O . ASN A 1 644 ? -22.752 44.231 -54.806 1.00 27.14 644 ASN A O 1
ATOM 5117 N N . ASP A 1 645 ? -22.033 42.093 -54.872 1.00 29.04 645 ASP A N 1
ATOM 5118 C CA . ASP A 1 645 ? -21.711 42.108 -56.298 1.00 27.14 645 ASP A CA 1
ATOM 5119 C C . ASP A 1 645 ? -20.701 43.209 -56.617 1.00 28.49 645 ASP A C 1
ATOM 5120 O O . ASP A 1 645 ? -20.732 43.814 -57.691 1.00 31.64 645 ASP A O 1
ATOM 5125 N N . ASP A 1 646 ? -19.807 43.486 -55.677 1.00 28.34 646 ASP A N 1
ATOM 5126 C CA . ASP A 1 646 ? -18.803 44.530 -55.822 1.00 29.21 646 ASP A CA 1
ATOM 5127 C C . ASP A 1 646 ? -17.513 43.876 -56.308 1.00 29.64 646 ASP A C 1
ATOM 5128 O O . ASP A 1 646 ? -16.860 43.145 -55.557 1.00 27.69 646 ASP A O 1
ATOM 5133 N N . GLU A 1 647 ? -17.144 44.154 -57.562 1.00 31.16 647 GLU A N 1
ATOM 5134 C CA . GLU A 1 647 ? -16.004 43.480 -58.177 1.00 30.18 647 GLU A CA 1
ATOM 5135 C C . GLU A 1 647 ? -14.701 43.756 -57.431 1.00 29.97 647 GLU A C 1
ATOM 5136 O O . GLU A 1 647 ? -13.792 42.917 -57.443 1.00 30.05 647 GLU A O 1
ATOM 5142 N N . TYR A 1 648 ? -14.592 44.911 -56.768 1.00 27.83 648 TYR A N 1
ATOM 5143 C CA . TYR A 1 648 ? -13.375 45.229 -56.023 1.00 29.21 648 TYR A CA 1
ATOM 5144 C C . TYR A 1 648 ? -13.141 44.218 -54.904 1.00 28.93 648 TYR A C 1
ATOM 5145 O O . TYR A 1 648 ? -12.023 43.723 -54.719 1.00 29.74 648 TYR A O 1
ATOM 5154 N N . ALA A 1 649 ? -14.191 43.894 -54.147 1.00 27.10 649 ALA A N 1
ATOM 5155 C CA . ALA A 1 649 ? -14.068 42.864 -53.121 1.00 27.90 649 ALA A CA 1
ATOM 5156 C C . ALA A 1 649 ? -14.050 41.464 -53.729 1.00 26.39 649 ALA A C 1
ATOM 5157 O O . ALA A 1 649 ? -13.218 40.631 -53.349 1.00 26.62 649 ALA A O 1
ATOM 5159 N N . ASP A 1 650 ? -14.943 41.198 -54.687 1.00 24.99 650 ASP A N 1
ATOM 5160 C CA . ASP A 1 650 ? -15.161 39.827 -55.142 1.00 26.50 650 ASP A CA 1
ATOM 5161 C C . ASP A 1 650 ? -13.957 39.263 -55.899 1.00 27.45 650 ASP A C 1
ATOM 5162 O O . ASP A 1 650 ? -13.735 38.044 -55.878 1.00 26.36 650 ASP A O 1
ATOM 5167 N N . GLU A 1 651 ? -13.162 40.113 -56.559 1.00 24.98 651 GLU A N 1
ATOM 5168 C CA . GLU A 1 651 ? -11.978 39.595 -57.241 1.00 26.39 651 GLU A CA 1
ATOM 5169 C C . GLU A 1 651 ? -10.907 39.178 -56.242 1.00 26.28 651 GLU A C 1
ATOM 5170 O O . GLU A 1 651 ? -10.136 38.249 -56.512 1.00 24.94 651 GLU A O 1
ATOM 5176 N N . ILE A 1 652 ? -10.850 39.835 -55.082 1.00 25.58 652 ILE A N 1
ATOM 5177 C CA . ILE A 1 652 ? -9.965 39.372 -54.018 1.00 26.23 652 ILE A CA 1
ATOM 5178 C C . ILE A 1 652 ? -10.403 37.994 -53.536 1.00 26.11 652 ILE A C 1
ATOM 5179 O O . ILE A 1 652 ? -9.589 37.072 -53.405 1.00 25.33 652 ILE A O 1
ATOM 5184 N N . GLY A 1 653 ? -11.705 37.828 -53.287 1.00 25.31 653 GLY A N 1
ATOM 5185 C CA . GLY A 1 653 ? -12.204 36.528 -52.872 1.00 25.94 653 GLY A CA 1
ATOM 5186 C C . GLY A 1 653 ? -12.016 35.457 -53.929 1.00 24.79 653 GLY A C 1
ATOM 5187 O O . GLY A 1 653 ? -11.777 34.291 -53.606 1.00 23.56 653 GLY A O 1
ATOM 5188 N N . ARG A 1 654 ? -12.120 35.838 -55.204 1.00 25.35 654 ARG A N 1
ATOM 5189 C CA . ARG A 1 654 ? -11.892 34.877 -56.280 1.00 25.70 654 ARG A CA 1
ATOM 5190 C C . ARG A 1 654 ? -10.446 34.398 -56.286 1.00 25.65 654 ARG A C 1
ATOM 5191 O O . ARG A 1 654 ? -10.174 33.218 -56.547 1.00 25.56 654 ARG A O 1
ATOM 5199 N N . GLU A 1 655 ? -9.506 35.297 -55.987 1.00 24.42 655 GLU A N 1
ATOM 5200 C CA . GLU A 1 655 ? -8.105 34.898 -55.900 1.00 25.56 655 GLU A CA 1
ATOM 5201 C C . GLU A 1 655 ? -7.847 34.043 -54.664 1.00 25.04 655 GLU A C 1
ATOM 5202 O O . GLU A 1 655 ? -7.066 33.085 -54.719 1.00 25.26 655 GLU A O 1
ATOM 5208 N N . LEU A 1 656 ? -8.493 34.373 -53.541 1.00 24.93 656 LEU A N 1
ATOM 5209 C CA . LEU A 1 656 ? -8.398 33.522 -52.356 1.00 25.25 656 LEU A CA 1
ATOM 5210 C C . LEU A 1 656 ? -8.882 32.113 -52.667 1.00 24.38 656 LEU A C 1
ATOM 5211 O O . LEU A 1 656 ? -8.221 31.123 -52.326 1.00 22.10 656 LEU A O 1
ATOM 5216 N N . ASP A 1 657 ? -10.041 32.008 -53.320 1.00 22.89 657 ASP A N 1
ATOM 5217 C CA . ASP A 1 657 ? -10.564 30.704 -53.698 1.00 21.52 657 ASP A CA 1
ATOM 5218 C C . ASP A 1 657 ? -9.639 30.007 -54.684 1.00 23.37 657 ASP A C 1
ATOM 5219 O O . ASP A 1 657 ? -9.410 28.797 -54.579 1.00 20.87 657 ASP A O 1
ATOM 5224 N N . ARG A 1 658 ? -9.094 30.758 -55.647 1.00 24.89 658 ARG A N 1
ATOM 5225 C CA . ARG A 1 658 ? -8.233 30.145 -56.653 1.00 25.41 658 ARG A CA 1
ATOM 5226 C C . ARG A 1 658 ? -7.012 29.500 -56.013 1.00 24.62 658 ARG A C 1
ATOM 5227 O O . ARG A 1 658 ? -6.635 28.378 -56.370 1.00 23.65 658 ARG A O 1
ATOM 5235 N N . MET A 1 659 ? -6.385 30.192 -55.059 1.00 24.14 659 MET A N 1
ATOM 5236 C CA . MET A 1 659 ? -5.217 29.633 -54.387 1.00 23.06 659 MET A CA 1
ATOM 5237 C C . MET A 1 659 ? -5.561 28.329 -53.676 1.00 22.08 659 MET A C 1
ATOM 5238 O O . MET A 1 659 ? -4.828 27.339 -53.788 1.00 20.30 659 MET A O 1
ATOM 5243 N N . ALA A 1 660 ? -6.678 28.309 -52.945 1.00 21.86 660 ALA A N 1
ATOM 5244 C CA . ALA A 1 660 ? -7.082 27.102 -52.228 1.00 22.17 660 ALA A CA 1
ATOM 5245 C C . ALA A 1 660 ? -7.406 25.966 -53.193 1.00 21.71 660 ALA A C 1
ATOM 5246 O O . ALA A 1 660 ? -6.935 24.836 -53.016 1.00 21.98 660 ALA A O 1
ATOM 5248 N N . VAL A 1 661 ? -8.208 26.246 -54.224 1.00 22.08 661 VAL A N 1
ATOM 5249 C CA . VAL A 1 661 ? -8.613 25.197 -55.156 1.00 21.59 661 VAL A CA 1
ATOM 5250 C C . VAL A 1 661 ? -7.418 24.704 -55.963 1.00 23.05 661 VAL A C 1
ATOM 5251 O O . VAL A 1 661 ? -7.267 23.497 -56.199 1.00 23.40 661 VAL A O 1
ATOM 5255 N N . SER A 1 662 ? -6.552 25.624 -56.398 1.00 20.52 662 SER A N 1
ATOM 5256 C CA . SER A 1 662 ? -5.362 25.232 -57.149 1.00 22.82 662 SER A CA 1
ATOM 5257 C C . SER A 1 662 ? -4.453 24.335 -56.314 1.00 23.80 662 SER A C 1
ATOM 5258 O O . SER A 1 662 ? -3.899 23.353 -56.822 1.00 23.27 662 SER A O 1
ATOM 5261 N N . PHE A 1 663 ? -4.289 24.662 -55.030 1.00 22.50 663 PHE A N 1
ATOM 5262 C CA . PHE A 1 663 ? -3.533 23.801 -54.127 1.00 21.72 663 PHE A CA 1
ATOM 5263 C C . PHE A 1 663 ? -4.205 22.438 -53.980 1.00 23.76 663 PHE A C 1
ATOM 5264 O O . PHE A 1 663 ? -3.535 21.396 -54.020 1.00 21.60 663 PHE A O 1
ATOM 5272 N N . ALA A 1 664 ? -5.531 22.427 -53.816 1.00 20.87 664 ALA A N 1
ATOM 5273 C CA . ALA A 1 664 ? -6.262 21.165 -53.734 1.00 22.04 664 ALA A CA 1
ATOM 5274 C C . ALA A 1 664 ? -6.056 20.320 -54.985 1.00 22.64 664 ALA A C 1
ATOM 5275 O O . ALA A 1 664 ? -5.900 19.096 -54.899 1.00 23.85 664 ALA A O 1
ATOM 5277 N N . ALA A 1 665 ? -6.053 20.957 -56.158 1.00 21.96 665 ALA A N 1
ATOM 5278 C CA . ALA A 1 665 ? -5.884 20.216 -57.403 1.00 23.29 665 ALA A CA 1
ATOM 5279 C C . ALA A 1 665 ? -4.502 19.583 -57.501 1.00 23.83 665 ALA A C 1
ATOM 5280 O O . ALA A 1 665 ? -4.362 18.487 -58.052 1.00 24.40 665 ALA A O 1
ATOM 5282 N N . LYS A 1 666 ? -3.479 20.239 -56.959 1.00 23.37 666 LYS A N 1
ATOM 5283 C CA . LYS A 1 666 ? -2.118 19.739 -57.117 1.00 24.71 666 LYS A CA 1
ATOM 5284 C C . LYS A 1 666 ? -1.785 18.642 -56.111 1.00 25.64 666 LYS A C 1
ATOM 5285 O O . LYS A 1 666 ? -1.134 17.654 -56.467 1.00 28.46 666 LYS A O 1
ATOM 5291 N N . TYR A 1 667 ? -2.227 18.782 -54.859 1.00 23.21 667 TYR A N 1
ATOM 5292 C CA . TYR A 1 667 ? -1.720 17.955 -53.772 1.00 24.74 667 TYR A CA 1
ATOM 5293 C C . TYR A 1 667 ? -2.718 16.932 -53.247 1.00 26.15 667 TYR A C 1
ATOM 5294 O O . TYR A 1 667 ? -2.351 16.111 -52.400 1.00 22.88 667 TYR A O 1
ATOM 5303 N N . GLY A 1 668 ? -3.961 16.941 -53.727 1.00 25.71 668 GLY A N 1
ATOM 5304 C CA . GLY A 1 668 ? -4.879 15.879 -53.354 1.00 22.56 668 GLY A CA 1
ATOM 5305 C C . GLY A 1 668 ? -4.434 14.522 -53.869 1.00 23.89 668 GLY A C 1
ATOM 5306 O O . GLY A 1 668 ? -4.500 13.523 -53.148 1.00 25.27 668 GLY A O 1
ATOM 5307 N N . LYS A 1 669 ? -3.929 14.479 -55.105 1.00 25.55 669 LYS A N 1
ATOM 5308 C CA . LYS A 1 669 ? -3.699 13.208 -55.788 1.00 26.45 669 LYS A CA 1
ATOM 5309 C C . LYS A 1 669 ? -2.587 12.383 -55.146 1.00 26.88 669 LYS A C 1
ATOM 5310 O O . LYS A 1 669 ? -2.632 11.149 -55.200 1.00 29.25 669 LYS A O 1
ATOM 5316 N N . GLU A 1 670 ? -1.580 13.019 -54.546 1.00 26.42 670 GLU A N 1
ATOM 5317 C CA . GLU A 1 670 ? -0.556 12.207 -53.899 1.00 27.85 670 GLU A CA 1
ATOM 5318 C C . GLU A 1 670 ? -1.022 11.630 -52.572 1.00 24.94 670 GLU A C 1
ATOM 5319 O O . GLU A 1 670 ? -0.368 10.724 -52.046 1.00 25.67 670 GLU A O 1
ATOM 5325 N N . MET A 1 671 ? -2.129 12.124 -52.025 1.00 24.92 671 MET A N 1
ATOM 5326 C CA . MET A 1 671 ? -2.808 11.461 -50.923 1.00 23.77 671 MET A CA 1
ATOM 5327 C C . MET A 1 671 ? -3.807 10.418 -51.408 1.00 23.58 671 MET A C 1
ATOM 5328 O O . MET A 1 671 ? -4.431 9.743 -50.582 1.00 23.26 671 MET A O 1
ATOM 5333 N N . GLY A 1 672 ? -3.969 10.273 -52.722 1.00 24.01 672 GLY A N 1
ATOM 5334 C CA . GLY A 1 672 ? -4.868 9.280 -53.273 1.00 24.69 672 GLY A CA 1
ATOM 5335 C C . GLY A 1 672 ? -6.336 9.635 -53.230 1.00 24.11 672 GLY A C 1
ATOM 5336 O O . GLY A 1 672 ? -7.179 8.747 -53.400 1.00 22.97 672 GLY A O 1
ATOM 5337 N N . ILE A 1 673 ? -6.678 10.906 -53.001 1.00 21.18 673 ILE A N 1
ATOM 5338 C CA . ILE A 1 673 ? -8.066 11.331 -52.867 1.00 24.85 673 ILE A CA 1
ATOM 5339 C C . ILE A 1 673 ? -8.249 12.692 -53.529 1.00 23.52 673 ILE A C 1
ATOM 5340 O O . ILE A 1 673 ? -7.290 13.378 -53.885 1.00 22.17 673 ILE A O 1
ATOM 5345 N N . ASN A 1 674 ? -9.513 13.066 -53.706 1.00 25.02 674 ASN A N 1
ATOM 5346 C CA . ASN A 1 674 ? -9.884 14.468 -53.829 1.00 21.79 674 ASN A CA 1
ATOM 5347 C C . ASN A 1 674 ? -9.937 15.057 -52.426 1.00 24.91 674 ASN A C 1
ATOM 5348 O O . ASN A 1 674 ? -10.635 14.526 -51.554 1.00 23.49 674 ASN A O 1
ATOM 5353 N N . ASN A 1 675 ? -9.186 16.130 -52.196 1.00 23.15 675 ASN A N 1
ATOM 5354 C CA . ASN A 1 675 ? -9.233 16.872 -50.937 1.00 24.03 675 ASN A CA 1
ATOM 5355 C C . ASN A 1 675 ? -9.584 18.301 -51.320 1.00 23.02 675 ASN A C 1
ATOM 5356 O O . ASN A 1 675 ? -8.705 19.150 -51.472 1.00 24.11 675 ASN A O 1
ATOM 5361 N N . ASP A 1 676 ? -10.878 18.557 -51.482 1.00 21.09 676 ASP A N 1
ATOM 5362 C CA . ASP A 1 676 ? -11.364 19.739 -52.173 1.00 22.64 676 ASP A CA 1
ATOM 5363 C C . ASP A 1 676 ? -11.752 20.837 -51.192 1.00 22.36 676 ASP A C 1
ATOM 5364 O O . ASP A 1 676 ? -12.167 20.571 -50.060 1.00 23.38 676 ASP A O 1
ATOM 5369 N N . ALA A 1 677 ? -11.607 22.082 -51.645 1.00 22.31 677 ALA A N 1
ATOM 5370 C CA . ALA A 1 677 ? -11.909 23.234 -50.805 1.00 22.32 677 ALA A CA 1
ATOM 5371 C C . ALA A 1 677 ? -13.413 23.353 -50.598 1.00 22.76 677 ALA A C 1
ATOM 5372 O O . ALA A 1 677 ? -14.189 23.323 -51.558 1.00 21.08 677 ALA A O 1
ATOM 5374 N N . ARG A 1 678 ? -13.824 23.489 -49.339 1.00 21.44 678 ARG A N 1
ATOM 5375 C CA . ARG A 1 678 ? -15.234 23.519 -48.992 1.00 21.10 678 ARG A CA 1
ATOM 5376 C C . ARG A 1 678 ? -15.479 24.632 -47.980 1.00 22.96 678 ARG A C 1
ATOM 5377 O O . ARG A 1 678 ? -14.615 24.944 -47.155 1.00 19.72 678 ARG A O 1
ATOM 5385 N N . TYR A 1 679 ? -16.670 25.231 -48.053 1.00 21.24 679 TYR A N 1
ATOM 5386 C CA . TYR A 1 679 ? -17.018 26.355 -47.190 1.00 21.14 679 TYR A CA 1
ATOM 5387 C C . TYR A 1 679 ? -18.266 26.047 -46.367 1.00 23.71 679 TYR A C 1
ATOM 5388 O O . TYR A 1 679 ? -19.262 26.779 -46.434 1.00 20.86 679 TYR A O 1
ATOM 5397 N N . VAL A 1 680 ? -18.216 24.969 -45.590 1.00 24.27 680 VAL A N 1
ATOM 5398 C CA . VAL A 1 680 ? -19.314 24.524 -44.743 1.00 23.85 680 VAL A CA 1
ATOM 5399 C C . VAL A 1 680 ? -18.843 24.617 -43.295 1.00 24.96 680 VAL A C 1
ATOM 5400 O O . VAL A 1 680 ? -17.880 23.946 -42.917 1.00 26.39 680 VAL A O 1
ATOM 5404 N N . PRO A 1 681 ? -19.484 25.412 -42.448 1.00 25.24 681 PRO A N 1
ATOM 5405 C CA . PRO A 1 681 ? -18.838 25.812 -41.192 1.00 24.50 681 PRO A CA 1
ATOM 5406 C C . PRO A 1 681 ? -19.145 24.985 -39.950 1.00 24.00 681 PRO A C 1
ATOM 5407 O O . PRO A 1 681 ? -18.410 25.117 -38.967 1.00 26.43 681 PRO A O 1
ATOM 5411 N N . PHE A 1 682 ? -20.187 24.160 -39.946 1.00 25.38 682 PHE A N 1
ATOM 5412 C CA . PHE A 1 682 ? -20.728 23.663 -38.656 1.00 23.95 682 PHE A CA 1
ATOM 5413 C C . PHE A 1 682 ? -21.029 24.931 -37.845 1.00 25.00 682 PHE A C 1
ATOM 5414 O O . PHE A 1 682 ? -21.463 25.944 -38.415 1.00 25.51 682 PHE A O 1
ATOM 5422 N N . THR A 1 683 ? -20.774 24.951 -36.539 1.00 24.64 683 THR A N 1
ATOM 5423 C CA . THR A 1 683 ? -20.740 26.211 -35.804 1.00 24.64 683 THR A CA 1
ATOM 5424 C C . THR A 1 683 ? -19.310 26.607 -35.448 1.00 23.19 683 THR A C 1
ATOM 5425 O O . THR A 1 683 ? -19.088 27.326 -34.474 1.00 25.57 683 THR A O 1
ATOM 5429 N N . SER A 1 684 ? -18.331 26.158 -36.240 1.00 23.16 684 SER A N 1
ATOM 5430 C CA . SER A 1 684 ? -16.933 26.440 -35.923 1.00 23.36 684 SER A CA 1
ATOM 5431 C C . SER A 1 684 ? -16.563 27.903 -36.133 1.00 22.89 684 SER A C 1
ATOM 5432 O O . SER A 1 684 ? -15.524 28.341 -35.629 1.00 23.26 684 SER A O 1
ATOM 5435 N N . HIS A 1 685 ? -17.375 28.672 -36.862 1.00 22.78 685 HIS A N 1
ATOM 5436 C CA . HIS A 1 685 ? -17.073 30.090 -37.017 1.00 24.39 685 HIS A CA 1
ATOM 5437 C C . HIS A 1 685 ? -17.246 30.863 -35.716 1.00 25.36 685 HIS A C 1
ATOM 5438 O O . HIS A 1 685 ? -16.829 32.025 -35.645 1.00 23.74 685 HIS A O 1
ATOM 5445 N N . VAL A 1 686 ? -17.822 30.245 -34.689 1.00 22.75 686 VAL A N 1
ATOM 5446 C CA . VAL A 1 686 ? -17.925 30.864 -33.371 1.00 24.09 686 VAL A CA 1
ATOM 5447 C C . VAL A 1 686 ? -16.605 30.689 -32.618 1.00 24.27 686 VAL A C 1
ATOM 5448 O O . VAL A 1 686 ? -16.028 31.695 -32.181 1.00 24.94 686 VAL A O 1
ATOM 5452 N N . PRO A 1 687 ? -16.066 29.472 -32.439 1.00 23.50 687 PRO A N 1
ATOM 5453 C CA . PRO A 1 687 ? -14.747 29.380 -31.794 1.00 22.67 687 PRO A CA 1
ATOM 5454 C C . PRO A 1 687 ? -13.612 29.891 -32.667 1.00 25.63 687 PRO A C 1
ATOM 5455 O O . PRO A 1 687 ? -12.626 30.410 -32.128 1.00 25.71 687 PRO A O 1
ATOM 5459 N N . PHE A 1 688 ? -13.711 29.755 -33.995 1.00 22.75 688 PHE A N 1
ATOM 5460 C CA . PHE A 1 688 ? -12.699 30.348 -34.867 1.00 23.69 688 PHE A CA 1
ATOM 5461 C C . PHE A 1 688 ? -12.660 31.861 -34.700 1.00 24.85 688 PHE A C 1
ATOM 5462 O O . PHE A 1 688 ? -11.585 32.471 -34.725 1.00 23.11 688 PHE A O 1
ATOM 5470 N N . GLY A 1 689 ? -13.825 32.484 -34.526 1.00 23.46 689 GLY A N 1
ATOM 5471 C CA . GLY A 1 689 ? -13.854 33.910 -34.267 1.00 25.55 689 GLY A CA 1
ATOM 5472 C C . GLY A 1 689 ? -13.347 34.270 -32.885 1.00 26.59 689 GLY A C 1
ATOM 5473 O O . GLY A 1 689 ? -12.737 35.327 -32.704 1.00 26.27 689 GLY A O 1
ATOM 5474 N N . LYS A 1 690 ? -13.572 33.397 -31.896 1.00 26.29 690 LYS A N 1
ATOM 5475 C CA . LYS A 1 690 ? -13.153 33.692 -30.529 1.00 28.33 690 LYS A CA 1
ATOM 5476 C C . LYS A 1 690 ? -11.642 33.761 -30.373 1.00 26.30 690 LYS A C 1
ATOM 5477 O O . LYS A 1 690 ? -11.166 34.291 -29.366 1.00 27.93 690 LYS A O 1
ATOM 5483 N N . VAL A 1 691 ? -10.874 33.236 -31.330 1.00 26.64 691 VAL A N 1
ATOM 5484 C CA . VAL A 1 691 ? -9.419 33.265 -31.237 1.00 26.12 691 VAL A CA 1
ATOM 5485 C C . VAL A 1 691 ? -8.797 34.306 -32.155 1.00 25.39 691 VAL A C 1
ATOM 5486 O O . VAL A 1 691 ? -7.570 34.458 -32.158 1.00 25.59 691 VAL A O 1
ATOM 5490 N N . VAL A 1 692 ? -9.602 35.022 -32.937 1.00 23.03 692 VAL A N 1
ATOM 5491 C CA . VAL A 1 692 ? -9.115 36.052 -33.849 1.00 26.42 692 VAL A CA 1
ATOM 5492 C C . VAL A 1 692 ? -9.480 37.406 -33.259 1.00 27.34 692 VAL A C 1
ATOM 5493 O O . VAL A 1 692 ? -10.655 37.669 -32.976 1.00 24.77 692 VAL A O 1
ATOM 5497 N N . SER A 1 693 ? -8.477 38.264 -33.075 1.00 27.26 693 SER A N 1
ATOM 5498 C CA . SER A 1 693 ? -8.706 39.587 -32.505 1.00 28.23 693 SER A CA 1
ATOM 5499 C C . SER A 1 693 ? -9.309 40.501 -33.575 1.00 27.32 693 SER A C 1
ATOM 5500 O O . SER A 1 693 ? -9.763 40.045 -34.628 1.00 27.28 693 SER A O 1
ATOM 5503 N N . ALA A 1 694 ? -9.325 41.809 -33.314 1.00 28.21 694 ALA A N 1
ATOM 5504 C CA . ALA A 1 694 ? -10.005 42.745 -34.205 1.00 27.09 694 ALA A CA 1
ATOM 5505 C C . ALA A 1 694 ? -9.367 42.743 -35.589 1.00 27.61 694 ALA A C 1
ATOM 5506 O O . ALA A 1 694 ? -8.143 42.702 -35.729 1.00 25.96 694 ALA A O 1
ATOM 5508 N N . THR A 1 695 ? -10.206 42.787 -36.619 1.00 26.32 695 THR A N 1
ATOM 5509 C CA . THR A 1 695 ? -9.758 42.665 -37.995 1.00 28.10 695 THR A CA 1
ATOM 5510 C C . THR A 1 695 ? -10.052 43.935 -38.786 1.00 30.00 695 THR A C 1
ATOM 5511 O O . THR A 1 695 ? -10.941 44.719 -38.425 1.00 28.18 695 THR A O 1
ATOM 5515 N N . PRO A 1 696 ? -9.304 44.178 -39.872 1.00 27.09 696 PRO A N 1
ATOM 5516 C CA . PRO A 1 696 ? -9.415 45.459 -40.587 1.00 29.21 696 PRO A CA 1
ATOM 5517 C C . PRO A 1 696 ? -10.771 45.748 -41.222 1.00 30.43 696 PRO A C 1
ATOM 5518 O O . PRO A 1 696 ? -10.965 46.839 -41.771 1.00 29.83 696 PRO A O 1
ATOM 5522 N N . ASN A 1 697 ? -11.715 44.814 -41.166 1.00 27.04 697 ASN A N 1
ATOM 5523 C CA . ASN A 1 697 ? -13.052 45.072 -41.685 1.00 27.38 697 ASN A CA 1
ATOM 5524 C C . ASN A 1 697 ? -13.982 45.692 -40.646 1.00 29.61 697 ASN A C 1
ATOM 5525 O O . ASN A 1 697 ? -15.182 45.825 -40.906 1.00 30.00 697 ASN A O 1
ATOM 5530 N N . GLY A 1 698 ? -13.462 46.074 -39.482 1.00 28.52 698 GLY A N 1
ATOM 5531 C CA . GLY A 1 698 ? -14.282 46.647 -38.437 1.00 30.91 698 GLY A CA 1
ATOM 5532 C C . GLY A 1 698 ? -14.855 45.652 -37.453 1.00 30.21 698 GLY A C 1
ATOM 5533 O O . GLY A 1 698 ? -15.553 46.064 -36.520 1.00 32.98 698 GLY A O 1
ATOM 5534 N N . ARG A 1 699 ? -14.582 44.361 -37.625 1.00 32.66 699 ARG A N 1
ATOM 5535 C CA . ARG A 1 699 ? -15.092 43.340 -36.719 1.00 31.64 699 ARG A CA 1
ATOM 5536 C C . ARG A 1 699 ? -14.322 43.369 -35.402 1.00 28.55 699 ARG A C 1
ATOM 5537 O O . ARG A 1 699 ? -13.088 43.343 -35.399 1.00 28.86 699 ARG A O 1
ATOM 5545 N N . VAL A 1 700 ? -15.054 43.421 -34.283 1.00 24.88 700 VAL A N 1
ATOM 5546 C CA . VAL A 1 700 ? -14.405 43.457 -32.975 1.00 28.49 700 VAL A CA 1
ATOM 5547 C C . VAL A 1 700 ? -13.759 42.110 -32.665 1.00 27.85 700 VAL A C 1
ATOM 5548 O O . VAL A 1 700 ? -14.094 41.068 -33.242 1.00 26.93 700 VAL A O 1
ATOM 5552 N N . ALA A 1 701 ? -12.824 42.138 -31.718 1.00 28.51 701 ALA A N 1
ATOM 5553 C CA . ALA A 1 701 ? -12.103 40.936 -31.331 1.00 28.16 701 ALA A CA 1
ATOM 5554 C C . ALA A 1 701 ? -13.053 39.886 -30.763 1.00 30.90 701 ALA A C 1
ATOM 5555 O O . ALA A 1 701 ? -14.062 40.200 -30.125 1.00 27.73 701 ALA A O 1
ATOM 5557 N N . TRP A 1 702 ? -12.717 38.621 -31.015 1.00 29.16 702 TRP A N 1
ATOM 5558 C CA . TRP A 1 702 ? -13.414 37.442 -30.514 1.00 28.28 702 TRP A CA 1
ATOM 5559 C C . TRP A 1 702 ? -14.845 37.326 -31.032 1.00 28.34 702 TRP A C 1
ATOM 5560 O O . TRP A 1 702 ? -15.593 36.452 -30.578 1.00 30.23 702 TRP A O 1
ATOM 5571 N N . PHE A 1 703 ? -15.247 38.174 -31.975 1.00 29.02 703 PHE A N 1
ATOM 5572 C CA . PHE A 1 703 ? -16.557 38.031 -32.589 1.00 28.94 703 PHE A CA 1
ATOM 5573 C C . PHE A 1 703 ? -16.526 36.911 -33.629 1.00 28.52 703 PHE A C 1
ATOM 5574 O O . PHE A 1 703 ? -15.493 36.678 -34.265 1.00 26.91 703 PHE A O 1
ATOM 5582 N N . PRO A 1 704 ? -17.639 36.196 -33.805 1.00 27.95 704 PRO A N 1
ATOM 5583 C CA . PRO A 1 704 ? -17.679 35.122 -34.806 1.00 26.54 704 PRO A CA 1
ATOM 5584 C C . PRO A 1 704 ? -17.242 35.594 -36.187 1.00 27.30 704 PRO A C 1
ATOM 5585 O O . PRO A 1 704 ? -17.415 36.758 -36.558 1.00 24.80 704 PRO A O 1
ATOM 5589 N N . LEU A 1 705 ? -16.652 34.672 -36.943 1.00 25.08 705 LEU A N 1
ATOM 5590 C CA . LEU A 1 705 ? -16.351 34.933 -38.339 1.00 25.86 705 LEU A CA 1
ATOM 5591 C C . LEU A 1 705 ? -17.629 34.842 -39.167 1.00 27.42 705 LEU A C 1
ATOM 5592 O O . LEU A 1 705 ? -18.672 34.380 -38.698 1.00 27.44 705 LEU A O 1
ATOM 5597 N N . ALA A 1 706 ? -17.543 35.299 -40.413 1.00 27.08 706 ALA A N 1
ATOM 5598 C CA . ALA A 1 706 ? -18.635 35.090 -41.353 1.00 26.61 706 ALA A CA 1
ATOM 5599 C C . ALA A 1 706 ? -18.961 33.606 -41.443 1.00 26.17 706 ALA A C 1
ATOM 5600 O O . ALA A 1 706 ? -18.068 32.758 -41.370 1.00 26.38 706 ALA A O 1
ATOM 5602 N N . ASP A 1 707 ? -20.250 33.292 -41.577 1.00 26.13 707 ASP A N 1
ATOM 5603 C CA . ASP A 1 707 ? -20.697 31.906 -41.627 1.00 27.70 707 ASP A CA 1
ATOM 5604 C C . ASP A 1 707 ? -20.616 31.387 -43.058 1.00 26.78 707 ASP A C 1
ATOM 5605 O O . ASP A 1 707 ? -21.047 32.068 -43.995 1.00 28.19 707 ASP A O 1
ATOM 5610 N N . GLY A 1 708 ? -20.050 30.192 -43.217 1.00 25.49 708 GLY A N 1
ATOM 5611 C CA . GLY A 1 708 ? -19.989 29.554 -44.525 1.00 23.45 708 GLY A CA 1
ATOM 5612 C C . GLY A 1 708 ? -19.353 30.451 -45.566 1.00 25.62 708 GLY A C 1
ATOM 5613 O O . GLY A 1 708 ? -18.283 31.035 -45.353 1.00 27.66 708 GLY A O 1
ATOM 5614 N N . SER A 1 709 ? -20.014 30.562 -46.719 1.00 24.16 709 SER A N 1
ATOM 5615 C CA . SER A 1 709 ? -19.671 31.553 -47.729 1.00 24.53 709 SER A CA 1
ATOM 5616 C C . SER A 1 709 ? -20.679 32.694 -47.755 1.00 23.76 709 SER A C 1
ATOM 5617 O O . SER A 1 709 ? -20.829 33.367 -48.780 1.00 23.19 709 SER A O 1
ATOM 5620 N N . SER A 1 710 ? -21.388 32.908 -46.651 1.00 24.64 710 SER A N 1
ATOM 5621 C CA . SER A 1 710 ? -22.273 34.049 -46.540 1.00 25.08 710 SER A CA 1
ATOM 5622 C C . SER A 1 710 ? -21.447 35.317 -46.328 1.00 23.27 710 SER A C 1
ATOM 5623 O O . SER A 1 710 ? -20.283 35.251 -45.924 1.00 24.70 710 SER A O 1
ATOM 5626 N N . PRO A 1 711 ? -22.021 36.485 -46.604 1.00 21.93 711 PRO A N 1
ATOM 5627 C CA . PRO A 1 711 ? -21.299 37.731 -46.323 1.00 24.75 711 PRO A CA 1
ATOM 5628 C C . PRO A 1 711 ? -21.069 37.907 -44.830 1.00 24.71 711 PRO A C 1
ATOM 5629 O O . PRO A 1 711 ? -21.725 37.281 -43.993 1.00 23.91 711 PRO A O 1
ATOM 5633 N N . SER A 1 712 ? -20.092 38.752 -44.503 1.00 23.36 712 SER A N 1
ATOM 5634 C CA . SER A 1 712 ? -19.904 39.157 -43.117 1.00 25.17 712 SER A CA 1
ATOM 5635 C C . SER A 1 712 ? -21.181 39.793 -42.589 1.00 25.02 712 SER A C 1
ATOM 5636 O O . SER A 1 712 ? -21.963 40.377 -43.341 1.00 26.17 712 SER A O 1
ATOM 5639 N N . HIS A 1 713 ? -21.389 39.665 -41.282 1.00 26.62 713 HIS A N 1
ATOM 5640 C CA . HIS A 1 713 ? -22.607 40.168 -40.662 1.00 26.49 713 HIS A CA 1
ATOM 5641 C C . HIS A 1 713 ? -22.777 41.652 -40.955 1.00 26.69 713 HIS A C 1
ATOM 5642 O O . HIS A 1 713 ? -21.882 42.455 -40.677 1.00 28.88 713 HIS A O 1
ATOM 5649 N N . GLY A 1 714 ? -23.912 42.002 -41.554 1.00 28.60 714 GLY A N 1
ATOM 5650 C CA . GLY A 1 714 ? -24.241 43.380 -41.842 1.00 28.34 714 GLY A CA 1
ATOM 5651 C C . GLY A 1 714 ? -23.475 44.020 -42.979 1.00 29.64 714 GLY A C 1
ATOM 5652 O O . GLY A 1 714 ? -23.656 45.220 -43.218 1.00 32.24 714 GLY A O 1
ATOM 5653 N N . ALA A 1 715 ? -22.632 43.276 -43.694 1.00 26.75 715 ALA A N 1
ATOM 5654 C CA . ALA A 1 715 ? -21.858 43.853 -44.786 1.00 27.94 715 ALA A CA 1
ATOM 5655 C C . ALA A 1 715 ? -22.573 43.800 -46.132 1.00 29.76 715 ALA A C 1
ATOM 5656 O O . ALA A 1 715 ? -22.107 44.437 -47.082 1.00 28.96 715 ALA A O 1
ATOM 5658 N N . ASP A 1 716 ? -23.683 43.070 -46.241 1.00 26.67 716 ASP A N 1
ATOM 5659 C CA . ASP A 1 716 ? -24.432 42.976 -47.490 1.00 27.36 716 ASP A CA 1
ATOM 5660 C C . ASP A 1 716 ? -25.473 44.090 -47.526 1.00 29.69 716 ASP A C 1
ATOM 5661 O O . ASP A 1 716 ? -26.486 44.027 -46.822 1.00 29.21 716 ASP A O 1
ATOM 5666 N N . HIS A 1 717 ? -25.233 45.099 -48.365 1.00 32.03 717 HIS A N 1
ATOM 5667 C CA . HIS A 1 717 ? -26.065 46.294 -48.427 1.00 32.51 717 HIS A CA 1
ATOM 5668 C C . HIS A 1 717 ? -26.857 46.432 -49.723 1.00 32.71 717 HIS A C 1
ATOM 5669 O O . HIS A 1 717 ? -27.619 47.395 -49.859 1.00 33.63 717 HIS A O 1
ATOM 5676 N N . ASN A 1 718 ? -26.708 45.510 -50.679 1.00 32.58 718 ASN A N 1
ATOM 5677 C CA . ASN A 1 718 ? -27.328 45.655 -51.995 1.00 31.34 718 ASN A CA 1
ATOM 5678 C C . ASN A 1 718 ? -28.341 44.554 -52.296 1.00 28.47 718 ASN A C 1
ATOM 5679 O O . ASN A 1 718 ? -28.517 44.167 -53.453 1.00 26.49 718 ASN A O 1
ATOM 5684 N N . GLY A 1 719 ? -29.024 44.050 -51.273 1.00 29.02 719 GLY A N 1
ATOM 5685 C CA . GLY A 1 719 ? -30.099 43.108 -51.475 1.00 27.38 719 GLY A CA 1
ATOM 5686 C C . GLY A 1 719 ? -29.648 41.662 -51.466 1.00 28.55 719 GLY A C 1
ATOM 5687 O O . GLY A 1 719 ? -28.451 41.355 -51.447 1.00 28.38 719 GLY A O 1
ATOM 5688 N N . PRO A 1 720 ? -30.616 40.739 -51.487 1.00 29.85 720 PRO A N 1
ATOM 5689 C CA . PRO A 1 720 ? -30.288 39.310 -51.370 1.00 29.22 720 PRO A CA 1
ATOM 5690 C C . PRO A 1 720 ? -29.699 38.696 -52.634 1.00 27.44 720 PRO A C 1
ATOM 5691 O O . PRO A 1 720 ? -28.819 37.835 -52.544 1.00 26.97 720 PRO A O 1
ATOM 5695 N N . THR A 1 721 ? -30.171 39.114 -53.811 1.00 27.41 721 THR A N 1
ATOM 5696 C CA . THR A 1 721 ? -29.662 38.533 -55.053 1.00 27.07 721 THR A CA 1
ATOM 5697 C C . THR A 1 721 ? -28.169 38.797 -55.234 1.00 27.18 721 THR A C 1
ATOM 5698 O O . THR A 1 721 ? -27.455 37.956 -55.793 1.00 27.49 721 THR A O 1
ATOM 5702 N N . ALA A 1 722 ? -27.676 39.943 -54.758 1.00 26.30 722 ALA A N 1
ATOM 5703 C CA . ALA A 1 722 ? -26.247 40.232 -54.830 1.00 26.58 722 ALA A CA 1
ATOM 5704 C C . ALA A 1 722 ? -25.411 39.259 -54.007 1.00 26.28 722 ALA A C 1
ATOM 5705 O O . ALA A 1 722 ? -24.223 39.080 -54.302 1.00 25.80 722 ALA A O 1
ATOM 5707 N N . ILE A 1 723 ? -25.994 38.636 -52.979 1.00 26.78 723 ILE A N 1
ATOM 5708 C CA . ILE A 1 723 ? -25.291 37.575 -52.262 1.00 26.05 723 ILE A CA 1
ATOM 5709 C C . ILE A 1 723 ? -25.004 36.415 -53.204 1.00 25.40 723 ILE A C 1
ATOM 5710 O O . ILE A 1 723 ? -23.897 35.866 -53.228 1.00 25.99 723 ILE A O 1
ATOM 5715 N N . LEU A 1 724 ? -26.005 36.031 -53.999 1.00 25.74 724 LEU A N 1
ATOM 5716 C CA . LEU A 1 724 ? -25.819 34.951 -54.959 1.00 23.27 724 LEU A CA 1
ATOM 5717 C C . LEU A 1 724 ? -24.759 35.311 -55.993 1.00 25.31 724 LEU A C 1
ATOM 5718 O O . LEU A 1 724 ? -23.890 34.491 -56.315 1.00 23.09 724 LEU A O 1
ATOM 5723 N N . LEU A 1 725 ? -24.812 36.536 -56.524 1.00 23.58 725 LEU A N 1
ATOM 5724 C CA . LEU A 1 725 ? -23.849 36.941 -57.546 1.00 24.26 725 LEU A CA 1
ATOM 5725 C C . LEU A 1 725 ? -22.431 36.984 -56.987 1.00 25.44 725 LEU A C 1
ATOM 5726 O O . LEU A 1 725 ? -21.482 36.560 -57.659 1.00 24.31 725 LEU A O 1
ATOM 5731 N N . SER A 1 726 ? -22.267 37.484 -55.756 1.00 23.33 726 SER A N 1
ATOM 5732 C CA . SER A 1 726 ? -20.944 37.497 -55.139 1.00 24.63 726 SER A CA 1
ATOM 5733 C C . SER A 1 726 ? -20.412 36.083 -54.942 1.00 24.32 726 SER A C 1
ATOM 5734 O O . SER A 1 726 ? -19.210 35.837 -55.096 1.00 23.35 726 SER A O 1
ATOM 5737 N N . ASN A 1 727 ? -21.291 35.137 -54.603 1.00 25.31 727 ASN A N 1
ATOM 5738 C CA . ASN A 1 727 ? -20.855 33.753 -54.454 1.00 24.83 727 ASN A CA 1
ATOM 5739 C C . ASN A 1 727 ? -20.334 33.204 -55.774 1.00 24.39 727 ASN A C 1
ATOM 5740 O O . ASN A 1 727 ? -19.265 32.584 -55.823 1.00 22.64 727 ASN A O 1
ATOM 5745 N N . HIS A 1 728 ? -21.080 33.433 -56.858 1.00 24.02 728 HIS A N 1
ATOM 5746 C CA . HIS A 1 728 ? -20.615 33.046 -58.186 1.00 24.27 728 HIS A CA 1
ATOM 5747 C C . HIS A 1 728 ? -19.295 33.728 -58.533 1.00 25.07 728 HIS A C 1
ATOM 5748 O O . HIS A 1 728 ? -18.381 33.090 -59.069 1.00 24.70 728 HIS A O 1
ATOM 5755 N N . ASN A 1 729 ? -19.173 35.023 -58.217 1.00 23.72 729 ASN A N 1
ATOM 5756 C CA . ASN A 1 729 ? -18.011 35.799 -58.638 1.00 24.64 729 ASN A CA 1
ATOM 5757 C C . ASN A 1 729 ? -16.747 35.429 -57.878 1.00 25.29 729 ASN A C 1
ATOM 5758 O O . ASN A 1 729 ? -15.646 35.744 -58.343 1.00 27.33 729 ASN A O 1
ATOM 5763 N N . THR A 1 730 ? -16.865 34.781 -56.724 1.00 23.54 730 THR A N 1
ATOM 5764 C CA . THR A 1 730 ? -15.689 34.378 -55.970 1.00 25.51 730 THR A CA 1
ATOM 5765 C C . THR A 1 730 ? -15.328 32.914 -56.190 1.00 24.87 730 THR A C 1
ATOM 5766 O O . THR A 1 730 ? -14.443 32.396 -55.504 1.00 24.21 730 THR A O 1
ATOM 5770 N N . LYS A 1 731 ? -15.977 32.248 -57.140 1.00 22.88 731 LYS A N 1
ATOM 5771 C CA . LYS A 1 731 ? -15.678 30.868 -57.492 1.00 24.58 731 LYS A CA 1
ATOM 5772 C C . LYS A 1 731 ? -14.858 30.811 -58.778 1.00 24.87 731 LYS A C 1
ATOM 5773 O O . LYS A 1 731 ? -14.766 31.784 -59.531 1.00 25.98 731 LYS A O 1
ATOM 5779 N N . ASN A 1 732 ? -14.247 29.646 -59.020 1.00 26.03 732 ASN A N 1
ATOM 5780 C CA . ASN A 1 732 ? -13.405 29.423 -60.202 1.00 24.74 732 ASN A CA 1
ATOM 5781 C C . ASN A 1 732 ? -13.933 28.189 -60.928 1.00 24.61 732 ASN A C 1
ATOM 5782 O O . ASN A 1 732 ? -13.415 27.082 -60.765 1.00 23.85 732 ASN A O 1
ATOM 5787 N N . TYR A 1 733 ? -14.964 28.397 -61.750 1.00 23.88 733 TYR A N 1
ATOM 5788 C CA . TYR A 1 733 ? -15.633 27.302 -62.442 1.00 23.98 733 TYR A CA 1
ATOM 5789 C C . TYR A 1 733 ? -14.745 26.605 -63.469 1.00 26.36 733 TYR A C 1
ATOM 5790 O O . TYR A 1 733 ? -15.081 25.493 -63.893 1.00 24.53 733 TYR A O 1
ATOM 5799 N N . GLY A 1 734 ? -13.632 27.220 -63.877 1.00 25.51 734 GLY A N 1
ATOM 5800 C CA . GLY A 1 734 ? -12.673 26.561 -64.747 1.00 24.39 734 GLY A CA 1
ATOM 5801 C C . GLY A 1 734 ? -11.820 25.506 -64.073 1.00 25.41 734 GLY A C 1
ATOM 5802 O O . GLY A 1 734 ? -11.067 24.802 -64.755 1.00 24.49 734 GLY A O 1
ATOM 5803 N N . MET A 1 735 ? -11.915 25.389 -62.753 1.00 23.00 735 MET A N 1
ATOM 5804 C CA . MET A 1 735 ? -11.267 24.335 -61.989 1.00 22.63 735 MET A CA 1
ATOM 5805 C C . MET A 1 735 ? -12.337 23.481 -61.322 1.00 23.61 735 MET A C 1
ATOM 5806 O O . MET A 1 735 ? -13.509 23.863 -61.242 1.00 22.94 735 MET A O 1
ATOM 5811 N N . ARG A 1 736 ? -11.931 22.306 -60.837 1.00 22.41 736 ARG A N 1
ATOM 5812 C CA . ARG A 1 736 ? -12.884 21.371 -60.260 1.00 23.98 736 ARG A CA 1
ATOM 5813 C C . ARG A 1 736 ? -12.613 21.007 -58.808 1.00 21.77 736 ARG A C 1
ATOM 5814 O O . ARG A 1 736 ? -13.495 20.421 -58.168 1.00 20.87 736 ARG A O 1
ATOM 5822 N N . ALA A 1 737 ? -11.443 21.342 -58.261 1.00 19.28 737 ALA A N 1
ATOM 5823 C CA . ALA A 1 737 ? -11.076 20.888 -56.923 1.00 21.98 737 ALA A CA 1
ATOM 5824 C C . ALA A 1 737 ? -11.831 21.649 -55.836 1.00 21.65 737 ALA A C 1
ATOM 5825 O O . ALA A 1 737 ? -11.230 22.129 -54.870 1.00 19.83 737 ALA A O 1
ATOM 5827 N N . ARG A 1 738 ? -13.151 21.744 -55.974 1.00 20.92 738 ARG A N 1
ATOM 5828 C CA . ARG A 1 738 ? -13.999 22.432 -55.017 1.00 19.97 738 ARG A CA 1
ATOM 5829 C C . ARG A 1 738 ? -15.143 21.518 -54.601 1.00 19.92 738 ARG A C 1
ATOM 5830 O O . ARG A 1 738 ? -15.497 20.566 -55.300 1.00 20.33 738 ARG A O 1
ATOM 5838 N N . ALA A 1 739 ? -15.719 21.820 -53.444 1.00 19.91 739 ALA A N 1
ATOM 5839 C CA . ALA A 1 739 ? -16.923 21.132 -53.005 1.00 20.67 739 ALA A CA 1
ATOM 5840 C C . ALA A 1 739 ? -17.998 22.152 -52.654 1.00 20.43 739 ALA A C 1
ATOM 5841 O O . ALA A 1 739 ? -18.038 23.243 -53.235 1.00 21.34 739 ALA A O 1
ATOM 5843 N N . ALA A 1 740 ? -18.861 21.816 -51.702 1.00 20.10 740 ALA A N 1
ATOM 5844 C CA . ALA A 1 740 ? -20.008 22.655 -51.395 1.00 21.07 740 ALA A CA 1
ATOM 5845 C C . ALA A 1 740 ? -19.588 23.980 -50.759 1.00 22.97 740 ALA A C 1
ATOM 5846 O O . ALA A 1 740 ? -18.505 24.121 -50.186 1.00 22.47 740 ALA A O 1
ATOM 5848 N N . ARG A 1 741 ? -20.474 24.964 -50.879 1.00 22.77 741 ARG A N 1
ATOM 5849 C CA . ARG A 1 741 ? -20.439 26.176 -50.076 1.00 20.65 741 ARG A CA 1
ATOM 5850 C C . ARG A 1 741 ? -21.780 26.317 -49.375 1.00 23.31 741 ARG A C 1
ATOM 5851 O O . ARG A 1 741 ? -22.829 26.078 -49.981 1.00 23.96 741 ARG A O 1
ATOM 5859 N N . LEU A 1 742 ? -21.754 26.702 -48.101 1.00 22.70 742 LEU A N 1
ATOM 5860 C CA . LEU A 1 742 ? -22.985 26.932 -47.353 1.00 23.10 742 LEU A CA 1
ATOM 5861 C C . LEU A 1 742 ? -23.363 28.408 -47.430 1.00 22.58 742 LEU A C 1
ATOM 5862 O O . LEU A 1 742 ? -22.537 29.280 -47.142 1.00 23.87 742 LEU A O 1
ATOM 5867 N N . ILE A 1 743 ? -24.606 28.683 -47.825 1.00 21.81 743 ILE A N 1
ATOM 5868 C CA . ILE A 1 743 ? -25.135 30.042 -47.917 1.00 20.81 743 ILE A CA 1
ATOM 5869 C C . ILE A 1 743 ? -26.322 30.166 -46.973 1.00 23.00 743 ILE A C 1
ATOM 5870 O O . ILE A 1 743 ? -27.307 29.428 -47.106 1.00 22.66 743 ILE A O 1
ATOM 5875 N N . ASN A 1 744 ? -26.237 31.107 -46.034 1.00 24.15 744 ASN A N 1
ATOM 5876 C CA . ASN A 1 744 ? -27.347 31.466 -45.156 1.00 23.17 744 ASN A CA 1
ATOM 5877 C C . ASN A 1 744 ? -27.906 32.812 -45.605 1.00 23.34 744 ASN A C 1
ATOM 5878 O O . ASN A 1 744 ? -27.174 33.807 -45.645 1.00 26.92 744 ASN A O 1
ATOM 5883 N N . VAL A 1 745 ? -29.193 32.840 -45.942 1.00 23.84 745 VAL A N 1
ATOM 5884 C CA . VAL A 1 745 ? -29.912 34.065 -46.272 1.00 22.96 745 VAL A CA 1
ATOM 5885 C C . VAL A 1 745 ? -31.096 34.191 -45.323 1.00 23.82 745 VAL A C 1
ATOM 5886 O O . VAL A 1 745 ? -31.759 33.195 -45.017 1.00 24.81 745 VAL A O 1
ATOM 5890 N N . LYS A 1 746 ? -31.362 35.409 -44.854 1.00 23.52 746 LYS A N 1
ATOM 5891 C CA . LYS A 1 746 ? -32.472 35.669 -43.944 1.00 23.98 746 LYS A CA 1
ATOM 5892 C C . LYS A 1 746 ? -33.404 36.707 -44.553 1.00 25.83 746 LYS A C 1
ATOM 5893 O O . LYS A 1 746 ? -32.977 37.821 -44.874 1.00 27.53 746 LYS A O 1
ATOM 5899 N N . PHE A 1 747 ? -34.671 36.339 -44.714 1.00 26.83 747 PHE A N 1
ATOM 5900 C CA . PHE A 1 747 ? -35.728 37.254 -45.108 1.00 27.40 747 PHE A CA 1
ATOM 5901 C C . PHE A 1 747 ? -36.616 37.550 -43.906 1.00 29.46 747 PHE A C 1
ATOM 5902 O O . PHE A 1 747 ? -36.730 36.736 -42.985 1.00 29.39 747 PHE A O 1
ATOM 5910 N N . THR A 1 748 ? -37.249 38.717 -43.920 1.00 29.45 748 THR A N 1
ATOM 5911 C CA . THR A 1 748 ? -38.369 38.935 -43.022 1.00 29.71 748 THR A CA 1
ATOM 5912 C C . THR A 1 748 ? -39.614 38.273 -43.609 1.00 29.35 748 THR A C 1
ATOM 5913 O O . THR A 1 748 ? -39.682 38.020 -44.815 1.00 29.19 748 THR A O 1
ATOM 5917 N N . PRO A 1 749 ? -40.604 37.945 -42.775 1.00 26.51 749 PRO A N 1
ATOM 5918 C CA . PRO A 1 749 ? -41.840 37.368 -43.326 1.00 29.37 749 PRO A CA 1
ATOM 5919 C C . PRO A 1 749 ? -42.569 38.303 -44.274 1.00 29.57 749 PRO A C 1
ATOM 5920 O O . PRO A 1 749 ? -43.172 37.832 -45.246 1.00 28.17 749 PRO A O 1
ATOM 5924 N N . LYS A 1 750 ? -42.524 39.618 -44.030 1.00 30.70 750 LYS A N 1
ATOM 5925 C CA . LYS A 1 750 ? -43.124 40.561 -44.969 1.00 31.93 750 LYS A CA 1
ATOM 5926 C C . LYS A 1 750 ? -42.461 40.491 -46.338 1.00 30.68 750 LYS A C 1
ATOM 5927 O O . LYS A 1 750 ? -43.135 40.650 -47.362 1.00 29.05 750 LYS A O 1
ATOM 5933 N N . CYS A 1 751 ? -41.149 40.250 -46.376 1.00 29.55 751 CYS A N 1
ATOM 5934 C CA . CYS A 1 751 ? -40.428 40.227 -47.645 1.00 29.63 751 CYS A CA 1
ATOM 5935 C C . CYS A 1 751 ? -40.948 39.142 -48.584 1.00 30.97 751 CYS A C 1
ATOM 5936 O O . CYS A 1 751 ? -40.886 39.305 -49.808 1.00 31.77 751 CYS A O 1
ATOM 5939 N N . VAL A 1 752 ? -41.471 38.040 -48.042 1.00 28.27 752 VAL A N 1
ATOM 5940 C CA . VAL A 1 752 ? -41.943 36.931 -48.868 1.00 31.67 752 VAL A CA 1
ATOM 5941 C C . VAL A 1 752 ? -43.422 36.657 -48.611 1.00 29.55 752 VAL A C 1
ATOM 5942 O O . VAL A 1 752 ? -43.896 35.533 -48.801 1.00 29.43 752 VAL A O 1
ATOM 5946 N N . GLU A 1 753 ? -44.163 37.683 -48.205 1.00 30.01 753 GLU A N 1
ATOM 5947 C CA . GLU A 1 753 ? -45.562 37.505 -47.836 1.00 33.34 753 GLU A CA 1
ATOM 5948 C C . GLU A 1 753 ? -46.415 37.104 -49.034 1.00 30.66 753 GLU A C 1
ATOM 5949 O O . GLU A 1 753 ? -46.218 37.588 -50.152 1.00 28.18 753 GLU A O 1
ATOM 5955 N N . GLY A 1 754 ? -47.371 36.210 -48.791 1.00 31.81 754 GLY A N 1
ATOM 5956 C CA . GLY A 1 754 ? -48.398 35.900 -49.770 1.00 30.13 754 GLY A CA 1
ATOM 5957 C C . GLY A 1 754 ? -47.890 35.103 -50.960 1.00 33.01 754 GLY A C 1
ATOM 5958 O O . GLY A 1 754 ? -46.722 34.723 -51.060 1.00 29.64 754 GLY A O 1
ATOM 5959 N N . ASP A 1 755 ? -48.819 34.847 -51.888 1.00 32.42 755 ASP A N 1
ATOM 5960 C CA . ASP A 1 755 ? -48.475 34.108 -53.098 1.00 31.42 755 ASP A CA 1
ATOM 5961 C C . ASP A 1 755 ? -47.485 34.876 -53.962 1.00 31.17 755 ASP A C 1
ATOM 5962 O O . ASP A 1 755 ? -46.636 34.265 -54.621 1.00 31.96 755 ASP A O 1
ATOM 5967 N N . ALA A 1 756 ? -47.577 36.206 -53.974 1.00 29.78 756 ALA A N 1
ATOM 5968 C CA . ALA A 1 756 ? -46.576 37.000 -54.678 1.00 31.67 756 ALA A CA 1
ATOM 5969 C C . ALA A 1 756 ? -45.198 36.812 -54.058 1.00 32.49 756 ALA A C 1
ATOM 5970 O O . ALA A 1 756 ? -44.188 36.763 -54.772 1.00 33.08 756 ALA A O 1
ATOM 5972 N N . GLY A 1 757 ? -45.137 36.701 -52.729 1.00 30.39 757 GLY A N 1
ATOM 5973 C CA . GLY A 1 757 ? -43.863 36.450 -52.075 1.00 28.26 757 GLY A CA 1
ATOM 5974 C C . GLY A 1 757 ? -43.357 35.041 -52.313 1.00 29.66 757 GLY A C 1
ATOM 5975 O O . GLY A 1 757 ? -42.150 34.822 -52.455 1.00 30.60 757 GLY A O 1
ATOM 5976 N N . THR A 1 758 ? -44.267 34.065 -52.355 1.00 28.91 758 THR A N 1
ATOM 5977 C CA . THR A 1 758 ? -43.864 32.699 -52.677 1.00 29.82 758 THR A CA 1
ATOM 5978 C C . THR A 1 758 ? -43.295 32.620 -54.086 1.00 30.34 758 THR A C 1
ATOM 5979 O O . THR A 1 758 ? -42.303 31.921 -54.329 1.00 27.76 758 THR A O 1
ATOM 5983 N N . GLU A 1 759 ? -43.908 33.342 -55.027 1.00 29.56 759 GLU A N 1
ATOM 5984 C CA . GLU A 1 759 ? -43.401 33.365 -56.394 1.00 31.22 759 GLU A CA 1
ATOM 5985 C C . GLU A 1 759 ? -42.028 34.025 -56.463 1.00 30.76 759 GLU A C 1
ATOM 5986 O O . GLU A 1 759 ? -41.162 33.585 -57.230 1.00 27.33 759 GLU A O 1
ATOM 5992 N N . LYS A 1 760 ? -41.811 35.080 -55.671 1.00 28.62 760 LYS A N 1
ATOM 5993 C CA . LYS A 1 760 ? -40.494 35.710 -55.625 1.00 31.11 760 LYS A CA 1
ATOM 5994 C C . LYS A 1 760 ? -39.438 34.740 -55.110 1.00 28.66 760 LYS A C 1
ATOM 5995 O O . LYS A 1 760 ? -38.306 34.720 -55.608 1.00 25.84 760 LYS A O 1
ATOM 6001 N N . LEU A 1 761 ? -39.787 33.934 -54.104 1.00 29.37 761 LEU A N 1
ATOM 6002 C CA . LEU A 1 761 ? -38.827 32.977 -53.565 1.00 29.10 761 LEU A CA 1
ATOM 6003 C C . LEU A 1 761 ? -38.516 31.880 -54.577 1.00 26.22 761 LEU A C 1
ATOM 6004 O O . LEU A 1 761 ? -37.361 31.462 -54.709 1.00 26.36 761 LEU A O 1
ATOM 6009 N N . VAL A 1 762 ? -39.531 31.413 -55.309 1.00 24.99 762 VAL A N 1
ATOM 6010 C CA . VAL A 1 762 ? -39.303 30.407 -56.343 1.00 25.44 762 VAL A CA 1
ATOM 6011 C C . VAL A 1 762 ? -38.312 30.928 -57.378 1.00 27.64 762 VAL A C 1
ATOM 6012 O O . VAL A 1 762 ? -37.362 30.233 -57.762 1.00 27.04 762 VAL A O 1
ATOM 6016 N N . GLN A 1 763 ? -38.508 32.167 -57.831 1.00 26.79 763 GLN A N 1
ATOM 6017 C CA . GLN A 1 763 ? -37.592 32.731 -58.815 1.00 28.35 763 GLN A CA 1
ATOM 6018 C C . GLN A 1 763 ? -36.207 32.960 -58.227 1.00 27.68 763 GLN A C 1
ATOM 6019 O O . GLN A 1 763 ? -35.205 32.810 -58.936 1.00 27.18 763 GLN A O 1
ATOM 6025 N N . PHE A 1 764 ? -36.128 33.310 -56.942 1.00 26.80 764 PHE A N 1
ATOM 6026 C CA . PHE A 1 764 ? -34.831 33.386 -56.279 1.00 26.33 764 PHE A CA 1
ATOM 6027 C C . PHE A 1 764 ? -34.114 32.042 -56.333 1.00 27.08 764 PHE A C 1
ATOM 6028 O O . PHE A 1 764 ? -32.906 31.980 -56.597 1.00 27.24 764 PHE A O 1
ATOM 6036 N N . ILE A 1 765 ? -34.850 30.952 -56.106 1.00 24.33 765 ILE A N 1
ATOM 6037 C CA . ILE A 1 765 ? -34.246 29.625 -56.121 1.00 24.86 765 ILE A CA 1
ATOM 6038 C C . ILE A 1 765 ? -33.791 29.258 -57.528 1.00 26.70 765 ILE A C 1
ATOM 6039 O O . ILE A 1 765 ? -32.702 28.700 -57.714 1.00 23.70 765 ILE A O 1
ATOM 6044 N N . ARG A 1 766 ? -34.608 29.570 -58.542 1.00 26.08 766 ARG A N 1
ATOM 6045 C CA A ARG A 1 766 ? -34.215 29.242 -59.908 0.50 26.80 766 ARG A CA 1
ATOM 6046 C CA B ARG A 1 766 ? -34.234 29.263 -59.920 0.50 26.80 766 ARG A CA 1
ATOM 6047 C C . ARG A 1 766 ? -32.989 30.035 -60.342 1.00 26.77 766 ARG A C 1
ATOM 6048 O O . ARG A 1 766 ? -32.148 29.516 -61.086 1.00 24.97 766 ARG A O 1
ATOM 6063 N N . THR A 1 767 ? -32.858 31.282 -59.881 1.00 24.82 767 THR A N 1
ATOM 6064 C CA . THR A 1 767 ? -31.634 32.036 -60.135 1.00 26.23 767 THR A CA 1
ATOM 6065 C C . THR A 1 767 ? -30.441 31.369 -59.463 1.00 25.28 767 THR A C 1
ATOM 6066 O O . THR A 1 767 ? -29.369 31.234 -60.065 1.00 24.20 767 THR A O 1
ATOM 6070 N N . TRP A 1 768 ? -30.617 30.951 -58.208 1.00 25.17 768 TRP A N 1
ATOM 6071 C CA . TRP A 1 768 ? -29.566 30.246 -57.483 1.00 23.60 768 TRP A CA 1
ATOM 6072 C C . TRP A 1 768 ? -29.156 28.974 -58.213 1.00 23.34 768 TRP A C 1
ATOM 6073 O O . TRP A 1 768 ? -27.962 28.668 -58.323 1.00 23.89 768 TRP A O 1
ATOM 6084 N N . CYS A 1 769 ? -30.132 28.240 -58.751 1.00 22.66 769 CYS A N 1
ATOM 6085 C CA . CYS A 1 769 ? -29.833 27.033 -59.515 1.00 22.94 769 CYS A CA 1
ATOM 6086 C C . CYS A 1 769 ? -29.036 27.357 -60.777 1.00 24.86 769 CYS A C 1
ATOM 6087 O O . CYS A 1 769 ? -28.032 26.697 -61.075 1.00 23.88 769 CYS A O 1
ATOM 6090 N N . ASP A 1 770 ? -29.471 28.379 -61.531 1.00 23.67 770 ASP A N 1
ATOM 6091 C CA . ASP A 1 770 ? -28.782 28.763 -62.765 1.00 24.40 770 ASP A CA 1
ATOM 6092 C C . ASP A 1 770 ? -27.325 29.123 -62.508 1.00 25.16 770 ASP A C 1
ATOM 6093 O O . ASP A 1 770 ? -26.449 28.844 -63.336 1.00 23.64 770 ASP A O 1
ATOM 6098 N N . LEU A 1 771 ? -27.050 29.762 -61.372 1.00 24.81 771 LEU A N 1
ATOM 6099 C CA . LEU A 1 771 ? -25.700 30.186 -61.033 1.00 24.06 771 LEU A CA 1
ATOM 6100 C C . LEU A 1 771 ? -24.791 29.026 -60.645 1.00 25.18 771 LEU A C 1
ATOM 6101 O O . LEU A 1 771 ? -23.610 29.266 -60.363 1.00 26.70 771 LEU A O 1
ATOM 6106 N N . LYS A 1 772 ? -25.308 27.794 -60.625 1.00 22.93 772 LYS A N 1
ATOM 6107 C CA . LYS A 1 772 ? -24.543 26.607 -60.236 1.00 23.69 772 LYS A CA 1
ATOM 6108 C C . LYS A 1 772 ? -23.995 26.727 -58.817 1.00 23.47 772 LYS A C 1
ATOM 6109 O O . LYS A 1 772 ? -22.895 26.253 -58.523 1.00 23.38 772 LYS A O 1
ATOM 6115 N N . LEU A 1 773 ? -24.740 27.379 -57.930 1.00 22.38 773 LEU A N 1
ATOM 6116 C CA . LEU A 1 773 ? -24.367 27.419 -56.524 1.00 20.99 773 LEU A CA 1
ATOM 6117 C C . LEU A 1 773 ? -24.861 26.152 -55.836 1.00 22.96 773 LEU A C 1
ATOM 6118 O O . LEU A 1 773 ? -25.966 25.674 -56.104 1.00 21.86 773 LEU A O 1
ATOM 6123 N N . TRP A 1 774 ? -24.029 25.604 -54.950 1.00 19.36 774 TRP A N 1
ATOM 6124 C CA . TRP A 1 774 ? -24.266 24.254 -54.452 1.00 20.42 774 TRP A CA 1
ATOM 6125 C C . TRP A 1 774 ? -25.428 24.212 -53.461 1.00 21.77 774 TRP A C 1
ATOM 6126 O O . TRP A 1 774 ? -26.279 23.315 -53.535 1.00 21.00 774 TRP A O 1
ATOM 6137 N N . HIS A 1 775 ? -25.486 25.165 -52.530 1.00 21.42 775 HIS A N 1
ATOM 6138 C CA . HIS A 1 775 ? -26.397 25.084 -51.396 1.00 21.57 775 HIS A CA 1
ATOM 6139 C C . HIS A 1 775 ? -27.013 26.444 -51.107 1.00 19.92 775 HIS A C 1
ATOM 6140 O O . HIS A 1 775 ? -26.415 27.484 -51.393 1.00 20.08 775 HIS A O 1
ATOM 6147 N N . ILE A 1 776 ? -28.213 26.424 -50.522 1.00 20.15 776 ILE A N 1
ATOM 6148 C CA . ILE A 1 776 ? -28.781 27.611 -49.893 1.00 20.56 776 ILE A CA 1
ATOM 6149 C C . ILE A 1 776 ? -29.867 27.172 -48.920 1.00 21.92 776 ILE A C 1
ATOM 6150 O O . ILE A 1 776 ? -30.486 26.115 -49.086 1.00 20.80 776 ILE A O 1
ATOM 6155 N N . GLN A 1 777 ? -30.079 27.985 -47.885 1.00 21.35 777 GLN A N 1
ATOM 6156 C CA . GLN A 1 777 ? -31.124 27.772 -46.894 1.00 22.33 777 GLN A CA 1
ATOM 6157 C C . GLN A 1 777 ? -31.500 29.131 -46.322 1.00 22.93 777 GLN A C 1
ATOM 6158 O O . GLN A 1 777 ? -30.718 30.083 -46.383 1.00 21.99 777 GLN A O 1
ATOM 6164 N N . PHE A 1 778 ? -32.702 29.212 -45.747 1.00 23.55 778 PHE A N 1
ATOM 6165 C CA . PHE A 1 778 ? -33.298 30.497 -45.410 1.00 22.46 778 PHE A CA 1
ATOM 6166 C C . PHE A 1 778 ? -33.871 30.518 -43.999 1.00 24.21 778 PHE A C 1
ATOM 6167 O O . PHE A 1 778 ? -34.565 29.585 -43.584 1.00 24.70 778 PHE A O 1
ATOM 6175 N N . ASN A 1 779 ? -33.589 31.602 -43.275 1.00 24.08 779 ASN A N 1
ATOM 6176 C CA . ASN A 1 779 ? -34.400 32.001 -42.133 1.00 24.75 779 ASN A CA 1
ATOM 6177 C C . ASN A 1 779 ? -35.465 32.983 -42.606 1.00 27.36 779 ASN A C 1
ATOM 6178 O O . ASN A 1 779 ? -35.199 33.851 -43.444 1.00 25.58 779 ASN A O 1
ATOM 6183 N N . VAL A 1 780 ? -36.678 32.827 -42.082 1.00 26.41 780 VAL A N 1
ATOM 6184 C CA . VAL A 1 780 ? -37.788 33.738 -42.346 1.00 24.57 780 VAL A CA 1
ATOM 6185 C C . VAL A 1 780 ? -38.322 34.139 -40.979 1.00 27.55 780 VAL A C 1
ATOM 6186 O O . VAL A 1 780 ? -39.124 33.412 -40.381 1.00 27.53 780 VAL A O 1
ATOM 6190 N N . ILE A 1 781 ? -37.877 35.289 -40.474 1.00 25.05 781 ILE A N 1
ATOM 6191 C CA . ILE A 1 781 ? -38.098 35.640 -39.077 1.00 29.02 781 ILE A CA 1
ATOM 6192 C C . ILE A 1 781 ? -37.912 37.143 -38.920 1.00 29.60 781 ILE A C 1
ATOM 6193 O O . ILE A 1 781 ? -37.140 37.768 -39.652 1.00 28.88 781 ILE A O 1
ATOM 6198 N N . ASN A 1 782 ? -38.638 37.725 -37.970 1.00 29.12 782 ASN A N 1
ATOM 6199 C CA . ASN A 1 782 ? -38.472 39.127 -37.615 1.00 29.72 782 ASN A CA 1
ATOM 6200 C C . ASN A 1 782 ? -37.349 39.278 -36.594 1.00 30.20 782 ASN A C 1
ATOM 6201 O O . ASN A 1 782 ? -37.145 38.418 -35.735 1.00 30.46 782 ASN A O 1
ATOM 6206 N N . ALA A 1 783 ? -36.617 40.390 -36.695 1.00 31.76 783 ALA A N 1
ATOM 6207 C CA . ALA A 1 783 ? -35.491 40.614 -35.792 1.00 32.68 783 ALA A CA 1
ATOM 6208 C C . ALA A 1 783 ? -35.940 40.648 -34.335 1.00 34.29 783 ALA A C 1
ATOM 6209 O O . ALA A 1 783 ? -35.232 40.148 -33.449 1.00 32.10 783 ALA A O 1
ATOM 6211 N N . ASP A 1 784 ? -37.124 41.216 -34.070 1.00 32.31 784 ASP A N 1
ATOM 6212 C CA . ASP A 1 784 ? -37.605 41.341 -32.696 1.00 35.57 784 ASP A CA 1
ATOM 6213 C C . ASP A 1 784 ? -37.831 39.986 -32.040 1.00 32.76 784 ASP A C 1
ATOM 6214 O O . ASP A 1 784 ? -37.737 39.873 -30.813 1.00 32.51 784 ASP A O 1
ATOM 6219 N N . THR A 1 785 ? -38.129 38.949 -32.827 1.00 32.14 785 THR A N 1
ATOM 6220 C CA . THR A 1 785 ? -38.324 37.626 -32.243 1.00 32.06 785 THR A CA 1
ATOM 6221 C C . THR A 1 785 ? -37.044 37.122 -31.587 1.00 30.13 785 THR A C 1
ATOM 6222 O O . THR A 1 785 ? -37.081 36.561 -30.486 1.00 29.19 785 THR A O 1
ATOM 6226 N N . LEU A 1 786 ? -35.897 37.335 -32.240 1.00 30.31 786 LEU A N 1
ATOM 6227 C CA . LEU A 1 786 ? -34.622 36.904 -31.672 1.00 30.64 786 LEU A CA 1
ATOM 6228 C C . LEU A 1 786 ? -34.254 37.728 -30.445 1.00 32.87 786 LEU A C 1
ATOM 6229 O O . LEU A 1 786 ? -33.770 37.182 -29.446 1.00 29.32 786 LEU A O 1
ATOM 6234 N N . LYS A 1 787 ? -34.459 39.047 -30.508 1.00 32.16 787 LYS A N 1
ATOM 6235 C CA . LYS A 1 787 ? -34.148 39.889 -29.359 1.00 34.43 787 LYS A CA 1
ATOM 6236 C C . LYS A 1 787 ? -35.062 39.572 -28.180 1.00 34.90 787 LYS A C 1
ATOM 6237 O O . LYS A 1 787 ? -34.600 39.509 -27.033 1.00 35.55 787 LYS A O 1
ATOM 6243 N N . LYS A 1 788 ? -36.354 39.346 -28.440 1.00 32.51 788 LYS A N 1
ATOM 6244 C CA . LYS A 1 788 ? -37.263 38.962 -27.363 1.00 32.05 788 LYS A CA 1
ATOM 6245 C C . LYS A 1 788 ? -36.895 37.600 -26.786 1.00 33.63 788 LYS A C 1
ATOM 6246 O O . LYS A 1 788 ? -37.021 37.377 -25.576 1.00 35.83 788 LYS A O 1
ATOM 6252 N N . ALA A 1 789 ? -36.434 36.675 -27.632 1.00 31.59 789 ALA A N 1
ATOM 6253 C CA . ALA A 1 789 ? -36.006 35.374 -27.131 1.00 31.26 789 ALA A CA 1
ATOM 6254 C C . ALA A 1 789 ? -34.768 35.502 -26.253 1.00 32.70 789 ALA A C 1
ATOM 6255 O O . ALA A 1 789 ? -34.631 34.782 -25.257 1.00 32.51 789 ALA A O 1
ATOM 6257 N N . GLN A 1 790 ? -33.860 36.417 -26.601 1.00 31.25 790 GLN A N 1
ATOM 6258 C CA . GLN A 1 790 ? -32.681 36.650 -25.772 1.00 33.39 790 GLN A CA 1
ATOM 6259 C C . GLN A 1 790 ? -33.069 37.185 -24.398 1.00 35.07 790 GLN A C 1
ATOM 6260 O O . GLN A 1 790 ? -32.544 36.733 -23.374 1.00 35.23 790 GLN A O 1
ATOM 6266 N N . LYS A 1 791 ? -33.988 38.156 -24.359 1.00 34.14 791 LYS A N 1
ATOM 6267 C CA . LYS A 1 791 ? -34.335 38.800 -23.095 1.00 35.66 791 LYS A CA 1
ATOM 6268 C C . LYS A 1 791 ? -35.138 37.871 -22.191 1.00 37.95 791 LYS A C 1
ATOM 6269 O O . LYS A 1 791 ? -34.967 37.893 -20.966 1.00 37.97 791 LYS A O 1
ATOM 6275 N N . ASP A 1 792 ? -36.019 37.051 -22.767 1.00 36.38 792 ASP A N 1
ATOM 6276 C CA . ASP A 1 792 ? -36.878 36.143 -22.004 1.00 36.11 792 ASP A CA 1
ATOM 6277 C C . ASP A 1 792 ? -36.803 34.755 -22.633 1.00 34.05 792 ASP A C 1
ATOM 6278 O O . ASP A 1 792 ? -37.719 34.332 -23.351 1.00 32.22 792 ASP A O 1
ATOM 6283 N N . PRO A 1 793 ? -35.722 34.013 -22.373 1.00 34.80 793 PRO A N 1
ATOM 6284 C CA . PRO A 1 793 ? -35.568 32.695 -23.014 1.00 35.01 793 PRO A CA 1
ATOM 6285 C C . PRO A 1 793 ? -36.631 31.680 -22.625 1.00 36.62 793 PRO A C 1
ATOM 6286 O O . PRO A 1 793 ? -37.001 30.846 -23.461 1.00 34.00 793 PRO A O 1
ATOM 6290 N N . GLN A 1 794 ? -37.131 31.710 -21.386 1.00 38.31 794 GLN A N 1
ATOM 6291 C CA . GLN A 1 794 ? -38.124 30.717 -20.987 1.00 39.26 794 GLN A CA 1
ATOM 6292 C C . GLN A 1 794 ? -39.436 30.905 -21.733 1.00 37.92 794 GLN A C 1
ATOM 6293 O O . GLN A 1 794 ? -40.120 29.920 -22.031 1.00 37.74 794 GLN A O 1
ATOM 6299 N N . LYS A 1 795 ? -39.798 32.151 -22.057 1.00 35.14 795 LYS A N 1
ATOM 6300 C CA . LYS A 1 795 ? -41.031 32.394 -22.799 1.00 37.11 795 LYS A CA 1
ATOM 6301 C C . LYS A 1 795 ? -40.912 31.984 -24.263 1.00 36.17 795 LYS A C 1
ATOM 6302 O O . LYS A 1 795 ? -41.914 31.603 -24.879 1.00 35.96 795 LYS A O 1
ATOM 6308 N N . TYR A 1 796 ? -39.710 32.048 -24.835 1.00 33.47 796 TYR A N 1
ATOM 6309 C CA . TYR A 1 796 ? -39.490 31.729 -26.242 1.00 35.82 796 TYR A CA 1
ATOM 6310 C C . TYR A 1 796 ? -38.645 30.471 -26.422 1.00 32.42 796 TYR A C 1
ATOM 6311 O O . TYR A 1 796 ? -37.902 30.352 -27.399 1.00 31.59 796 TYR A O 1
ATOM 6320 N N . ARG A 1 797 ? -38.770 29.517 -25.496 1.00 33.26 797 ARG A N 1
ATOM 6321 C CA . ARG A 1 797 ? -37.909 28.339 -25.501 1.00 33.41 797 ARG A CA 1
ATOM 6322 C C . ARG A 1 797 ? -38.144 27.427 -26.701 1.00 31.44 797 ARG A C 1
ATOM 6323 O O . ARG A 1 797 ? -37.278 26.603 -27.010 1.00 31.21 797 ARG A O 1
ATOM 6331 N N . ASN A 1 798 ? -39.277 27.550 -27.388 1.00 30.27 798 ASN A N 1
ATOM 6332 C CA . ASN A 1 798 ? -39.559 26.710 -28.543 1.00 30.73 798 ASN A CA 1
ATOM 6333 C C . ASN A 1 798 ? -39.134 27.344 -29.864 1.00 28.69 798 ASN A C 1
ATOM 6334 O O . ASN A 1 798 ? -39.424 26.779 -30.924 1.00 27.21 798 ASN A O 1
ATOM 6339 N N . LEU A 1 799 ? -38.451 28.490 -29.826 1.00 25.96 799 LEU A N 1
ATOM 6340 C CA . LEU A 1 799 ? -38.026 29.170 -31.047 1.00 27.45 799 LEU A CA 1
ATOM 6341 C C . LEU A 1 799 ? -36.938 28.370 -31.760 1.00 25.85 799 LEU A C 1
ATOM 6342 O O . LEU A 1 799 ? -35.871 28.107 -31.193 1.00 25.13 799 LEU A O 1
ATOM 6347 N N . ILE A 1 800 ? -37.206 28.001 -33.009 1.00 24.54 800 ILE A N 1
ATOM 6348 C CA . ILE A 1 800 ? -36.282 27.241 -33.845 1.00 26.33 800 ILE A CA 1
ATOM 6349 C C . ILE A 1 800 ? -35.732 28.171 -34.920 1.00 27.52 800 ILE A C 1
ATOM 6350 O O . ILE A 1 800 ? -36.495 28.889 -35.577 1.00 28.42 800 ILE A O 1
ATOM 6355 N N . VAL A 1 801 ? -34.413 28.163 -35.099 1.00 24.54 801 VAL A N 1
ATOM 6356 C CA . VAL A 1 801 ? -33.765 28.980 -36.117 1.00 24.90 801 VAL A CA 1
ATOM 6357 C C . VAL A 1 801 ? -32.773 28.123 -36.889 1.00 24.61 801 VAL A C 1
ATOM 6358 O O . VAL A 1 801 ? -32.224 27.151 -36.362 1.00 24.76 801 VAL A O 1
ATOM 6362 N N . ARG A 1 802 ? -32.556 28.489 -38.153 1.00 23.00 802 ARG A N 1
ATOM 6363 C CA . ARG A 1 802 ? -31.616 27.789 -39.017 1.00 23.46 8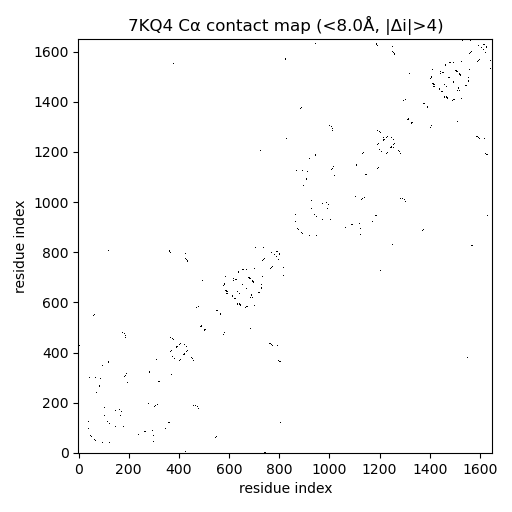02 ARG A CA 1
ATOM 6364 C C . ARG A 1 802 ? -30.216 28.362 -38.812 1.00 24.86 802 ARG A C 1
ATOM 6365 O O . ARG A 1 802 ? -30.022 29.582 -38.845 1.00 24.20 802 ARG A O 1
ATOM 6373 N N . ILE A 1 803 ? -29.243 27.481 -38.582 1.00 23.85 803 ILE A N 1
ATOM 6374 C CA . ILE A 1 803 ? -27.907 27.896 -38.165 1.00 24.00 803 ILE A CA 1
ATOM 6375 C C . ILE A 1 803 ? -26.890 27.620 -39.261 1.00 23.80 803 ILE A C 1
ATOM 6376 O O . ILE A 1 803 ? -26.354 28.549 -39.872 1.00 23.58 803 ILE A O 1
ATOM 6381 N N . ALA A 1 804 ? -26.605 26.342 -39.505 1.00 23.13 804 ALA A N 1
ATOM 6382 C CA . ALA A 1 804 ? -25.616 25.956 -40.513 1.00 23.73 804 ALA A CA 1
ATOM 6383 C C . ALA A 1 804 ? -25.862 24.554 -41.051 1.00 23.63 804 ALA A C 1
ATOM 6384 O O . ALA A 1 804 ? -25.161 23.612 -40.671 1.00 22.77 804 ALA A O 1
ATOM 6386 N N . GLY A 1 805 ? -26.824 24.412 -41.959 1.00 22.20 805 GLY A N 1
ATOM 6387 C CA . GLY A 1 805 ? -27.241 23.107 -42.415 1.00 21.62 805 GLY A CA 1
ATOM 6388 C C . GLY A 1 805 ? -28.258 22.445 -41.519 1.00 23.20 805 GLY A C 1
ATOM 6389 O O . GLY A 1 805 ? -28.771 21.376 -41.870 1.00 23.25 805 GLY A O 1
ATOM 6390 N N . TYR A 1 806 ? -28.590 23.065 -40.390 1.00 24.61 806 TYR A N 1
ATOM 6391 C CA . TYR A 1 806 ? -29.449 22.454 -39.391 1.00 22.77 806 TYR A CA 1
ATOM 6392 C C . TYR A 1 806 ? -30.133 23.550 -38.590 1.00 23.93 806 TYR A C 1
ATOM 6393 O O . TYR A 1 806 ? -29.664 24.690 -38.533 1.00 23.08 806 TYR A O 1
ATOM 6402 N N . SER A 1 807 ? -31.234 23.186 -37.946 1.00 23.88 807 SER A N 1
ATOM 6403 C CA . SER A 1 807 ? -31.955 24.098 -37.076 1.00 23.41 807 SER A CA 1
ATOM 6404 C C . SER A 1 807 ? -31.895 23.605 -35.636 1.00 24.77 807 SER A C 1
ATOM 6405 O O . SER A 1 807 ? -31.765 22.405 -35.373 1.00 24.57 807 SER A O 1
ATOM 6408 N N . ALA A 1 808 ? -31.986 24.551 -34.705 1.00 22.08 808 ALA A N 1
ATOM 6409 C CA . ALA A 1 808 ? -31.884 24.248 -33.287 1.00 24.54 808 ALA A CA 1
ATOM 6410 C C . ALA A 1 808 ? -32.691 25.275 -32.505 1.00 26.08 808 ALA A C 1
ATOM 6411 O O . ALA A 1 808 ? -33.115 26.305 -33.040 1.00 24.94 808 ALA A O 1
ATOM 6413 N N . TYR A 1 809 ? -32.901 24.984 -31.224 1.00 24.42 809 TYR A N 1
ATOM 6414 C CA . TYR A 1 809 ? -33.580 25.939 -30.359 1.00 26.02 809 TYR A CA 1
ATOM 6415 C C . TYR A 1 809 ? -32.651 27.108 -30.058 1.00 25.40 809 TYR A C 1
ATOM 6416 O O . TYR A 1 809 ? -31.513 26.917 -29.617 1.00 24.60 809 TYR A O 1
ATOM 6425 N N . PHE A 1 810 ? -33.140 28.322 -30.321 1.00 27.67 810 PHE A N 1
ATOM 6426 C CA . PHE A 1 810 ? -32.323 29.521 -30.161 1.00 26.29 810 PHE A CA 1
ATOM 6427 C C . PHE A 1 810 ? -31.764 29.631 -28.747 1.00 25.82 810 PHE A C 1
ATOM 6428 O O . PHE A 1 810 ? -30.595 29.989 -28.560 1.00 24.38 810 PHE A O 1
ATOM 6436 N N . VAL A 1 811 ? -32.576 29.305 -27.737 1.00 25.38 811 VAL A N 1
ATOM 6437 C CA . VAL A 1 811 ? -32.135 29.432 -26.352 1.00 26.89 811 VAL A CA 1
ATOM 6438 C C . VAL A 1 811 ? -31.048 28.438 -25.969 1.00 27.30 811 VAL A C 1
ATOM 6439 O O . VAL A 1 811 ? -30.420 28.611 -24.919 1.00 29.16 811 VAL A O 1
ATOM 6443 N N . ASP A 1 812 ? -30.807 27.403 -26.781 1.00 24.86 812 ASP A N 1
ATOM 6444 C CA . ASP A 1 812 ? -29.712 26.474 -26.521 1.00 24.70 812 ASP A CA 1
ATOM 6445 C C . ASP A 1 812 ? -28.369 26.974 -27.035 1.00 24.92 812 ASP A C 1
ATOM 6446 O O . ASP A 1 812 ? -27.350 26.321 -26.790 1.00 26.75 812 ASP A O 1
ATOM 6451 N N . LEU A 1 813 ? -28.338 28.099 -27.737 1.00 24.99 813 LEU A N 1
ATOM 6452 C CA . LEU A 1 813 ? -27.103 28.594 -28.323 1.00 26.17 813 LEU A CA 1
ATOM 6453 C C . LEU A 1 813 ? -26.401 29.541 -27.357 1.00 27.19 813 LEU A C 1
ATOM 6454 O O . LEU A 1 813 ? -27.045 30.276 -26.601 1.00 25.45 813 LEU A O 1
ATOM 6459 N N . THR A 1 814 ? -25.064 29.512 -27.382 1.00 25.17 814 THR A N 1
ATOM 6460 C CA . THR A 1 814 ? -24.294 30.445 -26.576 1.00 26.64 814 THR A CA 1
ATOM 6461 C C . THR A 1 814 ? -24.575 31.874 -27.036 1.00 26.92 814 THR A C 1
ATOM 6462 O O . THR A 1 814 ? -25.086 32.093 -28.140 1.00 26.63 814 THR A O 1
ATOM 6466 N N . PRO A 1 815 ? -24.279 32.865 -26.189 1.00 26.35 815 PRO A N 1
ATOM 6467 C CA . PRO A 1 815 ? -24.453 34.262 -26.623 1.00 25.91 815 PRO A CA 1
ATOM 6468 C C . PRO A 1 815 ? -23.713 34.598 -27.908 1.00 26.83 815 PRO A C 1
ATOM 6469 O O . PRO A 1 815 ? -24.242 35.351 -28.739 1.00 27.03 815 PRO A O 1
ATOM 6473 N N . ASP A 1 816 ? -22.508 34.054 -28.103 1.00 26.34 816 ASP A N 1
ATOM 6474 C CA . ASP A 1 816 ? -21.746 34.352 -29.315 1.00 28.02 816 ASP A CA 1
ATOM 6475 C C . ASP A 1 816 ? -22.498 33.903 -30.563 1.00 28.67 816 ASP A C 1
ATOM 6476 O O . ASP A 1 816 ? -22.616 34.659 -31.535 1.00 27.60 816 ASP A O 1
ATOM 6481 N N . LEU A 1 817 ? -23.019 32.672 -30.553 1.00 26.61 817 LEU A N 1
ATOM 6482 C CA . LEU A 1 817 ? -23.738 32.170 -31.720 1.00 26.33 817 LEU A CA 1
ATOM 6483 C C . LEU A 1 817 ? -25.069 32.892 -31.903 1.00 27.99 817 LEU A C 1
ATOM 6484 O O . LEU A 1 817 ? -25.492 33.144 -33.040 1.00 25.83 817 LEU A O 1
ATOM 6489 N N . GLN A 1 818 ? -25.740 33.234 -30.798 1.00 26.07 818 GLN A N 1
ATOM 6490 C CA . GLN A 1 818 ? -26.937 34.062 -30.897 1.00 26.74 818 GLN A CA 1
ATOM 6491 C C . GLN A 1 818 ? -26.620 35.395 -31.559 1.00 26.38 818 GLN A C 1
ATOM 6492 O O . GLN A 1 818 ? -27.401 35.889 -32.382 1.00 25.21 818 GLN A O 1
ATOM 6498 N N . ASN A 1 819 ? -25.466 35.983 -31.223 1.00 27.78 819 ASN A N 1
ATOM 6499 C CA . ASN A 1 819 ? -25.081 37.251 -31.836 1.00 28.19 819 ASN A CA 1
ATOM 6500 C C . ASN A 1 819 ? -24.808 37.089 -33.322 1.00 27.10 819 ASN A C 1
ATOM 6501 O O . ASN A 1 819 ? -25.066 38.016 -34.098 1.00 27.26 819 ASN A O 1
ATOM 6506 N N . ASP A 1 820 ? -24.296 35.923 -33.733 1.00 27.12 820 ASP A N 1
ATOM 6507 C CA . ASP A 1 820 ? -24.151 35.630 -35.157 1.00 26.78 820 ASP A CA 1
ATOM 6508 C C . ASP A 1 820 ? -25.504 35.654 -35.860 1.00 26.00 820 ASP A C 1
ATOM 6509 O O . ASP A 1 820 ? -25.674 36.335 -36.879 1.00 26.11 820 ASP A O 1
ATOM 6514 N N . LEU A 1 821 ? -26.491 34.939 -35.308 1.00 26.76 821 LEU A N 1
ATOM 6515 C CA . LEU A 1 821 ? -27.817 34.900 -35.918 1.00 26.73 821 LEU A CA 1
ATOM 6516 C C . LEU A 1 821 ? -28.463 36.281 -35.938 1.00 26.49 821 LEU A C 1
ATOM 6517 O O . LEU A 1 821 ? -29.082 36.671 -36.936 1.00 27.48 821 LEU A O 1
ATOM 6522 N N . ILE A 1 822 ? -28.336 37.034 -34.843 1.00 27.12 822 ILE A N 1
ATOM 6523 C CA . ILE A 1 822 ? -28.953 38.356 -34.774 1.00 26.18 822 ILE A CA 1
ATOM 6524 C C . ILE A 1 822 ? -28.293 39.311 -35.763 1.00 27.15 822 ILE A C 1
ATOM 6525 O O . ILE A 1 822 ? -28.974 40.105 -36.425 1.00 27.36 822 ILE A O 1
ATOM 6530 N N . ALA A 1 823 ? -26.966 39.241 -35.896 1.00 26.14 823 ALA A N 1
ATOM 6531 C CA . ALA A 1 823 ? -26.256 40.197 -36.736 1.00 26.98 823 ALA A CA 1
ATOM 6532 C C . ALA A 1 823 ? -26.340 39.874 -38.221 1.00 26.81 823 ALA A C 1
ATOM 6533 O O . ALA A 1 823 ? -25.910 40.697 -39.034 1.00 27.62 823 ALA A O 1
ATOM 6535 N N . ARG A 1 824 ? -26.874 38.713 -38.595 1.00 26.90 824 ARG A N 1
ATOM 6536 C CA . ARG A 1 824 ? -27.109 38.421 -40.003 1.00 28.05 824 ARG A CA 1
ATOM 6537 C C . ARG A 1 824 ? -28.174 39.362 -40.539 1.00 29.06 824 ARG A C 1
ATOM 6538 O O . ARG A 1 824 ? -29.220 39.549 -39.910 1.00 30.04 824 ARG A O 1
ATOM 6546 N N . THR A 1 825 ? -27.906 39.948 -41.702 1.00 28.07 825 THR A N 1
ATOM 6547 C CA . THR A 1 825 ? -28.820 40.912 -42.302 1.00 27.71 825 THR A CA 1
ATOM 6548 C C . THR A 1 825 ? -30.172 40.275 -42.587 1.00 27.89 825 THR A C 1
ATOM 6549 O O . THR A 1 825 ? -30.255 39.259 -43.285 1.00 27.34 825 THR A O 1
ATOM 6553 N N . GLY A 1 826 ? -31.231 40.876 -42.049 1.00 28.33 826 GLY A N 1
ATOM 6554 C CA . GLY A 1 826 ? -32.582 40.460 -42.373 1.00 27.64 826 GLY A CA 1
ATOM 6555 C C . GLY A 1 826 ? -33.145 41.243 -43.543 1.00 30.62 826 GLY A C 1
ATOM 6556 O O . GLY A 1 826 ? -33.511 42.414 -43.394 1.00 31.11 826 GLY A O 1
ATOM 6557 N N . HIS A 1 827 ? -33.225 40.608 -44.711 1.00 25.05 827 HIS A N 1
ATOM 6558 C CA . HIS A 1 827 ? -33.594 41.303 -45.939 1.00 27.93 827 HIS A CA 1
ATOM 6559 C C . HIS A 1 827 ? -35.100 41.525 -45.996 1.00 31.80 827 HIS A C 1
ATOM 6560 O O . HIS A 1 827 ? -35.883 40.569 -45.948 1.00 28.56 827 HIS A O 1
ATOM 6567 N N . ASP A 1 828 ? -35.499 42.792 -46.098 1.00 33.06 828 ASP A N 1
ATOM 6568 C CA . ASP A 1 828 ? -36.903 43.175 -46.111 1.00 33.57 828 ASP A CA 1
ATOM 6569 C C . ASP A 1 828 ? -37.459 43.333 -47.520 1.00 35.57 828 ASP A C 1
ATOM 6570 O O . ASP A 1 828 ? -38.662 43.572 -47.672 1.00 33.79 828 ASP A O 1
ATOM 6575 N N . GLN A 1 829 ? -36.619 43.207 -48.547 1.00 33.09 829 GLN A N 1
ATOM 6576 C CA . GLN A 1 829 ? -37.087 43.215 -49.924 1.00 37.39 829 GLN A CA 1
ATOM 6577 C C . GLN A 1 829 ? -36.114 42.422 -50.783 1.00 37.28 829 GLN A C 1
ATOM 6578 O O . GLN A 1 829 ? -34.930 42.296 -50.456 1.00 33.75 829 GLN A O 1
ATOM 6584 N N . MET A 1 830 ? -36.632 41.877 -51.879 1.00 37.94 830 MET A N 1
ATOM 6585 C CA . MET A 1 830 ? -35.837 41.079 -52.802 1.00 39.33 830 MET A CA 1
ATOM 6586 C C . MET A 1 830 ? -35.612 41.814 -54.116 1.00 40.57 830 MET A C 1
ATOM 6587 O O . MET A 1 830 ? -36.416 41.697 -55.040 1.00 44.04 830 MET A O 1
ATOM 6592 N N . GLU B 1 6 ? -49.809 37.985 -93.368 1.00 54.46 6 GLU B N 1
ATOM 6593 C CA . GLU B 1 6 ? -49.679 39.357 -93.847 1.00 53.62 6 GLU B CA 1
ATOM 6594 C C . GLU B 1 6 ? -48.474 40.035 -93.201 1.00 50.67 6 GLU B C 1
ATOM 6595 O O . GLU B 1 6 ? -48.107 41.154 -93.571 1.00 49.34 6 GLU B O 1
ATOM 6601 N N . ILE B 1 7 ? -47.863 39.356 -92.231 1.00 44.03 7 ILE B N 1
ATOM 6602 C CA . ILE B 1 7 ? -46.660 39.843 -91.565 1.00 38.91 7 ILE B CA 1
ATOM 6603 C C . ILE B 1 7 ? -45.455 39.160 -92.190 1.00 37.24 7 ILE B C 1
ATOM 6604 O O . ILE B 1 7 ? -45.421 37.929 -92.317 1.00 37.20 7 ILE B O 1
ATOM 6609 N N . LYS B 1 8 ? -44.470 39.956 -92.588 1.00 35.20 8 LYS B N 1
ATOM 6610 C CA . LYS B 1 8 ? -43.285 39.460 -93.264 1.00 32.45 8 LYS B CA 1
ATOM 6611 C C . LYS B 1 8 ? -42.065 39.608 -92.366 1.00 33.87 8 LYS B C 1
ATOM 6612 O O . LYS B 1 8 ? -41.947 40.567 -91.599 1.00 31.44 8 LYS B O 1
ATOM 6618 N N . SER B 1 9 ? -41.161 38.638 -92.466 1.00 31.95 9 SER B N 1
ATOM 6619 C CA . SER B 1 9 ? -39.866 38.756 -91.829 1.00 29.82 9 SER B CA 1
ATOM 6620 C C . SER B 1 9 ? -39.051 39.839 -92.526 1.00 32.27 9 SER B C 1
ATOM 6621 O O . SER B 1 9 ? -39.301 40.162 -93.691 1.00 30.85 9 SER B O 1
ATOM 6624 N N . PRO B 1 10 ? -38.068 40.420 -91.833 1.00 30.01 10 PRO B N 1
ATOM 6625 C CA . PRO B 1 10 ? -37.164 41.365 -92.505 1.00 30.18 10 PRO B CA 1
ATOM 6626 C C . PRO B 1 10 ? -36.549 40.809 -93.774 1.00 30.48 10 PRO B C 1
ATOM 6627 O O . PRO B 1 10 ? -36.364 41.558 -94.738 1.00 31.18 10 PRO B O 1
ATOM 6631 N N . HIS B 1 11 ? -36.245 39.509 -93.811 1.00 31.10 11 HIS B N 1
ATOM 6632 C CA . HIS B 1 11 ? -35.703 38.915 -95.029 1.00 30.86 11 HIS B CA 1
ATOM 6633 C C . HIS B 1 11 ? -36.731 38.922 -96.154 1.00 32.00 11 HIS B C 1
ATOM 6634 O O . HIS B 1 11 ? -36.389 39.185 -97.312 1.00 31.75 11 HIS B O 1
ATOM 6641 N N . GLU B 1 12 ? -37.994 38.628 -95.835 1.00 30.21 12 GLU B N 1
ATOM 6642 C CA . GLU B 1 12 ? -39.037 38.667 -96.854 1.00 32.92 12 GLU B CA 1
ATOM 6643 C C . GLU B 1 12 ? -39.241 40.085 -97.377 1.00 33.80 12 GLU B C 1
ATOM 6644 O O . GLU B 1 12 ? -39.385 40.289 -98.588 1.00 33.96 12 GLU B O 1
ATOM 6650 N N . GLN B 1 13 ? -39.234 41.077 -96.480 1.00 30.10 13 GLN B N 1
ATOM 6651 C CA . GLN B 1 13 ? -39.370 42.466 -96.908 1.00 33.03 13 GLN B CA 1
ATOM 6652 C C . GLN B 1 13 ? -38.192 42.894 -97.776 1.00 37.97 13 GLN B C 1
ATOM 6653 O O . GLN B 1 13 ? -38.363 43.667 -98.726 1.00 39.60 13 GLN B O 1
ATOM 6659 N N . ARG B 1 14 ? -36.985 42.406 -97.465 1.00 35.08 14 ARG B N 1
ATOM 6660 C CA . ARG B 1 14 ? -35.825 42.732 -98.290 1.00 36.26 14 ARG B CA 1
ATOM 6661 C C . ARG B 1 14 ? -35.921 42.067 -99.655 1.00 35.18 14 ARG B C 1
ATOM 6662 O O . ARG B 1 14 ? -35.517 42.651 -100.666 1.00 36.49 14 ARG B O 1
ATOM 6670 N N . LEU B 1 15 ? -36.440 40.840 -99.700 1.00 35.66 15 LEU B N 1
ATOM 6671 C CA . LEU B 1 15 ? -36.717 40.198 -100.979 1.00 36.65 15 LEU B CA 1
ATOM 6672 C C . LEU B 1 15 ? -37.760 40.986 -101.765 1.00 38.70 15 LEU B C 1
ATOM 6673 O O . LEU B 1 15 ? -37.637 41.161 -102.984 1.00 38.48 15 LEU B O 1
ATOM 6678 N N . GLU B 1 16 ? -38.797 41.465 -101.073 1.00 38.64 16 GLU B N 1
ATOM 6679 C CA . GLU B 1 16 ? -39.792 42.347 -101.676 1.00 40.97 16 GLU B CA 1
ATOM 6680 C C . GLU B 1 16 ? -39.133 43.558 -102.332 1.00 42.44 16 GLU B C 1
ATOM 6681 O O . GLU B 1 16 ? -39.361 43.843 -103.515 1.00 42.22 16 GLU B O 1
ATOM 6687 N N . ASP B 1 17 ? -38.293 44.272 -101.573 1.00 41.79 17 ASP B N 1
ATOM 6688 C CA . ASP B 1 17 ? -37.614 45.447 -102.111 1.00 41.37 17 ASP B CA 1
ATOM 6689 C C . ASP B 1 17 ? -36.705 45.083 -103.279 1.00 41.39 17 ASP B C 1
ATOM 6690 O O . ASP B 1 17 ? -36.604 45.836 -104.255 1.00 43.73 17 ASP B O 1
ATOM 6695 N N . ASN B 1 18 ? -36.034 43.933 -103.201 1.00 38.49 18 ASN B N 1
ATOM 6696 C CA . ASN B 1 18 ? -35.160 43.524 -104.295 1.00 42.90 18 ASN B CA 1
ATOM 6697 C C . ASN B 1 18 ? -35.962 43.209 -105.552 1.00 42.57 18 ASN B C 1
ATOM 6698 O O . ASN B 1 18 ? -35.543 43.551 -106.664 1.00 46.81 18 ASN B O 1
ATOM 6703 N N . ILE B 1 19 ? -37.119 42.560 -105.395 1.00 41.51 19 ILE B N 1
ATOM 6704 C CA . ILE B 1 19 ? -37.990 42.286 -106.535 1.00 42.98 19 ILE B CA 1
ATOM 6705 C C . ILE B 1 19 ? -38.447 43.586 -107.184 1.00 45.54 19 ILE B C 1
ATOM 6706 O O . ILE B 1 19 ? -38.461 43.712 -108.414 1.00 47.16 19 ILE B O 1
ATOM 6711 N N . ALA B 1 20 ? -38.815 44.576 -106.371 1.00 44.30 20 ALA B N 1
ATOM 6712 C CA . ALA B 1 20 ? -39.229 45.884 -106.872 1.00 44.50 20 ALA B CA 1
ATOM 6713 C C . ALA B 1 20 ? -38.061 46.739 -107.357 1.00 45.21 20 ALA B C 1
ATOM 6714 O O . ALA B 1 20 ? -38.269 47.935 -107.610 1.00 43.56 20 ALA B O 1
ATOM 6716 N N . GLY B 1 21 ? -36.855 46.188 -107.483 1.00 45.62 21 GLY B N 1
ATOM 6717 C CA . GLY B 1 21 ? -35.723 46.946 -107.977 1.00 43.36 21 GLY B CA 1
ATOM 6718 C C . GLY B 1 21 ? -35.185 48.007 -107.043 1.00 43.73 21 GLY B C 1
ATOM 6719 O O . GLY B 1 21 ? -34.323 48.789 -107.454 1.00 47.14 21 GLY B O 1
ATOM 6720 N N . LYS B 1 22 ? -35.661 48.067 -105.804 1.00 45.22 22 LYS B N 1
ATOM 6721 C CA . LYS B 1 22 ? -35.153 49.047 -104.855 1.00 46.07 22 LYS B CA 1
ATOM 6722 C C . LYS B 1 22 ? -33.803 48.606 -104.300 1.00 45.92 22 LYS B C 1
ATOM 6723 O O . LYS B 1 22 ? -33.494 47.413 -104.223 1.00 44.41 22 LYS B O 1
ATOM 6729 N N . GLU B 1 23 ? -32.991 49.588 -103.921 1.00 44.71 23 GLU B N 1
ATOM 6730 C CA . GLU B 1 23 ? -31.700 49.297 -103.313 1.00 44.64 23 GLU B CA 1
ATOM 6731 C C . GLU B 1 23 ? -31.899 48.722 -101.915 1.00 43.63 23 GLU B C 1
ATOM 6732 O O . GLU B 1 23 ? -32.790 49.149 -101.175 1.00 43.95 23 GLU B O 1
ATOM 6738 N N . ASP B 1 24 ? -31.071 47.738 -101.560 1.00 42.28 24 ASP B N 1
ATOM 6739 C CA . ASP B 1 24 ? -31.124 47.167 -100.220 1.00 40.19 24 ASP B CA 1
ATOM 6740 C C . ASP B 1 24 ? -30.862 48.247 -99.177 1.00 39.36 24 ASP B C 1
ATOM 6741 O O . ASP B 1 24 ? -29.953 49.068 -99.326 1.00 38.98 24 ASP B O 1
ATOM 6746 N N . ILE B 1 25 ? -31.664 48.236 -98.108 1.00 36.09 25 ILE B N 1
ATOM 6747 C CA . ILE B 1 25 ? -31.617 49.307 -97.116 1.00 38.35 25 ILE B CA 1
ATOM 6748 C C . ILE B 1 25 ? -30.286 49.373 -96.375 1.00 38.27 25 ILE B C 1
ATOM 6749 O O . ILE B 1 25 ? -29.958 50.416 -95.799 1.00 37.43 25 ILE B O 1
ATOM 6754 N N . TYR B 1 26 ? -29.512 48.288 -96.359 1.00 38.66 26 TYR B N 1
ATOM 6755 C CA . TYR B 1 26 ? -28.234 48.265 -95.656 1.00 37.16 26 TYR B CA 1
ATOM 6756 C C . TYR B 1 26 ? -27.039 48.436 -96.582 1.00 37.25 26 TYR B C 1
ATOM 6757 O O . TYR B 1 26 ? -25.900 48.374 -96.111 1.00 37.71 26 TYR B O 1
ATOM 6766 N N . ARG B 1 27 ? -27.268 48.655 -97.880 1.00 36.52 27 ARG B N 1
ATOM 6767 C CA . ARG B 1 27 ? -26.154 48.755 -98.818 1.00 38.28 27 ARG B CA 1
ATOM 6768 C C . ARG B 1 27 ? -25.270 49.957 -98.506 1.00 40.81 27 ARG B C 1
ATOM 6769 O O . ARG B 1 27 ? -24.042 49.883 -98.633 1.00 38.47 27 ARG B O 1
ATOM 6777 N N . GLU B 1 28 ? -25.872 51.072 -98.091 1.00 37.92 28 GLU B N 1
ATOM 6778 C CA . GLU B 1 28 ? -25.089 52.283 -97.879 1.00 39.52 28 GLU B CA 1
ATOM 6779 C C . GLU B 1 28 ? -24.138 52.132 -96.697 1.00 39.12 28 GLU B C 1
ATOM 6780 O O . GLU B 1 28 ? -23.001 52.616 -96.747 1.00 42.09 28 GLU B O 1
ATOM 6786 N N . SER B 1 29 ? -24.575 51.461 -95.628 1.00 36.80 29 SER B N 1
ATOM 6787 C CA . SER B 1 29 ? -23.723 51.299 -94.455 1.00 36.92 29 SER B CA 1
ATOM 6788 C C . SER B 1 29 ? -22.724 50.155 -94.592 1.00 35.45 29 SER B C 1
ATOM 6789 O O . SER B 1 29 ? -21.870 49.994 -93.714 1.00 33.69 29 SER B O 1
ATOM 6792 N N . HIS B 1 30 ? -22.803 49.371 -95.665 1.00 35.23 30 HIS B N 1
ATOM 6793 C CA . HIS B 1 30 ? -21.870 48.286 -95.958 1.00 35.91 30 HIS B CA 1
ATOM 6794 C C . HIS B 1 30 ? -21.424 48.361 -97.415 1.00 35.62 30 HIS B C 1
ATOM 6795 O O . HIS B 1 30 ? -21.419 47.365 -98.142 1.00 36.18 30 HIS B O 1
ATOM 6802 N N . LYS B 1 31 ? -21.025 49.557 -97.856 1.00 36.10 31 LYS B N 1
ATOM 6803 C CA . LYS B 1 31 ? -20.900 49.814 -99.289 1.00 36.31 31 LYS B CA 1
ATOM 6804 C C . LYS B 1 31 ? -19.787 48.984 -99.922 1.00 36.00 31 LYS B C 1
ATOM 6805 O O . LYS B 1 31 ? -19.976 48.408 -101.000 1.00 37.87 31 LYS B O 1
ATOM 6811 N N . ARG B 1 32 ? -18.622 48.905 -99.270 1.00 33.23 32 ARG B N 1
ATOM 6812 C CA . ARG B 1 32 ? -17.500 48.182 -99.864 1.00 32.38 32 ARG B CA 1
ATOM 6813 C C . ARG B 1 32 ? -17.842 46.714 -100.093 1.00 32.67 32 ARG B C 1
ATOM 6814 O O . ARG B 1 32 ? -17.575 46.165 -101.168 1.00 33.33 32 ARG B O 1
ATOM 6822 N N . VAL B 1 33 ? -18.440 46.059 -99.095 1.00 31.63 33 VAL B N 1
ATOM 6823 C CA . VAL B 1 33 ? -18.695 44.629 -99.237 1.00 31.73 33 VAL B CA 1
ATOM 6824 C C . VAL B 1 33 ? -19.897 44.362 -100.141 1.00 33.13 33 VAL B C 1
ATOM 6825 O O . VAL B 1 33 ? -19.982 43.296 -100.758 1.00 33.68 33 VAL B O 1
ATOM 6829 N N . PHE B 1 34 ? -20.839 45.303 -100.243 1.00 33.85 34 PHE B N 1
ATOM 6830 C CA . PHE B 1 34 ? -21.901 45.153 -101.234 1.00 35.02 34 PHE B CA 1
ATOM 6831 C C . PHE B 1 34 ? -21.339 45.236 -102.648 1.00 35.78 34 PHE B C 1
ATOM 6832 O O . PHE B 1 34 ? -21.737 44.464 -103.527 1.00 35.11 34 PHE B O 1
ATOM 6840 N N . LYS B 1 35 ? -20.398 46.154 -102.881 1.00 36.21 35 LYS B N 1
ATOM 6841 C CA . LYS B 1 35 ? -19.714 46.192 -104.168 1.00 35.22 35 LYS B CA 1
ATOM 6842 C C . LYS B 1 35 ? -18.995 44.878 -104.448 1.00 36.57 35 LYS B C 1
ATOM 6843 O O . LYS B 1 35 ? -18.969 44.409 -105.592 1.00 37.00 35 LYS B O 1
ATOM 6849 N N . LEU B 1 36 ? -18.424 44.258 -103.410 1.00 36.60 36 LEU B N 1
ATOM 6850 C CA . LEU B 1 36 ? -17.678 43.015 -103.598 1.00 35.82 36 LEU B CA 1
ATOM 6851 C C . LEU B 1 36 ? -18.598 41.840 -103.918 1.00 36.07 36 LEU B C 1
ATOM 6852 O O . LEU B 1 36 ? -18.284 41.023 -104.791 1.00 36.47 36 LEU B O 1
ATOM 6857 N N . LEU B 1 37 ? -19.726 41.722 -103.214 1.00 35.46 37 LEU B N 1
ATOM 6858 C CA . LEU B 1 37 ? -20.580 40.553 -103.405 1.00 37.02 37 LEU B CA 1
ATOM 6859 C C . LEU B 1 37 ? -21.413 40.657 -104.677 1.00 38.95 37 LEU B C 1
ATOM 6860 O O . LEU B 1 37 ? -21.783 39.628 -105.254 1.00 41.38 37 LEU B O 1
ATOM 6865 N N . GLU B 1 38 ? -21.706 41.877 -105.133 1.00 37.34 38 GLU B N 1
ATOM 6866 C CA . GLU B 1 38 ? -22.424 42.061 -106.390 1.00 41.58 38 GLU B CA 1
ATOM 6867 C C . GLU B 1 38 ? -21.636 41.573 -107.601 1.00 42.63 38 GLU B C 1
ATOM 6868 O O . GLU B 1 38 ? -22.217 41.455 -108.685 1.00 45.46 38 GLU B O 1
ATOM 6874 N N . ARG B 1 39 ? -20.342 41.285 -107.445 1.00 40.92 39 ARG B N 1
ATOM 6875 C CA . ARG B 1 39 ? -19.513 40.838 -108.557 1.00 44.09 39 ARG B CA 1
ATOM 6876 C C . ARG B 1 39 ? -19.642 39.350 -108.850 1.00 45.80 39 ARG B C 1
ATOM 6877 O O . ARG B 1 39 ? -19.203 38.912 -109.918 1.00 49.17 39 ARG B O 1
ATOM 6885 N N . PHE B 1 40 ? -20.214 38.559 -107.941 1.00 43.39 40 PHE B N 1
ATOM 6886 C CA . PHE B 1 40 ? -20.422 37.141 -108.208 1.00 45.11 40 PHE B CA 1
ATOM 6887 C C . PHE B 1 40 ? -21.857 36.724 -107.901 1.00 44.87 40 PHE B C 1
ATOM 6888 O O . PHE B 1 40 ? -22.107 35.598 -107.466 1.00 44.43 40 PHE B O 1
ATOM 6896 N N . ASP B 1 41 ? -22.813 37.614 -108.154 1.00 47.86 41 ASP B N 1
ATOM 6897 C CA . ASP B 1 41 ? -24.219 37.303 -107.922 1.00 51.87 41 ASP B CA 1
ATOM 6898 C C . ASP B 1 41 ? -24.733 36.355 -109.002 1.00 51.93 41 ASP B C 1
ATOM 6899 O O . ASP B 1 41 ? -24.656 36.661 -110.197 1.00 50.61 41 ASP B O 1
ATOM 6904 N N . GLY B 1 42 ? -25.238 35.196 -108.581 1.00 53.77 42 GLY B N 1
ATOM 6905 C CA . GLY B 1 42 ? -25.951 34.288 -109.456 1.00 52.04 42 GLY B CA 1
ATOM 6906 C C . GLY B 1 42 ? -25.104 33.418 -110.358 1.00 50.19 42 GLY B C 1
ATOM 6907 O O . GLY B 1 42 ? -25.668 32.670 -111.169 1.00 52.86 42 GLY B O 1
ATOM 6908 N N . GLN B 1 43 ? -23.780 33.475 -110.251 1.00 49.63 43 GLN B N 1
ATOM 6909 C CA . GLN B 1 43 ? -22.916 32.692 -111.123 1.00 46.28 43 GLN B CA 1
ATOM 6910 C C . GLN B 1 43 ? -22.678 31.301 -110.550 1.00 42.48 43 GLN B C 1
ATOM 6911 O O . GLN B 1 43 ? -22.434 31.140 -109.349 1.00 41.10 43 GLN B O 1
ATOM 6917 N N . LYS B 1 44 ? -22.756 30.298 -111.421 1.00 40.35 44 LYS B N 1
ATOM 6918 C CA . LYS B 1 44 ? -22.396 28.943 -111.035 1.00 38.03 44 LYS B CA 1
ATOM 6919 C C . LYS B 1 44 ? -20.893 28.867 -110.763 1.00 35.12 44 LYS B C 1
ATOM 6920 O O . LYS B 1 44 ? -20.102 29.469 -111.495 1.00 36.07 44 LYS B O 1
ATOM 6926 N N . PRO B 1 45 ? -20.470 28.151 -109.722 1.00 33.65 45 PRO B N 1
ATOM 6927 C CA . PRO B 1 45 ? -19.036 28.068 -109.416 1.00 31.09 45 PRO B CA 1
ATOM 6928 C C . PRO B 1 45 ? -18.262 27.283 -110.466 1.00 29.92 45 PRO B C 1
ATOM 6929 O O . PRO B 1 45 ? -18.794 26.419 -111.166 1.00 29.25 45 PRO B O 1
ATOM 6933 N N . ALA B 1 46 ? -16.971 27.598 -110.557 1.00 28.38 46 ALA B N 1
ATOM 6934 C CA . ALA B 1 46 ? -16.062 26.992 -111.520 1.00 28.70 46 ALA B CA 1
ATOM 6935 C C . ALA B 1 46 ? -15.024 26.137 -110.804 1.00 29.54 46 ALA B C 1
ATOM 6936 O O . ALA B 1 46 ? -14.574 26.480 -109.706 1.00 29.05 46 ALA B O 1
ATOM 6938 N N . ILE B 1 47 ? -14.641 25.028 -111.431 1.00 30.14 47 ILE B N 1
ATOM 6939 C CA . ILE B 1 47 ? -13.634 24.137 -110.865 1.00 29.28 47 ILE B CA 1
ATOM 6940 C C . ILE B 1 47 ? -12.253 24.708 -111.160 1.00 29.80 47 ILE B C 1
ATOM 6941 O O . ILE B 1 47 ? -11.890 24.906 -112.324 1.00 30.59 47 ILE B O 1
ATOM 6946 N N . ASP B 1 48 ? -11.485 24.973 -110.108 1.00 26.20 48 ASP B N 1
ATOM 6947 C CA . ASP B 1 48 ? -10.093 25.375 -110.237 1.00 27.67 48 ASP B CA 1
ATOM 6948 C C . ASP B 1 48 ? -9.211 24.163 -109.987 1.00 25.69 48 ASP B C 1
ATOM 6949 O O . ASP B 1 48 ? -9.463 23.376 -109.068 1.00 26.13 48 ASP B O 1
ATOM 6954 N N . VAL B 1 49 ? -8.185 24.006 -110.819 1.00 24.75 49 VAL B N 1
ATOM 6955 C CA . VAL B 1 49 ? -7.355 22.809 -110.811 1.00 25.34 49 VAL B CA 1
ATOM 6956 C C . VAL B 1 49 ? -5.973 23.060 -110.242 1.00 24.13 49 VAL B C 1
ATOM 6957 O O . VAL B 1 49 ? -5.193 22.108 -110.105 1.00 25.18 49 VAL B O 1
ATOM 6961 N N . GLU B 1 50 ? -5.645 24.305 -109.889 1.00 25.27 50 GLU B N 1
ATOM 6962 C CA . GLU B 1 50 ? -4.259 24.649 -109.583 1.00 25.18 50 GLU B CA 1
ATOM 6963 C C . GLU B 1 50 ? -3.748 23.911 -108.351 1.00 24.62 50 GLU B C 1
ATOM 6964 O O . GLU B 1 50 ? -2.651 23.343 -108.373 1.00 25.14 50 GLU B O 1
ATOM 6970 N N . ARG B 1 51 ? -4.524 23.912 -107.263 1.00 23.85 51 ARG B N 1
ATOM 6971 C CA . ARG B 1 51 ? -4.085 23.217 -106.055 1.00 21.04 51 ARG B CA 1
ATOM 6972 C C . ARG B 1 51 ? -3.808 21.746 -106.343 1.00 24.68 51 ARG B C 1
ATOM 6973 O O . ARG B 1 51 ? -2.743 21.224 -105.994 1.00 24.41 51 ARG B O 1
ATOM 6981 N N . ALA B 1 52 ? -4.765 21.061 -106.976 1.00 22.61 52 ALA B N 1
ATOM 6982 C CA . ALA B 1 52 ? -4.597 19.641 -107.269 1.00 23.13 52 ALA B CA 1
ATOM 6983 C C . ALA B 1 52 ? -3.430 19.404 -108.217 1.00 24.57 52 ALA B C 1
ATOM 6984 O O . ALA B 1 52 ? -2.693 18.422 -108.072 1.00 23.12 52 ALA B O 1
ATOM 6986 N N . LEU B 1 53 ? -3.255 20.288 -109.203 1.00 23.81 53 LEU B N 1
ATOM 6987 C CA . LEU B 1 53 ? -2.158 20.139 -110.154 1.00 27.51 53 LEU B CA 1
ATOM 6988 C C . LEU B 1 53 ? -0.811 20.128 -109.441 1.00 25.22 53 LEU B C 1
ATOM 6989 O O . LEU B 1 53 ? -0.031 19.179 -109.573 1.00 26.63 53 LEU B O 1
ATOM 6994 N N . TYR B 1 54 ? -0.525 21.179 -108.665 1.00 24.04 54 TYR B N 1
ATOM 6995 C CA . TYR B 1 54 ? 0.783 21.285 -108.027 1.00 23.63 54 TYR B CA 1
ATOM 6996 C C . TYR B 1 54 ? 0.929 20.317 -106.861 1.00 24.56 54 TYR B C 1
ATOM 6997 O O . TYR B 1 54 ? 2.042 19.864 -106.569 1.00 24.24 54 TYR B O 1
ATOM 7006 N N . PHE B 1 55 ? -0.173 19.987 -106.186 1.00 25.15 55 PHE B N 1
ATOM 7007 C CA . PHE B 1 55 ? -0.134 18.934 -105.178 1.00 23.62 55 PHE B CA 1
ATOM 7008 C C . PHE B 1 55 ? 0.305 17.611 -105.799 1.00 25.20 55 PHE B C 1
ATOM 7009 O O . PHE B 1 55 ? 1.189 16.927 -105.272 1.00 23.90 55 PHE B O 1
ATOM 7017 N N . THR B 1 56 ? -0.288 17.252 -106.945 1.00 24.98 56 THR B N 1
ATOM 7018 C CA . THR B 1 56 ? 0.009 15.972 -107.582 1.00 24.98 56 THR B CA 1
ATOM 7019 C C . THR B 1 56 ? 1.440 15.925 -108.103 1.00 25.27 56 THR B C 1
ATOM 7020 O O . THR B 1 56 ? 2.139 14.921 -107.919 1.00 25.77 56 THR B O 1
ATOM 7024 N N . GLN B 1 57 ? 1.893 17.001 -108.753 1.00 24.76 57 GLN B N 1
ATOM 7025 C CA . GLN B 1 57 ? 3.245 17.015 -109.303 1.00 24.51 57 GLN B CA 1
ATOM 7026 C C . GLN B 1 57 ? 4.283 16.733 -108.225 1.00 25.41 57 GLN B C 1
ATOM 7027 O O . GLN B 1 57 ? 5.251 16.001 -108.460 1.00 29.31 57 GLN B O 1
ATOM 7033 N N . SER B 1 58 ? 4.084 17.279 -107.024 1.00 26.75 58 SER B N 1
ATOM 7034 C CA . SER B 1 58 ? 5.023 17.032 -105.935 1.00 25.86 58 SER B CA 1
ATOM 7035 C C . SER B 1 58 ? 4.882 15.613 -105.397 1.00 27.15 58 SER B C 1
ATOM 7036 O O . SER B 1 58 ? 5.884 14.921 -105.179 1.00 25.93 58 SER B O 1
ATOM 7039 N N . MET B 1 59 ? 3.642 15.165 -105.171 1.00 26.87 59 MET B N 1
ATOM 7040 C CA . MET B 1 59 ? 3.424 13.829 -104.625 1.00 26.31 59 MET B CA 1
ATOM 7041 C C . MET B 1 59 ? 3.960 12.747 -105.554 1.00 27.65 59 MET B C 1
ATOM 7042 O O . MET B 1 59 ? 4.467 11.721 -105.083 1.00 27.22 59 MET B O 1
ATOM 7047 N N . ALA B 1 60 ? 3.866 12.960 -106.870 1.00 27.09 60 ALA B N 1
ATOM 7048 C CA . ALA B 1 60 ? 4.389 11.989 -107.827 1.00 29.22 60 ALA B CA 1
ATOM 7049 C C . ALA B 1 60 ? 5.887 11.768 -107.675 1.00 28.30 60 ALA B C 1
ATOM 7050 O O . ALA B 1 60 ? 6.394 10.726 -108.102 1.00 30.11 60 ALA B O 1
ATOM 7052 N N . GLU B 1 61 ? 6.605 12.710 -107.068 1.00 27.98 61 GLU B N 1
ATOM 7053 C CA . GLU B 1 61 ? 8.057 12.641 -106.980 1.00 29.96 61 GLU B CA 1
ATOM 7054 C C . GLU B 1 61 ? 8.564 12.193 -105.617 1.00 29.62 61 GLU B C 1
ATOM 7055 O O . GLU B 1 61 ? 9.775 12.024 -105.454 1.00 30.57 61 GLU B O 1
ATOM 7061 N N . THR B 1 62 ? 7.680 11.982 -104.639 1.00 29.26 62 THR B N 1
ATOM 7062 C CA . THR B 1 62 ? 8.102 11.658 -103.280 1.00 28.97 62 THR B CA 1
ATOM 7063 C C . THR B 1 62 ? 7.573 10.307 -102.805 1.00 28.92 62 THR B C 1
ATOM 7064 O O . THR B 1 62 ? 7.598 10.026 -101.600 1.00 28.92 62 THR B O 1
ATOM 7068 N N . VAL B 1 63 ? 7.108 9.461 -103.727 1.00 26.83 63 VAL B N 1
ATOM 7069 C CA . VAL B 1 63 ? 6.617 8.138 -103.356 1.00 28.23 63 VAL B CA 1
ATOM 7070 C C . VAL B 1 63 ? 7.690 7.394 -102.578 1.00 29.45 63 VAL B C 1
ATOM 7071 O O . VAL B 1 63 ? 8.863 7.370 -102.970 1.00 31.08 63 VAL B O 1
ATOM 7075 N N . GLY B 1 64 ? 7.293 6.800 -101.450 1.00 28.39 64 GLY B N 1
ATOM 7076 C CA . GLY B 1 64 ? 8.197 6.137 -100.541 1.00 30.16 64 GLY B CA 1
ATOM 7077 C C . GLY B 1 64 ? 8.506 6.928 -99.282 1.00 28.22 64 GLY B C 1
ATOM 7078 O O . GLY B 1 64 ? 8.769 6.328 -98.235 1.00 27.80 64 GLY B O 1
ATOM 7079 N N . GLN B 1 65 ? 8.480 8.257 -99.361 1.00 29.11 65 GLN B N 1
ATOM 7080 C CA . GLN B 1 65 ? 8.789 9.110 -98.224 1.00 27.22 65 GLN B CA 1
ATOM 7081 C C . GLN B 1 65 ? 7.620 9.143 -97.243 1.00 25.73 65 GLN B C 1
ATOM 7082 O O . GLN B 1 65 ? 6.484 8.827 -97.606 1.00 25.49 65 GLN B O 1
ATOM 7088 N N . PRO B 1 66 ? 7.877 9.489 -95.979 1.00 24.15 66 PRO B N 1
ATOM 7089 C CA . PRO B 1 66 ? 6.785 9.538 -94.997 1.00 23.49 66 PRO B CA 1
ATOM 7090 C C . PRO B 1 66 ? 5.671 10.473 -95.452 1.00 23.73 66 PRO B C 1
ATOM 7091 O O . PRO B 1 66 ? 5.920 11.528 -96.041 1.00 22.98 66 PRO B O 1
ATOM 7095 N N . LEU B 1 67 ? 4.429 10.069 -95.176 1.00 22.05 67 LEU B N 1
ATOM 7096 C CA . LEU B 1 67 ? 3.285 10.744 -95.783 1.00 22.76 67 LEU B CA 1
ATOM 7097 C C . LEU B 1 67 ? 3.175 12.194 -95.325 1.00 21.01 67 LEU B C 1
ATOM 7098 O O . LEU B 1 67 ? 2.873 13.082 -96.131 1.00 23.68 67 LEU B O 1
ATOM 7103 N N . VAL B 1 68 ? 3.421 12.459 -94.040 1.00 20.72 68 VAL B N 1
ATOM 7104 C CA . VAL B 1 68 ? 3.289 13.827 -93.544 1.00 21.08 68 VAL B CA 1
ATOM 7105 C C . VAL B 1 68 ? 4.324 14.734 -94.200 1.00 21.89 68 VAL B C 1
ATOM 7106 O O . VAL B 1 68 ? 4.047 15.903 -94.498 1.00 21.69 68 VAL B O 1
ATOM 7110 N N . LEU B 1 69 ? 5.521 14.203 -94.466 1.00 20.03 69 LEU B N 1
ATOM 7111 C CA . LEU B 1 69 ? 6.554 15.004 -95.111 1.00 22.08 69 LEU B CA 1
ATOM 7112 C C . LEU B 1 69 ? 6.233 15.239 -96.581 1.00 21.98 69 LEU B C 1
ATOM 7113 O O . LEU B 1 69 ? 6.478 16.330 -97.109 1.00 22.78 69 LEU B O 1
ATOM 7118 N N . ARG B 1 70 ? 5.692 14.228 -97.264 1.00 21.12 70 ARG B N 1
ATOM 7119 C CA . ARG B 1 70 ? 5.241 14.437 -98.635 1.00 23.59 70 ARG B CA 1
ATOM 7120 C C . ARG B 1 70 ? 4.168 15.517 -98.697 1.00 22.98 70 ARG B C 1
ATOM 7121 O O . ARG B 1 70 ? 4.155 16.337 -99.623 1.00 22.84 70 ARG B O 1
ATOM 7129 N N . TRP B 1 71 ? 3.266 15.541 -97.711 1.00 23.01 71 TRP B N 1
ATOM 7130 C CA . TRP B 1 71 ? 2.224 16.564 -97.684 1.00 22.63 71 TRP B CA 1
ATOM 7131 C C . TRP B 1 71 ? 2.819 17.964 -97.585 1.00 21.08 71 TRP B C 1
ATOM 7132 O O . TRP B 1 71 ? 2.379 18.884 -98.284 1.00 20.43 71 TRP B O 1
ATOM 7143 N N . ALA B 1 72 ? 3.817 18.148 -96.717 1.00 21.34 72 ALA B N 1
ATOM 7144 C CA . ALA B 1 72 ? 4.422 19.469 -96.565 1.00 21.47 72 ALA B CA 1
ATOM 7145 C C . ALA B 1 72 ? 5.162 19.887 -97.829 1.00 19.97 72 ALA B C 1
ATOM 7146 O O . ALA B 1 72 ? 5.122 21.059 -98.219 1.00 21.25 72 ALA B O 1
ATOM 7148 N N . LYS B 1 73 ? 5.837 18.945 -98.487 1.00 21.11 73 LYS B N 1
ATOM 7149 C CA . LYS B 1 73 ? 6.510 19.275 -99.738 1.00 22.92 73 LYS B CA 1
ATOM 7150 C C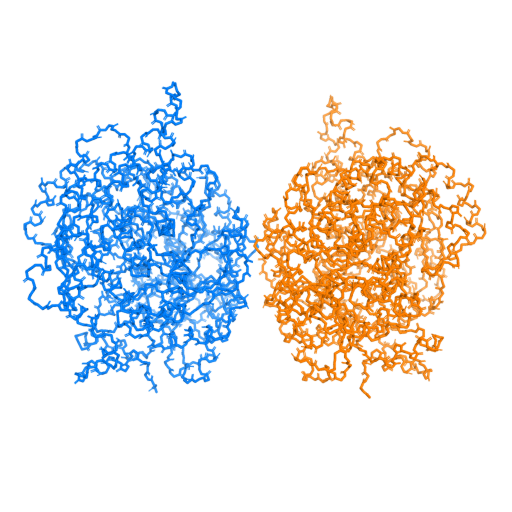 . LYS B 1 73 ? 5.503 19.627 -100.824 1.00 22.36 73 LYS B C 1
ATOM 7151 O O . LYS B 1 73 ? 5.736 20.547 -101.618 1.00 23.89 73 LYS B O 1
ATOM 7157 N N . ALA B 1 74 ? 4.374 18.916 -100.866 1.00 20.37 74 ALA B N 1
ATOM 7158 C CA . ALA B 1 74 ? 3.331 19.249 -101.832 1.00 24.10 74 ALA B CA 1
ATOM 7159 C C . ALA B 1 74 ? 2.731 20.625 -101.556 1.00 23.23 74 ALA B C 1
ATOM 7160 O O . ALA B 1 74 ? 2.454 21.384 -102.493 1.00 21.29 74 ALA B O 1
ATOM 7162 N N . LEU B 1 75 ? 2.527 20.968 -100.280 1.00 19.77 75 LEU B N 1
ATOM 7163 C CA . LEU B 1 75 ? 1.978 22.283 -99.966 1.00 21.53 75 LEU B CA 1
ATOM 7164 C C . LEU B 1 75 ? 2.977 23.393 -100.262 1.00 21.08 75 LEU B C 1
ATOM 7165 O O . LEU B 1 75 ? 2.575 24.492 -100.656 1.00 21.08 75 LEU B O 1
ATOM 7170 N N . MET B 1 76 ? 4.275 23.134 -100.092 1.00 22.99 76 MET B N 1
ATOM 7171 C CA . MET B 1 76 ? 5.266 24.112 -100.533 1.00 21.97 76 MET B CA 1
ATOM 7172 C C . MET B 1 76 ? 5.208 24.298 -102.044 1.00 23.03 76 MET B C 1
ATOM 7173 O O . MET B 1 76 ? 5.266 25.432 -102.539 1.00 23.16 76 MET B O 1
ATOM 7178 N N . ASN B 1 77 ? 5.077 23.199 -102.795 1.00 22.55 77 ASN B N 1
ATOM 7179 C CA . ASN B 1 77 ? 4.980 23.317 -104.247 1.00 23.00 77 ASN B CA 1
ATOM 7180 C C . ASN B 1 77 ? 3.722 24.067 -104.663 1.00 24.33 77 ASN B C 1
ATOM 7181 O O . ASN B 1 77 ? 3.739 24.803 -105.657 1.00 25.23 77 ASN B O 1
ATOM 7186 N N . VAL B 1 78 ? 2.623 23.893 -103.924 1.00 22.02 78 VAL B N 1
ATOM 7187 C CA . VAL B 1 78 ? 1.432 24.695 -104.178 1.00 22.53 78 VAL B CA 1
ATOM 7188 C C . VAL B 1 78 ? 1.706 26.158 -103.857 1.00 23.64 78 VAL B C 1
ATOM 7189 O O . VAL B 1 78 ? 1.393 27.053 -104.652 1.00 25.01 78 VAL B O 1
ATOM 7193 N N . ALA B 1 79 ? 2.313 26.419 -102.694 1.00 22.98 79 ALA B N 1
ATOM 7194 C CA . ALA B 1 79 ? 2.559 27.793 -102.266 1.00 23.49 79 ALA B CA 1
ATOM 7195 C C . ALA B 1 79 ? 3.455 28.539 -103.242 1.00 23.69 79 ALA B C 1
ATOM 7196 O O . ALA B 1 79 ? 3.337 29.761 -103.380 1.00 26.67 79 ALA B O 1
ATOM 7198 N N . LYS B 1 80 ? 4.338 27.827 -103.939 1.00 25.22 80 LYS B N 1
ATOM 7199 C CA . LYS B 1 80 ? 5.268 28.489 -104.844 1.00 25.77 80 LYS B CA 1
ATOM 7200 C C . LYS B 1 80 ? 4.651 28.782 -106.204 1.00 28.01 80 LYS B C 1
ATOM 7201 O O . LYS B 1 80 ? 5.030 29.767 -106.848 1.00 28.12 80 LYS B O 1
ATOM 7207 N N . ASN B 1 81 ? 3.708 27.954 -106.663 1.00 25.25 81 ASN B N 1
ATOM 7208 C CA . ASN B 1 81 ? 3.256 28.029 -108.045 1.00 26.95 81 ASN B CA 1
ATOM 7209 C C . ASN B 1 81 ? 1.810 28.463 -108.217 1.00 26.69 81 ASN B C 1
ATOM 7210 O O . ASN B 1 81 ? 1.438 28.863 -109.324 1.00 28.33 81 ASN B O 1
ATOM 7215 N N . ILE B 1 82 ? 0.990 28.409 -107.166 1.00 27.34 82 ILE B N 1
ATOM 7216 C CA . ILE B 1 82 ? -0.418 28.749 -107.320 1.00 25.67 82 ILE B CA 1
ATOM 7217 C C . ILE B 1 82 ? -0.558 30.224 -107.682 1.00 25.18 82 ILE B C 1
ATOM 7218 O O . ILE B 1 82 ? 0.259 31.071 -107.290 1.00 26.06 82 ILE B O 1
ATOM 7223 N N . THR B 1 83 ? -1.592 30.529 -108.463 1.00 25.61 83 THR B N 1
ATOM 7224 C CA . THR B 1 83 ? -1.907 31.909 -108.803 1.00 26.13 83 THR B CA 1
ATOM 7225 C C . THR B 1 83 ? -2.143 32.729 -107.542 1.00 25.84 83 THR B C 1
ATOM 7226 O O . THR B 1 83 ? -2.876 32.311 -106.640 1.00 25.08 83 THR B O 1
ATOM 7230 N N . VAL B 1 84 ? -1.503 33.893 -107.478 1.00 24.86 84 VAL B N 1
ATOM 7231 C CA . VAL B 1 84 ? -1.692 34.863 -106.408 1.00 24.29 84 VAL B CA 1
ATOM 7232 C C . VAL B 1 84 ? -2.266 36.125 -107.034 1.00 27.09 84 VAL B C 1
ATOM 7233 O O . VAL B 1 84 ? -1.745 36.609 -108.045 1.00 26.16 84 VAL B O 1
ATOM 7237 N N . MET B 1 85 ? -3.344 36.648 -106.449 1.00 27.71 85 MET B N 1
ATOM 7238 C CA . MET B 1 85 ? -4.044 37.780 -107.034 1.00 30.31 85 MET B CA 1
ATOM 7239 C C . MET B 1 85 ? -4.516 38.726 -105.939 1.00 32.97 85 MET B C 1
ATOM 7240 O O . MET B 1 85 ? -4.612 38.360 -104.765 1.00 33.01 85 MET B O 1
ATOM 7245 N N . VAL B 1 86 ? -4.809 39.957 -106.349 1.00 30.03 86 VAL B N 1
ATOM 7246 C CA . VAL B 1 86 ? -5.360 40.988 -105.481 1.00 29.02 86 VAL B CA 1
ATOM 7247 C C . VAL B 1 86 ? -6.690 41.405 -106.088 1.00 32.99 86 VAL B C 1
ATOM 7248 O O . VAL B 1 86 ? -6.725 41.958 -107.194 1.00 32.20 86 VAL B O 1
ATOM 7252 N N . GLN B 1 87 ? -7.782 41.130 -105.383 1.00 34.27 87 GLN B N 1
ATOM 7253 C CA . GLN B 1 87 ? -9.102 41.485 -105.880 1.00 33.12 87 GLN B CA 1
ATOM 7254 C C . GLN B 1 87 ? -9.393 42.954 -105.618 1.00 33.15 87 GLN B C 1
ATOM 7255 O O . GLN B 1 87 ? -9.035 43.493 -104.565 1.00 28.70 87 GLN B O 1
ATOM 7261 N N . ASP B 1 88 ? -10.045 43.597 -106.590 1.00 36.55 88 ASP B N 1
ATOM 7262 C CA . ASP B 1 88 ? -10.385 45.008 -106.467 1.00 33.91 88 ASP B CA 1
ATOM 7263 C C . ASP B 1 88 ? -11.252 45.243 -105.240 1.00 34.30 88 ASP B C 1
ATOM 7264 O O . ASP B 1 88 ? -12.124 44.434 -104.913 1.00 33.50 88 ASP B O 1
ATOM 7269 N N . ASP B 1 89 ? -10.973 46.346 -104.540 1.00 31.85 89 ASP B N 1
ATOM 7270 C CA . ASP B 1 89 ? -11.746 46.817 -103.393 1.00 31.91 89 ASP B CA 1
ATOM 7271 C C . ASP B 1 89 ? -11.599 45.934 -102.155 1.00 29.90 89 ASP B C 1
ATOM 7272 O O . ASP B 1 89 ? -12.020 46.334 -101.064 1.00 29.20 89 ASP B O 1
ATOM 7277 N N . GLN B 1 90 ? -11.009 44.747 -102.292 1.00 26.94 90 GLN B N 1
ATOM 7278 C CA . GLN B 1 90 ? -10.799 43.900 -101.126 1.00 26.37 90 GLN B CA 1
ATOM 7279 C C . GLN B 1 90 ? -9.801 44.540 -100.171 1.00 26.37 90 GLN B C 1
ATOM 7280 O O . GLN B 1 90 ? -8.853 45.211 -100.588 1.00 26.77 90 GLN B O 1
ATOM 7286 N N . LEU B 1 91 ? -10.030 44.341 -98.878 1.00 25.31 91 LEU B N 1
ATOM 7287 C CA . LEU B 1 91 ? -9.050 44.698 -97.866 1.00 25.77 91 LEU B CA 1
ATOM 7288 C C . LEU B 1 91 ? -8.195 43.515 -97.440 1.00 25.73 91 LEU B C 1
ATOM 7289 O O . LEU B 1 91 ? -7.187 43.713 -96.748 1.00 24.72 91 LEU B O 1
ATOM 7294 N N . LEU B 1 92 ? -8.563 42.300 -97.841 1.00 23.07 92 LEU B N 1
ATOM 7295 C CA . LEU B 1 92 ? -7.864 41.096 -97.427 1.00 24.17 92 LEU B CA 1
ATOM 7296 C C . LEU B 1 92 ? -7.233 40.402 -98.626 1.00 23.31 92 LEU B C 1
ATOM 7297 O O . LEU B 1 92 ? -7.665 40.562 -99.770 1.00 21.39 92 LEU B O 1
ATOM 7302 N N . LEU B 1 93 ? -6.195 39.623 -98.334 1.00 25.62 93 LEU B N 1
ATOM 7303 C CA . LEU B 1 93 ? -5.462 38.844 -99.319 1.00 23.91 93 LEU B CA 1
ATOM 7304 C C . LEU B 1 93 ? -5.568 37.366 -98.972 1.00 23.29 93 LEU B C 1
ATOM 7305 O O . LEU B 1 93 ? -5.662 36.998 -97.798 1.00 21.78 93 LEU B O 1
ATOM 7310 N N . GLY B 1 94 ? -5.552 36.520 -99.999 1.00 23.05 94 GLY B N 1
ATOM 7311 C CA . GLY B 1 94 ? -5.583 35.087 -99.779 1.00 22.55 94 GLY B CA 1
ATOM 7312 C C . GLY B 1 94 ? -6.684 34.372 -100.531 1.00 25.74 94 GLY B C 1
ATOM 7313 O O . GLY B 1 94 ? -7.870 34.632 -100.310 1.00 28.02 94 GLY B O 1
ATOM 7314 N N . ARG B 1 95 ? -6.301 33.448 -101.408 1.00 27.53 95 ARG B N 1
ATOM 7315 C CA . ARG B 1 95 ? -7.247 32.790 -102.296 1.00 28.22 95 ARG B CA 1
ATOM 7316 C C . ARG B 1 95 ? -6.686 31.424 -102.674 1.00 28.50 95 ARG B C 1
ATOM 7317 O O . ARG B 1 95 ? -5.469 31.218 -102.667 1.00 26.17 95 ARG B O 1
ATOM 7325 N N . CYS B 1 96 ? -7.580 30.486 -102.997 1.00 25.85 96 CYS B N 1
ATOM 7326 C CA . CYS B 1 96 ? -7.188 29.102 -103.242 1.00 26.01 96 CYS B CA 1
ATOM 7327 C C . CYS B 1 96 ? -7.259 28.713 -104.714 1.00 26.61 96 CYS B C 1
ATOM 7328 O O . CYS B 1 96 ? -7.277 27.521 -105.033 1.00 26.07 96 CYS B O 1
ATOM 7331 N N . GLY B 1 97 ? -7.284 29.685 -105.617 1.00 25.50 97 GLY B N 1
ATOM 7332 C CA . GLY B 1 97 ? -7.325 29.358 -107.031 1.00 28.78 97 GLY B CA 1
ATOM 7333 C C . GLY B 1 97 ? -7.121 30.600 -107.864 1.00 31.63 97 GLY B C 1
ATOM 7334 O O . GLY B 1 97 ? -7.135 31.724 -107.356 1.00 34.88 97 GLY B O 1
ATOM 7335 N N . GLY B 1 98 ? -6.927 30.377 -109.161 1.00 31.21 98 GLY B N 1
ATOM 7336 C CA . GLY B 1 98 ? -6.757 31.453 -110.112 1.00 30.25 98 GLY B CA 1
ATOM 7337 C C . GLY B 1 98 ? -8.033 31.992 -110.712 1.00 33.41 98 GLY B C 1
ATOM 7338 O O . GLY B 1 98 ? -7.986 32.936 -111.506 1.00 34.66 98 GLY B O 1
ATOM 7339 N N . HIS B 1 99 ? -9.180 31.422 -110.362 1.00 35.46 99 HIS B N 1
ATOM 7340 C CA . HIS B 1 99 ? -10.449 31.880 -110.903 1.00 34.57 99 HIS B CA 1
ATOM 7341 C C . HIS B 1 99 ? -10.960 33.092 -110.138 1.00 37.92 99 HIS B C 1
ATOM 7342 O O . HIS B 1 99 ? -10.782 33.211 -108.922 1.00 35.05 99 HIS B O 1
ATOM 7349 N N . ASP B 1 100 ? -11.604 33.995 -110.871 1.00 39.00 100 ASP B N 1
ATOM 7350 C CA . ASP B 1 100 ? -12.397 35.048 -110.263 1.00 39.18 100 ASP B CA 1
ATOM 7351 C C . ASP B 1 100 ? -13.770 34.513 -109.874 1.00 36.47 100 ASP B C 1
ATOM 7352 O O . ASP B 1 100 ? -14.244 33.502 -110.397 1.00 38.27 100 ASP B O 1
ATOM 7357 N N . GLY B 1 101 ? -14.413 35.209 -108.947 1.00 37.08 101 GLY B N 1
ATOM 7358 C CA . GLY B 1 101 ? -15.733 34.766 -108.554 1.00 38.56 101 GLY B CA 1
ATOM 7359 C C . GLY B 1 101 ? -15.705 33.451 -107.785 1.00 35.07 101 GLY B C 1
ATOM 7360 O O . GLY B 1 101 ? -14.699 33.059 -107.187 1.00 33.65 101 GLY B O 1
ATOM 7361 N N . ARG B 1 102 ? -16.841 32.756 -107.821 1.00 30.25 102 ARG B N 1
ATOM 7362 C CA . ARG B 1 102 ? -17.016 31.554 -107.018 1.00 28.78 102 ARG B CA 1
ATOM 7363 C C . ARG B 1 102 ? -16.302 30.368 -107.658 1.00 29.19 102 ARG B C 1
ATOM 7364 O O . ARG B 1 102 ? -16.481 30.082 -108.847 1.00 28.18 102 ARG B O 1
ATOM 7372 N N . TYR B 1 103 ? -15.492 29.676 -106.860 1.00 27.13 103 TYR B N 1
ATOM 7373 C CA . TYR B 1 103 ? -14.650 28.602 -107.360 1.00 26.74 103 TYR B CA 1
ATOM 7374 C C . TYR B 1 103 ? -14.575 27.487 -106.325 1.00 25.93 103 TYR B C 1
ATOM 7375 O O . TYR B 1 103 ? -14.789 27.701 -105.129 1.00 26.79 103 TYR B O 1
ATOM 7384 N N . GLY B 1 104 ? -14.265 26.283 -106.809 1.00 26.59 104 GLY B N 1
ATOM 7385 C CA . GLY B 1 104 ? -13.951 25.171 -105.941 1.00 23.97 104 GLY B CA 1
ATOM 7386 C C . GLY B 1 104 ? -12.670 24.508 -106.408 1.00 25.24 104 GLY B C 1
ATOM 7387 O O . GLY B 1 104 ? -12.209 24.722 -107.530 1.00 24.41 104 GLY B O 1
ATOM 7388 N N . ILE B 1 105 ? -12.084 23.702 -105.523 1.00 25.04 105 ILE B N 1
ATOM 7389 C CA . ILE B 1 105 ? -10.809 23.060 -105.814 1.00 23.72 105 ILE B CA 1
ATOM 7390 C C . ILE B 1 105 ? -10.945 21.549 -105.645 1.00 24.00 105 ILE B C 1
ATOM 7391 O O . ILE B 1 105 ? -11.971 21.035 -105.198 1.00 20.55 105 ILE B O 1
ATOM 7396 N N . LEU B 1 106 ? -9.881 20.839 -106.017 1.00 23.07 106 LEU B N 1
ATOM 7397 C CA . LEU B 1 106 ? -9.906 19.390 -106.136 1.00 22.39 106 LEU B CA 1
ATOM 7398 C C . LEU B 1 106 ? -8.929 18.748 -105.158 1.00 23.38 106 LEU B C 1
ATOM 7399 O O . LEU B 1 106 ? -7.864 19.301 -104.855 1.00 23.04 106 LEU B O 1
ATOM 7404 N N . TYR B 1 107 ? -9.305 17.564 -104.673 1.00 21.96 107 TYR B N 1
ATOM 7405 C CA . TYR B 1 107 ? -8.513 16.800 -103.710 1.00 22.92 107 TYR B CA 1
ATOM 7406 C C . TYR B 1 107 ? -8.382 15.376 -104.230 1.00 25.12 107 TYR B C 1
ATOM 7407 O O . TYR B 1 107 ? -9.074 14.461 -103.759 1.00 25.61 107 TYR B O 1
ATOM 7416 N N . PRO B 1 108 ? -7.501 15.151 -105.210 1.00 23.58 108 PRO B N 1
ATOM 7417 C CA . PRO B 1 108 ? -7.413 13.814 -105.820 1.00 24.82 108 PRO B CA 1
ATOM 7418 C C . PRO B 1 108 ? -6.967 12.731 -104.858 1.00 25.16 108 PRO B C 1
ATOM 7419 O O . PRO B 1 108 ? -7.307 11.559 -105.065 1.00 22.85 108 PRO B O 1
ATOM 7423 N N . GLU B 1 109 ? -6.209 13.079 -103.816 1.00 23.57 109 GLU B N 1
ATOM 7424 C CA . GLU B 1 109 ? -5.820 12.083 -102.825 1.00 26.57 109 GLU B CA 1
ATOM 7425 C C . GLU B 1 109 ? -7.034 11.446 -102.157 1.00 26.46 109 GLU B C 1
ATOM 7426 O O . GLU B 1 109 ? -6.948 10.306 -101.681 1.00 24.17 109 GLU B O 1
ATOM 7432 N N . LEU B 1 110 ? -8.164 12.148 -102.135 1.00 24.01 110 LEU B N 1
ATOM 7433 C CA . LEU B 1 110 ? -9.389 11.646 -101.524 1.00 26.53 110 LEU B CA 1
ATOM 7434 C C . LEU B 1 110 ? -10.244 10.860 -102.516 1.00 27.08 110 LEU B C 1
ATOM 7435 O O . LEU B 1 110 ? -10.556 9.687 -102.284 1.00 26.66 110 LEU B O 1
ATOM 7440 N N . ASP B 1 111 ? -10.630 11.495 -103.624 1.00 26.61 111 ASP B N 1
ATOM 7441 C CA . ASP B 1 111 ? -11.618 10.932 -104.540 1.00 25.23 111 ASP B CA 1
ATOM 7442 C C . ASP B 1 111 ? -11.196 11.135 -105.989 1.00 24.83 111 ASP B C 1
ATOM 7443 O O . ASP B 1 111 ? -12.027 11.388 -106.867 1.00 27.58 111 ASP B O 1
ATOM 7448 N N . GLY B 1 112 ? -9.897 11.016 -106.264 1.00 26.63 112 GLY B N 1
ATOM 7449 C CA . GLY B 1 112 ? -9.397 11.206 -107.615 1.00 27.28 112 GLY B CA 1
ATOM 7450 C C . GLY B 1 112 ? -10.001 10.264 -108.635 1.00 29.95 112 GLY B C 1
ATOM 7451 O O . GLY B 1 112 ? -9.998 10.575 -109.831 1.00 28.55 112 GLY B O 1
ATOM 7452 N N . ASP B 1 113 ? -10.523 9.118 -108.194 1.00 27.63 113 ASP B N 1
ATOM 7453 C CA . ASP B 1 113 ? -11.168 8.192 -109.112 1.00 28.27 113 ASP B CA 1
ATOM 7454 C C . ASP B 1 113 ? -12.510 8.704 -109.620 1.00 28.79 113 ASP B C 1
ATOM 7455 O O . ASP B 1 113 ? -13.051 8.129 -110.568 1.00 32.48 113 ASP B O 1
ATOM 7460 N N . PHE B 1 114 ? -13.050 9.769 -109.033 1.00 29.86 114 PHE B N 1
ATOM 7461 C CA . PHE B 1 114 ? -14.266 10.397 -109.537 1.00 29.60 114 PHE B CA 1
ATOM 7462 C C . PHE B 1 114 ? -13.992 11.525 -110.524 1.00 30.42 114 PHE B C 1
ATOM 7463 O O . PHE B 1 114 ? -14.941 12.183 -110.958 1.00 32.18 114 PHE B O 1
ATOM 7471 N N . LEU B 1 115 ? -12.729 11.762 -110.893 1.00 31.15 115 LEU B N 1
ATOM 7472 C CA . LEU B 1 115 ? -12.398 12.965 -111.652 1.00 32.40 115 LEU B CA 1
ATOM 7473 C C . LEU B 1 115 ? -12.953 12.923 -113.072 1.00 34.62 115 LEU B C 1
ATOM 7474 O O . LEU B 1 115 ? -13.329 13.970 -113.613 1.00 34.09 115 LEU B O 1
ATOM 7479 N N . ASP B 1 116 ? -13.011 11.738 -113.689 1.00 34.02 116 ASP B N 1
ATOM 7480 C CA . ASP B 1 116 ? -13.619 11.624 -115.012 1.00 36.89 116 ASP B CA 1
ATOM 7481 C C . ASP B 1 116 ? -15.118 11.861 -114.945 1.00 36.94 116 ASP B C 1
ATOM 7482 O O . ASP B 1 116 ? -15.681 12.561 -115.795 1.00 38.47 116 ASP B O 1
ATOM 7487 N N . ILE B 1 117 ? -15.781 11.287 -113.940 1.00 36.92 117 ILE B N 1
ATOM 7488 C CA . ILE B 1 117 ? -17.201 11.553 -113.739 1.00 38.27 117 ILE B CA 1
ATOM 7489 C C . ILE B 1 117 ? -17.423 13.035 -113.476 1.00 38.00 117 ILE B C 1
ATOM 7490 O O . ILE B 1 117 ? -18.324 13.660 -114.047 1.00 42.29 117 ILE B O 1
ATOM 7495 N N . ALA B 1 118 ? -16.594 13.621 -112.610 1.00 36.03 118 ALA B N 1
ATOM 7496 C CA . ALA B 1 118 ? -16.766 15.023 -112.248 1.00 35.45 118 ALA B CA 1
ATOM 7497 C C . ALA B 1 118 ? -16.624 15.933 -113.460 1.00 35.68 118 ALA B C 1
ATOM 7498 O O . ALA B 1 118 ? -17.381 16.898 -113.611 1.00 35.79 118 ALA B O 1
ATOM 7500 N N . VAL B 1 119 ? -15.663 15.638 -114.338 1.00 35.49 119 VAL B N 1
ATOM 7501 C CA . VAL B 1 119 ? -15.379 16.532 -115.457 1.00 36.25 119 VAL B CA 1
ATOM 7502 C C . VAL B 1 119 ? -16.588 16.657 -116.377 1.00 37.19 119 VAL B C 1
ATOM 7503 O O . VAL B 1 119 ? -16.892 17.746 -116.876 1.00 40.45 119 VAL B O 1
ATOM 7507 N N . ARG B 1 120 ? -17.314 15.562 -116.599 1.00 37.83 120 ARG B N 1
ATOM 7508 C CA . ARG B 1 120 ? -18.420 15.608 -117.547 1.00 39.72 120 ARG B CA 1
ATOM 7509 C C . ARG B 1 120 ? -19.801 15.682 -116.902 1.00 38.47 120 ARG B C 1
ATOM 7510 O O . ARG B 1 120 ? -20.740 16.152 -117.556 1.00 36.50 120 ARG B O 1
ATOM 7518 N N . ASP B 1 121 ? -19.960 15.259 -115.648 1.00 35.82 121 ASP B N 1
ATOM 7519 C CA . ASP B 1 121 ? -21.282 15.245 -115.030 1.00 34.94 121 ASP B CA 1
ATOM 7520 C C . ASP B 1 121 ? -21.558 16.440 -114.124 1.00 35.14 121 ASP B C 1
ATOM 7521 O O . ASP B 1 121 ? -22.723 16.822 -113.972 1.00 34.05 121 ASP B O 1
ATOM 7526 N N . LEU B 1 122 ? -20.528 17.041 -113.525 1.00 34.30 122 LEU B N 1
ATOM 7527 C CA . LEU B 1 122 ? -20.751 18.143 -112.591 1.00 32.31 122 LEU B CA 1
ATOM 7528 C C . LEU B 1 122 ? -21.489 19.338 -113.187 1.00 33.73 122 LEU B C 1
ATOM 7529 O O . LEU B 1 122 ? -22.353 19.895 -112.488 1.00 35.52 122 LEU B O 1
ATOM 7534 N N . PRO B 1 123 ? -21.208 19.799 -114.413 1.00 34.21 123 PRO B N 1
ATOM 7535 C CA . PRO B 1 123 ? -21.923 20.987 -114.915 1.00 33.49 123 PRO B CA 1
ATOM 7536 C C . PRO B 1 123 ? -23.432 20.826 -115.012 1.00 35.12 123 PRO B C 1
ATOM 7537 O O . PRO B 1 123 ? -24.129 21.842 -115.123 1.00 35.37 123 PRO B O 1
ATOM 7541 N N . THR B 1 124 ? -23.966 19.599 -114.959 1.00 31.32 124 THR B N 1
ATOM 7542 C CA . THR B 1 124 ? -25.408 19.397 -115.076 1.00 34.04 124 THR B CA 1
ATOM 7543 C C . THR B 1 124 ? -25.991 18.608 -113.905 1.00 33.32 124 THR B C 1
ATOM 7544 O O . THR B 1 124 ? -27.130 18.137 -113.996 1.00 27.23 124 THR B O 1
ATOM 7548 N N . ARG B 1 125 ? -25.248 18.459 -112.810 1.00 31.06 125 ARG B N 1
ATOM 7549 C CA . ARG B 1 125 ? -25.739 17.669 -111.687 1.00 28.34 125 ARG B CA 1
ATOM 7550 C C . ARG B 1 125 ? -26.888 18.397 -110.987 1.00 29.23 125 ARG B C 1
ATOM 7551 O O . ARG B 1 125 ? -26.847 19.625 -110.839 1.00 28.40 125 ARG B O 1
ATOM 7559 N N . PRO B 1 126 ? -27.933 17.673 -110.562 1.00 27.32 126 PRO B N 1
ATOM 7560 C CA . PRO B 1 126 ? -29.031 18.334 -109.831 1.00 27.62 126 PRO B CA 1
ATOM 7561 C C . PRO B 1 126 ? -28.575 19.040 -108.568 1.00 28.01 126 PRO B C 1
ATOM 7562 O O . PRO B 1 126 ? -28.997 20.174 -108.312 1.00 28.47 126 PRO B O 1
ATOM 7566 N N . GLN B 1 127 ? -27.725 18.400 -107.768 1.00 28.11 127 GLN B N 1
ATOM 7567 C CA . GLN B 1 127 ? -27.206 19.007 -106.551 1.00 26.72 127 GLN B CA 1
ATOM 7568 C C . GLN B 1 127 ? -25.902 19.736 -106.842 1.00 27.27 127 GLN B C 1
ATOM 7569 O O . GLN B 1 127 ? -24.966 19.146 -107.389 1.00 26.53 127 GLN B O 1
ATOM 7575 N N . SER B 1 128 ? -25.856 21.018 -106.472 1.00 26.28 128 SER B N 1
ATOM 7576 C CA . SER B 1 128 ? -24.665 21.859 -106.468 1.00 25.57 128 SER B CA 1
ATOM 7577 C C . SER B 1 128 ? -23.780 21.645 -107.692 1.00 29.89 128 SER B C 1
ATOM 7578 O O . SER B 1 128 ? -22.662 21.132 -107.560 1.00 26.84 128 SER B O 1
ATOM 7581 N N . PRO B 1 129 ? -24.228 22.019 -108.887 1.00 29.31 129 PRO B N 1
ATOM 7582 C CA . PRO B 1 129 ? -23.397 21.835 -110.078 1.00 28.72 129 PRO B CA 1
ATOM 7583 C C . PRO B 1 129 ? -22.282 22.869 -110.153 1.00 29.94 129 PRO B C 1
ATOM 7584 O O . PRO B 1 129 ? -22.364 23.961 -109.589 1.00 30.72 129 PRO B O 1
ATOM 7588 N N . ALA B 1 130 ? -21.225 22.504 -110.877 1.00 30.44 130 ALA B N 1
ATOM 7589 C CA . ALA B 1 130 ? -20.086 23.387 -111.077 1.00 31.67 130 ALA B CA 1
ATOM 7590 C C . ALA B 1 130 ? -19.597 23.270 -112.512 1.00 34.38 130 ALA B C 1
ATOM 7591 O O . ALA B 1 130 ? -19.662 22.199 -113.120 1.00 35.93 130 ALA B O 1
ATOM 7593 N N . SER B 1 131 ? -19.095 24.379 -113.041 1.00 34.77 131 SER B N 1
ATOM 7594 C CA . SER B 1 131 ? -18.572 24.411 -114.397 1.00 33.11 131 SER B CA 1
ATOM 7595 C C . SER B 1 131 ? -17.096 24.034 -114.407 1.00 34.58 131 SER B C 1
ATOM 7596 O O . SER B 1 131 ? -16.414 24.047 -113.379 1.00 33.23 131 SER B O 1
ATOM 7599 N N . ILE B 1 132 ? -16.607 23.692 -115.594 1.00 34.73 132 ILE B N 1
ATOM 7600 C CA . ILE B 1 132 ? -15.206 23.332 -115.766 1.00 35.21 132 ILE B CA 1
ATOM 7601 C C . ILE B 1 132 ? -14.800 23.655 -117.198 1.00 36.36 132 ILE B C 1
ATOM 7602 O O . ILE B 1 132 ? -15.414 23.172 -118.155 1.00 38.03 132 ILE B O 1
ATOM 7607 N N . SER B 1 133 ? -13.784 24.499 -117.353 1.00 32.46 133 SER B N 1
ATOM 7608 C CA . SER B 1 133 ? -13.338 24.884 -118.679 1.00 35.08 133 SER B CA 1
ATOM 7609 C C . SER B 1 133 ? -12.711 23.688 -119.395 1.00 36.37 133 SER B C 1
ATOM 7610 O O . SER B 1 133 ? -12.148 22.794 -118.757 1.00 35.65 133 SER B O 1
ATOM 7613 N N . PRO B 1 134 ? -12.812 23.640 -120.726 1.00 37.16 134 PRO B N 1
ATOM 7614 C CA . PRO B 1 134 ? -12.102 22.583 -121.465 1.00 35.75 134 PRO B CA 1
ATOM 7615 C C . PRO B 1 134 ? -10.595 22.646 -121.294 1.00 35.58 134 PRO B C 1
ATOM 7616 O O . PRO B 1 134 ? -9.928 21.608 -121.385 1.00 36.70 134 PRO B O 1
ATOM 7620 N N . GLU B 1 135 ? -10.033 23.830 -121.040 1.00 36.15 135 GLU B N 1
ATOM 7621 C CA . GLU B 1 135 ? -8.615 23.912 -120.703 1.00 38.15 135 GLU B CA 1
ATOM 7622 C C . GLU B 1 135 ? -8.321 23.158 -119.410 1.00 36.94 135 GLU B C 1
ATOM 7623 O O . GLU B 1 135 ? -7.413 22.320 -119.353 1.00 33.88 135 GLU B O 1
ATOM 7629 N N . ASP B 1 136 ? -9.094 23.437 -118.358 1.00 36.65 136 ASP B N 1
ATOM 7630 C CA . ASP B 1 136 ? -8.858 22.788 -117.074 1.00 33.65 136 ASP B CA 1
ATOM 7631 C C . ASP B 1 136 ? -9.292 21.325 -117.084 1.00 34.08 136 ASP B C 1
ATOM 7632 O O . ASP B 1 136 ? -8.670 20.496 -116.410 1.00 32.69 136 ASP B O 1
ATOM 7637 N N . ALA B 1 137 ? -10.343 20.984 -117.836 1.00 33.89 137 ALA B N 1
ATOM 7638 C CA . ALA B 1 137 ? -10.750 19.584 -117.943 1.00 34.35 137 ALA B CA 1
ATOM 7639 C C . ALA B 1 137 ? -9.636 18.728 -118.531 1.00 35.28 137 ALA B C 1
ATOM 7640 O O . ALA B 1 137 ? -9.371 17.619 -118.049 1.00 35.26 137 ALA B O 1
ATOM 7642 N N . LYS B 1 138 ? -8.977 19.225 -119.579 1.00 35.20 138 LYS B N 1
ATOM 7643 C CA . LYS B 1 138 ? -7.853 18.503 -120.161 1.00 34.87 138 LYS B CA 1
ATOM 7644 C C . LYS B 1 138 ? -6.728 18.336 -119.145 1.00 35.98 138 LYS B C 1
ATOM 7645 O O . LYS B 1 138 ? -6.117 17.265 -119.056 1.00 35.65 138 LYS B O 1
ATOM 7651 N N . ILE B 1 139 ? -6.457 19.378 -118.354 1.00 35.35 139 ILE B N 1
ATOM 7652 C CA . ILE B 1 139 ? -5.437 19.283 -117.311 1.00 32.84 139 ILE B CA 1
ATOM 7653 C C . ILE B 1 139 ? -5.790 18.186 -116.313 1.00 32.76 139 ILE B C 1
ATOM 7654 O O . ILE B 1 139 ? -4.924 17.418 -115.877 1.00 32.69 139 ILE B O 1
ATOM 7659 N N . VAL B 1 140 ? -7.069 18.090 -115.943 1.00 31.62 140 VAL B N 1
ATOM 7660 C CA . VAL B 1 140 ? -7.497 17.090 -114.967 1.00 32.36 140 VAL B CA 1
ATOM 7661 C C . VAL B 1 140 ? -7.231 15.682 -115.485 1.00 32.96 140 VAL B C 1
ATOM 7662 O O . VAL B 1 140 ? -6.579 14.870 -114.818 1.00 31.31 140 VAL B O 1
ATOM 7666 N N . VAL B 1 141 ? -7.728 15.371 -116.683 1.00 34.36 141 VAL B N 1
ATOM 7667 C CA . VAL B 1 141 ? -7.658 13.990 -117.151 1.00 34.97 141 VAL B CA 1
ATOM 7668 C C . VAL B 1 141 ? -6.251 13.619 -117.605 1.00 32.26 141 VAL B C 1
ATOM 7669 O O . VAL B 1 141 ? -5.876 12.442 -117.556 1.00 33.03 141 VAL B O 1
ATOM 7673 N N . GLU B 1 142 ? -5.444 14.590 -118.028 1.00 34.16 142 GLU B N 1
ATOM 7674 C CA . GLU B 1 142 ? -4.117 14.284 -118.553 1.00 35.28 142 GLU B CA 1
ATOM 7675 C C . GLU B 1 142 ? -3.003 14.404 -117.523 1.00 34.27 142 GLU B C 1
ATOM 7676 O O . GLU B 1 142 ? -2.026 13.653 -117.601 1.00 32.85 142 GLU B O 1
ATOM 7682 N N . GLN B 1 143 ? -3.112 15.320 -116.561 1.00 32.91 143 GLN B N 1
ATOM 7683 C CA . GLN B 1 143 ? -2.015 15.583 -115.643 1.00 30.44 143 GLN B CA 1
ATOM 7684 C C . GLN B 1 143 ? -2.320 15.273 -114.187 1.00 32.89 143 GLN B C 1
ATOM 7685 O O . GLN B 1 143 ? -1.381 15.031 -113.420 1.00 33.57 143 GLN B O 1
ATOM 7691 N N . ILE B 1 144 ? -3.587 15.270 -113.780 1.00 31.53 144 ILE B N 1
ATOM 7692 C CA . ILE B 1 144 ? -3.932 15.029 -112.384 1.00 29.43 144 ILE B CA 1
ATOM 7693 C C . ILE B 1 144 ? -4.358 13.577 -112.203 1.00 28.60 144 ILE B C 1
ATOM 7694 O O . ILE B 1 144 ? -3.734 12.828 -111.444 1.00 26.35 144 ILE B O 1
ATOM 7699 N N . ALA B 1 145 ? -5.407 13.171 -112.919 1.00 29.40 145 ALA B N 1
ATOM 7700 C CA . ALA B 1 145 ? -5.999 11.849 -112.713 1.00 29.97 145 ALA B CA 1
ATOM 7701 C C . ALA B 1 145 ? -5.036 10.673 -112.872 1.00 29.03 145 ALA B C 1
ATOM 7702 O O . ALA B 1 145 ? -5.114 9.745 -112.047 1.00 29.63 145 ALA B O 1
ATOM 7704 N N . PRO B 1 146 ? -4.150 10.617 -113.878 1.00 30.70 146 PRO B N 1
ATOM 7705 C CA . PRO B 1 146 ? -3.365 9.381 -114.077 1.00 29.25 146 PRO B CA 1
ATOM 7706 C C . PRO B 1 146 ? -2.567 8.923 -112.864 1.00 30.98 146 PRO B C 1
ATOM 7707 O O . PRO B 1 146 ? -2.601 7.732 -112.524 1.00 31.56 146 PRO B O 1
ATOM 7711 N N . PHE B 1 147 ? -1.848 9.827 -112.196 1.00 29.57 147 PHE B N 1
ATOM 7712 C CA . PHE B 1 147 ? -0.992 9.399 -111.092 1.00 29.10 147 PHE B CA 1
ATOM 7713 C C . PHE B 1 147 ? -1.792 8.785 -109.950 1.00 28.19 147 PHE B C 1
ATOM 7714 O O . PHE B 1 147 ? -1.303 7.876 -109.269 1.00 28.39 147 PHE B O 1
ATOM 7722 N N . TRP B 1 148 ? -3.008 9.268 -109.715 1.00 27.66 148 TRP B N 1
ATOM 7723 C CA . TRP B 1 148 ? -3.781 8.816 -108.566 1.00 29.34 148 TRP B CA 1
ATOM 7724 C C . TRP B 1 148 ? -4.562 7.534 -108.823 1.00 30.22 148 TRP B C 1
ATOM 7725 O O . TRP B 1 148 ? -5.246 7.061 -107.908 1.00 29.79 148 TRP B O 1
ATOM 7736 N N . LYS B 1 149 ? -4.479 6.956 -110.021 1.00 28.69 149 LYS B N 1
ATOM 7737 C CA . LYS B 1 149 ? -5.156 5.689 -110.275 1.00 31.01 149 LYS B CA 1
ATOM 7738 C C . LYS B 1 149 ? -4.566 4.601 -109.387 1.00 28.65 149 LYS B C 1
ATOM 7739 O O . LYS B 1 149 ? -3.349 4.393 -109.362 1.00 26.84 149 LYS B O 1
ATOM 7745 N N . GLY B 1 150 ? -5.434 3.925 -108.638 1.00 26.22 150 GLY B N 1
ATOM 7746 C CA . GLY B 1 150 ? -4.989 2.957 -107.659 1.00 28.28 150 GLY B CA 1
ATOM 7747 C C . GLY B 1 150 ? -4.340 3.542 -106.424 1.00 31.30 150 GLY B C 1
ATOM 7748 O O . GLY B 1 150 ? -3.710 2.801 -105.663 1.00 31.05 150 GLY B O 1
ATOM 7749 N N . ARG B 1 151 ? -4.470 4.851 -106.195 1.00 29.34 151 ARG B N 1
ATOM 7750 C CA . ARG B 1 151 ? -3.839 5.493 -105.050 1.00 28.72 151 ARG B CA 1
ATOM 7751 C C . ARG B 1 151 ? -4.785 6.318 -104.194 1.00 28.64 151 ARG B C 1
ATOM 7752 O O . ARG B 1 151 ? -4.357 6.810 -103.144 1.00 26.46 151 ARG B O 1
ATOM 7760 N N . THR B 1 152 ? -6.038 6.500 -104.599 1.00 26.21 152 THR B N 1
ATOM 7761 C CA . THR B 1 152 ? -6.946 7.338 -103.835 1.00 26.05 152 THR B CA 1
ATOM 7762 C C . THR B 1 152 ? -7.435 6.602 -102.597 1.00 24.81 152 THR B C 1
ATOM 7763 O O . THR B 1 152 ? -7.501 5.370 -102.565 1.00 26.74 152 THR B O 1
ATOM 7767 N N . TYR B 1 153 ? -7.777 7.375 -101.565 1.00 24.37 153 TYR B N 1
ATOM 7768 C CA . TYR B 1 153 ? -8.366 6.775 -100.376 1.00 23.40 153 TYR B CA 1
ATOM 7769 C C . TYR B 1 153 ? -9.622 5.991 -100.727 1.00 22.74 153 TYR B C 1
ATOM 7770 O O . TYR B 1 153 ? -9.848 4.896 -100.199 1.00 22.38 153 TYR B O 1
ATOM 7779 N N . HIS B 1 154 ? -10.450 6.536 -101.622 1.00 23.40 154 HIS B N 1
ATOM 7780 C CA . HIS B 1 154 ? -11.723 5.896 -101.926 1.00 23.47 154 HIS B CA 1
ATOM 7781 C C . HIS B 1 154 ? -11.519 4.533 -102.570 1.00 25.78 154 HIS B C 1
ATOM 7782 O O . HIS B 1 154 ? -12.252 3.583 -102.272 1.00 25.11 154 HIS B O 1
ATOM 7789 N N . GLU B 1 155 ? -10.536 4.420 -103.467 1.00 25.13 155 GLU B N 1
ATOM 7790 C CA . GLU B 1 155 ? -10.205 3.119 -104.036 1.00 26.22 155 GLU B CA 1
ATOM 7791 C C . GLU B 1 155 ? -9.788 2.137 -102.948 1.00 25.32 155 GLU B C 1
ATOM 7792 O O . GLU B 1 155 ? -10.218 0.977 -102.950 1.00 26.97 155 GLU B O 1
ATOM 7798 N N . ALA B 1 156 ? -8.968 2.590 -101.998 1.00 22.77 156 ALA B N 1
ATOM 7799 C CA . ALA B 1 156 ? -8.492 1.699 -100.943 1.00 25.45 156 ALA B CA 1
ATOM 7800 C C . ALA B 1 156 ? -9.623 1.295 -100.004 1.00 26.88 156 ALA B C 1
ATOM 7801 O O . ALA B 1 156 ? -9.701 0.134 -99.583 1.00 25.49 156 ALA B O 1
ATOM 7803 N N . LEU B 1 157 ? -10.499 2.242 -99.655 1.00 24.22 157 LEU B N 1
ATOM 7804 C CA . LEU B 1 157 ? -11.641 1.918 -98.805 1.00 24.37 157 LEU B CA 1
ATOM 7805 C C . LEU B 1 157 ? -12.557 0.913 -99.483 1.00 26.21 157 LEU B C 1
ATOM 7806 O O . LEU B 1 157 ? -13.031 -0.037 -98.847 1.00 25.33 157 LEU B O 1
ATOM 7811 N N . ASN B 1 158 ? -12.806 1.106 -100.780 1.00 26.67 158 ASN B N 1
ATOM 7812 C CA . ASN B 1 158 ? -13.711 0.232 -101.515 1.00 26.10 158 ASN B CA 1
ATOM 7813 C C . ASN B 1 158 ? -13.206 -1.206 -101.526 1.00 27.03 158 ASN B C 1
ATOM 7814 O O . ASN B 1 158 ? -13.990 -2.145 -101.344 1.00 25.89 158 ASN B O 1
ATOM 7819 N N . LYS B 1 159 ? -11.896 -1.399 -101.723 1.00 25.79 159 LYS B N 1
ATOM 7820 C CA . LYS B 1 159 ? -11.317 -2.740 -101.704 1.00 28.69 159 LYS B CA 1
ATOM 7821 C C . LYS B 1 159 ? -11.238 -3.323 -100.300 1.00 28.72 159 LYS B C 1
ATOM 7822 O O . LYS B 1 159 ? -11.143 -4.547 -100.156 1.00 29.63 159 LYS B O 1
ATOM 7828 N N . ALA B 1 160 ? -11.267 -2.483 -99.265 1.00 26.30 160 ALA B N 1
ATOM 7829 C CA . ALA B 1 160 ? -11.056 -2.962 -97.907 1.00 26.41 160 ALA B CA 1
ATOM 7830 C C . ALA B 1 160 ? -12.326 -3.488 -97.245 1.00 24.43 160 ALA B C 1
ATOM 7831 O O . ALA B 1 160 ? -12.230 -4.255 -96.284 1.00 26.62 160 ALA B O 1
ATOM 7833 N N . LEU B 1 161 ? -13.500 -3.109 -97.720 1.00 23.79 161 LEU B N 1
ATOM 7834 C CA . LEU B 1 161 ? -14.716 -3.550 -97.045 1.00 25.29 161 LEU B CA 1
ATOM 7835 C C . LEU B 1 161 ? -15.038 -4.993 -97.423 1.00 27.56 161 LEU B C 1
ATOM 7836 O O . LEU B 1 161 ? -15.049 -5.329 -98.612 1.00 27.44 161 LEU B O 1
ATOM 7841 N N . PRO B 1 162 ? -15.302 -5.867 -96.452 1.00 27.10 162 PRO B N 1
ATOM 7842 C CA . PRO B 1 162 ? -15.751 -7.224 -96.782 1.00 27.67 162 PRO B CA 1
ATOM 7843 C C . PRO B 1 162 ? -17.092 -7.202 -97.499 1.00 26.38 162 PRO B C 1
ATOM 7844 O O . PRO B 1 162 ? -17.815 -6.205 -97.488 1.00 27.22 162 PRO B O 1
ATOM 7848 N N . ALA B 1 163 ? -17.419 -8.336 -98.127 1.00 27.55 163 ALA B N 1
ATOM 7849 C CA . ALA B 1 163 ? -18.589 -8.395 -99.002 1.00 27.08 163 ALA B CA 1
ATOM 7850 C C . ALA B 1 163 ? -19.867 -8.005 -98.270 1.00 27.77 163 ALA B C 1
ATOM 7851 O O . ALA B 1 163 ? -20.706 -7.283 -98.821 1.00 26.02 163 ALA B O 1
ATOM 7853 N N . GLU B 1 164 ? -20.034 -8.466 -97.025 1.00 27.77 164 GLU B N 1
ATOM 7854 C CA . GLU B 1 164 ? -21.268 -8.179 -96.294 1.00 26.77 164 GLU B CA 1
ATOM 7855 C C . GLU B 1 164 ? -21.414 -6.691 -96.003 1.00 26.25 164 GLU B C 1
ATOM 7856 O O . GLU B 1 164 ? -22.529 -6.159 -96.017 1.00 25.32 164 GLU B O 1
ATOM 7862 N N . VAL B 1 165 ? -20.306 -6.004 -95.724 1.00 24.75 165 VAL B N 1
ATOM 7863 C CA . VAL B 1 165 ? -20.383 -4.575 -95.438 1.00 24.08 165 VAL B CA 1
ATOM 7864 C C . VAL B 1 165 ? -20.545 -3.776 -96.725 1.00 24.03 165 VAL B C 1
ATOM 7865 O O . VAL B 1 165 ? -21.371 -2.860 -96.801 1.00 23.66 165 VAL B O 1
ATOM 7869 N N . HIS B 1 166 ? -19.754 -4.114 -97.747 1.00 24.54 166 HIS B N 1
ATOM 7870 C CA . HIS B 1 166 ? -19.825 -3.436 -99.039 1.00 24.25 166 HIS B CA 1
ATOM 7871 C C . HIS B 1 166 ? -21.245 -3.428 -99.592 1.00 25.20 166 HIS B C 1
ATOM 7872 O O . HIS B 1 166 ? -21.687 -2.436 -100.181 1.00 25.84 166 HIS B O 1
ATOM 7879 N N . LYS B 1 167 ? -21.974 -4.531 -99.399 1.00 25.23 167 LYS B N 1
ATOM 7880 C CA . LYS B 1 167 ? -23.343 -4.659 -99.893 1.00 25.91 167 LYS B CA 1
ATOM 7881 C C . LYS B 1 167 ? -24.256 -3.550 -99.373 1.00 25.75 167 LYS B C 1
ATOM 7882 O O . LYS B 1 167 ? -25.173 -3.118 -100.082 1.00 23.26 167 LYS B O 1
ATOM 7888 N N . LEU B 1 168 ? -24.034 -3.085 -98.144 1.00 24.61 168 LEU B N 1
ATOM 7889 C CA . LEU B 1 168 ? -24.836 -2.012 -97.571 1.00 24.74 168 LEU B CA 1
ATOM 7890 C C . LEU B 1 168 ? -24.190 -0.641 -97.729 1.00 24.67 168 LEU B C 1
ATOM 7891 O O . LEU B 1 168 ? -24.811 0.367 -97.373 1.00 23.24 168 LEU B O 1
ATOM 7896 N N . THR B 1 169 ? -22.969 -0.580 -98.255 1.00 22.91 169 THR B N 1
ATOM 7897 C CA . THR B 1 169 ? -22.275 0.678 -98.488 1.00 23.23 169 THR B CA 1
ATOM 7898 C C . THR B 1 169 ? -22.468 1.187 -99.908 1.00 22.90 169 THR B C 1
ATOM 7899 O O . THR B 1 169 ? -22.818 2.353 -100.103 1.00 21.75 169 THR B O 1
ATOM 7903 N N . TYR B 1 170 ? -22.243 0.326 -100.903 1.00 23.53 170 TYR B N 1
ATOM 7904 C CA . TYR B 1 170 ? -22.202 0.722 -102.302 1.00 24.60 170 TYR B CA 1
ATOM 7905 C C . TYR B 1 170 ? -23.125 -0.157 -103.136 1.00 26.41 170 TYR B C 1
ATOM 7906 O O . TYR B 1 170 ? -23.425 -1.302 -102.783 1.00 25.32 170 TYR B O 1
ATOM 7915 N N . ASP B 1 171 ? -23.551 0.392 -104.273 1.00 27.84 171 ASP B N 1
ATOM 7916 C CA . ASP B 1 171 ? -24.399 -0.329 -105.213 1.00 28.52 171 ASP B CA 1
ATOM 7917 C C . ASP B 1 171 ? -23.610 -1.011 -106.320 1.00 30.42 171 ASP B C 1
ATOM 7918 O O . ASP B 1 171 ? -24.110 -1.974 -106.914 1.00 32.35 171 ASP B O 1
ATOM 7923 N N . ASP B 1 172 ? -22.399 -0.547 -106.602 1.00 27.18 172 ASP B N 1
ATOM 7924 C CA . ASP B 1 172 ? -21.578 -1.036 -107.695 1.00 27.98 172 ASP B CA 1
ATOM 7925 C C . ASP B 1 172 ? -20.248 -1.562 -107.167 1.00 28.65 172 ASP B C 1
ATOM 7926 O O . ASP B 1 172 ? -19.843 -1.233 -106.047 1.00 29.24 172 ASP B O 1
ATOM 7931 N N . PRO B 1 173 ? -19.543 -2.392 -107.944 1.00 28.65 173 PRO B N 1
ATOM 7932 C CA . PRO B 1 173 ? -18.268 -2.943 -107.454 1.00 29.32 173 PRO B CA 1
ATOM 7933 C C . PRO B 1 173 ? -17.188 -1.902 -107.215 1.00 28.32 173 PRO B C 1
ATOM 7934 O O . PRO B 1 173 ? -16.250 -2.184 -106.461 1.00 27.35 173 PRO B O 1
ATOM 7938 N N . ASP B 1 174 ? -17.277 -0.721 -107.828 1.00 27.30 174 ASP B N 1
ATOM 7939 C CA . ASP B 1 174 ? -16.239 0.297 -107.712 1.00 28.73 174 ASP B CA 1
ATOM 7940 C C . ASP B 1 174 ? -16.518 1.327 -106.627 1.00 29.40 174 ASP B C 1
ATOM 7941 O O . ASP B 1 174 ? -15.681 2.204 -106.399 1.00 26.70 174 ASP B O 1
ATOM 7946 N N . GLY B 1 175 ? -17.667 1.253 -105.962 1.00 28.52 175 GLY B N 1
ATOM 7947 C CA . GLY B 1 175 ? -17.973 2.218 -104.929 1.00 23.78 175 GLY B CA 1
ATOM 7948 C C . GLY B 1 175 ? -18.335 3.590 -105.439 1.00 26.82 175 GLY B C 1
ATOM 7949 O O . GLY B 1 175 ? -18.285 4.560 -104.677 1.00 26.39 175 GLY B O 1
ATOM 7950 N N . LEU B 1 176 ? -18.704 3.703 -106.715 1.00 27.38 176 LEU B N 1
ATOM 7951 C CA . LEU B 1 176 ? -19.035 4.999 -107.291 1.00 28.08 176 LEU B CA 1
ATOM 7952 C C . LEU B 1 176 ? -20.452 5.441 -106.961 1.00 27.29 176 LEU B C 1
ATOM 7953 O O . LEU B 1 176 ? -20.754 6.635 -107.064 1.00 26.46 176 LEU B O 1
ATOM 7958 N N . ILE B 1 177 ? -21.323 4.513 -106.571 1.00 26.91 177 ILE B N 1
ATOM 7959 C CA . ILE B 1 177 ? -22.708 4.817 -106.233 1.00 27.06 177 ILE B CA 1
ATOM 7960 C C . ILE B 1 177 ? -23.009 4.225 -104.864 1.00 26.78 177 ILE B C 1
ATOM 7961 O O . ILE B 1 177 ? -22.797 3.026 -104.640 1.00 24.26 177 ILE B O 1
ATOM 7966 N N . SER B 1 178 ? -23.499 5.063 -103.953 1.00 25.42 178 SER B N 1
ATOM 7967 C CA . SER B 1 178 ? -23.881 4.605 -102.628 1.00 24.33 178 SER B CA 1
ATOM 7968 C C . SER B 1 178 ? -25.297 4.040 -102.649 1.00 24.91 178 SER B C 1
ATOM 7969 O O . SER B 1 178 ? -26.143 4.455 -103.446 1.00 21.96 178 SER B O 1
ATOM 7972 N N . ARG B 1 179 ? -25.551 3.075 -101.766 1.00 24.35 179 ARG B N 1
ATOM 7973 C CA . ARG B 1 179 ? -26.909 2.582 -101.589 1.00 23.49 179 ARG B CA 1
ATOM 7974 C C . ARG B 1 179 ? -27.704 3.404 -100.588 1.00 23.60 179 ARG B C 1
ATOM 7975 O O . ARG B 1 179 ? -28.929 3.245 -100.513 1.00 24.26 179 ARG B O 1
ATOM 7983 N N . PHE B 1 180 ? -27.039 4.287 -99.840 1.00 24.11 180 PHE B N 1
ATOM 7984 C CA . PHE B 1 180 ? -27.678 5.130 -98.828 1.00 23.19 180 PHE B CA 1
ATOM 7985 C C . PHE B 1 180 ? -28.378 4.279 -97.769 1.00 21.18 180 PHE B C 1
ATOM 7986 O O . PHE B 1 180 ? -29.513 4.542 -97.370 1.00 21.28 180 PHE B O 1
ATOM 7994 N N . ILE B 1 181 ? -27.677 3.241 -97.314 1.00 21.94 181 ILE B N 1
ATOM 7995 C CA . ILE B 1 181 ? -28.135 2.398 -96.215 1.00 23.59 181 ILE B CA 1
ATOM 7996 C C . ILE B 1 181 ? -27.178 2.590 -95.044 1.00 22.40 181 ILE B C 1
ATOM 7997 O O . ILE B 1 181 ? -27.516 3.250 -94.056 1.00 21.64 181 ILE B O 1
ATOM 8002 N N . VAL B 1 182 ? -25.980 2.015 -95.145 1.00 23.08 182 VAL B N 1
ATOM 8003 C CA . VAL B 1 182 ? -24.899 2.339 -94.220 1.00 21.89 182 VAL B CA 1
ATOM 8004 C C . VAL B 1 182 ? -23.865 3.139 -95.002 1.00 22.47 182 VAL B C 1
ATOM 8005 O O . VAL B 1 182 ? -22.923 2.579 -95.576 1.00 23.43 182 VAL B O 1
ATOM 8009 N N . ASN B 1 183 ? -24.050 4.453 -95.039 1.00 22.17 183 ASN B N 1
ATOM 8010 C CA . ASN B 1 183 ? -23.306 5.333 -95.930 1.00 22.22 183 ASN B CA 1
ATOM 8011 C C . ASN B 1 183 ? -22.017 5.771 -95.242 1.00 23.02 183 ASN B C 1
ATOM 8012 O O . ASN B 1 183 ? -22.054 6.506 -94.249 1.00 21.95 183 ASN B O 1
ATOM 8017 N N . GLU B 1 184 ? -20.878 5.323 -95.760 1.00 21.64 184 GLU B N 1
ATOM 8018 C CA . GLU B 1 184 ? -19.620 5.911 -95.330 1.00 22.33 184 GLU B CA 1
ATOM 8019 C C . GLU B 1 184 ? -19.534 7.346 -95.835 1.00 22.81 184 GLU B C 1
ATOM 8020 O O . GLU B 1 184 ? -20.019 7.675 -96.922 1.00 21.98 184 GLU B O 1
ATOM 8026 N N . THR B 1 185 ? -18.918 8.210 -95.029 1.00 22.06 185 THR B N 1
ATOM 8027 C CA . THR B 1 185 ? -18.712 9.602 -95.410 1.00 22.19 185 THR B CA 1
ATOM 8028 C C . THR B 1 185 ? -17.239 9.986 -95.431 1.00 21.75 185 THR B C 1
ATOM 8029 O O . THR B 1 185 ? -16.921 11.172 -95.572 1.00 23.47 185 THR B O 1
ATOM 8033 N N . SER B 1 186 ? -16.332 9.025 -95.278 1.00 21.62 186 SER B N 1
ATOM 8034 C CA . SER B 1 186 ? -14.912 9.339 -95.323 1.00 23.11 186 SER B CA 1
ATOM 8035 C C . SER B 1 186 ? -14.394 9.546 -96.741 1.00 22.88 186 SER B C 1
ATOM 8036 O O . SER B 1 186 ? -13.285 10.067 -96.905 1.00 22.20 186 SER B O 1
ATOM 8039 N N . SER B 1 187 ? -15.164 9.175 -97.765 1.00 22.42 187 SER B N 1
ATOM 8040 C CA . SER B 1 187 ? -14.679 9.241 -99.137 1.00 24.12 187 SER B CA 1
ATOM 8041 C C . SER B 1 187 ? -15.038 10.535 -99.860 1.00 25.09 187 SER B C 1
ATOM 8042 O O . SER B 1 187 ? -14.528 10.762 -100.962 1.00 27.33 187 SER B O 1
ATOM 8045 N N . PHE B 1 188 ? -15.893 11.392 -99.292 1.00 24.54 188 PHE B N 1
ATOM 8046 C CA . PHE B 1 188 ? -16.135 12.691 -99.914 1.00 22.93 188 PHE B CA 1
ATOM 8047 C C . PHE B 1 188 ? -15.748 13.863 -99.013 1.00 22.09 188 PHE B C 1
ATOM 8048 O O . PHE B 1 188 ? -16.242 14.974 -99.211 1.00 23.47 188 PHE B O 1
ATOM 8056 N N . ARG B 1 189 ? -14.858 13.645 -98.045 1.00 22.67 189 ARG B N 1
ATOM 8057 C CA . ARG B 1 189 ? -14.165 14.729 -97.357 1.00 21.54 189 ARG B CA 1
ATOM 8058 C C . ARG B 1 189 ? -12.936 14.145 -96.677 1.00 19.41 189 ARG B C 1
ATOM 8059 O O . ARG B 1 189 ? -12.946 12.994 -96.237 1.00 21.73 189 ARG B O 1
ATOM 8067 N N . SER B 1 190 ? -11.872 14.949 -96.598 1.00 21.04 190 SER B N 1
ATOM 8068 C CA . SER B 1 190 ? -10.619 14.452 -96.034 1.00 21.21 190 SER B CA 1
ATOM 8069 C C . SER B 1 190 ? -10.779 14.034 -94.580 1.00 20.79 190 SER B C 1
ATOM 8070 O O . SER B 1 190 ? -10.139 13.075 -94.136 1.00 20.18 190 SER B O 1
ATOM 8073 N N . SER B 1 191 ? -11.629 14.732 -93.836 1.00 20.01 191 SER B N 1
ATOM 8074 C CA . SER B 1 191 ? -11.799 14.511 -92.408 1.00 19.56 191 SER B CA 1
ATOM 8075 C C . SER B 1 191 ? -13.183 15.010 -92.025 1.00 19.26 191 SER B C 1
ATOM 8076 O O . SER B 1 191 ? -13.895 15.597 -92.842 1.00 22.29 191 SER B O 1
ATOM 8079 N N . ILE B 1 192 ? -13.553 14.797 -90.767 1.00 19.34 192 ILE B N 1
ATOM 8080 C CA . ILE B 1 192 ? -14.736 15.457 -90.225 1.00 20.16 192 ILE B CA 1
ATOM 8081 C C . ILE B 1 192 ? -14.388 16.916 -89.968 1.00 19.59 192 ILE B C 1
ATOM 8082 O O . ILE B 1 192 ? -13.267 17.353 -90.252 1.00 17.58 192 ILE B O 1
ATOM 8087 N N . GLN B 1 193 ? -15.344 17.674 -89.431 1.00 21.41 193 GLN B N 1
ATOM 8088 C CA . GLN B 1 193 ? -15.129 19.083 -89.124 1.00 19.05 193 GLN B CA 1
ATOM 8089 C C . GLN B 1 193 ? -13.914 19.263 -88.215 1.00 19.10 193 GLN B C 1
ATOM 8090 O O . GLN B 1 193 ? -13.483 18.342 -87.516 1.00 19.39 193 GLN B O 1
ATOM 8096 N N . TRP B 1 194 ? -13.361 20.472 -88.230 1.00 18.29 194 TRP B N 1
ATOM 8097 C CA . TRP B 1 194 ? -12.158 20.762 -87.466 1.00 19.33 194 TRP B CA 1
ATOM 8098 C C . TRP B 1 194 ? -12.100 22.255 -87.174 1.00 20.84 194 TRP B C 1
ATOM 8099 O O . TRP B 1 194 ? -12.642 23.069 -87.929 1.00 20.44 194 TRP B O 1
ATOM 8110 N N . VAL B 1 195 ? -11.441 22.600 -86.066 1.00 17.27 195 VAL B N 1
ATOM 8111 C CA . VAL B 1 195 ? -11.171 23.986 -85.692 1.00 18.36 195 VAL B CA 1
ATOM 8112 C C . VAL B 1 195 ? -9.690 24.099 -85.355 1.00 19.71 195 VAL B C 1
ATOM 8113 O O . VAL B 1 195 ? -9.201 23.398 -84.461 1.00 17.26 195 VAL B O 1
ATOM 8117 N N . HIS B 1 196 ? -8.980 24.973 -86.067 1.00 18.83 196 HIS B N 1
ATOM 8118 C CA . HIS B 1 196 ? -7.584 25.225 -85.743 1.00 18.61 196 HIS B CA 1
ATOM 8119 C C . HIS B 1 196 ? -7.485 26.100 -84.502 1.00 18.42 196 HIS B C 1
ATOM 8120 O O . HIS B 1 196 ? -8.394 26.871 -84.186 1.00 18.29 196 HIS B O 1
ATOM 8127 N N . ASP B 1 197 ? -6.364 25.970 -83.792 1.00 16.50 197 ASP B N 1
ATOM 8128 C CA . ASP B 1 197 ? -6.004 26.923 -82.742 1.00 19.19 197 ASP B CA 1
ATOM 8129 C C . ASP B 1 197 ? -5.480 28.183 -83.427 1.00 19.94 197 ASP B C 1
ATOM 8130 O O . ASP B 1 197 ? -4.276 28.418 -83.543 1.00 20.67 197 ASP B O 1
ATOM 8135 N N . TYR B 1 198 ? -6.412 29.014 -83.898 1.00 18.85 198 TYR B N 1
ATOM 8136 C CA . TYR B 1 198 ? -6.004 30.238 -84.577 1.00 17.93 198 TYR B CA 1
ATOM 8137 C C . TYR B 1 198 ? -5.274 31.187 -83.634 1.00 20.26 198 TYR B C 1
ATOM 8138 O O . TYR B 1 198 ? -4.368 31.911 -84.067 1.00 21.15 198 TYR B O 1
ATOM 8147 N N . GLU B 1 199 ? -5.642 31.194 -82.347 1.00 18.69 199 GLU B N 1
ATOM 8148 C CA . GLU B 1 199 ? -5.064 32.162 -81.419 1.00 20.68 199 GLU B CA 1
ATOM 8149 C C . GLU B 1 199 ? -3.556 31.980 -81.287 1.00 19.72 199 GLU B C 1
ATOM 8150 O O . GLU B 1 199 ? -2.818 32.960 -81.129 1.00 21.16 199 GLU B O 1
ATOM 8156 N N . VAL B 1 200 ? -3.075 30.738 -81.357 1.00 18.35 200 VAL B N 1
ATOM 8157 C CA . VAL B 1 200 ? -1.644 30.532 -81.176 1.00 20.59 200 VAL B CA 1
ATOM 8158 C C . VAL B 1 200 ? -0.861 31.143 -82.338 1.00 21.29 200 VAL B C 1
ATOM 8159 O O . VAL B 1 200 ? 0.269 31.612 -82.152 1.00 21.62 200 VAL B O 1
ATOM 8163 N N . VAL B 1 201 ? -1.446 31.177 -83.541 1.00 21.74 201 VAL B N 1
ATOM 8164 C CA . VAL B 1 201 ? -0.822 31.906 -84.643 1.00 20.06 201 VAL B CA 1
ATOM 8165 C C . VAL B 1 201 ? -0.847 33.403 -84.367 1.00 20.09 201 VAL B C 1
ATOM 8166 O O . VAL B 1 201 ? 0.133 34.113 -84.626 1.00 17.95 201 VAL B O 1
ATOM 8170 N N . LEU B 1 202 ? -1.967 33.907 -83.837 1.00 21.31 202 LEU B N 1
ATOM 8171 C CA . LEU B 1 202 ? -2.075 35.336 -83.562 1.00 20.51 202 LEU B CA 1
ATOM 8172 C C . LEU B 1 202 ? -1.058 35.784 -82.527 1.00 20.63 202 LEU B C 1
ATOM 8173 O O . LEU B 1 202 ? -0.539 36.902 -82.615 1.00 21.44 202 LEU B O 1
ATOM 8178 N N . LYS B 1 203 ? -0.758 34.928 -81.551 1.00 20.20 203 LYS B N 1
ATOM 8179 C CA . LYS B 1 203 ? 0.082 35.300 -80.419 1.00 20.50 203 LYS B CA 1
ATOM 8180 C C . LYS B 1 203 ? 1.554 34.950 -80.608 1.00 22.66 203 LYS B C 1
ATOM 8181 O O . LYS B 1 203 ? 2.418 35.603 -80.009 1.00 21.87 203 LYS B O 1
ATOM 8187 N N . ARG B 1 204 ? 1.866 33.927 -81.405 1.00 20.63 204 ARG B N 1
ATOM 8188 C CA . ARG B 1 204 ? 3.242 33.491 -81.586 1.00 20.44 204 ARG B CA 1
ATOM 8189 C C . ARG B 1 204 ? 3.692 33.471 -83.036 1.00 21.10 204 ARG B C 1
ATOM 8190 O O . ARG B 1 204 ? 4.903 33.452 -83.285 1.00 21.19 204 ARG B O 1
ATOM 8198 N N . GLY B 1 205 ? 2.766 33.477 -83.990 1.00 20.98 205 GLY B N 1
ATOM 8199 C CA . GLY B 1 205 ? 3.111 33.432 -85.395 1.00 19.92 205 GLY B CA 1
ATOM 8200 C C . GLY B 1 205 ? 3.631 32.076 -85.814 1.00 20.83 205 GLY B C 1
ATOM 8201 O O . GLY B 1 205 ? 3.994 31.251 -84.968 1.00 21.10 205 GLY B O 1
ATOM 8202 N N . PHE B 1 206 ? 3.670 31.822 -87.122 1.00 18.75 206 PHE B N 1
ATOM 8203 C CA . PHE B 1 206 ? 4.331 30.614 -87.593 1.00 19.69 206 PHE B CA 1
ATOM 8204 C C . PHE B 1 206 ? 5.840 30.662 -87.362 1.00 20.96 206 PHE B C 1
ATOM 8205 O O . PHE B 1 206 ? 6.491 29.615 -87.403 1.00 20.51 206 PHE B O 1
ATOM 8213 N N . ASN B 1 207 ? 6.407 31.845 -87.100 1.00 19.63 207 ASN B N 1
ATOM 8214 C CA . ASN B 1 207 ? 7.814 31.922 -86.711 1.00 22.22 207 ASN B CA 1
ATOM 8215 C C . ASN B 1 207 ? 8.044 31.253 -85.363 1.00 22.11 207 ASN B C 1
ATOM 8216 O O . ASN B 1 207 ? 8.958 30.433 -85.214 1.00 20.27 207 ASN B O 1
ATOM 8221 N N . GLY B 1 208 ? 7.223 31.597 -84.365 1.00 21.02 208 GLY B N 1
ATOM 8222 C CA . GLY B 1 208 ? 7.372 30.990 -83.051 1.00 20.03 208 GLY B CA 1
ATOM 8223 C C . GLY B 1 208 ? 7.094 29.500 -83.061 1.00 22.42 208 GLY B C 1
ATOM 8224 O O . GLY B 1 208 ? 7.764 28.729 -82.369 1.00 25.00 208 GLY B O 1
ATOM 8225 N N . LEU B 1 209 ? 6.101 29.074 -83.844 1.00 20.24 209 LEU B N 1
ATOM 8226 C CA . LEU B 1 209 ? 5.841 27.647 -84.000 1.00 22.00 209 LEU B CA 1
ATOM 8227 C C . LEU B 1 209 ? 7.018 26.953 -84.674 1.00 22.66 209 LEU B C 1
ATOM 8228 O O . LEU B 1 209 ? 7.484 25.906 -84.211 1.00 22.67 209 LEU B O 1
ATOM 8233 N N . LYS B 1 210 ? 7.523 27.535 -85.764 1.00 21.32 210 LYS B N 1
ATOM 8234 C CA . LYS B 1 210 ? 8.682 26.960 -86.441 1.00 22.83 210 LYS B CA 1
ATOM 8235 C C . LYS B 1 210 ? 9.878 26.852 -85.500 1.00 24.32 210 LYS B C 1
ATOM 8236 O O . LYS B 1 210 ? 10.576 25.831 -85.491 1.00 24.09 210 LYS B O 1
ATOM 8242 N N . GLN B 1 211 ? 10.123 27.885 -84.685 1.00 24.78 211 GLN B N 1
ATOM 8243 C CA . GLN B 1 211 ? 11.236 27.823 -83.740 1.00 25.62 211 GLN B CA 1
ATOM 8244 C C . GLN B 1 211 ? 11.030 26.720 -82.708 1.00 25.36 211 GLN B C 1
ATOM 8245 O O . GLN B 1 211 ? 11.979 26.014 -82.346 1.00 24.63 211 GLN B O 1
ATOM 8251 N N . GLU B 1 212 ? 9.796 26.553 -82.223 1.00 23.51 212 GLU B N 1
ATOM 8252 C CA . GLU B 1 212 ? 9.517 25.460 -81.297 1.00 23.36 212 GLU B CA 1
ATOM 8253 C C . GLU B 1 212 ? 9.852 24.112 -81.924 1.00 23.08 212 GLU B C 1
ATOM 8254 O O . GLU B 1 212 ? 10.462 23.254 -81.277 1.00 24.20 212 GLU B O 1
ATOM 8260 N N . MET B 1 213 ? 9.482 23.914 -83.193 1.00 23.31 213 MET B N 1
ATOM 8261 C CA . MET B 1 213 ? 9.731 22.628 -83.838 1.00 21.67 213 MET B CA 1
ATOM 8262 C C . MET B 1 213 ? 11.212 22.437 -84.143 1.00 23.88 213 MET B C 1
ATOM 8263 O O . MET B 1 213 ? 11.735 21.321 -84.024 1.00 23.71 213 MET B O 1
ATOM 8268 N N . GLU B 1 214 ? 11.905 23.508 -84.536 1.00 22.68 214 GLU B N 1
ATOM 8269 C CA . GLU B 1 214 ? 13.341 23.402 -84.771 1.00 24.87 214 GLU B CA 1
ATOM 8270 C C . GLU B 1 214 ? 14.073 22.969 -83.508 1.00 23.92 214 GLU B C 1
ATOM 8271 O O . GLU B 1 214 ? 15.025 22.185 -83.575 1.00 25.14 214 GLU B O 1
ATOM 8277 N N . GLU B 1 215 ? 13.632 23.452 -82.344 1.00 24.07 215 GLU B N 1
ATOM 8278 C CA . GLU B 1 215 ? 14.220 22.988 -81.091 1.00 27.11 215 GLU B CA 1
ATOM 8279 C C . GLU B 1 215 ? 13.959 21.502 -80.865 1.00 26.50 215 GLU B C 1
ATOM 8280 O O . GLU B 1 215 ? 14.814 20.798 -80.316 1.00 25.99 215 GLU B O 1
ATOM 8286 N N . LYS B 1 216 ? 12.793 21.003 -81.281 1.00 24.18 216 LYS B N 1
ATOM 8287 C CA . LYS B 1 216 ? 12.549 19.568 -81.193 1.00 24.75 216 LYS B CA 1
ATOM 8288 C C . LYS B 1 216 ? 13.449 18.797 -82.148 1.00 24.96 216 LYS B C 1
ATOM 8289 O O . LYS B 1 216 ? 13.972 17.734 -81.793 1.00 25.46 216 LYS B O 1
ATOM 8295 N N . LEU B 1 217 ? 13.658 19.324 -83.358 1.00 24.72 217 LEU B N 1
ATOM 8296 C CA . LEU B 1 217 ? 14.537 18.655 -84.312 1.00 25.13 217 LEU B CA 1
ATOM 8297 C C . LEU B 1 217 ? 15.957 18.545 -83.770 1.00 25.85 217 LEU B C 1
ATOM 8298 O O . LEU B 1 217 ? 16.596 17.494 -83.892 1.00 24.85 217 LEU B O 1
ATOM 8303 N N . ALA B 1 218 ? 16.464 19.617 -83.155 1.00 26.15 218 ALA B N 1
ATOM 8304 C CA . ALA B 1 218 ? 17.828 19.604 -82.640 1.00 27.77 218 ALA B CA 1
ATOM 8305 C C . ALA B 1 218 ? 17.971 18.741 -81.394 1.00 26.19 218 ALA B C 1
ATOM 8306 O O . ALA B 1 218 ? 19.091 18.339 -81.062 1.00 29.01 218 ALA B O 1
ATOM 8308 N N . ALA B 1 219 ? 16.874 18.449 -80.700 1.00 25.30 219 ALA B N 1
ATOM 8309 C CA . ALA B 1 219 ? 16.928 17.619 -79.505 1.00 27.11 219 ALA B CA 1
ATOM 8310 C C . ALA B 1 219 ? 16.861 16.129 -79.809 1.00 26.46 219 ALA B C 1
ATOM 8311 O O . ALA B 1 219 ? 17.024 15.320 -78.891 1.00 28.34 219 ALA B O 1
ATOM 8313 N N . LEU B 1 220 ? 16.630 15.752 -81.064 1.00 26.14 220 LEU B N 1
ATOM 8314 C CA . LEU B 1 220 ? 16.488 14.347 -81.416 1.00 25.90 220 LEU B CA 1
ATOM 8315 C C . LEU B 1 220 ? 17.803 13.599 -81.225 1.00 27.02 220 LEU B C 1
ATOM 8316 O O . LEU B 1 220 ? 18.885 14.134 -81.484 1.00 24.54 220 LEU B O 1
ATOM 8321 N N . ASP B 1 221 ? 17.701 12.357 -80.758 1.00 25.75 221 ASP B N 1
ATOM 8322 C CA . ASP B 1 221 ? 18.860 11.478 -80.688 1.00 23.37 221 ASP B CA 1
ATOM 8323 C C . ASP B 1 221 ? 19.197 10.991 -82.090 1.00 24.07 221 ASP B C 1
ATOM 8324 O O . ASP B 1 221 ? 18.377 10.301 -82.705 1.00 23.37 221 ASP B O 1
ATOM 8329 N N . PRO B 1 222 ? 20.373 11.324 -82.631 1.00 25.64 222 PRO B N 1
ATOM 8330 C CA . PRO B 1 222 ? 20.733 10.823 -83.970 1.00 23.52 222 PRO B CA 1
ATOM 8331 C C . PRO B 1 222 ? 20.766 9.306 -84.065 1.00 23.76 222 PRO B C 1
ATOM 8332 O O . PRO B 1 222 ? 20.569 8.757 -85.157 1.00 23.58 222 PRO B O 1
ATOM 8336 N N . ALA B 1 223 ? 21.018 8.611 -82.961 1.00 22.23 223 ALA B N 1
ATOM 8337 C CA . ALA B 1 223 ? 21.104 7.157 -82.967 1.00 25.14 223 ALA B CA 1
ATOM 8338 C C . ALA B 1 223 ? 19.764 6.478 -82.713 1.00 23.47 223 ALA B C 1
ATOM 8339 O O . ALA B 1 223 ? 19.687 5.248 -82.788 1.00 24.39 223 ALA B O 1
ATOM 8341 N N . SER B 1 224 ? 18.714 7.243 -82.422 1.00 22.33 224 SER B N 1
ATOM 8342 C CA . SER B 1 224 ? 17.431 6.675 -82.032 1.00 23.09 224 SER B CA 1
ATOM 8343 C C . SER B 1 224 ? 16.600 6.367 -83.271 1.00 23.14 224 SER B C 1
ATOM 8344 O O . SER B 1 224 ? 16.228 7.297 -83.997 1.00 24.75 224 SER B O 1
ATOM 8347 N N . PRO B 1 225 ? 16.292 5.098 -83.555 1.00 24.37 225 PRO B N 1
ATOM 8348 C CA . PRO B 1 225 ? 15.458 4.808 -84.735 1.00 22.27 225 PRO B CA 1
ATOM 8349 C C . PRO B 1 225 ? 14.071 5.417 -84.649 1.00 22.55 225 PRO B C 1
ATOM 8350 O O . PRO B 1 225 ? 13.526 5.850 -85.670 1.00 22.84 225 PRO B O 1
ATOM 8354 N N . VAL B 1 226 ? 13.485 5.469 -83.452 1.00 21.96 226 VAL B N 1
ATOM 8355 C CA . VAL B 1 226 ? 12.177 6.105 -83.286 1.00 24.06 226 VAL B CA 1
ATOM 8356 C C . VAL B 1 226 ? 12.267 7.596 -83.605 1.00 25.58 226 VAL B C 1
ATOM 8357 O O . VAL B 1 226 ? 11.420 8.150 -84.320 1.00 26.10 226 VAL B O 1
ATOM 8361 N N . ASP B 1 227 ? 13.302 8.268 -83.087 1.00 24.20 227 ASP B N 1
ATOM 8362 C CA . ASP B 1 227 ? 13.490 9.687 -83.385 1.00 24.87 227 ASP B CA 1
ATOM 8363 C C . ASP B 1 227 ? 13.682 9.922 -84.877 1.00 25.71 227 ASP B C 1
ATOM 8364 O O . ASP B 1 227 ? 13.107 10.859 -85.443 1.00 24.81 227 ASP B O 1
ATOM 8369 N N . GLN B 1 228 ? 14.484 9.079 -85.532 1.00 24.09 228 GLN B N 1
ATOM 8370 C CA . GLN B 1 228 ? 14.838 9.325 -86.925 1.00 24.97 228 GLN B CA 1
ATOM 8371 C C . GLN B 1 228 ? 13.739 8.886 -87.888 1.00 23.41 228 GLN B C 1
ATOM 8372 O O . GLN B 1 228 ? 13.481 9.567 -88.886 1.00 25.98 228 GLN B O 1
ATOM 8378 N N . VAL B 1 229 ? 13.080 7.766 -87.615 1.00 22.58 229 VAL B N 1
ATOM 8379 C CA . VAL B 1 229 ? 12.081 7.248 -88.548 1.00 24.15 229 VAL B CA 1
ATOM 8380 C C . VAL B 1 229 ? 10.693 7.820 -88.270 1.00 24.54 229 VAL B C 1
ATOM 8381 O O . VAL B 1 229 ? 9.952 8.137 -89.203 1.00 25.72 229 VAL B O 1
ATOM 8385 N N . ASP B 1 230 ? 10.310 7.971 -87.001 1.00 23.97 230 ASP B N 1
ATOM 8386 C CA . ASP B 1 230 ? 8.972 8.455 -86.671 1.00 25.73 230 ASP B CA 1
ATOM 8387 C C . ASP B 1 230 ? 8.950 9.967 -86.447 1.00 25.42 230 ASP B C 1
ATOM 8388 O O . ASP B 1 230 ? 8.243 10.693 -87.151 1.00 25.24 230 ASP B O 1
ATOM 8393 N N . LYS B 1 231 ? 9.727 10.455 -85.478 1.00 24.44 231 LYS B N 1
ATOM 8394 C CA . LYS B 1 231 ? 9.590 11.850 -85.065 1.00 24.37 231 LYS B CA 1
ATOM 8395 C C . LYS B 1 231 ? 10.160 12.812 -86.102 1.00 22.88 231 LYS B C 1
ATOM 8396 O O . LYS B 1 231 ? 9.538 13.837 -86.403 1.00 24.01 231 LYS B O 1
ATOM 8402 N N . ARG B 1 232 ? 11.334 12.505 -86.657 1.00 22.95 232 ARG B N 1
ATOM 8403 C CA . ARG B 1 232 ? 12.002 13.464 -87.537 1.00 23.64 232 ARG B CA 1
ATOM 8404 C C . ARG B 1 232 ? 11.155 13.874 -88.735 1.00 23.01 232 ARG B C 1
ATOM 8405 O O . ARG B 1 232 ? 11.002 15.087 -88.959 1.00 24.37 232 ARG B O 1
ATOM 8413 N N . PRO B 1 233 ? 10.587 12.960 -89.535 1.00 21.79 233 PRO B N 1
ATOM 8414 C CA . PRO B 1 233 ? 9.792 13.418 -90.689 1.00 20.68 233 PRO B CA 1
ATOM 8415 C C . PRO B 1 233 ? 8.593 14.261 -90.304 1.00 20.64 233 PRO B C 1
ATOM 8416 O O . PRO B 1 233 ? 8.219 15.158 -91.065 1.00 19.81 233 PRO B O 1
ATOM 8420 N N . PHE B 1 234 ? 7.973 14.013 -89.148 1.00 22.53 234 PHE B N 1
ATOM 8421 C CA . PHE B 1 234 ? 6.895 14.896 -88.718 1.00 22.31 234 PHE B CA 1
ATOM 8422 C C . PHE B 1 234 ? 7.418 16.291 -88.406 1.00 22.65 234 PHE B C 1
ATOM 8423 O O . PHE B 1 234 ? 6.765 17.290 -88.728 1.00 24.19 234 PHE B O 1
ATOM 8431 N N . ILE B 1 235 ? 8.580 16.377 -87.760 1.00 21.86 235 ILE B N 1
ATOM 8432 C CA . ILE B 1 235 ? 9.118 17.676 -87.365 1.00 22.68 235 ILE B CA 1
ATOM 8433 C C . ILE B 1 235 ? 9.556 18.463 -88.594 1.00 23.11 235 ILE B C 1
ATOM 8434 O O . ILE B 1 235 ? 9.256 19.657 -88.728 1.00 21.39 235 ILE B O 1
ATOM 8439 N N . GLU B 1 236 ? 10.268 17.802 -89.512 1.00 20.69 236 GLU B N 1
ATOM 8440 C CA . GLU B 1 236 ? 10.626 18.440 -90.775 1.00 21.33 236 GLU B CA 1
ATOM 8441 C C . GLU B 1 236 ? 9.387 18.873 -91.548 1.00 20.82 236 GLU B C 1
ATOM 8442 O O . GLU B 1 236 ? 9.380 19.934 -92.182 1.00 20.07 236 GLU B O 1
ATOM 8448 N N . ALA B 1 237 ? 8.323 18.067 -91.500 1.00 20.78 237 ALA B N 1
ATOM 8449 C CA . ALA B 1 237 ? 7.094 18.430 -92.198 1.00 21.93 237 ALA B CA 1
ATOM 8450 C C . ALA B 1 237 ? 6.480 19.700 -91.621 1.00 20.23 237 ALA B C 1
ATOM 8451 O O . ALA B 1 237 ? 6.035 20.576 -92.370 1.00 20.04 237 ALA B O 1
ATOM 8453 N N . THR B 1 238 ? 6.445 19.821 -90.290 1.00 20.13 238 THR B N 1
ATOM 8454 C CA . THR B 1 238 ? 5.861 21.013 -89.682 1.00 19.96 238 THR B CA 1
ATOM 8455 C C . THR B 1 238 ? 6.711 22.250 -89.957 1.00 21.04 238 THR B C 1
ATOM 8456 O O . THR B 1 238 ? 6.173 23.321 -90.254 1.00 21.05 238 THR B O 1
ATOM 8460 N N . ILE B 1 239 ? 8.038 22.122 -89.867 1.00 21.77 239 ILE B N 1
ATOM 8461 C CA . ILE B 1 239 ? 8.918 23.244 -90.187 1.00 20.10 239 ILE B CA 1
ATOM 8462 C C . ILE B 1 239 ? 8.694 23.698 -91.621 1.00 20.32 239 ILE B C 1
ATOM 8463 O O . ILE B 1 239 ? 8.518 24.890 -91.899 1.00 22.90 239 ILE B O 1
ATOM 8468 N N . LEU B 1 240 ? 8.691 22.746 -92.552 1.00 18.63 240 LEU B N 1
ATOM 8469 C CA . LEU B 1 240 ? 8.546 23.080 -93.962 1.00 19.91 240 LEU B CA 1
ATOM 8470 C C . LEU B 1 240 ? 7.196 23.729 -94.250 1.00 21.09 240 LEU B C 1
ATOM 8471 O O . LEU B 1 240 ? 7.102 24.626 -95.095 1.00 22.55 240 LEU B O 1
ATOM 8476 N N . VAL B 1 241 ? 6.139 23.300 -93.557 1.00 19.62 241 VAL B N 1
ATOM 8477 C CA . VAL B 1 241 ? 4.834 23.880 -93.847 1.00 19.32 241 VAL B CA 1
ATOM 8478 C C . VAL B 1 241 ? 4.713 25.273 -93.239 1.00 22.44 241 VAL B C 1
ATOM 8479 O O . VAL B 1 241 ? 3.944 26.104 -93.738 1.00 20.20 241 VAL B O 1
ATOM 8483 N N . CYS B 1 242 ? 5.468 25.561 -92.173 1.00 20.22 242 CYS B N 1
ATOM 8484 C CA . CYS B 1 242 ? 5.549 26.933 -91.681 1.00 20.84 242 CYS B CA 1
ATOM 8485 C C . CYS B 1 242 ? 6.137 27.846 -92.747 1.00 22.43 242 CYS B C 1
ATOM 8486 O O . CYS B 1 242 ? 5.622 28.944 -92.993 1.00 21.64 242 CYS B O 1
ATOM 8489 N N . ASP B 1 243 ? 7.216 27.398 -93.401 1.00 21.53 243 ASP B N 1
ATOM 8490 C CA . ASP B 1 243 ? 7.799 28.177 -94.486 1.00 23.06 243 ASP B CA 1
ATOM 8491 C C . ASP B 1 243 ? 6.841 28.298 -95.660 1.00 24.34 243 ASP B C 1
ATOM 8492 O O . ASP B 1 243 ? 6.823 29.329 -96.341 1.00 26.68 243 ASP B O 1
ATOM 8497 N N . ALA B 1 244 ? 6.039 27.261 -95.910 1.00 22.44 244 ALA B N 1
ATOM 8498 C CA . ALA B 1 244 ? 5.146 27.275 -97.064 1.00 22.91 244 ALA B CA 1
ATOM 8499 C C . ALA B 1 244 ? 4.091 28.365 -96.932 1.00 22.32 244 ALA B C 1
ATOM 8500 O O . ALA B 1 244 ? 3.866 29.141 -97.869 1.00 24.21 244 ALA B O 1
ATOM 8502 N N . ILE B 1 245 ? 3.429 28.443 -95.774 1.00 20.16 245 ILE B N 1
ATOM 8503 C CA . ILE B 1 245 ? 2.374 29.442 -95.628 1.00 22.58 245 ILE B CA 1
ATOM 8504 C C . ILE B 1 245 ? 2.965 30.848 -95.572 1.00 21.46 245 ILE B C 1
ATOM 8505 O O . ILE B 1 245 ? 2.351 31.802 -96.063 1.00 21.99 245 ILE B O 1
ATOM 8510 N N . VAL B 1 246 ? 4.166 31.004 -95.009 1.00 21.36 246 VAL B N 1
ATOM 8511 C CA . VAL B 1 246 ? 4.789 32.325 -94.961 1.00 22.92 246 VAL B CA 1
ATOM 8512 C C . VAL B 1 246 ? 5.193 32.773 -96.362 1.00 24.54 246 VAL B C 1
ATOM 8513 O O . VAL B 1 246 ? 4.943 33.917 -96.760 1.00 24.53 246 VAL B O 1
ATOM 8517 N N . LEU B 1 247 ? 5.812 31.877 -97.137 1.00 21.92 247 LEU B N 1
ATOM 8518 C CA . LEU B 1 247 ? 6.127 32.204 -98.524 1.00 22.75 247 LEU B CA 1
ATOM 8519 C C . LEU B 1 247 ? 4.864 32.555 -99.301 1.00 23.68 247 LEU B C 1
ATOM 8520 O O . LEU B 1 247 ? 4.855 33.505 -100.094 1.00 24.23 247 LEU B O 1
ATOM 8525 N N . TRP B 1 248 ? 3.789 31.795 -99.083 1.00 22.30 248 TRP B N 1
ATOM 8526 C CA . TRP B 1 248 ? 2.510 32.092 -99.718 1.00 20.80 248 TRP B CA 1
ATOM 8527 C C . TRP B 1 248 ? 2.019 33.486 -99.347 1.00 22.75 248 TRP B C 1
ATOM 8528 O O . TRP B 1 248 ? 1.573 34.247 -100.214 1.00 21.02 248 TRP B O 1
ATOM 8539 N N . ALA B 1 249 ? 2.099 33.842 -98.061 1.00 22.02 249 ALA B N 1
ATOM 8540 C CA . ALA B 1 249 ? 1.712 35.186 -97.646 1.00 21.71 249 ALA B CA 1
ATOM 8541 C C . ALA B 1 249 ? 2.627 36.240 -98.258 1.00 24.09 249 ALA B C 1
ATOM 8542 O O . ALA B 1 249 ? 2.164 37.321 -98.641 1.00 25.78 249 ALA B O 1
ATOM 8544 N N . LYS B 1 250 ? 3.928 35.941 -98.365 1.00 23.16 250 LYS B N 1
ATOM 8545 C CA . LYS B 1 250 ? 4.866 36.892 -98.958 1.00 23.42 250 LYS B CA 1
ATOM 8546 C C . LYS B 1 250 ? 4.556 37.139 -100.431 1.00 24.98 250 LYS B C 1
ATOM 8547 O O . LYS B 1 250 ? 4.672 38.271 -100.914 1.00 27.58 250 LYS B O 1
ATOM 8553 N N . ARG B 1 251 ? 4.161 36.095 -101.166 1.00 23.81 251 ARG B N 1
ATOM 8554 C CA . ARG B 1 251 ? 3.794 36.288 -102.567 1.00 23.31 251 ARG B CA 1
ATOM 8555 C C . ARG B 1 251 ? 2.583 37.199 -102.712 1.00 25.39 251 ARG B C 1
ATOM 8556 O O . ARG B 1 251 ? 2.473 37.929 -103.703 1.00 26.39 251 ARG B O 1
ATOM 8564 N N . HIS B 1 252 ? 1.665 37.173 -101.743 1.00 24.42 252 HIS B N 1
ATOM 8565 C CA . HIS B 1 252 ? 0.544 38.109 -101.776 1.00 25.85 252 HIS B CA 1
ATOM 8566 C C . HIS B 1 252 ? 1.006 39.533 -101.491 1.00 25.38 252 HIS B C 1
ATOM 8567 O O . HIS B 1 252 ? 0.477 40.488 -102.069 1.00 26.60 252 HIS B O 1
ATOM 8574 N N . ALA B 1 253 ? 1.991 39.695 -100.603 1.00 25.86 253 ALA B N 1
ATOM 8575 C CA . ALA B 1 253 ? 2.533 41.025 -100.338 1.00 27.91 253 ALA B CA 1
ATOM 8576 C C . ALA B 1 253 ? 3.180 41.615 -101.586 1.00 28.94 253 ALA B C 1
ATOM 8577 O O . ALA B 1 253 ? 3.009 42.806 -101.878 1.00 30.29 253 ALA B O 1
ATOM 8579 N N . ASP B 1 254 ? 3.930 40.798 -102.333 1.00 28.05 254 ASP B N 1
ATOM 8580 C CA . ASP B 1 254 ? 4.525 41.267 -103.583 1.00 29.42 254 ASP B CA 1
ATOM 8581 C C . ASP B 1 254 ? 3.452 41.673 -104.585 1.00 30.53 254 ASP B C 1
ATOM 8582 O O . ASP B 1 254 ? 3.564 42.719 -105.237 1.00 31.22 254 ASP B O 1
ATOM 8587 N N . ALA B 1 255 ? 2.408 40.851 -104.729 1.00 28.68 255 ALA B N 1
ATOM 8588 C CA . ALA B 1 255 ? 1.316 41.195 -105.633 1.00 29.43 255 ALA B CA 1
ATOM 8589 C C . ALA B 1 255 ? 0.603 42.468 -105.195 1.00 31.71 255 ALA B C 1
ATOM 8590 O O . ALA B 1 255 ? 0.155 43.251 -106.040 1.00 32.97 255 ALA B O 1
ATOM 8592 N N . ALA B 1 256 ? 0.485 42.690 -103.883 1.00 29.91 256 ALA B N 1
ATOM 8593 C CA . ALA B 1 256 ? -0.174 43.897 -103.393 1.00 29.51 256 ALA B CA 1
ATOM 8594 C C . ALA B 1 256 ? 0.667 45.139 -103.666 1.00 30.58 256 ALA B C 1
ATOM 8595 O O . ALA B 1 256 ? 0.123 46.204 -103.980 1.00 32.50 256 ALA B O 1
ATOM 8597 N N . ARG B 1 257 ? 1.996 45.025 -103.548 1.00 31.26 257 ARG B N 1
ATOM 8598 C CA . ARG B 1 257 ? 2.859 46.162 -103.857 1.00 31.05 257 ARG B CA 1
ATOM 8599 C C . ARG B 1 257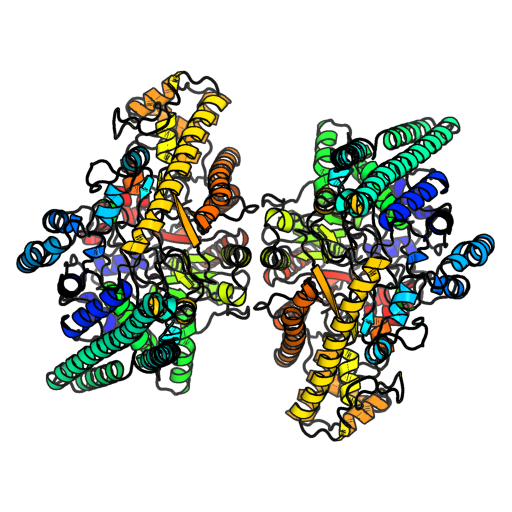 ? 2.856 46.463 -105.347 1.00 33.84 257 ARG B C 1
ATOM 8600 O O . ARG B 1 257 ? 2.801 47.631 -105.749 1.00 37.19 257 ARG B O 1
ATOM 8608 N N . LYS B 1 258 ? 2.920 45.422 -106.181 1.00 34.09 258 LYS B N 1
ATOM 8609 C CA . LYS B 1 258 ? 2.843 45.625 -107.624 1.00 35.90 258 LYS B CA 1
ATOM 8610 C C . LYS B 1 258 ? 1.533 46.297 -108.008 1.00 36.03 258 LYS B C 1
ATOM 8611 O O . LYS B 1 258 ? 1.510 47.185 -108.869 1.00 38.05 258 LYS B O 1
ATOM 8617 N N . ALA B 1 259 ? 0.430 45.894 -107.371 1.00 33.82 259 ALA B N 1
ATOM 8618 C CA . ALA B 1 259 ? -0.852 46.542 -107.625 1.00 35.92 259 ALA B CA 1
ATOM 8619 C C . ALA B 1 259 ? -0.849 47.985 -107.134 1.00 34.01 259 ALA B C 1
ATOM 8620 O O . ALA B 1 259 ? -1.457 48.860 -107.760 1.00 36.42 259 ALA B O 1
ATOM 8622 N N . ALA B 1 260 ? -0.166 48.254 -106.017 1.00 35.11 260 ALA B N 1
ATOM 8623 C CA . ALA B 1 260 ? -0.095 49.616 -105.495 1.00 35.89 260 ALA B CA 1
ATOM 8624 C C . ALA B 1 260 ? 0.689 50.529 -106.428 1.00 38.03 260 ALA B C 1
ATOM 8625 O O . ALA B 1 260 ? 0.291 51.675 -106.664 1.00 39.81 260 ALA B O 1
ATOM 8627 N N . GLU B 1 261 ? 1.809 50.040 -106.965 1.00 40.90 261 GLU B N 1
ATOM 8628 C CA . GLU B 1 261 ? 2.626 50.863 -107.848 1.00 41.78 261 GLU B CA 1
ATOM 8629 C C . GLU B 1 261 ? 1.888 51.214 -109.132 1.00 41.03 261 GLU B C 1
ATOM 8630 O O . GLU B 1 261 ? 2.168 52.252 -109.741 1.00 43.53 261 GLU B O 1
ATOM 8636 N N . ALA B 1 262 ? 0.938 50.381 -109.552 1.00 36.85 262 ALA B N 1
ATOM 8637 C CA . ALA B 1 262 ? 0.215 50.598 -110.796 1.00 39.13 262 ALA B CA 1
ATOM 8638 C C . ALA B 1 262 ? -1.166 51.207 -110.574 1.00 41.09 262 ALA B C 1
ATOM 8639 O O . ALA B 1 262 ? -2.017 51.132 -111.466 1.00 41.54 262 ALA B O 1
ATOM 8641 N N . CYS B 1 263 ? -1.408 51.807 -109.411 1.00 39.89 263 CYS B N 1
ATOM 8642 C CA . CYS B 1 263 ? -2.719 52.345 -109.069 1.00 40.73 263 CYS B CA 1
ATOM 8643 C C . CYS B 1 263 ? -2.615 53.857 -108.924 1.00 42.89 263 CYS B C 1
ATOM 8644 O O . CYS B 1 263 ? -1.787 54.358 -108.153 1.00 42.26 263 CYS B O 1
ATOM 8647 N N . ALA B 1 264 ? -3.461 54.581 -109.658 1.00 43.24 264 ALA B N 1
ATOM 8648 C CA . ALA B 1 264 ? -3.408 56.037 -109.634 1.00 44.18 264 ALA B CA 1
ATOM 8649 C C . ALA B 1 264 ? -4.231 56.631 -108.501 1.00 43.55 264 ALA B C 1
ATOM 8650 O O . ALA B 1 264 ? -3.957 57.759 -108.079 1.00 43.58 264 ALA B O 1
ATOM 8652 N N . ASP B 1 265 ? -5.227 55.909 -108.010 1.00 42.66 265 ASP B N 1
ATOM 8653 C CA . ASP B 1 265 ? -6.039 56.371 -106.896 1.00 40.11 265 ASP B CA 1
ATOM 8654 C C . ASP B 1 265 ? -5.202 56.382 -105.625 1.00 39.35 265 ASP B C 1
ATOM 8655 O O . ASP B 1 265 ? -4.832 55.306 -105.137 1.00 41.47 265 ASP B O 1
ATOM 8660 N N . PRO B 1 266 ? -4.875 57.546 -105.059 1.00 39.55 266 PRO B N 1
ATOM 8661 C CA . PRO B 1 266 ? -4.006 57.550 -103.870 1.00 39.21 266 PRO B CA 1
ATOM 8662 C C . PRO B 1 266 ? -4.630 56.865 -102.667 1.00 35.57 266 PRO B C 1
ATOM 8663 O O . PRO B 1 266 ? -3.902 56.313 -101.834 1.00 35.07 266 PRO B O 1
ATOM 8667 N N . VAL B 1 267 ? -5.958 56.873 -102.556 1.00 34.22 267 VAL B N 1
ATOM 8668 C CA . VAL B 1 267 ? -6.612 56.197 -101.439 1.00 34.97 267 VAL B CA 1
ATOM 8669 C C . VAL B 1 267 ? -6.450 54.685 -101.564 1.00 33.69 267 VAL B C 1
ATOM 8670 O O . VAL B 1 267 ? -6.026 54.010 -100.619 1.00 32.32 267 VAL B O 1
ATOM 8674 N N . ARG B 1 268 ? -6.775 54.134 -102.736 1.00 35.34 268 ARG B N 1
ATOM 8675 C CA . ARG B 1 268 ? -6.640 52.694 -102.938 1.00 34.44 268 ARG B CA 1
ATOM 8676 C C . ARG B 1 268 ? -5.177 52.262 -102.907 1.00 33.77 268 ARG B C 1
ATOM 8677 O O . ARG B 1 268 ? -4.862 51.161 -102.436 1.00 32.78 268 ARG B O 1
ATOM 8685 N N . LYS B 1 269 ? -4.269 53.110 -103.400 1.00 34.05 269 LYS B N 1
ATOM 8686 C CA . LYS B 1 269 ? -2.847 52.786 -103.326 1.00 32.73 269 LYS B CA 1
ATOM 8687 C C . LYS B 1 269 ? -2.396 52.647 -101.878 1.00 32.94 269 LYS B C 1
ATOM 8688 O O . LYS B 1 269 ? -1.607 51.753 -101.546 1.00 30.64 269 LYS B O 1
ATOM 8694 N N . ALA B 1 270 ? -2.897 53.520 -100.997 1.00 31.27 270 ALA B N 1
ATOM 8695 C CA . ALA B 1 270 ? -2.548 53.427 -99.583 1.00 29.08 270 ALA B CA 1
ATOM 8696 C C . ALA B 1 270 ? -3.133 52.169 -98.954 1.00 29.61 270 ALA B C 1
ATOM 8697 O O . ALA B 1 270 ? -2.484 51.528 -98.119 1.00 26.58 270 ALA B O 1
ATOM 8699 N N . GLU B 1 271 ? -4.360 51.804 -99.339 1.00 29.29 271 GLU B N 1
ATOM 8700 C CA . GLU B 1 271 ? -4.950 50.562 -98.846 1.00 28.47 271 GLU B CA 1
ATOM 8701 C C . GLU B 1 271 ? -4.108 49.361 -99.250 1.00 28.78 271 GLU B C 1
ATOM 8702 O O . GLU B 1 271 ? -3.904 48.438 -98.453 1.00 26.36 271 GLU B O 1
ATOM 8708 N N . LEU B 1 272 ? -3.598 49.365 -100.484 1.00 28.16 272 LEU B N 1
ATOM 8709 C CA . LEU B 1 272 ? -2.837 48.227 -100.984 1.00 26.86 272 LEU B CA 1
ATOM 8710 C C . LEU B 1 272 ? -1.475 48.124 -100.307 1.00 28.27 272 LEU B C 1
ATOM 8711 O O . LEU B 1 272 ? -0.977 47.017 -100.069 1.00 28.96 272 LEU B O 1
ATOM 8716 N N . ILE B 1 273 ? -0.852 49.264 -100.000 1.00 26.98 273 ILE B N 1
ATOM 8717 C CA . ILE B 1 273 ? 0.416 49.242 -99.274 1.00 27.32 273 ILE B CA 1
ATOM 8718 C C . ILE B 1 273 ? 0.214 48.674 -97.875 1.00 25.76 273 ILE B C 1
ATOM 8719 O O . ILE B 1 273 ? 1.012 47.860 -97.396 1.00 22.70 273 ILE B O 1
ATOM 8724 N N . ARG B 1 274 ? -0.857 49.095 -97.199 1.00 25.23 274 ARG B N 1
ATOM 8725 C CA . ARG B 1 274 ? -1.165 48.540 -95.887 1.00 25.92 274 ARG B CA 1
ATOM 8726 C C . ARG B 1 274 ? -1.430 47.041 -95.976 1.00 25.48 274 ARG B C 1
ATOM 8727 O O . ARG B 1 274 ? -1.002 46.275 -95.103 1.00 26.17 274 ARG B O 1
ATOM 8735 N N . MET B 1 275 ? -2.121 46.602 -97.033 1.00 24.59 275 MET B N 1
ATOM 8736 C CA . MET B 1 275 ? -2.328 45.172 -97.244 1.00 25.33 275 MET B CA 1
ATOM 8737 C C . MET B 1 275 ? -1.000 44.443 -97.422 1.00 25.18 275 MET B C 1
ATOM 8738 O O . MET B 1 275 ? -0.799 43.358 -96.863 1.00 22.65 275 MET B O 1
ATOM 8743 N N . ALA B 1 276 ? -0.071 45.034 -98.183 1.00 24.41 276 ALA B N 1
ATOM 8744 C CA . ALA B 1 276 ? 1.251 44.432 -98.341 1.00 24.96 276 ALA B CA 1
ATOM 8745 C C . ALA B 1 276 ? 2.023 44.405 -97.027 1.00 26.69 276 ALA B C 1
ATOM 8746 O O . ALA B 1 276 ? 2.792 43.469 -96.778 1.00 24.99 276 ALA B O 1
ATOM 8748 N N . GLU B 1 277 ? 1.838 45.418 -96.180 1.00 26.62 277 GLU B N 1
ATOM 8749 C CA . GLU B 1 277 ? 2.478 45.406 -94.871 1.00 26.75 277 GLU B CA 1
ATOM 8750 C C . GLU B 1 277 ? 1.877 44.330 -93.974 1.00 25.97 277 GLU B C 1
ATOM 8751 O O . GLU B 1 277 ? 2.609 43.634 -93.261 1.00 26.04 277 GLU B O 1
ATOM 8757 N N . ASN B 1 278 ? 0.548 44.171 -93.999 1.00 25.34 278 ASN B N 1
ATOM 8758 C CA . ASN B 1 278 ? -0.079 43.066 -93.278 1.00 23.52 278 ASN B CA 1
ATOM 8759 C C . ASN B 1 278 ? 0.524 41.730 -93.694 1.00 22.25 278 ASN B C 1
ATOM 8760 O O . ASN B 1 278 ? 0.966 40.943 -92.849 1.00 23.37 278 ASN B O 1
ATOM 8765 N N . ALA B 1 279 ? 0.558 41.461 -95.000 1.00 21.53 279 ALA B N 1
ATOM 8766 C CA . ALA B 1 279 ? 1.011 40.160 -95.476 1.00 23.12 279 ALA B CA 1
ATOM 8767 C C . ALA B 1 279 ? 2.499 39.947 -95.219 1.00 26.42 279 ALA B C 1
ATOM 8768 O O . ALA B 1 279 ? 2.943 38.802 -95.091 1.00 25.31 279 ALA B O 1
ATOM 8770 N N . GLU B 1 280 ? 3.281 41.027 -95.136 1.00 25.07 280 GLU B N 1
ATOM 8771 C CA . GLU B 1 280 ? 4.694 40.886 -94.813 1.00 27.47 280 GLU B CA 1
ATOM 8772 C C . GLU B 1 280 ? 4.922 40.581 -93.338 1.00 24.74 280 GLU B C 1
ATOM 8773 O O . GLU B 1 280 ? 5.959 40.006 -92.993 1.00 26.82 280 GLU B O 1
ATOM 8779 N N . HIS B 1 281 ? 3.978 40.932 -92.464 1.00 23.71 281 HIS B N 1
ATOM 8780 C CA . HIS B 1 281 ? 4.111 40.664 -91.036 1.00 24.39 281 HIS B CA 1
ATOM 8781 C C . HIS B 1 281 ? 3.405 39.385 -90.598 1.00 22.20 281 HIS B C 1
ATOM 8782 O O . HIS B 1 281 ? 4.009 38.563 -89.906 1.00 23.92 281 HIS B O 1
ATOM 8789 N N . VAL B 1 282 ? 2.144 39.195 -90.984 1.00 22.33 282 VAL B N 1
ATOM 8790 C CA . VAL B 1 282 ? 1.371 38.018 -90.574 1.00 21.94 282 VAL B CA 1
ATOM 8791 C C . VAL B 1 282 ? 1.198 37.062 -91.753 1.00 22.16 282 VAL B C 1
ATOM 8792 O O . VAL B 1 282 ? 1.136 37.511 -92.910 1.00 21.79 282 VAL B O 1
ATOM 8796 N N . PRO B 1 283 ? 1.094 35.736 -91.519 1.00 21.15 283 PRO B N 1
ATOM 8797 C CA . PRO B 1 283 ? 1.037 35.072 -90.211 1.00 19.43 283 PRO B CA 1
ATOM 8798 C C . PRO B 1 283 ? 2.395 34.610 -89.678 1.00 19.45 283 PRO B C 1
ATOM 8799 O O . PRO B 1 283 ? 2.436 33.855 -88.712 1.00 20.44 283 PRO B O 1
ATOM 8803 N N . ALA B 1 284 ? 3.487 35.046 -90.307 1.00 19.37 284 ALA B N 1
ATOM 8804 C CA . ALA B 1 284 ? 4.812 34.709 -89.797 1.00 21.73 284 ALA B CA 1
ATOM 8805 C C . ALA B 1 284 ? 4.989 35.214 -88.371 1.00 21.21 284 ALA B C 1
ATOM 8806 O O . ALA B 1 284 ? 5.425 34.471 -87.485 1.00 21.44 284 ALA B O 1
ATOM 8808 N N . ASN B 1 285 ? 4.641 36.473 -88.130 1.00 21.11 285 ASN B N 1
ATOM 8809 C CA . ASN B 1 285 ? 4.808 37.125 -86.844 1.00 21.45 285 ASN B CA 1
ATOM 8810 C C . ASN B 1 285 ? 3.472 37.259 -86.126 1.00 22.75 285 ASN B C 1
ATOM 8811 O O . ASN B 1 285 ? 2.408 37.183 -86.748 1.00 21.09 285 ASN B O 1
ATOM 8816 N N . PRO B 1 286 ? 3.488 37.442 -84.804 1.00 24.16 286 PRO B N 1
ATOM 8817 C CA . PRO B 1 286 ? 2.232 37.688 -84.086 1.00 21.55 286 PRO B CA 1
ATOM 8818 C C . PRO B 1 286 ? 1.570 38.971 -84.564 1.00 22.93 286 PRO B C 1
ATOM 8819 O O . PRO B 1 286 ? 2.235 39.930 -84.961 1.00 23.90 286 PRO B O 1
ATOM 8823 N N . ALA B 1 287 ? 0.239 38.969 -84.539 1.00 22.94 287 ALA B N 1
ATOM 8824 C CA . ALA B 1 287 ? -0.521 40.123 -84.989 1.00 22.16 287 ALA B CA 1
ATOM 8825 C C . ALA B 1 287 ? -0.401 41.265 -83.985 1.00 24.68 287 ALA B C 1
ATOM 8826 O O . ALA B 1 287 ? -0.318 41.053 -82.771 1.00 24.34 287 ALA B O 1
ATOM 8828 N N . ARG B 1 288 ? -0.400 42.492 -84.511 1.00 23.97 288 ARG B N 1
ATOM 8829 C CA . ARG B 1 288 ? -0.196 43.684 -83.704 1.00 24.48 288 ARG B CA 1
ATOM 8830 C C . ARG B 1 288 ? -1.423 44.575 -83.589 1.00 23.94 288 ARG B C 1
ATOM 8831 O O . ARG B 1 288 ? -1.441 45.455 -82.725 1.00 26.12 288 ARG B O 1
ATOM 8839 N N . ASP B 1 289 ? -2.436 44.384 -84.430 1.00 23.65 289 ASP B N 1
ATOM 8840 C CA . ASP B 1 289 ? -3.699 45.094 -84.278 1.00 24.03 289 ASP B CA 1
ATOM 8841 C C . ASP B 1 289 ? -4.818 44.219 -84.835 1.00 23.41 289 ASP B C 1
ATOM 8842 O O . ASP B 1 289 ? -4.590 43.086 -85.273 1.00 21.42 289 ASP B O 1
ATOM 8847 N N . PHE B 1 290 ? -6.040 44.761 -84.817 1.00 21.66 290 PHE B N 1
ATOM 8848 C CA . PHE B 1 290 ? -7.205 43.989 -85.243 1.00 22.77 290 PHE B CA 1
ATOM 8849 C C . PHE B 1 290 ? -7.139 43.638 -86.727 1.00 21.45 290 PHE B C 1
ATOM 8850 O O . PHE B 1 290 ? -7.467 42.510 -87.114 1.00 20.18 290 PHE B O 1
ATOM 8858 N N . TYR B 1 291 ? -6.740 44.597 -87.570 1.00 19.61 291 TYR B N 1
ATOM 8859 C CA . TYR B 1 291 ? -6.621 44.352 -89.006 1.00 21.24 291 TYR B CA 1
ATOM 8860 C C . TYR B 1 291 ? -5.643 43.215 -89.287 1.00 21.26 291 TYR B C 1
ATOM 8861 O O . TYR B 1 291 ? -5.965 42.263 -90.008 1.00 20.30 291 TYR B O 1
ATOM 8870 N N . GLU B 1 292 ? -4.440 43.295 -88.717 1.00 21.65 292 GLU B N 1
ATOM 8871 C CA . GLU B 1 292 ? -3.473 42.213 -88.878 1.00 22.79 292 GLU B CA 1
ATOM 8872 C C . GLU B 1 292 ? -4.014 40.894 -88.337 1.00 21.37 292 GLU B C 1
ATOM 8873 O O . GLU B 1 292 ? -3.747 39.831 -88.906 1.00 21.99 292 GLU B O 1
ATOM 8879 N N . ALA B 1 293 ? -4.767 40.939 -87.233 1.00 20.37 293 ALA B N 1
ATOM 8880 C CA . ALA B 1 293 ? -5.293 39.703 -86.661 1.00 19.47 293 ALA B CA 1
ATOM 8881 C C . ALA B 1 293 ? -6.290 39.043 -87.604 1.00 21.60 293 ALA B C 1
ATOM 8882 O O . ALA B 1 293 ? -6.273 37.818 -87.779 1.00 20.79 293 ALA B O 1
ATOM 8884 N N . VAL B 1 294 ? -7.166 39.840 -88.220 1.00 19.85 294 VAL B N 1
ATOM 8885 C CA . VAL B 1 294 ? -8.114 39.298 -89.192 1.00 19.48 294 VAL B CA 1
ATOM 8886 C C . VAL B 1 294 ? -7.369 38.702 -90.382 1.00 21.25 294 VAL B C 1
ATOM 8887 O O . VAL B 1 294 ? -7.670 37.590 -90.833 1.00 20.47 294 VAL B O 1
ATOM 8891 N N . GLN B 1 295 ? -6.377 39.433 -90.905 1.00 20.31 295 GLN B N 1
ATOM 8892 C CA . GLN B 1 295 ? -5.616 38.934 -92.047 1.00 20.45 295 GLN B CA 1
ATOM 8893 C C . GLN B 1 295 ? -4.823 37.684 -91.679 1.00 20.46 295 GLN B C 1
ATOM 8894 O O . GLN B 1 295 ? -4.700 36.760 -92.492 1.00 21.14 295 GLN B O 1
ATOM 8900 N N . SER B 1 296 ? -4.290 37.629 -90.456 1.00 20.41 296 SER B N 1
ATOM 8901 C CA . SER B 1 296 ? -3.525 36.457 -90.035 1.00 20.23 296 SER B CA 1
ATOM 8902 C C . SER B 1 296 ? -4.410 35.221 -89.957 1.00 19.46 296 SER B C 1
ATOM 8903 O O . SER B 1 296 ? -4.028 34.139 -90.420 1.00 18.97 296 SER B O 1
ATOM 8906 N N . GLN B 1 297 ? -5.594 35.357 -89.355 1.00 19.35 297 GLN B N 1
ATOM 8907 C CA . GLN B 1 297 ? -6.521 34.233 -89.302 1.00 19.29 297 GLN B CA 1
ATOM 8908 C C . GLN B 1 297 ? -6.984 33.850 -90.701 1.00 18.52 297 GLN B C 1
ATOM 8909 O O . GLN B 1 297 ? -7.086 32.662 -91.027 1.00 19.19 297 GLN B O 1
ATOM 8915 N N . TYR B 1 298 ? -7.254 34.849 -91.545 1.00 19.41 298 TYR B N 1
ATOM 8916 C CA . TYR B 1 298 ? -7.745 34.586 -92.892 1.00 18.63 298 TYR B CA 1
ATOM 8917 C C . TYR B 1 298 ? -6.729 33.788 -93.704 1.00 20.78 298 TYR B C 1
ATOM 8918 O O . TYR B 1 298 ? -7.083 32.796 -94.352 1.00 21.03 298 TYR B O 1
ATOM 8927 N N . PHE B 1 299 ? -5.455 34.205 -93.676 1.00 21.80 299 PHE B N 1
ATOM 8928 C CA . PHE B 1 299 ? -4.397 33.431 -94.325 1.00 20.42 299 PHE B CA 1
ATOM 8929 C C . PHE B 1 299 ? -4.380 31.988 -93.834 1.00 20.70 299 PHE B C 1
ATOM 8930 O O . PHE B 1 299 ? -4.198 31.055 -94.626 1.00 18.93 299 PHE B O 1
ATOM 8938 N N . THR B 1 300 ? -4.563 31.788 -92.525 1.00 18.16 300 THR B N 1
ATOM 8939 C CA . THR B 1 300 ? -4.457 30.449 -91.951 1.00 20.15 300 THR B CA 1
ATOM 8940 C C . THR B 1 300 ? -5.595 29.546 -92.422 1.00 20.48 300 THR B C 1
ATOM 8941 O O . THR B 1 300 ? -5.364 28.396 -92.816 1.00 18.53 300 THR B O 1
ATOM 8945 N N . GLN B 1 301 ? -6.833 30.047 -92.388 1.00 19.48 301 GLN B N 1
ATOM 8946 C CA . GLN B 1 301 ? -7.963 29.214 -92.782 1.00 19.21 301 GLN B CA 1
ATOM 8947 C C . GLN B 1 301 ? -8.002 28.992 -94.289 1.00 20.84 301 GLN B C 1
ATOM 8948 O O . GLN B 1 301 ? -8.417 27.921 -94.743 1.00 19.31 301 GLN B O 1
ATOM 8954 N N . MET B 1 302 ? -7.577 29.977 -95.082 1.00 21.18 302 MET B N 1
ATOM 8955 C CA . MET B 1 302 ? -7.511 29.760 -96.524 1.00 22.15 302 MET B CA 1
ATOM 8956 C C . MET B 1 302 ? -6.442 28.734 -96.871 1.00 21.41 302 MET B C 1
ATOM 8957 O O . MET B 1 302 ? -6.665 27.859 -97.718 1.00 21.91 302 MET B O 1
ATOM 8962 N N . PHE B 1 303 ? -5.275 28.824 -96.227 1.00 19.09 303 PHE B N 1
ATOM 8963 C CA . PHE B 1 303 ? -4.233 27.828 -96.449 1.00 19.74 303 PHE B CA 1
ATOM 8964 C C . PHE B 1 303 ? -4.691 26.445 -96.011 1.00 20.09 303 PHE B C 1
ATOM 8965 O O . PHE B 1 303 ? -4.299 25.438 -96.614 1.00 20.31 303 PHE B O 1
ATOM 8973 N N . SER B 1 304 ? -5.524 26.380 -94.969 1.00 21.13 304 SER B N 1
ATOM 8974 C CA . SER B 1 304 ? -6.078 25.108 -94.521 1.00 19.01 304 SER B CA 1
ATOM 8975 C C . SER B 1 304 ? -6.862 24.423 -95.636 1.00 20.39 304 SER B C 1
ATOM 8976 O O . SER B 1 304 ? -6.796 23.197 -95.789 1.00 21.22 304 SER B O 1
ATOM 8979 N N . ARG B 1 305 ? -7.606 25.200 -96.429 1.00 19.37 305 ARG B N 1
ATOM 8980 C CA . ARG B 1 305 ? -8.351 24.629 -97.548 1.00 20.35 305 ARG B CA 1
ATOM 8981 C C . ARG B 1 305 ? -7.413 24.004 -98.577 1.00 20.92 305 ARG B C 1
ATOM 8982 O O . ARG B 1 305 ? -7.730 22.964 -99.165 1.00 20.37 305 ARG B O 1
ATOM 8990 N N . LEU B 1 306 ? -6.257 24.631 -98.815 1.00 19.56 306 LEU B N 1
ATOM 8991 C CA . LEU B 1 306 ? -5.267 24.041 -99.709 1.00 19.85 306 LEU B CA 1
ATOM 8992 C C . LEU B 1 306 ? -4.687 22.759 -99.128 1.00 20.05 306 LEU B C 1
ATOM 8993 O O . LEU B 1 306 ? -4.299 21.856 -99.877 1.00 20.16 306 LEU B O 1
ATOM 8998 N N . GLU B 1 307 ? -4.625 22.663 -97.801 1.00 20.65 307 GLU B N 1
ATOM 8999 C CA . GLU B 1 307 ? -4.029 21.497 -97.164 1.00 19.88 307 GLU B CA 1
ATOM 9000 C C . GLU B 1 307 ? -4.936 20.276 -97.284 1.00 20.29 307 GLU B C 1
ATOM 9001 O O . GLU B 1 307 ? -4.478 19.185 -97.640 1.00 19.66 307 GLU B O 1
ATOM 9007 N N . GLN B 1 308 ? -6.227 20.438 -96.994 1.00 20.59 308 GLN B N 1
ATOM 9008 C CA . GLN B 1 308 ? -7.145 19.306 -97.016 1.00 20.57 308 GLN B CA 1
ATOM 9009 C C . GLN B 1 308 ? -8.575 19.816 -97.108 1.00 20.58 308 GLN B C 1
ATOM 9010 O O . GLN B 1 308 ? -8.859 20.988 -96.843 1.00 20.94 308 GLN B O 1
ATOM 9016 N N . LYS B 1 309 ? -9.475 18.909 -97.485 1.00 21.27 309 LYS B N 1
ATOM 9017 C CA . LYS B 1 309 ? -10.906 19.200 -97.536 1.00 21.17 309 LYS B CA 1
ATOM 9018 C C . LYS B 1 309 ? -11.514 18.792 -96.197 1.00 21.30 309 LYS B C 1
ATOM 9019 O O . LYS B 1 309 ? -12.076 17.708 -96.029 1.00 19.85 309 LYS B O 1
ATOM 9025 N N . THR B 1 310 ? -11.369 19.682 -95.217 1.00 20.56 310 THR B N 1
ATOM 9026 C CA . THR B 1 310 ? -12.003 19.467 -93.924 1.00 18.59 310 THR B CA 1
ATOM 9027 C C . THR B 1 310 ? -13.511 19.369 -94.109 1.00 19.59 310 THR B C 1
ATOM 9028 O O . THR B 1 310 ? -14.102 20.117 -94.893 1.00 22.44 310 THR B O 1
ATOM 9032 N N . GLY B 1 311 ? -14.127 18.412 -93.417 1.00 19.49 311 GLY B N 1
ATOM 9033 C CA . GLY B 1 311 ? -15.571 18.282 -93.451 1.00 20.09 311 GLY B CA 1
ATOM 9034 C C . GLY B 1 311 ? -16.266 19.592 -93.139 1.00 22.22 311 GLY B C 1
ATOM 9035 O O . GLY B 1 311 ? -15.841 20.322 -92.237 1.00 20.76 311 GLY B O 1
ATOM 9036 N N . THR B 1 312 ? -17.314 19.910 -93.905 1.00 22.40 312 THR B N 1
ATOM 9037 C CA . THR B 1 312 ? -18.134 21.114 -93.774 1.00 21.70 312 THR B CA 1
ATOM 9038 C C . THR B 1 312 ? -17.372 22.403 -94.069 1.00 22.70 312 THR B C 1
ATOM 9039 O O . THR B 1 312 ? -17.933 23.494 -93.887 1.00 22.18 312 THR B O 1
ATOM 9043 N N . THR B 1 313 ? -16.122 22.299 -94.536 1.00 21.69 313 THR B N 1
ATOM 9044 C CA . THR B 1 313 ? -15.166 23.400 -94.680 1.00 22.89 313 THR B CA 1
ATOM 9045 C C . THR B 1 313 ? -14.623 23.807 -93.314 1.00 22.47 313 THR B C 1
ATOM 9046 O O . THR B 1 313 ? -15.361 23.818 -92.322 1.00 21.33 313 THR B O 1
ATOM 9050 N N . ILE B 1 314 ? -13.334 24.158 -93.267 1.00 22.27 314 ILE B N 1
ATOM 9051 C CA . ILE B 1 314 ? -12.653 24.392 -92.000 1.00 21.63 314 ILE B CA 1
ATOM 9052 C C . ILE B 1 314 ? -13.389 25.458 -91.197 1.00 21.32 314 ILE B C 1
ATOM 9053 O O . ILE B 1 314 ? -13.729 26.531 -91.712 1.00 20.68 314 ILE B O 1
ATOM 9058 N N . SER B 1 315 ? -13.668 25.151 -89.932 1.00 19.87 315 SER B N 1
ATOM 9059 C CA . SER B 1 315 ? -14.378 26.062 -89.049 1.00 21.51 315 SER B CA 1
ATOM 9060 C C . SER B 1 315 ? -13.404 27.036 -88.389 1.00 20.54 315 SER B C 1
ATOM 9061 O O . SER B 1 315 ? -12.189 26.836 -88.387 1.00 20.97 315 SER B O 1
ATOM 9064 N N . ASN B 1 316 ? -13.957 28.103 -87.808 1.00 21.28 316 ASN B N 1
ATOM 9065 C CA . ASN B 1 316 ? -13.167 29.284 -87.486 1.00 19.18 316 ASN B CA 1
ATOM 9066 C C . ASN B 1 316 ? -13.004 29.568 -85.998 1.00 19.18 316 ASN B C 1
ATOM 9067 O O . ASN B 1 316 ? -12.227 30.463 -85.647 1.00 19.04 316 ASN B O 1
ATOM 9072 N N . GLY B 1 317 ? -13.686 28.842 -85.124 1.00 19.24 317 GLY B N 1
ATOM 9073 C CA . GLY B 1 317 ? -13.465 29.005 -83.700 1.00 19.83 317 GLY B CA 1
ATOM 9074 C C . GLY B 1 317 ? -14.196 30.197 -83.106 1.00 18.98 317 GLY B C 1
ATOM 9075 O O . GLY B 1 317 ? -15.067 30.812 -83.722 1.00 19.47 317 GLY B O 1
ATOM 9076 N N . ARG B 1 318 ? -13.809 30.526 -81.872 1.00 19.76 318 ARG B N 1
ATOM 9077 C CA . ARG B 1 318 ? -14.475 31.558 -81.074 1.00 21.49 318 ARG B CA 1
ATOM 9078 C C . ARG B 1 318 ? -13.910 32.929 -81.439 1.00 19.79 318 ARG B C 1
ATOM 9079 O O . ARG B 1 318 ? -13.118 33.531 -80.709 1.00 21.54 318 ARG B O 1
ATOM 9087 N N . MET B 1 319 ? -14.351 33.442 -82.589 1.00 20.13 319 MET B N 1
ATOM 9088 C CA . MET B 1 319 ? -13.776 34.681 -83.111 1.00 21.12 319 MET B CA 1
ATOM 9089 C C . MET B 1 319 ? -14.060 35.873 -82.200 1.00 22.49 319 MET B C 1
ATOM 9090 O O . MET B 1 319 ? -13.216 36.768 -82.065 1.00 21.64 319 MET B O 1
ATOM 9095 N N . ASP B 1 320 ? -15.234 35.911 -81.562 1.00 21.13 320 ASP B N 1
ATOM 9096 C CA . ASP B 1 320 ? -15.516 37.033 -80.672 1.00 20.35 320 ASP B CA 1
ATOM 9097 C C . ASP B 1 320 ? -14.650 37.020 -79.418 1.00 22.51 320 ASP B C 1
ATOM 9098 O O . ASP B 1 320 ? -14.627 38.021 -78.694 1.00 23.45 320 ASP B O 1
ATOM 9103 N N . GLN B 1 321 ? -13.924 35.932 -79.154 1.00 20.96 321 GLN B N 1
ATOM 9104 C CA . GLN B 1 321 ? -13.022 35.862 -78.009 1.00 22.58 321 GLN B CA 1
ATOM 9105 C C . GLN B 1 321 ? -11.580 36.181 -78.396 1.00 22.61 321 GLN B C 1
ATOM 9106 O O . GLN B 1 321 ? -10.969 37.090 -77.828 1.00 22.38 321 GLN B O 1
ATOM 9112 N N . TYR B 1 322 ? -11.016 35.455 -79.364 1.00 22.05 322 TYR B N 1
ATOM 9113 C CA . TYR B 1 322 ? -9.599 35.654 -79.639 1.00 22.14 322 TYR B CA 1
ATOM 9114 C C . TYR B 1 322 ? -9.316 36.900 -80.476 1.00 23.75 322 TYR B C 1
ATOM 9115 O O . TYR B 1 322 ? -8.163 37.341 -80.518 1.00 21.67 322 TYR B O 1
ATOM 9124 N N . PHE B 1 323 ? -10.328 37.487 -81.128 1.00 21.67 323 PHE B N 1
ATOM 9125 C CA . PHE B 1 323 ? -10.147 38.807 -81.726 1.00 21.04 323 PHE B CA 1
ATOM 9126 C C . PHE B 1 323 ? -10.345 39.933 -80.720 1.00 22.56 323 PHE B C 1
ATOM 9127 O O . PHE B 1 323 ? -9.895 41.057 -80.971 1.00 21.77 323 PHE B O 1
ATOM 9135 N N . TYR B 1 324 ? -11.009 39.658 -79.599 1.00 21.58 324 TYR B N 1
ATOM 9136 C CA . TYR B 1 324 ? -11.392 40.730 -78.685 1.00 21.59 324 TYR B CA 1
ATOM 9137 C C . TYR B 1 324 ? -10.216 41.536 -78.136 1.00 21.83 324 TYR B C 1
ATOM 9138 O O . TYR B 1 324 ? -10.339 42.771 -78.073 1.00 24.15 324 TYR B O 1
ATOM 9147 N N . PRO B 1 325 ? -9.091 40.947 -77.711 1.00 21.03 325 PRO B N 1
ATOM 9148 C CA . PRO B 1 325 ? -7.993 41.800 -77.215 1.00 20.92 325 PRO B CA 1
ATOM 9149 C C . PRO B 1 325 ? -7.440 42.748 -78.264 1.00 22.38 325 PRO B C 1
ATOM 9150 O O . PRO B 1 325 ? -6.994 43.849 -77.916 1.00 24.23 325 PRO B O 1
ATOM 9154 N N . PHE B 1 326 ? -7.461 42.365 -79.542 1.00 22.38 326 PHE B N 1
ATOM 9155 C CA . PHE B 1 326 ? -7.049 43.297 -80.585 1.00 21.58 326 PHE B CA 1
ATOM 9156 C C . PHE B 1 326 ? -8.118 44.354 -80.816 1.00 23.41 326 PHE B C 1
ATOM 9157 O O . PHE B 1 326 ? -7.804 45.525 -81.051 1.00 23.53 326 PHE B O 1
ATOM 9165 N N . TYR B 1 327 ? -9.388 43.958 -80.740 1.00 21.77 327 TYR B N 1
ATOM 9166 C CA . TYR B 1 327 ? -10.474 44.917 -80.888 1.00 22.43 327 TYR B CA 1
ATOM 9167 C C . TYR B 1 327 ? -10.468 45.921 -79.743 1.00 23.32 327 TYR B C 1
ATOM 9168 O O . TYR B 1 327 ? -10.586 47.132 -79.964 1.00 23.83 327 TYR B O 1
ATOM 9177 N N . LYS B 1 328 ? -10.316 45.432 -78.510 1.00 24.68 328 LYS B N 1
ATOM 9178 C CA . LYS B 1 328 ? -10.330 46.306 -77.343 1.00 24.18 328 LYS B CA 1
ATOM 9179 C C . LYS B 1 328 ? -9.197 47.326 -77.400 1.00 28.42 328 LYS B C 1
ATOM 9180 O O . LYS B 1 328 ? -9.420 48.530 -77.218 1.00 28.34 328 LYS B O 1
ATOM 9186 N N . LYS B 1 329 ? -7.970 46.857 -77.663 1.00 25.85 329 LYS B N 1
ATOM 9187 C CA . LYS B 1 329 ? -6.812 47.748 -77.666 1.00 28.41 329 LYS B CA 1
ATOM 9188 C C . LYS B 1 329 ? -6.925 48.813 -78.752 1.00 27.38 329 LYS B C 1
ATOM 9189 O O . LYS B 1 329 ? -6.618 49.987 -78.515 1.00 26.86 329 LYS B O 1
ATOM 9195 N N . ASP B 1 330 ? -7.370 48.428 -79.949 1.00 25.92 330 ASP B N 1
ATOM 9196 C CA . ASP B 1 330 ? -7.504 49.404 -81.026 1.00 25.53 330 ASP B CA 1
ATOM 9197 C C . ASP B 1 330 ? -8.619 50.407 -80.738 1.00 27.15 330 ASP B C 1
ATOM 9198 O O . ASP B 1 330 ? -8.474 51.600 -81.026 1.00 27.18 330 ASP B O 1
ATOM 9203 N N . MET B 1 331 ? -9.743 49.945 -80.182 1.00 26.42 331 MET B N 1
ATOM 9204 C CA . MET B 1 331 ? -10.816 50.873 -79.836 1.00 26.03 331 MET B CA 1
ATOM 9205 C C . MET B 1 331 ? -10.351 51.875 -78.789 1.00 27.05 331 MET B C 1
ATOM 9206 O O . MET B 1 331 ? -10.615 53.077 -78.910 1.00 25.64 331 MET B O 1
ATOM 9211 N N . GLU B 1 332 ? -9.643 51.400 -77.762 1.00 26.22 332 GLU B N 1
ATOM 9212 C CA . GLU B 1 332 ? -9.152 52.296 -76.719 1.00 28.31 332 GLU B CA 1
ATOM 9213 C C . GLU B 1 332 ? -8.068 53.235 -77.240 1.00 28.27 332 GLU B C 1
ATOM 9214 O O . GLU B 1 332 ? -7.889 54.333 -76.698 1.00 26.96 332 GLU B O 1
ATOM 9220 N N . ALA B 1 333 ? -7.343 52.832 -78.284 1.00 25.72 333 ALA B N 1
ATOM 9221 C CA . ALA B 1 333 ? -6.363 53.711 -78.907 1.00 26.02 333 ALA B CA 1
ATOM 9222 C C . ALA B 1 333 ? -6.994 54.684 -79.890 1.00 25.19 333 ALA B C 1
ATOM 9223 O O . ALA B 1 333 ? -6.308 55.595 -80.360 1.00 22.85 333 ALA B O 1
ATOM 9225 N N . GLY B 1 334 ? -8.272 54.510 -80.213 1.00 25.73 334 GLY B N 1
ATOM 9226 C CA . GLY B 1 334 ? -8.948 55.418 -81.118 1.00 24.29 334 GLY B CA 1
ATOM 9227 C C . GLY B 1 334 ? -8.567 55.261 -82.573 1.00 25.37 334 GLY B C 1
ATOM 9228 O O . GLY B 1 334 ? -8.629 56.236 -83.330 1.00 24.53 334 GLY B O 1
ATOM 9229 N N . ILE B 1 335 ? -8.169 54.056 -82.988 1.00 24.46 335 ILE B N 1
ATOM 9230 C CA . ILE B 1 335 ? -7.819 53.776 -84.373 1.00 22.93 335 ILE B CA 1
ATOM 9231 C C . ILE B 1 335 ? -8.763 52.765 -85.006 1.00 24.34 335 ILE B C 1
ATOM 9232 O O . ILE B 1 335 ? -8.494 52.273 -86.102 1.00 26.71 335 ILE B O 1
ATOM 9237 N N . LEU B 1 336 ? -9.868 52.449 -84.339 1.00 25.13 336 LEU B N 1
ATOM 9238 C CA . LEU B 1 336 ? -10.837 51.488 -84.837 1.00 21.73 336 LEU B CA 1
ATOM 9239 C C . LEU B 1 336 ? -12.234 51.964 -84.469 1.00 25.13 336 LEU B C 1
ATOM 9240 O O . LEU B 1 336 ? -12.417 52.729 -83.517 1.00 25.01 336 LEU B O 1
ATOM 9245 N N . THR B 1 337 ? -13.217 51.523 -85.251 1.00 23.73 337 THR B N 1
ATOM 9246 C CA . THR B 1 337 ? -14.620 51.762 -84.958 1.00 22.93 337 THR B CA 1
ATOM 9247 C C . THR B 1 337 ? -15.379 50.464 -85.184 1.00 23.99 337 THR B C 1
ATOM 9248 O O . THR B 1 337 ? -14.894 49.551 -85.856 1.00 24.42 337 THR B O 1
ATOM 9252 N N . ASP B 1 338 ? -16.581 50.386 -84.610 1.00 25.40 338 ASP B N 1
ATOM 9253 C CA . ASP B 1 338 ? -17.467 49.270 -84.925 1.00 27.02 338 ASP B CA 1
ATOM 9254 C C . ASP B 1 338 ? -17.716 49.184 -86.424 1.00 27.29 338 ASP B C 1
ATOM 9255 O O . ASP B 1 338 ? -17.728 48.088 -86.998 1.00 27.75 338 ASP B O 1
ATOM 9260 N N . GLU B 1 339 ? -17.899 50.334 -87.077 1.00 26.68 339 GLU B N 1
ATOM 9261 C CA . GLU B 1 339 ? -18.105 50.341 -88.520 1.00 28.54 339 GLU B CA 1
ATOM 9262 C C . GLU B 1 339 ? -16.906 49.743 -89.248 1.00 26.92 339 GLU B C 1
ATOM 9263 O O . GLU B 1 339 ? -17.067 48.917 -90.154 1.00 27.22 339 GLU B O 1
ATOM 9269 N N . LYS B 1 340 ? -15.690 50.152 -88.868 1.00 26.21 340 LYS B N 1
ATOM 9270 C CA . LYS B 1 340 ? -14.498 49.587 -89.496 1.00 25.52 340 LYS B CA 1
ATOM 9271 C C . LYS B 1 340 ? -14.329 48.117 -89.136 1.00 24.99 340 LYS B C 1
ATOM 9272 O O . LYS B 1 340 ? -13.926 47.310 -89.984 1.00 22.82 340 LYS B O 1
ATOM 9278 N N . THR B 1 341 ? -14.621 47.753 -87.884 1.00 24.43 341 THR B N 1
ATOM 9279 C CA . THR B 1 341 ? -14.590 46.348 -87.494 1.00 24.28 341 THR B CA 1
ATOM 9280 C C . THR B 1 341 ? -15.482 45.513 -88.404 1.00 24.20 341 THR B C 1
ATOM 9281 O O . THR B 1 341 ? -15.063 44.469 -88.917 1.00 23.19 341 THR B O 1
ATOM 9285 N N . LEU B 1 342 ? -16.720 45.965 -88.620 1.00 23.72 342 LEU B N 1
ATOM 9286 C CA . LEU B 1 342 ? -17.640 45.233 -89.482 1.00 25.24 342 LEU B CA 1
ATOM 9287 C C . LEU B 1 342 ? -17.109 45.141 -90.906 1.00 24.10 342 LEU B C 1
ATOM 9288 O O . LEU B 1 342 ? -17.306 44.128 -91.584 1.00 23.52 342 LEU B O 1
ATOM 9293 N N . GLU B 1 343 ? -16.428 46.190 -91.377 1.00 25.78 343 GLU B N 1
ATOM 9294 C CA . GLU B 1 343 ? -15.912 46.180 -92.742 1.00 24.06 343 GLU B CA 1
ATOM 9295 C C . GLU B 1 343 ? -14.806 45.145 -92.907 1.00 24.22 343 GLU B C 1
ATOM 9296 O O . GLU B 1 343 ? -14.757 44.440 -93.924 1.00 23.35 343 GLU B O 1
ATOM 9302 N N . TYR B 1 344 ? -13.911 45.038 -91.918 1.00 22.93 344 TYR B N 1
ATOM 9303 C CA . TYR B 1 344 ? -12.863 44.019 -91.965 1.00 22.27 344 TYR B CA 1
ATOM 9304 C C . TYR B 1 344 ? -13.462 42.617 -91.951 1.00 23.25 344 TYR B C 1
ATOM 9305 O O . TYR B 1 344 ? -13.097 41.761 -92.767 1.00 24.55 344 TYR B O 1
ATOM 9314 N N . LEU B 1 345 ? -14.386 42.364 -91.023 1.00 23.51 345 LEU B N 1
ATOM 9315 C CA . LEU B 1 345 ? -14.973 41.034 -90.897 1.00 24.09 345 LEU B CA 1
ATOM 9316 C C . LEU B 1 345 ? -15.744 40.645 -92.151 1.00 24.68 345 LEU B C 1
ATOM 9317 O O . LEU B 1 345 ? -15.662 39.500 -92.611 1.00 25.16 345 LEU B O 1
ATOM 9322 N N . GLU B 1 346 ? -16.498 41.581 -92.722 1.00 21.91 346 GLU B N 1
ATOM 9323 C CA . GLU B 1 346 ? -17.335 41.239 -93.861 1.00 23.42 346 GLU B CA 1
ATOM 9324 C C . GLU B 1 346 ? -16.543 41.103 -95.156 1.00 23.60 346 GLU B C 1
ATOM 9325 O O . GLU B 1 346 ? -17.019 40.446 -96.085 1.00 23.84 346 GLU B O 1
ATOM 9331 N N . CYS B 1 347 ? -15.346 41.691 -95.243 1.00 24.18 347 CYS B N 1
ATOM 9332 C CA . CYS B 1 347 ? -14.450 41.330 -96.337 1.00 24.45 347 CYS B CA 1
ATOM 9333 C C . CYS B 1 347 ? -14.029 39.872 -96.225 1.00 25.42 347 CYS B C 1
ATOM 9334 O O . CYS B 1 347 ? -13.844 39.193 -97.242 1.00 24.77 347 CYS B O 1
ATOM 9337 N N . MET B 1 348 ? -13.884 39.377 -94.995 1.00 22.90 348 MET B N 1
ATOM 9338 C CA . MET B 1 348 ? -13.601 37.964 -94.784 1.00 25.77 348 MET B CA 1
ATOM 9339 C C . MET B 1 348 ? -14.797 37.101 -95.185 1.00 25.81 348 MET B C 1
ATOM 9340 O O . MET B 1 348 ? -14.622 36.038 -95.789 1.00 26.19 348 MET B O 1
ATOM 9345 N N . TRP B 1 349 ? -16.022 37.556 -94.895 1.00 23.97 349 TRP B N 1
ATOM 9346 C CA . TRP B 1 349 ? -17.197 36.789 -95.305 1.00 24.91 349 TRP B CA 1
ATOM 9347 C C . TRP B 1 349 ? -17.284 36.686 -96.823 1.00 24.29 349 TRP B C 1
ATOM 9348 O O . TRP B 1 349 ? -17.638 35.631 -97.361 1.00 23.13 349 TRP B O 1
ATOM 9359 N N . VAL B 1 350 ? -16.969 37.774 -97.531 1.00 25.73 350 VAL B N 1
ATOM 9360 C CA . VAL B 1 350 ? -17.044 37.769 -98.992 1.00 25.72 350 VAL B CA 1
ATOM 9361 C C . VAL B 1 350 ? -16.071 36.750 -99.571 1.00 27.52 350 VAL B C 1
ATOM 9362 O O . VAL B 1 350 ? -16.432 35.944 -100.440 1.00 28.08 350 VAL B O 1
ATOM 9366 N N . GLY B 1 351 ? -14.821 36.774 -99.104 1.00 24.73 351 GLY B N 1
ATOM 9367 C CA . GLY B 1 351 ? -13.841 35.822 -99.601 1.00 25.15 351 GLY B CA 1
ATOM 9368 C C . GLY B 1 351 ? -14.224 34.382 -99.312 1.00 27.35 351 GLY B C 1
ATOM 9369 O O . GLY B 1 351 ? -14.078 33.507 -100.170 1.00 24.36 351 GLY B O 1
ATOM 9370 N N . MET B 1 352 ? -14.729 34.119 -98.103 1.00 24.68 352 MET B N 1
ATOM 9371 C CA . MET B 1 352 ? -15.181 32.772 -97.764 1.00 23.04 352 MET B CA 1
ATOM 9372 C C . MET B 1 352 ? -16.338 32.336 -98.656 1.00 24.87 352 MET B C 1
ATOM 9373 O O . MET B 1 352 ? -16.404 31.173 -99.079 1.00 24.18 352 MET B O 1
ATOM 9378 N N . ALA B 1 353 ? -17.255 33.257 -98.959 1.00 24.63 353 ALA B N 1
ATOM 9379 C CA . ALA B 1 353 ? -18.376 32.952 -99.841 1.00 22.17 353 ALA B CA 1
ATOM 9380 C C . ALA B 1 353 ? -17.934 32.690 -101.274 1.00 26.25 353 ALA B C 1
ATOM 9381 O O . ALA B 1 353 ? -18.674 32.053 -102.031 1.00 26.18 353 ALA B O 1
ATOM 9383 N N . GLU B 1 354 ? -16.753 33.167 -101.666 1.00 26.97 354 GLU B N 1
ATOM 9384 C CA . GLU B 1 354 ? -16.248 32.859 -102.996 1.00 28.35 354 GLU B CA 1
ATOM 9385 C C . GLU B 1 354 ? -15.722 31.433 -103.083 1.00 26.53 354 GLU B C 1
ATOM 9386 O O . GLU B 1 354 ? -15.747 30.835 -104.163 1.00 26.05 354 GLU B O 1
ATOM 9392 N N . PHE B 1 355 ? -15.253 30.872 -101.973 1.00 25.61 355 PHE B N 1
ATOM 9393 C CA . PHE B 1 355 ? -14.758 29.501 -101.954 1.00 25.81 355 PHE B CA 1
ATOM 9394 C C . PHE B 1 355 ? -15.945 28.570 -101.728 1.00 26.33 355 PHE B C 1
ATOM 9395 O O . PHE B 1 355 ? -16.578 28.603 -100.668 1.00 25.88 355 PHE B O 1
ATOM 9403 N N . ILE B 1 356 ? -16.252 27.744 -102.723 1.00 25.71 356 ILE B N 1
ATOM 9404 C CA . ILE B 1 356 ? -17.296 26.733 -102.613 1.00 25.23 356 ILE B CA 1
ATOM 9405 C C . ILE B 1 356 ? -16.638 25.405 -102.261 1.00 24.80 356 ILE B C 1
ATOM 9406 O O . ILE B 1 356 ? -15.660 25.001 -102.901 1.00 25.38 356 ILE B O 1
ATOM 9411 N N . ASP B 1 357 ? -17.157 24.736 -101.233 1.00 24.72 357 ASP B N 1
ATOM 9412 C CA . ASP B 1 357 ? -16.651 23.429 -100.815 1.00 26.10 357 ASP B CA 1
ATOM 9413 C C . ASP B 1 357 ? -17.225 22.388 -101.767 1.00 24.37 357 ASP B C 1
ATOM 9414 O O . ASP B 1 357 ? -18.342 21.903 -101.580 1.00 26.74 357 ASP B O 1
ATOM 9419 N N . MET B 1 358 ? -16.459 22.046 -102.797 1.00 26.20 358 MET B N 1
ATOM 9420 C CA . MET B 1 358 ? -16.972 21.246 -103.901 1.00 27.11 358 MET B CA 1
ATOM 9421 C C . MET B 1 358 ? -16.913 19.758 -103.571 1.00 26.45 358 MET B C 1
ATOM 9422 O O . MET B 1 358 ? -15.888 19.255 -103.100 1.00 26.50 358 MET B O 1
ATOM 9427 N N . TYR B 1 359 ? -18.020 19.060 -103.821 1.00 26.97 359 TYR B N 1
ATOM 9428 C CA . TYR B 1 359 ? -18.119 17.611 -103.668 1.00 25.04 359 TYR B CA 1
ATOM 9429 C C . TYR B 1 359 ? -18.300 17.020 -105.059 1.00 26.02 359 TYR B C 1
ATOM 9430 O O . TYR B 1 359 ? -19.349 17.208 -105.683 1.00 28.93 359 TYR B O 1
ATOM 9439 N N . ILE B 1 360 ? -17.288 16.295 -105.543 1.00 25.39 360 ILE B N 1
ATOM 9440 C CA . ILE B 1 360 ? -17.311 15.836 -106.931 1.00 26.56 360 ILE B CA 1
ATOM 9441 C C . ILE B 1 360 ? -17.972 14.476 -107.110 1.00 25.73 360 ILE B C 1
ATOM 9442 O O . ILE B 1 360 ? -18.301 14.108 -108.248 1.00 25.83 360 ILE B O 1
ATOM 9447 N N . SER B 1 361 ? -18.183 13.713 -106.021 1.00 25.62 361 SER B N 1
ATOM 9448 C CA . SER B 1 361 ? -18.832 12.414 -106.134 1.00 26.86 361 SER B CA 1
ATOM 9449 C C . SER B 1 361 ? -20.343 12.561 -105.983 1.00 26.60 361 SER B C 1
ATOM 9450 O O . SER B 1 361 ? -20.819 13.516 -105.357 1.00 22.92 361 SER B O 1
ATOM 9453 N N . PRO B 1 362 ? -21.123 11.636 -106.558 1.00 27.48 362 PRO B N 1
ATOM 9454 C CA . PRO B 1 362 ? -22.588 11.774 -106.470 1.00 26.50 362 PRO B CA 1
ATOM 9455 C C . PRO B 1 362 ? -23.111 11.768 -105.045 1.00 24.53 362 PRO B C 1
ATOM 9456 O O . PRO B 1 362 ? -23.998 12.564 -104.718 1.00 24.63 362 PRO B O 1
ATOM 9460 N N . ALA B 1 363 ? -22.574 10.906 -104.178 1.00 24.96 363 ALA B N 1
ATOM 9461 C CA . ALA B 1 363 ? -23.018 10.893 -102.788 1.00 26.06 363 ALA B CA 1
ATOM 9462 C C . ALA B 1 363 ? -22.667 12.197 -102.083 1.00 23.93 363 ALA B C 1
ATOM 9463 O O . ALA B 1 363 ? -23.460 12.709 -101.283 1.00 22.98 363 ALA B O 1
ATOM 9465 N N . GLY B 1 364 ? -21.491 12.757 -102.371 1.00 24.51 364 GLY B N 1
ATOM 9466 C CA . GLY B 1 364 ? -21.121 14.020 -101.755 1.00 23.41 364 GLY B CA 1
ATOM 9467 C C . GLY B 1 364 ? -22.065 15.148 -102.125 1.00 24.55 364 GLY B C 1
ATOM 9468 O O . GLY B 1 364 ? -22.470 15.939 -101.269 1.00 21.67 364 GLY B O 1
ATOM 9469 N N . GLY B 1 365 ? -22.435 15.233 -103.405 1.00 24.15 365 GLY B N 1
ATOM 9470 C CA . GLY B 1 365 ? -23.380 16.255 -103.821 1.00 24.46 365 GLY B CA 1
ATOM 9471 C C . GLY B 1 365 ? -24.740 16.089 -103.172 1.00 24.58 365 GLY B C 1
ATOM 9472 O O . GLY B 1 365 ? -25.383 17.073 -102.794 1.00 25.97 365 GLY B O 1
ATOM 9473 N N . ALA B 1 366 ? -25.192 14.839 -103.023 1.00 22.42 366 ALA B N 1
ATOM 9474 C CA . ALA B 1 366 ? -26.498 14.580 -102.423 1.00 24.20 366 ALA B CA 1
ATOM 9475 C C . ALA B 1 366 ? -26.522 14.926 -100.938 1.00 24.00 366 ALA B C 1
ATOM 9476 O O . ALA B 1 366 ? -27.558 15.363 -100.422 1.00 23.89 366 ALA B O 1
ATOM 9478 N N . PHE B 1 367 ? -25.397 14.736 -100.240 1.00 21.74 367 PHE B N 1
ATOM 9479 C CA . PHE B 1 367 ? -25.297 15.102 -98.832 1.00 22.27 367 PHE B CA 1
ATOM 9480 C C . PHE B 1 367 ? -25.189 16.608 -98.619 1.00 22.47 367 PHE B C 1
ATOM 9481 O O . PHE B 1 367 ? -25.372 17.069 -97.488 1.00 20.91 367 PHE B O 1
ATOM 9489 N N . ASN B 1 368 ? -24.897 17.383 -99.669 1.00 22.26 368 ASN B N 1
ATOM 9490 C CA . ASN B 1 368 ? -24.510 18.785 -99.520 1.00 22.89 368 ASN B CA 1
ATOM 9491 C C . ASN B 1 368 ? -25.202 19.672 -100.559 1.00 23.92 368 ASN B C 1
ATOM 9492 O O . ASN B 1 368 ? -24.566 20.348 -101.363 1.00 24.13 368 ASN B O 1
ATOM 9497 N N . GLU B 1 369 ? -26.532 19.703 -100.517 1.00 21.74 369 GLU B N 1
ATOM 9498 C CA . GLU B 1 369 ? -27.298 20.466 -101.496 1.00 22.89 369 GLU B CA 1
ATOM 9499 C C . GLU B 1 369 ? -27.091 21.971 -101.325 1.00 25.68 369 GLU B C 1
ATOM 9500 O O . GLU B 1 369 ? -26.778 22.465 -100.236 1.00 23.73 369 GLU B O 1
ATOM 9506 N N . GLY B 1 370 ? -27.282 22.701 -102.420 1.00 23.33 370 GLY B N 1
ATOM 9507 C CA . GLY B 1 370 ? -27.204 24.154 -102.383 1.00 24.18 370 GLY B CA 1
ATOM 9508 C C . GLY B 1 370 ? -25.852 24.709 -101.992 1.00 24.73 370 GLY B C 1
ATOM 9509 O O . GLY B 1 370 ? -25.784 25.749 -101.324 1.00 24.66 370 GLY B O 1
ATOM 9510 N N . TYR B 1 371 ? -24.769 24.042 -102.403 1.00 24.17 371 TYR B N 1
ATOM 9511 C CA . TYR B 1 371 ? -23.405 24.452 -102.061 1.00 25.21 371 TYR B CA 1
ATOM 9512 C C . TYR B 1 371 ? -23.234 24.560 -100.545 1.00 24.76 371 TYR B C 1
ATOM 9513 O O . TYR B 1 371 ? -22.709 25.544 -100.021 1.00 23.17 371 TYR B O 1
ATOM 9522 N N . ALA B 1 372 ? -23.669 23.512 -99.847 1.00 23.92 372 ALA B N 1
ATOM 9523 C CA . ALA B 1 372 ? -23.712 23.515 -98.391 1.00 25.01 372 ALA B CA 1
ATOM 9524 C C . ALA B 1 372 ? -22.328 23.750 -97.788 1.00 22.95 372 ALA B C 1
ATOM 9525 O O . ALA B 1 372 ? -21.304 23.307 -98.317 1.00 20.83 372 ALA B O 1
ATOM 9527 N N . HIS B 1 373 ? -22.313 24.451 -96.658 1.00 21.64 373 HIS B N 1
ATOM 9528 C CA . HIS B 1 373 ? -21.081 24.869 -96.002 1.00 21.82 373 HIS B CA 1
ATOM 9529 C C . HIS B 1 373 ? -21.381 25.119 -94.529 1.00 22.83 373 HIS B C 1
ATOM 9530 O O . HIS B 1 373 ? -22.460 25.604 -94.181 1.00 20.37 373 HIS B O 1
ATOM 9537 N N . TRP B 1 374 ? -20.413 24.799 -93.668 1.00 22.44 374 TRP B N 1
ATOM 9538 C CA . TRP B 1 374 ? -20.560 25.010 -92.229 1.00 22.25 374 TRP B CA 1
ATOM 9539 C C . TRP B 1 374 ? -19.231 25.472 -91.615 1.00 23.10 374 TRP B C 1
ATOM 9540 O O . TRP B 1 374 ? -18.678 24.833 -90.720 1.00 20.46 374 TRP B O 1
ATOM 9551 N N . GLU B 1 375 ? -18.702 26.603 -92.095 1.00 21.72 375 GLU B N 1
ATOM 9552 C CA . GLU B 1 375 ? -17.474 27.178 -91.541 1.00 20.98 375 GLU B CA 1
ATOM 9553 C C . GLU B 1 375 ? -17.830 27.868 -90.230 1.00 22.44 375 GLU B C 1
ATOM 9554 O O . GLU B 1 375 ? -17.889 29.097 -90.135 1.00 24.04 375 GLU B O 1
ATOM 9560 N N . ALA B 1 376 ? -18.065 27.050 -89.201 1.00 21.33 376 ALA B N 1
ATOM 9561 C CA . ALA B 1 376 ? -18.684 27.529 -87.969 1.00 20.68 376 ALA B CA 1
ATOM 9562 C C . ALA B 1 376 ? -17.896 28.677 -87.342 1.00 20.57 376 ALA B C 1
ATOM 9563 O O . ALA B 1 376 ? -16.684 28.576 -87.127 1.00 21.23 376 ALA B O 1
ATOM 9565 N N . VAL B 1 377 ? -18.593 29.777 -87.068 1.00 20.43 377 VAL B N 1
ATOM 9566 C CA . VAL B 1 377 ? -18.052 30.913 -86.328 1.00 19.96 377 VAL B CA 1
ATOM 9567 C C . VAL B 1 377 ? -18.774 30.971 -84.989 1.00 20.46 377 VAL B C 1
ATOM 9568 O O . VAL B 1 377 ? -19.997 31.159 -84.945 1.00 18.38 377 VAL B O 1
ATOM 9572 N N . THR B 1 378 ? -18.024 30.811 -83.900 1.00 19.98 378 THR B N 1
ATOM 9573 C CA . THR B 1 378 ? -18.594 30.699 -82.561 1.00 18.95 378 THR B CA 1
ATOM 9574 C C . THR B 1 378 ? -18.593 32.054 -81.864 1.00 19.88 378 THR B C 1
ATOM 9575 O O . THR B 1 378 ? -17.572 32.747 -81.856 1.00 20.27 378 THR B O 1
ATOM 9579 N N . ILE B 1 379 ? -19.738 32.424 -81.276 1.00 20.62 379 ILE B N 1
ATOM 9580 C CA . ILE B 1 379 ? -19.847 33.606 -80.430 1.00 20.19 379 ILE B CA 1
ATOM 9581 C C . ILE B 1 379 ? -20.525 33.229 -79.117 1.00 21.31 379 ILE B C 1
ATOM 9582 O O . ILE B 1 379 ? -21.211 32.208 -79.007 1.00 19.37 379 ILE B O 1
ATOM 9587 N N . GLY B 1 380 ? -20.321 34.082 -78.109 1.00 20.40 380 GLY B N 1
ATOM 9588 C CA . GLY B 1 380 ? -20.947 33.897 -76.814 1.00 19.12 380 GLY B CA 1
ATOM 9589 C C . GLY B 1 380 ? -20.406 32.689 -76.064 1.00 19.98 380 GLY B C 1
ATOM 9590 O O . GLY B 1 380 ? -19.390 32.090 -76.418 1.00 22.67 380 GLY B O 1
ATOM 9591 N N . GLY B 1 381 ? -21.116 32.339 -74.996 1.00 21.14 381 GLY B N 1
ATOM 9592 C CA . GLY B 1 381 ? -20.733 31.204 -74.176 1.00 21.25 381 GLY B CA 1
ATOM 9593 C C . GLY B 1 381 ? -20.060 31.585 -72.873 1.00 23.08 381 GLY B C 1
ATOM 9594 O O . GLY B 1 381 ? -20.465 32.547 -72.212 1.00 22.84 381 GLY B O 1
ATOM 9595 N N . GLN B 1 382 ? -19.028 30.836 -72.491 1.00 22.38 382 GLN B N 1
ATOM 9596 C CA . GLN B 1 382 ? -18.314 31.067 -71.246 1.00 22.81 382 GLN B CA 1
ATOM 9597 C C . GLN B 1 382 ? -16.816 31.094 -71.510 1.00 22.63 382 GLN B C 1
ATOM 9598 O O . GLN B 1 382 ? -16.328 30.483 -72.463 1.00 24.05 382 GLN B O 1
ATOM 9604 N N . THR B 1 383 ? -16.090 31.810 -70.657 1.00 23.68 383 THR B N 1
ATOM 9605 C CA . THR B 1 383 ? -14.641 31.866 -70.765 1.00 25.88 383 THR B CA 1
ATOM 9606 C C . THR B 1 383 ? -14.023 30.585 -70.207 1.00 25.90 383 THR B C 1
ATOM 9607 O O . THR B 1 383 ? -14.668 29.852 -69.454 1.00 26.06 383 THR B O 1
ATOM 9611 N N . PRO B 1 384 ? -12.774 30.281 -70.569 1.00 26.28 384 PRO B N 1
ATOM 9612 C CA . PRO B 1 384 ? -12.126 29.092 -69.992 1.00 24.96 384 PRO B CA 1
ATOM 9613 C C . PRO B 1 384 ? -12.037 29.120 -68.475 1.00 29.25 384 PRO B C 1
ATOM 9614 O O . PRO B 1 384 ? -11.896 28.057 -67.860 1.00 29.34 384 PRO B O 1
ATOM 9618 N N . ASP B 1 385 ? -12.127 30.288 -67.846 1.00 31.94 385 ASP B N 1
ATOM 9619 C CA . ASP B 1 385 ? -12.021 30.383 -66.398 1.00 32.25 385 ASP B CA 1
ATOM 9620 C C . ASP B 1 385 ? -13.376 30.430 -65.705 1.00 29.91 385 ASP B C 1
ATOM 9621 O O . ASP B 1 385 ? -13.422 30.527 -64.477 1.00 31.67 385 ASP B O 1
ATOM 9626 N N . GLY B 1 386 ? -14.470 30.368 -66.451 1.00 32.03 386 GLY B N 1
ATOM 9627 C CA . GLY B 1 386 ? -15.780 30.144 -65.884 1.00 29.26 386 GLY B CA 1
ATOM 9628 C C . GLY B 1 386 ? -16.749 31.321 -65.838 1.00 32.72 386 GLY B C 1
ATOM 9629 O O . GLY B 1 386 ? -17.739 31.244 -65.100 1.00 34.02 386 GLY B O 1
ATOM 9630 N N . ARG B 1 387 ? -16.511 32.385 -66.598 1.00 30.23 387 ARG B N 1
ATOM 9631 C CA . ARG B 1 387 ? -17.392 33.543 -66.608 1.00 28.71 387 ARG B CA 1
ATOM 9632 C C . ARG B 1 387 ? -18.094 33.657 -67.956 1.00 27.19 387 ARG B C 1
ATOM 9633 O O . ARG B 1 387 ? -17.672 33.062 -68.950 1.00 26.77 387 ARG B O 1
ATOM 9641 N N . ASP B 1 388 ? -19.191 34.414 -67.979 1.00 24.96 388 ASP B N 1
ATOM 9642 C CA . ASP B 1 388 ? -19.870 34.673 -69.241 1.00 26.02 388 ASP B CA 1
ATOM 9643 C C . ASP B 1 388 ? -18.932 35.392 -70.204 1.00 25.01 388 ASP B C 1
ATOM 9644 O O . ASP B 1 388 ? -18.127 36.236 -69.801 1.00 24.58 388 ASP B O 1
ATOM 9649 N N . ALA B 1 389 ? -19.034 35.044 -71.487 1.00 22.32 389 ALA B N 1
ATOM 9650 C CA . ALA B 1 389 ? -18.069 35.474 -72.492 1.00 22.86 389 ALA B CA 1
ATOM 9651 C C . ALA B 1 389 ? -18.638 36.488 -73.477 1.00 21.95 389 ALA B C 1
ATOM 9652 O O . ALA B 1 389 ? -17.954 36.842 -74.443 1.00 24.06 389 ALA B O 1
ATOM 9654 N N . THR B 1 390 ? -19.868 36.954 -73.267 1.00 22.65 390 THR B N 1
ATOM 9655 C CA . THR B 1 390 ? -20.438 37.987 -74.124 1.00 21.65 390 THR B CA 1
ATOM 9656 C C . THR B 1 390 ? -19.613 39.262 -74.032 1.00 20.16 390 THR B C 1
ATOM 9657 O O . THR B 1 390 ? -19.237 39.691 -72.938 1.00 23.39 390 THR B O 1
ATOM 9661 N N . ASN B 1 391 ? -19.328 39.867 -75.180 1.00 20.71 391 ASN B N 1
ATOM 9662 C CA . ASN B 1 391 ? -18.606 41.130 -75.220 1.00 21.34 391 ASN B CA 1
ATOM 9663 C C . ASN B 1 391 ? -19.095 41.930 -76.422 1.00 22.43 391 ASN B C 1
ATOM 9664 O O . ASN B 1 391 ? -20.020 41.521 -77.128 1.00 22.58 391 ASN B O 1
ATOM 9669 N N . ASP B 1 392 ? -18.456 43.080 -76.657 1.00 22.56 392 ASP B N 1
ATOM 9670 C CA . ASP B 1 392 ? -18.888 43.964 -77.737 1.00 23.74 392 ASP B CA 1
ATOM 9671 C C . ASP B 1 392 ? -18.787 43.282 -79.098 1.00 25.21 392 ASP B C 1
ATOM 9672 O O . ASP B 1 392 ? -19.636 43.501 -79.971 1.00 22.65 392 ASP B O 1
ATOM 9677 N N . LEU B 1 393 ? -17.757 42.450 -79.301 1.00 22.08 393 LEU B N 1
ATOM 9678 C CA . LEU B 1 393 ? -17.634 41.740 -80.573 1.00 23.30 393 LEU B CA 1
ATOM 9679 C C . LEU B 1 393 ? -18.796 40.780 -80.783 1.00 22.94 393 LEU B C 1
ATOM 9680 O O . LEU B 1 393 ? -19.280 40.622 -81.910 1.00 22.82 393 LEU B O 1
ATOM 9685 N N . THR B 1 394 ? -19.260 40.135 -79.709 1.00 22.48 394 THR B N 1
ATOM 9686 C CA . THR B 1 394 ? -20.404 39.235 -79.811 1.00 20.66 394 THR B CA 1
ATOM 9687 C C . THR B 1 394 ? -21.577 39.922 -80.497 1.00 22.68 394 THR B C 1
ATOM 9688 O O . THR B 1 394 ? -22.166 39.384 -81.442 1.00 23.30 394 THR B O 1
ATOM 9692 N N . TYR B 1 395 ? -21.909 41.137 -80.053 1.00 22.27 395 TYR B N 1
ATOM 9693 C CA . TYR B 1 395 ? -23.042 41.850 -80.635 1.00 24.91 395 TYR B CA 1
ATOM 9694 C C . TYR B 1 395 ? -22.769 42.287 -82.071 1.00 23.09 395 TYR B C 1
ATOM 9695 O O . TYR B 1 395 ? -23.691 42.292 -82.894 1.00 22.68 395 TYR B O 1
ATOM 9704 N N . LEU B 1 396 ? -21.523 42.640 -82.400 1.00 22.01 396 LEU B N 1
ATOM 9705 C CA . LEU B 1 396 ? -21.214 43.028 -83.774 1.00 21.22 396 LEU B CA 1
ATOM 9706 C C . LEU B 1 396 ? -21.369 41.856 -84.744 1.00 23.57 396 LEU B C 1
ATOM 9707 O O . LEU B 1 396 ? -21.819 42.043 -85.880 1.00 23.75 396 LEU B O 1
ATOM 9712 N N . PHE B 1 397 ? -20.995 40.642 -84.322 1.00 22.03 397 PHE B N 1
ATOM 9713 C CA . PHE B 1 397 ? -21.181 39.473 -85.179 1.00 20.90 397 PHE B CA 1
ATOM 9714 C C . PHE B 1 397 ? -22.658 39.231 -85.473 1.00 24.01 397 PHE B C 1
ATOM 9715 O O . PHE B 1 397 ? -23.023 38.845 -86.591 1.00 24.21 397 PHE B O 1
ATOM 9723 N N . LEU B 1 398 ? -23.521 39.442 -84.477 1.00 21.98 398 LEU B N 1
ATOM 9724 C CA . LEU B 1 398 ? -24.958 39.345 -84.709 1.00 22.32 398 LEU B CA 1
ATOM 9725 C C . LEU B 1 398 ? -25.442 40.449 -85.644 1.00 26.76 398 LEU B C 1
ATOM 9726 O O . LEU B 1 398 ? -26.248 40.196 -86.548 1.00 24.88 398 LEU B O 1
ATOM 9731 N N . LYS B 1 399 ? -24.967 41.682 -85.433 1.00 24.59 399 LYS B N 1
ATOM 9732 C CA . LYS B 1 399 ? -25.339 42.788 -86.311 1.00 24.92 399 LYS B CA 1
ATOM 9733 C C . LYS B 1 399 ? -24.916 42.512 -87.747 1.00 26.15 399 LYS B C 1
ATOM 9734 O O . LYS B 1 399 ? -25.676 42.773 -88.688 1.00 27.89 399 LYS B O 1
ATOM 9740 N N . SER B 1 400 ? -23.708 41.977 -87.934 1.00 22.46 400 SER B N 1
ATOM 9741 C CA . SER B 1 400 ? -23.239 41.676 -89.281 1.00 25.02 400 SER B CA 1
ATOM 9742 C C . SER B 1 400 ? -24.125 40.636 -89.955 1.00 26.22 400 SER B C 1
ATOM 9743 O O . SER B 1 400 ? -24.489 40.787 -91.127 1.00 24.99 400 SER B O 1
ATOM 9746 N N . LYS B 1 401 ? -24.494 39.577 -89.229 1.00 26.15 401 LYS B N 1
ATOM 9747 C CA . LYS B 1 401 ? -25.301 38.527 -89.842 1.00 25.58 401 LYS B CA 1
ATOM 9748 C C . LYS B 1 401 ? -26.688 39.033 -90.229 1.00 24.41 401 LYS B C 1
ATOM 9749 O O . LYS B 1 401 ? -27.257 38.570 -91.222 1.00 26.63 401 LYS B O 1
ATOM 9755 N N . ARG B 1 402 ? -27.243 39.980 -89.471 1.00 24.78 402 ARG B N 1
ATOM 9756 C CA . ARG B 1 402 ? -28.534 40.555 -89.837 1.00 27.61 402 ARG B CA 1
ATOM 9757 C C . ARG B 1 402 ? -28.434 41.373 -91.117 1.00 28.48 402 ARG B C 1
ATOM 9758 O O . ARG B 1 402 ? -29.314 41.293 -91.981 1.00 30.86 402 ARG B O 1
ATOM 9766 N N . GLU B 1 403 ? -27.370 42.159 -91.262 1.00 26.73 403 GLU 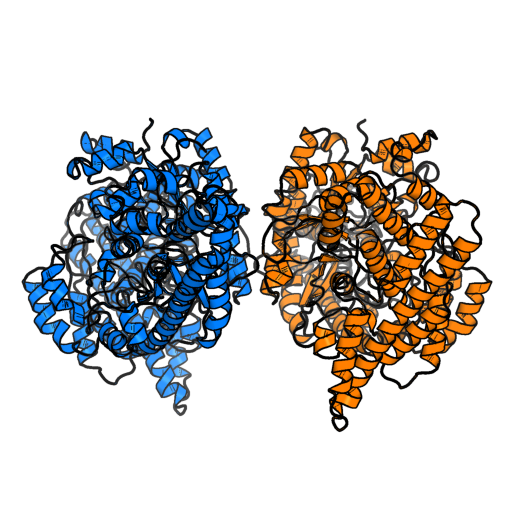B N 1
ATOM 9767 C CA . GLU B 1 403 ? -27.296 43.156 -92.321 1.00 29.72 403 GLU B CA 1
ATOM 9768 C C . GLU B 1 403 ? -26.520 42.686 -93.547 1.00 28.51 403 GLU B C 1
ATOM 9769 O O . GLU B 1 403 ? -26.920 42.996 -94.673 1.00 27.42 403 GLU B O 1
ATOM 9775 N N . PHE B 1 404 ? -25.430 41.948 -93.364 1.00 27.68 404 PHE B N 1
ATOM 9776 C CA . PHE B 1 404 ? -24.728 41.330 -94.486 1.00 26.31 404 PHE B CA 1
ATOM 9777 C C . PHE B 1 404 ? -25.651 40.328 -95.178 1.00 27.13 404 PHE B C 1
ATOM 9778 O O . PHE B 1 404 ? -26.159 39.409 -94.517 1.00 27.55 404 PHE B O 1
ATOM 9786 N N . PRO B 1 405 ? -25.895 40.460 -96.487 1.00 28.64 405 PRO B N 1
ATOM 9787 C CA . PRO B 1 405 ? -27.001 39.710 -97.110 1.00 27.04 405 PRO B CA 1
ATOM 9788 C C . PRO B 1 405 ? -26.712 38.247 -97.425 1.00 27.23 405 PRO B C 1
ATOM 9789 O O . PRO B 1 405 ? -27.666 37.486 -97.632 1.00 29.33 405 PRO B O 1
ATOM 9793 N N . LEU B 1 406 ? -25.457 37.820 -97.474 1.00 27.09 406 LEU B N 1
ATOM 9794 C CA . LEU B 1 406 ? -25.188 36.424 -97.780 1.00 26.36 406 LEU B CA 1
ATOM 9795 C C . LEU B 1 406 ? -25.450 35.547 -96.558 1.00 27.80 406 LEU B C 1
ATOM 9796 O O . LEU B 1 406 ? -25.454 36.013 -95.414 1.00 25.45 406 LEU B O 1
ATOM 9801 N N . HIS B 1 407 ? -25.668 34.256 -96.808 1.00 26.86 407 HIS B N 1
ATOM 9802 C CA . HIS B 1 407 ? -25.736 33.294 -95.710 1.00 26.69 407 HIS B CA 1
ATOM 9803 C C . HIS B 1 407 ? -24.349 32.891 -95.212 1.00 26.06 407 HIS B C 1
ATOM 9804 O O . HIS B 1 407 ? -24.069 31.712 -94.975 1.00 25.72 407 HIS B O 1
ATOM 9811 N N . TYR B 1 408 ? -23.469 33.880 -95.050 1.00 26.29 408 TYR B N 1
ATOM 9812 C CA . TYR B 1 408 ? -22.126 33.771 -94.506 1.00 24.89 408 TYR B CA 1
ATOM 9813 C C . TYR B 1 408 ? -21.948 34.823 -93.420 1.00 24.67 408 TYR B C 1
ATOM 9814 O O . TYR B 1 408 ? -22.445 35.948 -93.557 1.00 24.41 408 TYR B O 1
ATOM 9823 N N . PRO B 1 409 ? -21.253 34.493 -92.324 1.00 25.56 409 PRO B N 1
ATOM 9824 C CA . PRO B 1 409 ? -20.669 33.176 -92.077 1.00 22.42 409 PRO B CA 1
ATOM 9825 C C . PRO B 1 409 ? -21.642 32.241 -91.372 1.00 24.26 409 PRO B C 1
ATOM 9826 O O . PRO B 1 409 ? -22.777 32.621 -91.075 1.00 21.61 409 PRO B O 1
ATOM 9830 N N . ASP B 1 410 ? -21.185 31.020 -91.102 1.00 24.71 410 ASP B N 1
ATOM 9831 C CA . ASP B 1 410 ? -21.977 30.029 -90.379 1.00 22.77 410 ASP B CA 1
ATOM 9832 C C . ASP B 1 410 ? -21.944 30.383 -88.892 1.00 23.73 410 ASP B C 1
ATOM 9833 O O . ASP B 1 410 ? -21.175 29.835 -88.097 1.00 23.14 410 ASP B O 1
ATOM 9838 N N . LEU B 1 411 ? -22.807 31.323 -88.513 1.00 22.06 411 LEU B N 1
ATOM 9839 C CA . LEU B 1 411 ? -22.792 31.873 -87.166 1.00 21.35 411 LEU B CA 1
ATOM 9840 C C . LEU B 1 411 ? -23.457 30.913 -86.190 1.00 21.14 411 LEU B C 1
ATOM 9841 O O . LEU B 1 411 ? -24.598 30.490 -86.400 1.00 21.25 411 LEU B O 1
ATOM 9846 N N . ALA B 1 412 ? -22.740 30.571 -85.121 1.00 21.35 412 ALA B N 1
ATOM 9847 C CA . ALA B 1 412 ? -23.243 29.698 -84.070 1.00 20.06 412 ALA B CA 1
ATOM 9848 C C . ALA B 1 412 ? -23.116 30.410 -82.731 1.00 20.48 412 ALA B C 1
ATOM 9849 O O . ALA B 1 412 ? -22.026 30.872 -82.370 1.00 19.73 412 ALA B O 1
ATOM 9851 N N . ALA B 1 413 ? -24.222 30.492 -81.998 1.00 19.30 413 ALA B N 1
ATOM 9852 C CA . ALA B 1 413 ? -24.277 31.197 -80.723 1.00 21.09 413 ALA B CA 1
ATOM 9853 C C . ALA B 1 413 ? -24.342 30.183 -79.590 1.00 20.18 413 ALA B C 1
ATOM 9854 O O . ALA B 1 413 ? -25.225 29.321 -79.573 1.00 20.00 413 ALA B O 1
ATOM 9856 N N . ARG B 1 414 ? -23.410 30.287 -78.649 1.00 20.20 414 ARG B N 1
ATOM 9857 C CA . ARG B 1 414 ? -23.409 29.404 -77.492 1.00 20.86 414 ARG B CA 1
ATOM 9858 C C . ARG B 1 414 ? -24.387 29.910 -76.439 1.00 21.71 414 ARG B C 1
ATOM 9859 O O . ARG B 1 414 ? -24.499 31.116 -76.198 1.00 20.77 414 ARG B O 1
ATOM 9867 N N . ILE B 1 415 ? -25.110 28.978 -75.823 1.00 22.03 415 ILE B N 1
ATOM 9868 C CA . ILE B 1 415 ? -26.115 29.286 -74.815 1.00 20.80 415 ILE B CA 1
ATOM 9869 C C . ILE B 1 415 ? -25.755 28.537 -73.540 1.00 24.85 415 ILE B C 1
ATOM 9870 O O . ILE B 1 415 ? -25.418 27.347 -73.588 1.00 23.77 415 ILE B O 1
ATOM 9875 N N . HIS B 1 416 ? -25.815 29.232 -72.405 1.00 23.21 416 HIS B N 1
ATOM 9876 C CA . HIS B 1 416 ? -25.691 28.583 -71.110 1.00 22.90 416 HIS B CA 1
ATOM 9877 C C . HIS B 1 416 ? -26.725 29.175 -70.165 1.00 24.80 416 HIS B C 1
ATOM 9878 O O . HIS B 1 416 ? -27.421 30.139 -70.492 1.00 25.11 416 HIS B O 1
ATOM 9885 N N . SER B 1 417 ? -26.811 28.585 -68.971 1.00 24.76 417 SER B N 1
ATOM 9886 C CA . SER B 1 417 ? -27.899 28.897 -68.052 1.00 25.14 417 SER B CA 1
ATOM 9887 C C . SER B 1 417 ? -27.878 30.342 -67.571 1.00 26.54 417 SER B C 1
ATOM 9888 O O . SER B 1 417 ? -28.916 30.847 -67.131 1.00 28.86 417 SER B O 1
ATOM 9891 N N . ARG B 1 418 ? -26.733 31.023 -67.642 1.00 25.74 418 ARG B N 1
ATOM 9892 C CA . ARG B 1 418 ? -26.638 32.416 -67.223 1.00 24.59 418 ARG B CA 1
ATOM 9893 C C . ARG B 1 418 ? -26.331 33.355 -68.385 1.00 26.61 418 ARG B C 1
ATOM 9894 O O . ARG B 1 418 ? -25.788 34.443 -68.164 1.00 27.15 418 ARG B O 1
ATOM 9902 N N . ALA B 1 419 ? -26.662 32.960 -69.611 1.00 23.87 419 ALA B N 1
ATOM 9903 C CA . ALA B 1 419 ? -26.471 33.841 -70.755 1.00 26.50 419 ALA B CA 1
ATOM 9904 C C . ALA B 1 419 ? -27.253 35.135 -70.538 1.00 26.98 419 ALA B C 1
ATOM 9905 O O . ALA B 1 419 ? -28.422 35.083 -70.135 1.00 26.42 419 ALA B O 1
ATOM 9907 N N . PRO B 1 420 ? -26.651 36.301 -70.778 1.00 26.31 420 PRO B N 1
ATOM 9908 C CA . PRO B 1 420 ? -27.304 37.560 -70.402 1.00 25.95 420 PRO B CA 1
ATOM 9909 C C . PRO B 1 420 ? -28.595 37.783 -71.174 1.00 27.28 420 PRO B C 1
ATOM 9910 O O . PRO B 1 420 ? -28.737 37.378 -72.330 1.00 26.41 420 PRO B O 1
ATOM 9914 N N . GLU B 1 421 ? -29.542 38.448 -70.509 1.00 28.05 421 GLU B N 1
ATOM 9915 C CA . GLU B 1 421 ? -30.817 38.766 -71.141 1.00 27.64 421 GLU B CA 1
ATOM 9916 C C . GLU B 1 421 ? -30.623 39.584 -72.416 1.00 26.18 421 GLU B C 1
ATOM 9917 O O . GLU B 1 421 ? -31.291 39.336 -73.429 1.00 26.57 421 GLU B O 1
ATOM 9923 N N . ARG B 1 422 ? -29.719 40.566 -72.388 1.00 25.53 422 ARG B N 1
ATOM 9924 C CA . ARG B 1 422 ? -29.464 41.368 -73.581 1.00 25.65 422 ARG B CA 1
ATOM 9925 C C . ARG B 1 422 ? -28.960 40.499 -74.726 1.00 25.66 422 ARG B C 1
ATOM 9926 O O . ARG B 1 422 ? -29.304 40.727 -75.892 1.00 25.60 422 ARG B O 1
ATOM 9934 N N . TYR B 1 423 ? -28.152 39.487 -74.407 1.00 25.98 423 TYR B N 1
ATOM 9935 C CA . TYR B 1 423 ? -27.595 38.609 -75.431 1.00 24.21 423 TYR B CA 1
ATOM 9936 C C . TYR B 1 423 ? -28.675 37.718 -76.040 1.00 24.32 423 TYR B C 1
ATOM 9937 O O . TYR B 1 423 ? -28.790 37.617 -77.268 1.00 21.13 423 TYR B O 1
ATOM 9946 N N . LEU B 1 424 ? -29.490 37.073 -75.198 1.00 23.00 424 LEU B N 1
ATOM 9947 C CA . LEU B 1 424 ? -30.575 36.254 -75.731 1.00 24.37 424 LEU B CA 1
ATOM 9948 C C . LEU B 1 424 ? -31.563 37.094 -76.525 1.00 25.00 424 LEU B C 1
ATOM 9949 O O . LEU B 1 424 ? -32.131 36.615 -77.515 1.00 24.01 424 LEU B O 1
ATOM 9954 N N . TRP B 1 425 ? -31.768 38.348 -76.118 1.00 26.39 425 TRP B N 1
ATOM 9955 C CA . TRP B 1 425 ? -32.686 39.219 -76.841 1.00 27.27 425 TRP B CA 1
ATOM 9956 C C . TRP B 1 425 ? -32.168 39.525 -78.239 1.00 25.89 425 TRP B C 1
ATOM 9957 O O . TRP B 1 425 ? -32.928 39.482 -79.213 1.00 25.68 425 TRP B O 1
ATOM 9968 N N . ASP B 1 426 ? -30.877 39.837 -78.356 1.00 24.92 426 ASP B N 1
ATOM 9969 C CA . ASP B 1 426 ? -30.299 40.109 -79.668 1.00 24.98 426 ASP B CA 1
ATOM 9970 C C . ASP B 1 426 ? -30.283 38.851 -80.529 1.00 24.46 426 ASP B C 1
ATOM 9971 O O . ASP B 1 426 ? -30.550 38.912 -81.736 1.00 25.24 426 ASP B O 1
ATOM 9976 N N . VAL B 1 427 ? -29.988 37.700 -79.921 1.00 24.42 427 VAL B N 1
ATOM 9977 C CA . VAL B 1 427 ? -30.015 36.435 -80.650 1.00 21.31 427 VAL B CA 1
ATOM 9978 C C . VAL B 1 427 ? -31.410 36.169 -81.204 1.00 23.87 427 VAL B C 1
ATOM 9979 O O . VAL B 1 427 ? -31.569 35.758 -82.362 1.00 23.25 427 VAL B O 1
ATOM 9983 N N . ALA B 1 428 ? -32.441 36.405 -80.392 1.00 22.53 428 ALA B N 1
ATOM 9984 C CA . ALA B 1 428 ? -33.805 36.150 -80.845 1.00 23.32 428 ALA B CA 1
ATOM 9985 C C . ALA B 1 428 ? -34.195 37.090 -81.978 1.00 26.10 428 ALA B C 1
ATOM 9986 O O . ALA B 1 428 ? -34.860 36.675 -82.936 1.00 23.46 428 ALA B O 1
ATOM 9988 N N . GLU B 1 429 ? -33.789 38.359 -81.890 1.00 25.24 429 GLU B N 1
ATOM 9989 C CA . GLU B 1 429 ? -34.099 39.303 -82.956 1.00 23.88 429 GLU B CA 1
ATOM 9990 C C . GLU B 1 429 ? -33.320 38.991 -84.226 1.00 26.10 429 GLU B C 1
ATOM 9991 O O . GLU B 1 429 ? -33.807 39.266 -85.329 1.00 28.86 429 GLU B O 1
ATOM 9997 N N . THR B 1 430 ? -32.118 38.422 -84.100 1.00 25.74 430 THR B N 1
ATOM 9998 C CA . THR B 1 430 ? -31.392 37.975 -85.285 1.00 24.60 430 THR B CA 1
ATOM 9999 C C . THR B 1 430 ? -32.074 36.765 -85.914 1.00 24.34 430 THR B C 1
ATOM 10000 O O . THR B 1 430 ? -32.155 36.654 -87.144 1.00 23.21 430 THR B O 1
ATOM 10004 N N . ILE B 1 431 ? -32.580 35.855 -85.081 1.00 22.66 431 ILE B N 1
ATOM 10005 C CA . ILE B 1 431 ? -33.375 34.743 -85.589 1.00 23.60 431 ILE B CA 1
ATOM 10006 C C . ILE B 1 431 ? -34.620 35.260 -86.299 1.00 26.61 431 ILE B C 1
ATOM 10007 O O . ILE B 1 431 ? -35.011 34.746 -87.356 1.00 23.18 431 ILE B O 1
ATOM 10012 N N . LYS B 1 432 ? -35.247 36.303 -85.746 1.00 24.18 432 LYS B N 1
ATOM 10013 C CA . LYS B 1 432 ? -36.476 36.836 -86.319 1.00 26.48 432 LYS B CA 1
ATOM 10014 C C . LYS B 1 432 ? -36.258 37.548 -87.647 1.00 27.43 432 LYS B C 1
ATOM 10015 O O . LYS B 1 432 ? -37.242 37.880 -88.316 1.00 28.30 432 LYS B O 1
ATOM 10021 N N . PHE B 1 433 ? -35.007 37.793 -88.047 1.00 25.65 433 PHE B N 1
ATOM 10022 C CA . PHE B 1 433 ? -34.767 38.366 -89.366 1.00 25.40 433 PHE B CA 1
ATOM 10023 C C . PHE B 1 433 ? -35.192 37.412 -90.472 1.00 28.36 433 PHE B C 1
ATOM 10024 O O . PHE B 1 433 ? -35.563 37.858 -91.564 1.00 31.06 433 PHE B O 1
ATOM 10032 N N . GLY B 1 434 ? -35.135 36.109 -90.218 1.00 25.71 434 GLY B N 1
ATOM 10033 C CA . GLY B 1 434 ? -35.744 35.133 -91.095 1.00 27.16 434 GLY B CA 1
ATOM 10034 C C . GLY B 1 434 ? -34.842 34.439 -92.093 1.00 28.11 434 GLY B C 1
ATOM 10035 O O . GLY B 1 434 ? -35.350 33.948 -93.109 1.00 31.83 434 GLY B O 1
ATOM 10036 N N . SER B 1 435 ? -33.533 34.375 -91.849 1.00 26.84 435 SER B N 1
ATOM 10037 C CA . SER B 1 435 ? -32.639 33.607 -92.712 1.00 29.18 435 SER B CA 1
ATOM 10038 C C . SER B 1 435 ? -31.976 32.445 -91.983 1.00 26.93 435 SER B C 1
ATOM 10039 O O . SER B 1 435 ? -31.093 31.793 -92.554 1.00 26.51 435 SER B O 1
ATOM 10042 N N . GLY B 1 436 ? -32.375 32.168 -90.744 1.00 25.20 436 GLY B N 1
ATOM 10043 C CA . GLY B 1 436 ? -31.938 30.982 -90.037 1.00 22.39 436 GLY B CA 1
ATOM 10044 C C . GLY B 1 436 ? -30.794 31.157 -89.066 1.00 22.34 436 GLY B C 1
ATOM 10045 O O . GLY B 1 436 ? -30.301 30.153 -88.540 1.00 23.95 436 GLY B O 1
ATOM 10046 N N . PHE B 1 437 ? -30.368 32.397 -88.788 1.00 24.70 437 PHE B N 1
ATOM 10047 C CA . PHE B 1 437 ? -29.174 32.664 -87.999 1.00 21.42 437 PHE B CA 1
ATOM 10048 C C . PHE B 1 437 ? -29.518 33.315 -86.665 1.00 23.02 437 PHE B C 1
ATOM 10049 O O . PHE B 1 437 ? -30.453 34.117 -86.590 1.00 23.41 437 PHE B O 1
ATOM 10057 N N . PRO B 1 438 ? -28.780 32.998 -85.591 1.00 23.65 438 PRO B N 1
ATOM 10058 C CA . PRO B 1 438 ? -27.764 31.942 -85.550 1.00 21.04 438 PRO B CA 1
ATOM 10059 C C . PRO B 1 438 ? -28.360 30.602 -85.133 1.00 20.31 438 PRO B C 1
ATOM 10060 O O . PRO B 1 438 ? -29.467 30.577 -84.599 1.00 21.44 438 PRO B O 1
ATOM 10064 N N . LYS B 1 439 ? -27.650 29.509 -85.393 1.00 18.81 439 LYS B N 1
ATOM 10065 C CA . LYS B 1 439 ? -27.964 28.243 -84.752 1.00 19.85 439 LYS B CA 1
ATOM 10066 C C . LYS B 1 439 ? -27.426 28.263 -83.326 1.00 20.33 439 LYS B C 1
ATOM 10067 O O . LYS B 1 439 ? -26.446 28.947 -83.021 1.00 20.66 439 LYS B O 1
ATOM 10073 N N . LEU B 1 440 ? -28.085 27.524 -82.445 1.00 19.52 440 LEU B N 1
ATOM 10074 C CA . LEU B 1 440 ? -27.802 27.594 -81.020 1.00 20.35 440 LEU B CA 1
ATOM 10075 C C . LEU B 1 440 ? -27.162 26.295 -80.545 1.00 20.91 440 LEU B C 1
ATOM 10076 O O . LEU B 1 440 ? -27.572 25.205 -80.953 1.00 21.22 440 LEU B O 1
ATOM 10081 N N . CYS B 1 441 ? -26.141 26.422 -79.695 1.00 18.79 441 CYS B N 1
ATOM 10082 C CA . CYS B 1 441 ? -25.447 25.288 -79.099 1.00 18.35 441 CYS B CA 1
ATOM 10083 C C . CYS B 1 441 ? -25.468 25.444 -77.586 1.00 21.28 441 CYS B C 1
ATOM 10084 O O . CYS B 1 441 ? -25.199 26.529 -77.057 1.00 21.03 441 CYS B O 1
ATOM 10087 N N . ASN B 1 442 ? -25.777 24.354 -76.895 1.00 20.92 442 ASN B N 1
ATOM 10088 C CA . ASN B 1 442 ? -26.119 24.387 -75.480 1.00 20.80 442 ASN B CA 1
ATOM 10089 C C . ASN B 1 442 ? -24.922 23.946 -74.641 1.00 21.16 442 ASN B C 1
ATOM 10090 O O . ASN B 1 442 ? -24.566 22.762 -74.628 1.00 21.71 442 ASN B O 1
ATOM 10095 N N . ASP B 1 443 ? -24.317 24.902 -73.926 1.00 20.39 443 ASP B N 1
ATOM 10096 C CA . ASP B 1 443 ? -23.250 24.572 -72.983 1.00 19.88 443 ASP B CA 1
ATOM 10097 C C . ASP B 1 443 ? -23.704 23.526 -71.975 1.00 22.46 443 ASP B C 1
ATOM 10098 O O . ASP B 1 443 ? -22.925 22.648 -71.585 1.00 20.91 443 ASP B O 1
ATOM 10103 N N . GLU B 1 444 ? -24.961 23.612 -71.530 1.00 20.88 444 GLU B N 1
ATOM 10104 C CA . GLU B 1 444 ? -25.429 22.764 -70.443 1.00 21.69 444 GLU B CA 1
ATOM 10105 C C . GLU B 1 444 ? -25.549 21.299 -70.847 1.00 21.71 444 GLU B C 1
ATOM 10106 O O . GLU B 1 444 ? -25.562 20.431 -69.970 1.00 25.22 444 GLU B O 1
ATOM 10112 N N . GLU B 1 445 ? -25.634 20.999 -72.142 1.00 21.53 445 GLU B N 1
ATOM 10113 C CA . GLU B 1 445 ? -25.690 19.607 -72.573 1.00 21.21 445 GLU B CA 1
ATOM 10114 C C . GLU B 1 445 ? -24.300 19.033 -72.841 1.00 23.60 445 GLU B C 1
ATOM 10115 O O . GLU B 1 445 ? -23.943 17.985 -72.290 1.00 22.65 445 GLU B O 1
ATOM 10121 N N . CYS B 1 446 ? -23.492 19.714 -73.657 1.00 20.84 446 CYS B N 1
ATOM 10122 C CA . CYS B 1 446 ? -22.255 19.096 -74.118 1.00 23.46 446 CYS B CA 1
ATOM 10123 C C . CYS B 1 446 ? -21.137 19.161 -73.082 1.00 22.03 446 CYS B C 1
ATOM 10124 O O . CYS B 1 446 ? -20.336 18.226 -72.996 1.00 22.88 446 CYS B O 1
ATOM 10127 N N . ILE B 1 447 ? -21.068 20.225 -72.279 1.00 21.23 447 ILE B N 1
ATOM 10128 C CA . ILE B 1 447 ? -19.982 20.338 -71.302 1.00 20.96 447 ILE B CA 1
ATOM 10129 C C . ILE B 1 447 ? -19.984 19.198 -70.289 1.00 22.63 447 ILE B C 1
ATOM 10130 O O . ILE B 1 447 ? -18.919 18.597 -70.071 1.00 23.43 447 ILE B O 1
ATOM 10135 N N . PRO B 1 448 ? -21.106 18.845 -69.645 1.00 21.35 448 PRO B N 1
ATOM 10136 C CA . PRO B 1 448 ? -21.065 17.689 -68.733 1.00 21.69 448 PRO B CA 1
ATOM 10137 C C . PRO B 1 448 ? -20.709 16.390 -69.431 1.00 20.94 448 PRO B C 1
ATOM 10138 O O . PRO B 1 448 ? -20.041 15.539 -68.832 1.00 18.70 448 PRO B O 1
ATOM 10142 N N . LEU B 1 449 ? -21.136 16.207 -70.682 1.00 21.03 449 LEU B N 1
ATOM 10143 C CA . LEU B 1 449 ? -20.735 15.018 -71.425 1.00 19.44 449 LEU B CA 1
ATOM 10144 C C . LEU B 1 449 ? -19.230 14.994 -71.654 1.00 19.78 449 LEU B C 1
ATOM 10145 O O . LEU B 1 449 ? -18.596 13.938 -71.553 1.00 22.11 449 LEU B O 1
ATOM 10150 N N . TYR B 1 450 ? -18.637 16.153 -71.946 1.00 19.40 450 TYR B N 1
ATOM 10151 C CA . TYR B 1 450 ? -17.232 16.172 -72.333 1.00 20.47 450 TYR B CA 1
ATOM 10152 C C . TYR B 1 450 ? -16.299 16.038 -71.133 1.00 19.27 450 TYR B C 1
ATOM 10153 O O . TYR B 1 450 ? -15.267 15.366 -71.232 1.00 20.52 450 TYR B O 1
ATOM 10162 N N . VAL B 1 451 ? -16.633 16.651 -69.993 1.00 18.60 451 VAL B N 1
ATOM 10163 C CA . VAL B 1 451 ? -15.806 16.432 -68.807 1.00 19.92 451 VAL B CA 1
ATOM 10164 C C . VAL B 1 451 ? -15.961 14.997 -68.319 1.00 21.47 451 VAL B C 1
ATOM 10165 O O . VAL B 1 451 ? -15.011 14.409 -67.786 1.00 21.58 451 VAL B O 1
ATOM 10169 N N . SER B 1 452 ? -17.145 14.405 -68.502 1.00 20.07 452 SER B N 1
ATOM 10170 C CA . SER B 1 452 ? -17.309 12.987 -68.203 1.00 20.05 452 SER B CA 1
ATOM 10171 C C . SER B 1 452 ? -16.364 12.143 -69.047 1.00 21.48 452 SER B C 1
ATOM 10172 O O . SER B 1 452 ? -15.824 11.136 -68.576 1.00 19.95 452 SER B O 1
ATOM 10175 N N . LYS B 1 453 ? -16.131 12.552 -70.290 1.00 20.15 453 LYS B N 1
ATOM 10176 C CA . LYS B 1 453 ? -15.312 11.779 -71.206 1.00 21.43 453 LYS B CA 1
ATOM 10177 C C . LYS B 1 453 ? -13.847 12.220 -71.212 1.00 20.12 453 LYS B C 1
ATOM 10178 O O . LYS B 1 453 ? -13.114 11.867 -72.142 1.00 19.81 453 LYS B O 1
ATOM 10184 N N . GLY B 1 454 ? -13.405 12.973 -70.198 1.00 20.49 454 GLY B N 1
ATOM 10185 C CA . GLY B 1 454 ? -11.990 13.237 -69.989 1.00 18.83 454 GLY B CA 1
ATOM 10186 C C . GLY B 1 454 ? -11.543 14.680 -70.158 1.00 24.20 454 GLY B C 1
ATOM 10187 O O . GLY B 1 454 ? -10.361 14.971 -69.930 1.00 20.23 454 GLY B O 1
ATOM 10188 N N . ALA B 1 455 ? -12.424 15.591 -70.552 1.00 21.34 455 ALA B N 1
ATOM 10189 C CA . ALA B 1 455 ? -12.025 16.979 -70.726 1.00 21.44 455 ALA B CA 1
ATOM 10190 C C . ALA B 1 455 ? -11.934 17.677 -69.377 1.00 21.29 455 ALA B C 1
ATOM 10191 O O . ALA B 1 455 ? -12.751 17.437 -68.483 1.00 20.07 455 ALA B O 1
ATOM 10193 N N . THR B 1 456 ? -10.926 18.531 -69.224 1.00 21.45 456 THR B N 1
ATOM 10194 C CA . THR B 1 456 ? -10.934 19.419 -68.076 1.00 20.54 456 THR B CA 1
ATOM 10195 C C . THR B 1 456 ? -12.028 20.461 -68.264 1.00 21.49 456 THR B C 1
ATOM 10196 O O . THR B 1 456 ? -12.501 20.712 -69.378 1.00 20.30 456 THR B O 1
ATOM 10200 N N . PHE B 1 457 ? -12.442 21.073 -67.158 1.00 18.82 457 PHE B N 1
ATOM 10201 C CA . PHE B 1 457 ? -13.475 22.090 -67.272 1.00 20.90 457 PHE B CA 1
ATOM 10202 C C . PHE B 1 457 ? -12.984 23.283 -68.079 1.00 23.92 457 PHE B C 1
ATOM 10203 O O . PHE B 1 457 ? -13.762 23.886 -68.827 1.00 23.11 457 PHE B O 1
ATOM 10211 N N . GLU B 1 458 ? -11.693 23.602 -67.982 1.00 22.67 458 GLU B N 1
ATOM 10212 C CA . GLU B 1 458 ? -11.157 24.750 -68.705 1.00 26.34 458 GLU B CA 1
ATOM 10213 C C . GLU B 1 458 ? -11.267 24.552 -70.214 1.00 23.49 458 GLU B C 1
ATOM 10214 O O . GLU B 1 458 ? -11.738 25.440 -70.934 1.00 22.27 458 GLU B O 1
ATOM 10220 N N . GLU B 1 459 ? -10.848 23.387 -70.712 1.00 22.22 459 GLU B N 1
ATOM 10221 C CA . GLU B 1 459 ? -10.899 23.151 -72.150 1.00 21.58 459 GLU B CA 1
ATOM 10222 C C . GLU B 1 459 ? -12.322 22.890 -72.641 1.00 23.46 459 GLU B C 1
ATOM 10223 O O . GLU B 1 459 ? -12.657 23.268 -73.769 1.00 23.17 459 GLU B O 1
ATOM 10229 N N . ALA B 1 460 ? -13.180 22.281 -71.816 1.00 21.48 460 ALA B N 1
ATOM 10230 C CA . ALA B 1 460 ? -14.581 22.123 -72.206 1.00 20.38 460 ALA B CA 1
ATOM 10231 C C . ALA B 1 460 ? -15.308 23.467 -72.234 1.00 21.05 460 ALA B C 1
ATOM 10232 O O . ALA B 1 460 ? -16.038 23.761 -73.187 1.00 19.26 460 ALA B O 1
ATOM 10234 N N . LEU B 1 461 ? -15.119 24.297 -71.201 1.00 20.89 461 LEU B N 1
ATOM 10235 C CA . LEU B 1 461 ? -15.756 25.611 -71.182 1.00 21.45 461 LEU B CA 1
ATOM 10236 C C . LEU B 1 461 ? -15.353 26.455 -72.385 1.00 22.35 461 LEU B C 1
ATOM 10237 O O . LEU B 1 461 ? -16.131 27.302 -72.838 1.00 21.36 461 LEU B O 1
ATOM 10242 N N . ASP B 1 462 ? -14.152 26.229 -72.918 1.00 20.60 462 ASP B N 1
ATOM 10243 C CA . ASP B 1 462 ? -13.595 26.994 -74.025 1.00 21.88 462 ASP B CA 1
ATOM 10244 C C . ASP B 1 462 ? -13.841 26.334 -75.383 1.00 22.34 462 ASP B C 1
ATOM 10245 O O . ASP B 1 462 ? -13.097 26.592 -76.334 1.00 22.90 462 ASP B O 1
ATOM 10250 N N . TYR B 1 463 ? -14.873 25.501 -75.498 1.00 18.43 463 TYR B N 1
ATOM 10251 C CA . TYR B 1 463 ? -15.108 24.787 -76.745 1.00 19.59 463 TYR B CA 1
ATOM 10252 C C . TYR B 1 463 ? -15.553 25.736 -77.858 1.00 19.99 463 TYR B C 1
ATOM 10253 O O . TYR B 1 463 ? -16.178 26.776 -77.620 1.00 17.44 463 TYR B O 1
ATOM 10262 N N . ALA B 1 464 ? -15.229 25.354 -79.087 1.00 19.05 464 ALA B N 1
ATOM 10263 C CA . ALA B 1 464 ? -15.713 26.021 -80.285 1.00 19.20 464 ALA B CA 1
ATOM 10264 C C . ALA B 1 464 ? -16.738 25.131 -80.971 1.00 19.70 464 ALA B C 1
ATOM 10265 O O . ALA B 1 464 ? -16.602 23.905 -80.974 1.00 19.17 464 ALA B O 1
ATOM 10267 N N . VAL B 1 465 ? -17.778 25.747 -81.533 1.00 20.62 465 VAL B N 1
ATOM 10268 C CA . VAL B 1 465 ? -18.660 25.011 -82.429 1.00 19.86 465 VAL B CA 1
ATOM 10269 C C . VAL B 1 465 ? -17.884 24.673 -83.698 1.00 19.79 465 VAL B C 1
ATOM 10270 O O . VAL B 1 465 ? -16.993 25.419 -84.126 1.00 19.88 465 VAL B O 1
ATOM 10274 N N . SER B 1 466 ? -18.186 23.516 -84.286 1.00 20.49 466 SER B N 1
ATOM 10275 C CA . SER B 1 466 ? -17.448 23.056 -85.455 1.00 21.08 466 SER B CA 1
ATOM 10276 C C . SER B 1 466 ? -18.377 22.252 -86.351 1.00 21.05 466 SER B C 1
ATOM 10277 O O . SER B 1 466 ? -19.086 21.362 -85.873 1.00 20.76 466 SER B O 1
ATOM 10280 N N . GLY B 1 467 ? -18.369 22.568 -87.647 1.00 20.67 467 GLY B N 1
ATOM 10281 C CA . GLY B 1 467 ? -19.274 21.893 -88.561 1.00 19.00 467 GLY B CA 1
ATOM 10282 C C . GLY B 1 467 ? -20.715 22.246 -88.252 1.00 19.84 467 GLY B C 1
ATOM 10283 O O . GLY B 1 467 ? -21.036 23.381 -87.878 1.00 19.91 467 GLY B O 1
ATOM 10284 N N . CYS B 1 468 ? -21.597 21.252 -88.385 1.00 20.33 468 CYS B N 1
ATOM 10285 C CA . CYS B 1 468 ? -23.028 21.485 -88.208 1.00 21.22 468 CYS B CA 1
ATOM 10286 C C . CYS B 1 468 ? -23.336 22.051 -86.827 1.00 20.80 468 CYS B C 1
ATOM 10287 O O . CYS B 1 468 ? -23.894 23.146 -86.706 1.00 22.39 468 CYS B O 1
ATOM 10290 N N . ILE B 1 469 ? -22.985 21.315 -85.772 1.00 20.34 469 ILE B N 1
ATOM 10291 C CA . ILE B 1 469 ? -23.181 21.790 -84.405 1.00 19.34 469 ILE B CA 1
ATOM 10292 C C . ILE B 1 469 ? -22.318 20.951 -83.461 1.00 21.07 469 ILE B C 1
ATOM 10293 O O . ILE B 1 469 ? -22.613 20.813 -82.267 1.00 19.64 469 ILE B O 1
ATOM 10298 N N . GLU B 1 470 ? -21.231 20.400 -83.991 1.00 20.16 470 GLU B N 1
ATOM 10299 C CA . GLU B 1 470 ? -20.277 19.674 -83.171 1.00 20.51 470 GLU B CA 1
ATOM 10300 C C . GLU B 1 470 ? -19.447 20.665 -82.359 1.00 21.51 470 GLU B C 1
ATOM 10301 O O . GLU B 1 470 ? -19.450 21.871 -82.617 1.00 21.29 470 GLU B O 1
ATOM 10307 N N . ILE B 1 471 ? -18.731 20.153 -81.360 1.00 20.20 471 ILE B N 1
ATOM 10308 C CA . ILE B 1 471 ? -17.850 21.001 -80.567 1.00 19.08 471 ILE B CA 1
ATOM 10309 C C . ILE B 1 471 ? -16.438 20.431 -80.612 1.00 20.45 471 ILE B C 1
ATOM 10310 O O . ILE B 1 471 ? -16.235 19.222 -80.778 1.00 19.96 471 ILE B O 1
ATOM 10315 N N . ARG B 1 472 ? -15.456 21.324 -80.486 1.00 17.77 472 ARG B N 1
ATOM 10316 C CA . ARG B 1 472 ? -14.047 20.971 -80.581 1.00 20.16 472 ARG B CA 1
ATOM 10317 C C . ARG B 1 472 ? -13.259 21.670 -79.487 1.00 20.35 472 ARG B C 1
ATOM 10318 O O . ARG B 1 472 ? -13.536 22.821 -79.140 1.00 19.80 472 ARG B O 1
ATOM 10326 N N . MET B 1 473 ? -12.270 20.967 -78.956 1.00 20.60 473 MET B N 1
ATOM 10327 C CA . MET B 1 473 ? -11.268 21.571 -78.089 1.00 20.99 473 MET B CA 1
ATOM 10328 C C . MET B 1 473 ? -9.960 21.562 -78.869 1.00 21.87 473 MET B C 1
ATOM 10329 O O . MET B 1 473 ? -9.296 20.515 -78.960 1.00 20.55 473 MET B O 1
ATOM 10334 N N . PRO B 1 474 ? -9.564 22.687 -79.473 1.00 20.91 474 PRO B N 1
ATOM 10335 C CA . PRO B 1 474 ? -8.566 22.640 -80.558 1.00 19.61 474 PRO B CA 1
ATOM 10336 C C . PRO B 1 474 ? -7.199 22.113 -80.146 1.00 19.91 474 PRO B C 1
ATOM 10337 O O . PRO B 1 474 ? -6.398 21.790 -81.032 1.00 19.62 474 PRO B O 1
ATOM 10341 N N . ASN B 1 475 ? -6.903 22.001 -78.851 1.00 19.69 475 ASN B N 1
ATOM 10342 C CA . ASN B 1 475 ? -5.633 21.434 -78.409 1.00 21.49 475 ASN B CA 1
ATOM 10343 C C . ASN B 1 475 ? -5.821 20.148 -77.608 1.00 23.40 475 ASN B C 1
ATOM 10344 O O . ASN B 1 475 ? -4.898 19.714 -76.906 1.00 24.58 475 ASN B O 1
ATOM 10349 N N . ARG B 1 476 ? -6.986 19.527 -77.708 1.00 21.15 476 ARG B N 1
ATOM 10350 C CA . ARG B 1 476 ? -7.283 18.283 -77.008 1.00 21.47 476 ARG B CA 1
ATOM 10351 C C . ARG B 1 476 ? -7.947 17.251 -77.908 1.00 20.57 476 ARG B C 1
ATOM 10352 O O . ARG B 1 476 ? -7.575 16.076 -77.857 1.00 20.09 476 ARG B O 1
ATOM 10360 N N . ASP B 1 477 ? -8.912 17.660 -78.732 1.00 19.73 477 ASP B N 1
ATOM 10361 C CA . ASP B 1 477 ? -9.498 16.763 -79.721 1.00 19.25 477 ASP B CA 1
ATOM 10362 C C . ASP B 1 477 ? -8.426 16.209 -80.655 1.00 20.12 477 ASP B C 1
ATOM 10363 O O . ASP B 1 477 ? -7.515 16.926 -81.076 1.00 18.99 477 ASP B O 1
ATOM 10368 N N . THR B 1 478 ? -8.542 14.921 -80.990 1.00 19.31 478 THR B N 1
ATOM 10369 C CA . THR B 1 478 ? -7.609 14.315 -81.930 1.00 21.79 478 THR B CA 1
ATOM 10370 C C . THR B 1 478 ? -8.254 13.407 -82.969 1.00 19.01 478 THR B C 1
ATOM 10371 O O . THR B 1 478 ? -7.521 12.791 -83.748 1.00 21.02 478 THR B O 1
ATOM 10375 N N . TYR B 1 479 ? -9.582 13.297 -83.016 1.00 20.30 479 TYR B N 1
ATOM 10376 C CA . TYR B 1 479 ? -10.254 12.351 -83.903 1.00 20.35 479 TYR B CA 1
ATOM 10377 C C . TYR B 1 479 ? -10.749 13.074 -85.147 1.00 21.53 479 TYR B C 1
ATOM 10378 O O . TYR B 1 479 ? -11.355 14.148 -85.048 1.00 21.32 479 TYR B O 1
ATOM 10387 N N . THR B 1 480 ? -10.490 12.480 -86.318 1.00 18.44 480 THR B N 1
ATOM 10388 C CA . THR B 1 480 ? -10.699 13.164 -87.587 1.00 18.19 480 THR B CA 1
ATOM 10389 C C . THR B 1 480 ? -11.419 12.316 -88.635 1.00 19.73 480 THR B C 1
ATOM 10390 O O . THR B 1 480 ? -11.557 12.768 -89.780 1.00 19.58 480 THR B O 1
ATOM 10394 N N . SER B 1 481 ? -11.895 11.119 -88.289 1.00 19.11 481 SER B N 1
ATOM 10395 C CA . SER B 1 481 ? -12.402 10.178 -89.284 1.00 19.00 481 SER B CA 1
ATOM 10396 C C . SER B 1 481 ? -13.902 10.340 -89.509 1.00 19.38 481 SER B C 1
ATOM 10397 O O . SER B 1 481 ? -14.694 10.292 -88.559 1.00 16.86 481 SER B O 1
ATOM 10400 N N . GLY B 1 482 ? -14.285 10.497 -90.774 1.00 18.46 482 GLY B N 1
ATOM 10401 C CA . GLY B 1 482 ? -15.699 10.543 -91.112 1.00 20.96 482 GLY B CA 1
ATOM 10402 C C . GLY B 1 482 ? -16.421 9.276 -90.688 1.00 20.66 482 GLY B C 1
ATOM 10403 O O . GLY B 1 482 ? -15.929 8.160 -90.875 1.00 19.59 482 GLY B O 1
ATOM 10404 N N . GLY B 1 483 ? -17.606 9.459 -90.102 1.00 19.84 483 GLY B N 1
ATOM 10405 C CA . GLY B 1 483 ? -18.393 8.352 -89.608 1.00 19.71 483 GLY B CA 1
ATOM 10406 C C . GLY B 1 483 ? -19.415 7.863 -90.618 1.00 20.38 483 GLY B C 1
ATOM 10407 O O . GLY B 1 483 ? -19.578 8.414 -91.704 1.00 21.45 483 GLY B O 1
ATOM 10408 N N . ALA B 1 484 ? -20.111 6.796 -90.237 1.00 20.29 484 ALA B N 1
ATOM 10409 C CA . ALA B 1 484 ? -21.179 6.252 -91.060 1.00 22.21 484 ALA B CA 1
ATOM 10410 C C . ALA B 1 484 ? -22.478 7.015 -90.830 1.00 21.52 484 ALA B C 1
ATOM 10411 O O . ALA B 1 484 ? -22.730 7.544 -89.743 1.00 21.84 484 ALA B O 1
ATOM 10413 N N . TYR B 1 485 ? -23.302 7.071 -91.874 1.00 22.28 485 TYR B N 1
ATOM 10414 C CA . TYR B 1 485 ? -24.654 7.619 -91.804 1.00 20.45 485 TYR B CA 1
ATOM 10415 C C . TYR B 1 485 ? -25.608 6.470 -92.092 1.00 23.44 485 TYR B C 1
ATOM 10416 O O . TYR B 1 485 ? -25.603 5.916 -93.197 1.00 23.87 485 TYR B O 1
ATOM 10425 N N . THR B 1 486 ? -26.404 6.094 -91.095 1.00 21.82 486 THR B N 1
ATOM 10426 C CA . THR B 1 486 ? -27.097 4.812 -91.099 1.00 22.62 486 THR B CA 1
ATOM 10427 C C . THR B 1 486 ? -28.597 5.025 -91.253 1.00 22.56 486 THR B C 1
ATOM 10428 O O . THR B 1 486 ? -29.226 5.695 -90.428 1.00 21.19 486 THR B O 1
ATOM 10432 N N . ASN B 1 487 ? -29.161 4.430 -92.299 1.00 22.74 487 ASN B N 1
ATOM 10433 C CA . ASN B 1 487 ? -30.556 4.623 -92.688 1.00 22.81 487 ASN B CA 1
ATOM 10434 C C . ASN B 1 487 ? -31.430 3.688 -91.866 1.00 22.89 487 ASN B C 1
ATOM 10435 O O . ASN B 1 487 ? -31.684 2.545 -92.249 1.00 22.25 487 ASN B O 1
ATOM 10440 N N . PHE B 1 488 ? -31.913 4.169 -90.723 1.00 22.63 488 PHE B N 1
ATOM 10441 C CA . PHE B 1 488 ? -32.768 3.306 -89.920 1.00 22.22 488 PHE B CA 1
ATOM 10442 C C . PHE B 1 488 ? -34.194 3.237 -90.447 1.00 24.71 488 PHE B C 1
ATOM 10443 O O . PHE B 1 488 ? -34.937 2.328 -90.059 1.00 23.32 488 PHE B O 1
ATOM 10451 N N . ALA B 1 489 ? -34.586 4.151 -91.338 1.00 24.13 489 ALA B N 1
ATOM 10452 C CA . ALA B 1 489 ? -35.842 3.969 -92.054 1.00 22.45 489 ALA B CA 1
ATOM 10453 C C . ALA B 1 489 ? -35.783 2.750 -92.967 1.00 24.93 489 ALA B C 1
ATOM 10454 O O . ALA B 1 489 ? -36.810 2.096 -93.196 1.00 22.25 489 ALA B O 1
ATOM 10456 N N . SER B 1 490 ? -34.596 2.420 -93.487 1.00 22.03 490 SER B N 1
ATOM 10457 C CA . SER B 1 490 ? -34.470 1.227 -94.315 1.00 22.97 490 SER B CA 1
ATOM 10458 C C . SER B 1 490 ? -34.614 -0.053 -93.502 1.00 23.74 490 SER B C 1
ATOM 10459 O O . SER B 1 490 ? -34.949 -1.096 -94.071 1.00 24.55 490 SER B O 1
ATOM 10462 N N . ALA B 1 491 ? -34.383 0.003 -92.188 1.00 22.58 491 ALA B N 1
ATOM 10463 C CA . ALA B 1 491 ? -34.628 -1.167 -91.352 1.00 24.06 491 ALA B CA 1
ATOM 10464 C C . ALA B 1 491 ? -36.120 -1.430 -91.170 1.00 24.11 491 ALA B C 1
ATOM 10465 O O . ALA B 1 491 ? -36.533 -2.593 -91.072 1.00 24.01 491 ALA B O 1
ATOM 10467 N N . VAL B 1 492 ? -36.939 -0.376 -91.117 1.00 22.27 492 VAL B N 1
ATOM 10468 C CA . VAL B 1 492 ? -38.390 -0.566 -91.123 1.00 23.14 492 VAL B CA 1
ATOM 10469 C C . VAL B 1 492 ? -38.819 -1.286 -92.394 1.00 23.40 492 VAL B C 1
ATOM 10470 O O . VAL B 1 492 ? -39.570 -2.267 -92.352 1.00 24.03 492 VAL B O 1
ATOM 10474 N N . GLU B 1 493 ? -38.339 -0.808 -93.545 1.00 25.07 493 GLU B N 1
ATOM 10475 C CA . GLU B 1 493 ? -38.696 -1.426 -94.817 1.00 25.34 493 GLU B CA 1
ATOM 10476 C C . GLU B 1 493 ? -38.172 -2.855 -94.902 1.00 25.00 493 GLU B C 1
ATOM 10477 O O . GLU B 1 493 ? -38.867 -3.750 -95.396 1.00 25.46 493 GLU B O 1
ATOM 10483 N N . MET B 1 494 ? -36.949 -3.090 -94.423 1.00 25.18 494 MET B N 1
ATOM 10484 C CA . MET B 1 494 ? -36.393 -4.439 -94.444 1.00 24.85 494 MET B CA 1
ATOM 10485 C C . MET B 1 494 ? -37.186 -5.379 -93.543 1.00 25.23 494 MET B C 1
ATOM 10486 O O . MET B 1 494 ? -37.358 -6.561 -93.868 1.00 26.02 494 MET B O 1
ATOM 10491 N N . ALA B 1 495 ? -37.679 -4.874 -92.409 1.00 25.13 495 ALA B N 1
ATOM 10492 C CA . ALA B 1 495 ? -38.549 -5.673 -91.556 1.00 23.94 495 ALA B CA 1
ATOM 10493 C C . ALA B 1 495 ? -39.902 -5.942 -92.202 1.00 26.34 495 ALA B C 1
ATOM 10494 O O . ALA B 1 495 ? -40.575 -6.904 -91.817 1.00 25.05 495 ALA B O 1
ATOM 10496 N N . LEU B 1 496 ? -40.317 -5.115 -93.166 1.00 24.33 496 LEU B N 1
ATOM 10497 C CA . LEU B 1 496 ? -41.569 -5.359 -93.872 1.00 25.48 496 LEU B CA 1
ATOM 10498 C C . LEU B 1 496 ? -41.406 -6.373 -94.998 1.00 27.59 496 LEU B C 1
ATOM 10499 O O . LEU B 1 496 ? -42.333 -7.145 -95.266 1.00 26.65 496 LEU B O 1
ATOM 10504 N N . TYR B 1 497 ? -40.243 -6.396 -95.657 1.00 25.27 497 TYR B N 1
ATOM 10505 C CA . TYR B 1 497 ? -40.055 -7.179 -96.873 1.00 26.78 497 TYR B CA 1
ATOM 10506 C C . TYR B 1 497 ? -38.925 -8.198 -96.747 1.00 25.81 497 TYR B C 1
ATOM 10507 O O . TYR B 1 497 ? -38.226 -8.470 -97.721 1.00 26.73 497 TYR B O 1
ATOM 10516 N N . ASP B 1 498 ? -38.739 -8.772 -95.557 1.00 26.35 498 ASP B N 1
ATOM 10517 C CA . ASP B 1 498 ? -37.866 -9.934 -95.379 1.00 27.64 498 ASP B CA 1
ATOM 10518 C C . ASP B 1 498 ? -36.413 -9.597 -95.723 1.00 27.76 498 ASP B C 1
ATOM 10519 O O . ASP B 1 498 ? -35.708 -10.373 -96.373 1.00 27.19 498 ASP B O 1
ATOM 10524 N N . GLY B 1 499 ? -35.958 -8.424 -95.286 1.00 26.91 499 GLY B N 1
ATOM 10525 C CA . GLY B 1 499 ? -34.586 -8.016 -95.517 1.00 25.63 499 GLY B CA 1
ATOM 10526 C C . GLY B 1 499 ? -34.306 -7.431 -96.881 1.00 27.99 499 GLY B C 1
ATOM 10527 O O . GLY B 1 499 ? -33.136 -7.248 -97.234 1.00 28.80 499 GLY B O 1
ATOM 10528 N N . LYS B 1 500 ? -35.338 -7.130 -97.659 1.00 27.33 500 LYS B N 1
ATOM 10529 C CA . LYS B 1 500 ? -35.185 -6.549 -98.980 1.00 26.76 500 LYS B CA 1
ATOM 10530 C C . LYS B 1 500 ? -35.781 -5.147 -98.995 1.00 27.72 500 LYS B C 1
ATOM 10531 O O . LYS B 1 500 ? -36.580 -4.778 -98.130 1.00 26.80 500 LYS B O 1
ATOM 10537 N N . MET B 1 501 ? -35.366 -4.364 -99.985 1.00 26.84 501 MET B N 1
ATOM 10538 C CA . MET B 1 501 ? -35.904 -3.032 -100.220 1.00 26.50 501 MET B CA 1
ATOM 10539 C C . MET B 1 501 ? -36.427 -2.950 -101.647 1.00 25.47 501 MET B C 1
ATOM 10540 O O . MET B 1 501 ? -35.820 -3.498 -102.572 1.00 25.85 501 MET B O 1
ATOM 10545 N N . LYS B 1 502 ? -37.563 -2.268 -101.818 1.00 26.51 502 LYS B N 1
ATOM 10546 C CA . LYS B 1 502 ? -38.160 -2.134 -103.143 1.00 26.34 502 LYS B CA 1
ATOM 10547 C C . LYS B 1 502 ? -37.186 -1.495 -104.127 1.00 29.13 502 LYS B C 1
ATOM 10548 O O . LYS B 1 502 ? -37.111 -1.901 -105.292 1.00 26.95 502 LYS B O 1
ATOM 10554 N N . LYS B 1 503 ? -36.423 -0.499 -103.670 1.00 28.04 503 LYS B N 1
ATOM 10555 C CA . LYS B 1 503 ? -35.456 0.166 -104.539 1.00 27.42 503 LYS B CA 1
ATOM 10556 C C . LYS B 1 503 ? -34.459 -0.817 -105.146 1.00 27.72 503 LYS B C 1
ATOM 10557 O O . LYS B 1 503 ? -34.064 -0.657 -106.306 1.00 28.94 503 LYS B O 1
ATOM 10563 N N . TYR B 1 504 ? -34.058 -1.848 -104.399 1.00 26.11 504 TYR B N 1
ATOM 10564 C CA . TYR B 1 504 ? -33.012 -2.760 -104.849 1.00 27.68 504 TYR B CA 1
ATOM 10565 C C . TYR B 1 504 ? -33.542 -4.151 -105.199 1.00 28.56 504 TYR B C 1
ATOM 10566 O O . TYR B 1 504 ? -32.753 -5.090 -105.350 1.00 26.87 504 TYR B O 1
ATOM 10575 N N . GLY B 1 505 ? -34.855 -4.299 -105.350 1.00 27.98 505 GLY B N 1
ATOM 10576 C CA . GLY B 1 505 ? -35.399 -5.555 -105.840 1.00 25.38 505 GLY B CA 1
ATOM 10577 C C . GLY B 1 505 ? -35.104 -6.713 -104.909 1.00 31.59 505 GLY B C 1
ATOM 10578 O O . GLY B 1 505 ? -35.370 -6.658 -103.702 1.00 31.75 505 GLY B O 1
ATOM 10579 N N . ASP B 1 506 ? -34.528 -7.776 -105.472 1.00 30.56 506 ASP B N 1
ATOM 10580 C CA . ASP B 1 506 ? -34.313 -9.030 -104.762 1.00 31.75 506 ASP B CA 1
ATOM 10581 C C . ASP B 1 506 ? -32.958 -9.122 -104.077 1.00 32.16 506 ASP B C 1
ATOM 10582 O O . ASP B 1 506 ? -32.643 -10.177 -103.516 1.00 33.07 506 ASP B O 1
ATOM 10587 N N . VAL B 1 507 ? -32.145 -8.065 -104.116 1.00 31.01 507 VAL B N 1
ATOM 10588 C CA . VAL B 1 507 ? -30.874 -8.082 -103.398 1.00 28.13 507 VAL B CA 1
ATOM 10589 C C . VAL B 1 507 ? -31.153 -8.306 -101.918 1.00 29.45 507 VAL B C 1
ATOM 10590 O O . VAL B 1 507 ? -31.918 -7.560 -101.294 1.00 29.15 507 VAL B O 1
ATOM 10594 N N . GLN B 1 508 ? -30.545 -9.347 -101.350 1.00 31.43 508 GLN B N 1
ATOM 10595 C CA . GLN B 1 508 ? -30.759 -9.689 -99.944 1.00 30.52 508 GLN B CA 1
ATOM 10596 C C . GLN B 1 508 ? -29.882 -8.783 -99.089 1.00 29.75 508 GLN B C 1
ATOM 10597 O O . GLN B 1 508 ? -28.731 -9.098 -98.777 1.00 29.69 508 GLN B O 1
ATOM 10603 N N . LEU B 1 509 ? -30.443 -7.641 -98.691 1.00 29.11 509 LEU B N 1
ATOM 10604 C CA . LEU B 1 509 ? -29.668 -6.636 -97.971 1.00 28.92 509 LEU B CA 1
ATOM 10605 C C . LEU B 1 509 ? -29.605 -6.938 -96.479 1.00 29.03 509 LEU B C 1
ATOM 10606 O O . LEU B 1 509 ? -28.520 -6.961 -95.888 1.00 27.16 509 LEU B O 1
ATOM 10611 N N . GLY B 1 510 ? -30.760 -7.168 -95.853 1.00 29.72 510 GLY B N 1
ATOM 10612 C CA . GLY B 1 510 ? -30.842 -7.361 -94.427 1.00 25.49 510 GLY B CA 1
ATOM 10613 C C . GLY B 1 510 ? -31.085 -8.804 -94.030 1.00 24.85 510 GLY B C 1
ATOM 10614 O O . GLY B 1 510 ? -30.981 -9.734 -94.830 1.00 27.97 510 GLY B O 1
ATOM 10615 N N . ILE B 1 511 ? -31.408 -8.978 -92.750 1.00 24.51 511 ILE B N 1
ATOM 10616 C CA . ILE B 1 511 ? -31.747 -10.292 -92.220 1.00 26.59 511 ILE B CA 1
ATOM 10617 C C . ILE B 1 511 ? -33.052 -10.766 -92.846 1.00 28.48 511 ILE B C 1
ATOM 10618 O O . ILE B 1 511 ? -33.979 -9.975 -93.071 1.00 26.76 511 ILE B O 1
ATOM 10623 N N . GLN B 1 512 ? -33.136 -12.064 -93.133 1.00 29.39 512 GLN B N 1
ATOM 10624 C CA . GLN B 1 512 ? -34.364 -12.647 -93.674 1.00 29.33 512 GLN B CA 1
ATOM 10625 C C . GLN B 1 512 ? -35.334 -12.862 -92.520 1.00 29.01 512 GLN B C 1
ATOM 10626 O O . GLN B 1 512 ? -35.376 -13.924 -91.899 1.00 29.82 512 GLN B O 1
ATOM 10632 N N . THR B 1 513 ? -36.135 -11.833 -92.237 1.00 28.91 513 THR B N 1
ATOM 10633 C CA . THR B 1 513 ? -37.015 -11.806 -91.075 1.00 28.27 513 THR B CA 1
ATOM 10634 C C . THR B 1 513 ? -38.440 -12.258 -91.376 1.00 27.33 513 THR B C 1
ATOM 10635 O O . THR B 1 513 ? -39.288 -12.210 -90.480 1.00 29.79 513 THR B O 1
ATOM 10639 N N . GLY B 1 514 ? -38.729 -12.678 -92.603 1.00 27.37 514 GLY B N 1
ATOM 10640 C CA . GLY B 1 514 ? -40.007 -13.276 -92.931 1.00 28.98 514 GLY B CA 1
ATOM 10641 C C . GLY B 1 514 ? -40.964 -12.301 -93.598 1.00 29.19 514 GLY B C 1
ATOM 10642 O O . GLY B 1 514 ? -40.762 -11.085 -93.625 1.00 30.45 514 GLY B O 1
ATOM 10643 N N . ASP B 1 515 ? -42.032 -12.870 -94.153 1.00 29.96 515 ASP B N 1
ATOM 10644 C CA . ASP B 1 515 ? -43.087 -12.083 -94.788 1.00 33.06 515 ASP B CA 1
ATOM 10645 C C . ASP B 1 515 ? -43.926 -11.411 -93.708 1.00 31.98 515 ASP B C 1
ATOM 10646 O O . ASP B 1 515 ? -44.663 -12.083 -92.980 1.00 34.29 515 ASP B O 1
ATOM 10651 N N . ALA B 1 516 ? -43.824 -10.083 -93.601 1.00 30.08 516 ALA B N 1
ATOM 10652 C CA . ALA B 1 516 ? -44.514 -9.374 -92.528 1.00 30.81 516 ALA B CA 1
ATOM 10653 C C . ALA B 1 516 ? -46.030 -9.452 -92.657 1.00 32.27 516 ALA B C 1
ATOM 10654 O O . ALA B 1 516 ? -46.736 -9.209 -91.671 1.00 30.68 516 ALA B O 1
ATOM 10656 N N . ARG B 1 517 ? -46.546 -9.779 -93.845 1.00 33.02 517 ARG B N 1
ATOM 10657 C CA . ARG B 1 517 ? -47.981 -10.004 -93.990 1.00 32.85 517 ARG B CA 1
ATOM 10658 C C . ARG B 1 517 ? -48.467 -11.112 -93.067 1.00 31.90 517 ARG B C 1
ATOM 10659 O O . ARG B 1 517 ? -49.637 -11.123 -92.673 1.00 33.82 517 ARG B O 1
ATOM 10667 N N . LYS B 1 518 ? -47.585 -12.040 -92.704 1.00 33.26 518 LYS B N 1
ATOM 10668 C CA . LYS B 1 518 ? -47.930 -13.170 -91.855 1.00 35.20 518 LYS B CA 1
ATOM 10669 C C . LYS B 1 518 ? -47.599 -12.932 -90.387 1.00 35.18 518 LYS B C 1
ATOM 10670 O O . LYS B 1 518 ? -47.740 -13.852 -89.576 1.00 36.93 518 LYS B O 1
ATOM 10676 N N . PHE B 1 519 ? -47.155 -11.732 -90.024 1.00 33.94 519 PHE B N 1
ATOM 10677 C CA . PHE B 1 519 ? -46.826 -11.466 -88.631 1.00 33.29 519 PHE B CA 1
ATOM 10678 C C . PHE B 1 519 ? -48.102 -11.413 -87.805 1.00 32.60 519 PHE B C 1
ATOM 10679 O O . PHE B 1 519 ? -49.076 -10.756 -88.185 1.00 31.10 519 PHE B O 1
ATOM 10687 N N . LYS B 1 520 ? -48.097 -12.114 -86.675 1.00 32.67 520 LYS B N 1
ATOM 10688 C CA . LYS B 1 520 ? -49.297 -12.263 -85.867 1.00 35.00 520 LYS B CA 1
ATOM 10689 C C . LYS B 1 520 ? -49.331 -11.347 -84.653 1.00 34.51 520 LYS B C 1
ATOM 10690 O O . LYS B 1 520 ? -50.381 -11.242 -84.011 1.00 36.54 520 LYS B O 1
ATOM 10696 N N . SER B 1 521 ? -48.229 -10.680 -84.321 1.00 31.33 521 SER B N 1
ATOM 10697 C CA . SER B 1 521 ? -48.198 -9.861 -83.119 1.00 30.76 521 SER B CA 1
ATOM 10698 C C . SER B 1 521 ? -47.313 -8.644 -83.340 1.00 30.04 521 SER B C 1
ATOM 10699 O O . SER B 1 521 ? -46.487 -8.607 -84.255 1.00 29.52 521 SER B O 1
ATOM 10702 N N . TRP B 1 522 ? -47.502 -7.638 -82.485 1.00 29.19 522 TRP B N 1
ATOM 10703 C CA . TRP B 1 522 ? -46.549 -6.538 -82.438 1.00 28.18 522 TRP B CA 1
ATOM 10704 C C . TRP B 1 522 ? -45.165 -7.038 -82.049 1.00 28.89 522 TRP B C 1
ATOM 10705 O O . TRP B 1 522 ? -44.156 -6.611 -82.623 1.00 27.63 522 TRP B O 1
ATOM 10716 N N . ASP B 1 523 ? -45.101 -7.949 -81.074 1.00 28.28 523 ASP B N 1
ATOM 10717 C CA . ASP B 1 523 ? -43.822 -8.517 -80.663 1.00 28.44 523 ASP B CA 1
ATOM 10718 C C . ASP B 1 523 ? -43.103 -9.174 -81.835 1.00 30.65 523 ASP B C 1
ATOM 10719 O O . ASP B 1 523 ? -41.866 -9.161 -81.895 1.00 28.61 523 ASP B O 1
ATOM 10724 N N . GLU B 1 524 ? -43.853 -9.721 -82.793 1.00 28.68 524 GLU B N 1
ATOM 10725 C CA . GLU B 1 524 ? -43.211 -10.343 -83.943 1.00 29.88 524 GLU B CA 1
ATOM 10726 C C . GLU B 1 524 ? -42.629 -9.299 -84.890 1.00 28.07 524 GLU B C 1
ATOM 10727 O O . GLU B 1 524 ? -41.503 -9.458 -85.377 1.00 27.27 524 GLU B O 1
ATOM 10733 N N . PHE B 1 525 ? -43.371 -8.224 -85.167 1.00 27.10 525 PHE B N 1
ATOM 10734 C CA . PHE B 1 525 ? -42.819 -7.199 -86.047 1.00 27.93 525 PHE B CA 1
ATOM 10735 C C . PHE B 1 525 ? -41.686 -6.441 -85.370 1.00 25.11 525 PHE B C 1
ATOM 10736 O O . PHE B 1 525 ? -40.675 -6.128 -86.009 1.00 22.35 525 PHE B O 1
ATOM 10744 N N . TRP B 1 526 ? -41.855 -6.106 -84.089 1.00 24.87 526 TRP B N 1
ATOM 10745 C CA . TRP B 1 526 ? -40.791 -5.428 -83.357 1.00 26.12 526 TRP B CA 1
ATOM 10746 C C . TRP B 1 526 ? -39.506 -6.248 -83.373 1.00 25.61 526 TRP B C 1
ATOM 10747 O O . TRP B 1 526 ? -38.418 -5.705 -83.600 1.00 24.74 526 TRP B O 1
ATOM 10758 N N . ASN B 1 527 ? -39.616 -7.562 -83.156 1.00 24.10 527 ASN B N 1
ATOM 10759 C CA . ASN B 1 527 ? -38.447 -8.432 -83.232 1.00 25.24 527 ASN B CA 1
ATOM 10760 C C . ASN B 1 527 ? -37.803 -8.376 -84.614 1.00 27.97 527 ASN B C 1
ATOM 10761 O O . ASN B 1 527 ? -36.572 -8.373 -84.733 1.00 29.02 527 ASN B O 1
ATOM 10766 N N . ALA B 1 528 ? -38.617 -8.322 -85.670 1.00 25.56 528 ALA B N 1
ATOM 10767 C CA . ALA B 1 528 ? -38.064 -8.214 -87.015 1.00 25.39 528 ALA B CA 1
ATOM 10768 C C . ALA B 1 528 ? -37.334 -6.892 -87.201 1.00 24.55 528 ALA B C 1
ATOM 10769 O O . ALA B 1 528 ? -36.246 -6.853 -87.787 1.00 24.30 528 ALA B O 1
ATOM 10771 N N . TYR B 1 529 ? -37.914 -5.795 -86.711 1.00 22.96 529 TYR B N 1
ATOM 10772 C CA . TYR B 1 529 ? -37.227 -4.517 -86.819 1.00 24.35 529 TYR B CA 1
ATOM 10773 C C . TYR B 1 529 ? -35.925 -4.523 -86.027 1.00 24.11 529 TYR B C 1
ATOM 10774 O O . TYR B 1 529 ? -34.901 -4.015 -86.501 1.00 22.32 529 TYR B O 1
ATOM 10783 N N . VAL B 1 530 ? -35.950 -5.074 -84.808 1.00 23.04 530 VAL B N 1
ATOM 10784 C CA . VAL B 1 530 ? -34.761 -5.051 -83.959 1.00 23.61 530 VAL B CA 1
ATOM 10785 C C . VAL B 1 530 ? -33.592 -5.741 -84.653 1.00 23.73 530 VAL B C 1
ATOM 10786 O O . VAL B 1 530 ? -32.455 -5.256 -84.607 1.00 23.84 530 VAL B O 1
ATOM 10790 N N . GLN B 1 531 ? -33.857 -6.861 -85.332 1.00 23.75 531 GLN B N 1
ATOM 10791 C CA . GLN B 1 531 ? -32.783 -7.592 -86.000 1.00 25.74 531 GLN B CA 1
ATOM 10792 C C . GLN B 1 531 ? -32.166 -6.774 -87.129 1.00 23.77 531 GLN B C 1
ATOM 10793 O O . GLN B 1 531 ? -30.949 -6.827 -87.348 1.00 21.63 531 GLN B O 1
ATOM 10799 N N . GLN B 1 532 ? -32.988 -6.023 -87.867 1.00 22.96 532 GLN B N 1
ATOM 10800 C CA . GLN B 1 532 ? -32.448 -5.151 -88.904 1.00 22.25 532 GLN B CA 1
ATOM 10801 C C . GLN B 1 532 ? -31.748 -3.949 -88.289 1.00 20.97 532 GLN B C 1
ATOM 10802 O O . GLN B 1 532 ? -30.704 -3.509 -88.781 1.00 21.99 532 GLN B O 1
ATOM 10808 N N . HIS B 1 533 ? -32.317 -3.404 -87.214 1.00 21.02 533 HIS B N 1
ATOM 10809 C CA . HIS B 1 533 ? -31.676 -2.318 -86.482 1.00 21.12 533 HIS B CA 1
ATOM 10810 C C . HIS B 1 533 ? -30.288 -2.727 -85.999 1.00 22.96 533 HIS B C 1
ATOM 10811 O O . HIS B 1 533 ? -29.310 -1.990 -86.178 1.00 21.87 533 HIS B O 1
ATOM 10818 N N . MET B 1 534 ? -30.183 -3.909 -85.383 1.00 20.13 534 MET B N 1
ATOM 10819 C CA . MET B 1 534 ? -28.898 -4.346 -84.849 1.00 21.32 534 MET B CA 1
ATOM 10820 C C . MET B 1 534 ? -27.919 -4.669 -85.967 1.00 20.54 534 MET B C 1
ATOM 10821 O O . MET B 1 534 ? -26.713 -4.435 -85.827 1.00 21.08 534 MET B O 1
ATOM 10826 N N . LEU B 1 535 ? -28.417 -5.216 -87.079 1.00 20.89 535 LEU B N 1
ATOM 10827 C CA . LEU B 1 535 ? -27.560 -5.449 -88.235 1.00 19.71 535 LEU B CA 1
ATOM 10828 C C . LEU B 1 535 ? -26.944 -4.148 -88.734 1.00 20.44 535 LEU B C 1
ATOM 10829 O O . LEU B 1 535 ? -25.756 -4.104 -89.075 1.00 20.80 535 LEU B O 1
ATOM 10834 N N . LEU B 1 536 ? -27.737 -3.074 -88.782 1.00 21.50 536 LEU B N 1
ATOM 10835 C CA . LEU B 1 536 ? -27.205 -1.785 -89.208 1.00 20.72 536 LEU B CA 1
ATOM 10836 C C . LEU B 1 536 ? -26.148 -1.276 -88.239 1.00 20.76 536 LEU B C 1
ATOM 10837 O O . LEU B 1 536 ? -25.146 -0.693 -88.662 1.00 20.67 536 LEU B O 1
ATOM 10842 N N . LEU B 1 537 ? -26.357 -1.485 -86.934 1.00 18.83 537 LEU B N 1
ATOM 10843 C CA . LEU B 1 537 ? -25.369 -1.060 -85.946 1.00 20.13 537 LEU B CA 1
ATOM 10844 C C . LEU B 1 537 ? -24.060 -1.828 -86.107 1.00 22.58 537 LEU B C 1
ATOM 10845 O O . LEU B 1 537 ? -22.980 -1.224 -86.146 1.00 21.46 537 LEU B O 1
ATOM 10850 N N . ARG B 1 538 ? -24.135 -3.163 -86.197 1.00 23.27 538 ARG B N 1
ATOM 10851 C CA . ARG B 1 538 ? -22.926 -3.963 -86.389 1.00 21.15 538 ARG B CA 1
ATOM 10852 C C . ARG B 1 538 ? -22.185 -3.532 -87.648 1.00 22.13 538 ARG B C 1
ATOM 10853 O O . ARG B 1 538 ? -20.963 -3.338 -87.632 1.00 22.45 538 ARG B O 1
ATOM 10861 N N . THR B 1 539 ? -22.914 -3.382 -88.753 1.00 22.16 539 THR B N 1
ATOM 10862 C CA . THR B 1 539 ? -22.289 -2.956 -89.999 1.00 22.24 539 THR B CA 1
ATOM 10863 C C . THR B 1 539 ? -21.631 -1.594 -89.840 1.00 21.55 539 THR B C 1
ATOM 10864 O O . THR B 1 539 ? -20.517 -1.373 -90.328 1.00 18.79 539 THR B O 1
ATOM 10868 N N . THR B 1 540 ? -22.312 -0.672 -89.153 1.00 20.46 540 THR B N 1
ATOM 10869 C CA . THR B 1 540 ? -21.772 0.665 -88.932 1.00 19.66 540 THR B CA 1
ATOM 10870 C C . THR B 1 540 ? -20.405 0.609 -88.264 1.00 20.10 540 THR B C 1
ATOM 10871 O O . THR B 1 540 ? -19.446 1.234 -88.729 1.00 20.05 540 THR B O 1
ATOM 10875 N N . PHE B 1 541 ? -20.291 -0.148 -87.173 1.00 21.13 541 PHE B N 1
ATOM 10876 C CA . PHE B 1 541 ? -19.066 -0.100 -86.384 1.00 21.19 541 PHE B CA 1
ATOM 10877 C C . PHE B 1 541 ? -17.941 -0.875 -87.061 1.00 22.26 541 PHE B C 1
ATOM 10878 O O . PHE B 1 541 ? -16.773 -0.475 -86.988 1.00 23.55 541 PHE B O 1
ATOM 10886 N N . ILE B 1 542 ? -18.271 -1.976 -87.741 1.00 22.29 542 ILE B N 1
ATOM 10887 C CA . ILE B 1 542 ? -17.270 -2.686 -88.534 1.00 22.91 542 ILE B CA 1
ATOM 10888 C C . ILE B 1 542 ? -16.720 -1.774 -89.625 1.00 22.60 542 ILE B C 1
ATOM 10889 O O . ILE B 1 542 ? -15.504 -1.691 -89.838 1.00 20.32 542 ILE B O 1
ATOM 10894 N N . GLN B 1 543 ? -17.614 -1.074 -90.329 1.00 21.59 543 GLN B N 1
ATOM 10895 C CA . GLN B 1 543 ? -17.193 -0.147 -91.376 1.00 20.23 543 GLN B CA 1
ATOM 10896 C C . GLN B 1 543 ? -16.303 0.956 -90.815 1.00 20.93 543 GLN B C 1
ATOM 10897 O O . GLN B 1 543 ? -15.285 1.310 -91.422 1.00 21.62 543 GLN B O 1
ATOM 10903 N N . GLN B 1 544 ? -16.665 1.504 -89.651 1.00 21.76 544 GLN B N 1
ATOM 10904 C CA . GLN B 1 544 ? -15.882 2.587 -89.062 1.00 20.06 544 GLN B CA 1
ATOM 10905 C C . GLN B 1 544 ? -14.477 2.128 -88.692 1.00 22.68 544 GLN B C 1
ATOM 10906 O O . GLN B 1 544 ? -13.501 2.857 -88.908 1.00 22.33 544 GLN B O 1
ATOM 10912 N N . TYR B 1 545 ? -14.359 0.931 -88.107 1.00 22.42 545 TYR B N 1
ATOM 10913 C CA . TYR B 1 545 ? -13.056 0.419 -87.697 1.00 22.20 545 TYR B CA 1
ATOM 10914 C C . TYR B 1 545 ? -12.118 0.295 -88.891 1.00 23.25 545 TYR B C 1
ATOM 10915 O O . TYR B 1 545 ? -10.927 0.612 -88.792 1.00 22.44 545 TYR B O 1
ATOM 10924 N N . ILE B 1 546 ? -12.649 -0.140 -90.035 1.00 20.93 546 ILE B N 1
ATOM 10925 C CA . ILE B 1 546 ? -11.846 -0.231 -91.250 1.00 22.73 546 ILE B CA 1
ATOM 10926 C C . ILE B 1 546 ? -11.487 1.157 -91.763 1.00 21.76 546 ILE B C 1
ATOM 10927 O O . ILE B 1 546 ? -10.370 1.388 -92.243 1.00 20.35 546 ILE B O 1
ATOM 10932 N N . VAL B 1 547 ? -12.426 2.102 -91.669 1.00 21.86 547 VAL B N 1
ATOM 10933 C CA . VAL B 1 547 ? -12.166 3.465 -92.125 1.00 20.37 547 VAL B CA 1
ATOM 10934 C C . VAL B 1 547 ? -11.021 4.085 -91.334 1.00 21.68 547 VAL B C 1
ATOM 10935 O O . VAL B 1 547 ? -10.124 4.721 -91.902 1.00 21.45 547 VAL B O 1
ATOM 10939 N N . ILE B 1 548 ? -11.027 3.895 -90.014 1.00 19.72 548 ILE B N 1
ATOM 10940 C CA . ILE B 1 548 ? -9.965 4.429 -89.166 1.00 21.62 548 ILE B CA 1
ATOM 10941 C C . ILE B 1 548 ? -8.604 3.915 -89.624 1.00 23.07 548 ILE B C 1
ATOM 10942 O O . ILE B 1 548 ? -7.650 4.687 -89.785 1.00 22.36 548 ILE B O 1
ATOM 10947 N N . GLN B 1 549 ? -8.500 2.601 -89.854 1.00 23.61 549 GLN B N 1
ATOM 10948 C CA . GLN B 1 549 ? -7.234 2.015 -90.289 1.00 23.09 549 GLN B CA 1
ATOM 10949 C C . GLN B 1 549 ? -6.834 2.511 -91.676 1.00 22.16 549 GLN B C 1
ATOM 10950 O O . GLN B 1 549 ? -5.661 2.811 -91.919 1.00 24.66 549 GLN B O 1
ATOM 10956 N N . THR B 1 550 ? -7.793 2.611 -92.596 1.00 23.28 550 THR B N 1
ATOM 10957 C CA . THR B 1 550 ? -7.464 2.990 -93.967 1.00 24.48 550 THR B CA 1
ATOM 10958 C C . THR B 1 550 ? -7.100 4.472 -94.071 1.00 25.15 550 THR B C 1
ATOM 10959 O O . THR B 1 550 ? -6.171 4.836 -94.803 1.00 22.86 550 THR B O 1
ATOM 10963 N N . ARG B 1 551 ? -7.813 5.337 -93.340 1.00 21.31 551 ARG B N 1
ATOM 10964 C CA . ARG B 1 551 ? -7.512 6.767 -93.372 1.00 21.31 551 ARG B CA 1
ATOM 10965 C C . ARG B 1 551 ? -6.079 7.050 -92.930 1.00 22.70 551 ARG B C 1
ATOM 10966 O O . ARG B 1 551 ? -5.422 7.950 -93.470 1.00 21.40 551 ARG B O 1
ATOM 10974 N N . ALA B 1 552 ? -5.578 6.292 -91.949 1.00 22.55 552 ALA B N 1
ATOM 10975 C CA . ALA B 1 552 ? -4.236 6.533 -91.431 1.00 21.99 552 ALA B CA 1
ATOM 10976 C C . ALA B 1 552 ? -3.166 6.336 -92.492 1.00 24.35 552 ALA B C 1
ATOM 10977 O O . ALA B 1 552 ? -2.047 6.830 -92.323 1.00 23.36 552 ALA B O 1
ATOM 10979 N N . LYS B 1 553 ? -3.481 5.633 -93.579 1.00 23.19 553 LYS B N 1
ATOM 10980 C CA . LYS B 1 553 ? -2.523 5.391 -94.646 1.00 24.20 553 LYS B CA 1
ATOM 10981 C C . LYS B 1 553 ? -2.601 6.413 -95.771 1.00 22.71 553 LYS B C 1
ATOM 10982 O O . LYS B 1 553 ? -1.724 6.416 -96.639 1.00 23.14 553 LYS B O 1
ATOM 10988 N N . HIS B 1 554 ? -3.616 7.280 -95.784 1.00 23.39 554 HIS B N 1
ATOM 10989 C CA . HIS B 1 554 ? -3.866 8.134 -96.937 1.00 22.38 554 HIS B CA 1
ATOM 10990 C C . HIS B 1 554 ? -3.894 9.625 -96.644 1.00 22.23 554 HIS B C 1
ATOM 10991 O O . HIS B 1 554 ? -3.755 10.414 -97.584 1.00 22.07 554 HIS B O 1
ATOM 10998 N N . PHE B 1 555 ? -4.065 10.040 -95.394 1.00 20.73 555 PHE B N 1
ATOM 10999 C CA . PHE B 1 555 ? -4.259 11.446 -95.076 1.00 21.69 555 PHE B CA 1
ATOM 11000 C C . PHE B 1 555 ? -3.208 11.932 -94.090 1.00 21.71 555 PHE B C 1
ATOM 11001 O O . PHE B 1 555 ? -2.863 11.230 -93.132 1.00 20.85 555 PHE B O 1
ATOM 11009 N N . ALA B 1 556 ? -2.696 13.136 -94.346 1.00 19.24 556 ALA B N 1
ATOM 11010 C CA . ALA B 1 556 ? -1.837 13.849 -93.415 1.00 19.92 556 ALA B CA 1
ATOM 11011 C C . ALA B 1 556 ? -2.273 15.308 -93.377 1.00 20.50 556 ALA B C 1
ATOM 11012 O O . ALA B 1 556 ? -2.957 15.799 -94.280 1.00 21.03 556 ALA B O 1
ATOM 11014 N N . GLN B 1 557 ? -1.869 16.002 -92.312 1.00 19.59 557 GLN B N 1
ATOM 11015 C CA . GLN B 1 557 ? -2.297 17.381 -92.071 1.00 21.40 557 GLN B CA 1
ATOM 11016 C C . GLN B 1 557 ? -1.177 18.126 -91.355 1.00 21.51 557 GLN B C 1
ATOM 11017 O O . GLN B 1 557 ? -1.267 18.425 -90.159 1.00 21.36 557 GLN B O 1
ATOM 11023 N N . PRO B 1 558 ? -0.089 18.443 -92.069 1.00 20.55 558 PRO B N 1
ATOM 11024 C CA . PRO B 1 558 ? 1.070 19.053 -91.391 1.00 21.25 558 PRO B CA 1
ATOM 11025 C C . PRO B 1 558 ? 0.788 20.407 -90.753 1.00 20.71 558 PRO B C 1
ATOM 11026 O O . PRO B 1 558 ? 1.277 20.658 -89.643 1.00 19.78 558 PRO B O 1
ATOM 11030 N N . MET B 1 559 ? 0.028 21.295 -91.406 1.00 22.75 559 MET B N 1
ATOM 11031 C CA . MET B 1 559 ? -0.250 22.589 -90.784 1.00 22.69 559 MET B CA 1
ATOM 11032 C C . MET B 1 559 ? -1.233 22.446 -89.629 1.00 21.56 559 MET B C 1
ATOM 11033 O O . MET B 1 559 ? -1.030 23.021 -88.554 1.00 19.98 559 MET B O 1
ATOM 11038 N N . GLY B 1 560 ? -2.316 21.695 -89.835 1.00 20.34 560 GLY B N 1
ATOM 11039 C CA . GLY B 1 560 ? -3.250 21.461 -88.746 1.00 20.12 560 GLY B CA 1
ATOM 11040 C C . GLY B 1 560 ? -2.584 20.832 -87.537 1.00 19.96 560 GLY B C 1
ATOM 11041 O O . GLY B 1 560 ? -2.913 21.161 -86.393 1.00 20.09 560 GLY B O 1
ATOM 11042 N N . SER B 1 561 ? -1.618 19.939 -87.772 1.00 18.36 561 SER B N 1
ATOM 11043 C CA . SER B 1 561 ? -0.927 19.282 -86.667 1.00 19.07 561 SER B CA 1
ATOM 11044 C C . SER B 1 561 ? 0.006 20.242 -85.934 1.00 18.55 561 SER B C 1
ATOM 11045 O O . SER B 1 561 ? 0.085 20.208 -84.703 1.00 19.32 561 SER B O 1
ATOM 11048 N N . VAL B 1 562 ? 0.721 21.107 -86.660 1.00 19.51 562 VAL B N 1
ATOM 11049 C CA . VAL B 1 562 ? 1.601 22.051 -85.973 1.00 20.02 562 VAL B CA 1
ATOM 11050 C C . VAL B 1 562 ? 0.803 23.070 -85.165 1.00 18.57 562 VAL B C 1
ATOM 11051 O O . VAL B 1 562 ? 1.348 23.687 -84.242 1.00 16.86 562 VAL B O 1
ATOM 11055 N N . LEU B 1 563 ? -0.478 23.254 -85.475 1.00 19.09 563 LEU B N 1
ATOM 11056 C CA . LEU B 1 563 ? -1.351 24.115 -84.688 1.00 19.72 563 LEU B CA 1
ATOM 11057 C C . LEU B 1 563 ? -1.972 23.390 -83.503 1.00 19.95 563 LEU B C 1
ATOM 11058 O O . LEU B 1 563 ? -2.835 23.960 -82.828 1.00 22.29 563 LEU B O 1
ATOM 11063 N N . HIS B 1 564 ? -1.552 22.156 -83.236 1.00 18.44 564 HIS B N 1
ATOM 11064 C CA . HIS B 1 564 ? -2.117 21.329 -82.181 1.00 19.38 564 HIS B CA 1
ATOM 11065 C C . HIS B 1 564 ? -1.034 21.010 -81.160 1.00 21.09 564 HIS B C 1
ATOM 11066 O O . HIS B 1 564 ? 0.017 20.467 -81.517 1.00 20.69 564 HIS B O 1
ATOM 11073 N N . ALA B 1 565 ? -1.304 21.323 -79.890 1.00 19.39 565 ALA B N 1
ATOM 11074 C CA . ALA B 1 565 ? -0.272 21.214 -78.862 1.00 21.45 565 ALA B CA 1
ATOM 11075 C C . ALA B 1 565 ? 0.169 19.769 -78.652 1.00 21.06 565 ALA B C 1
ATOM 11076 O O . ALA B 1 565 ? 1.356 19.504 -78.427 1.00 22.30 565 ALA B O 1
ATOM 11078 N N . LEU B 1 566 ? -0.769 18.819 -78.717 1.00 21.24 566 LEU B N 1
ATOM 11079 C CA . LEU B 1 566 ? -0.406 17.417 -78.518 1.00 21.29 566 LEU B CA 1
ATOM 11080 C C . LEU B 1 566 ? 0.371 16.868 -79.708 1.00 22.51 566 LEU B C 1
ATOM 11081 O O . LEU B 1 566 ? 1.271 16.038 -79.538 1.00 23.53 566 LEU B O 1
ATOM 11086 N N . CYS B 1 567 ? 0.034 17.305 -80.922 1.00 20.49 567 CYS B N 1
ATOM 11087 C CA . CYS B 1 567 ? 0.804 16.866 -82.082 1.00 22.17 567 CYS B CA 1
ATOM 11088 C C . CYS B 1 567 ? 2.225 17.416 -82.036 1.00 23.07 567 CYS B C 1
ATOM 11089 O O . CYS B 1 567 ? 3.176 16.720 -82.407 1.00 22.75 567 CYS B O 1
ATOM 11092 N N . ARG B 1 568 ? 2.394 18.660 -81.576 1.00 21.99 568 ARG B N 1
ATOM 11093 C CA . ARG B 1 568 ? 3.739 19.200 -81.398 1.00 24.58 568 ARG B CA 1
ATOM 11094 C C . ARG B 1 568 ? 4.491 18.435 -80.317 1.00 24.15 568 ARG B C 1
ATOM 11095 O O . ARG B 1 568 ? 5.674 18.113 -80.482 1.00 23.33 568 ARG B O 1
ATOM 11103 N N . LYS B 1 569 ? 3.814 18.124 -79.210 1.00 24.50 569 LYS B N 1
ATOM 11104 C CA . LYS B 1 569 ? 4.471 17.462 -78.087 1.00 25.07 569 LYS B CA 1
ATOM 11105 C C . LYS B 1 569 ? 4.942 16.063 -78.464 1.00 24.77 569 LYS B C 1
ATOM 11106 O O . LYS B 1 569 ? 6.094 15.697 -78.208 1.00 25.43 569 LYS B O 1
ATOM 11112 N N . HIS B 1 570 ? 4.067 15.266 -79.071 1.00 22.08 570 HIS B N 1
ATOM 11113 C CA . HIS B 1 570 ? 4.356 13.865 -79.333 1.00 24.12 570 HIS B CA 1
ATOM 11114 C C . HIS B 1 570 ? 4.807 13.598 -80.764 1.00 25.14 570 HIS B C 1
ATOM 11115 O O . HIS B 1 570 ? 5.132 12.452 -81.088 1.00 27.57 570 HIS B O 1
ATOM 11122 N N . CYS B 1 571 ? 4.837 14.625 -81.616 1.00 24.31 571 CYS B N 1
ATOM 11123 C CA . CYS B 1 571 ? 5.361 14.543 -82.984 1.00 23.90 571 CYS B CA 1
ATOM 11124 C C . CYS B 1 571 ? 4.642 13.472 -83.808 1.00 23.21 571 CYS B C 1
ATOM 11125 O O . CYS B 1 571 ? 5.255 12.573 -84.385 1.00 23.38 571 CYS B O 1
ATOM 11128 N N . ILE B 1 572 ? 3.319 13.599 -83.874 1.00 23.35 572 ILE B N 1
ATOM 11129 C CA . ILE B 1 572 ? 2.491 12.660 -84.621 1.00 23.89 572 ILE B CA 1
ATOM 11130 C C . ILE B 1 572 ? 1.352 13.423 -85.289 1.00 21.54 572 ILE B C 1
ATOM 11131 O O . ILE B 1 572 ? 0.764 14.332 -84.694 1.00 21.53 572 ILE B O 1
ATOM 11136 N N . ASP B 1 573 ? 1.055 13.057 -86.534 1.00 22.25 573 ASP B N 1
ATOM 11137 C CA . ASP B 1 573 ? 0.058 13.760 -87.333 1.00 20.96 573 ASP B CA 1
ATOM 11138 C C . ASP B 1 573 ? -1.360 13.461 -86.851 1.00 21.34 573 ASP B C 1
ATOM 11139 O O . ASP B 1 573 ? -1.659 12.373 -86.349 1.00 21.69 573 ASP B O 1
ATOM 11144 N N . LEU B 1 574 ? -2.248 14.441 -87.054 1.00 21.69 574 LEU B N 1
ATOM 11145 C CA . LEU B 1 574 ? -3.612 14.365 -86.535 1.00 21.43 574 LEU B CA 1
ATOM 11146 C C . LEU B 1 574 ? -4.367 13.140 -87.044 1.00 21.48 574 LEU B C 1
ATOM 11147 O O . LEU B 1 574 ? -5.170 12.552 -86.311 1.00 22.43 574 LEU B O 1
ATOM 11152 N N . HIS B 1 575 ? -4.145 12.746 -88.296 1.00 21.73 575 HIS B N 1
ATOM 11153 C CA . HIS B 1 575 ? -4.970 11.688 -88.869 1.00 21.26 575 HIS B CA 1
ATOM 11154 C C . HIS B 1 575 ? -4.525 10.289 -88.460 1.00 21.56 575 HIS B C 1
ATOM 11155 O O . HIS B 1 575 ? -5.137 9.311 -88.900 1.00 22.18 575 HIS B O 1
ATOM 11162 N N . GLN B 1 576 ? -3.493 10.164 -87.634 1.00 19.96 576 GLN B N 1
ATOM 11163 C CA . GLN B 1 576 ? -3.178 8.867 -87.069 1.00 21.37 576 GLN B CA 1
ATOM 11164 C C . GLN B 1 576 ? -4.244 8.483 -86.040 1.00 22.75 576 GLN B C 1
ATOM 11165 O O . GLN B 1 576 ? -4.875 9.354 -85.436 1.00 23.82 576 GLN B O 1
ATOM 11171 N N . PRO B 1 577 ? -4.469 7.180 -85.830 1.00 25.94 577 PRO B N 1
ATOM 11172 C CA . PRO B 1 577 ? -5.622 6.774 -85.006 1.00 22.90 577 PRO B CA 1
ATOM 11173 C C . PRO B 1 577 ? -5.510 7.162 -83.542 1.00 23.75 577 PRO B C 1
ATOM 11174 O O . PRO B 1 577 ? -6.527 7.505 -82.926 1.00 23.93 577 PRO B O 1
ATOM 11178 N N . GLN B 1 578 ? -4.316 7.105 -82.954 1.00 21.97 578 GLN B N 1
ATOM 11179 C CA . GLN B 1 578 ? -4.152 7.349 -81.528 1.00 22.58 578 GLN B CA 1
ATOM 11180 C C . GLN B 1 578 ? -3.014 8.336 -81.317 1.00 25.23 578 GLN B C 1
ATOM 11181 O O . GLN B 1 578 ? -1.899 8.122 -81.803 1.00 23.57 578 GLN B O 1
ATOM 11187 N N . ILE B 1 579 ? -3.298 9.416 -80.600 1.00 23.83 579 ILE B N 1
ATOM 11188 C CA . ILE B 1 579 ? -2.320 10.439 -80.260 1.00 23.47 579 ILE B CA 1
ATOM 11189 C C . ILE B 1 579 ? -2.307 10.544 -78.740 1.00 23.40 579 ILE B C 1
ATOM 11190 O O . ILE B 1 579 ? -3.361 10.742 -78.129 1.00 23.85 579 ILE B O 1
ATOM 11195 N N . PRO B 1 580 ? -1.157 10.389 -78.085 1.00 21.90 580 PRO B N 1
ATOM 11196 C CA . PRO B 1 580 ? -1.147 10.331 -76.617 1.00 23.18 580 PRO B CA 1
ATOM 11197 C C . PRO B 1 580 ? -1.764 11.579 -76.003 1.00 23.22 580 PRO B C 1
ATOM 11198 O O . PRO B 1 580 ? -1.552 12.698 -76.477 1.00 20.96 580 PRO B O 1
ATOM 11202 N N . GLU B 1 581 ? -2.558 11.364 -74.952 1.00 23.60 581 GLU B N 1
ATOM 11203 C CA . GLU B 1 581 ? -3.312 12.368 -74.202 1.00 23.57 581 GLU B CA 1
ATOM 11204 C C . GLU B 1 581 ? -4.467 12.963 -75.001 1.00 23.17 581 GLU B C 1
ATOM 11205 O O . GLU B 1 581 ? -5.190 13.812 -74.472 1.00 21.72 581 GLU B O 1
ATOM 11211 N N . GLY B 1 582 ? -4.676 12.544 -76.246 1.00 23.04 582 GLY B N 1
ATOM 11212 C CA . GLY B 1 582 ? -5.788 13.058 -77.016 1.00 21.67 582 GLY B CA 1
ATOM 11213 C C . GLY B 1 582 ? -7.113 12.452 -76.596 1.00 24.48 582 GLY B C 1
ATOM 11214 O O . GLY B 1 582 ? -7.181 11.356 -76.039 1.00 23.22 582 GLY B O 1
ATOM 11215 N N . LEU B 1 583 ? -8.185 13.195 -76.863 1.00 23.29 583 LEU B N 1
ATOM 11216 C CA . LEU B 1 583 ? -9.549 12.719 -76.675 1.00 20.76 583 LEU B CA 1
ATOM 11217 C C . LEU B 1 583 ? -10.197 12.549 -78.042 1.00 20.54 583 LEU B C 1
ATOM 11218 O O . LEU B 1 583 ? -10.097 13.438 -78.896 1.00 19.85 583 LEU B O 1
ATOM 11223 N N . ASN B 1 584 ? -10.861 11.415 -78.248 1.00 19.03 584 ASN B N 1
ATOM 11224 C CA . ASN B 1 584 ? -11.366 11.032 -79.562 1.00 20.89 584 ASN B CA 1
ATOM 11225 C C . ASN B 1 584 ? -12.891 11.000 -79.551 1.00 21.09 584 ASN B C 1
ATOM 11226 O O . ASN B 1 584 ? -13.497 10.055 -79.033 1.00 20.08 584 ASN B O 1
ATOM 11231 N N . PHE B 1 585 ? -13.502 12.025 -80.142 1.00 19.43 585 PHE B N 1
ATOM 11232 C CA . PHE B 1 585 ? -14.955 12.147 -80.230 1.00 20.27 585 PHE B CA 1
ATOM 11233 C C . PHE B 1 585 ? -15.370 11.892 -81.676 1.00 20.94 585 PHE B C 1
ATOM 11234 O O . PHE B 1 585 ? -15.254 12.773 -82.535 1.00 22.33 585 PHE B O 1
ATOM 11242 N N . GLY B 1 586 ? -15.847 10.676 -81.938 1.00 18.08 586 GLY B N 1
ATOM 11243 C CA . GLY B 1 586 ? -16.384 10.304 -83.226 1.00 18.51 586 GLY B CA 1
ATOM 11244 C C . GLY B 1 586 ? -17.866 9.974 -83.139 1.00 21.47 586 GLY B C 1
ATOM 11245 O O . GLY B 1 586 ? -18.470 9.973 -82.062 1.00 19.74 586 GLY B O 1
ATOM 11246 N N . TYR B 1 587 ? -18.441 9.681 -84.303 1.00 19.30 587 TYR B N 1
ATOM 11247 C CA . TYR B 1 587 ? -19.889 9.613 -84.403 1.00 20.29 587 TYR B CA 1
ATOM 11248 C C . TYR B 1 587 ? -20.313 8.569 -85.423 1.00 21.97 587 TYR B C 1
ATOM 11249 O O . TYR B 1 587 ? -19.564 8.225 -86.346 1.00 21.42 587 TYR B O 1
ATOM 11258 N N . PHE B 1 588 ? -21.528 8.067 -85.228 1.00 18.97 588 PHE B N 1
ATOM 11259 C CA . PHE B 1 588 ? -22.317 7.443 -86.275 1.00 17.92 588 PHE B CA 1
ATOM 11260 C C . PHE B 1 588 ? -23.694 8.087 -86.251 1.00 19.55 588 PHE B C 1
ATOM 11261 O O . PHE B 1 588 ? -24.156 8.563 -85.209 1.00 19.54 588 PHE B O 1
ATOM 11269 N N . GLU B 1 589 ? -24.344 8.115 -87.407 1.00 21.06 589 GLU B N 1
ATOM 11270 C CA . GLU B 1 589 ? -25.573 8.875 -87.574 1.00 20.86 589 GLU B CA 1
ATOM 11271 C C . GLU B 1 589 ? -26.788 7.962 -87.526 1.00 21.20 589 GLU B C 1
ATOM 11272 O O . GLU B 1 589 ? -26.867 6.982 -88.271 1.00 22.86 589 GLU B O 1
ATOM 11278 N N . PHE B 1 590 ? -27.724 8.289 -86.641 1.00 19.84 590 PHE B N 1
ATOM 11279 C CA . PHE B 1 590 ? -29.067 7.720 -86.657 1.00 22.16 590 PHE B CA 1
ATOM 11280 C C . PHE B 1 590 ? -29.915 8.604 -87.570 1.00 21.42 590 PHE B C 1
ATOM 11281 O O . PHE B 1 590 ? -30.276 9.725 -87.197 1.00 22.82 590 PHE B O 1
ATOM 11289 N N . MET B 1 591 ? -30.229 8.108 -88.763 1.00 20.95 591 MET B N 1
ATOM 11290 C CA . MET B 1 591 ? -30.988 8.866 -89.753 1.00 23.64 591 MET B CA 1
ATOM 11291 C C . MET B 1 591 ? -32.439 8.401 -89.786 1.00 21.55 591 MET B C 1
ATOM 11292 O O . MET B 1 591 ? -32.710 7.197 -89.821 1.00 22.43 591 MET B O 1
ATOM 11297 N N . GLY B 1 592 ? -33.364 9.359 -89.780 1.00 22.67 592 GLY B N 1
ATOM 11298 C CA . GLY B 1 592 ? -34.771 9.060 -89.954 1.00 19.49 592 GLY B CA 1
ATOM 11299 C C . GLY B 1 592 ? -35.547 8.775 -88.689 1.00 23.30 592 GLY B C 1
ATOM 11300 O O . GLY B 1 592 ? -36.547 8.048 -88.745 1.00 22.65 592 GLY B O 1
ATOM 11301 N N . LEU B 1 593 ? -35.131 9.342 -87.551 1.00 21.02 593 LEU B N 1
ATOM 11302 C CA . LEU B 1 593 ? -35.756 9.023 -86.269 1.00 21.68 593 LEU B CA 1
ATOM 11303 C C . LEU B 1 593 ? -37.275 9.192 -86.3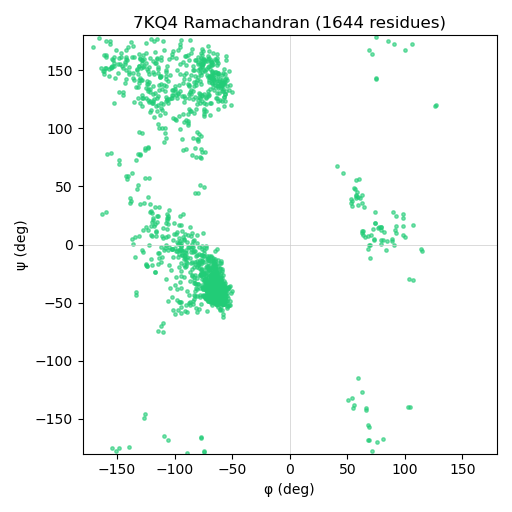11 1.00 24.06 593 LEU B C 1
ATOM 11304 O O . LEU B 1 593 ? -38.023 8.280 -85.939 1.00 23.40 593 LEU B O 1
ATOM 11309 N N . GLY B 1 594 ? -37.749 10.357 -86.758 1.00 22.53 594 GLY B N 1
ATOM 11310 C CA . GLY B 1 594 ? -39.184 10.594 -86.792 1.00 22.82 594 GLY B CA 1
ATOM 11311 C C . GLY B 1 594 ? -39.924 9.617 -87.686 1.00 22.58 594 GLY B C 1
ATOM 11312 O O . GLY B 1 594 ? -41.028 9.176 -87.360 1.00 20.53 594 GLY B O 1
ATOM 11313 N N . THR B 1 595 ? -39.328 9.267 -88.829 1.00 23.95 595 THR B N 1
ATOM 11314 C CA . THR B 1 595 ? -39.961 8.310 -89.729 1.00 23.03 595 THR B CA 1
ATOM 11315 C C . THR B 1 595 ? -40.036 6.929 -89.094 1.00 24.11 595 THR B C 1
ATOM 11316 O O . THR B 1 595 ? -41.049 6.232 -89.225 1.00 23.99 595 THR B O 1
ATOM 11320 N N . VAL B 1 596 ? -38.976 6.520 -88.394 1.00 21.53 596 VAL B N 1
ATOM 11321 C CA . VAL B 1 596 ? -38.968 5.206 -87.764 1.00 23.62 596 VAL B CA 1
ATOM 11322 C C . VAL B 1 596 ? -39.972 5.158 -86.618 1.00 24.76 596 VAL B C 1
ATOM 11323 O O . VAL B 1 596 ? -40.782 4.228 -86.527 1.00 24.41 596 VAL B O 1
ATOM 11327 N N . ILE B 1 597 ? -39.941 6.161 -85.732 1.00 24.28 597 ILE B N 1
ATOM 11328 C CA . ILE B 1 597 ? -40.888 6.202 -84.616 1.00 22.90 597 ILE B CA 1
ATOM 11329 C C . ILE B 1 597 ? -42.319 6.121 -85.131 1.00 24.02 597 ILE B C 1
ATOM 11330 O O . ILE B 1 597 ? -43.102 5.255 -84.725 1.00 25.55 597 ILE B O 1
ATOM 11335 N N . ASP B 1 598 ? -42.678 7.033 -86.041 1.00 24.34 598 ASP B N 1
ATOM 11336 C CA . ASP B 1 598 ? -44.060 7.129 -86.497 1.00 23.35 598 ASP B CA 1
ATOM 11337 C C . ASP B 1 598 ? -44.492 5.891 -87.279 1.00 23.26 598 ASP B C 1
ATOM 11338 O O . ASP B 1 598 ? -45.658 5.488 -87.198 1.00 21.34 598 ASP B O 1
ATOM 11343 N N . SER B 1 599 ? -43.578 5.278 -88.038 1.00 22.14 599 SER B N 1
ATOM 11344 C CA . SER B 1 599 ? -43.910 4.040 -88.739 1.00 22.64 599 SER B CA 1
ATOM 11345 C C . SER B 1 599 ? -44.149 2.905 -87.752 1.00 24.87 599 SER B C 1
ATOM 11346 O O . SER B 1 599 ? -45.129 2.156 -87.874 1.00 21.81 599 SER B O 1
ATOM 11349 N N . LEU B 1 600 ? -43.254 2.758 -86.770 1.00 21.22 600 LEU B N 1
ATOM 11350 C CA . LEU B 1 600 ? -43.423 1.709 -85.772 1.00 23.49 600 LEU B CA 1
ATOM 11351 C C . LEU B 1 600 ? -44.681 1.931 -84.940 1.00 23.36 600 LEU B C 1
ATOM 11352 O O . LEU B 1 600 ? -45.433 0.984 -84.684 1.00 22.54 600 LEU B O 1
ATOM 11357 N N . ALA B 1 601 ? -44.931 3.178 -84.522 1.00 22.31 601 ALA B N 1
ATOM 11358 C CA . ALA B 1 601 ? -46.092 3.460 -83.682 1.00 22.93 601 ALA B CA 1
ATOM 11359 C C . ALA B 1 601 ? -47.394 3.215 -84.436 1.00 24.42 601 ALA B C 1
ATOM 11360 O O . ALA B 1 601 ? -48.384 2.770 -83.845 1.00 23.45 601 ALA B O 1
ATOM 11362 N N . ALA B 1 602 ? -47.414 3.508 -85.739 1.00 24.88 602 ALA B N 1
ATOM 11363 C CA . ALA B 1 602 ? -48.591 3.204 -86.547 1.00 23.91 602 ALA B CA 1
ATOM 11364 C C . ALA B 1 602 ? -48.876 1.706 -86.554 1.00 23.49 602 ALA B C 1
ATOM 11365 O O . ALA B 1 602 ? -50.015 1.279 -86.339 1.00 24.38 602 ALA B O 1
ATOM 11367 N N . ILE B 1 603 ? -47.851 0.888 -86.797 1.00 22.28 603 ILE B N 1
ATOM 11368 C CA . ILE B 1 603 ? -48.058 -0.558 -86.825 1.00 23.83 603 ILE B CA 1
ATOM 11369 C C . ILE B 1 603 ? -48.499 -1.053 -85.456 1.00 25.17 603 ILE B C 1
ATOM 11370 O O . ILE B 1 603 ? -49.450 -1.832 -85.334 1.00 24.65 603 ILE B O 1
ATOM 11375 N N . LYS B 1 604 ? -47.824 -0.591 -84.402 1.00 25.50 604 LYS B N 1
ATOM 11376 C CA . LYS B 1 604 ? -48.120 -1.079 -83.060 1.00 25.08 604 LYS B CA 1
ATOM 11377 C C . LYS B 1 604 ? -49.554 -0.754 -82.655 1.00 26.47 604 LYS B C 1
ATOM 11378 O O . LYS B 1 604 ? -50.281 -1.625 -82.162 1.00 25.04 604 LYS B O 1
ATOM 11384 N N . LYS B 1 605 ? -49.989 0.491 -82.871 1.00 25.11 605 LYS B N 1
ATOM 11385 C CA . LYS B 1 605 ? -51.320 0.878 -82.415 1.00 26.93 605 LYS B CA 1
ATOM 11386 C C . LYS B 1 605 ? -52.427 0.492 -83.393 1.00 24.80 605 LYS B C 1
ATOM 11387 O O . LYS B 1 605 ? -53.452 -0.051 -82.977 1.00 26.63 605 LYS B O 1
ATOM 11393 N N . LEU B 1 606 ? -52.245 0.766 -84.686 1.00 25.09 606 LEU B N 1
ATOM 11394 C CA . LEU B 1 606 ? -53.345 0.611 -85.636 1.00 25.43 606 LEU B CA 1
ATOM 11395 C C . LEU B 1 606 ? -53.532 -0.834 -86.080 1.00 28.41 606 LEU B C 1
ATOM 11396 O O . LEU B 1 606 ? -54.668 -1.278 -86.282 1.00 28.97 606 LEU B O 1
ATOM 11401 N N . VAL B 1 607 ? -52.442 -1.579 -86.252 1.00 27.29 607 VAL B N 1
ATOM 11402 C CA . VAL B 1 607 ? -52.555 -2.967 -86.689 1.00 26.82 607 VAL B CA 1
ATOM 11403 C C . VAL B 1 607 ? -52.814 -3.896 -85.507 1.00 28.73 607 VAL B C 1
ATOM 11404 O O . VAL B 1 607 ? -53.718 -4.736 -85.549 1.00 28.17 607 VAL B O 1
ATOM 11408 N N . PHE B 1 608 ? -52.035 -3.767 -84.435 1.00 27.92 608 PHE B N 1
ATOM 11409 C CA . PHE B 1 608 ? -52.050 -4.783 -83.388 1.00 29.09 608 PHE B CA 1
ATOM 11410 C C . PHE B 1 608 ? -52.840 -4.378 -82.147 1.00 27.52 608 PHE B C 1
ATOM 11411 O O . PHE B 1 608 ? -53.629 -5.180 -81.643 1.00 27.98 608 PHE B O 1
ATOM 11419 N N . GLU B 1 609 ? -52.665 -3.157 -81.642 1.00 26.23 609 GLU B N 1
ATOM 11420 C CA . GLU B 1 609 ? -53.407 -2.760 -80.446 1.00 30.37 609 GLU B CA 1
ATOM 11421 C C . GLU B 1 609 ? -54.885 -2.540 -80.760 1.00 31.10 609 GLU B C 1
ATOM 11422 O O . GLU B 1 609 ? -55.760 -3.170 -80.157 1.00 29.63 609 GLU B O 1
ATOM 11428 N N . ASP B 1 610 ? -55.183 -1.645 -81.702 1.00 28.95 610 ASP B N 1
ATOM 11429 C CA . ASP B 1 610 ? -56.564 -1.312 -82.027 1.00 28.52 610 ASP B CA 1
ATOM 11430 C C . ASP B 1 610 ? -57.155 -2.189 -83.124 1.00 29.09 610 ASP B C 1
ATOM 11431 O O . ASP B 1 610 ? -58.384 -2.238 -83.259 1.00 27.72 610 ASP B O 1
ATOM 11436 N N . LYS B 1 611 ? -56.313 -2.871 -83.905 1.00 28.14 611 LYS B N 1
ATOM 11437 C CA . LYS B 1 611 ? -56.767 -3.820 -84.924 1.00 28.25 611 LYS B CA 1
ATOM 11438 C C . LYS B 1 611 ? -57.694 -3.152 -85.936 1.00 28.84 611 LYS B C 1
ATOM 11439 O O . LYS B 1 611 ? -58.710 -3.719 -86.347 1.00 27.99 611 LYS B O 1
ATOM 11445 N N . LYS B 1 612 ? -57.339 -1.931 -86.338 1.00 26.37 612 LYS B N 1
ATOM 11446 C CA . LYS B 1 612 ? -58.119 -1.227 -87.348 1.00 28.88 612 LYS B CA 1
ATOM 11447 C C . LYS B 1 612 ? -57.836 -1.755 -88.747 1.00 28.64 612 LYS B C 1
ATOM 11448 O O . LYS B 1 612 ? -58.696 -1.658 -89.628 1.00 29.61 612 LYS B O 1
ATOM 11454 N N . LEU B 1 613 ? -56.654 -2.326 -88.965 1.00 28.05 613 LEU B N 1
ATOM 11455 C CA . LEU B 1 613 ? -56.322 -2.932 -90.245 1.00 28.09 613 LEU B CA 1
ATOM 11456 C C . LEU B 1 613 ? -55.294 -4.029 -90.016 1.00 28.54 613 LEU B C 1
ATOM 11457 O O . LEU B 1 613 ? -54.628 -4.081 -88.979 1.00 28.52 613 LEU B O 1
ATOM 11462 N N . THR B 1 614 ? -55.179 -4.912 -91.000 1.00 28.54 614 THR B N 1
ATOM 11463 C CA . THR B 1 614 ? -54.258 -6.036 -90.955 1.00 29.38 614 THR B CA 1
ATOM 11464 C C . THR B 1 614 ? -52.954 -5.687 -91.669 1.00 30.08 614 THR B C 1
ATOM 11465 O O . THR B 1 614 ? -52.843 -4.671 -92.359 1.00 29.85 614 THR B O 1
ATOM 11469 N N . MET B 1 615 ? -51.959 -6.564 -91.506 1.00 29.82 615 MET B N 1
ATOM 11470 C CA . MET B 1 615 ? -50.691 -6.367 -92.202 1.00 30.37 615 MET B CA 1
ATOM 11471 C C . MET B 1 615 ? -50.864 -6.444 -93.714 1.00 31.56 615 MET B C 1
ATOM 11472 O O . MET B 1 615 ? -50.164 -5.741 -94.453 1.00 28.62 615 MET B O 1
ATOM 11477 N N . ASP B 1 616 ? -51.790 -7.282 -94.194 1.00 29.97 616 ASP B N 1
ATOM 11478 C CA . ASP B 1 616 ? -52.046 -7.348 -95.632 1.00 30.97 616 ASP B CA 1
ATOM 11479 C C . ASP B 1 616 ? -52.602 -6.031 -96.157 1.00 30.74 616 ASP B C 1
ATOM 11480 O O . ASP B 1 616 ? -52.174 -5.549 -97.212 1.00 31.01 616 ASP B O 1
ATOM 11485 N N . GLN B 1 617 ? -53.565 -5.441 -95.443 1.00 28.58 617 GLN B N 1
ATOM 11486 C CA . GLN B 1 617 ? -54.102 -4.149 -95.860 1.00 28.58 617 GLN B CA 1
ATOM 11487 C C . GLN B 1 617 ? -53.018 -3.080 -95.865 1.00 28.48 617 GLN B C 1
ATOM 11488 O O . GLN B 1 617 ? -52.954 -2.252 -96.783 1.00 27.79 617 GLN B O 1
ATOM 11494 N N . LEU B 1 618 ? -52.163 -3.078 -94.839 1.00 29.08 618 LEU B N 1
ATOM 11495 C CA . LEU B 1 618 ? -51.099 -2.084 -94.758 1.00 27.08 618 LEU B CA 1
ATOM 11496 C C . LEU B 1 618 ? -50.116 -2.244 -95.908 1.00 25.80 618 LEU B C 1
ATOM 11497 O O . LEU B 1 618 ? -49.819 -1.284 -96.627 1.00 25.46 618 LEU B O 1
ATOM 11502 N N . ILE B 1 619 ? -49.615 -3.464 -96.108 1.00 26.42 619 ILE B N 1
ATOM 11503 C CA . ILE B 1 619 ? -48.568 -3.678 -97.098 1.00 27.85 619 ILE B CA 1
ATOM 11504 C C . ILE B 1 619 ? -49.122 -3.556 -98.513 1.00 27.97 619 ILE B C 1
ATOM 11505 O O . ILE B 1 619 ? -48.423 -3.081 -99.416 1.00 28.66 619 ILE B O 1
ATOM 11510 N N . ASP B 1 620 ? -50.381 -3.949 -98.731 1.00 27.24 620 ASP B N 1
ATOM 11511 C CA . ASP B 1 620 ? -51.033 -3.647 -100.004 1.00 25.94 620 ASP B CA 1
ATOM 11512 C C . ASP B 1 620 ? -50.999 -2.151 -100.281 1.00 27.48 620 ASP B C 1
ATOM 11513 O O . ASP B 1 620 ? -50.633 -1.717 -101.379 1.00 28.48 620 ASP B O 1
ATOM 11518 N N . ALA B 1 621 ? -51.378 -1.345 -99.286 1.00 27.52 621 ALA B N 1
ATOM 11519 C CA . ALA B 1 621 ? -51.353 0.103 -99.456 1.00 26.99 621 ALA B CA 1
ATOM 11520 C C . ALA B 1 621 ? -49.936 0.607 -99.700 1.00 25.58 621 ALA B C 1
ATOM 11521 O O . ALA B 1 621 ? -49.721 1.483 -100.545 1.00 29.02 621 ALA B O 1
ATOM 11523 N N . LEU B 1 622 ? -48.955 0.058 -98.978 1.00 25.48 622 LEU B N 1
ATOM 11524 C CA . LEU B 1 622 ? -47.572 0.497 -99.146 1.00 25.89 622 LEU B CA 1
ATOM 11525 C C . LEU B 1 622 ? -47.056 0.167 -100.541 1.00 26.15 622 LEU B C 1
ATOM 11526 O O . LEU B 1 622 ? -46.475 1.021 -101.221 1.00 25.68 622 LEU B O 1
ATOM 11531 N N . GLU B 1 623 ? -47.255 -1.076 -100.984 1.00 25.42 623 GLU B N 1
ATOM 11532 C CA . GLU B 1 623 ? -46.771 -1.473 -102.298 1.00 26.43 623 GLU B CA 1
ATOM 11533 C C . GLU B 1 623 ? -47.506 -0.753 -103.420 1.00 26.50 623 GLU B C 1
ATOM 11534 O O . GLU B 1 623 ? -46.976 -0.667 -104.531 1.00 30.24 623 GLU B O 1
ATOM 11540 N N . ALA B 1 624 ? -48.697 -0.222 -103.153 1.00 27.09 624 ALA B N 1
ATOM 11541 C CA . ALA B 1 624 ? -49.412 0.616 -104.107 1.00 27.83 624 ALA B CA 1
ATOM 11542 C C . ALA B 1 624 ? -49.062 2.092 -103.974 1.00 31.00 624 ALA B C 1
ATOM 11543 O O . ALA B 1 624 ? -49.634 2.914 -104.699 1.00 32.98 624 ALA B O 1
ATOM 11545 N N . ASN B 1 625 ? -48.139 2.445 -103.074 1.00 29.60 625 ASN B N 1
ATOM 11546 C CA . ASN B 1 625 ? -47.766 3.842 -102.834 1.00 30.50 625 ASN B CA 1
ATOM 11547 C C . ASN B 1 625 ? -49.004 4.692 -102.537 1.00 31.46 625 ASN B C 1
ATOM 11548 O O . ASN B 1 625 ? -49.105 5.852 -102.943 1.00 31.58 625 ASN B O 1
ATOM 11553 N N . PHE B 1 626 ? -49.964 4.088 -101.835 1.00 30.32 626 PHE B N 1
ATOM 11554 C CA . PHE B 1 626 ? -51.222 4.690 -101.402 1.00 30.77 626 PHE B CA 1
ATOM 11555 C C . PHE B 1 626 ? -52.118 5.122 -102.559 1.00 32.23 626 PHE B C 1
ATOM 11556 O O . PHE B 1 626 ? -53.110 5.827 -102.335 1.00 33.08 626 PHE B O 1
ATOM 11564 N N . GLU B 1 627 ? -51.810 4.713 -103.788 1.00 33.17 627 GLU B N 1
ATOM 11565 C CA . GLU B 1 627 ? -52.704 4.979 -104.910 1.00 36.22 627 GLU B CA 1
ATOM 11566 C C . GLU B 1 627 ? -53.934 4.086 -104.799 1.00 33.79 627 GLU B C 1
ATOM 11567 O O . GLU B 1 627 ? -53.829 2.858 -104.887 1.00 34.18 627 GLU B O 1
ATOM 11573 N N . GLY B 1 628 ? -55.100 4.697 -104.600 1.00 34.86 628 GLY B N 1
ATOM 11574 C CA . GLY B 1 628 ? -56.315 3.948 -104.357 1.00 35.09 628 GLY B CA 1
ATOM 11575 C C . GLY B 1 628 ? -56.492 3.477 -102.931 1.00 36.69 628 GLY B C 1
ATOM 11576 O O . GLY B 1 628 ? -57.463 2.762 -102.647 1.00 33.73 628 GLY B O 1
ATOM 11577 N N . TYR B 1 629 ? -55.583 3.841 -102.030 1.00 33.56 629 TYR B N 1
ATOM 11578 C CA . TYR B 1 629 ? -55.656 3.507 -100.614 1.00 33.42 629 TYR B CA 1
ATOM 11579 C C . TYR B 1 629 ? -55.533 4.771 -99.776 1.00 32.90 629 TYR B C 1
ATOM 11580 O O . TYR B 1 629 ? -54.930 4.774 -98.701 1.00 31.73 629 TYR B O 1
ATOM 11589 N N . GLU B 1 630 ? -56.092 5.871 -100.282 1.00 33.08 630 GLU B N 1
ATOM 11590 C CA . GLU B 1 630 ? -55.954 7.150 -99.601 1.00 32.06 630 GLU B CA 1
ATOM 11591 C C . GLU B 1 630 ? -56.580 7.114 -98.214 1.00 32.44 630 GLU B C 1
ATOM 11592 O O . GLU B 1 630 ? -56.099 7.795 -97.301 1.00 31.68 630 GLU B O 1
ATOM 11598 N N . ASP B 1 631 ? -57.635 6.318 -98.027 1.00 31.81 631 ASP B N 1
ATOM 11599 C CA . ASP B 1 631 ? -58.221 6.198 -96.697 1.00 32.66 631 ASP B CA 1
ATOM 11600 C C . ASP B 1 631 ? -57.277 5.475 -95.740 1.00 32.62 631 ASP B C 1
ATOM 11601 O O . ASP B 1 631 ? -57.164 5.857 -94.568 1.00 31.50 631 ASP B O 1
ATOM 11606 N N . ILE B 1 632 ? -56.585 4.437 -96.219 1.00 30.45 632 ILE B N 1
ATOM 11607 C CA . ILE B 1 632 ? -55.561 3.795 -95.398 1.00 30.95 632 ILE B CA 1
ATOM 11608 C C . ILE B 1 632 ? -54.470 4.795 -95.031 1.00 31.11 632 ILE B C 1
ATOM 11609 O O . ILE B 1 632 ? -53.994 4.828 -93.889 1.00 29.47 632 ILE B O 1
ATOM 11614 N N . GLN B 1 633 ? -54.059 5.626 -95.992 1.00 30.44 633 GLN B N 1
ATOM 11615 C CA . GLN B 1 633 ? -53.012 6.607 -95.728 1.00 30.05 633 GLN B CA 1
ATOM 11616 C C . GLN B 1 633 ? -53.452 7.612 -94.673 1.00 29.52 633 GLN B C 1
ATOM 11617 O O . GLN B 1 633 ? -52.677 7.957 -93.773 1.00 29.26 633 GLN B O 1
ATOM 11623 N N . GLN B 1 634 ? -54.697 8.092 -94.766 1.00 29.45 634 GLN B N 1
ATOM 11624 C CA . GLN B 1 634 ? -55.218 9.022 -93.768 1.00 30.50 634 GLN B CA 1
ATOM 11625 C C . GLN B 1 634 ? -55.344 8.360 -92.402 1.00 29.31 634 GLN B C 1
ATOM 11626 O O . GLN B 1 634 ? -55.113 9.005 -91.372 1.00 30.24 634 GLN B O 1
ATOM 11632 N N . LEU B 1 635 ? -55.722 7.080 -92.369 1.00 25.71 635 LEU B N 1
ATOM 11633 C CA . LEU B 1 635 ? -55.851 6.387 -91.091 1.00 27.42 635 LEU B CA 1
ATOM 11634 C C . LEU B 1 635 ? -54.492 6.197 -90.431 1.00 28.45 635 LEU B C 1
ATOM 11635 O O . LEU B 1 635 ? -54.367 6.325 -89.208 1.00 28.94 635 LEU B O 1
ATOM 11640 N N . LEU B 1 636 ? -53.463 5.899 -91.228 1.00 26.67 636 LEU B N 1
ATOM 11641 C CA . LEU B 1 636 ? -52.117 5.754 -90.685 1.00 27.17 636 LEU B CA 1
ATOM 11642 C C . LEU B 1 636 ? -51.613 7.054 -90.067 1.00 26.31 636 LEU B C 1
ATOM 11643 O O . LEU B 1 636 ? -50.817 7.022 -89.123 1.00 25.89 636 LEU B O 1
ATOM 11648 N N . ARG B 1 637 ? -52.071 8.198 -90.568 1.00 25.33 637 ARG B N 1
ATOM 11649 C CA . ARG B 1 637 ? -51.646 9.489 -90.044 1.00 25.47 637 ARG B CA 1
ATOM 11650 C C . ARG B 1 637 ? -52.351 9.886 -88.752 1.00 26.51 637 ARG B C 1
ATOM 11651 O O . ARG B 1 637 ? -52.033 10.945 -88.203 1.00 27.88 637 ARG B O 1
ATOM 11659 N N . THR B 1 638 ? -53.282 9.075 -88.249 1.00 25.28 638 THR B N 1
ATOM 11660 C CA . THR B 1 638 ? -53.928 9.331 -86.967 1.00 24.73 638 THR B CA 1
ATOM 11661 C C . THR B 1 638 ? -53.232 8.624 -85.811 1.00 27.03 638 THR B C 1
ATOM 11662 O O . THR B 1 638 ? -53.629 8.812 -84.655 1.00 25.54 638 THR B O 1
ATOM 11666 N N . ALA B 1 639 ? -52.217 7.812 -86.093 1.00 25.61 639 ALA B N 1
ATOM 11667 C CA . ALA B 1 639 ? -51.499 7.120 -85.041 1.00 25.83 639 ALA B CA 1
ATOM 11668 C C . ALA B 1 639 ? -50.606 8.101 -84.281 1.00 24.68 639 ALA B C 1
ATOM 11669 O O . ALA B 1 639 ? -50.272 9.173 -84.792 1.00 27.06 639 ALA B O 1
ATOM 11671 N N . PRO B 1 640 ? -50.231 7.770 -83.044 1.00 27.42 640 PRO B N 1
ATOM 11672 C CA . PRO B 1 640 ? -49.372 8.677 -82.272 1.00 24.57 640 PRO B CA 1
ATOM 11673 C C . PRO B 1 640 ? -48.044 8.913 -82.975 1.00 23.70 640 PRO B C 1
ATOM 11674 O O . PRO B 1 640 ? -47.441 7.991 -83.527 1.00 23.54 640 PRO B O 1
ATOM 11678 N N . CYS B 1 641 ? -47.588 10.164 -82.946 1.00 24.00 641 CYS B N 1
ATOM 11679 C CA . CYS B 1 641 ? -46.392 10.564 -83.673 1.00 22.68 641 CYS B CA 1
ATOM 11680 C C . CYS B 1 641 ? -45.390 11.248 -82.756 1.00 25.31 641 CYS B C 1
ATOM 11681 O O . CYS B 1 641 ? -45.750 11.844 -81.734 1.00 23.70 641 CYS B O 1
ATOM 11684 N N . TYR B 1 642 ? -44.123 11.149 -83.150 1.00 24.16 642 TYR B N 1
ATOM 11685 C CA . TYR B 1 642 ? -43.033 11.834 -82.468 1.00 22.51 642 TYR B CA 1
ATOM 11686 C C . TYR B 1 642 ? -43.157 13.342 -82.644 1.00 22.14 642 TYR B C 1
ATOM 11687 O O . TYR B 1 642 ? -43.495 13.831 -83.724 1.00 25.00 642 TYR B O 1
ATOM 11696 N N . GLY B 1 643 ? -42.885 14.077 -81.575 1.00 22.58 643 GLY B N 1
ATOM 11697 C CA . GLY B 1 643 ? -42.944 15.523 -81.609 1.00 24.18 643 GLY B CA 1
ATOM 11698 C C . GLY B 1 643 ? -44.214 16.132 -81.066 1.00 25.63 643 GLY B C 1
ATOM 11699 O O . GLY B 1 643 ? -44.471 17.313 -81.327 1.00 23.27 643 GLY B O 1
ATOM 11700 N N . ASN B 1 644 ? -45.014 15.367 -80.324 1.00 24.00 644 ASN B N 1
ATOM 11701 C CA . ASN B 1 644 ? -46.277 15.839 -79.775 1.00 25.06 644 ASN B CA 1
ATOM 11702 C C . ASN B 1 644 ? -46.343 15.695 -78.264 1.00 27.21 644 ASN B C 1
ATOM 11703 O O . ASN B 1 644 ? -47.430 15.838 -77.691 1.00 26.65 644 ASN B O 1
ATOM 11708 N N . ASP B 1 645 ? -45.214 15.415 -77.608 1.00 26.89 645 ASP B N 1
ATOM 11709 C CA . ASP B 1 645 ? -45.200 15.041 -76.195 1.00 27.40 645 ASP B CA 1
ATOM 11710 C C . ASP B 1 645 ? -46.143 13.864 -75.952 1.00 26.65 645 ASP B C 1
ATOM 11711 O O . ASP B 1 645 ? -46.823 13.778 -74.929 1.00 24.41 645 ASP B O 1
ATOM 11716 N N . ASP B 1 646 ? -46.186 12.945 -76.916 1.00 28.07 646 ASP B N 1
ATOM 11717 C CA . ASP B 1 646 ? -47.082 11.793 -76.876 1.00 27.71 646 ASP B CA 1
ATOM 11718 C C . ASP B 1 646 ? -46.286 10.593 -76.377 1.00 29.29 646 ASP B C 1
ATOM 11719 O O . ASP B 1 646 ? -45.460 10.039 -77.113 1.00 27.06 646 ASP B O 1
ATOM 11724 N N . GLU B 1 647 ? -46.556 10.179 -75.133 1.00 30.43 647 GLU B N 1
ATOM 11725 C CA . GLU B 1 647 ? -45.756 9.133 -74.503 1.00 30.22 647 GLU B CA 1
ATOM 11726 C C . GLU B 1 647 ? -45.817 7.825 -75.282 1.00 29.64 647 GLU B C 1
ATOM 11727 O O . GLU B 1 647 ? -44.860 7.043 -75.249 1.00 27.26 647 GLU B O 1
ATOM 11733 N N . TYR B 1 648 ? -46.918 7.572 -75.996 1.00 27.98 648 TYR B N 1
ATOM 11734 C CA . TYR B 1 648 ? -47.021 6.339 -76.773 1.00 27.33 648 TYR B CA 1
ATOM 11735 C C . TYR B 1 648 ? -45.955 6.283 -77.861 1.00 26.66 648 TYR B C 1
ATOM 11736 O O . TYR B 1 648 ? -45.327 5.239 -78.073 1.00 25.41 648 TYR B O 1
ATOM 11745 N N . ALA B 1 649 ? -45.741 7.397 -78.564 1.00 24.84 649 ALA B N 1
ATOM 11746 C CA . ALA B 1 649 ? -44.722 7.438 -79.606 1.00 24.86 649 ALA B CA 1
ATOM 11747 C C . ALA B 1 649 ? -43.330 7.641 -79.016 1.00 25.43 649 ALA B C 1
ATOM 11748 O O . ALA B 1 649 ? -42.375 6.965 -79.416 1.00 24.57 649 ALA B O 1
ATOM 11750 N N . ASP B 1 650 ? -43.197 8.567 -78.060 1.00 24.17 650 ASP B N 1
ATOM 11751 C CA . ASP B 1 650 ? -41.877 8.908 -77.534 1.00 25.64 650 ASP B CA 1
ATOM 11752 C C . ASP B 1 650 ? -41.245 7.736 -76.793 1.00 25.12 650 ASP B C 1
ATOM 11753 O O . ASP B 1 650 ? -40.014 7.606 -76.771 1.00 24.96 650 ASP B O 1
ATOM 11758 N N . GLU B 1 651 ? -42.074 6.878 -76.192 1.00 24.16 651 GLU B N 1
ATOM 11759 C CA . GLU B 1 651 ? -41.606 5.626 -75.602 1.00 27.48 651 GLU B CA 1
ATOM 11760 C C . GLU B 1 651 ? -40.810 4.801 -76.604 1.00 26.15 651 GLU B C 1
ATOM 11761 O O . GLU B 1 651 ? -39.745 4.262 -76.281 1.00 25.90 651 GLU B O 1
ATOM 11767 N N . ILE B 1 652 ? -41.333 4.670 -77.825 1.00 25.33 652 ILE B N 1
ATOM 11768 C CA . ILE B 1 652 ? -40.646 3.891 -78.851 1.00 24.50 652 ILE B CA 1
ATOM 11769 C C . ILE B 1 652 ? -39.334 4.561 -79.240 1.00 22.46 652 ILE B C 1
ATOM 11770 O O . ILE B 1 652 ? -38.296 3.901 -79.367 1.00 22.80 652 ILE B O 1
ATOM 11775 N N . GLY B 1 653 ? -39.358 5.883 -79.428 1.00 22.84 653 GLY B N 1
ATOM 11776 C CA . GLY B 1 653 ? -38.147 6.592 -79.808 1.00 23.41 653 GLY B CA 1
ATOM 11777 C C . GLY B 1 653 ? -37.071 6.528 -78.744 1.00 22.74 653 GLY B C 1
ATOM 11778 O O . GLY B 1 653 ? -35.881 6.451 -79.058 1.00 23.98 653 GLY B O 1
ATOM 11779 N N . ARG B 1 654 ? -37.472 6.553 -77.472 1.00 23.08 654 ARG B N 1
ATOM 11780 C CA . ARG B 1 654 ? -36.501 6.408 -76.394 1.00 23.35 654 ARG B CA 1
ATOM 11781 C C . ARG B 1 654 ? -35.847 5.032 -76.428 1.00 24.05 654 ARG B C 1
ATOM 11782 O O . ARG B 1 654 ? -34.648 4.899 -76.158 1.00 23.37 654 ARG B O 1
ATOM 11790 N N . GLU B 1 655 ? -36.616 3.995 -76.774 1.00 22.28 655 GLU B N 1
ATOM 11791 C CA . GLU B 1 655 ? -36.035 2.660 -76.872 1.00 23.73 655 GLU B CA 1
ATOM 11792 C C . GLU B 1 655 ? -35.138 2.533 -78.100 1.00 23.36 655 GLU B C 1
ATOM 11793 O O . GLU B 1 655 ? -34.109 1.850 -78.052 1.00 23.53 655 GLU B O 1
ATOM 11799 N N . LEU B 1 656 ? -35.509 3.182 -79.209 1.00 23.04 656 LEU B N 1
ATOM 11800 C CA . LEU B 1 656 ? -34.616 3.241 -80.364 1.00 22.05 656 LEU B CA 1
ATOM 11801 C C . LEU B 1 656 ? -33.303 3.915 -79.994 1.00 21.07 656 LEU B C 1
ATOM 11802 O O . LEU B 1 656 ? -32.220 3.422 -80.330 1.00 20.76 656 LEU B O 1
ATOM 11807 N N . ASP B 1 657 ? -33.388 5.056 -79.305 1.00 21.95 657 ASP B N 1
ATOM 11808 C CA . ASP B 1 657 ? -32.185 5.756 -78.875 1.00 21.65 657 ASP B CA 1
ATOM 11809 C C . ASP B 1 657 ? -31.376 4.908 -77.907 1.00 22.05 657 ASP B C 1
ATOM 11810 O O . ASP B 1 657 ? -30.144 4.857 -77.998 1.00 20.73 657 ASP B O 1
ATOM 11815 N N . ARG B 1 658 ? -32.052 4.234 -76.973 1.00 20.87 658 ARG B N 1
ATOM 11816 C CA . ARG B 1 658 ? -31.342 3.407 -76.006 1.00 22.74 658 ARG B CA 1
ATOM 11817 C C . ARG B 1 658 ? -30.517 2.339 -76.708 1.00 23.65 658 ARG B C 1
ATOM 11818 O O . ARG B 1 658 ? -29.344 2.135 -76.381 1.00 22.08 658 ARG B O 1
ATOM 11826 N N . MET B 1 659 ? -31.115 1.651 -77.685 1.00 21.60 659 MET B N 1
ATOM 11827 C CA . MET B 1 659 ? -30.390 0.610 -78.404 1.00 23.21 659 MET B CA 1
ATOM 11828 C C . MET B 1 659 ? -29.142 1.167 -79.075 1.00 21.35 659 MET B C 1
ATOM 11829 O O . MET B 1 659 ? -28.086 0.525 -79.071 1.00 19.80 659 MET B O 1
ATOM 11834 N N . ALA B 1 660 ? -29.241 2.370 -79.644 1.00 19.53 660 ALA B N 1
ATOM 11835 C CA . ALA B 1 660 ? -28.103 2.946 -80.352 1.00 20.34 660 ALA B CA 1
ATOM 11836 C C . ALA B 1 660 ? -27.031 3.421 -79.379 1.00 20.64 660 ALA B C 1
ATOM 11837 O O . ALA B 1 660 ? -25.839 3.167 -79.584 1.00 21.47 660 ALA B O 1
ATOM 11839 N N . VAL B 1 661 ? -27.440 4.110 -78.309 1.00 19.53 661 VAL B N 1
ATOM 11840 C CA . VAL B 1 661 ? -26.484 4.629 -77.335 1.00 20.90 661 VAL B CA 1
ATOM 11841 C C . VAL B 1 661 ? -25.836 3.489 -76.555 1.00 22.42 661 VAL B C 1
ATOM 11842 O O . VAL B 1 661 ? -24.632 3.519 -76.267 1.00 20.55 661 VAL B O 1
ATOM 11846 N N . SER B 1 662 ? -26.621 2.466 -76.207 1.00 21.06 662 SER B N 1
ATOM 11847 C CA . SER B 1 662 ? -26.075 1.319 -75.491 1.00 22.31 662 SER B CA 1
ATOM 11848 C C . SER B 1 662 ? -25.065 0.570 -76.347 1.00 21.50 662 SER B C 1
ATOM 11849 O O . SER B 1 662 ? -24.042 0.094 -75.841 1.00 21.23 662 SER B O 1
ATOM 11852 N N . PHE B 1 663 ? -25.336 0.456 -77.649 1.00 21.02 663 PHE B N 1
ATOM 11853 C CA . PHE B 1 663 ? -24.370 -0.149 -78.557 1.00 21.23 663 PHE B CA 1
ATOM 11854 C C . PHE B 1 663 ? -23.104 0.695 -78.644 1.00 22.06 663 PHE B C 1
ATOM 11855 O O . PHE B 1 663 ? -21.987 0.162 -78.641 1.00 22.75 663 PHE B O 1
ATOM 11863 N N . ALA B 1 664 ? -23.261 2.020 -78.712 1.00 21.75 664 ALA B N 1
ATOM 11864 C CA . ALA B 1 664 ? -22.103 2.906 -78.773 1.00 21.03 664 ALA B CA 1
ATOM 11865 C C . ALA B 1 664 ? -21.243 2.789 -77.521 1.00 21.84 664 ALA B C 1
ATOM 11866 O O . ALA B 1 664 ? -20.008 2.769 -77.606 1.00 20.35 664 ALA B O 1
ATOM 11868 N N . ALA B 1 665 ? -21.877 2.722 -76.346 1.00 19.32 665 ALA B N 1
ATOM 11869 C CA . ALA B 1 665 ? -21.111 2.664 -75.105 1.00 20.48 665 ALA B CA 1
ATOM 11870 C C . ALA B 1 665 ? -20.296 1.383 -75.017 1.00 21.11 665 ALA B C 1
ATOM 11871 O O . ALA B 1 665 ? -19.202 1.377 -74.445 1.00 24.38 665 ALA B O 1
ATOM 11873 N N . LYS B 1 666 ? -20.805 0.299 -75.594 1.00 21.46 666 LYS B N 1
ATOM 11874 C CA . LYS B 1 666 ? -20.161 -0.998 -75.471 1.00 20.41 666 LYS B CA 1
ATOM 11875 C C . LYS B 1 666 ? -19.019 -1.160 -76.468 1.00 22.09 666 LYS B C 1
ATOM 11876 O O . LYS B 1 666 ? -17.939 -1.636 -76.106 1.00 24.88 666 LYS B O 1
ATOM 11882 N N . TYR B 1 667 ? -19.232 -0.768 -77.723 1.00 20.58 667 TYR B N 1
ATOM 11883 C CA . TYR B 1 667 ? -18.315 -1.130 -78.796 1.00 22.34 667 TYR B CA 1
ATOM 11884 C C . TYR B 1 667 ? -17.437 0.013 -79.278 1.00 23.74 667 TYR B C 1
ATOM 11885 O O . TYR B 1 667 ? -16.560 -0.218 -80.115 1.00 23.42 667 TYR B O 1
ATOM 11894 N N . GLY B 1 668 ? -17.634 1.233 -78.776 1.00 25.16 668 GLY B N 1
ATOM 11895 C CA . GLY B 1 668 ? -16.739 2.314 -79.151 1.00 20.72 668 GLY B CA 1
ATOM 11896 C C . GLY B 1 668 ? -15.338 2.124 -78.601 1.00 23.93 668 GLY B C 1
ATOM 11897 O O . GLY B 1 668 ? -14.348 2.346 -79.305 1.00 22.73 668 GLY B O 1
ATOM 11898 N N . LYS B 1 669 ? -15.236 1.677 -77.345 1.00 24.32 669 LYS B N 1
ATOM 11899 C CA . LYS B 1 669 ? -13.948 1.665 -76.657 1.00 27.68 669 LYS B CA 1
ATOM 11900 C C . LYS B 1 669 ? -12.950 0.713 -77.306 1.00 26.82 669 LYS B C 1
ATOM 11901 O O . LYS B 1 669 ? -11.748 1.004 -77.333 1.00 29.30 669 LYS B O 1
ATOM 11907 N N . GLU B 1 670 ? -13.409 -0.422 -77.833 1.00 26.31 670 GLU B N 1
ATOM 11908 C CA . GLU B 1 670 ? -12.458 -1.337 -78.451 1.00 26.11 670 GLU B CA 1
ATOM 11909 C C . GLU B 1 670 ? -11.895 -0.781 -79.753 1.00 25.78 670 GLU B C 1
ATOM 11910 O O . GLU B 1 670 ? -10.847 -1.248 -80.211 1.00 24.88 670 GLU B O 1
ATOM 11916 N N . MET B 1 671 ? -12.554 0.208 -80.354 1.00 24.90 671 MET B N 1
ATOM 11917 C CA . MET B 1 671 ? -11.939 0.960 -81.438 1.00 24.07 671 MET B CA 1
ATOM 11918 C C . MET B 1 671 ? -11.064 2.095 -80.928 1.00 23.32 671 MET B C 1
ATOM 11919 O O . MET B 1 671 ? -10.457 2.797 -81.740 1.00 24.31 671 MET B O 1
ATOM 11924 N N . GLY B 1 672 ? -10.996 2.292 -79.611 1.00 24.86 672 GLY B N 1
ATOM 11925 C CA . GLY B 1 672 ? -10.157 3.316 -79.025 1.00 23.21 672 GLY B CA 1
ATOM 11926 C C . GLY B 1 672 ? -10.711 4.720 -79.073 1.00 24.48 672 GLY B C 1
ATOM 11927 O O . GLY B 1 672 ? -9.956 5.676 -78.872 1.00 23.67 672 GLY B O 1
ATOM 11928 N N . ILE B 1 673 ? -12.007 4.885 -79.343 1.00 24.10 673 ILE B N 1
ATOM 11929 C CA . ILE B 1 673 ? -12.620 6.201 -79.491 1.00 22.20 673 ILE B CA 1
ATOM 11930 C C . ILE B 1 673 ? -13.990 6.186 -78.831 1.00 21.35 673 ILE B C 1
ATOM 11931 O O . ILE B 1 673 ? -14.514 5.138 -78.452 1.00 20.17 673 ILE B O 1
ATOM 11936 N N . ASN B 1 674 ? -14.569 7.377 -78.702 1.00 21.86 674 ASN B N 1
ATOM 11937 C CA . ASN B 1 674 ? -16.011 7.512 -78.547 1.00 18.54 674 ASN B CA 1
ATOM 11938 C C . ASN B 1 674 ? -16.634 7.495 -79.938 1.00 20.66 674 ASN B C 1
ATOM 11939 O O . ASN B 1 674 ? -16.241 8.284 -80.804 1.00 20.37 674 ASN B O 1
ATOM 11944 N N . ASN B 1 675 ? -17.582 6.589 -80.167 1.00 19.58 675 ASN B N 1
ATOM 11945 C CA . ASN B 1 675 ? -18.331 6.529 -81.422 1.00 19.55 675 ASN B CA 1
ATOM 11946 C C . ASN B 1 675 ? -19.801 6.648 -81.041 1.00 21.60 675 ASN B C 1
ATOM 11947 O O . ASN B 1 675 ? -20.510 5.647 -80.922 1.00 21.72 675 ASN B O 1
ATOM 11952 N N . ASP B 1 676 ? -20.254 7.883 -80.850 1.00 18.60 676 ASP B N 1
ATOM 11953 C CA . ASP B 1 676 ? -21.513 8.157 -80.179 1.00 20.05 676 ASP B CA 1
ATOM 11954 C C . ASP B 1 676 ? -22.652 8.348 -81.173 1.00 20.23 676 ASP B C 1
ATOM 11955 O O . ASP B 1 676 ? -22.441 8.701 -82.336 1.00 20.28 676 ASP B O 1
ATOM 11960 N N . ALA B 1 677 ? -23.868 8.098 -80.695 1.00 20.03 677 ALA B N 1
ATOM 11961 C CA . ALA B 1 677 ? -25.061 8.193 -81.523 1.00 21.19 677 ALA B CA 1
ATOM 11962 C C . ALA B 1 677 ? -25.421 9.655 -81.739 1.00 20.23 677 ALA B C 1
ATOM 11963 O O . ALA B 1 677 ? -25.538 10.427 -80.782 1.00 20.54 677 ALA B O 1
ATOM 11965 N N . ARG B 1 678 ? -25.613 10.032 -82.997 1.00 18.49 678 ARG B N 1
ATOM 11966 C CA . ARG B 1 678 ? -25.807 11.427 -83.341 1.00 20.46 678 ARG B CA 1
ATOM 11967 C C . ARG B 1 678 ? -26.889 11.549 -84.404 1.00 20.95 678 ARG B C 1
ATOM 11968 O O . ARG B 1 678 ? -27.061 10.660 -85.243 1.00 19.04 678 ARG B O 1
ATOM 11976 N N . TYR B 1 679 ? -27.621 12.664 -84.361 1.00 21.26 679 TYR B N 1
ATOM 11977 C CA . TYR B 1 679 ? -28.797 12.859 -85.201 1.00 19.32 679 TYR B CA 1
ATOM 11978 C C . TYR B 1 679 ? -28.664 14.164 -85.992 1.00 21.41 679 TYR B C 1
ATOM 11979 O O . TYR B 1 679 ? -29.514 15.053 -85.918 1.00 20.18 679 TYR B O 1
ATOM 11988 N N . VAL B 1 680 ? -27.592 14.270 -86.770 1.00 21.18 680 VAL B N 1
ATOM 11989 C CA . VAL B 1 680 ? -27.287 15.459 -87.556 1.00 22.54 680 VAL B CA 1
ATOM 11990 C C . VAL B 1 680 ? -27.220 15.049 -89.024 1.00 22.98 680 VAL B C 1
ATOM 11991 O O . VAL B 1 680 ? -26.332 14.285 -89.411 1.00 22.94 680 VAL B O 1
ATOM 11995 N N . PRO B 1 681 ? -28.112 15.545 -89.881 1.00 22.05 681 PRO B N 1
ATOM 11996 C CA . PRO B 1 681 ? -28.356 14.869 -91.162 1.00 21.20 681 PRO B CA 1
ATOM 11997 C C . PRO B 1 681 ? -27.530 15.324 -92.359 1.00 24.01 681 PRO B C 1
ATOM 11998 O O . PRO B 1 681 ? -27.454 14.571 -93.334 1.00 25.08 681 PRO B O 1
ATOM 12002 N N . PHE B 1 682 ? -26.913 16.502 -92.319 1.00 22.72 682 PHE B N 1
ATOM 12003 C CA . PHE B 1 682 ? -26.499 17.192 -93.562 1.00 22.07 682 PHE B CA 1
ATOM 12004 C C . PHE B 1 682 ? -27.788 17.324 -94.382 1.00 23.79 682 PHE B C 1
ATOM 12005 O O . PHE B 1 682 ? -28.850 17.615 -93.811 1.00 22.78 682 PHE B O 1
ATOM 12013 N N . THR B 1 683 ? -27.756 17.094 -95.698 1.00 20.68 683 THR B N 1
ATOM 12014 C CA . THR B 1 683 ? -28.988 16.891 -96.452 1.00 22.22 683 THR B CA 1
ATOM 12015 C C . THR B 1 683 ? -29.173 15.429 -96.843 1.00 24.03 683 THR B C 1
ATOM 12016 O O . THR B 1 683 ? -29.901 15.132 -97.794 1.00 24.53 683 THR B O 1
ATOM 12020 N N . SER B 1 684 ? -28.535 14.508 -96.112 1.00 23.22 684 SER B N 1
ATOM 12021 C CA . SER B 1 684 ? -28.621 13.088 -96.440 1.00 23.78 684 SER B CA 1
ATOM 12022 C C . SER B 1 684 ? -30.031 12.531 -96.281 1.00 23.16 684 SER B C 1
ATOM 12023 O O . SER B 1 684 ? -30.335 11.478 -96.851 1.00 23.27 684 SER B O 1
ATOM 12026 N N . HIS B 1 685 ? -30.897 13.198 -95.516 1.00 21.89 685 HIS B N 1
ATOM 12027 C CA . HIS B 1 685 ? -32.264 12.714 -95.380 1.00 23.32 685 HIS B CA 1
ATOM 12028 C C . HIS B 1 685 ? -33.027 12.762 -96.697 1.00 23.50 685 HIS B C 1
ATOM 12029 O O . HIS B 1 685 ? -34.081 12.124 -96.801 1.00 22.26 685 HIS B O 1
ATOM 12036 N N . VAL B 1 686 ? -32.517 13.472 -97.701 1.00 23.68 686 VAL B N 1
ATOM 12037 C CA . VAL B 1 686 ? -33.135 13.489 -99.026 1.00 22.09 686 VAL B CA 1
ATOM 12038 C C . VAL B 1 686 ? -32.734 12.229 -99.794 1.00 23.33 686 VAL B C 1
ATOM 12039 O O . VAL B 1 686 ? -33.628 11.476 -100.203 1.00 24.41 686 VAL B O 1
ATOM 12043 N N . PRO B 1 687 ? -31.442 11.930 -100.019 1.00 23.59 687 PRO B N 1
ATOM 12044 C CA . PRO B 1 687 ? -31.121 10.659 -100.696 1.00 22.65 687 PRO B CA 1
ATOM 12045 C C . PRO B 1 687 ? -31.474 9.430 -99.874 1.00 23.12 687 PRO B C 1
ATOM 12046 O O . PRO B 1 687 ? -31.858 8.407 -100.454 1.00 22.82 687 PRO B O 1
ATOM 12050 N N . PHE B 1 688 ? -31.340 9.490 -98.545 1.00 23.40 688 PHE B N 1
ATOM 12051 C CA . PHE B 1 688 ? -31.819 8.394 -97.708 1.00 21.73 688 PHE B CA 1
ATOM 12052 C C . PHE B 1 688 ? -33.313 8.181 -97.904 1.00 23.11 688 PHE B C 1
ATOM 12053 O O . PHE B 1 688 ? -33.797 7.043 -97.885 1.00 22.93 688 PHE B O 1
ATOM 12061 N N . GLY B 1 689 ? -34.059 9.270 -98.103 1.00 21.62 689 GLY B N 1
ATOM 12062 C CA . GLY B 1 689 ? -35.478 9.146 -98.375 1.00 23.10 689 GLY B CA 1
ATOM 12063 C C . GLY B 1 689 ? -35.775 8.592 -99.753 1.00 24.23 689 GLY B C 1
ATOM 12064 O O . GLY B 1 689 ? -36.751 7.859 -99.928 1.00 24.40 689 GLY B O 1
ATOM 12065 N N . LYS B 1 690 ? -34.935 8.913 -100.744 1.00 24.81 690 LYS B N 1
ATOM 12066 C CA . LYS B 1 690 ? -35.173 8.474 -102.116 1.00 27.29 690 LYS B CA 1
ATOM 12067 C C . LYS B 1 690 ? -34.960 6.978 -102.315 1.00 24.32 690 LYS B C 1
ATOM 12068 O O . LYS B 1 690 ? -35.360 6.453 -103.359 1.00 24.97 690 LYS B O 1
ATOM 12074 N N . VAL B 1 691 ? -34.347 6.279 -101.357 1.00 23.45 691 VAL B N 1
ATOM 12075 C CA . VAL B 1 691 ? -34.168 4.836 -101.474 1.00 24.06 691 VAL B CA 1
ATOM 12076 C C . VAL B 1 691 ? -35.166 4.057 -100.634 1.00 23.30 691 VAL B C 1
ATOM 12077 O O . VAL B 1 691 ? -35.181 2.822 -100.690 1.00 24.77 691 VAL B O 1
ATOM 12081 N N . VAL B 1 692 ? -36.004 4.740 -99.863 1.00 23.78 692 VAL B N 1
ATOM 12082 C CA . VAL B 1 692 ? -36.976 4.104 -98.984 1.00 23.06 692 VAL B CA 1
ATOM 12083 C C . VAL B 1 692 ? -38.360 4.309 -99.586 1.00 24.77 692 VAL B C 1
ATOM 12084 O O . VAL B 1 692 ? -38.773 5.450 -99.839 1.00 24.68 692 VAL B O 1
ATOM 12088 N N . SER B 1 693 ? -39.074 3.209 -99.819 1.00 24.49 693 SER B N 1
ATOM 12089 C CA . SER B 1 693 ? -40.410 3.277 -100.395 1.00 25.97 693 SER B CA 1
ATOM 12090 C C . SER B 1 693 ? -41.412 3.715 -99.323 1.00 24.56 693 SER B C 1
ATOM 12091 O O . SER B 1 693 ? -41.043 4.213 -98.257 1.00 23.72 693 SER B O 1
ATOM 12094 N N . ALA B 1 694 ? -42.702 3.537 -99.603 1.00 25.27 694 ALA B N 1
ATOM 12095 C CA . ALA B 1 694 ? -43.738 4.051 -98.716 1.00 24.31 694 ALA B CA 1
ATOM 12096 C C . ALA B 1 694 ? -43.694 3.355 -97.361 1.00 25.02 694 ALA B C 1
ATOM 12097 O O . ALA B 1 694 ? -43.556 2.130 -97.275 1.00 23.06 694 ALA B O 1
ATOM 12099 N N . THR B 1 695 ? -43.834 4.142 -96.299 1.00 21.32 695 THR B N 1
ATOM 12100 C CA . THR B 1 695 ? -43.689 3.654 -94.939 1.00 21.99 695 THR B CA 1
ATOM 12101 C C . THR B 1 695 ? -44.999 3.738 -94.155 1.00 23.76 695 THR B C 1
ATOM 12102 O O . THR B 1 695 ? -45.911 4.491 -94.517 1.00 22.82 695 THR B O 1
ATOM 12106 N N . PRO B 1 696 ? -45.128 2.957 -93.074 1.00 23.62 696 PRO B N 1
ATOM 12107 C CA . PRO B 1 696 ? -46.407 2.890 -92.342 1.00 21.93 696 PRO B CA 1
ATOM 12108 C C . PRO B 1 696 ? -46.914 4.211 -91.768 1.00 23.94 696 PRO B C 1
ATOM 12109 O O . PRO B 1 696 ? -48.088 4.266 -91.378 1.00 23.89 696 PRO B O 1
ATOM 12113 N N . ASN B 1 697 ? -46.099 5.263 -91.692 1.00 22.19 697 ASN B N 1
ATOM 12114 C CA . ASN B 1 697 ? -46.602 6.552 -91.225 1.00 23.81 697 ASN B CA 1
ATOM 12115 C C . ASN B 1 697 ? -47.337 7.335 -92.312 1.00 24.99 697 ASN B C 1
ATOM 12116 O O . ASN B 1 697 ? -47.684 8.500 -92.086 1.00 25.38 697 ASN B O 1
ATOM 12121 N N . GLY B 1 698 ? -47.587 6.733 -93.473 1.00 24.05 698 GLY B N 1
ATOM 12122 C CA . GLY B 1 698 ? -48.263 7.423 -94.552 1.00 25.47 698 GLY B CA 1
ATOM 12123 C C . GLY B 1 698 ? -47.368 8.259 -95.439 1.00 25.66 698 GLY B C 1
ATOM 12124 O O . GLY B 1 698 ? -47.873 8.927 -96.349 1.00 25.27 698 GLY B O 1
ATOM 12125 N N . ARG B 1 699 ? -46.060 8.250 -95.199 1.00 26.37 699 ARG B N 1
ATOM 12126 C CA . ARG B 1 699 ? -45.118 8.937 -96.070 1.00 23.80 699 ARG B CA 1
ATOM 12127 C C . ARG B 1 699 ? -45.012 8.210 -97.405 1.00 26.00 699 ARG B C 1
ATOM 12128 O O . ARG B 1 699 ? -44.783 6.997 -97.445 1.00 23.44 699 ARG B O 1
ATOM 12136 N N . VAL B 1 700 ? -45.165 8.958 -98.504 1.00 27.04 700 VAL B N 1
ATOM 12137 C CA . VAL B 1 700 ? -45.096 8.330 -99.822 1.00 25.18 700 VAL B CA 1
ATOM 12138 C C . VAL B 1 700 ? -43.665 7.899 -100.124 1.00 26.68 700 VAL B C 1
ATOM 12139 O O . VAL B 1 700 ? -42.698 8.292 -99.454 1.00 26.22 700 VAL B O 1
ATOM 12143 N N . ALA B 1 701 ? -43.537 7.073 -101.155 1.00 24.72 701 ALA B N 1
ATOM 12144 C CA . ALA B 1 701 ? -42.249 6.520 -101.532 1.00 26.50 701 ALA B CA 1
ATOM 12145 C C . ALA B 1 701 ? -41.297 7.608 -102.016 1.00 24.82 701 ALA B C 1
ATOM 12146 O O . ALA B 1 701 ? -41.702 8.593 -102.636 1.00 25.85 701 ALA B O 1
ATOM 12148 N N . TRP B 1 702 ? -40.014 7.414 -101.712 1.00 26.16 702 TRP B N 1
ATOM 12149 C CA . TRP B 1 702 ? -38.892 8.243 -102.146 1.00 25.00 702 TRP B CA 1
ATOM 12150 C C . TRP B 1 702 ? -38.958 9.677 -101.626 1.00 25.43 702 TRP B C 1
ATOM 12151 O O . TRP B 1 702 ? -38.174 10.526 -102.072 1.00 26.41 702 TRP B O 1
ATOM 12162 N N . PHE B 1 703 ? -39.867 9.975 -100.692 1.00 23.59 703 PHE B N 1
ATOM 12163 C CA . PHE B 1 703 ? -39.927 11.289 -100.068 1.00 24.06 703 PHE B CA 1
ATOM 12164 C C . PHE B 1 703 ? -38.846 11.392 -98.988 1.00 25.16 703 PHE B C 1
ATOM 12165 O O . PHE B 1 703 ? -38.451 10.378 -98.406 1.00 24.37 703 PHE B O 1
ATOM 12173 N N . PRO B 1 704 ? -38.326 12.594 -98.723 1.00 25.20 704 PRO B N 1
ATOM 12174 C CA . PRO B 1 704 ? -37.284 12.729 -97.696 1.00 23.54 704 PRO B CA 1
ATOM 12175 C C . PRO B 1 704 ? -37.725 12.186 -96.344 1.00 23.77 704 PRO B C 1
ATOM 12176 O O . PRO B 1 704 ? -38.900 12.245 -95.974 1.00 24.87 704 PRO B O 1
ATOM 12180 N N . LEU B 1 705 ? -36.758 11.643 -95.606 1.00 22.53 705 LEU B N 1
ATOM 12181 C CA . LEU B 1 705 ? -37.007 11.243 -94.233 1.00 24.09 705 LEU B CA 1
ATOM 12182 C C . LEU B 1 705 ? -37.169 12.478 -93.349 1.00 25.32 705 LEU B C 1
ATOM 12183 O O . LEU B 1 705 ? -36.921 13.614 -93.766 1.00 24.59 705 LEU B O 1
ATOM 12188 N N . ALA B 1 706 ? -37.595 12.244 -92.110 1.00 24.18 706 ALA B N 1
ATOM 12189 C CA . ALA B 1 706 ? -37.565 13.305 -91.115 1.00 25.37 706 ALA B CA 1
ATOM 12190 C C . ALA B 1 706 ? -36.137 13.807 -90.953 1.00 24.17 706 ALA B C 1
ATOM 12191 O O . ALA B 1 706 ? -35.185 13.026 -90.995 1.00 22.72 706 ALA B O 1
ATOM 12193 N N . ASP B 1 707 ? -35.988 15.120 -90.786 1.00 25.52 707 ASP B N 1
ATOM 12194 C CA . ASP B 1 707 ? -34.667 15.728 -90.692 1.00 24.83 707 ASP B CA 1
ATOM 12195 C C . ASP B 1 707 ? -34.187 15.711 -89.247 1.00 23.91 707 ASP B C 1
ATOM 12196 O O . ASP B 1 707 ? -34.961 15.983 -88.325 1.00 23.95 707 ASP B O 1
ATOM 12201 N N . GLY B 1 708 ? -32.913 15.366 -89.059 1.00 22.03 708 GLY B N 1
ATOM 12202 C CA . GLY B 1 708 ? -32.324 15.374 -87.728 1.00 21.87 708 GLY B CA 1
ATOM 12203 C C . GLY B 1 708 ? -33.171 14.613 -86.727 1.00 23.20 708 GLY B C 1
ATOM 12204 O O . GLY B 1 708 ? -33.630 13.493 -86.990 1.00 22.57 708 GLY B O 1
ATOM 12205 N N . SER B 1 709 ? -33.386 15.223 -85.561 1.00 20.27 709 SER B N 1
ATOM 12206 C CA . SER B 1 709 ? -34.352 14.723 -84.593 1.00 22.80 709 SER B CA 1
ATOM 12207 C C . SER B 1 709 ? -35.613 15.579 -84.566 1.00 21.23 709 SER B C 1
ATOM 12208 O O . SER B 1 709 ? -36.316 15.616 -83.551 1.00 20.46 709 SER B O 1
ATOM 12211 N N . SER B 1 710 ? -35.907 16.269 -85.667 1.00 21.77 710 SER B N 1
ATOM 12212 C CA . SER B 1 710 ? -37.137 17.033 -85.788 1.00 21.15 710 SER B CA 1
ATOM 12213 C C . SER B 1 710 ? -38.309 16.085 -86.040 1.00 21.55 710 SER B C 1
ATOM 12214 O O . SER B 1 710 ? -38.113 14.926 -86.420 1.00 21.39 710 SER B O 1
ATOM 12217 N N . PRO B 1 711 ? -39.540 16.552 -85.830 1.00 21.51 711 PRO B N 1
ATOM 12218 C CA . PRO B 1 711 ? -40.698 15.711 -86.146 1.00 22.33 711 PRO B CA 1
ATOM 12219 C C . PRO B 1 711 ? -40.745 15.374 -87.630 1.00 24.34 711 PRO B C 1
ATOM 12220 O O . PRO B 1 711 ? -40.185 16.078 -88.474 1.00 23.53 711 PRO B O 1
ATOM 12224 N N . SER B 1 712 ? -41.414 14.264 -87.941 1.00 23.29 712 SER B N 1
ATOM 12225 C CA . SER B 1 712 ? -41.779 13.987 -89.322 1.00 24.05 712 SER B CA 1
ATOM 12226 C C . SER B 1 712 ? -42.620 15.132 -89.868 1.00 25.40 712 SER B C 1
ATOM 12227 O O . SER B 1 712 ? -43.385 15.768 -89.139 1.00 24.82 712 SER B O 1
ATOM 12230 N N . HIS B 1 713 ? -42.468 15.384 -91.167 1.00 24.55 713 HIS B N 1
ATOM 12231 C CA . HIS B 1 713 ? -43.162 16.479 -91.836 1.00 26.01 713 HIS B CA 1
ATOM 12232 C C . HIS B 1 713 ? -44.656 16.451 -91.544 1.00 26.30 713 HIS B C 1
ATOM 12233 O O . HIS B 1 713 ? -45.340 15.466 -91.832 1.00 26.12 713 HIS B O 1
ATOM 12240 N N . GLY B 1 714 ? -45.150 17.534 -90.946 1.00 25.15 714 GLY B N 1
ATOM 12241 C CA . GLY B 1 714 ? -46.556 17.680 -90.643 1.00 24.99 714 GLY B CA 1
ATOM 12242 C C . GLY B 1 714 ? -47.073 16.831 -89.504 1.00 27.72 714 GLY B C 1
ATOM 12243 O O . GLY B 1 714 ? -48.278 16.865 -89.236 1.00 27.84 714 GLY B O 1
ATOM 12244 N N . ALA B 1 715 ? -46.212 16.078 -88.818 1.00 26.63 715 ALA B N 1
ATOM 12245 C CA . ALA B 1 715 ? -46.668 15.172 -87.771 1.00 27.63 715 ALA B CA 1
ATOM 12246 C C . ALA B 1 715 ? -46.821 15.842 -86.415 1.00 26.75 715 ALA B C 1
ATOM 12247 O O . ALA B 1 715 ? -47.471 15.273 -85.532 1.00 28.91 715 ALA B O 1
ATOM 12249 N N . ASP B 1 716 ? -46.244 17.027 -86.228 1.00 27.52 716 ASP B N 1
ATOM 12250 C CA . ASP B 1 716 ? -46.296 17.740 -84.952 1.00 27.80 716 ASP B CA 1
ATOM 12251 C C . ASP B 1 716 ? -47.555 18.599 -84.926 1.00 28.63 716 ASP B C 1
ATOM 12252 O O . ASP B 1 716 ? -47.604 19.670 -85.536 1.00 27.21 716 ASP B O 1
ATOM 12257 N N . HIS B 1 717 ? -48.575 18.133 -84.205 1.00 28.79 717 HIS B N 1
ATOM 12258 C CA . HIS B 1 717 ? -49.870 18.799 -84.153 1.00 29.52 717 HIS B CA 1
ATOM 12259 C C . HIS B 1 717 ? -50.139 19.493 -82.823 1.00 28.86 717 HIS B C 1
ATOM 12260 O O . HIS B 1 717 ? -51.250 19.992 -82.617 1.00 29.88 717 HIS B O 1
ATOM 12267 N N . ASN B 1 718 ? -49.162 19.543 -81.917 1.00 27.44 718 ASN B N 1
ATOM 12268 C CA . ASN B 1 718 ? -49.378 20.066 -80.572 1.00 27.11 718 ASN B CA 1
ATOM 12269 C C . ASN B 1 718 ? -48.504 21.278 -80.264 1.00 27.10 718 ASN B C 1
ATOM 12270 O O . ASN B 1 718 ? -48.182 21.535 -79.103 1.00 26.80 718 ASN B O 1
ATOM 12275 N N . GLY B 1 719 ? -48.121 22.040 -81.284 1.00 26.74 719 GLY B N 1
ATOM 12276 C CA . GLY B 1 719 ? -47.359 23.248 -81.067 1.00 27.00 719 GLY B CA 1
ATOM 12277 C C . GLY B 1 719 ? -45.868 22.997 -80.970 1.00 26.92 719 GLY B C 1
ATOM 12278 O O . GLY B 1 719 ? -45.402 21.852 -80.975 1.00 26.74 719 GLY B O 1
ATOM 12279 N N . PRO B 1 720 ? -45.088 24.071 -80.871 1.00 25.92 720 PRO B N 1
ATOM 12280 C CA . PRO B 1 720 ? -43.627 23.932 -80.956 1.00 25.48 720 PRO B CA 1
ATOM 12281 C C . PRO B 1 720 ? -42.955 23.481 -79.666 1.00 24.86 720 PRO B C 1
ATOM 12282 O O . PRO B 1 720 ? -41.895 22.848 -79.725 1.00 25.53 720 PRO B O 1
ATOM 12286 N N . THR B 1 721 ? -43.532 23.795 -78.501 1.00 23.21 721 THR B N 1
ATOM 12287 C CA . THR B 1 721 ? -42.916 23.357 -77.250 1.00 23.41 721 THR B CA 1
ATOM 12288 C C . THR B 1 721 ? -42.939 21.838 -77.110 1.00 23.45 721 THR B C 1
ATOM 12289 O O . THR B 1 721 ? -42.014 21.258 -76.532 1.00 22.19 721 THR B O 1
ATOM 12293 N N . ALA B 1 722 ? -43.973 21.175 -77.635 1.00 24.32 722 ALA B N 1
ATOM 12294 C CA . ALA B 1 722 ? -44.013 19.719 -77.566 1.00 24.19 722 ALA B CA 1
ATOM 12295 C C . ALA B 1 722 ? -42.863 19.080 -78.335 1.00 24.51 722 ALA B C 1
ATOM 12296 O O . ALA B 1 722 ? -42.480 17.945 -78.024 1.00 24.86 722 ALA B O 1
ATOM 12298 N N . ILE B 1 723 ? -42.301 19.785 -79.323 1.00 24.63 723 ILE B N 1
ATOM 12299 C CA . ILE B 1 723 ? -41.113 19.289 -80.016 1.00 24.18 723 ILE B CA 1
ATOM 12300 C C . ILE B 1 723 ? -39.942 19.195 -79.048 1.00 24.03 723 ILE B C 1
ATOM 12301 O O . ILE B 1 723 ? -39.215 18.194 -79.017 1.00 23.64 723 ILE B O 1
ATOM 12306 N N . LEU B 1 724 ? -39.730 20.251 -78.257 1.00 22.50 724 LEU B N 1
ATOM 12307 C CA . LEU B 1 724 ? -38.681 20.220 -77.244 1.00 22.19 724 LEU B CA 1
ATOM 12308 C C . LEU B 1 724 ? -38.918 19.095 -76.243 1.00 22.85 724 LEU B C 1
ATOM 12309 O O . LEU B 1 724 ? -37.987 18.369 -75.878 1.00 22.70 724 LEU B O 1
ATOM 12314 N N . LEU B 1 725 ? -40.164 18.929 -75.797 1.00 22.23 725 LEU B N 1
ATOM 12315 C CA . LEU B 1 725 ? -40.459 17.895 -74.810 1.00 22.90 725 LEU B CA 1
ATOM 12316 C C . LEU B 1 725 ? -40.251 16.502 -75.393 1.00 22.66 725 LEU B C 1
ATOM 12317 O O . LEU B 1 725 ? -39.741 15.609 -74.710 1.00 22.06 725 LEU B O 1
ATOM 12322 N N . SER B 1 726 ? -40.615 16.304 -76.662 1.00 21.29 726 SER B N 1
ATOM 12323 C CA . SER B 1 726 ? -40.425 14.995 -77.274 1.00 23.31 726 SER B CA 1
ATOM 12324 C C . SER B 1 726 ? -38.947 14.674 -77.455 1.00 23.33 726 SER B C 1
ATOM 12325 O O . SER B 1 726 ? -38.527 13.529 -77.243 1.00 21.92 726 SER B O 1
ATOM 12328 N N . ASN B 1 727 ? -38.142 15.664 -77.852 1.00 22.44 727 ASN B N 1
ATOM 12329 C CA . ASN B 1 727 ? -36.704 15.433 -77.958 1.00 23.22 727 ASN B CA 1
ATOM 12330 C C . ASN B 1 727 ? -36.127 14.994 -76.622 1.00 22.45 727 ASN B C 1
ATOM 12331 O O . ASN B 1 727 ? -35.314 14.066 -76.563 1.00 22.51 727 ASN B O 1
ATOM 12336 N N . HIS B 1 728 ? -36.555 15.637 -75.535 1.00 22.91 728 HIS B N 1
ATOM 12337 C CA . HIS B 1 728 ? -36.110 15.228 -74.209 1.00 22.29 728 HIS B CA 1
ATOM 12338 C C . HIS B 1 728 ? -36.597 13.824 -73.869 1.00 23.35 728 HIS B C 1
ATOM 12339 O O . HIS B 1 728 ? -35.832 13.008 -73.342 1.00 22.01 728 HIS B O 1
ATOM 12346 N N . ASN B 1 729 ? -37.862 13.521 -74.180 1.00 23.30 729 ASN B N 1
ATOM 12347 C CA . ASN B 1 729 ? -38.448 12.231 -73.831 1.00 22.31 729 ASN B CA 1
ATOM 12348 C C . ASN B 1 729 ? -37.819 11.061 -74.576 1.00 22.96 729 ASN B C 1
ATOM 12349 O O . ASN B 1 729 ? -37.899 9.931 -74.088 1.00 23.85 729 ASN B O 1
ATOM 12354 N N . THR B 1 730 ? -37.224 11.285 -75.745 1.00 20.61 730 THR B N 1
ATOM 12355 C CA . THR B 1 730 ? -36.615 10.200 -76.503 1.00 21.58 730 THR B CA 1
ATOM 12356 C C . THR B 1 730 ? -35.109 10.099 -76.285 1.00 23.46 730 THR B C 1
ATOM 12357 O O . THR B 1 730 ? -34.439 9.354 -77.008 1.00 22.29 730 THR B O 1
ATOM 12361 N N . LYS B 1 731 ? -34.563 10.824 -75.314 1.00 22.76 731 LYS B N 1
ATOM 12362 C CA . LYS B 1 731 ? -33.158 10.706 -74.955 1.00 22.02 731 LYS B CA 1
ATOM 12363 C C . LYS B 1 731 ? -33.016 9.865 -73.692 1.00 24.13 731 LYS B C 1
ATOM 12364 O O . LYS B 1 731 ? -33.987 9.595 -72.979 1.00 23.63 731 LYS B O 1
ATOM 12370 N N . ASN B 1 732 ? -31.778 9.445 -73.419 1.00 22.39 732 ASN B N 1
ATOM 12371 C CA . ASN B 1 732 ? -31.461 8.583 -72.277 1.00 24.06 732 ASN B CA 1
ATOM 12372 C C . ASN B 1 732 ? -30.358 9.261 -71.468 1.00 23.70 732 ASN B C 1
ATOM 12373 O O . ASN B 1 732 ? -29.178 8.928 -71.591 1.00 21.60 732 ASN B O 1
ATOM 12378 N N . TYR B 1 733 ? -30.761 10.210 -70.622 1.00 24.47 733 TYR B N 1
ATOM 12379 C CA . TYR B 1 733 ? -29.817 11.010 -69.855 1.00 23.95 733 TYR B CA 1
ATOM 12380 C C . TYR B 1 733 ? -29.047 10.205 -68.817 1.00 24.11 733 TYR B C 1
ATOM 12381 O O . TYR B 1 733 ? -28.052 10.711 -68.291 1.00 25.98 733 TYR B O 1
ATOM 12390 N N . GLY B 1 734 ? -29.474 8.981 -68.505 1.00 24.52 734 GLY B N 1
ATOM 12391 C CA . GLY B 1 734 ? -28.686 8.109 -67.655 1.00 22.88 734 GLY B CA 1
ATOM 12392 C C . GLY B 1 734 ? -27.495 7.465 -68.331 1.00 24.69 734 GLY B C 1
ATOM 12393 O O . GLY B 1 734 ? -26.724 6.757 -67.677 1.00 21.65 734 GLY B O 1
ATOM 12394 N N . MET B 1 735 ? -27.333 7.683 -69.632 1.00 23.34 735 MET B N 1
ATOM 12395 C CA . MET B 1 735 ? -26.193 7.208 -70.407 1.00 24.40 735 MET B CA 1
ATOM 12396 C C . MET B 1 735 ? -25.442 8.413 -70.970 1.00 21.74 735 MET B C 1
ATOM 12397 O O . MET B 1 735 ? -25.864 9.560 -70.817 1.00 21.97 735 MET B O 1
ATOM 12402 N N . ARG B 1 736 ? -24.313 8.152 -71.626 1.00 22.03 736 ARG B N 1
ATOM 12403 C CA . ARG B 1 736 ? -23.499 9.247 -72.136 1.00 22.12 736 ARG B CA 1
ATOM 12404 C C . ARG B 1 736 ? -23.018 9.066 -73.565 1.00 20.81 736 ARG B C 1
ATOM 12405 O O . ARG B 1 736 ? -22.512 10.035 -74.139 1.00 20.14 736 ARG B O 1
ATOM 12413 N N . ALA B 1 737 ? -23.163 7.887 -74.167 1.00 21.75 737 ALA B N 1
ATOM 12414 C CA . ALA B 1 737 ? -22.625 7.651 -75.502 1.00 20.51 737 ALA B CA 1
ATOM 12415 C C . ALA B 1 737 ? -23.504 8.276 -76.584 1.00 19.80 737 ALA B C 1
ATOM 12416 O O . ALA B 1 737 ? -23.888 7.605 -77.548 1.00 18.05 737 ALA B O 1
ATOM 12418 N N . ARG B 1 738 ? -23.821 9.559 -76.434 1.00 20.11 738 ARG B N 1
ATOM 12419 C CA . ARG B 1 738 ? -24.593 10.302 -77.417 1.00 19.97 738 ARG B CA 1
ATOM 12420 C C . ARG B 1 738 ? -23.836 11.566 -77.793 1.00 21.19 738 ARG B C 1
ATOM 12421 O O . ARG B 1 738 ? -22.964 12.035 -77.055 1.00 20.99 738 ARG B O 1
ATOM 12429 N N . ALA B 1 739 ? -24.184 12.122 -78.953 1.00 19.78 739 ALA B N 1
ATOM 12430 C CA . ALA B 1 739 ? -23.689 13.437 -79.343 1.00 20.47 739 ALA B CA 1
ATOM 12431 C C . ALA B 1 739 ? -24.848 14.364 -79.695 1.00 18.65 739 ALA B C 1
ATOM 12432 O O . ALA B 1 739 ? -25.928 14.270 -79.104 1.00 19.50 739 ALA B O 1
ATOM 12434 N N . ALA B 1 740 ? -24.644 15.246 -80.668 1.00 18.85 740 ALA B N 1
ATOM 12435 C CA . ALA B 1 740 ? -25.627 16.278 -80.966 1.00 20.73 740 ALA B CA 1
ATOM 12436 C C . ALA B 1 740 ? -26.890 15.702 -81.600 1.00 20.94 740 ALA B C 1
ATOM 12437 O O . ALA B 1 740 ? -26.874 14.650 -82.246 1.00 19.26 740 ALA B O 1
ATOM 12439 N N . ARG B 1 741 ? -27.993 16.417 -81.400 1.00 21.98 741 ARG B N 1
ATOM 12440 C CA . ARG B 1 741 ? -29.230 16.231 -82.146 1.00 19.55 741 ARG B CA 1
ATOM 12441 C C . ARG B 1 741 ? -29.565 17.544 -82.833 1.00 21.25 741 ARG B C 1
ATOM 12442 O O . ARG B 1 741 ? -29.553 18.600 -82.189 1.00 20.62 741 ARG B O 1
ATOM 12450 N N . LEU B 1 742 ? -29.873 17.484 -84.128 1.00 21.24 742 LEU B N 1
ATOM 12451 C CA . LEU B 1 742 ? -30.255 18.673 -84.881 1.00 20.60 742 LEU B CA 1
ATOM 12452 C C . LEU B 1 742 ? -31.772 18.823 -84.849 1.00 22.06 742 LEU B C 1
ATOM 12453 O O . LEU B 1 742 ? -32.500 17.915 -85.270 1.00 21.52 742 LEU B O 1
ATOM 12458 N N . ILE B 1 743 ? -32.245 19.965 -84.353 1.00 21.15 743 ILE B N 1
ATOM 12459 C CA . ILE B 1 743 ? -33.670 20.282 -84.296 1.00 22.76 743 ILE B CA 1
ATOM 12460 C C . ILE B 1 743 ? -33.938 21.465 -85.217 1.00 22.81 743 ILE B C 1
ATOM 12461 O O . ILE B 1 743 ? -33.385 22.554 -85.017 1.00 22.27 743 ILE B O 1
ATOM 12466 N N . ASN B 1 744 ? -34.792 21.255 -86.213 1.00 23.75 744 ASN B N 1
ATOM 12467 C CA . ASN B 1 744 ? -35.318 22.326 -87.050 1.00 21.67 744 ASN B CA 1
ATOM 12468 C C . ASN B 1 744 ? -36.732 22.660 -86.598 1.00 22.43 744 ASN B C 1
ATOM 12469 O O . ASN B 1 744 ? -37.575 21.767 -86.473 1.00 24.04 744 ASN B O 1
ATOM 12474 N N . VAL B 1 745 ? -36.989 23.938 -86.356 1.00 23.96 745 VAL B N 1
ATOM 12475 C CA . VAL B 1 745 ? -38.323 24.426 -86.037 1.00 24.49 745 VAL B CA 1
ATOM 12476 C C . VAL B 1 745 ? -38.604 25.622 -86.934 1.00 24.70 745 VAL B C 1
ATOM 12477 O O . VAL B 1 745 ? -37.701 26.418 -87.215 1.00 23.90 745 VAL B O 1
ATOM 12481 N N . LYS B 1 746 ? -39.845 25.732 -87.411 1.00 23.46 746 LYS B N 1
ATOM 12482 C CA . LYS B 1 746 ? -40.254 26.803 -88.312 1.00 25.99 746 LYS B CA 1
ATOM 12483 C C . LYS B 1 746 ? -41.397 27.593 -87.688 1.00 26.89 746 LYS B C 1
ATOM 12484 O O . LYS B 1 746 ? -42.440 27.021 -87.353 1.00 27.02 746 LYS B O 1
ATOM 12490 N N . PHE B 1 747 ? -41.200 28.901 -87.543 1.00 27.36 747 PHE B N 1
ATOM 12491 C CA . PHE B 1 747 ? -42.239 29.826 -87.117 1.00 28.12 747 PHE B CA 1
ATOM 12492 C C . PHE B 1 747 ? -42.685 30.689 -88.291 1.00 27.97 747 PHE B C 1
ATOM 12493 O O . PHE B 1 747 ? -41.895 31.002 -89.187 1.00 28.45 747 PHE B O 1
ATOM 12501 N N . THR B 1 748 ? -43.970 31.069 -88.283 1.00 28.86 748 THR B N 1
ATOM 12502 C CA . THR B 1 748 ? -44.401 32.161 -89.142 1.00 27.98 748 THR B CA 1
ATOM 12503 C C . THR B 1 748 ? -43.949 33.488 -88.534 1.00 28.73 748 THR B C 1
ATOM 12504 O O . THR B 1 748 ? -43.720 33.574 -87.324 1.00 28.59 748 THR B O 1
ATOM 12508 N N . PRO B 1 749 ? -43.780 34.530 -89.352 1.00 28.75 749 PRO B N 1
ATOM 12509 C CA . PRO B 1 749 ? -43.423 35.839 -88.782 1.00 28.60 749 PRO B CA 1
ATOM 12510 C C . PRO B 1 749 ? -44.447 36.358 -87.789 1.00 29.98 749 PRO B C 1
ATOM 12511 O O . PRO B 1 749 ? -44.070 37.013 -86.808 1.00 29.20 749 PRO B O 1
ATOM 12515 N N . LYS B 1 750 ? -45.735 36.071 -88.006 1.00 31.56 750 LYS B N 1
ATOM 12516 C CA . LYS B 1 750 ? -46.766 36.519 -87.077 1.00 30.35 750 LYS B CA 1
ATOM 12517 C C . LYS B 1 750 ? -46.616 35.860 -85.712 1.00 30.73 750 LYS B C 1
ATOM 12518 O O . LYS B 1 750 ? -46.891 36.490 -84.685 1.00 28.34 750 LYS B O 1
ATOM 12524 N N . CYS B 1 751 ? -46.172 34.600 -85.682 1.00 29.76 751 CYS B N 1
ATOM 12525 C CA . CYS B 1 751 ? -46.062 33.877 -84.420 1.00 30.52 751 CYS B CA 1
ATOM 12526 C C . CYS B 1 751 ? -45.090 34.549 -83.461 1.00 31.13 751 CYS B C 1
ATOM 12527 O O . CYS B 1 751 ? -45.268 34.465 -82.240 1.00 32.59 751 CYS B O 1
ATOM 12530 N N . VAL B 1 752 ? -44.066 35.222 -83.983 1.00 28.36 752 VAL B N 1
ATOM 12531 C CA . VAL B 1 752 ? -43.056 35.837 -83.130 1.00 30.37 752 VAL B CA 1
ATOM 12532 C C . VAL B 1 752 ? -42.988 37.342 -83.368 1.00 30.14 752 VAL B C 1
ATOM 12533 O O . VAL B 1 752 ? -41.941 37.961 -83.160 1.00 31.98 752 VAL B O 1
ATOM 12537 N N . GLU B 1 753 ? -44.104 37.944 -83.775 1.00 29.78 753 GLU B N 1
ATOM 12538 C CA . GLU B 1 753 ? -44.120 39.369 -84.092 1.00 32.36 753 GLU B CA 1
ATOM 12539 C C . GLU B 1 753 ? -43.924 40.228 -82.845 1.00 31.74 753 GLU B C 1
ATOM 12540 O O . GLU B 1 753 ? -44.416 39.904 -81.759 1.00 31.18 753 GLU B O 1
ATOM 12546 N N . GLY B 1 754 ? -43.197 41.335 -83.012 1.00 30.97 754 GLY B N 1
ATOM 12547 C CA . GLY B 1 754 ? -43.086 42.350 -81.984 1.00 29.76 754 GLY B CA 1
ATOM 12548 C C . GLY B 1 754 ? -42.176 41.962 -80.835 1.00 33.20 754 GLY B C 1
ATOM 12549 O O . GLY B 1 754 ? -41.601 40.872 -80.780 1.00 33.20 754 GLY B O 1
ATOM 12550 N N . ASP B 1 755 ? -42.039 42.904 -79.893 1.00 33.11 755 ASP B N 1
ATOM 12551 C CA . ASP B 1 755 ? -41.299 42.621 -78.668 1.00 31.79 755 ASP B CA 1
ATOM 12552 C C . ASP B 1 755 ? -41.941 41.485 -77.883 1.00 33.25 755 ASP B C 1
ATOM 12553 O O . ASP B 1 755 ? -41.241 40.728 -77.202 1.00 32.60 755 ASP B O 1
ATOM 12558 N N . ALA B 1 756 ? -43.269 41.355 -77.958 1.00 30.89 756 ALA B N 1
ATOM 12559 C CA . ALA B 1 756 ? -43.936 40.234 -77.307 1.00 32.95 756 ALA B CA 1
ATOM 12560 C C . ALA B 1 756 ? -43.515 38.912 -77.934 1.00 32.22 756 ALA B C 1
ATOM 12561 O O . ALA B 1 756 ? -43.289 37.924 -77.226 1.00 32.09 756 ALA B O 1
ATOM 12563 N N . GLY B 1 757 ? -43.399 38.875 -79.263 1.00 31.01 757 GLY B N 1
ATOM 12564 C CA . GLY B 1 757 ? -42.904 37.675 -79.916 1.00 30.99 757 GLY B CA 1
ATOM 12565 C C . GLY B 1 757 ? -41.455 37.380 -79.573 1.00 31.59 757 GLY B C 1
ATOM 12566 O O . GLY B 1 757 ? -41.078 36.220 -79.382 1.00 31.26 757 GLY B O 1
ATOM 12567 N N . THR B 1 758 ? -40.623 38.424 -79.494 1.00 31.02 758 THR B N 1
ATOM 12568 C CA . THR B 1 758 ? -39.229 38.236 -79.103 1.00 31.51 758 THR B CA 1
ATOM 12569 C C . THR B 1 758 ? -39.130 37.614 -77.714 1.00 31.31 758 THR B C 1
ATOM 12570 O O . THR B 1 758 ? -38.334 36.694 -77.491 1.00 27.95 758 THR B O 1
ATOM 12574 N N . GLU B 1 759 ? -39.949 38.091 -76.774 1.00 29.49 759 GLU B N 1
ATOM 12575 C CA . GLU B 1 759 ? -39.915 37.558 -75.416 1.00 31.50 759 GLU B CA 1
ATOM 12576 C C . GLU B 1 759 ? -40.360 36.098 -75.381 1.00 28.93 759 GLU B C 1
ATOM 12577 O O . GLU B 1 759 ? -39.787 35.290 -74.642 1.00 28.81 759 GLU B O 1
ATOM 12583 N N . LYS B 1 760 ? -41.376 35.741 -76.172 1.00 28.48 760 LYS B N 1
ATOM 12584 C CA . LYS B 1 760 ? -41.761 34.337 -76.292 1.00 29.30 760 LYS B CA 1
ATOM 12585 C C . LYS B 1 760 ? -40.604 33.488 -76.801 1.00 27.62 760 LYS B C 1
ATOM 12586 O O . LYS B 1 760 ? -40.379 32.375 -76.312 1.00 25.83 760 LYS B O 1
ATOM 12592 N N . LEU B 1 761 ? -39.864 33.994 -77.792 1.00 27.44 761 LEU B N 1
ATOM 12593 C CA . LEU B 1 761 ? -38.765 33.224 -78.364 1.00 25.37 761 LEU B CA 1
ATOM 12594 C C . LEU B 1 761 ? -37.627 33.054 -77.363 1.00 25.63 761 LEU B C 1
ATOM 12595 O O . LEU B 1 761 ? -37.016 31.982 -77.290 1.00 25.35 761 LEU B O 1
ATOM 12600 N N . VAL B 1 762 ? -37.337 34.095 -76.577 1.00 23.87 762 VAL B N 1
ATOM 12601 C CA . VAL B 1 762 ? -36.340 33.975 -75.515 1.00 25.05 762 VAL B CA 1
ATOM 12602 C C . VAL B 1 762 ? -36.758 32.909 -74.507 1.00 26.51 762 VAL B C 1
ATOM 12603 O O . VAL B 1 762 ? -35.942 32.077 -74.088 1.00 23.99 762 VAL B O 1
ATOM 12607 N N . GLN B 1 763 ? -38.032 32.917 -74.097 1.00 26.25 763 GLN B N 1
ATOM 12608 C CA . GLN B 1 763 ? -38.513 31.896 -73.169 1.00 26.79 763 GLN B CA 1
ATOM 12609 C C . GLN B 1 763 ? -38.422 30.507 -73.787 1.00 24.35 763 GLN B C 1
ATOM 12610 O O . GLN B 1 763 ? -38.092 29.534 -73.100 1.00 22.75 763 GLN B O 1
ATOM 12616 N N . PHE B 1 764 ? -38.715 30.400 -75.085 1.00 22.70 764 PHE B N 1
ATOM 12617 C CA . PHE B 1 764 ? -38.540 29.135 -75.794 1.00 25.57 764 PHE B CA 1
ATOM 12618 C C . PHE B 1 764 ? -37.086 28.676 -75.739 1.00 23.08 764 PHE B C 1
ATOM 12619 O O . PHE B 1 764 ? -36.806 27.490 -75.527 1.00 21.01 764 PHE B O 1
ATOM 12627 N N . ILE B 1 765 ? -36.146 29.612 -75.900 1.00 21.43 765 ILE B N 1
ATOM 12628 C CA . ILE B 1 765 ? -34.729 29.263 -75.861 1.00 21.84 765 ILE B CA 1
ATOM 12629 C C . ILE B 1 765 ? -34.307 28.858 -74.451 1.00 22.89 765 ILE B C 1
ATOM 12630 O O . ILE B 1 765 ? -33.523 27.916 -74.273 1.00 22.47 765 ILE B O 1
ATOM 12635 N N . ARG B 1 766 ? -34.825 29.547 -73.428 1.00 23.83 766 ARG B N 1
ATOM 12636 C CA A ARG B 1 766 ? -34.504 29.190 -72.046 0.50 24.43 766 ARG B CA 1
ATOM 12637 C CA B ARG B 1 766 ? -34.484 29.182 -72.057 0.50 24.39 766 ARG B CA 1
ATOM 12638 C C . ARG B 1 766 ? -35.006 27.792 -71.707 1.00 23.64 766 ARG B C 1
ATOM 12639 O O . ARG B 1 766 ? -34.346 27.044 -70.976 1.00 23.81 766 ARG B O 1
ATOM 12654 N N . THR B 1 767 ? -36.182 27.425 -72.220 1.00 23.67 767 THR B N 1
ATOM 12655 C CA . THR B 1 767 ? -36.720 26.090 -71.966 1.00 24.00 767 THR B CA 1
ATOM 12656 C C . THR B 1 767 ? -35.883 25.024 -72.665 1.00 22.06 767 THR B C 1
ATOM 12657 O O . THR B 1 767 ? -35.529 24.004 -72.064 1.00 21.66 767 THR B O 1
ATOM 12661 N N . TRP B 1 768 ? -35.575 25.245 -73.946 1.00 23.45 768 TRP B N 1
ATOM 12662 C CA . TRP B 1 768 ? -34.655 24.377 -74.676 1.00 20.01 768 TRP B CA 1
ATOM 12663 C C . TRP B 1 768 ? -33.351 24.188 -73.911 1.00 22.31 768 TRP B C 1
ATOM 12664 O O . TRP B 1 768 ? -32.822 23.073 -73.834 1.00 21.37 768 TRP B O 1
ATOM 12675 N N . CYS B 1 769 ? -32.833 25.265 -73.318 1.00 21.35 769 CYS B N 1
ATOM 12676 C CA . CYS B 1 769 ? -31.611 25.164 -72.528 1.00 22.51 769 CYS B CA 1
ATOM 12677 C C . CYS B 1 769 ? -31.824 24.288 -71.296 1.00 24.03 769 CYS B C 1
ATOM 12678 O O . CYS B 1 769 ? -31.025 23.382 -71.023 1.00 22.33 769 CYS B O 1
ATOM 12681 N N . ASP B 1 770 ? -32.908 24.536 -70.549 1.00 22.36 770 ASP B N 1
ATOM 12682 C CA . ASP B 1 770 ? -33.189 23.754 -69.346 1.00 22.32 770 ASP B CA 1
ATOM 12683 C C . ASP B 1 770 ? -33.293 22.268 -69.661 1.00 23.82 770 ASP B C 1
ATOM 12684 O O . ASP B 1 770 ? -32.868 21.424 -68.863 1.00 24.58 770 ASP B O 1
ATOM 12689 N N . LEU B 1 771 ? -33.864 21.929 -70.815 1.00 23.34 771 LEU B N 1
ATOM 12690 C CA . LEU B 1 771 ? -34.069 20.539 -71.199 1.00 23.53 771 LEU B CA 1
ATOM 12691 C C . LEU B 1 771 ? -32.780 19.829 -71.601 1.00 22.43 771 LEU B C 1
ATOM 12692 O O . LEU B 1 771 ? -32.830 18.629 -71.887 1.00 23.43 771 LEU B O 1
ATOM 12697 N N . LYS B 1 772 ? -31.644 20.533 -71.625 1.00 24.18 772 LYS B N 1
ATOM 12698 C CA . LYS B 1 772 ? -30.348 19.955 -71.994 1.00 23.87 772 LYS B CA 1
ATOM 12699 C C . LYS B 1 772 ? -30.369 19.418 -73.423 1.00 22.80 772 LYS B C 1
ATOM 12700 O O . LYS B 1 772 ? -29.814 18.357 -73.717 1.00 23.79 772 LYS B O 1
ATOM 12706 N N . LEU B 1 773 ? -31.020 20.150 -74.320 1.00 22.07 773 LEU B N 1
ATOM 12707 C CA . LEU B 1 773 ? -31.018 19.807 -75.733 1.00 20.61 773 LEU B CA 1
ATOM 12708 C C . LEU B 1 773 ? -29.826 20.466 -76.412 1.00 20.71 773 LEU B C 1
ATOM 12709 O O . LEU B 1 773 ? -29.519 21.629 -76.155 1.00 20.99 773 LEU B O 1
ATOM 12714 N N . TRP B 1 774 ? -29.167 19.716 -77.295 1.00 21.13 774 TRP B N 1
ATOM 12715 C CA . TRP B 1 774 ? -27.880 20.154 -77.828 1.00 19.52 774 TRP B CA 1
ATOM 12716 C C . TRP B 1 774 ? -28.028 21.350 -78.766 1.00 21.41 774 TRP B C 1
ATOM 12717 O O . TRP B 1 774 ? -27.227 22.292 -78.707 1.00 21.25 774 TRP B O 1
ATOM 12728 N N . HIS B 1 775 ? -29.036 21.335 -79.640 1.00 19.51 775 HIS B N 1
ATOM 12729 C CA . HIS B 1 775 ? -29.086 22.255 -80.768 1.00 19.14 775 HIS B CA 1
ATOM 12730 C C . HIS B 1 775 ? -30.522 22.656 -81.064 1.00 19.99 775 HIS B C 1
ATOM 12731 O O . HIS B 1 775 ? -31.462 21.901 -80.800 1.00 20.94 775 HIS B O 1
ATOM 12738 N N . ILE B 1 776 ? -30.678 23.857 -81.622 1.00 18.30 776 ILE B N 1
ATOM 12739 C CA . ILE B 1 776 ? -31.924 24.250 -82.265 1.00 20.00 776 ILE B CA 1
ATOM 12740 C C . ILE B 1 776 ? -31.614 25.398 -83.213 1.00 21.24 776 ILE B C 1
ATOM 12741 O O . ILE B 1 776 ? -30.651 26.142 -83.016 1.00 22.08 776 ILE B O 1
ATOM 12746 N N . GLN B 1 777 ? -32.420 25.517 -84.266 1.00 21.40 777 GLN B N 1
ATOM 12747 C CA . GLN B 1 777 ? -32.326 26.614 -85.217 1.00 22.48 777 GLN B CA 1
ATOM 12748 C C . GLN B 1 777 ? -33.706 26.816 -85.827 1.00 22.67 777 GLN B C 1
ATOM 12749 O O . GLN B 1 777 ? -34.534 25.900 -85.844 1.00 21.93 777 GLN B O 1
ATOM 12755 N N . PHE B 1 778 ? -33.954 28.025 -86.329 1.00 22.90 778 PHE B N 1
ATOM 12756 C CA . PHE B 1 778 ? -35.308 28.426 -86.688 1.00 24.04 778 PHE B CA 1
ATOM 12757 C C . PHE B 1 778 ? -35.374 29.049 -88.073 1.00 23.57 778 PHE B C 1
ATOM 12758 O O . PHE B 1 778 ? -34.543 29.889 -88.432 1.00 23.83 778 PHE B O 1
ATOM 12766 N N . ASN B 1 779 ? -36.376 28.628 -88.840 1.00 23.38 779 ASN B N 1
ATOM 12767 C CA . ASN B 1 779 ? -36.876 29.404 -89.963 1.00 23.33 779 ASN B CA 1
ATOM 12768 C C . ASN B 1 779 ? -38.019 30.288 -89.477 1.00 26.11 779 ASN B C 1
ATOM 12769 O O . ASN B 1 779 ? -38.818 29.876 -88.630 1.00 25.46 779 ASN B O 1
ATOM 12774 N N . VAL B 1 780 ? -38.084 31.506 -90.010 1.00 25.47 780 VAL B N 1
ATOM 12775 C CA . VAL B 1 780 ? -39.154 32.457 -89.710 1.00 26.27 780 VAL B CA 1
ATOM 12776 C C . VAL B 1 780 ? -39.649 32.978 -91.053 1.00 27.33 780 VAL B C 1
ATOM 12777 O O . VAL B 1 780 ? -39.056 33.907 -91.620 1.00 27.01 780 VAL B O 1
ATOM 12781 N N . ILE B 1 781 ? -40.735 32.393 -91.563 1.00 27.29 781 ILE B N 1
ATOM 12782 C CA . ILE B 1 781 ? -41.104 32.577 -92.961 1.00 28.11 781 ILE B CA 1
ATOM 12783 C C . ILE B 1 781 ? -42.548 32.137 -93.144 1.00 28.89 781 ILE B C 1
ATOM 12784 O O . ILE B 1 781 ? -43.051 31.287 -92.405 1.00 29.64 781 ILE B O 1
ATOM 12789 N N . ASN B 1 782 ? -43.221 32.735 -94.128 1.00 28.49 782 ASN B N 1
ATOM 12790 C CA . ASN B 1 782 ? -44.567 32.344 -94.519 1.00 29.17 782 ASN B CA 1
ATOM 12791 C C . ASN B 1 782 ? -44.510 31.278 -95.610 1.00 31.70 782 ASN B C 1
ATOM 12792 O O . ASN B 1 782 ? -43.604 31.271 -96.450 1.00 30.42 782 ASN B O 1
ATOM 12797 N N . ALA B 1 783 ? -45.501 30.379 -95.591 1.00 29.85 783 ALA B N 1
ATOM 12798 C CA . ALA B 1 783 ? -45.556 29.299 -96.575 1.00 32.52 783 ALA B CA 1
ATOM 12799 C C . ALA B 1 783 ? -45.671 29.824 -98.001 1.00 32.32 783 ALA B C 1
ATOM 12800 O O . ALA B 1 783 ? -45.132 29.211 -98.929 1.00 34.50 783 ALA B O 1
ATOM 12802 N N . ASP B 1 784 ? -46.367 30.947 -98.197 1.00 32.03 784 ASP B N 1
ATOM 12803 C CA . ASP B 1 784 ? -46.543 31.485 -99.544 1.00 35.52 784 ASP B CA 1
ATOM 12804 C C . ASP B 1 784 ? -45.216 31.881 -100.174 1.00 35.96 784 ASP B C 1
ATOM 12805 O O . ASP B 1 784 ? -45.066 31.801 -101.399 1.00 34.94 784 ASP B O 1
ATOM 12810 N N . THR B 1 785 ? -44.247 32.313 -99.361 1.00 33.79 785 THR B N 1
ATOM 12811 C CA . THR B 1 785 ? -42.938 32.676 -99.892 1.00 32.02 785 THR B CA 1
ATOM 12812 C C . THR B 1 785 ? -42.250 31.476 -100.529 1.00 31.20 785 THR B C 1
ATOM 12813 O O . THR B 1 785 ? -41.670 31.587 -101.615 1.00 32.03 785 THR B O 1
ATOM 12817 N N . LEU B 1 786 ? -42.307 30.316 -99.867 1.00 32.70 786 LEU B N 1
ATOM 12818 C CA . LEU B 1 786 ? -41.696 29.110 -100.420 1.00 32.28 786 LEU B CA 1
ATOM 12819 C C . LEU B 1 786 ? -42.417 28.657 -101.682 1.00 34.41 786 LEU B C 1
ATOM 12820 O O . LEU B 1 786 ? -41.776 28.270 -102.667 1.00 34.30 786 LEU B O 1
ATOM 12825 N N . LYS B 1 787 ? -43.750 28.703 -101.675 1.00 34.16 787 LYS B N 1
ATOM 12826 C CA . LYS B 1 787 ? -44.502 28.263 -102.844 1.00 35.74 787 LYS B CA 1
ATOM 12827 C C . LYS B 1 787 ? -44.333 29.233 -104.011 1.00 36.24 787 LYS B C 1
ATOM 12828 O O . LYS B 1 787 ? -44.201 28.805 -105.163 1.00 36.44 787 LYS B O 1
ATOM 12834 N N . LYS B 1 788 ? -44.310 30.542 -103.734 1.00 35.88 788 LYS B N 1
ATOM 12835 C CA . LYS B 1 788 ? -44.058 31.514 -104.797 1.00 34.78 788 LYS B CA 1
ATOM 12836 C C . LYS B 1 788 ? -42.659 31.346 -105.379 1.00 37.77 788 LYS B C 1
ATOM 12837 O O . LYS B 1 788 ? -42.473 31.425 -106.600 1.00 39.69 788 LYS B O 1
ATOM 12843 N N . ALA B 1 789 ? -41.659 31.117 -104.522 1.00 35.37 789 ALA B N 1
ATOM 12844 C CA . ALA B 1 789 ? -40.306 30.878 -105.019 1.00 36.76 789 ALA B CA 1
ATOM 12845 C C . ALA B 1 789 ? -40.245 29.617 -105.870 1.00 36.35 789 ALA B C 1
ATOM 12846 O O . ALA B 1 789 ? -39.486 29.555 -106.845 1.00 36.23 789 ALA B O 1
ATOM 12848 N N . GLN B 1 790 ? -41.035 28.599 -105.516 1.00 35.78 790 GLN B N 1
ATOM 12849 C CA . GLN B 1 790 ? -41.081 27.381 -106.321 1.00 36.49 790 GLN B CA 1
ATOM 12850 C C . GLN B 1 790 ? -41.649 27.653 -107.709 1.00 38.99 790 GLN B C 1
ATOM 12851 O O . GLN B 1 790 ? -41.174 27.086 -108.699 1.00 38.67 790 GLN B O 1
ATOM 12857 N N . LYS B 1 791 ? -42.665 28.520 -107.803 1.00 38.93 791 LYS B N 1
ATOM 12858 C CA . LYS B 1 791 ? -43.319 28.759 -109.087 1.00 42.05 791 LYS B CA 1
ATOM 12859 C C . LYS B 1 791 ? -42.596 29.798 -109.933 1.00 40.63 791 LYS B C 1
ATOM 12860 O O . LYS B 1 791 ? -42.689 29.755 -111.164 1.00 43.47 791 LYS B O 1
ATOM 12866 N N . ASP B 1 792 ? -41.880 30.731 -109.313 1.00 38.90 792 ASP B N 1
ATOM 12867 C CA . ASP B 1 792 ? -41.133 31.760 -110.035 1.00 39.49 792 ASP B CA 1
ATOM 12868 C C . ASP B 1 792 ? -39.735 31.868 -109.434 1.00 40.31 792 ASP B C 1
ATOM 12869 O O . ASP B 1 792 ? -39.411 32.845 -108.748 1.00 40.27 792 ASP B O 1
ATOM 12874 N N . PRO B 1 793 ? -38.875 30.874 -109.681 1.00 38.81 793 PRO B N 1
ATOM 12875 C CA . PRO B 1 793 ? -37.544 30.886 -109.051 1.00 36.52 793 PRO B CA 1
ATOM 12876 C C . PRO B 1 793 ? -36.666 32.040 -109.496 1.00 39.96 793 PRO B C 1
ATOM 12877 O O . PRO B 1 793 ? -35.831 32.506 -108.711 1.00 37.91 793 PRO B O 1
ATOM 12881 N N . GLN B 1 794 ? -36.822 32.517 -110.733 1.00 42.82 794 GLN B N 1
ATOM 12882 C CA . GLN B 1 794 ? -36.004 33.635 -111.191 1.00 43.82 794 GLN B CA 1
ATOM 12883 C C . GLN B 1 794 ? -36.333 34.908 -110.419 1.00 42.52 794 GLN B C 1
ATOM 12884 O O . GLN B 1 794 ? -35.438 35.704 -110.111 1.00 42.81 794 GLN B O 1
ATOM 12890 N N . LYS B 1 795 ? -37.610 35.111 -110.087 1.00 41.29 795 LYS B N 1
ATOM 12891 C CA . LYS B 1 795 ? -37.989 36.302 -109.334 1.00 41.75 795 LYS B CA 1
ATOM 12892 C C . LYS B 1 795 ? -37.524 36.206 -107.886 1.00 40.98 795 LYS B C 1
ATOM 12893 O O . LYS B 1 795 ? -37.134 37.214 -107.284 1.00 42.48 795 LYS B O 1
ATOM 12899 N N . TYR B 1 796 ? -37.550 35.003 -107.313 1.00 39.16 796 TYR B N 1
ATOM 12900 C CA . TYR B 1 796 ? -37.243 34.794 -105.904 1.00 39.85 796 TYR B CA 1
ATOM 12901 C C . TYR B 1 796 ? -35.865 34.174 -105.695 1.00 34.73 796 TYR B C 1
ATOM 12902 O O . TYR B 1 796 ? -35.642 33.470 -104.708 1.00 31.61 796 TYR B O 1
ATOM 12911 N N . ARG B 1 797 ? -34.926 34.444 -106.605 1.00 35.18 797 ARG B N 1
ATOM 12912 C CA . ARG B 1 797 ? -33.649 33.736 -106.596 1.00 37.32 797 ARG B CA 1
ATOM 12913 C C . ARG B 1 797 ? -32.825 34.021 -105.345 1.00 34.58 797 ARG B C 1
ATOM 12914 O O . ARG B 1 797 ? -31.976 33.201 -104.980 1.00 32.59 797 ARG B O 1
ATOM 12922 N N . ASN B 1 798 ? -33.055 35.152 -104.680 1.00 32.33 798 ASN B N 1
ATOM 12923 C CA . ASN B 1 798 ? -32.279 35.548 -103.510 1.00 32.59 798 ASN B CA 1
ATOM 12924 C C . ASN B 1 798 ? -32.882 35.065 -102.190 1.00 30.78 798 ASN B C 1
ATOM 12925 O O . ASN B 1 798 ? -32.415 35.483 -101.126 1.00 28.63 798 ASN B O 1
ATOM 12930 N N . LEU B 1 799 ? -33.902 34.207 -102.231 1.00 30.15 799 LEU B N 1
ATOM 12931 C CA . LEU B 1 799 ? -34.505 33.697 -101.002 1.00 29.78 799 LEU B CA 1
ATOM 12932 C C . LEU B 1 799 ? -33.562 32.726 -100.298 1.00 28.41 799 LEU B C 1
ATOM 12933 O O . LEU B 1 799 ? -33.076 31.761 -100.901 1.00 28.63 799 LEU B O 1
ATOM 12938 N N . ILE B 1 800 ? -33.323 32.969 -99.012 1.00 27.68 800 ILE B N 1
ATOM 12939 C CA . ILE B 1 800 ? -32.429 32.155 -98.194 1.00 27.57 800 ILE B CA 1
ATOM 12940 C C . ILE B 1 800 ? -33.257 31.449 -97.127 1.00 26.17 800 ILE B C 1
ATOM 12941 O O . ILE B 1 800 ? -34.089 32.078 -96.464 1.00 25.59 800 ILE B O 1
ATOM 12946 N N . VAL B 1 801 ? -33.033 30.144 -96.964 1.00 27.32 801 VAL B N 1
ATOM 12947 C CA . VAL B 1 801 ? -33.759 29.336 -95.990 1.00 25.64 801 VAL B CA 1
ATOM 12948 C C . VAL B 1 801 ? -32.776 28.477 -95.203 1.00 22.82 801 VAL B C 1
ATOM 12949 O O . VAL B 1 801 ? -31.720 28.088 -95.709 1.00 21.66 801 VAL B O 1
ATOM 12953 N N . ARG B 1 802 ? -33.134 28.176 -93.955 1.00 23.67 802 ARG B N 1
ATOM 12954 C CA . ARG B 1 802 ? -32.315 27.339 -93.081 1.00 22.13 802 ARG B CA 1
ATOM 12955 C C . ARG B 1 802 ? -32.674 25.870 -93.289 1.00 23.72 802 ARG B C 1
ATOM 12956 O O . ARG B 1 802 ? -33.846 25.487 -93.178 1.00 23.56 802 ARG B O 1
ATOM 12964 N N . ILE B 1 803 ? -31.660 25.049 -93.579 1.00 23.53 803 ILE B N 1
ATOM 12965 C CA . ILE B 1 803 ? -31.879 23.662 -93.992 1.00 22.94 803 ILE B CA 1
ATOM 12966 C C . ILE B 1 803 ? -31.427 22.672 -92.922 1.00 22.82 803 ILE B C 1
ATOM 12967 O O . ILE B 1 803 ? -32.256 21.971 -92.327 1.00 25.34 803 ILE B O 1
ATOM 12972 N N . ALA B 1 804 ? -30.114 22.592 -92.661 1.00 21.73 804 ALA B N 1
ATOM 12973 C CA . ALA B 1 804 ? -29.631 21.597 -91.692 1.00 21.29 804 ALA B CA 1
ATOM 12974 C C . ALA B 1 804 ? -28.262 22.073 -91.193 1.00 22.90 804 ALA B C 1
ATOM 12975 O O . ALA B 1 804 ? -27.202 21.578 -91.603 1.00 22.41 804 ALA B O 1
ATOM 12977 N N . GLY B 1 805 ? -28.305 23.042 -90.279 1.00 20.15 805 GLY B N 1
ATOM 12978 C CA . GLY B 1 805 ? -27.135 23.683 -89.728 1.00 19.98 805 GLY B CA 1
ATOM 12979 C C . GLY B 1 805 ? -26.531 24.742 -90.617 1.00 22.09 805 GLY B C 1
ATOM 12980 O O . GLY B 1 805 ? -25.516 25.344 -90.241 1.00 21.10 805 GLY B O 1
ATOM 12981 N N . TYR B 1 806 ? -27.119 24.976 -91.787 1.00 22.14 806 TYR B N 1
ATOM 12982 C CA . TYR B 1 806 ? -26.640 25.955 -92.744 1.00 21.83 806 TYR B CA 1
ATOM 12983 C C . TYR B 1 806 ? -27.842 26.504 -93.497 1.00 23.07 806 TYR B C 1
ATOM 12984 O O . TYR B 1 806 ? -28.912 25.886 -93.539 1.00 22.51 806 TYR B O 1
ATOM 12993 N N . SER B 1 807 ? -27.650 27.668 -94.102 1.00 23.52 807 SER B N 1
ATOM 12994 C CA . SER B 1 807 ? -28.646 28.271 -94.969 1.00 23.79 807 SER B CA 1
ATOM 12995 C C . SER B 1 807 ? -28.131 28.270 -96.401 1.00 25.36 807 SER B C 1
ATOM 12996 O O . SER B 1 807 ? -26.926 28.174 -96.650 1.00 21.99 807 SER B O 1
ATOM 12999 N N . ALA B 1 808 ? -29.064 28.364 -97.346 1.00 24.55 808 ALA B N 1
ATOM 13000 C CA . ALA B 1 808 ? -28.724 28.342 -98.761 1.00 24.64 808 ALA B CA 1
ATOM 13001 C C . ALA B 1 808 ? -29.831 29.035 -99.542 1.00 26.50 808 ALA B C 1
ATOM 13002 O O . ALA B 1 808 ? -30.878 29.391 -98.996 1.00 24.75 808 ALA B O 1
ATOM 13004 N N . TYR B 1 809 ? -29.583 29.226 -100.835 1.00 25.40 809 TYR B N 1
ATOM 13005 C CA . TYR B 1 809 ? -30.599 29.768 -101.725 1.00 27.45 809 TYR B CA 1
ATOM 13006 C C . TYR B 1 809 ? -31.608 28.675 -102.050 1.00 25.91 809 TYR B C 1
ATOM 13007 O O . TYR B 1 809 ? -31.235 27.607 -102.549 1.00 25.32 809 TYR B O 1
ATOM 13016 N N . PHE B 1 810 ? -32.883 28.950 -101.757 1.00 25.63 810 PHE B N 1
ATOM 13017 C CA . PHE B 1 810 ? -33.957 27.984 -101.974 1.00 26.12 810 PHE B CA 1
ATOM 13018 C C . PHE B 1 810 ? -33.974 27.453 -103.405 1.00 26.22 810 PHE B C 1
ATOM 13019 O O . PHE B 1 810 ? -34.250 26.271 -103.633 1.00 23.91 810 PHE B O 1
ATOM 13027 N N . VAL B 1 811 ? -33.670 28.310 -104.384 1.00 25.10 811 VAL B N 1
ATOM 13028 C CA . VAL B 1 811 ? -33.741 27.890 -105.782 1.00 26.33 811 VAL B CA 1
ATOM 13029 C C . VAL B 1 811 ? -32.578 27.002 -106.195 1.00 25.82 811 VAL B C 1
ATOM 13030 O O . VAL B 1 811 ? -32.613 26.435 -107.295 1.00 27.38 811 VAL B O 1
ATOM 13034 N N . ASP B 1 812 ? -31.550 26.860 -105.350 1.00 25.81 812 ASP B N 1
ATOM 13035 C CA . ASP B 1 812 ? -30.455 25.932 -105.618 1.00 25.52 812 ASP B CA 1
ATOM 13036 C C . ASP B 1 812 ? -30.747 24.515 -105.145 1.00 25.72 812 ASP B C 1
ATOM 13037 O O . ASP B 1 812 ? -29.919 23.624 -105.359 1.00 25.32 812 ASP B O 1
ATOM 13042 N N . LEU B 1 813 ? -31.881 24.292 -104.496 1.00 25.20 813 LEU B N 1
ATOM 13043 C CA . LEU B 1 813 ? -32.205 22.998 -103.922 1.00 26.53 813 LEU B CA 1
ATOM 13044 C C . LEU B 1 813 ? -33.055 22.189 -104.892 1.00 26.42 813 LEU B C 1
ATOM 13045 O O . LEU B 1 813 ? -33.854 22.740 -105.653 1.00 28.34 813 LEU B O 1
ATOM 13050 N N . THR B 1 814 ? -32.867 20.867 -104.862 1.00 25.10 814 THR B N 1
ATOM 13051 C CA . THR B 1 814 ? -33.687 19.980 -105.669 1.00 24.47 814 THR B CA 1
ATOM 13052 C C . THR B 1 814 ? -35.146 20.073 -105.224 1.00 26.32 814 THR B C 1
ATOM 13053 O O . THR B 1 814 ? -35.438 20.497 -104.101 1.00 24.71 814 THR B O 1
ATOM 13057 N N . PRO B 1 815 ? -36.084 19.702 -106.102 1.00 26.89 815 PRO B N 1
ATOM 13058 C CA . PRO B 1 815 ? -37.498 19.661 -105.683 1.00 27.67 815 PRO B CA 1
ATOM 13059 C C . PRO B 1 815 ? -37.744 18.821 -104.437 1.00 26.51 815 PRO B C 1
ATOM 13060 O O . PRO B 1 815 ? -38.573 19.200 -103.601 1.00 28.34 815 PRO B O 1
ATOM 13064 N N . ASP B 1 816 ? -37.036 17.697 -104.283 1.00 25.76 816 ASP B N 1
ATOM 13065 C CA . ASP B 1 816 ? -37.213 16.860 -103.098 1.00 28.25 816 ASP B CA 1
ATOM 13066 C C . ASP B 1 816 ? -36.863 17.623 -101.826 1.00 26.90 816 ASP B C 1
ATOM 13067 O O . ASP B 1 816 ? -37.597 17.569 -100.832 1.00 27.41 816 ASP B O 1
ATOM 13072 N N . LEU B 1 817 ? -35.737 18.339 -101.838 1.00 25.16 817 LEU B N 1
ATOM 13073 C CA . LEU B 1 817 ? -35.344 19.113 -100.666 1.00 24.43 817 LEU B CA 1
ATOM 13074 C C . LEU B 1 817 ? -36.269 20.306 -100.459 1.00 25.75 817 LEU B C 1
ATOM 13075 O O . LEU B 1 817 ? -36.573 20.674 -99.319 1.00 24.40 817 LEU B O 1
ATOM 13080 N N . GLN B 1 818 ? -36.724 20.927 -101.548 1.00 27.14 818 GLN B N 1
ATOM 13081 C CA . GLN B 1 818 ? -37.714 21.990 -101.415 1.00 27.80 818 GLN B CA 1
ATOM 13082 C C . GLN B 1 818 ? -38.983 21.474 -100.746 1.00 27.35 818 GLN B C 1
ATOM 13083 O O . GLN B 1 818 ? -39.552 22.144 -99.875 1.00 27.42 818 GLN B O 1
ATOM 13089 N N . ASN B 1 819 ? -39.431 20.273 -101.125 1.00 25.49 819 ASN B N 1
ATOM 13090 C CA . ASN B 1 819 ? -40.623 19.705 -100.504 1.00 27.10 819 ASN B CA 1
ATOM 13091 C C . ASN B 1 819 ? -40.397 19.406 -99.032 1.00 27.18 819 ASN B C 1
ATOM 13092 O O . ASN B 1 819 ? -41.334 19.496 -98.233 1.00 27.28 819 ASN B O 1
ATOM 13097 N N . ASP B 1 820 ? -39.167 19.047 -98.655 1.00 27.62 820 ASP B N 1
ATOM 13098 C CA . ASP B 1 820 ? -38.833 18.940 -97.239 1.00 26.49 820 ASP B CA 1
ATOM 13099 C C . ASP B 1 820 ? -39.065 20.269 -96.530 1.00 27.05 820 ASP B C 1
ATOM 13100 O O . ASP B 1 820 ? -39.751 20.325 -95.503 1.00 27.62 820 ASP B O 1
ATOM 13105 N N . LEU B 1 821 ? -38.518 21.357 -97.080 1.00 28.19 821 LEU B N 1
ATOM 13106 C CA . LEU B 1 821 ? -38.685 22.669 -96.461 1.00 27.33 821 LEU B CA 1
ATOM 13107 C C . LEU B 1 821 ? -40.155 23.060 -96.382 1.00 27.80 821 LEU B C 1
ATOM 13108 O O . LEU B 1 821 ? -40.623 23.547 -95.346 1.00 26.76 821 LEU B O 1
ATOM 13113 N N . ILE B 1 822 ? -40.900 22.847 -97.468 1.00 27.54 822 ILE B N 1
ATOM 13114 C CA . ILE B 1 822 ? -42.303 23.243 -97.496 1.00 27.51 822 ILE B CA 1
ATOM 13115 C C . ILE B 1 822 ? -43.121 22.401 -96.523 1.00 28.94 822 ILE B C 1
ATOM 13116 O O . ILE B 1 822 ? -43.980 22.924 -95.803 1.00 29.58 822 ILE B O 1
ATOM 13121 N N . ALA B 1 823 ? -42.857 21.093 -96.463 1.00 25.45 823 ALA B N 1
ATOM 13122 C CA . ALA B 1 823 ? -43.684 20.205 -95.656 1.00 26.42 823 ALA B CA 1
ATOM 13123 C C . ALA B 1 823 ? -43.393 20.290 -94.161 1.00 28.04 823 ALA B C 1
ATOM 13124 O O . ALA B 1 823 ? -44.140 19.696 -93.372 1.00 27.08 823 ALA B O 1
ATOM 13126 N N . ARG B 1 824 ? -42.337 20.991 -93.747 1.00 27.27 824 ARG B N 1
ATOM 13127 C CA . ARG B 1 824 ? -42.132 21.236 -92.325 1.00 26.64 824 ARG B CA 1
ATOM 13128 C C . ARG B 1 824 ? -43.232 22.146 -91.798 1.00 26.72 824 ARG B C 1
ATOM 13129 O O . ARG B 1 824 ? -43.584 23.148 -92.429 1.00 27.29 824 ARG B O 1
ATOM 13137 N N . THR B 1 825 ? -43.772 21.796 -90.633 1.00 25.13 825 THR B N 1
ATOM 13138 C CA . THR B 1 825 ? -44.864 22.572 -90.061 1.00 27.11 825 THR B CA 1
ATOM 13139 C C . THR B 1 825 ? -44.425 24.005 -89.779 1.00 27.16 825 THR B C 1
ATOM 13140 O O . THR B 1 825 ? -43.376 24.244 -89.173 1.00 27.29 825 THR B O 1
ATOM 13144 N N . GLY B 1 826 ? -45.227 24.962 -90.236 1.00 26.36 826 GLY B N 1
ATOM 13145 C CA . GLY B 1 826 ? -45.004 26.350 -89.890 1.00 28.05 826 GLY B CA 1
ATOM 13146 C C . GLY B 1 826 ? -45.855 26.745 -88.705 1.00 28.61 826 GLY B C 1
ATOM 13147 O O . GLY B 1 826 ? -47.045 27.024 -88.862 1.00 31.66 826 GLY B O 1
ATOM 13148 N N . HIS B 1 827 ? -45.269 26.763 -87.512 1.00 29.19 827 HIS B N 1
ATOM 13149 C CA . HIS B 1 827 ? -46.046 26.977 -86.297 1.00 30.21 827 HIS B CA 1
ATOM 13150 C C . HIS B 1 827 ? -46.499 28.431 -86.201 1.00 33.08 827 HIS B C 1
ATOM 13151 O O . HIS B 1 827 ? -45.672 29.351 -86.185 1.00 30.86 827 HIS B O 1
ATOM 13158 N N . ASP B 1 828 ? -47.816 28.636 -86.138 1.00 35.36 828 ASP B N 1
ATOM 13159 C CA . ASP B 1 828 ? -48.393 29.973 -86.125 1.00 35.12 828 ASP B CA 1
ATOM 13160 C C . ASP B 1 828 ? -48.574 30.525 -84.719 1.00 34.50 828 ASP B C 1
ATOM 13161 O O . ASP B 1 828 ? -48.904 31.709 -84.573 1.00 35.21 828 ASP B O 1
ATOM 13166 N N . GLN B 1 829 ? -48.390 29.700 -83.690 1.00 35.00 829 GLN B N 1
ATOM 13167 C CA . GLN B 1 829 ? -48.487 30.156 -82.313 1.00 36.25 829 GLN B CA 1
ATOM 13168 C C . GLN B 1 829 ? -47.553 29.316 -81.459 1.00 33.66 829 GLN B C 1
ATOM 13169 O O . GLN B 1 829 ? -47.219 28.178 -81.801 1.00 32.55 829 GLN B O 1
ATOM 13175 N N . MET B 1 830 ? -47.141 29.888 -80.334 1.00 35.25 830 MET B N 1
ATOM 13176 C CA . MET B 1 830 ? -46.246 29.209 -79.412 1.00 33.68 830 MET B CA 1
ATOM 13177 C C . MET B 1 830 ? -46.592 29.556 -77.972 1.00 36.20 830 MET B C 1
ATOM 13178 O O . MET B 1 830 ? -46.198 28.849 -77.045 1.00 38.46 830 MET B O 1
#

Foldseek 3Di:
DDFFLLRVQLVCVLVVHDAPCCVLQVLLVVLLVVQPPDQAAEFELLLQLLQVQLLVQPPADPLLSLLSSLLSSLVDADFADDPSFLAGFANHDDPFAYEYDDCQQALVLLVVLQPPQQPDLFRRHHYDPVRNCCSVPRRSPSCVVRHLLQVLLVLDPPLLNVQAADDSRSQHGLLAWHFDCRQWLWEWAEFPLLCLQAFALQNLLVLLVVVLVPFDPPDCCCVRPFNSLSSSLNSNSVSLLSSLQVNLVNLQVVLVVDPPPVSSVSSNVNSVLSNDPSRGHADALLSSLNRLLSLQNSQSSSTGYHLRHAYAACCPSSVVRVVVCVVVVNDDLSNNLNSVSSSQSSVVSYQSDGSGPLSSLLAGQSGHANEHEYWFAALVGHTDHDPVRLSVLVSLLSVQDLPDQYEYEDELPGDPVSLLSQLSSLSSFQWPHWYFFLLQVLVLVVVQPDDSSQSRRWTQIRLGFIDSLQFAQAIFGFIERQLLVLQQCLQPQQDAPLRPPPNNFHRLDHLLPDDALVSSVVSSVRRLVVSVVSRLVSRLSRLVSSQVRHFRSNSLSSHPQCSVQNHTSSHQDGPNHAYAAEYEDEQLQQVLLQSQLCNVDCHPVNVDHSVLLVVCQVVLNPVPVVQLVSSLPGDGFLALDLSSLVVLLVSQCVQQVSQVPPVVVSPHQHAYFQFRSSSQQVSQLRHAGGSSSDHGSAGGAHWLFHGQPSNDHFNLSNLSSVLSSHDVVGSSHGATEYEEEAESLQQDDPVSSVVVSVSVSSSNVSSHGIYIYGHGDLVLLVVCVVPVVSQQSDWHDQGSGIRGLSSGRPSSSVNVNRHDHGHHD/DDFFLLVVQLVCVLVVHDRPLCVLQVLLVVLQVVQPPDAAAEFELLLLQLQVQLLVQPPADPLLSLLSSLLSSLVDADFADDPSFLAGFANHDDPFAYEYDDCLQALVLLVVLQPPQCPDLFRRHHYDPVVNCCSVPRRNPVCVVRHLLQVLLVLDDPLLNLQAADDSRSQHGLLAWHFDCRQWLWEWAEFLLLCLQAFALQNLLVLLVVVLVPFDPPDCCCVRFQNSLSSSLNSNSVSLLSSLQVNLVNLQVVLVVDPPPVVSVSSNVNSVLSNDPSRGHADALLSSLNNLLSLQSSQSSSTGYHLRHAYAACCQSSVVRVVVCVVVVNDDLSRSLNSVSSSQSSVSSYQSDGSGPLNSLLAGQSGHANEHEYWFAALVGHTGDDPVRLSVLVSLLSVQDLPDLYEYEDELPGDPVNLLSQLSSQSSFQWPHWYFFLLQVQVLVVVQPDDSSQSRRWTQIRLGFTDSLQAAQAIFTFIERLLLVLLQCLQPQQDFPLGPPPNNFHRLDHCLPDDALVSSVVSSVRRLVVRLVSRLVSRLSRLVSSQVRHFRSNSLSSHPQCSVQSHTSSHQDGPNHAYAAEYEDEQLQQVLLLSQLCNCCCHVPNVDGSVLQVVCQVVLNPVVVVQLVSSLPGQTFLALDCSSLVVLLVSQCVQQVSQVPPVVVSPHQHAYFFFRSSSQQVSQQRHAQGSSSDHHSFGGDHFLEHGQPSHPHFRLSNLSSVLSSHDVVGNSHGATEYEDEAESQQQDDPNSSVVVSVSVSVSNVSSHGIYIYGHGDLVLLVVCVVPVVSSQSDWHDQGSGIRGLSSGRPSSSVVVNRHDHGHHD

Secondary structure (DSSP, 8-state):
----HHHHHHHHHHHTPPPTTGGGSHHHHHHHTTSTTPPPEE--HHHHHHHHHHTT-TTS-HHHHHHHHHHHHHHHS-----TT-S----SSS-SSSEE---HHHHGGGHHHHHHHGGG-SSS--B--HHHHHHIIIIIHHHHTTTSHHHHHHHHS-HHHHHHHBSSTTS-SB-SSEEE-TTSSSBS--B--HHHHHHHHHHHHHHHHHHHHHHS-TT-HIIIIIIHHHHHHHHHHHHHHHHHHHHHHHHHHHHHHH---HHHHHHHHHHHHHHHHTTTS---SHHHHHHHHHHHHHHHHHH--BTTS-B-B-HHHHTHHHHHHHHHTTS--HHHHHHHHHHHHHHHHHB-----SHHHHHTSTTT----EEEEESB-TTSSB---HHHHHHHHHHHHS-SS-SEEEEEE-TT--HHHHHHHHHHHTTSS---EEEEHHHHHHHHHHTT--HHHHHT-EEETTTEEE-TTTB---PPPEEEEHHHHHHHHHBTT--GGGTT---S----BTTS--SHHHHHHHHHHHHHHHHHHHHHHHHHHHHHHTTT---HHHHHT-HHHHHHT--TTSS--TT-B-EEEEEEE-HHHHHHHHHHIIIIIIIS-SS-HHHHHHHHHTTTTT-HHHHHHHTTS--TTS--HHHHHHHHHHHHHHHHHHHHHSGGGTSEEEEEE--TTTHHHHHHT----TTSPPTTPPPPPTTSPPTT---S-SHHHHHHHHHT--TT---EEEE--EEEE-TGGG-HHHHHHHHHHHHHHHHHTT--EEEEEE--HHHHHHHHH-TTTTTT-EEE-SSSEEEGGGS-HHHHHHHHHS-EES--/----HHHHHHHHHHTTPPPTTTGGGHHHHHHHGGGTTPPPEE--HHHHHHHHHHTT-TTS-HHHHHHHHHHHHHHHS-----TT-S----SSS-SSSEE---HHHHGGGHHHHHHHGGG-SSS--B--HHHHHHIIIIIHHHHTTTSHHHHHHHHS-HHHHHHHBSSTTS-SB-SSEEE-TTSSSBS--B--HHHHHHHHHHHHHHHHHHHHHHS-TT-HIIIIIIHHHHHHHHHHHHHHHHHHHHHHHHHHHHHHT---HHHHHHHHHHHHHHHHTTTS---SHHHHHHHHHHHHHHHHHH--BTTS-B-B-HHHHSHHHHHHHHHHTS--HHHHHHHHHHHHHHHHHB-----SHHHHHHSTTT----EEEEESB-TTSSB---HHHHHHHHHHHHS-SS-SEEEEEE-TT--HHHHHHHHHHHTTSS---EEEEHHHHHHHHHHTT--HHHHHT-EEETTTEEE-TTTB------EEEEHHHHHHHHHBTT--GGGTT---S----BGGG--SHHHHHHHHHHHHHHHHHHHHHHHHHHHHHHTTT---HHHHHT-HHHHHHT--TTSS--TT-B-EEEEEEE-HHHHHHHHHHIIIIIIIS-SS-HHHHHHHHHTTTTT-HHHHHHHTTS--TTS--HHHHHHHHHHHHHHHHHHHHHSGGGTSEEEEEE--TTTHHHHHHT----TTSPPTTPPPPPTTSPPTTT--S-SHHHHHHHHHTS-TT---EEEE--EEEE-TGGG-HHHHHHHHHHHHHHHHHTT--EEEEEE--HHHHHHHHH-TTTTTT-EEE-SSSEEEGGGS-HHHHHHHHHS-EE---

Organism: Bilophila wadsworthia (strain 3_1_6) (NCBI:txid563192)

Sequence (1650 aa):
EIKSPHEQRLEDNIAGKEDIYRESHKRVFKLLERFDGQKPAIDVERALYFTQSMAETVGQPLVLRWAKALMNVAKNITVMVQDDQLLLGRCGGHDGRYGILYPELDGDFLDIAVRDLPTRPQSPASISPEDAKIVVEQIAPFWKGRTYHEALNKALPAEVHKLTYDDPDGLISRFIVNETSSFRSSIQWVHDYEVVLKRGFNGLKQEMEEKLAALDPASPVDQVDKRPFIEATILVCDAIVLWAKRHADAARKAAEACADPVRKAELIRMAENAEHVPANPARDFYEAVQSQYFTQMFSRLEQKTGTTISNGRMDQYFYPFYKKDMEAGILTDEKTLEYLECMWVGMAEFIDMYISPAGGAFNEGYAHWEAVTIGGQTPDGRDATNDLTYLFLKSKREFPLHYPDLAARIHSRAPERYLWDVAETIKFGSGFPKLCNDEECIPLYVSKGATFEEALDYAVSGCIEIRMPNRDTYTSGGAYTNFASAVEMALYDGKMKKYGDVQLGIQTGDARKFKSWDEFWNAYVQQHMLLLRTTFIQQYIVIQTRAKHFAQPMGSVLHALCRKHCIDLHQPQIPEGLNFGYFEFMGLGTVIDSLAAIKKLVFEDKKLTMDQLIDALEANFEGYEDIQQLLRTAPCYGNDDEYADEIGRELDRMAVSFAAKYGKEMGINNDARYVPFTSHVPFGKVVSATPNGRVAWFPLADGSSPSHGADHNGPTAILLSNHNTKNYGMRARAARLINVKFTPKCVEGDAGTEKLVQFIRRTWCDLKLWHIQFNVINADTLKKAQKDPQKYRNLIVRIAGYSAYFVDLTPDLQNDLIARTGHDQMEIKSPHEQRLEDNIAGKEDIYRESHKRVFKLLERFDGQKPAIDVERALYFTQSMAETVGQPLVLRWAKALMNVAKNITVMVQDDQLLLGRCGGHDGRYGILYPELDGDFLDIAVRDLPTRPQSPASISPEDAKIVVEQIAPFWKGRTYHEALNKALPAEVHKLTYDDPDGLISRFIVNETSSFRSSIQWVHDYEVVLKRGFNGLKQEMEEKLAALDPASPVDQVDKRPFIEATILVCDAIVLWAKRHADAARKAAEACADPVRKAELIRMAENAEHVPANPARDFYEAVQSQYFTQMFSRLEQKTGTTISNGRMDQYFYPFYKKDMEAGILTDEKTLEYLECMWVGMAEFIDMYISPAGGAFNEGYAHWEAVTIGGQTPDGRDATNDLTYLFLKSKREFPLHYPDLAARIHSRAPERYLWDVAETIKFGSGFPKLCNDEECIPLYVSKGATFEEALDYAVSGCIEIRMPNRDTYTSGGAYTNFASAVEMALYDGKMKKYGDVQLGIQTGDARKFKSWDEFWNAYVQQHMLLLRTTFIQQYIVIQTRAKHFAQPMGSVLHALCRKHCIDLHQPQIPEGLNFGYFEFMGLGTVIDSLAAIKKLVFEDKKLTMDQLIDALEANFEGYEDIQQLLRTAPCYGNDDEYADEIGRELDRMAVSFAAKYGKEMGINNDARYVPFTSHVPFGKVVSATPNGRVAWFPLADGSSPSHGADHNGPTAILLSNHNTKNYGMRARAARLINVKFTPKCVEGDAGTEKLVQFIRRTWCDLKLWHIQFNVINADTLKKAQKDPQKYRNLIVRIAGYSAYFVDLTPDLQNDLIARTGHDQM

Radius of gyration: 36.59 Å; Cα contacts (8 Å, |Δi|>4): 3562; chains: 2; bounding box: 79×79×111 Å

Nearest PDB structures (foldseek):
  7kq4-assembly2_B  TM=1.001E+00  e=0.000E+00  Bilophila wadsworthia 3_1_6
  5ymr-assembly2_D  TM=9.982E-01  e=0.000E+00  Nitratidesulfovibrio vulgaris str. Hildenborough
  6lon-assembly1_B  TM=9.925E-01  e=2.467E-100  Bilophila wadsworthia 3_1_6
  8yjo-assembly1_A  TM=9.466E-01  e=7.269E-55  Escherichia coli K-12
  5a0z-assembly1_B  TM=8.973E-01  e=6.005E-48  Klebsiella pneumoniae